Protein AF-0000000075434132 (afdb_homodimer)

Sequence (1712 aa):
MSFKCPLCMRIFSQRFAYTQHAQKCLKNVEVEVEDDDDNNDSEKYSSEMDTRSNLSSEYENDKVEVDDDNNVQNMSFDSIGSAISEMSLEASNFENILDSSEEPEIFEEPKNLNTKTCTEFPNDAYKDLMLLVTKYKINNKGGNEIIRFFNKHSNLTESPLPKNIEQGRAFMNNMKFSNLEFSKVLITKHKDKDYFLYYQNLIQCIKNILTVPDITQNFALSYENYEYNRESIYSEQNTGKWWKTTQESLPTGSKLLSIILYSDATTTDTLGKSQLHPIYISLGNIPIWRRNKQDAKQLLGYLPILEAANKDLVRDTFHKSLRHLLEPIILLKDGIDLFINNENTWFYPRVSTIIADWPEAASFCLVYKSSNSSLPCHSCLIKRDNLANINLSVNDVILRTHDEMRKYFENDTQKSVCIESVPNFFWDLPNINIYLATVPDRMHHLDLGLFRYQIIFTCDILKLQHVNGNKLVEEVDRRLAAIPRFPAIKIFSNGLQSIARLTANEYRSLMKVMIFVIDNLYDENNNEVDNFVNNDDLVKLYEYWNEMYILSRYEEFSESDLEKFNDAIHRWARMFVKAFKFVSPSNLKLPKLHSWVYHIIDSIRSYGAINGYTTETYESLHKYFVKIPYRISNKKDVEPQLLRTIKRQAISIRMSQHSVNPAKTPRTCKFSARLFDFSLQDANTFFNEKKDSVDNKMQTGFARFISCLDSYLDLLDGFTIIGETRINIYGSVTLENGAIMRATNRYHNKVWFSDIAISMDSEESNDYTSDKGLCYRQALLLAEVLTDPPLNLALIQWYDFKSKRNPYLYGCPHLKLIELYNFVAIESIHGVVHIVPRFDKQNEYFNLWSRFPYHKMSFKCPLCMRIFSQRFAYTQHAQKCLKNVEVEVEDDDDNNDSEKYSSEMDTRSNLSSEYENDKVEVDDDNNVQNMSFDSIGSAISEMSLEASNFENILDSSEEPEIFEEPKNLNTKTCTEFPNDAYKDLMLLVTKYKINNKGGNEIIRFFNKHSNLTESPLPKNIEQGRAFMNNMKFSNLEFSKVLITKHKDKDYFLYYQNLIQCIKNILTVPDITQNFALSYENYEYNRESIYSEQNTGKWWKTTQESLPTGSKLLSIILYSDATTTDTLGKSQLHPIYISLGNIPIWRRNKQDAKQLLGYLPILEAANKDLVRDTFHKSLRHLLEPIILLKDGIDLFINNENTWFYPRVSTIIADWPEAASFCLVYKSSNSSLPCHSCLIKRDNLANINLSVNDVILRTHDEMRKYFENDTQKSVCIESVPNFFWDLPNINIYLATVPDRMHHLDLGLFRYQIIFTCDILKLQHVNGNKLVEEVDRRLAAIPRFPAIKIFSNGLQSIARLTANEYRSLMKVMIFVIDNLYDENNNEVDNFVNNDDLVKLYEYWNEMYILSRYEEFSESDLEKFNDAIHRWARMFVKAFKFVSPSNLKLPKLHSWVYHIIDSIRSYGAINGYTTETYESLHKYFVKIPYRISNKKDVEPQLLRTIKRQAISIRMSQHSVNPAKTPRTCKFSARLFDFSLQDANTFFNEKKDSVDNKMQTGFARFISCLDSYLDLLDGFTIIGETRINIYGSVTLENGAIMRATNRYHNKVWFSDIAISMDSEESNDYTSDKGLCYRQALLLAEVLTDPPLNLALIQWYDFKSKRNPYLYGCPHLKLIELYNFVAIESIHGVVHIVPRFDKQNEYFNLWSRFPYHK

Radius of gyration: 39.45 Å; Cα contacts (8 Å, |Δi|>4): 2566; chains: 2; bounding box: 98×135×103 Å

Secondary structure (DSSP, 8-state):
--EE-TTT--EESSHHHHHHHHHHHHHHHGGG--------------------------------------------THHHHHHHHT--------GGGGG--------------------S-SSHHHHHHHHHHHHTT--HHHHHHHHHHHHHHS--SS--S-SSHHHHHHHHHHS--TT---EEEEEEEETTEEEEEEE--HHHHHHHHTT-HHHHHT---S----EETTEEEE-SGGGSHHHHHHHHHSPTT-EEEEEEEEE--EE-STTS--EEEEEEEEETTS-HHHHTSGGG-EEEEEE-----S-HHHHHHHHHHHHHHHHHHHHH-TT-EEEEETTEEEEEEEEEEEEE--HHHHHHHHTB---TTSSS--SSB---GGGTT-S---GGG--B--HHHHHHHHHTT-GGGGTB-SS--GGGGSTT--HHHHBPPPHIIIIIIIIHHHHHHHHHHHHHHH-TTHHHHHHHHHHHHHTSPPBTTB---TTTTTT-SS--HHHHHHHHHHHHHHSTT-S-GGG--STT---HHHHHHHHHHHHHHHHHHT-S-EEHHHHHHHHHHHHHHHHHHHHHHTTTSTTSS--HHHHHHHHHHHHHHHHH--GGGG-SHHHHTHHIIIIIHHHHHS-SSSHHHHHHHHHHHHHHHHHHHTTS----------EEEEEEEEEEGGGHHHHHHHHGGGS-HHHHHHHHHHHHHHHHHHHHSTT----S--EEEEEEEEE-TTSPEEEEEEEETTEEEE-EEEEEPPTTGGGTS--BTTEEEEEEEEEEEE-SSS-EEEEEEEEEEES-SS--EETTEEEEEEEEEEEEEEGGGEEEEEEEEE-TTSTT-EEEE-TTS----/--EE-TTT--EESSHHHHHHHHHHHHHHHTT---------------------------------------------THHHHHHHHT--------GGGGG--------------------S-SSHHHHHHHHHHHHTT--HHHHHHHHHHHHHHS--SS--S-SSHHHHHHHHHHS--TT---EEEEEEEETTEEEEEEE--HHHHHHHHTTSHHHHHT---S----EETTEEEE-SGGGSHHHHHHHHHSPTT-EEEEEEEEE--EE-STTS--EE-EEEEEETTS-HHHHTSGGG-EEEEE------S-HHHHHHHHHHHHHHHHHHHHH-TT-EEEEETTEEEEEEEEEEEEE--HHHHHHHHTB---TTSSS--SSB---GGGTT-----GGG-PBP-HHHHHHHHHTT-GGGGTB-SS--GGGGSTT--HHHHBPPPHIIIIIIIIHHHHHHHHHHHHHHH-TTHHHHHHHHHHHHHTSPPBTTB---TTTTTT-S---HHHHHHHHHHHHHHSTT-S-GGG--STT---HHHHHHHHHHHHHHHHHHT-S-EEHHHHHHHHHHHHHHHHHHHHHHTTTSTTSS--HHHHHHHHHHHHHHHHH--GGGG-SHHHHTHHIIIIIHHHHHS-SSSHHHHHHHHHHHHHHHHHHHTTS----------EEEEEEEEEEGGGHHHHHHHHGGGS-HHHHHHHHHHHHHHHHHHHHSTT----S--EEEEEEEEE-TTSPEEEEEEEETTEEEE-EEEEEPPTTGGGTS--BTTEEEEEEEEEEEE--SS-EEEEEEEEEEES-SS--EETTEEEEEEEEEEEEEEGGGEEEEEEEEE-TTSTT-EEEE-TTS----

InterPro domains:
  IPR041078 Plavaka transposase [PF18759] (188-452)

Organism: Rhizophagus irregularis (strain DAOM 181602 / DAOM 197198 / MUCL 43194) (NCBI:txid747089)

pLDDT: mean 78.51, std 23.41, range [13.7, 98.0]

Solvent-accessible surface area (backbone atoms only — not comparable to full-atom values): 97568 Å² total; per-residue (Å²): 116,65,34,55,31,88,82,77,66,50,70,23,72,45,60,67,66,28,53,58,47,39,53,52,47,51,58,67,60,55,66,69,80,81,86,91,87,89,87,91,85,92,86,86,95,85,91,95,84,93,87,96,92,96,84,93,86,92,76,87,77,86,74,82,82,78,82,76,87,71,80,71,81,73,78,59,70,74,61,57,57,54,62,65,61,65,56,74,66,71,73,72,75,61,58,69,65,52,66,66,70,67,65,74,76,67,80,58,75,72,68,85,60,82,64,71,75,42,80,65,65,94,42,68,60,33,41,52,50,54,37,50,36,56,75,63,65,50,49,62,69,52,40,37,48,50,51,52,51,47,55,68,67,34,76,56,93,68,74,71,53,63,96,36,44,65,57,48,52,52,51,53,73,58,32,61,60,77,68,72,62,74,47,78,44,80,73,47,77,54,97,93,36,81,35,49,35,38,29,33,56,55,66,49,50,52,52,44,44,49,66,38,62,76,49,39,75,54,47,49,62,61,69,42,89,45,63,58,98,92,24,59,33,21,34,44,33,40,33,6,51,50,40,46,58,48,49,70,72,44,62,88,86,54,27,60,37,36,31,32,39,38,46,57,74,43,68,62,42,77,84,59,81,41,71,49,31,44,30,34,38,37,48,46,34,38,47,56,86,59,41,62,39,71,75,42,45,43,78,38,29,39,50,59,82,68,90,59,90,53,58,63,57,41,51,43,51,50,42,52,51,50,42,65,57,50,41,63,52,70,71,40,76,84,36,46,79,42,75,47,82,94,36,82,42,47,28,40,65,35,55,56,41,35,37,42,53,70,62,52,37,20,61,76,54,40,35,55,65,49,68,82,37,65,34,37,40,71,39,31,69,42,46,37,88,50,28,57,53,86,80,67,52,77,84,62,59,43,66,58,46,59,68,62,51,48,50,31,50,76,67,73,44,25,70,83,67,36,36,52,97,56,85,64,61,59,72,75,45,67,88,47,51,64,34,66,22,47,43,85,27,57,52,62,42,37,39,61,30,51,49,46,49,50,52,53,51,48,54,49,49,37,46,68,46,35,96,54,8,68,56,51,51,49,47,41,24,50,44,44,43,62,52,64,87,43,96,91,41,71,80,39,73,67,26,71,82,66,50,87,78,74,44,54,68,51,38,51,30,43,64,74,46,45,53,60,49,48,49,81,66,59,74,70,81,64,57,78,40,88,86,62,67,44,44,65,58,52,39,46,36,45,47,32,43,51,53,33,54,51,55,57,66,39,64,66,32,37,56,68,49,47,50,51,44,51,50,32,42,51,52,25,49,53,44,48,45,72,58,36,33,84,76,35,92,68,47,50,49,34,53,57,56,34,46,54,70,69,42,46,66,58,45,27,49,29,49,6,22,55,78,67,49,42,56,68,61,57,59,61,45,43,48,66,68,41,40,52,32,48,69,75,42,89,76,58,77,45,66,66,52,26,54,51,46,48,47,46,45,52,51,38,50,64,68,54,61,73,62,70,71,70,76,78,66,84,50,65,68,43,80,40,62,76,72,47,75,49,43,65,91,45,41,67,63,50,45,66,70,47,46,85,79,52,50,72,59,46,40,51,36,55,75,44,42,64,67,23,48,52,54,44,37,63,69,42,77,89,60,69,90,77,79,93,38,44,37,37,32,28,29,31,34,30,40,60,87,63,48,71,41,33,24,35,63,67,57,94,80,31,73,41,60,34,30,32,31,29,64,59,59,80,84,64,46,79,84,46,87,50,62,93,51,32,41,45,29,37,36,33,36,32,35,37,36,59,46,98,70,62,44,53,32,28,36,30,34,35,46,40,60,68,31,88,90,58,36,56,53,95,86,15,49,27,28,22,76,48,101,44,71,40,53,40,52,54,85,55,50,72,43,74,48,49,64,37,67,37,83,87,48,82,70,32,31,32,35,55,62,72,69,65,69,70,78,124,115,65,34,55,31,87,82,79,66,50,70,23,72,45,61,67,64,26,53,58,48,40,53,55,45,51,62,66,57,62,68,78,72,85,84,92,80,90,86,87,92,80,81,86,88,91,81,91,78,86,92,84,90,93,85,79,86,90,74,85,74,84,70,63,83,62,84,74,89,66,84,74,78,76,77,59,69,77,61,55,60,55,60,64,63,65,57,73,67,72,75,72,74,63,57,72,66,53,66,67,69,67,66,75,73,67,78,57,73,73,67,86,61,83,65,72,77,42,82,64,64,95,43,67,62,32,42,52,51,53,39,49,36,57,75,63,65,51,50,60,68,52,39,36,49,50,51,51,51,46,55,68,68,33,77,57,92,69,74,72,52,62,97,37,44,64,57,47,52,53,50,53,71,59,32,62,60,79,67,71,61,74,47,76,44,81,74,46,76,55,95,94,36,81,36,47,36,39,30,34,55,54,67,51,52,53,51,44,44,49,65,39,60,76,50,39,74,54,47,52,63,59,69,44,89,46,62,58,97,93,26,57,34,20,34,45,33,41,34,6,50,49,40,46,58,48,50,68,72,44,63,89,88,55,28,61,36,35,30,32,38,36,43,56,74,42,66,62,41,73,83,57,81,40,71,49,30,44,31,34,38,36,50,46,34,37,48,55,86,58,42,61,38,71,75,43,44,44,78,39,29,38,50,59,83,66,89,59,88,52,58,64,58,41,51,43,50,49,41,52,51,48,42,66,57,49,41,62,54,70,70,40,76,85,38,46,78,41,77,46,82,93,36,80,41,49,27,40,67,37,54,57,39,36,39,42,52,71,62,52,37,20,61,75,54,40,34,53,65,48,68,80,36,64,36,37,42,73,39,29,68,42,46,38,89,50,27,58,53,85,81,66,51,76,84,64,58,44,66,58,46,59,67,63,51,48,49,30,51,76,68,73,45,24,70,82,66,34,37,51,98,57,85,63,59,58,71,74,46,68,87,46,50,64,34,66,22,48,43,85,25,58,52,63,42,36,39,61,30,51,48,44,48,50,51,53,50,48,54,48,49,37,45,70,46,35,96,55,7,67,56,50,51,49,48,40,25,52,44,43,43,63,53,65,87,42,96,90,41,72,80,40,74,69,25,70,82,66,51,86,78,73,47,55,66,52,38,51,29,44,64,73,45,45,51,60,48,47,49,83,65,58,74,71,83,69,54,42,40,87,83,63,67,43,44,67,57,52,40,47,37,46,48,32,44,51,54,33,54,54,55,58,66,40,64,65,32,36,56,68,49,48,50,52,44,51,49,33,43,50,54,24,49,52,44,48,46,71,59,36,33,84,75,34,93,70,47,50,48,34,54,57,57,34,45,56,69,71,41,45,67,60,44,26,50,28,50,5,24,53,78,65,48,43,56,71,63,56,60,61,46,42,48,66,70,42,39,52,33,49,68,76,40,88,76,58,76,45,66,66,53,27,54,51,46,48,46,47,47,51,50,40,51,64,67,53,60,73,61,69,71,70,76,78,66,81,50,64,71,41,78,40,62,75,73,48,76,49,43,63,91,46,41,68,64,49,45,66,70,46,45,84,79,49,50,72,60,46,40,51,35,55,72,43,43,65,66,23,47,51,54,45,38,65,69,42,78,89,60,69,92,76,79,93,38,44,35,37,32,27,29,31,35,29,39,63,88,63,49,71,41,34,24,36,62,66,57,96,80,32,73,42,60,34,30,31,31,29,64,59,58,78,81,64,45,79,83,46,88,48,62,94,51,32,41,43,31,37,36,33,36,32,36,38,36,60,47,99,69,64,45,53,33,29,37,29,33,35,46,40,60,66,32,89,90,57,37,56,53,95,87,16,48,28,28,23,76,47,101,44,71,41,54,41,52,55,87,56,47,72,45,73,45,49,63,37,68,37,83,86,47,83,71,32,31,34,37,53,60,71,68,66,70,70,78,124

Foldseek 3Di:
DFQQQPQPRDTHPDVVVNVVVNVVSVVVPPPPDDDDDDDDDDDDDDDDDDDDDDDDDDDDDDDPDPDDPPPVVPPDPVVVVVVVVPPCPPPPCPVVVPPPPPPPPPVPVPPPPVPDQDQDDPDDVQVVLLLVCLVVVPFQVRSQVVQVVCVVPVPDPDRPYDPGVVVSLVVLLRHCPDQQDWDKDFLDDDPNDTWIWIFGALVSQVQQLQVDQVQLVQFAFAADQDDDPNWGKFFAQSSFPLLVVVQVVDDPQATEWEKEKEWDKDAQDPVSPDIWIWMKIATSRGHLVVCLDDSRMDTGTIQTQDDDPDVLVRLSSRQSSVCVRCVVLVVPPQADWHQGPNDTHGYRYAYQAYEYAQQVLCSLLQFDSDLPQQQRQLFFQAGLVCLLPLPDDPVRTHGDALVVCVVCQVVVNNSVSRGHNHDRSCSSGPSDGSSLRHADACLNLPLVHPLVVLVVLVLLLLLPFAPPSVVLQVLLQVQQQQFADDPQADRDNRHDVPCPDDHSSNSVNCLLCVLLSLVCSDDPPRGPDPLRDDSVLSSVLSLLVVVLSLLLPDSMDTPVSLVVNLVSLSVNSVSVLSNRLVVDPSSCSDNSSSCVNPRNSSSCNHRGGSSNRHCVSVVVVCVLQPHSQCVSDSVPPSRVSSSSSSSSVVVSCVVVVVPPPPDPPQDAKDFDAWDDKDWPVCLLVVLVVCLVVADPLLNVCSVCVNVQVVVVQVVVPPDDPPDTKMKIWGAWIQASVRAIAGAGCCDVNHGHKFKFKFFDDPVVCPPAPADVRIWIWIFHIWMWIVDVPIFTKTKTWGKGQPDPVDQDDSNWGKIFTDPDIHIDGSNRIPHTWGKRANPVDPRIITTSPCSVVSPD/DFQQQPQPRDTHPDVVVNVVVNVVSVVVPPPDPDDDDDDDDDDDDDDDDDDDDDDDDDDDDDQPDPDDPCPVPCPDPVVVVVVVVPPCPPPPCPVVVPPPPPPPPPVPVPPPPVPDQDQDDPDDVQVVLLLVCLVVVPFQVRSQVVQVVCVVPVPDPDRPYDPGVVVSLVVLLRHPPPQQDWDKDFLDDDPNDTWIWIFDAPVSQVQQLQVDQVQLVQFAFAADQDDDPNWGKFFAQSSFPLVVVVQVVDDPQATEWEKEKEWDKDAQDPVSPDIWIWMKIATSRGHLVVCLDDSRMDTGIIQTQDDDPDVQVRLSSRQSSVCVRCVVLVVPPQADWHQGPNDTHGYRYAYQAYEYAQQVLCSLLQFDSDLPQQQRQLFFQAGLVCLLPLPDDPVRTHGDALVVCVVCQVVVNNSVSRGHNHDRNCSSGPSDGSSLRHADACLNLPLVHPLVVLVVLVLLLLLPFAPCSVVLQVLLQVQQLQFADDPQADRDNRHDVPPPDDHSSNSVNCLLCVLLSLVCSDDQPRGSDDLRDPSVLSSVLSLLSVVLSLLLPDSMDTPVSLVVNLVSLSVNSVSVLSNRLVVDPSSCSDNSSNCVNPRNSSSCNHRGGSSNRHCVSVVVVCVLQPHSQCVSDSVPPRRVSSSSSSSSVVVSVVVVVVPPDPDPPQDAKDFDAWDDKDWPVCLVVVLVVCLVVFDPLLNLCSVCVNVQVVVVQVVVPPDDPPDTKMKIWGAWIQARVRAIAGAGCCDVNHGHWFKFKFFDPPVVCPPAPADVRIWIWIFHIWMWIVDVPIFTKTKIWGKGQPDPVDQDDSNWGKIFTDPDIHIDGSNRIPHTWRKTANPVDPRIITTSPCSVVPPD

Nearest PDB structures (foldseek):
  6dbt-assembly1_C  TM=6.186E-01  e=1.693E-11  Escherichia coli K-12
  6oes-assembly1_A  TM=6.200E-01  e=1.959E-11  Mus musculus
  6dbv-assembly1_C  TM=6.074E-01  e=3.517E-11  Escherichia coli K-12
  6dbw-assembly1_A  TM=6.153E-01  e=1.594E-10  Escherichia coli K-12
  4wwx-assembly1_B  TM=5.386E-01  e=2.500E-11  Mus musculus

Structure (mmCIF, N/CA/C/O backbone):
data_AF-0000000075434132-model_v1
#
loop_
_entity.id
_entity.type
_entity.pdbx_description
1 polymer 'Zn-finger domain-containing protein'
#
loop_
_atom_site.group_PDB
_atom_site.id
_atom_site.type_symbol
_atom_site.label_atom_id
_atom_site.label_alt_id
_atom_site.label_comp_id
_atom_site.label_asym_id
_atom_site.label_entity_id
_atom_site.label_seq_id
_atom_site.pdbx_PDB_ins_code
_atom_site.Cartn_x
_atom_site.Cartn_y
_atom_site.Cartn_z
_atom_site.occupancy
_atom_site.B_iso_or_equiv
_atom_site.auth_seq_id
_atom_site.auth_comp_id
_atom_site.auth_asym_id
_atom_site.auth_atom_id
_atom_site.pdbx_PDB_model_num
ATOM 1 N N . MET A 1 1 ? -15.953 -44.125 -7.047 1 35 1 MET A N 1
ATOM 2 C CA . MET A 1 1 ? -14.984 -44.906 -7.801 1 35 1 MET A CA 1
ATOM 3 C C . MET A 1 1 ? -13.844 -45.375 -6.906 1 35 1 MET A C 1
ATOM 5 O O . MET A 1 1 ? -13.195 -44.562 -6.242 1 35 1 MET A O 1
ATOM 9 N N . SER A 1 2 ? -14.086 -46.5 -6.273 1 51.59 2 SER A N 1
ATOM 10 C CA . SER A 1 2 ? -13.062 -47.188 -5.512 1 51.59 2 SER A CA 1
ATOM 11 C C . SER A 1 2 ? -11.93 -47.688 -6.41 1 51.59 2 SER A C 1
ATOM 13 O O . SER A 1 2 ? -12.172 -48.094 -7.543 1 51.59 2 SER A O 1
ATOM 15 N N . PHE A 1 3 ? -10.789 -47.156 -6.262 1 53.69 3 PHE A N 1
ATOM 16 C CA . PHE A 1 3 ? -9.602 -47.531 -7.008 1 53.69 3 PHE A CA 1
ATOM 17 C C . PHE A 1 3 ? -8.953 -48.781 -6.371 1 53.69 3 PHE A C 1
ATOM 19 O O . PHE A 1 3 ? -8.711 -48.781 -5.164 1 53.69 3 PHE A O 1
ATOM 26 N N . LYS A 1 4 ? -9.062 -49.812 -7.023 1 58 4 LYS A N 1
ATOM 27 C CA . LYS A 1 4 ? -8.547 -51.125 -6.598 1 58 4 LYS A CA 1
ATOM 28 C C . LYS A 1 4 ? -7.145 -51.375 -7.145 1 58 4 LYS A C 1
ATOM 30 O O . LYS A 1 4 ? -6.918 -51.281 -8.352 1 58 4 LYS A O 1
ATOM 35 N N . CYS A 1 5 ? -6.102 -51.406 -6.344 1 52.59 5 CYS A N 1
ATOM 36 C CA . CYS A 1 5 ? -4.746 -51.719 -6.762 1 52.59 5 CYS A CA 1
ATOM 37 C C . CYS A 1 5 ? -4.703 -53.094 -7.457 1 52.59 5 CYS A C 1
ATOM 39 O O . CYS A 1 5 ? -5.137 -54.094 -6.887 1 52.59 5 CYS A O 1
ATOM 41 N N . PRO A 1 6 ? -4.445 -53.188 -8.734 1 59.62 6 PRO A N 1
ATOM 42 C CA . PRO A 1 6 ? -4.461 -54.469 -9.43 1 59.62 6 PRO A CA 1
ATOM 43 C C . PRO A 1 6 ? -3.434 -55.438 -8.875 1 59.62 6 PRO A C 1
ATOM 45 O O . PRO A 1 6 ? -3.539 -56.656 -9.117 1 59.62 6 PRO A O 1
ATOM 48 N N . LEU A 1 7 ? -2.387 -54.969 -8.172 1 50.72 7 LEU A N 1
ATOM 49 C CA . LEU A 1 7 ? -1.305 -55.812 -7.699 1 50.72 7 LEU A CA 1
ATOM 50 C C . LEU A 1 7 ? -1.645 -56.438 -6.34 1 50.72 7 LEU A C 1
ATOM 52 O O . LEU A 1 7 ? -1.454 -57.625 -6.129 1 50.72 7 LEU A O 1
ATOM 56 N N . CYS A 1 8 ? -2.17 -55.688 -5.305 1 52.84 8 CYS A N 1
ATOM 57 C CA . CYS A 1 8 ? -2.463 -56.25 -3.988 1 52.84 8 CYS A CA 1
ATOM 58 C C . CYS A 1 8 ? -3.963 -56.25 -3.717 1 52.84 8 CYS A C 1
ATOM 60 O O . CYS A 1 8 ? -4.398 -56.625 -2.623 1 52.84 8 CYS A O 1
ATOM 62 N N . MET A 1 9 ? -4.918 -55.938 -4.633 1 57.06 9 MET A N 1
ATOM 63 C CA . MET A 1 9 ? -6.379 -56 -4.668 1 57.06 9 MET A CA 1
ATOM 64 C C . MET A 1 9 ? -6.984 -55.094 -3.6 1 57.06 9 MET A C 1
ATOM 66 O O . MET A 1 9 ? -8.164 -55.219 -3.266 1 57.06 9 MET A O 1
ATOM 70 N N . ARG A 1 10 ? -6.188 -54.25 -2.957 1 56 10 ARG A N 1
ATOM 71 C CA . ARG A 1 10 ? -6.691 -53.312 -1.964 1 56 10 ARG A CA 1
ATOM 72 C C . ARG A 1 10 ? -7.543 -52.219 -2.619 1 56 10 ARG A C 1
ATOM 74 O O . ARG A 1 10 ? -7.199 -51.719 -3.695 1 56 10 ARG A O 1
ATOM 81 N N . ILE A 1 11 ? -8.758 -51.969 -2.244 1 59.16 11 ILE A N 1
ATOM 82 C CA . ILE A 1 11 ? -9.734 -51.031 -2.801 1 59.16 11 ILE A CA 1
ATOM 83 C C . ILE A 1 11 ? -9.57 -49.656 -2.158 1 59.16 11 ILE A C 1
ATOM 85 O O . ILE A 1 11 ? -9.445 -49.562 -0.935 1 59.16 11 ILE A O 1
ATOM 89 N N . PHE A 1 12 ? -9.148 -48.688 -2.84 1 52.25 12 PHE A N 1
ATOM 90 C CA . PHE A 1 12 ? -8.914 -47.312 -2.369 1 52.25 12 PHE A CA 1
ATOM 91 C C . PHE A 1 12 ? -10.062 -46.406 -2.766 1 52.25 12 PHE A C 1
ATOM 93 O O . PHE A 1 12 ? -10.633 -46.562 -3.85 1 52.25 12 PHE A O 1
ATOM 100 N N . SER A 1 13 ? -10.672 -45.75 -1.952 1 51.84 13 SER A N 1
ATOM 101 C CA . SER A 1 13 ? -11.797 -44.875 -2.234 1 51.84 13 SER A CA 1
ATOM 102 C C . SER A 1 13 ? -11.336 -43.594 -2.922 1 51.84 13 SER A C 1
ATOM 104 O O . SER A 1 13 ? -12.109 -42.938 -3.615 1 51.84 13 SER A O 1
ATOM 106 N N . GLN A 1 14 ? -10.039 -43.094 -2.74 1 47.84 14 GLN A N 1
ATOM 107 C CA . GLN A 1 14 ? -9.43 -41.906 -3.301 1 47.84 14 GLN A CA 1
ATOM 108 C C . GLN A 1 14 ? -8.305 -42.25 -4.262 1 47.84 14 GLN A C 1
ATOM 110 O O . GLN A 1 14 ? -7.496 -43.156 -3.982 1 47.84 14 GLN A O 1
ATOM 115 N N . ARG A 1 15 ? -8.25 -41.656 -5.281 1 45.22 15 ARG A N 1
ATOM 116 C CA . ARG A 1 15 ? -7.324 -41.938 -6.367 1 45.22 15 ARG A CA 1
ATOM 117 C C . ARG A 1 15 ? -5.883 -41.719 -5.938 1 45.22 15 ARG A C 1
ATOM 119 O O . ARG A 1 15 ? -4.996 -42.5 -6.242 1 45.22 15 ARG A O 1
ATOM 126 N N . PHE A 1 16 ? -5.684 -40.625 -5.297 1 48.19 16 PHE A N 1
ATOM 127 C CA . PHE A 1 16 ? -4.32 -40.281 -4.922 1 48.19 16 PHE A CA 1
ATOM 128 C C . PHE A 1 16 ? -3.742 -41.312 -3.949 1 48.19 16 PHE A C 1
ATOM 130 O O . PHE A 1 16 ? -2.6 -41.75 -4.105 1 48.19 16 PHE A O 1
ATOM 137 N N . ALA A 1 17 ? -4.562 -41.656 -3.035 1 54.88 17 ALA A N 1
ATOM 138 C CA . ALA A 1 17 ? -4.137 -42.719 -2.133 1 54.88 17 ALA A CA 1
ATOM 139 C C . ALA A 1 17 ? -3.879 -44 -2.898 1 54.88 17 ALA A C 1
ATOM 141 O O . ALA A 1 17 ? -2.926 -44.75 -2.602 1 54.88 17 ALA A O 1
ATOM 142 N N . TYR A 1 18 ? -4.703 -44.25 -3.896 1 47.53 18 TYR A N 1
ATOM 143 C CA . TYR A 1 18 ? -4.547 -45.375 -4.805 1 47.53 18 TYR A CA 1
ATOM 144 C C . TYR A 1 18 ? -3.221 -45.281 -5.555 1 47.53 18 TYR A C 1
ATOM 146 O O . TYR A 1 18 ? -2.459 -46.25 -5.59 1 47.53 18 TYR A O 1
ATOM 154 N N . THR A 1 19 ? -2.961 -44.156 -6.113 1 52.91 19 THR A N 1
ATOM 155 C CA . THR A 1 19 ? -1.776 -44.031 -6.953 1 52.91 19 THR A CA 1
ATOM 156 C C . THR A 1 19 ? -0.505 -44.188 -6.125 1 52.91 19 THR A C 1
ATOM 158 O O . THR A 1 19 ? 0.431 -44.875 -6.551 1 52.91 19 THR A O 1
ATOM 161 N N . GLN A 1 20 ? -0.433 -43.688 -4.934 1 52.38 20 GLN A N 1
ATOM 162 C CA . GLN A 1 20 ? 0.711 -43.875 -4.047 1 52.38 20 GLN A CA 1
ATOM 163 C C . GLN A 1 20 ? 0.865 -45.344 -3.654 1 52.38 20 GLN A C 1
ATOM 165 O O . GLN A 1 20 ? 1.976 -45.875 -3.65 1 52.38 20 GLN A O 1
ATOM 170 N N . HIS A 1 21 ? -0.223 -45.969 -3.381 1 54.16 21 HIS A N 1
ATOM 171 C CA . HIS A 1 21 ? -0.208 -47.375 -2.988 1 54.16 21 HIS A CA 1
ATOM 172 C C . HIS A 1 21 ? 0.192 -48.25 -4.156 1 54.16 21 HIS A C 1
ATOM 174 O O . HIS A 1 21 ? 1.02 -49.156 -3.998 1 54.16 21 HIS A O 1
ATOM 180 N N . ALA A 1 22 ? -0.361 -48 -5.312 1 50.03 22 ALA A N 1
ATOM 181 C CA . ALA A 1 22 ? -0.087 -48.781 -6.5 1 50.03 22 ALA A CA 1
ATOM 182 C C . ALA A 1 22 ? 1.393 -48.75 -6.867 1 50.03 22 ALA A C 1
ATOM 184 O O . ALA A 1 22 ? 1.98 -49.75 -7.246 1 50.03 22 ALA A O 1
ATOM 185 N N . GLN A 1 23 ? 1.99 -47.625 -6.719 1 49.75 23 GLN A N 1
ATOM 186 C CA . GLN A 1 23 ? 3.416 -47.469 -6.996 1 49.75 23 GLN A CA 1
ATOM 187 C C . GLN A 1 23 ? 4.25 -48.25 -5.984 1 49.75 23 GLN A C 1
ATOM 189 O O . GLN A 1 23 ? 5.242 -48.906 -6.348 1 49.75 23 GLN A O 1
ATOM 194 N N . LYS A 1 24 ? 3.826 -48.25 -4.809 1 50.38 24 LYS A N 1
ATOM 195 C CA . LYS A 1 24 ? 4.508 -49.031 -3.785 1 50.38 24 LYS A CA 1
ATOM 196 C C . LYS A 1 24 ? 4.352 -50.531 -4.043 1 50.38 24 LYS A C 1
ATOM 198 O O . LYS A 1 24 ? 5.309 -51.281 -3.91 1 50.38 24 LYS A O 1
ATOM 203 N N . CYS A 1 25 ? 3.133 -50.906 -4.426 1 47.53 25 CYS A N 1
ATOM 204 C CA . CYS A 1 25 ? 2.879 -52.312 -4.723 1 47.53 25 CYS A CA 1
ATOM 205 C C . CYS A 1 25 ? 3.688 -52.781 -5.93 1 47.53 25 CYS A C 1
ATOM 207 O O . CYS A 1 25 ? 4.164 -53.906 -5.965 1 47.53 25 CYS A O 1
ATOM 209 N N . LEU A 1 26 ? 3.803 -51.906 -6.906 1 40.56 26 LEU A N 1
ATOM 210 C CA . LEU A 1 26 ? 4.574 -52.219 -8.102 1 40.56 26 LEU A CA 1
ATOM 211 C C . LEU A 1 26 ? 6.039 -52.469 -7.758 1 40.56 26 LEU A C 1
ATOM 213 O O . LEU A 1 26 ? 6.68 -53.375 -8.312 1 40.56 26 LEU A O 1
ATOM 217 N N . LYS A 1 27 ? 6.508 -51.625 -6.863 1 38.66 27 LYS A N 1
ATOM 218 C CA . LYS A 1 27 ? 7.91 -51.812 -6.504 1 38.66 27 LYS A CA 1
ATOM 219 C C . LYS A 1 27 ? 8.125 -53.156 -5.812 1 38.66 27 LYS A C 1
ATOM 221 O O . LYS A 1 27 ? 9.172 -53.781 -5.965 1 38.66 27 LYS A O 1
ATOM 226 N N . ASN A 1 28 ? 7.121 -53.5 -5.016 1 36.47 28 ASN A N 1
ATOM 227 C CA . ASN A 1 28 ? 7.344 -54.781 -4.32 1 36.47 28 ASN A CA 1
ATOM 228 C C . ASN A 1 28 ? 7.348 -55.969 -5.289 1 36.47 28 ASN A C 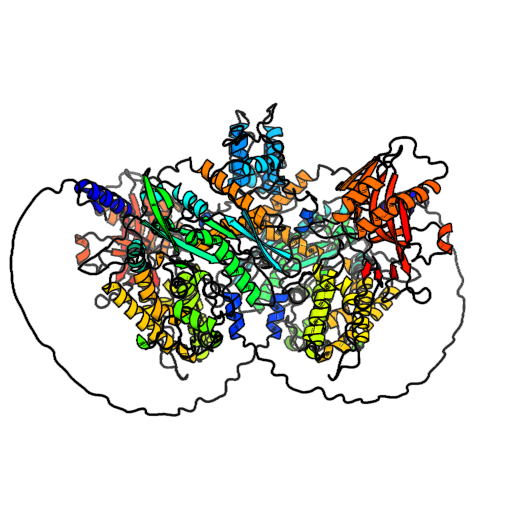1
ATOM 230 O O . ASN A 1 28 ? 7.719 -57.062 -4.914 1 36.47 28 ASN A O 1
ATOM 234 N N . VAL A 1 29 ? 6.52 -55.812 -6.406 1 31.55 29 VAL A N 1
ATOM 235 C CA . VAL A 1 29 ? 6.5 -57 -7.266 1 31.55 29 VAL A CA 1
ATOM 236 C C . VAL A 1 29 ? 7.836 -57.125 -7.992 1 31.55 29 VAL A C 1
ATOM 238 O O . VAL A 1 29 ? 8.148 -58.188 -8.547 1 31.55 29 VAL A O 1
ATOM 241 N N . GLU A 1 30 ? 8.531 -56 -8.242 1 27.94 30 GLU A N 1
ATOM 242 C CA . GLU A 1 30 ? 9.547 -56.281 -9.258 1 27.94 30 GLU A CA 1
ATOM 243 C C . GLU A 1 30 ? 10.602 -57.25 -8.734 1 27.94 30 GLU A C 1
ATOM 245 O O . GLU A 1 30 ? 11.594 -57.531 -9.414 1 27.94 30 GLU A O 1
ATOM 250 N N . VAL A 1 31 ? 10.68 -57.406 -7.574 1 25.12 31 VAL A N 1
ATOM 251 C CA . VAL A 1 31 ? 12.039 -57.938 -7.449 1 25.12 31 VAL A CA 1
ATOM 252 C C . VAL A 1 31 ? 12.164 -59.25 -8.195 1 25.12 31 VAL A C 1
ATOM 254 O O . VAL A 1 31 ? 13.266 -59.656 -8.586 1 25.12 31 VAL A O 1
ATOM 257 N N . GLU A 1 32 ? 11.188 -60.094 -8.305 1 20.5 32 GLU A N 1
ATOM 258 C CA . GLU A 1 32 ? 11.742 -61.438 -8.461 1 20.5 32 GLU A CA 1
ATOM 259 C C . GLU A 1 32 ? 12.047 -61.719 -9.93 1 20.5 32 GLU A C 1
ATOM 261 O O . GLU A 1 32 ? 12.367 -62.875 -10.281 1 20.5 32 GLU A O 1
ATOM 266 N N . VAL A 1 33 ? 11.938 -60.688 -10.93 1 19.8 33 VAL A N 1
ATOM 267 C CA . VAL A 1 33 ? 11.898 -61.344 -12.242 1 19.8 33 VAL A CA 1
ATOM 268 C C . VAL A 1 33 ? 13.211 -62.094 -12.492 1 19.8 33 VAL A C 1
ATOM 270 O O . VAL A 1 33 ? 14.289 -61.5 -12.422 1 19.8 33 VAL A O 1
ATOM 273 N N . GLU A 1 34 ? 13.18 -63.344 -12.734 1 17.83 34 GLU A N 1
ATOM 274 C CA . GLU A 1 34 ? 14.055 -64.5 -13.039 1 17.83 34 GLU A CA 1
ATOM 275 C C . GLU A 1 34 ? 14.672 -64.312 -14.422 1 17.83 34 GLU A C 1
ATOM 277 O O . GLU A 1 34 ? 14.25 -63.5 -15.211 1 17.83 34 GLU A O 1
ATOM 282 N N . ASP A 1 35 ? 14.75 -65.438 -15.32 1 16.98 35 ASP A N 1
ATOM 283 C CA . ASP A 1 35 ? 15.711 -66.25 -16.031 1 16.98 35 ASP A CA 1
ATOM 284 C C . ASP A 1 35 ? 15.828 -65.875 -17.5 1 16.98 35 ASP A C 1
ATOM 286 O O . ASP A 1 35 ? 16.938 -65.75 -18.016 1 16.98 35 ASP A O 1
ATOM 290 N N . ASP A 1 36 ? 14.844 -66.062 -18.625 1 16.5 36 ASP A N 1
ATOM 291 C CA . ASP A 1 36 ? 15.023 -67 -19.688 1 16.5 36 ASP A CA 1
ATOM 292 C C . ASP A 1 36 ? 15.617 -66.375 -20.938 1 16.5 36 ASP A C 1
ATOM 294 O O . ASP A 1 36 ? 15.469 -65.188 -21.141 1 16.5 36 ASP A O 1
ATOM 298 N N . ASP A 1 37 ? 16.188 -67.125 -22.141 1 16.56 37 ASP A N 1
ATOM 299 C CA . ASP A 1 37 ? 17.156 -67.375 -23.203 1 16.56 37 ASP A CA 1
ATOM 300 C C . ASP A 1 37 ? 16.688 -66.75 -24.516 1 16.56 37 ASP A C 1
ATOM 302 O O . ASP A 1 37 ? 17.5 -66.375 -25.344 1 16.56 37 ASP A O 1
ATOM 306 N N . ASP A 1 38 ? 15.445 -66.875 -25.141 1 15.71 38 ASP A N 1
ATOM 307 C CA . ASP A 1 38 ? 15.344 -67.5 -26.469 1 15.71 38 ASP A CA 1
ATOM 308 C C . ASP A 1 38 ? 15.633 -66.5 -27.562 1 15.71 38 ASP A C 1
ATOM 310 O O . ASP A 1 38 ? 15.516 -65.25 -27.344 1 15.71 38 ASP A O 1
ATOM 314 N N . ASN A 1 39 ? 15.688 -66.875 -29.062 1 16.03 39 ASN A N 1
ATOM 315 C CA . ASN A 1 39 ? 16.375 -66.875 -30.359 1 16.03 39 ASN A CA 1
ATOM 316 C C . ASN A 1 39 ? 15.812 -65.875 -31.328 1 16.03 39 ASN A C 1
ATOM 318 O O . ASN A 1 39 ? 16.547 -65.312 -32.156 1 16.03 39 ASN A O 1
ATOM 322 N N . ASN A 1 40 ? 14.469 -65.625 -31.625 1 15.05 40 ASN A N 1
ATOM 323 C CA . ASN A 1 40 ? 13.977 -65.812 -32.969 1 15.05 40 ASN A CA 1
ATOM 324 C C . ASN A 1 40 ? 14.297 -64.625 -33.906 1 15.05 40 ASN A C 1
ATOM 326 O O . ASN A 1 40 ? 14.461 -63.531 -33.438 1 15.05 40 ASN A O 1
ATOM 330 N N . ASP A 1 41 ? 14.062 -64.688 -35.344 1 15.2 41 ASP A N 1
ATOM 331 C CA . ASP A 1 41 ? 14.555 -64.5 -36.719 1 15.2 41 ASP A CA 1
ATOM 332 C C . ASP A 1 41 ? 14.039 -63.188 -37.312 1 15.2 41 ASP A C 1
ATOM 334 O O . ASP A 1 41 ? 14.812 -62.438 -37.906 1 15.2 41 ASP A O 1
ATOM 338 N N . SER A 1 42 ? 12.688 -62.906 -37.75 1 14.9 42 SER A N 1
ATOM 339 C CA . SER A 1 42 ? 12.289 -62.906 -39.156 1 14.9 42 SER A CA 1
ATOM 340 C C . SER A 1 42 ? 12.453 -61.531 -39.781 1 14.9 42 SER A C 1
ATOM 342 O O . SER A 1 42 ? 12.539 -60.531 -39.062 1 14.9 42 SER A O 1
ATOM 344 N N . GLU A 1 43 ? 11.703 -61.188 -41.031 1 14.97 43 GLU A N 1
ATOM 345 C CA . GLU A 1 43 ? 11.93 -60.812 -42.406 1 14.97 43 GLU A CA 1
ATOM 346 C C . GLU A 1 43 ? 11.672 -59.344 -42.625 1 14.97 43 GLU A C 1
ATOM 348 O O . GLU A 1 43 ? 12.516 -58.625 -43.188 1 14.97 43 GLU A O 1
ATOM 353 N N . LYS A 1 44 ? 10.453 -58.75 -43.25 1 15.6 44 LYS A N 1
ATOM 354 C CA . LYS A 1 44 ? 10.273 -58.531 -44.688 1 15.6 44 LYS A CA 1
ATOM 355 C C . LYS A 1 44 ? 10.359 -57.062 -45.031 1 15.6 44 LYS A C 1
ATOM 357 O O . LYS A 1 44 ? 11.133 -56.656 -45.906 1 15.6 44 LYS A O 1
ATOM 362 N N . TYR A 1 45 ? 9.148 -56.188 -45.312 1 14.38 45 TYR A N 1
ATOM 363 C CA . TYR A 1 45 ? 8.766 -55.656 -46.594 1 14.38 45 TYR A CA 1
ATOM 364 C C . TYR A 1 45 ? 9.188 -54.188 -46.75 1 14.38 45 TYR A C 1
ATOM 366 O O . TYR A 1 45 ? 9.352 -53.5 -45.75 1 14.38 45 TYR A O 1
ATOM 374 N N . SER A 1 46 ? 9.047 -53.375 -48.125 1 14.44 46 SER A N 1
ATOM 375 C CA . SER A 1 46 ? 9.703 -52.656 -49.219 1 14.44 46 SER A CA 1
ATOM 376 C C . SER A 1 46 ? 9.25 -51.188 -49.25 1 14.44 46 SER A C 1
ATOM 378 O O . SER A 1 46 ? 10.07 -50.312 -49.406 1 14.44 46 SER A O 1
ATOM 380 N N . SER A 1 47 ? 7.902 -50.688 -49.406 1 14.38 47 SER A N 1
ATOM 381 C CA . SER A 1 47 ? 7.523 -50.031 -50.656 1 14.38 47 SER A CA 1
ATOM 382 C C . SER A 1 47 ? 7.883 -48.531 -50.625 1 14.38 47 SER A C 1
ATOM 384 O O . SER A 1 47 ? 8.102 -47.969 -49.562 1 14.38 47 SER A O 1
ATOM 386 N N . GLU A 1 48 ? 7.031 -47.438 -51.531 1 14.52 48 GLU A N 1
ATOM 387 C CA . GLU A 1 48 ? 7.223 -46.594 -52.688 1 14.52 48 GLU A CA 1
ATOM 388 C C . GLU A 1 48 ? 7.293 -45.125 -52.281 1 14.52 48 GLU A C 1
ATOM 390 O O . GLU A 1 48 ? 6.676 -44.719 -51.312 1 14.52 48 GLU A O 1
ATOM 395 N N . MET A 1 49 ? 7.984 -44.062 -53.094 1 14.49 49 MET A N 1
ATOM 396 C CA . MET A 1 49 ? 8.82 -42.875 -53.188 1 14.49 49 MET A CA 1
ATOM 397 C C . MET A 1 49 ? 7.973 -41.625 -53.5 1 14.49 49 MET A C 1
ATOM 399 O O . MET A 1 49 ? 8.398 -40.5 -53.219 1 14.49 49 MET A O 1
ATOM 403 N N . ASP A 1 50 ? 6.766 -41.469 -54.094 1 13.81 50 ASP A N 1
ATOM 404 C CA . ASP A 1 50 ? 6.746 -40.562 -55.25 1 13.81 50 ASP A CA 1
ATOM 405 C C . ASP A 1 50 ? 6.695 -39.094 -54.844 1 13.81 50 ASP A C 1
ATOM 407 O O . ASP A 1 50 ? 6.285 -38.781 -53.719 1 13.81 50 ASP A O 1
ATOM 411 N N . THR A 1 51 ? 6.359 -37.781 -55.906 1 14.3 51 THR A N 1
ATOM 412 C CA . THR A 1 51 ? 6.902 -36.656 -56.688 1 14.3 51 THR A CA 1
ATOM 413 C C . THR A 1 51 ? 6.168 -35.375 -56.344 1 14.3 51 THR A C 1
ATOM 415 O O . THR A 1 51 ? 6.789 -34.312 -56.188 1 14.3 51 THR A O 1
ATOM 418 N N . ARG A 1 52 ? 4.746 -34.906 -56.688 1 14.34 52 ARG A N 1
ATOM 419 C CA . ARG A 1 52 ? 4.402 -33.875 -57.625 1 14.34 52 ARG A CA 1
ATOM 420 C C . ARG A 1 52 ? 4.555 -32.5 -57 1 14.34 52 ARG A C 1
ATOM 422 O O . ARG A 1 52 ? 4.512 -32.344 -55.781 1 14.34 52 ARG A O 1
ATOM 429 N N . SER A 1 53 ? 4.02 -31.094 -57.812 1 15.01 53 SER A N 1
ATOM 430 C CA . SER A 1 53 ? 4.43 -29.906 -58.562 1 15.01 53 SER A CA 1
ATOM 431 C C . SER A 1 53 ? 3.855 -28.641 -57.906 1 15.01 53 SER A C 1
ATOM 433 O O . SER A 1 53 ? 4.586 -27.688 -57.656 1 15.01 53 SER A O 1
ATOM 435 N N . ASN A 1 54 ? 2.469 -28.031 -58.156 1 14.52 54 ASN A N 1
ATOM 436 C CA . ASN A 1 54 ? 2.039 -26.844 -58.875 1 14.52 54 ASN A CA 1
ATOM 437 C C . ASN A 1 54 ? 1.929 -25.625 -57.969 1 14.52 54 ASN A C 1
ATOM 439 O O . ASN A 1 54 ? 1.418 -25.734 -56.844 1 14.52 54 ASN A O 1
ATOM 443 N N . LEU A 1 55 ? 2.33 -24.141 -58.344 1 15.22 55 LEU A N 1
ATOM 444 C CA . LEU A 1 55 ? 2.924 -22.859 -57.969 1 15.22 55 LEU A CA 1
ATOM 445 C C . LEU A 1 55 ? 1.845 -21.812 -57.75 1 15.22 55 LEU A C 1
ATOM 447 O O . LEU A 1 55 ? 2.064 -20.828 -57.031 1 15.22 55 LEU A O 1
ATOM 451 N N . SER A 1 56 ? 0.611 -21.625 -58.375 1 14.95 56 SER A N 1
ATOM 452 C CA . SER A 1 56 ? 0.29 -20.375 -59.031 1 14.95 56 SER A CA 1
ATOM 453 C C . SER A 1 56 ? -0.029 -19.266 -58.031 1 14.95 56 SER A C 1
ATOM 455 O O . SER A 1 56 ? -0.326 -19.547 -56.875 1 14.95 56 SER A O 1
ATOM 457 N N . SER A 1 57 ? -0.628 -17.781 -58.531 1 15.7 57 SER A N 1
ATOM 458 C CA . SER A 1 57 ? -0.312 -16.375 -58.75 1 15.7 57 SER A CA 1
ATOM 459 C C . SER A 1 57 ? -1.161 -15.469 -57.875 1 15.7 57 SER A C 1
ATOM 461 O O . SER A 1 57 ? -0.65 -14.516 -57.281 1 15.7 57 SER A O 1
ATOM 463 N N . GLU A 1 58 ? -2.617 -15.195 -57.875 1 15.38 58 GLU A N 1
ATOM 464 C CA . GLU A 1 58 ? -3.293 -13.953 -58.219 1 15.38 58 GLU A CA 1
ATOM 465 C C . GLU A 1 58 ? -3.547 -13.078 -57 1 15.38 58 GLU A C 1
ATOM 467 O O . GLU A 1 58 ? -4.168 -13.523 -56.031 1 15.38 58 GLU A O 1
ATOM 472 N N . TYR A 1 59 ? -2.869 -11.805 -56.75 1 15.92 59 TYR A N 1
ATOM 473 C CA . TYR A 1 59 ? -2.629 -10.805 -55.719 1 15.92 59 TYR A CA 1
ATOM 474 C C . TYR A 1 59 ? -3.748 -9.773 -55.688 1 15.92 59 TYR A C 1
ATOM 476 O O . TYR A 1 59 ? 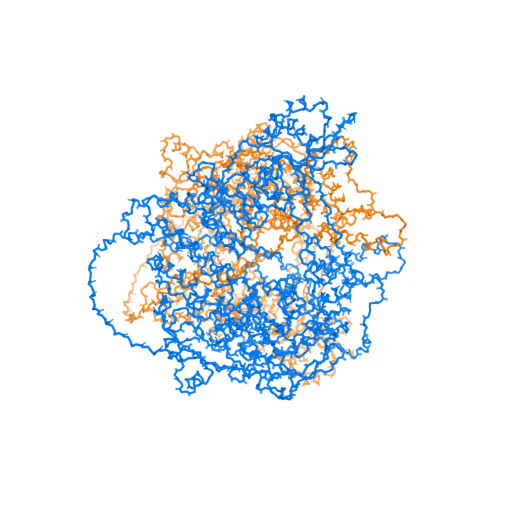-3.656 -8.766 -54.969 1 15.92 59 TYR A O 1
ATOM 484 N N . GLU A 1 60 ? -5.031 -9.906 -55.906 1 16.27 60 GLU A N 1
ATOM 485 C CA . GL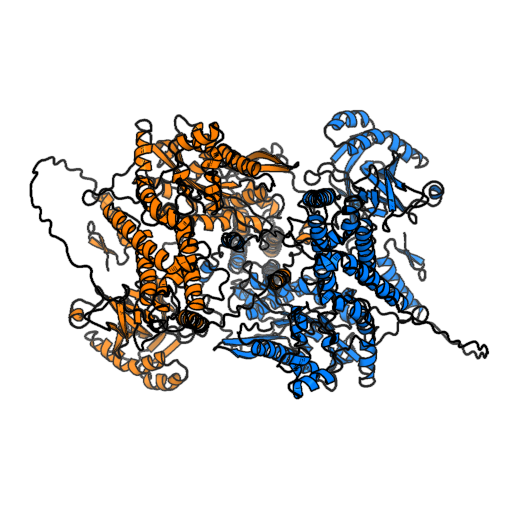U A 1 60 ? -5.773 -8.695 -56.25 1 16.27 60 GLU A CA 1
ATOM 486 C C . GLU A 1 60 ? -5.879 -7.75 -55.062 1 16.27 60 GLU A C 1
ATOM 488 O O . GLU A 1 60 ? -6.047 -8.195 -53.906 1 16.27 60 GLU A O 1
ATOM 493 N N . ASN A 1 61 ? -5.695 -6.285 -55.188 1 16.14 61 ASN A N 1
ATOM 494 C CA . ASN A 1 61 ? -5.324 -5 -54.594 1 16.14 61 ASN A CA 1
ATOM 495 C C . ASN A 1 61 ? -6.512 -4.34 -53.906 1 16.14 61 ASN A C 1
ATOM 497 O O . ASN A 1 61 ? -6.367 -3.273 -53.312 1 16.14 61 ASN A O 1
ATOM 501 N N . ASP A 1 62 ? -7.723 -4.734 -53.719 1 16.12 62 ASP A N 1
ATOM 502 C CA . ASP A 1 62 ? -8.758 -3.707 -53.781 1 16.12 62 ASP A CA 1
ATOM 503 C C . ASP A 1 62 ? -8.719 -2.807 -52.562 1 16.12 62 ASP A C 1
ATOM 505 O O . ASP A 1 62 ? -8.492 -3.281 -51.438 1 16.12 62 ASP A O 1
ATOM 509 N N . LYS A 1 63 ? -8.875 -1.342 -52.688 1 17.66 63 LYS A N 1
ATOM 510 C CA . LYS A 1 63 ? -8.672 0.003 -52.156 1 17.66 63 LYS A CA 1
ATOM 511 C C . LYS A 1 63 ? -9.734 0.357 -51.125 1 17.66 63 LYS A C 1
ATOM 513 O O . LYS A 1 63 ? -9.805 1.495 -50.656 1 17.66 63 LYS A O 1
ATOM 518 N N . VAL A 1 64 ? -10.422 -0.508 -50.406 1 17.52 64 VAL A N 1
ATOM 519 C CA . VAL A 1 64 ? -11.641 0.133 -49.938 1 17.52 64 VAL A CA 1
ATOM 520 C C . VAL A 1 64 ? -11.289 1.295 -49 1 17.52 64 VAL A C 1
ATOM 522 O O . VAL A 1 64 ? -10.336 1.206 -48.219 1 17.52 64 VAL A O 1
ATOM 525 N N . GLU A 1 65 ? -11.93 2.492 -49.188 1 17.58 65 GLU A N 1
ATOM 526 C CA . GLU A 1 65 ? -11.969 3.912 -48.844 1 17.58 65 GLU A CA 1
ATOM 527 C C . GLU A 1 65 ? -12.352 4.117 -47.375 1 17.58 65 GLU A C 1
ATOM 529 O O . GLU A 1 65 ? -13.453 3.758 -46.969 1 17.58 65 GLU A O 1
ATOM 534 N N . VAL A 1 66 ? -11.492 3.885 -46.375 1 17.83 66 VAL A N 1
ATOM 535 C CA . VAL A 1 66 ? -11.672 3.947 -44.906 1 17.83 66 VAL A CA 1
ATOM 536 C C . VAL A 1 66 ? -11.953 5.387 -44.5 1 17.83 66 VAL A C 1
ATOM 538 O O . VAL A 1 66 ? -11.133 6.281 -44.719 1 17.83 66 VAL A O 1
ATOM 541 N N . ASP A 1 67 ? -13.219 5.824 -44.531 1 17.77 67 ASP A N 1
ATOM 542 C CA . ASP A 1 67 ? -13.688 7.156 -44.156 1 17.77 67 ASP A CA 1
ATOM 543 C C . ASP A 1 67 ? -13.211 7.527 -42.75 1 17.77 67 ASP A C 1
ATOM 545 O O . ASP A 1 67 ? -13.164 6.676 -41.844 1 17.77 67 ASP A O 1
ATOM 549 N N . ASP A 1 68 ? -12.625 8.758 -42.406 1 18.11 68 ASP A N 1
ATOM 550 C CA . ASP A 1 68 ? -11.656 9.5 -41.594 1 18.11 68 ASP A CA 1
ATOM 551 C C . ASP A 1 68 ? -12.242 9.875 -40.25 1 18.11 68 ASP A C 1
ATOM 553 O O . ASP A 1 68 ? -11.555 10.461 -39.406 1 18.11 68 ASP A O 1
ATOM 557 N N . ASP A 1 69 ? -13.57 9.969 -39.938 1 18.48 69 ASP A N 1
ATOM 558 C CA . ASP A 1 69 ? -13.945 11.039 -39.031 1 18.48 69 ASP A CA 1
ATOM 559 C C . ASP A 1 69 ? -13.617 10.672 -37.594 1 18.48 69 ASP A C 1
ATOM 561 O O . ASP A 1 69 ? -14.414 10.016 -36.906 1 18.48 69 ASP A O 1
ATOM 565 N N . ASN A 1 70 ? -12.492 10.219 -37.156 1 19.22 70 ASN A N 1
ATOM 566 C CA . ASN A 1 70 ? -12.023 9.633 -35.906 1 19.22 70 ASN A CA 1
ATOM 567 C C . ASN A 1 70 ? -11.938 10.672 -34.812 1 19.22 70 ASN A C 1
ATOM 569 O O . ASN A 1 70 ? -10.898 11.305 -34.625 1 19.22 70 ASN A O 1
ATOM 573 N N . ASN A 1 71 ? -12.953 11.531 -34.594 1 19.44 71 ASN A N 1
ATOM 574 C CA . ASN A 1 71 ? -12.734 12.594 -33.594 1 19.44 71 ASN A CA 1
ATOM 575 C C . ASN A 1 71 ? -12.461 12.023 -32.219 1 19.44 71 ASN A C 1
ATOM 577 O O . ASN A 1 71 ? -13.367 11.539 -31.547 1 19.44 71 ASN A O 1
ATOM 581 N N . VAL A 1 72 ? -11.43 11.258 -32.031 1 20.92 72 VAL A N 1
ATOM 582 C CA . VAL A 1 72 ? -10.945 10.695 -30.781 1 20.92 72 VAL A CA 1
ATOM 583 C C . VAL A 1 72 ? -10.773 11.805 -29.75 1 20.92 72 VAL A C 1
ATOM 585 O O . VAL A 1 72 ? -9.977 12.727 -29.953 1 20.92 72 VAL A O 1
ATOM 588 N N . GLN A 1 73 ? -11.844 12.234 -29.125 1 20.47 73 GLN A N 1
ATOM 589 C CA . GLN A 1 73 ? -11.812 13.234 -28.062 1 20.47 73 GLN A CA 1
ATOM 590 C C . GLN A 1 73 ? -10.719 12.93 -27.047 1 20.47 73 GLN A C 1
ATOM 592 O O . GLN A 1 73 ? -10.688 11.844 -26.453 1 20.47 73 GLN A O 1
ATOM 597 N N . ASN A 1 74 ? -9.523 13.484 -27.234 1 21.59 74 ASN A N 1
ATOM 598 C CA . ASN A 1 74 ? -8.242 13.5 -26.531 1 21.59 74 ASN A CA 1
ATOM 599 C C . ASN A 1 74 ? -8.414 13.828 -25.047 1 21.59 74 ASN A C 1
ATOM 601 O O . ASN A 1 74 ? -8.836 14.93 -24.703 1 21.59 74 ASN A O 1
ATOM 605 N N . MET A 1 75 ? -8.945 12.93 -24.297 1 21.89 75 MET A N 1
ATOM 606 C CA . MET A 1 75 ? -8.961 13.141 -22.859 1 21.89 75 MET A CA 1
ATOM 607 C C . MET A 1 75 ? -7.582 13.531 -22.344 1 21.89 75 MET A C 1
ATOM 609 O O . MET A 1 75 ? -6.605 12.82 -22.562 1 21.89 75 MET A O 1
ATOM 613 N N . SER A 1 76 ? -7.309 14.797 -22.422 1 22.83 76 SER A N 1
ATOM 614 C CA . SER A 1 76 ? -6.039 15.422 -22.062 1 22.83 76 SER A CA 1
ATOM 615 C C . SER A 1 76 ? -5.57 14.961 -20.688 1 22.83 76 SER A C 1
ATOM 617 O O . SER A 1 76 ? -6.387 14.609 -19.828 1 22.83 76 SER A O 1
ATOM 619 N N . PHE A 1 77 ? -4.289 14.617 -20.594 1 22.47 77 PHE A N 1
ATOM 620 C CA . PHE A 1 77 ? -3.441 14.188 -19.484 1 22.47 77 PHE A CA 1
ATOM 621 C C . PHE A 1 77 ? -3.656 15.062 -18.266 1 22.47 77 PHE A C 1
ATOM 623 O O . PHE A 1 77 ? -3.135 14.773 -17.188 1 22.47 77 PHE A O 1
ATOM 630 N N . ASP A 1 78 ? -4.102 16.234 -18.531 1 25.8 78 ASP A N 1
ATOM 631 C CA . ASP A 1 78 ? -4.191 17.125 -17.391 1 25.8 78 ASP A CA 1
ATOM 632 C C . ASP A 1 78 ? -5.156 16.578 -16.344 1 25.8 78 ASP A C 1
ATOM 634 O O . ASP A 1 78 ? -5.074 16.938 -15.156 1 25.8 78 ASP A O 1
ATOM 638 N N . SER A 1 79 ? -6.152 15.836 -16.812 1 26.86 79 SER A N 1
ATOM 639 C CA . SER A 1 79 ? -7.188 15.414 -15.875 1 26.86 79 SER A CA 1
ATOM 640 C C . SER A 1 79 ? -6.707 14.25 -15.023 1 26.86 79 SER A C 1
ATOM 642 O O . SER A 1 79 ? -7.258 13.992 -13.945 1 26.86 79 SER A O 1
ATOM 644 N N . ILE A 1 80 ? -5.898 13.383 -15.539 1 24.73 80 ILE A N 1
ATOM 645 C CA . ILE A 1 80 ? -5.543 12.203 -14.758 1 24.73 80 ILE A CA 1
ATOM 646 C C . ILE A 1 80 ? -4.586 12.602 -13.633 1 24.73 80 ILE A C 1
ATOM 648 O O . ILE A 1 80 ? -4.562 11.961 -12.578 1 24.73 80 ILE A O 1
ATOM 652 N N . GLY A 1 81 ? -3.727 13.484 -13.898 1 25 81 GLY A N 1
ATOM 653 C CA . GLY A 1 81 ? -2.805 13.875 -12.844 1 25 81 GLY A CA 1
ATOM 654 C C . GLY A 1 81 ? -3.506 14.312 -11.57 1 25 81 GLY A C 1
ATOM 655 O O . GLY A 1 81 ? -2.959 14.172 -10.477 1 25 81 GLY A O 1
ATOM 656 N N . SER A 1 82 ? -4.652 14.898 -11.773 1 27.14 82 SER A N 1
ATOM 657 C CA . SER A 1 82 ? -5.328 15.43 -10.594 1 27.14 82 SER A CA 1
ATOM 658 C C . SER A 1 82 ? -5.832 14.305 -9.695 1 27.14 82 SER A C 1
ATOM 660 O O . SER A 1 82 ? -5.883 14.461 -8.469 1 27.14 82 SER A O 1
ATOM 662 N N . ALA A 1 83 ? -6.285 13.219 -10.25 1 26.47 83 ALA A N 1
ATOM 663 C CA . ALA A 1 83 ? -6.906 12.18 -9.43 1 26.47 83 ALA A CA 1
ATOM 664 C C . ALA A 1 83 ? -5.859 11.43 -8.609 1 26.47 83 ALA A C 1
ATOM 666 O O . ALA A 1 83 ? -6.117 11.039 -7.469 1 26.47 83 ALA A O 1
ATOM 667 N N . ILE A 1 84 ? -4.785 11.07 -9.234 1 27.27 84 ILE A N 1
ATOM 668 C CA . ILE A 1 84 ? -3.775 10.359 -8.453 1 27.27 84 ILE A CA 1
ATOM 669 C C . ILE A 1 84 ? -3.25 11.266 -7.344 1 27.27 84 ILE A C 1
ATOM 671 O O . ILE A 1 84 ? -2.959 10.797 -6.242 1 27.27 84 ILE A O 1
ATOM 675 N N . SER A 1 85 ? -3.158 12.539 -7.625 1 27.42 85 SER A N 1
ATOM 676 C CA . SER A 1 85 ? -2.523 13.453 -6.68 1 27.42 85 SER A CA 1
ATOM 677 C C . SER A 1 85 ? -3.285 13.492 -5.359 1 27.42 85 SER A C 1
ATOM 679 O O . SER A 1 85 ? -2.725 13.867 -4.324 1 27.42 85 SER A O 1
ATOM 681 N N . GLU A 1 86 ? -4.602 13.461 -5.508 1 28.34 86 GLU A N 1
ATOM 682 C CA . GLU A 1 86 ? -5.324 13.734 -4.27 1 28.34 86 GLU A CA 1
ATOM 683 C C . GLU A 1 86 ? -5.293 12.523 -3.336 1 28.34 86 GLU A C 1
ATOM 685 O O . GLU A 1 86 ? -5.938 12.531 -2.283 1 28.34 86 GLU A O 1
ATOM 690 N N . MET A 1 87 ? -4.816 11.453 -3.807 1 26.53 87 MET A N 1
ATOM 691 C CA . MET A 1 87 ? -4.738 10.375 -2.824 1 26.53 87 MET A CA 1
ATOM 692 C C . MET A 1 87 ? -3.699 10.688 -1.753 1 26.53 87 MET A C 1
ATOM 694 O O . MET A 1 87 ? -2.525 10.898 -2.062 1 26.53 87 MET A O 1
ATOM 698 N N . SER A 1 88 ? -4.09 11.414 -0.821 1 28.34 88 SER A N 1
ATOM 699 C CA . SER A 1 88 ? -3.291 11.703 0.365 1 28.34 88 SER A CA 1
ATOM 700 C C . SER A 1 88 ? -2.641 10.438 0.917 1 28.34 88 SER A C 1
ATOM 702 O O . SER A 1 88 ? -3.332 9.531 1.387 1 28.34 88 SER A O 1
ATOM 704 N N . LEU A 1 89 ? -1.776 9.922 0.218 1 26.09 89 LEU A N 1
ATOM 705 C CA . LEU A 1 89 ? -1.045 8.836 0.866 1 26.09 89 LEU A CA 1
ATOM 706 C C . LEU A 1 89 ? -0.366 9.328 2.141 1 26.09 89 LEU A C 1
ATOM 708 O O . LEU A 1 89 ? 0.533 10.172 2.086 1 26.09 89 LEU A O 1
ATOM 712 N N . GLU A 1 90 ? -1.09 9.578 3.164 1 25.53 90 GLU A N 1
ATOM 713 C CA . GLU A 1 90 ? -0.474 9.938 4.438 1 25.53 90 GLU A CA 1
ATOM 714 C C . GLU A 1 90 ? 0.617 8.945 4.828 1 25.53 90 GLU A C 1
ATOM 716 O O . GLU A 1 90 ? 0.396 7.73 4.797 1 25.53 90 GLU A O 1
ATOM 721 N N . ALA A 1 91 ? 1.79 9.344 4.652 1 25.47 91 ALA A N 1
ATOM 722 C CA . ALA A 1 91 ? 2.957 8.703 5.254 1 25.47 91 ALA A CA 1
ATOM 723 C C . ALA A 1 91 ? 2.727 8.43 6.738 1 25.47 91 ALA A C 1
ATOM 725 O O . ALA A 1 91 ? 2.344 9.328 7.488 1 25.47 91 ALA A O 1
ATOM 726 N N . SER A 1 92 ? 2.238 7.316 7.094 1 24.91 92 SER A N 1
ATOM 727 C CA . SER A 1 92 ? 2.209 6.914 8.492 1 24.91 92 SER A CA 1
ATOM 728 C C . SER A 1 92 ? 3.449 7.398 9.234 1 24.91 92 SER A C 1
ATOM 730 O O . SER A 1 92 ? 4.551 7.402 8.68 1 24.91 92 SER A O 1
ATOM 732 N N . ASN A 1 93 ? 3.217 8.336 10.062 1 24.5 93 ASN A N 1
ATOM 733 C CA . ASN A 1 93 ? 4.145 8.812 11.086 1 24.5 93 ASN A CA 1
ATOM 734 C C . ASN A 1 93 ? 4.906 7.652 11.734 1 24.5 93 ASN A C 1
ATOM 736 O O . ASN A 1 93 ? 4.527 7.176 12.805 1 24.5 93 ASN A O 1
ATOM 740 N N . PHE A 1 94 ? 5.25 6.742 10.992 1 23.83 94 PHE A N 1
ATOM 741 C CA . PHE A 1 94 ? 6.152 5.793 11.633 1 23.83 94 PHE A CA 1
ATOM 742 C C . PHE A 1 94 ? 7.379 6.5 12.195 1 23.83 94 PHE A C 1
ATOM 744 O O . PHE A 1 94 ? 8.297 5.855 12.711 1 23.83 94 PHE A O 1
ATOM 751 N N . GLU A 1 95 ? 7.461 7.809 11.898 1 25.81 95 GLU A N 1
ATOM 752 C CA . GLU A 1 95 ? 8.719 8.375 12.375 1 25.81 95 GLU A CA 1
ATOM 753 C C . GLU A 1 95 ? 8.781 8.391 13.898 1 25.81 95 GLU A C 1
ATOM 755 O O . GLU A 1 95 ? 9.859 8.508 14.477 1 25.81 95 GLU A O 1
ATOM 760 N N . ASN A 1 96 ? 7.602 8.578 14.461 1 25.53 96 ASN A N 1
ATOM 761 C CA . ASN A 1 96 ? 7.895 8.781 15.875 1 25.53 96 ASN A CA 1
ATOM 762 C C . ASN A 1 96 ? 8.547 7.551 16.5 1 25.53 96 ASN A C 1
ATOM 764 O O . ASN A 1 96 ? 8.812 7.527 17.703 1 25.53 96 ASN A O 1
ATOM 768 N N . ILE A 1 97 ? 8.297 6.484 15.828 1 24.42 97 ILE A N 1
ATOM 769 C CA . ILE A 1 97 ? 8.961 5.418 16.562 1 24.42 97 ILE A CA 1
ATOM 770 C C . ILE A 1 97 ? 10.477 5.594 16.469 1 24.42 97 ILE A C 1
ATOM 772 O O . ILE A 1 97 ? 11.242 4.773 16.984 1 24.42 97 ILE A O 1
ATOM 776 N N . LEU A 1 98 ? 10.875 6.516 15.625 1 25.52 98 LEU A N 1
ATOM 777 C CA . LEU A 1 98 ? 12.336 6.512 15.602 1 25.52 98 LEU A CA 1
ATOM 778 C C . LEU A 1 98 ? 12.898 7.051 16.922 1 25.52 98 LEU A C 1
ATOM 780 O O . LEU A 1 98 ? 14.109 7.223 17.047 1 25.52 98 LEU A O 1
ATOM 784 N N . ASP A 1 99 ? 12.156 7.75 17.641 1 24.83 99 ASP A N 1
ATOM 785 C CA . ASP A 1 99 ? 13.016 8.305 18.688 1 24.83 99 ASP A CA 1
ATOM 786 C C . ASP A 1 99 ? 13.781 7.199 19.406 1 24.83 99 ASP A C 1
ATOM 788 O O . ASP A 1 99 ? 14.445 7.453 20.406 1 24.83 99 ASP A O 1
ATOM 792 N N . SER A 1 100 ? 13.227 6.043 19.5 1 24.8 100 SER A N 1
ATOM 793 C CA . SER A 1 100 ? 14.172 5.262 20.297 1 24.8 100 SER A CA 1
ATOM 794 C C . SER A 1 100 ? 15.508 5.117 19.578 1 24.8 100 SER A C 1
ATOM 796 O O . SER A 1 100 ? 15.562 4.629 18.438 1 24.8 100 SER A O 1
ATOM 798 N N . SER A 1 101 ? 16.359 6.066 19.703 1 26 101 SER A N 1
ATOM 799 C CA . SER A 1 101 ? 17.797 6.113 19.453 1 26 101 SER A CA 1
ATOM 800 C C . SER A 1 101 ? 18.438 4.738 19.641 1 26 101 SER A C 1
ATOM 802 O O . SER A 1 101 ? 19.188 4.523 20.594 1 26 101 SER A O 1
ATOM 804 N N . GLU A 1 102 ? 17.625 3.689 19.641 1 25.39 102 GLU A N 1
ATOM 805 C CA . GLU A 1 102 ? 18.562 2.59 19.844 1 25.39 102 GLU A CA 1
ATOM 806 C C . GLU A 1 102 ? 19.656 2.6 18.781 1 25.39 102 GLU A C 1
ATOM 808 O O . GLU A 1 102 ? 19.391 2.879 17.609 1 25.39 102 GLU A O 1
ATOM 813 N N . GLU A 1 103 ? 20.859 3.006 19.188 1 24.62 103 GLU A N 1
ATOM 814 C CA . GLU A 1 103 ? 22.141 2.857 18.516 1 24.62 103 GLU A CA 1
ATOM 815 C C . GLU A 1 103 ? 22.141 1.646 17.594 1 24.62 103 GLU A C 1
ATOM 817 O O . GLU A 1 103 ? 21.625 0.586 17.953 1 24.62 103 GLU A O 1
ATOM 822 N N . PRO A 1 104 ? 22.094 1.962 16.391 1 26.33 104 PRO A N 1
ATOM 823 C CA . PRO A 1 104 ? 22.297 0.758 15.578 1 26.33 104 PRO A CA 1
ATOM 824 C C . PRO A 1 104 ? 23.344 -0.177 16.172 1 26.33 104 PRO A C 1
ATOM 826 O O . PRO A 1 104 ? 24.375 0.283 16.672 1 26.33 104 PRO A O 1
ATOM 829 N N . GLU A 1 105 ? 22.984 -1.181 16.797 1 26.72 105 GLU A N 1
ATOM 830 C CA . GLU A 1 105 ? 23.984 -2.162 17.234 1 26.72 105 GLU A CA 1
ATOM 831 C C . GLU A 1 105 ? 25.031 -2.387 16.141 1 26.72 105 GLU A C 1
ATOM 833 O O . GLU A 1 105 ? 24.703 -2.766 15.023 1 26.72 105 GLU A O 1
ATOM 838 N N . ILE A 1 106 ? 25.922 -1.451 16 1 25.89 106 ILE A N 1
ATOM 839 C CA . ILE A 1 106 ? 27.125 -1.845 15.273 1 25.89 106 ILE A CA 1
ATOM 840 C C . ILE A 1 106 ? 27.422 -3.318 15.531 1 25.89 106 ILE A C 1
ATOM 842 O O . ILE A 1 106 ? 27.469 -3.754 16.688 1 25.89 106 ILE A O 1
ATOM 846 N N . PHE A 1 107 ? 27.219 -4.027 14.555 1 27.19 107 PHE A N 1
ATOM 847 C CA . PHE A 1 107 ? 27.719 -5.395 14.578 1 27.19 107 PHE A CA 1
ATOM 848 C C . PHE A 1 107 ? 29.156 -5.43 15.062 1 27.19 107 PHE A C 1
ATOM 850 O O . PHE A 1 107 ? 30.078 -5.098 14.312 1 27.19 107 PHE A O 1
ATOM 857 N N . GLU A 1 108 ? 29.453 -4.746 16.172 1 28.53 108 GLU A N 1
ATOM 858 C CA . GLU A 1 108 ? 30.781 -5.176 16.594 1 28.53 108 GLU A CA 1
ATOM 859 C C . GLU A 1 108 ? 30.906 -6.695 16.562 1 28.53 108 GLU A C 1
ATOM 861 O O . GLU A 1 108 ? 29.938 -7.41 16.828 1 28.53 108 GLU A O 1
ATOM 866 N N . GLU A 1 109 ? 31.953 -7.086 15.805 1 27.52 109 GLU A N 1
ATOM 867 C CA . GLU A 1 109 ? 32.344 -8.477 15.977 1 27.52 109 GLU A CA 1
ATOM 868 C C . GLU A 1 109 ? 32.25 -8.898 17.438 1 27.52 109 GLU A C 1
ATOM 870 O O . GLU A 1 109 ? 32.781 -8.227 18.328 1 27.52 109 GLU A O 1
ATOM 875 N N . PRO A 1 110 ? 31.188 -9.469 17.875 1 29.59 110 PRO A N 1
ATOM 876 C CA . PRO A 1 110 ? 31.297 -9.836 19.297 1 29.59 110 PRO A CA 1
ATOM 877 C C . PRO A 1 110 ? 32.719 -10.188 19.703 1 29.59 110 PRO A C 1
ATOM 879 O O . PRO A 1 110 ? 33.469 -10.773 18.922 1 29.59 110 PRO A O 1
ATOM 882 N N . LYS A 1 111 ? 33.406 -9.508 20.531 1 28.88 111 LYS A N 1
ATOM 883 C CA . LYS A 1 111 ? 34.562 -10.133 21.203 1 28.88 111 LYS A CA 1
ATOM 884 C C . LYS A 1 111 ? 34.344 -11.633 21.359 1 28.88 111 LYS A C 1
ATOM 886 O O . LYS A 1 111 ? 33.219 -12.109 21.375 1 28.88 111 LYS A O 1
ATOM 891 N N . ASN A 1 112 ? 35.531 -12.383 21.578 1 28.3 112 ASN A N 1
ATOM 892 C CA . ASN A 1 112 ? 35.688 -13.805 21.844 1 28.3 112 ASN A CA 1
ATOM 893 C C . ASN A 1 112 ? 34.656 -14.328 22.812 1 28.3 112 ASN A C 1
ATOM 895 O O . ASN A 1 112 ? 34.906 -14.438 24.016 1 28.3 112 ASN A O 1
ATOM 899 N N . LEU A 1 113 ? 33.531 -13.688 22.891 1 30.09 113 LEU A N 1
ATOM 900 C CA . LEU A 1 113 ? 32.781 -14.469 23.844 1 30.09 113 LEU A CA 1
ATOM 901 C C . LEU A 1 113 ? 32.844 -15.961 23.516 1 30.09 113 LEU A C 1
ATOM 903 O O . LEU A 1 113 ? 32.719 -16.359 22.359 1 30.09 113 LEU A O 1
ATOM 907 N N . ASN A 1 114 ? 33.656 -16.625 24.188 1 30.03 114 ASN A N 1
ATOM 908 C CA . ASN A 1 114 ? 33.531 -18.078 24.281 1 30.03 114 ASN A CA 1
ATOM 909 C C . ASN A 1 114 ? 32.094 -18.547 24.062 1 30.03 114 ASN A C 1
ATOM 911 O O . ASN A 1 114 ? 31.359 -18.734 25.031 1 30.03 114 ASN A O 1
ATOM 915 N N . THR A 1 115 ? 31.453 -17.812 23.281 1 36.09 115 THR A N 1
ATOM 916 C CA . THR A 1 115 ? 30.047 -18.188 23.078 1 36.09 115 THR A CA 1
ATOM 917 C C . THR A 1 115 ? 29.922 -19.672 22.766 1 36.09 115 THR A C 1
ATOM 919 O O . THR A 1 115 ? 30.359 -20.141 21.719 1 36.09 115 THR A O 1
ATOM 922 N N . LYS A 1 116 ? 29.969 -20.469 23.641 1 35.97 116 LYS A N 1
ATOM 923 C CA . LYS A 1 116 ? 29.531 -21.859 23.562 1 35.97 116 LYS A CA 1
ATOM 924 C C . LYS A 1 116 ? 28.359 -22.016 22.594 1 35.97 116 LYS A C 1
ATOM 926 O O . LYS A 1 116 ? 27.391 -21.266 22.656 1 35.97 116 LYS A O 1
ATOM 931 N N . THR A 1 117 ? 28.406 -22.438 21.328 1 48.62 117 THR A N 1
ATOM 932 C CA . THR A 1 117 ? 27.5 -22.922 20.281 1 48.62 117 THR A CA 1
ATOM 933 C C . THR A 1 117 ? 26.234 -23.5 20.906 1 48.62 117 THR A C 1
ATOM 935 O O . THR A 1 117 ? 26.25 -24.625 21.406 1 48.62 117 THR A O 1
ATOM 938 N N . CYS A 1 118 ? 25.406 -22.734 21.422 1 61.31 118 CYS A N 1
ATOM 939 C CA . CYS A 1 118 ? 24.219 -23.266 22.078 1 61.31 118 CYS A CA 1
ATOM 940 C C . CYS A 1 118 ? 23.156 -23.656 21.062 1 61.31 118 CYS A C 1
ATOM 942 O O . CYS A 1 118 ? 22.797 -22.844 20.203 1 61.31 118 CYS A O 1
ATOM 944 N N . THR A 1 119 ? 22.906 -24.875 20.828 1 67.19 119 THR A N 1
ATOM 945 C CA . THR A 1 119 ? 21.938 -25.484 19.922 1 67.19 119 THR A CA 1
ATOM 946 C C . THR A 1 119 ? 20.562 -25.547 20.578 1 67.19 119 THR A C 1
ATOM 948 O O . THR A 1 119 ? 19.562 -25.781 19.906 1 67.19 119 THR A O 1
ATOM 951 N N . GLU A 1 120 ? 20.562 -25.234 21.875 1 80.19 120 GLU A N 1
ATOM 952 C CA . GLU A 1 120 ? 19.281 -25.391 22.547 1 80.19 120 GLU A CA 1
ATOM 953 C C . GLU A 1 120 ? 18.953 -24.188 23.422 1 80.19 120 GLU A C 1
ATOM 955 O O . GLU A 1 120 ? 19.859 -23.469 23.859 1 80.19 120 GLU A O 1
ATOM 960 N N . PHE A 1 121 ? 17.797 -23.938 23.641 1 88.75 121 PHE A N 1
ATOM 961 C CA . PHE A 1 121 ? 17.328 -22.859 24.5 1 88.75 121 PHE A CA 1
ATOM 962 C C . PHE A 1 121 ? 17.609 -23.172 25.969 1 88.75 121 PHE A C 1
ATOM 964 O O . PHE A 1 121 ? 17.719 -24.344 26.344 1 88.75 121 PHE A O 1
ATOM 971 N N . PRO A 1 122 ? 17.734 -22.188 26.797 1 88.25 122 PRO A N 1
ATOM 972 C CA . PRO A 1 122 ? 18.031 -22.406 28.219 1 88.25 122 PRO A CA 1
ATOM 973 C C . PRO A 1 122 ? 16.953 -23.234 28.922 1 88.25 122 PRO A C 1
ATOM 975 O O . PRO A 1 122 ? 17.266 -24.078 29.766 1 88.25 122 PRO A O 1
ATOM 978 N N . ASN A 1 123 ? 15.711 -23 28.688 1 90.81 123 ASN A N 1
ATOM 979 C CA . ASN A 1 123 ? 14.594 -23.766 29.203 1 90.81 123 ASN A CA 1
ATOM 980 C C . ASN A 1 123 ? 13.398 -23.734 28.25 1 90.81 123 ASN A C 1
ATOM 982 O O . ASN A 1 123 ? 13.438 -23.062 27.219 1 90.81 123 ASN A O 1
ATOM 986 N N . ASP A 1 124 ? 12.32 -24.422 28.641 1 90.5 124 ASP A N 1
ATOM 987 C CA . ASP A 1 124 ? 11.172 -24.562 27.75 1 90.5 124 ASP A CA 1
ATOM 988 C C . ASP A 1 124 ? 10.359 -23.266 27.688 1 90.5 124 ASP A C 1
ATOM 990 O O . ASP A 1 124 ? 9.797 -22.938 26.641 1 90.5 124 ASP A O 1
ATOM 994 N N . ALA A 1 125 ? 10.305 -22.656 28.797 1 93.31 125 ALA A N 1
ATOM 995 C CA . ALA A 1 125 ? 9.555 -21.406 28.828 1 93.31 125 ALA A CA 1
ATOM 996 C C . ALA A 1 125 ? 10.211 -20.359 27.938 1 93.31 125 ALA A C 1
ATOM 998 O O . ALA A 1 125 ? 9.531 -19.641 27.203 1 93.31 125 ALA A O 1
ATOM 999 N N . TYR A 1 126 ? 11.508 -20.375 28 1 93.81 126 TYR A N 1
ATOM 1000 C CA . TYR A 1 126 ? 12.297 -19.484 27.156 1 93.81 126 TYR A CA 1
ATOM 1001 C C . TYR A 1 126 ? 12.07 -19.781 25.688 1 93.81 126 TYR A C 1
ATOM 1003 O O . TYR A 1 126 ? 11.844 -18.875 24.891 1 93.81 126 TYR A O 1
ATOM 1011 N N . LYS A 1 127 ? 12.102 -21 25.375 1 92.38 127 LYS A N 1
ATOM 1012 C CA . LYS A 1 127 ? 11.906 -21.469 24.016 1 92.38 127 LYS A CA 1
ATOM 1013 C C . LYS A 1 127 ? 10.508 -21.125 23.516 1 92.38 127 LYS A C 1
ATOM 1015 O O . LYS A 1 127 ? 10.359 -20.547 22.438 1 92.38 127 LYS A O 1
ATOM 1020 N N . ASP A 1 128 ? 9.531 -21.375 24.266 1 92.88 128 ASP A N 1
ATOM 1021 C CA . ASP A 1 128 ? 8.141 -21.188 23.844 1 92.88 128 ASP A CA 1
ATOM 1022 C C . ASP A 1 128 ? 7.824 -19.719 23.641 1 92.88 128 ASP A C 1
ATOM 1024 O O . ASP A 1 128 ? 7.062 -19.359 22.75 1 92.88 128 ASP A O 1
ATOM 1028 N N . LEU A 1 129 ? 8.375 -18.906 24.484 1 94.94 129 LEU A N 1
ATOM 1029 C CA . LEU A 1 129 ? 8.141 -17.469 24.328 1 94.94 129 LEU A CA 1
ATOM 1030 C C . LEU A 1 129 ? 8.742 -16.953 23.031 1 94.94 129 LEU A C 1
ATOM 1032 O O . LEU A 1 129 ? 8.086 -16.203 22.297 1 94.94 129 LEU A O 1
ATOM 1036 N N . MET A 1 130 ? 9.977 -17.359 22.812 1 93.38 130 MET A N 1
ATOM 1037 C CA . MET A 1 130 ? 10.656 -16.844 21.625 1 93.38 130 MET A CA 1
ATOM 1038 C C . MET A 1 130 ? 10 -17.375 20.344 1 93.38 130 MET A C 1
ATOM 1040 O O . MET A 1 130 ? 9.945 -16.672 19.328 1 93.38 130 MET A O 1
ATOM 1044 N N . LEU A 1 131 ? 9.516 -18.578 20.391 1 92.44 131 LEU A N 1
ATOM 1045 C CA . LEU A 1 131 ? 8.789 -19.125 19.25 1 92.44 131 LEU A CA 1
ATOM 1046 C C . LEU A 1 131 ? 7.484 -18.375 19.031 1 92.44 131 LEU A C 1
ATOM 1048 O O . LEU A 1 131 ? 7.121 -18.078 17.891 1 92.44 131 LEU A O 1
ATOM 1052 N N . LEU A 1 132 ? 6.855 -18.078 20.125 1 93 132 LEU A N 1
ATOM 1053 C CA . LEU A 1 132 ? 5.594 -17.344 20.078 1 93 132 LEU A CA 1
ATOM 1054 C C . LEU A 1 132 ? 5.789 -15.969 19.469 1 93 132 LEU A C 1
ATOM 1056 O O . LEU A 1 132 ? 5.059 -15.586 18.547 1 93 132 LEU A O 1
ATOM 1060 N N . VAL A 1 133 ? 6.781 -15.227 19.938 1 93.25 133 VAL A N 1
ATOM 1061 C CA . VAL A 1 133 ? 7.016 -13.852 19.5 1 93.25 133 VAL A CA 1
ATOM 1062 C C . VAL A 1 133 ? 7.449 -13.844 18.031 1 93.25 133 VAL A C 1
ATOM 1064 O O . VAL A 1 133 ? 7.098 -12.93 17.281 1 93.25 133 VAL A O 1
ATOM 1067 N N . THR A 1 134 ? 8.172 -14.828 17.625 1 90.44 134 THR A N 1
ATOM 1068 C CA . THR A 1 134 ? 8.672 -14.906 16.25 1 90.44 134 THR A CA 1
ATOM 1069 C C . THR A 1 134 ? 7.551 -15.312 15.297 1 90.44 134 THR A C 1
ATOM 1071 O O . THR A 1 134 ? 7.406 -14.734 14.219 1 90.44 134 THR A O 1
ATOM 1074 N N . LYS A 1 135 ? 6.812 -16.297 15.711 1 87.69 135 LYS A N 1
ATOM 1075 C CA . LYS A 1 135 ? 5.742 -16.828 14.867 1 87.69 135 LYS A CA 1
ATOM 1076 C C . LYS A 1 135 ? 4.688 -15.766 14.586 1 87.69 135 LYS A C 1
ATOM 1078 O O . LYS A 1 135 ? 4.215 -15.641 13.453 1 87.69 135 LYS A O 1
ATOM 1083 N N . TYR A 1 136 ? 4.379 -15.016 15.586 1 88.31 136 TYR A N 1
ATOM 1084 C CA . TYR A 1 136 ? 3.289 -14.055 15.438 1 88.31 136 TYR A CA 1
ATOM 1085 C C . TYR A 1 136 ? 3.828 -12.641 15.242 1 88.31 136 TYR A C 1
ATOM 1087 O O . TYR A 1 136 ? 3.076 -11.664 15.328 1 88.31 136 TYR A O 1
ATOM 1095 N N . LYS A 1 137 ? 5.117 -12.531 15.078 1 87.62 137 LYS A N 1
ATOM 1096 C CA . LYS A 1 137 ? 5.773 -11.289 14.672 1 87.62 137 LYS A CA 1
ATOM 1097 C C . LYS A 1 137 ? 5.477 -10.156 15.648 1 87.62 137 LYS A C 1
ATOM 1099 O O . LYS A 1 137 ? 5.117 -9.055 15.242 1 87.62 137 LYS A O 1
ATOM 1104 N N . ILE A 1 138 ? 5.555 -10.422 16.922 1 89.81 138 ILE A N 1
ATOM 1105 C CA . ILE A 1 138 ? 5.32 -9.43 17.969 1 89.81 138 ILE A CA 1
ATOM 1106 C C . ILE A 1 138 ? 6.555 -8.539 18.125 1 89.81 138 ILE A C 1
ATOM 1108 O O . ILE A 1 138 ? 7.68 -9.039 18.188 1 89.81 138 ILE A O 1
ATOM 1112 N N . ASN A 1 139 ? 6.359 -7.258 18.203 1 86.5 139 ASN A N 1
ATOM 1113 C CA . ASN A 1 139 ? 7.477 -6.328 18.312 1 86.5 139 ASN A CA 1
ATOM 1114 C C . ASN A 1 139 ? 8.109 -6.363 19.703 1 86.5 139 ASN A C 1
ATOM 1116 O O . ASN A 1 139 ? 7.625 -7.062 20.594 1 86.5 139 ASN A O 1
ATOM 1120 N N . ASN A 1 140 ? 9.203 -5.648 19.812 1 88.12 140 ASN A N 1
ATOM 1121 C CA . ASN A 1 140 ? 9.969 -5.684 21.062 1 88.12 140 ASN A CA 1
ATOM 1122 C C . ASN A 1 140 ? 9.141 -5.164 22.234 1 88.12 140 ASN A C 1
ATOM 1124 O O . ASN A 1 140 ? 9.156 -5.754 23.312 1 88.12 140 ASN A O 1
ATOM 1128 N N . LYS A 1 141 ? 8.422 -4.117 22 1 88.06 141 LYS A N 1
ATOM 1129 C CA . LYS A 1 141 ? 7.609 -3.562 23.078 1 88.06 141 LYS A CA 1
ATOM 1130 C C . LYS A 1 141 ? 6.523 -4.543 23.5 1 88.06 141 LYS A C 1
ATOM 1132 O O . LYS A 1 141 ? 6.289 -4.734 24.703 1 88.06 141 LYS A O 1
ATOM 1137 N N . GLY A 1 142 ? 5.875 -5.133 22.516 1 90.69 142 GLY A N 1
ATOM 1138 C CA . GLY A 1 142 ? 4.859 -6.133 22.812 1 90.69 142 GLY A CA 1
ATOM 1139 C C . GLY A 1 142 ? 5.41 -7.359 23.516 1 90.69 142 GLY A C 1
ATOM 1140 O O . GLY A 1 142 ? 4.801 -7.871 24.453 1 90.69 142 GLY A O 1
ATOM 1141 N N . GLY A 1 143 ? 6.566 -7.766 23.031 1 93.44 143 GLY A N 1
ATOM 1142 C CA . GLY A 1 143 ? 7.207 -8.906 23.672 1 93.44 143 GLY A CA 1
ATOM 1143 C C . GLY A 1 143 ? 7.613 -8.633 25.109 1 93.44 143 GLY A C 1
ATOM 1144 O O . GLY A 1 143 ? 7.453 -9.484 25.984 1 93.44 143 GLY A O 1
ATOM 1145 N N . ASN A 1 144 ? 8.141 -7.461 25.328 1 93.56 144 ASN A N 1
ATOM 1146 C CA . ASN A 1 144 ? 8.531 -7.082 26.688 1 93.56 144 ASN A CA 1
ATOM 1147 C C . ASN A 1 144 ? 7.32 -6.957 27.609 1 93.56 144 ASN A C 1
ATOM 1149 O O . ASN A 1 144 ? 7.406 -7.254 28.797 1 93.56 144 ASN A O 1
ATOM 1153 N N . GLU A 1 145 ? 6.215 -6.504 27.031 1 93.44 145 GLU A N 1
ATOM 1154 C CA . GLU A 1 145 ? 4.988 -6.43 27.812 1 93.44 145 GLU A CA 1
ATOM 1155 C C . GLU A 1 145 ? 4.484 -7.824 28.188 1 93.44 145 GLU A C 1
ATOM 1157 O O . GLU A 1 145 ? 3.895 -8.016 29.25 1 93.44 145 GLU A O 1
ATOM 1162 N N . ILE A 1 146 ? 4.668 -8.766 27.297 1 94.88 146 ILE A N 1
ATOM 1163 C CA . ILE A 1 146 ? 4.289 -10.148 27.578 1 94.88 146 ILE A CA 1
ATOM 1164 C C . ILE A 1 146 ? 5.141 -10.688 28.719 1 94.88 146 ILE A C 1
ATOM 1166 O O . ILE A 1 146 ? 4.633 -11.391 29.609 1 94.88 146 ILE A O 1
ATOM 1170 N N . ILE A 1 147 ? 6.43 -10.359 28.734 1 95.06 147 ILE A N 1
ATOM 1171 C CA . ILE A 1 147 ? 7.328 -10.789 29.812 1 95.06 147 ILE A CA 1
ATOM 1172 C C . ILE A 1 147 ? 6.871 -10.18 31.125 1 95.06 147 ILE A C 1
ATOM 1174 O O . ILE A 1 147 ? 6.789 -10.883 32.156 1 95.06 147 ILE A O 1
ATOM 1178 N N . ARG A 1 148 ? 6.531 -8.852 31.109 1 92.88 148 ARG A N 1
ATOM 1179 C CA . ARG A 1 148 ? 6.07 -8.172 32.312 1 92.88 148 ARG A CA 1
ATOM 1180 C C . ARG A 1 148 ? 4.762 -8.773 32.812 1 92.88 148 ARG A C 1
ATOM 1182 O O . ARG A 1 148 ? 4.578 -8.953 34.031 1 92.88 148 ARG A O 1
ATOM 1189 N N . PHE A 1 149 ? 3.855 -9.055 31.938 1 93.81 149 PHE A N 1
ATOM 1190 C CA . PHE A 1 149 ? 2.57 -9.664 32.25 1 93.81 149 PHE A CA 1
ATOM 1191 C C . PHE A 1 149 ? 2.768 -11.023 32.906 1 93.81 149 PHE A C 1
ATOM 1193 O O . PHE A 1 149 ? 2.162 -11.312 33.938 1 93.81 149 PHE A O 1
ATOM 1200 N N . PHE A 1 150 ? 3.658 -11.805 32.281 1 95 150 PHE A N 1
ATOM 1201 C CA . PHE A 1 150 ? 3.926 -13.141 32.812 1 95 150 PHE A CA 1
ATOM 1202 C C . PHE A 1 150 ? 4.551 -13.062 34.188 1 95 150 PHE A C 1
ATOM 1204 O O . PHE A 1 150 ? 4.121 -13.766 35.125 1 95 150 PHE A O 1
ATOM 1211 N N . ASN A 1 151 ? 5.535 -12.203 34.375 1 93.38 151 ASN A N 1
ATOM 1212 C CA . ASN A 1 151 ? 6.242 -12.094 35.656 1 93.38 151 ASN A CA 1
ATOM 1213 C C . ASN A 1 151 ? 5.332 -11.57 36.781 1 93.38 151 ASN A C 1
ATOM 1215 O O . ASN A 1 151 ? 5.461 -11.969 37.938 1 93.38 151 ASN A O 1
ATOM 1219 N N . LYS A 1 152 ? 4.48 -10.727 36.375 1 92.5 152 LYS A N 1
ATOM 1220 C CA . LYS A 1 152 ? 3.584 -10.117 37.344 1 92.5 152 LYS A CA 1
ATOM 1221 C C . LYS A 1 152 ? 2.541 -11.117 37.844 1 92.5 152 LYS A C 1
ATOM 1223 O O . LYS A 1 152 ? 2.207 -11.148 39.031 1 92.5 152 LYS A O 1
ATOM 1228 N N . HIS A 1 153 ? 2.025 -11.977 37 1 93 153 HIS A N 1
ATOM 1229 C CA . HIS A 1 153 ? 0.833 -12.742 37.344 1 93 153 HIS A CA 1
ATOM 1230 C C . HIS A 1 153 ? 1.161 -14.219 37.531 1 93 153 HIS A C 1
ATOM 1232 O O . HIS A 1 153 ? 0.311 -14.992 37.969 1 93 153 HIS A O 1
ATOM 1238 N N . SER A 1 154 ? 2.363 -14.68 37.125 1 90.38 154 SER A N 1
ATOM 1239 C CA . SER A 1 154 ? 2.732 -16.078 37.281 1 90.38 154 SER A CA 1
ATOM 1240 C C . SER A 1 154 ? 3.08 -16.406 38.719 1 90.38 154 SER A C 1
ATOM 1242 O O . SER A 1 154 ? 3.09 -17.562 39.125 1 90.38 154 SER A O 1
ATOM 1244 N N . ASN A 1 155 ? 3.348 -15.508 39.656 1 81.69 155 ASN A N 1
ATOM 1245 C CA . ASN A 1 155 ? 3.691 -15.672 41.062 1 81.69 155 ASN A CA 1
ATOM 1246 C C . ASN A 1 155 ? 4.992 -16.453 41.25 1 81.69 155 ASN A C 1
ATOM 1248 O O . ASN A 1 155 ? 5.199 -17.109 42.25 1 81.69 155 ASN A O 1
ATOM 1252 N N . LEU A 1 156 ? 5.812 -16.484 40.156 1 88.94 156 LEU A N 1
ATOM 1253 C CA . LEU A 1 156 ? 7.105 -17.156 40.25 1 88.94 156 LEU A CA 1
ATOM 1254 C C . LEU A 1 156 ? 8.156 -16.234 40.844 1 88.94 156 LEU A C 1
ATOM 1256 O O . LEU A 1 156 ? 8.148 -15.031 40.562 1 88.94 156 LEU A O 1
ATOM 1260 N N . THR A 1 157 ? 8.977 -16.75 41.625 1 84.88 157 THR A N 1
ATOM 1261 C CA . THR A 1 157 ? 10.016 -15.969 42.312 1 84.88 157 THR A CA 1
ATOM 1262 C C . THR A 1 157 ? 11.109 -15.562 41.312 1 84.88 157 THR A C 1
ATOM 1264 O O . THR A 1 157 ? 11.625 -14.445 41.375 1 84.88 157 THR A O 1
ATOM 1267 N N . GLU A 1 158 ? 11.516 -16.562 40.438 1 88 158 GLU A N 1
ATOM 1268 C CA . GLU A 1 158 ? 12.5 -16.266 39.406 1 88 158 GLU A CA 1
ATOM 1269 C C . GLU A 1 158 ? 11.898 -16.438 38 1 88 158 GLU A C 1
ATOM 1271 O O . GLU A 1 158 ? 11.258 -17.453 37.719 1 88 158 GLU A O 1
ATOM 1276 N N . SER A 1 159 ? 12.125 -15.5 37.219 1 91 159 SER A N 1
ATOM 1277 C CA . SER A 1 159 ? 11.555 -15.523 35.875 1 91 159 SER A CA 1
ATOM 1278 C C . SER A 1 159 ? 12.312 -16.484 34.969 1 91 159 SER A C 1
ATOM 1280 O O . SER A 1 159 ? 13.531 -16.375 34.812 1 91 159 SER A O 1
ATOM 1282 N N . PRO A 1 160 ? 11.75 -17.453 34.375 1 92.69 160 PRO A N 1
ATOM 1283 C CA . PRO A 1 160 ? 12.398 -18.359 33.406 1 92.69 160 PRO A CA 1
ATOM 1284 C C . PRO A 1 160 ? 12.562 -17.734 32.031 1 92.69 160 PRO A C 1
ATOM 1286 O O . PRO A 1 160 ? 13.016 -18.406 31.109 1 92.69 160 PRO A O 1
ATOM 1289 N N . LEU A 1 161 ? 12.125 -16.5 31.938 1 95.06 161 LEU A N 1
ATOM 1290 C CA . LEU A 1 161 ? 12.109 -15.828 30.641 1 95.06 161 LEU A CA 1
ATOM 1291 C C . LEU A 1 161 ? 13.336 -14.93 30.484 1 95.06 161 LEU A C 1
ATOM 1293 O O . LEU A 1 161 ? 14.062 -14.688 31.453 1 95.06 161 LEU A O 1
ATOM 1297 N N . PRO A 1 162 ? 13.664 -14.523 29.266 1 93.38 162 PRO A N 1
ATOM 1298 C CA . PRO A 1 162 ? 14.758 -13.562 29.109 1 93.38 162 PRO A CA 1
ATOM 1299 C C . PRO A 1 162 ? 14.469 -12.219 29.766 1 93.38 162 PRO A C 1
ATOM 1301 O O . PRO A 1 162 ? 13.305 -11.875 29.984 1 93.38 162 PRO A O 1
ATOM 1304 N N . LYS A 1 163 ? 15.453 -11.469 30.094 1 91.06 163 LYS A N 1
ATOM 1305 C CA . LYS A 1 163 ? 15.289 -10.156 30.703 1 91.06 163 LYS A CA 1
ATOM 1306 C C . LYS A 1 163 ? 14.461 -9.234 29.812 1 91.06 163 LYS A C 1
ATOM 1308 O O . LYS A 1 163 ? 13.633 -8.461 30.312 1 91.06 163 LYS A O 1
ATOM 1313 N N . ASN A 1 164 ? 14.758 -9.305 28.547 1 92.19 164 ASN A N 1
ATOM 1314 C CA . ASN A 1 164 ? 14 -8.594 27.516 1 92.19 164 ASN A CA 1
ATOM 1315 C C . ASN A 1 164 ? 13.992 -9.359 26.203 1 92.19 164 ASN A C 1
ATOM 1317 O O . ASN A 1 164 ? 14.75 -10.312 26.031 1 92.19 164 ASN A O 1
ATOM 1321 N N . ILE A 1 165 ? 13.07 -9.031 25.438 1 92 165 ILE A N 1
ATOM 1322 C CA . ILE A 1 165 ? 12.891 -9.766 24.188 1 92 165 ILE A CA 1
ATOM 1323 C C . ILE A 1 165 ? 14.109 -9.57 23.297 1 92 165 ILE A C 1
ATOM 1325 O O . ILE A 1 165 ? 14.461 -10.461 22.5 1 92 165 ILE A O 1
ATOM 1329 N N . GLU A 1 166 ? 14.789 -8.453 23.453 1 90.56 166 GLU A N 1
ATOM 1330 C CA . GLU A 1 166 ? 15.984 -8.195 22.656 1 90.56 166 GLU A CA 1
ATOM 1331 C C . GLU A 1 166 ? 17.078 -9.203 22.969 1 90.56 166 GLU A C 1
ATOM 1333 O O . GLU A 1 166 ? 17.781 -9.664 22.062 1 90.56 166 GLU A O 1
ATOM 1338 N N . GLN A 1 167 ? 17.156 -9.539 24.219 1 91.19 167 GLN A N 1
ATOM 1339 C CA . GLN A 1 167 ? 18.094 -10.57 24.625 1 91.19 167 GLN A CA 1
ATOM 1340 C C . GLN A 1 167 ? 17.734 -11.922 24.016 1 91.19 167 GLN A C 1
ATOM 1342 O O . GLN A 1 167 ? 18.625 -12.672 23.594 1 91.19 167 GLN A O 1
ATOM 1347 N N . GLY A 1 168 ? 16.516 -12.25 24.031 1 91.81 168 GLY A N 1
ATOM 1348 C CA . GLY A 1 168 ? 16.062 -13.484 23.422 1 91.81 168 GLY A CA 1
ATOM 1349 C C . GLY A 1 168 ? 16.359 -13.555 21.938 1 91.81 168 GLY A C 1
ATOM 1350 O O . GLY A 1 168 ? 16.781 -14.594 21.422 1 91.81 168 GLY A O 1
ATOM 1351 N N . ARG A 1 169 ? 16.141 -12.461 21.25 1 90.94 169 ARG A N 1
ATOM 1352 C CA . ARG A 1 169 ? 16.406 -12.398 19.812 1 90.94 169 ARG A CA 1
ATOM 1353 C C . ARG A 1 169 ? 17.906 -12.516 19.531 1 90.94 169 ARG A C 1
ATOM 1355 O O . ARG A 1 169 ? 18.312 -13.164 18.562 1 90.94 169 ARG A O 1
ATOM 1362 N N . ALA A 1 170 ? 18.688 -11.859 20.391 1 87.62 170 ALA A N 1
ATOM 1363 C CA . ALA A 1 170 ? 20.125 -11.977 20.25 1 87.62 170 ALA A CA 1
ATOM 1364 C C . ALA A 1 170 ? 20.578 -13.422 20.438 1 87.62 170 ALA A C 1
ATOM 1366 O O . ALA A 1 170 ? 21.5 -13.891 19.734 1 87.62 170 ALA A O 1
ATOM 1367 N N . PHE A 1 171 ? 19.938 -14.086 21.344 1 89.69 171 PHE A N 1
ATOM 1368 C CA . PHE A 1 171 ? 20.219 -15.492 21.578 1 89.69 171 PHE A CA 1
ATOM 1369 C C . PHE A 1 171 ? 19.922 -16.312 20.328 1 89.69 171 PHE A C 1
ATOM 1371 O O . PHE A 1 171 ? 20.734 -17.156 19.922 1 89.69 171 PHE A O 1
ATOM 1378 N N . MET A 1 172 ? 18.844 -16.094 19.672 1 88.19 172 MET A N 1
ATOM 1379 C CA . MET A 1 172 ? 18.453 -16.812 18.469 1 88.19 172 MET A CA 1
ATOM 1380 C C . MET A 1 172 ? 19.391 -16.5 17.312 1 88.19 172 MET A C 1
ATOM 1382 O O . MET A 1 172 ? 19.703 -17.391 16.5 1 88.19 172 MET A O 1
ATOM 1386 N N . ASN A 1 173 ? 19.781 -15.273 17.219 1 84.94 173 ASN A N 1
ATOM 1387 C CA . ASN A 1 173 ? 20.688 -14.859 16.156 1 84.94 173 ASN A CA 1
ATOM 1388 C C . ASN A 1 173 ? 22.031 -15.594 16.25 1 84.94 173 ASN A C 1
ATOM 1390 O O . ASN A 1 173 ? 22.688 -15.812 15.227 1 84.94 173 ASN A O 1
ATOM 1394 N N . ASN A 1 174 ? 22.344 -15.992 17.453 1 80.75 174 ASN A N 1
ATOM 1395 C CA . ASN A 1 174 ? 23.656 -16.609 17.672 1 80.75 174 ASN A CA 1
ATOM 1396 C C . ASN A 1 174 ? 23.562 -18.125 17.703 1 80.75 174 ASN A C 1
ATOM 1398 O O . ASN A 1 174 ? 24.578 -18.812 17.844 1 80.75 174 ASN A O 1
ATOM 1402 N N . MET A 1 175 ? 22.438 -18.578 17.719 1 80.88 175 MET A N 1
ATOM 1403 C CA . MET A 1 175 ? 22.281 -20.031 17.703 1 80.88 175 MET A CA 1
ATOM 1404 C C . MET A 1 175 ? 22.859 -20.625 16.422 1 80.88 175 MET A C 1
ATOM 1406 O O . MET A 1 175 ? 22.719 -20.047 15.344 1 80.88 175 MET A O 1
ATOM 1410 N N . LYS A 1 176 ? 23.797 -21.531 16.672 1 65 176 LYS A N 1
ATOM 1411 C CA . LYS A 1 176 ? 24.359 -22.219 15.508 1 65 176 LYS A CA 1
ATOM 1412 C C . LYS A 1 176 ? 23.297 -23.094 14.812 1 65 176 LYS A C 1
ATOM 1414 O O . LYS A 1 176 ? 22.953 -24.156 15.305 1 65 176 LYS A O 1
ATOM 1419 N N . PHE A 1 177 ? 22.438 -22.375 14.367 1 59.75 177 PHE A N 1
ATOM 1420 C CA . PHE A 1 177 ? 21.5 -23.109 13.531 1 59.75 177 PHE A CA 1
ATOM 1421 C C . PHE A 1 177 ? 22.016 -23.234 12.109 1 59.75 177 PHE A C 1
ATOM 1423 O O . PHE A 1 177 ? 22.562 -22.281 11.555 1 59.75 177 PHE A O 1
ATOM 1430 N N . SER A 1 178 ? 22.469 -24.344 11.914 1 54.56 178 SER A N 1
ATOM 1431 C CA . SER A 1 178 ? 23.234 -24.75 10.742 1 54.56 178 SER A CA 1
ATOM 1432 C C . SER A 1 178 ? 23.078 -23.75 9.602 1 54.56 178 SER A C 1
ATOM 1434 O O . SER A 1 178 ? 24.078 -23.234 9.078 1 54.56 178 SER A O 1
ATOM 1436 N N . ASN A 1 179 ? 22.281 -23.969 8.594 1 59.09 179 ASN A N 1
ATOM 1437 C CA . ASN A 1 179 ? 22.516 -23.875 7.156 1 59.09 179 ASN A CA 1
ATOM 1438 C C . ASN A 1 179 ? 22.031 -22.547 6.59 1 59.09 179 ASN A C 1
ATOM 1440 O O . ASN A 1 179 ? 21.797 -22.422 5.387 1 59.09 179 ASN A O 1
ATOM 1444 N N . LEU A 1 180 ? 21.844 -21.531 7.555 1 74.19 180 LEU A N 1
ATOM 1445 C CA . LEU A 1 180 ? 21.422 -20.281 6.934 1 74.19 180 LEU A CA 1
ATOM 1446 C C . LEU A 1 180 ? 22.406 -19.156 7.281 1 74.19 180 LEU A C 1
ATOM 1448 O O . LEU A 1 180 ? 22.125 -18.344 8.156 1 74.19 180 LEU A O 1
ATOM 1452 N N . GLU A 1 181 ? 23.641 -19.203 6.734 1 79.62 181 GLU A N 1
ATOM 1453 C CA . GLU A 1 181 ? 24.641 -18.156 6.941 1 79.62 181 GLU A CA 1
ATOM 1454 C C . GLU A 1 181 ? 24.672 -17.203 5.758 1 79.62 181 GLU A C 1
ATOM 1456 O O . GLU A 1 181 ? 24.75 -17.625 4.602 1 79.62 181 GLU A O 1
ATOM 1461 N N . PHE A 1 182 ? 24.578 -15.984 6.07 1 86.31 182 PHE A N 1
ATOM 1462 C CA . PHE A 1 182 ? 24.562 -14.961 5.035 1 86.31 182 PHE A CA 1
ATOM 1463 C C . PHE A 1 182 ? 25.844 -14.125 5.082 1 86.31 182 PHE A C 1
ATOM 1465 O O . PHE A 1 182 ? 26.406 -13.914 6.156 1 86.31 182 PHE A O 1
ATOM 1472 N N . SER A 1 183 ? 26.344 -13.805 3.922 1 88.88 183 SER A N 1
ATOM 1473 C CA . SER A 1 183 ? 27.531 -12.977 3.777 1 88.88 183 SER A CA 1
ATOM 1474 C C . SER A 1 183 ? 27.219 -11.695 3.008 1 88.88 183 SER A C 1
ATOM 1476 O O . SER A 1 183 ? 26.141 -11.562 2.416 1 88.88 183 SER A O 1
ATOM 1478 N N . LYS A 1 184 ? 28.109 -10.766 3.182 1 92.44 184 LYS A N 1
ATOM 1479 C CA . LYS A 1 184 ? 28 -9.477 2.502 1 92.44 184 LYS A CA 1
ATOM 1480 C C . LYS A 1 184 ? 29.25 -9.18 1.679 1 92.44 184 LYS A C 1
ATOM 1482 O O . LYS A 1 184 ? 30.359 -9.445 2.121 1 92.44 184 LYS A O 1
ATOM 1487 N N . VAL A 1 185 ? 29.078 -8.781 0.393 1 94.5 185 VAL A N 1
ATOM 1488 C CA . VAL A 1 185 ? 30.203 -8.445 -0.456 1 94.5 185 VAL A CA 1
ATOM 1489 C C . VAL A 1 185 ? 29.922 -7.137 -1.195 1 94.5 185 VAL A C 1
ATOM 1491 O O . VAL A 1 185 ? 28.797 -6.883 -1.611 1 94.5 185 VAL A O 1
ATOM 1494 N N . LEU A 1 186 ? 30.922 -6.305 -1.301 1 94.75 186 LEU A N 1
ATOM 1495 C CA . LEU A 1 186 ? 30.812 -5.062 -2.055 1 94.75 186 LEU A CA 1
ATOM 1496 C C . LEU A 1 186 ? 30.859 -5.332 -3.557 1 94.75 186 LEU A C 1
ATOM 1498 O O . LEU A 1 186 ? 31.812 -5.941 -4.047 1 94.75 186 LEU A O 1
ATOM 1502 N N . ILE A 1 187 ? 29.922 -4.918 -4.301 1 94.19 187 ILE A N 1
ATOM 1503 C CA . ILE A 1 187 ? 29.844 -5.172 -5.734 1 94.19 187 ILE A CA 1
ATOM 1504 C C . ILE A 1 187 ? 30.328 -3.941 -6.5 1 94.19 187 ILE A C 1
ATOM 1506 O O . ILE A 1 187 ? 31.125 -4.051 -7.43 1 94.19 187 ILE A O 1
ATOM 1510 N N . THR A 1 188 ? 29.719 -2.83 -6.094 1 91.88 188 THR A N 1
ATOM 1511 C CA . THR A 1 188 ? 30.094 -1.613 -6.812 1 91.88 188 THR A CA 1
ATOM 1512 C C . THR A 1 188 ? 29.922 -0.387 -5.918 1 91.88 188 THR A C 1
ATOM 1514 O O . THR A 1 188 ? 29.281 -0.461 -4.867 1 91.88 188 THR A O 1
ATOM 1517 N N . LYS A 1 189 ? 30.688 0.614 -6.254 1 88.81 189 LYS A N 1
ATOM 1518 C CA . LYS A 1 189 ? 30.578 1.918 -5.605 1 88.81 189 LYS A CA 1
ATOM 1519 C C . LYS A 1 189 ? 30.109 2.984 -6.59 1 88.81 189 LYS A C 1
ATOM 1521 O O . LYS A 1 189 ? 30.578 3.045 -7.727 1 88.81 189 LYS A O 1
ATOM 1526 N N . HIS A 1 190 ? 29 3.619 -6.234 1 84.69 190 HIS A N 1
ATOM 1527 C CA . HIS A 1 190 ? 28.469 4.684 -7.086 1 84.69 190 HIS A CA 1
ATOM 1528 C C . HIS A 1 190 ? 28.047 5.895 -6.262 1 84.69 190 HIS A C 1
ATOM 1530 O O . HIS A 1 190 ? 27.281 5.766 -5.309 1 84.69 190 HIS A O 1
ATOM 1536 N N . LYS A 1 191 ? 28.438 7.105 -6.656 1 75.5 191 LYS A N 1
ATOM 1537 C CA . LYS A 1 191 ? 28.125 8.367 -5.996 1 75.5 191 LYS A CA 1
ATOM 1538 C C . LYS A 1 191 ? 28.328 8.266 -4.484 1 75.5 191 LYS A C 1
ATOM 1540 O O . LYS A 1 191 ? 27.422 8.602 -3.711 1 75.5 191 LYS A O 1
ATOM 1545 N N . ASP A 1 192 ? 29.359 7.676 -4.012 1 67.44 192 ASP A N 1
ATOM 1546 C CA . ASP A 1 192 ? 29.828 7.555 -2.633 1 67.44 192 ASP A CA 1
ATOM 1547 C C . ASP A 1 192 ? 28.922 6.641 -1.82 1 67.44 192 ASP A C 1
ATOM 1549 O O . ASP A 1 192 ? 28.828 6.762 -0.596 1 67.44 192 ASP A O 1
ATOM 1553 N N . LYS A 1 193 ? 28.219 5.934 -2.615 1 78.5 193 LYS A N 1
ATOM 1554 C CA . LYS A 1 193 ? 27.391 4.918 -1.953 1 78.5 193 LYS A CA 1
ATOM 1555 C C . LYS A 1 193 ? 27.875 3.514 -2.314 1 78.5 193 LYS A C 1
ATOM 1557 O O . LYS A 1 193 ? 28.203 3.242 -3.469 1 78.5 193 LYS A O 1
ATOM 1562 N N . ASP A 1 194 ? 27.953 2.736 -1.257 1 86.12 194 ASP A N 1
ATOM 1563 C CA . ASP A 1 194 ? 28.359 1.344 -1.444 1 86.12 194 ASP A CA 1
ATOM 1564 C C . ASP A 1 194 ? 27.141 0.455 -1.69 1 86.12 194 ASP A C 1
ATOM 1566 O O . ASP A 1 194 ? 26.125 0.564 -0.989 1 86.12 194 ASP A O 1
ATOM 1570 N N . TYR A 1 195 ? 27.312 -0.335 -2.771 1 91.75 195 TYR A N 1
ATOM 1571 C CA . TYR A 1 195 ? 26.266 -1.306 -3.074 1 91.75 195 TYR A CA 1
ATOM 1572 C C . TYR A 1 195 ? 26.75 -2.725 -2.783 1 91.75 195 TYR A C 1
ATOM 1574 O O . TYR A 1 195 ? 27.703 -3.199 -3.387 1 91.75 195 TYR A O 1
ATOM 1582 N N . PHE A 1 196 ? 25.969 -3.338 -1.84 1 93.62 196 PHE A N 1
ATOM 1583 C CA . PHE A 1 196 ? 26.406 -4.645 -1.347 1 93.62 196 PHE A CA 1
ATOM 1584 C C . PHE A 1 196 ? 25.469 -5.742 -1.842 1 93.62 196 PHE A C 1
ATOM 1586 O O . PHE A 1 196 ? 24.281 -5.504 -2.043 1 93.62 196 PHE A O 1
ATOM 1593 N N . LEU A 1 197 ? 26.031 -6.895 -2.113 1 96.06 197 LEU A N 1
ATOM 1594 C CA . LEU A 1 197 ? 25.297 -8.141 -2.295 1 96.06 197 LEU A CA 1
ATOM 1595 C C . LEU A 1 197 ? 25.234 -8.938 -0.993 1 96.06 197 LEU A C 1
ATOM 1597 O O . LEU A 1 197 ? 26.281 -9.234 -0.398 1 96.06 197 LEU A O 1
ATOM 1601 N N . TYR A 1 198 ? 24.078 -9.141 -0.509 1 95.38 198 TYR A N 1
ATOM 1602 C CA . TYR A 1 198 ? 23.844 -10.023 0.631 1 95.38 198 TYR A CA 1
ATOM 1603 C C . TYR A 1 198 ? 23.438 -11.414 0.17 1 95.38 198 TYR A C 1
ATOM 1605 O O . TYR A 1 198 ? 22.438 -11.578 -0.52 1 95.38 198 TYR A O 1
ATOM 1613 N N . TYR A 1 199 ? 24.219 -12.414 0.484 1 94.88 199 TYR A N 1
ATOM 1614 C CA . TYR A 1 199 ? 23.984 -13.688 -0.177 1 94.88 199 TYR A CA 1
ATOM 1615 C C . TYR A 1 199 ? 24.406 -14.852 0.715 1 94.88 199 TYR A C 1
ATOM 1617 O O . TYR A 1 199 ? 25.016 -14.648 1.761 1 94.88 199 TYR A O 1
ATOM 1625 N N . GLN A 1 200 ? 23.906 -16 0.369 1 92.25 200 GLN A N 1
ATOM 1626 C CA . GLN A 1 200 ? 24.359 -17.297 0.888 1 92.25 200 GLN A CA 1
ATOM 1627 C C . GLN A 1 200 ? 25.234 -18.016 -0.129 1 92.25 200 GLN A C 1
ATOM 1629 O O . GLN A 1 200 ? 25.031 -17.891 -1.337 1 92.25 200 GLN A O 1
ATOM 1634 N N . ASN A 1 201 ? 26.172 -18.75 0.457 1 91.69 201 ASN A N 1
ATOM 1635 C CA . ASN A 1 201 ? 26.984 -19.562 -0.445 1 91.69 201 ASN A CA 1
ATOM 1636 C C . ASN A 1 201 ? 26.125 -20.578 -1.202 1 91.69 201 ASN A C 1
ATOM 1638 O O . ASN A 1 201 ? 25.281 -21.25 -0.608 1 91.69 201 ASN A O 1
ATOM 1642 N N . LEU A 1 202 ? 26.375 -20.625 -2.514 1 94.75 202 LEU A N 1
ATOM 1643 C CA . LEU A 1 202 ? 25.547 -21.453 -3.389 1 94.75 202 LEU A CA 1
ATOM 1644 C C . LEU A 1 202 ? 25.547 -22.906 -2.914 1 94.75 202 LEU A C 1
ATOM 1646 O O . LEU A 1 202 ? 24.484 -23.531 -2.822 1 94.75 202 LEU A O 1
ATOM 1650 N N . ILE A 1 203 ? 26.656 -23.406 -2.594 1 91.88 203 ILE A N 1
ATOM 1651 C CA . ILE A 1 203 ? 26.797 -24.812 -2.203 1 91.88 203 ILE A CA 1
ATOM 1652 C C . ILE A 1 203 ? 26.094 -25.047 -0.863 1 91.88 203 ILE A C 1
ATOM 1654 O O . ILE A 1 203 ? 25.469 -26.078 -0.655 1 91.88 203 ILE A O 1
ATOM 1658 N N . GLN A 1 204 ? 26.25 -24.062 -0.045 1 88.19 204 GLN A N 1
ATOM 1659 C CA . GLN A 1 204 ? 25.594 -24.172 1.248 1 88.19 204 GLN A CA 1
ATOM 1660 C C . GLN A 1 204 ? 24.062 -24.172 1.085 1 88.19 204 GLN A C 1
ATOM 1662 O O . GLN A 1 204 ? 23.359 -24.891 1.801 1 88.19 204 GLN A O 1
ATOM 1667 N N . CYS A 1 205 ? 23.578 -23.375 0.173 1 90.94 205 CYS A N 1
ATOM 1668 C CA . CYS A 1 205 ? 22.141 -23.359 -0.111 1 90.94 205 CYS A CA 1
ATOM 1669 C C . CYS A 1 205 ? 21.656 -24.734 -0.583 1 90.94 205 CYS A C 1
ATOM 1671 O O . CYS A 1 205 ? 20.625 -25.203 -0.145 1 90.94 205 CYS A O 1
ATOM 1673 N N . ILE A 1 206 ? 22.438 -25.312 -1.422 1 93.81 206 ILE A N 1
ATOM 1674 C CA . ILE A 1 206 ? 22.094 -26.625 -1.977 1 93.81 206 ILE A CA 1
ATOM 1675 C C . ILE A 1 206 ? 22.094 -27.672 -0.866 1 93.81 206 ILE A C 1
ATOM 1677 O O . ILE A 1 206 ? 21.156 -28.469 -0.758 1 93.81 206 ILE A O 1
ATOM 1681 N N . LYS A 1 207 ? 23.078 -27.625 -0.045 1 89 207 LYS A N 1
ATOM 1682 C CA . LYS A 1 207 ? 23.156 -28.562 1.065 1 89 207 LYS A CA 1
ATOM 1683 C C . LYS A 1 207 ? 21.969 -28.422 2.01 1 89 207 LYS A C 1
ATOM 1685 O O . LYS A 1 207 ? 21.453 -29.406 2.529 1 89 207 LYS A O 1
ATOM 1690 N N . ASN A 1 208 ? 21.594 -27.172 2.18 1 86.5 208 ASN A N 1
ATOM 1691 C CA . ASN A 1 208 ? 20.438 -26.922 3.043 1 86.5 208 ASN A CA 1
ATOM 1692 C C . ASN A 1 208 ? 19.172 -27.547 2.48 1 86.5 208 ASN A C 1
ATOM 1694 O O . ASN A 1 208 ? 18.359 -28.078 3.227 1 86.5 208 ASN A O 1
ATOM 1698 N N . ILE A 1 209 ? 18.969 -27.469 1.217 1 90.56 209 ILE A N 1
ATOM 1699 C CA . ILE A 1 209 ? 17.812 -28.047 0.567 1 90.56 209 ILE A CA 1
ATOM 1700 C C . ILE A 1 209 ? 17.828 -29.562 0.742 1 90.56 209 ILE A C 1
ATOM 1702 O O . ILE A 1 209 ? 16.797 -30.188 0.997 1 90.56 209 ILE A O 1
ATOM 1706 N N . LEU A 1 210 ? 18.984 -30.125 0.747 1 90.44 210 LEU A N 1
ATOM 1707 C CA . LEU A 1 210 ? 19.141 -31.562 0.759 1 90.44 210 LEU A CA 1
ATOM 1708 C C . LEU A 1 210 ? 19.062 -32.125 2.182 1 90.44 210 LEU A C 1
ATOM 1710 O O . LEU A 1 210 ? 19.094 -33.312 2.391 1 90.44 210 LEU A O 1
ATOM 1714 N N . THR A 1 211 ? 18.938 -31.219 3.156 1 82.56 211 THR A N 1
ATOM 1715 C CA . THR A 1 211 ? 18.781 -31.672 4.535 1 82.56 211 THR A CA 1
ATOM 1716 C C . THR A 1 211 ? 17.375 -32.219 4.777 1 82.56 211 THR A C 1
ATOM 1718 O O . THR A 1 211 ? 17.141 -32.938 5.754 1 82.56 211 THR A O 1
ATOM 1721 N N . VAL A 1 212 ? 16.516 -31.891 3.889 1 83.25 212 VAL A N 1
ATOM 1722 C CA . VAL A 1 212 ? 15.125 -32.344 4.039 1 83.25 212 VAL A CA 1
ATOM 1723 C C . VAL A 1 212 ? 14.984 -33.781 3.545 1 83.25 212 VAL A C 1
ATOM 1725 O O . VAL A 1 212 ? 15.18 -34.062 2.359 1 83.25 212 VAL A O 1
ATOM 1728 N N . PRO A 1 213 ? 14.656 -34.625 4.363 1 83.75 213 PRO A N 1
ATOM 1729 C CA . PRO A 1 213 ? 14.641 -36.031 4 1 83.75 213 PRO A CA 1
ATOM 1730 C C . PRO A 1 213 ? 13.68 -36.344 2.852 1 83.75 213 PRO A C 1
ATOM 1732 O O . PRO A 1 213 ? 14 -37.125 1.967 1 83.75 213 PRO A O 1
ATOM 1735 N N . ASP A 1 214 ? 12.562 -35.719 2.895 1 86.44 214 ASP A N 1
ATOM 1736 C CA . ASP A 1 214 ? 11.57 -35.969 1.848 1 86.44 214 ASP A CA 1
ATOM 1737 C C . ASP A 1 214 ? 12.125 -35.594 0.474 1 86.44 214 ASP A C 1
ATOM 1739 O O . ASP A 1 214 ? 11.758 -36.188 -0.533 1 86.44 214 ASP A O 1
ATOM 1743 N N . ILE A 1 215 ? 13.031 -34.719 0.35 1 92.12 215 ILE A N 1
ATOM 1744 C CA . ILE A 1 215 ? 13.617 -34.281 -0.902 1 92.12 215 ILE A CA 1
ATOM 1745 C C . ILE A 1 215 ? 14.664 -35.281 -1.377 1 92.12 215 ILE A C 1
ATOM 1747 O O . ILE A 1 215 ? 14.68 -35.656 -2.547 1 92.12 215 ILE A O 1
ATOM 1751 N N . THR A 1 216 ? 15.422 -35.781 -0.448 1 90.25 216 THR A N 1
ATOM 1752 C CA . THR A 1 216 ? 16.5 -36.688 -0.817 1 90.25 216 THR A CA 1
ATOM 1753 C C . THR A 1 216 ? 15.93 -38.062 -1.222 1 90.25 216 THR A C 1
ATOM 1755 O O . THR A 1 216 ? 16.484 -38.719 -2.09 1 90.25 216 THR A O 1
ATOM 1758 N N . GLN A 1 217 ? 14.82 -38.312 -0.666 1 89.62 217 GLN A N 1
ATOM 1759 C CA . GLN A 1 217 ? 14.188 -39.594 -0.972 1 89.62 217 GLN A CA 1
ATOM 1760 C C . GLN A 1 217 ? 13.648 -39.594 -2.398 1 89.62 217 GLN A C 1
ATOM 1762 O O . GLN A 1 217 ? 13.57 -40.656 -3.025 1 89.62 217 GLN A O 1
ATOM 1767 N N . ASN A 1 218 ? 13.32 -38.5 -2.904 1 91.12 218 ASN A N 1
ATOM 1768 C CA . ASN A 1 218 ? 12.711 -38.406 -4.23 1 91.12 218 ASN A CA 1
ATOM 1769 C C . ASN A 1 218 ? 13.633 -37.719 -5.223 1 91.12 218 ASN A C 1
ATOM 1771 O O . ASN A 1 218 ? 13.188 -37.25 -6.281 1 91.12 218 ASN A O 1
ATOM 1775 N N . PHE A 1 219 ? 14.844 -37.781 -4.973 1 94.62 219 PHE A N 1
ATOM 1776 C CA . PHE A 1 219 ? 15.82 -37.031 -5.734 1 94.62 219 PHE A CA 1
ATOM 1777 C C . PHE A 1 219 ? 16.219 -37.75 -7.012 1 94.62 219 PHE A C 1
ATOM 1779 O O . PHE A 1 219 ? 16.656 -38.906 -6.961 1 94.62 219 PHE A O 1
ATOM 1786 N N . ALA A 1 220 ? 16.016 -37.125 -8.203 1 95.25 220 ALA A N 1
ATOM 1787 C CA . ALA A 1 220 ? 16.375 -37.75 -9.477 1 95.25 220 ALA A CA 1
ATOM 1788 C C . ALA A 1 220 ? 17.891 -37.719 -9.688 1 95.25 220 ALA A C 1
ATOM 1790 O O . ALA A 1 220 ? 18.516 -36.656 -9.617 1 95.25 220 ALA A O 1
ATOM 1791 N N . LEU A 1 221 ? 18.484 -38.812 -10.023 1 93.38 221 LEU A N 1
ATOM 1792 C CA . LEU A 1 221 ? 19.938 -38.906 -10.117 1 93.38 221 LEU A CA 1
ATOM 1793 C C . LEU A 1 221 ? 20.375 -39.062 -11.562 1 93.38 221 LEU A C 1
ATOM 1795 O O . LEU A 1 221 ? 21.547 -38.812 -11.898 1 93.38 221 LEU A O 1
ATOM 1799 N N . SER A 1 222 ? 19.422 -39.531 -12.375 1 92.88 222 SER A N 1
ATOM 1800 C CA . SER A 1 222 ? 19.828 -39.812 -13.75 1 92.88 222 SER A CA 1
ATOM 1801 C C . SER A 1 222 ? 18.719 -39.469 -14.734 1 92.88 222 SER A C 1
ATOM 1803 O O . SER A 1 222 ? 17.578 -39.25 -14.344 1 92.88 222 SER A O 1
ATOM 1805 N N . TYR A 1 223 ? 19.188 -39.344 -15.984 1 93.81 223 TYR A N 1
ATOM 1806 C CA . TYR A 1 223 ? 18.234 -39.156 -17.078 1 93.81 223 TYR A CA 1
ATOM 1807 C C . TYR A 1 223 ? 17.297 -40.344 -17.188 1 93.81 223 TYR A C 1
ATOM 1809 O O . TYR A 1 223 ? 17.719 -41.5 -17.047 1 93.81 223 TYR A O 1
ATOM 1817 N N . GLU A 1 224 ? 16.047 -40.031 -17.328 1 90.56 224 GLU A N 1
ATOM 1818 C CA . GLU A 1 224 ? 15.031 -41.062 -17.5 1 90.56 224 GLU A CA 1
ATOM 1819 C C . GLU A 1 224 ? 14.414 -41 -18.891 1 90.56 224 GLU A C 1
ATOM 1821 O O . GLU A 1 224 ? 13.75 -40.031 -19.25 1 90.56 224 GLU A O 1
ATOM 1826 N N . ASN A 1 225 ? 14.758 -42.031 -19.656 1 85.31 225 ASN A N 1
ATOM 1827 C CA . ASN A 1 225 ? 14.109 -42.125 -20.969 1 85.31 225 ASN A CA 1
ATOM 1828 C C . ASN A 1 225 ? 12.703 -42.719 -20.844 1 85.31 225 ASN A C 1
ATOM 1830 O O . ASN A 1 225 ? 12.508 -43.906 -21.016 1 85.31 225 ASN A O 1
ATOM 1834 N N . TYR A 1 226 ? 11.828 -41.938 -20.5 1 81.44 226 TYR A N 1
ATOM 1835 C CA . TYR A 1 226 ? 10.438 -42.344 -20.344 1 81.44 226 TYR A CA 1
ATOM 1836 C C . TYR A 1 226 ? 9.727 -42.406 -21.703 1 81.44 226 TYR A C 1
ATOM 1838 O O . TYR A 1 226 ? 9.586 -41.406 -22.375 1 81.44 226 TYR A O 1
ATOM 1846 N N . GLU A 1 227 ? 9.523 -43.625 -22.219 1 82.69 227 GLU A N 1
ATOM 1847 C CA . GLU A 1 227 ? 8.875 -43.812 -23.516 1 82.69 227 GLU A CA 1
ATOM 1848 C C . GLU A 1 227 ? 7.52 -44.469 -23.359 1 82.69 227 GLU A C 1
ATOM 1850 O O . GLU A 1 227 ? 7.352 -45.375 -22.516 1 82.69 227 GLU A O 1
ATOM 1855 N N . TYR A 1 228 ? 6.543 -43.906 -23.906 1 75.75 228 TYR A N 1
ATOM 1856 C CA . TYR A 1 228 ? 5.223 -44.5 -24.016 1 75.75 228 TYR A CA 1
ATOM 1857 C C . TYR A 1 228 ? 4.805 -44.625 -25.484 1 75.75 228 TYR A C 1
ATOM 1859 O O . TYR A 1 228 ? 4.75 -43.625 -26.203 1 75.75 228 TYR A O 1
ATOM 1867 N N . ASN A 1 229 ? 4.418 -45.875 -26.016 1 78.38 229 ASN A N 1
ATOM 1868 C CA . ASN A 1 229 ? 4.031 -46.156 -27.391 1 78.38 229 ASN A CA 1
ATOM 1869 C C . ASN A 1 229 ? 5.086 -45.656 -28.391 1 78.38 229 ASN A C 1
ATOM 1871 O O . ASN A 1 229 ? 4.754 -45 -29.375 1 78.38 229 ASN A O 1
ATOM 1875 N N . ARG A 1 230 ? 6.445 -45.719 -28.031 1 78 230 ARG A N 1
ATOM 1876 C CA . ARG A 1 230 ? 7.598 -45.438 -28.875 1 78 230 ARG A CA 1
ATOM 1877 C C . ARG A 1 230 ? 7.805 -43.906 -29 1 78 230 ARG A C 1
ATOM 1879 O O . ARG A 1 230 ? 8.406 -43.438 -29.969 1 78 230 ARG A O 1
ATOM 1886 N N . GLU A 1 231 ? 7.117 -43.188 -28.094 1 88.44 231 GLU A N 1
ATOM 1887 C CA . GLU A 1 231 ? 7.316 -41.75 -28.062 1 88.44 231 GLU A CA 1
ATOM 1888 C C . GLU A 1 231 ? 7.969 -41.312 -26.766 1 88.44 231 GLU A C 1
ATOM 1890 O O . GLU A 1 231 ? 7.656 -41.844 -25.688 1 88.44 231 GLU A O 1
ATOM 1895 N N . SER A 1 232 ? 8.867 -40.438 -26.969 1 89.88 232 SER A N 1
ATOM 1896 C CA . SER A 1 232 ? 9.492 -39.844 -25.781 1 89.88 232 SER A CA 1
ATOM 1897 C C . SER A 1 232 ? 8.492 -39.031 -24.984 1 89.88 232 SER A C 1
ATOM 1899 O O . SER A 1 232 ? 7.66 -38.312 -25.547 1 89.88 232 SER A O 1
ATOM 1901 N N . ILE A 1 233 ? 8.516 -39.219 -23.672 1 93.88 233 ILE A N 1
ATOM 1902 C CA . ILE A 1 233 ? 7.625 -38.469 -22.781 1 93.88 233 ILE A CA 1
ATOM 1903 C C . ILE A 1 233 ? 8.414 -37.406 -22.016 1 93.88 233 ILE A C 1
ATOM 1905 O O . ILE A 1 233 ? 9.461 -37.688 -21.438 1 93.88 233 ILE A O 1
ATOM 1909 N N . TYR A 1 234 ? 7.98 -36.188 -22.047 1 95.56 234 TYR A N 1
ATOM 1910 C CA . TYR A 1 234 ? 8.578 -35.062 -21.344 1 95.56 234 TYR A CA 1
ATOM 1911 C C . TYR A 1 234 ? 7.734 -34.688 -20.125 1 95.56 234 TYR A C 1
ATOM 1913 O O . TYR A 1 234 ? 6.582 -34.281 -20.281 1 95.56 234 TYR A O 1
ATOM 1921 N N . SER A 1 235 ? 8.25 -34.812 -18.938 1 94.56 235 SER A N 1
ATOM 1922 C CA . SER A 1 235 ? 7.508 -34.531 -17.719 1 94.56 235 SER A CA 1
ATOM 1923 C C . SER A 1 235 ? 8.352 -33.719 -16.734 1 94.56 235 SER A C 1
ATOM 1925 O O . SER A 1 235 ? 8.055 -32.562 -16.453 1 94.56 235 SER A O 1
ATOM 1927 N N . GLU A 1 236 ? 9.453 -34.312 -16.359 1 95.75 236 GLU A N 1
ATOM 1928 C CA . GLU A 1 236 ? 10.375 -33.688 -15.414 1 95.75 236 GLU A CA 1
ATOM 1929 C C . GLU A 1 236 ? 11.625 -33.188 -16.109 1 95.75 236 GLU A C 1
ATOM 1931 O O . GLU A 1 236 ? 11.82 -33.406 -17.312 1 95.75 236 GLU A O 1
ATOM 1936 N N . GLN A 1 237 ? 12.438 -32.469 -15.422 1 95 237 GLN A N 1
ATOM 1937 C CA . GLN A 1 237 ? 13.664 -31.953 -16.031 1 95 237 GLN A CA 1
ATOM 1938 C C . GLN A 1 237 ? 14.562 -33.094 -16.469 1 95 237 GLN A C 1
ATOM 1940 O O . GLN A 1 237 ? 15.25 -33 -17.5 1 95 237 GLN A O 1
ATOM 1945 N N . ASN A 1 238 ? 14.523 -34.188 -15.711 1 95.94 238 ASN A N 1
ATOM 1946 C CA . ASN A 1 238 ? 15.414 -35.312 -16.031 1 95.94 238 ASN A CA 1
ATOM 1947 C C . ASN A 1 238 ? 14.883 -36.125 -17.203 1 95.94 238 ASN A C 1
ATOM 1949 O O . ASN A 1 238 ? 15.477 -37.125 -17.578 1 95.94 238 ASN A O 1
ATOM 1953 N N . THR A 1 239 ? 13.734 -35.75 -17.734 1 95.88 239 THR A N 1
ATOM 1954 C CA . THR A 1 239 ? 13.219 -36.406 -18.938 1 95.88 239 THR A CA 1
ATOM 1955 C C . THR A 1 239 ? 13.422 -35.5 -20.156 1 95.88 239 THR A C 1
ATOM 1957 O O . THR A 1 239 ? 13.078 -35.906 -21.266 1 95.88 239 THR A O 1
ATOM 1960 N N . GLY A 1 240 ? 14.008 -34.344 -19.969 1 95.44 240 GLY A N 1
ATOM 1961 C CA . GLY A 1 240 ? 14.188 -33.406 -21.047 1 95.44 240 GLY A CA 1
ATOM 1962 C C . GLY A 1 240 ? 15.492 -33.594 -21.797 1 95.44 240 GLY A C 1
ATOM 1963 O O . GLY A 1 240 ? 16.422 -34.188 -21.281 1 95.44 240 GLY A O 1
ATOM 1964 N N . LYS A 1 241 ? 15.555 -33.031 -22.922 1 95.81 241 LYS A N 1
ATOM 1965 C CA . LYS A 1 241 ? 16.703 -33.156 -23.812 1 95.81 241 LYS A CA 1
ATOM 1966 C C . LYS A 1 241 ? 17.938 -32.469 -23.203 1 95.81 241 LYS A C 1
ATOM 1968 O O . LYS A 1 241 ? 19.062 -32.938 -23.406 1 95.81 241 LYS A O 1
ATOM 1973 N N . TRP A 1 242 ? 17.703 -31.406 -22.547 1 97.12 242 TRP A N 1
ATOM 1974 C CA . TRP A 1 242 ? 18.812 -30.688 -21.938 1 97.12 242 TRP A CA 1
ATOM 1975 C C . TRP A 1 242 ? 19.547 -31.578 -20.922 1 97.12 242 TRP A C 1
ATOM 1977 O O . TRP A 1 242 ? 20.781 -31.594 -20.891 1 97.12 242 TRP A O 1
ATOM 1987 N N . TRP A 1 243 ? 18.797 -32.25 -20.062 1 97.56 243 TRP A N 1
ATOM 1988 C CA . TRP A 1 243 ? 19.406 -33.125 -19.078 1 97.56 243 TRP A CA 1
ATOM 1989 C C . TRP A 1 243 ? 20.234 -34.219 -19.75 1 97.56 243 TRP A C 1
ATOM 1991 O O . TRP A 1 243 ? 21.375 -34.469 -19.344 1 97.56 243 TRP A O 1
ATOM 2001 N N . LYS A 1 244 ? 19.703 -34.781 -20.797 1 95.75 244 LYS A N 1
ATOM 2002 C CA . LYS A 1 244 ? 20.375 -35.844 -21.531 1 95.75 244 LYS A CA 1
ATOM 2003 C C . LYS A 1 244 ? 21.719 -35.344 -22.078 1 95.75 244 LYS A C 1
ATOM 2005 O O . LYS A 1 244 ? 22.766 -35.938 -21.828 1 95.75 244 LYS A O 1
ATOM 2010 N N . THR A 1 245 ? 21.625 -34.281 -22.812 1 96.19 245 THR A N 1
ATOM 2011 C CA . THR A 1 245 ? 22.812 -33.75 -23.469 1 96.19 245 THR A CA 1
ATOM 2012 C C . THR A 1 245 ? 23.859 -33.312 -22.438 1 96.19 245 THR A C 1
ATOM 2014 O O . THR A 1 245 ? 25.047 -33.531 -22.625 1 96.19 245 THR A O 1
ATOM 2017 N N . THR A 1 246 ? 23.422 -32.75 -21.344 1 96.81 246 THR A N 1
ATOM 2018 C CA . THR A 1 246 ? 24.328 -32.25 -20.297 1 96.81 246 THR A CA 1
ATOM 2019 C C . THR A 1 246 ? 24.984 -33.438 -19.578 1 96.81 246 THR A C 1
ATOM 2021 O O . THR A 1 246 ? 26.203 -33.438 -19.328 1 96.81 246 THR A O 1
ATOM 2024 N N . GLN A 1 247 ? 24.188 -34.406 -19.219 1 96 247 GLN A N 1
ATOM 2025 C CA . GLN A 1 247 ? 24.719 -35.562 -18.531 1 96 247 GLN A CA 1
ATOM 2026 C C . GLN A 1 247 ? 25.781 -36.281 -19.391 1 96 247 GLN A C 1
ATOM 2028 O O . GLN A 1 247 ? 26.797 -36.719 -18.859 1 96 247 GLN A O 1
ATOM 2033 N N . GLU A 1 248 ? 25.531 -36.344 -20.656 1 95.06 248 GLU A N 1
ATOM 2034 C CA . GLU A 1 248 ? 26.438 -37 -21.578 1 95.06 248 GLU A CA 1
ATOM 2035 C C . GLU A 1 248 ? 27.766 -36.219 -21.672 1 95.06 248 GLU A C 1
ATOM 2037 O O . GLU A 1 248 ? 28.797 -36.812 -21.984 1 95.06 248 GLU A O 1
ATOM 2042 N N . SER A 1 249 ? 27.703 -35 -21.422 1 94.44 249 SER A N 1
ATOM 2043 C CA . SER A 1 249 ? 28.906 -34.188 -21.5 1 94.44 249 SER A CA 1
ATOM 2044 C C . SER A 1 249 ? 29.734 -34.281 -20.219 1 94.44 249 SER A C 1
ATOM 2046 O O . SER A 1 249 ? 30.891 -33.844 -20.188 1 94.44 249 SER A O 1
ATOM 2048 N N . LEU A 1 250 ? 29.25 -34.875 -19.203 1 94.94 250 LEU A N 1
ATOM 2049 C CA . LEU A 1 250 ? 29.922 -34.969 -17.906 1 94.94 250 LEU A CA 1
ATOM 2050 C C . LEU A 1 250 ? 30.734 -36.281 -17.797 1 94.94 250 LEU A C 1
ATOM 2052 O O . LEU A 1 250 ? 30.484 -37.219 -18.547 1 94.94 250 LEU A O 1
ATOM 2056 N N . PRO A 1 251 ? 31.672 -36.344 -16.922 1 92.56 251 PRO A N 1
ATOM 2057 C CA . PRO A 1 251 ? 32.438 -37.562 -16.734 1 92.56 251 PRO A CA 1
ATOM 2058 C C . PRO A 1 251 ? 31.578 -38.75 -16.344 1 92.56 251 PRO A C 1
ATOM 2060 O O . PRO A 1 251 ? 30.578 -38.594 -15.633 1 92.56 251 PRO A O 1
ATOM 2063 N N . THR A 1 252 ? 32.062 -39.906 -16.797 1 91.56 252 THR A N 1
ATOM 2064 C CA . THR A 1 252 ? 31.312 -41.125 -16.531 1 91.56 252 THR A CA 1
ATOM 2065 C C . THR A 1 252 ? 31.234 -41.406 -15.039 1 91.56 252 THR A C 1
ATOM 2067 O O . THR A 1 252 ? 32.219 -41.25 -14.32 1 91.56 252 THR A O 1
ATOM 2070 N N . GLY A 1 253 ? 30.062 -41.656 -14.594 1 89.94 253 GLY A N 1
ATOM 2071 C CA . GLY A 1 253 ? 29.859 -41.969 -13.188 1 89.94 253 GLY A CA 1
ATOM 2072 C C . GLY A 1 253 ? 29.328 -40.781 -12.391 1 89.94 253 GLY A C 1
ATOM 2073 O O . GLY A 1 253 ? 28.797 -40.969 -11.297 1 89.94 253 GLY A O 1
ATOM 2074 N N . SER A 1 254 ? 29.547 -39.625 -12.953 1 93.81 254 SER A N 1
ATOM 2075 C CA . SER A 1 254 ? 29.062 -38.438 -12.258 1 93.81 254 SER A CA 1
ATOM 2076 C C . SER A 1 254 ? 27.578 -38.188 -12.523 1 93.81 254 SER A C 1
ATOM 2078 O O . SER A 1 254 ? 27.016 -38.781 -13.445 1 93.81 254 SER A O 1
ATOM 2080 N N . LYS A 1 255 ? 26.938 -37.438 -11.609 1 95.88 255 LYS A N 1
ATOM 2081 C CA . LYS A 1 255 ? 25.531 -37.094 -11.766 1 95.88 255 LYS A CA 1
ATOM 2082 C C . LYS A 1 255 ? 25.328 -35.594 -11.969 1 95.88 255 LYS A C 1
ATOM 2084 O O . LYS A 1 255 ? 26.156 -34.781 -11.523 1 95.88 255 LYS A O 1
ATOM 2089 N N . LEU A 1 256 ? 24.312 -35.281 -12.609 1 96.88 256 LEU A N 1
ATOM 2090 C CA . LEU A 1 256 ? 23.984 -33.906 -12.891 1 96.88 256 LEU A CA 1
ATOM 2091 C C . LEU A 1 256 ? 23.172 -33.281 -11.75 1 96.88 256 LEU A C 1
ATOM 2093 O O . LEU A 1 256 ? 22.219 -33.906 -11.273 1 96.88 256 LEU A O 1
ATOM 2097 N N . LEU A 1 257 ? 23.609 -32.125 -11.227 1 97.06 257 LEU A N 1
ATOM 2098 C CA . LEU A 1 257 ? 22.812 -31.312 -10.328 1 97.06 257 LEU A CA 1
ATOM 2099 C C . LEU A 1 257 ? 22.219 -30.109 -11.062 1 97.06 257 LEU A C 1
ATOM 2101 O O . LEU A 1 257 ? 22.938 -29.141 -11.352 1 97.06 257 LEU A O 1
ATOM 2105 N N . SER A 1 258 ? 20.969 -30.188 -11.32 1 97.62 258 SER A N 1
ATOM 2106 C CA . SER A 1 258 ? 20.281 -29.156 -12.094 1 97.62 258 SER A CA 1
ATOM 2107 C C . SER A 1 258 ? 19.828 -28 -11.203 1 97.62 258 SER A C 1
ATOM 2109 O O . SER A 1 258 ? 18.984 -28.188 -10.312 1 97.62 258 SER A O 1
ATOM 2111 N N . ILE A 1 259 ? 20.281 -26.797 -11.453 1 97.69 259 ILE A N 1
ATOM 2112 C CA . ILE A 1 259 ? 19.969 -25.625 -10.648 1 97.69 259 ILE A CA 1
ATOM 2113 C C . ILE A 1 259 ? 18.938 -24.766 -11.367 1 97.69 259 ILE A C 1
ATOM 2115 O O . ILE A 1 259 ? 19.094 -24.469 -12.555 1 97.69 259 ILE A O 1
ATOM 2119 N N . ILE A 1 260 ? 17.906 -24.359 -10.664 1 97.69 260 ILE A N 1
ATOM 2120 C CA . ILE A 1 260 ? 16.875 -23.438 -11.156 1 97.69 260 ILE A CA 1
ATOM 2121 C C . ILE A 1 260 ? 16.969 -22.109 -10.398 1 97.69 260 ILE A C 1
ATOM 2123 O O . ILE A 1 260 ? 17.031 -22.094 -9.172 1 97.69 260 ILE A O 1
ATOM 2127 N N . LEU A 1 261 ? 16.984 -21.016 -11.117 1 97.81 261 LEU A N 1
ATOM 2128 C CA . LEU A 1 261 ? 17.047 -19.688 -10.508 1 97.81 261 LEU A CA 1
ATOM 2129 C C . LEU A 1 261 ? 15.742 -18.922 -10.75 1 97.81 261 LEU A C 1
ATOM 2131 O O . LEU A 1 261 ? 15.094 -19.094 -11.781 1 97.81 261 LEU A O 1
ATOM 2135 N N . TYR A 1 262 ? 15.32 -18.156 -9.789 1 96.81 262 TYR A N 1
ATOM 2136 C CA . TYR A 1 262 ? 14.211 -17.203 -9.922 1 96.81 262 TYR A CA 1
ATOM 2137 C C . TYR A 1 262 ? 14.57 -15.859 -9.312 1 96.81 262 TYR A C 1
ATOM 2139 O O . TYR A 1 262 ? 15.109 -15.797 -8.203 1 96.81 262 TYR A O 1
ATOM 2147 N N . SER A 1 263 ? 14.32 -14.805 -10.031 1 95.62 263 SER A N 1
ATOM 2148 C CA . SER A 1 263 ? 14.586 -13.461 -9.539 1 95.62 263 SER A CA 1
ATOM 2149 C C . SER A 1 263 ? 13.477 -12.492 -9.945 1 95.62 263 SER A C 1
ATOM 2151 O O . SER A 1 263 ? 12.953 -12.578 -11.055 1 95.62 263 SER A O 1
ATOM 2153 N N . ASP A 1 264 ? 13.094 -11.68 -8.992 1 92.81 264 ASP A N 1
ATOM 2154 C CA . ASP A 1 264 ? 12.117 -10.625 -9.258 1 92.81 264 ASP A CA 1
ATOM 2155 C C . ASP A 1 264 ? 12.172 -9.539 -8.188 1 92.81 264 ASP A C 1
ATOM 2157 O O . ASP A 1 264 ? 12.086 -9.836 -6.996 1 92.81 264 ASP A O 1
ATOM 2161 N N . ALA A 1 265 ? 12.367 -8.328 -8.719 1 91.19 265 ALA A N 1
ATOM 2162 C CA . ALA A 1 265 ? 12.336 -7.227 -7.766 1 91.19 265 ALA A CA 1
ATOM 2163 C C . ALA A 1 265 ? 10.922 -6.973 -7.258 1 91.19 265 ALA A C 1
ATOM 2165 O O . ALA A 1 265 ? 9.961 -7.043 -8.023 1 91.19 265 ALA A O 1
ATOM 2166 N N . THR A 1 266 ? 10.789 -6.73 -5.945 1 87.56 266 THR A N 1
ATOM 2167 C CA . THR A 1 266 ? 9.469 -6.531 -5.375 1 87.56 266 THR A CA 1
ATOM 2168 C C . THR A 1 266 ? 9.438 -5.285 -4.496 1 87.56 266 THR A C 1
ATOM 2170 O O . THR A 1 266 ? 10.438 -4.938 -3.865 1 87.56 266 THR A O 1
ATOM 2173 N N . THR A 1 267 ? 8.305 -4.629 -4.496 1 81.94 267 THR A N 1
ATOM 2174 C CA . THR A 1 267 ? 8.109 -3.449 -3.662 1 81.94 267 THR A CA 1
ATOM 2175 C C . THR A 1 267 ? 7.824 -3.85 -2.219 1 81.94 267 THR A C 1
ATOM 2177 O O . THR A 1 267 ? 7.16 -4.855 -1.967 1 81.94 267 THR A O 1
ATOM 2180 N N . THR A 1 268 ? 8.336 -3.082 -1.307 1 78.31 268 THR A N 1
ATOM 2181 C CA . THR A 1 268 ? 8.203 -3.432 0.104 1 78.31 268 THR A CA 1
ATOM 2182 C C . THR A 1 268 ? 7.168 -2.541 0.785 1 78.31 268 THR A C 1
ATOM 2184 O O . THR A 1 268 ? 6.625 -2.898 1.833 1 78.31 268 THR A O 1
ATOM 2187 N N . ASP A 1 269 ? 6.93 -1.268 0.332 1 64.69 269 ASP A N 1
ATOM 2188 C CA . ASP A 1 269 ? 6.012 -0.373 1.027 1 64.69 269 ASP A CA 1
ATOM 2189 C C . ASP A 1 269 ? 4.797 -0.05 0.159 1 64.69 269 ASP A C 1
ATOM 2191 O O . ASP A 1 269 ? 4.828 -0.241 -1.059 1 64.69 269 ASP A O 1
ATOM 2195 N N . THR A 1 270 ? 3.789 0.267 0.879 1 56.84 270 THR A N 1
ATOM 2196 C CA . THR A 1 270 ? 2.518 0.568 0.231 1 56.84 270 THR A CA 1
ATOM 2197 C C . THR A 1 270 ? 2.668 1.739 -0.736 1 56.84 270 THR A C 1
ATOM 2199 O O . THR A 1 270 ? 1.955 1.818 -1.738 1 56.84 270 THR A O 1
ATOM 2202 N N . LEU A 1 271 ? 3.715 2.602 -0.437 1 52.16 271 LEU A N 1
ATOM 2203 C CA . LEU A 1 271 ? 3.846 3.783 -1.28 1 52.16 271 LEU A CA 1
ATOM 2204 C C . LEU A 1 271 ? 4.816 3.525 -2.43 1 52.16 271 LEU A C 1
ATOM 2206 O O . LEU A 1 271 ? 4.973 4.371 -3.314 1 52.16 271 LEU A O 1
ATOM 2210 N N . GLY A 1 272 ? 5.312 2.254 -2.451 1 55.62 272 GLY A N 1
ATOM 2211 C CA . GLY A 1 272 ? 6.195 1.855 -3.537 1 55.62 272 GLY A CA 1
ATOM 2212 C C . GLY A 1 272 ? 7.547 2.545 -3.492 1 55.62 272 GLY A C 1
ATOM 2213 O O . GLY A 1 272 ? 8.227 2.646 -4.512 1 55.62 272 GLY A O 1
ATOM 2214 N N . LYS A 1 273 ? 7.906 3.113 -2.393 1 60.19 273 LYS A N 1
ATOM 2215 C CA . LYS A 1 273 ? 9.133 3.895 -2.305 1 60.19 273 LYS A CA 1
ATOM 2216 C C . LYS A 1 273 ? 10.352 2.988 -2.127 1 60.19 273 LYS A C 1
ATOM 2218 O O . LYS A 1 273 ? 11.461 3.34 -2.535 1 60.19 273 LYS A O 1
ATOM 2223 N N . SER A 1 274 ? 10.094 1.793 -1.513 1 73.94 274 SER A N 1
ATOM 2224 C CA . SER A 1 274 ? 11.211 0.897 -1.256 1 73.94 274 SER A CA 1
ATOM 2225 C C . SER A 1 274 ? 11.031 -0.44 -1.966 1 73.94 274 SER A C 1
ATOM 2227 O O . SER A 1 274 ? 9.906 -0.933 -2.088 1 73.94 274 SER A O 1
ATOM 2229 N N . GLN A 1 275 ? 12.164 -0.859 -2.627 1 86.44 275 GLN A N 1
ATOM 2230 C CA . GLN A 1 275 ? 12.148 -2.129 -3.348 1 86.44 275 GLN A CA 1
ATOM 2231 C C . GLN A 1 275 ? 13.32 -3.014 -2.934 1 86.44 275 GLN A C 1
ATOM 2233 O O . GLN A 1 275 ? 14.359 -2.514 -2.514 1 86.44 275 GLN A O 1
ATOM 2238 N N . LEU A 1 276 ? 13.172 -4.297 -2.885 1 92.81 276 LEU A N 1
ATOM 2239 C CA . LEU A 1 276 ? 14.219 -5.297 -2.732 1 92.81 276 LEU A CA 1
ATOM 2240 C C . LEU A 1 276 ? 14.234 -6.254 -3.92 1 92.81 276 LEU A C 1
ATOM 2242 O O . LEU A 1 276 ? 13.234 -6.395 -4.621 1 92.81 276 LEU A O 1
ATOM 2246 N N . HIS A 1 277 ? 15.383 -6.785 -4.219 1 95.56 277 HIS A N 1
ATOM 2247 C CA . HIS A 1 277 ? 15.57 -7.629 -5.395 1 95.56 277 HIS A CA 1
ATOM 2248 C C . HIS A 1 277 ? 16.109 -9.008 -5.008 1 95.56 277 HIS A C 1
ATOM 2250 O O . HIS A 1 277 ? 17.281 -9.305 -5.238 1 95.56 277 HIS A O 1
ATOM 2256 N N . PRO A 1 278 ? 15.219 -9.914 -4.531 1 96.5 278 PRO A N 1
ATOM 2257 C CA . PRO A 1 278 ? 15.641 -11.25 -4.117 1 96.5 278 PRO A CA 1
ATOM 2258 C C . PRO A 1 278 ? 15.906 -12.18 -5.301 1 96.5 278 PRO A C 1
ATOM 2260 O O . PRO A 1 278 ? 15.336 -11.992 -6.375 1 96.5 278 PRO A O 1
ATOM 2263 N N . ILE A 1 279 ? 16.766 -13.086 -5.141 1 97.5 279 ILE A N 1
ATOM 2264 C CA . ILE A 1 279 ? 17.031 -14.188 -6.059 1 97.5 279 ILE A CA 1
ATOM 2265 C C . ILE A 1 279 ? 16.938 -15.516 -5.305 1 97.5 279 ILE A C 1
ATOM 2267 O O . ILE A 1 279 ? 17.516 -15.656 -4.219 1 97.5 279 ILE A O 1
ATOM 2271 N N . TYR A 1 280 ? 16.219 -16.453 -5.852 1 97 280 TYR A N 1
ATOM 2272 C CA . TYR A 1 280 ? 15.961 -17.75 -5.211 1 97 280 TYR A CA 1
ATOM 2273 C C . TYR A 1 280 ? 16.594 -18.875 -6.012 1 97 280 TYR A C 1
ATOM 2275 O O . TYR A 1 280 ? 16.859 -18.734 -7.203 1 97 280 TYR A O 1
ATOM 2283 N N . ILE A 1 281 ? 16.812 -20 -5.312 1 96.75 281 ILE A N 1
ATOM 2284 C CA . ILE A 1 281 ? 17.391 -21.172 -5.945 1 96.75 281 ILE A CA 1
ATOM 2285 C C . ILE A 1 281 ? 16.562 -22.406 -5.594 1 96.75 281 ILE A C 1
ATOM 2287 O O . ILE A 1 281 ? 15.984 -22.484 -4.504 1 96.75 281 ILE A O 1
ATOM 2291 N N . SER A 1 282 ? 16.422 -23.266 -6.527 1 96.75 282 SER A N 1
ATOM 2292 C CA . SER A 1 282 ? 15.898 -24.625 -6.348 1 96.75 282 SER A CA 1
ATOM 2293 C C . SER A 1 282 ? 16.641 -25.625 -7.238 1 96.75 282 SER A C 1
ATOM 2295 O O . SER A 1 282 ? 17.609 -25.266 -7.91 1 96.75 282 SER A O 1
ATOM 2297 N N . LEU A 1 283 ? 16.266 -26.906 -7.164 1 97.62 283 LEU A N 1
ATOM 2298 C CA . LEU A 1 283 ? 16.969 -27.953 -7.914 1 97.62 283 LEU A CA 1
ATOM 2299 C C . LEU A 1 283 ? 16 -28.688 -8.836 1 97.62 283 LEU A C 1
ATOM 2301 O O . LEU A 1 283 ? 14.898 -29.062 -8.414 1 97.62 283 LEU A O 1
ATOM 2305 N N . GLY A 1 284 ? 16.422 -28.875 -10.086 1 97.12 284 GLY A N 1
ATOM 2306 C CA . GLY A 1 284 ? 15.617 -29.594 -11.047 1 97.12 284 GLY A CA 1
ATOM 2307 C C . GLY A 1 284 ? 15.547 -31.094 -10.773 1 97.12 284 GLY A C 1
ATOM 2308 O O . GLY A 1 284 ? 14.711 -31.797 -11.336 1 97.12 284 GLY A O 1
ATOM 2309 N N . ASN A 1 285 ? 16.422 -31.562 -9.867 1 97.06 285 ASN A N 1
ATOM 2310 C CA . ASN A 1 285 ? 16.453 -32.969 -9.461 1 97.06 285 ASN A CA 1
ATOM 2311 C C . ASN A 1 285 ? 15.25 -33.312 -8.586 1 97.06 285 ASN A C 1
ATOM 2313 O O . ASN A 1 285 ? 14.953 -34.5 -8.383 1 97.06 285 ASN A O 1
ATOM 2317 N N . ILE A 1 286 ? 14.633 -32.281 -8.039 1 96.75 286 ILE A N 1
ATOM 2318 C CA . ILE A 1 286 ? 13.453 -32.469 -7.199 1 96.75 286 ILE A CA 1
ATOM 2319 C C . ILE A 1 286 ? 12.203 -32.562 -8.07 1 96.75 286 ILE A C 1
ATOM 2321 O O . ILE A 1 286 ? 11.992 -31.719 -8.945 1 96.75 286 ILE A O 1
ATOM 2325 N N . PRO A 1 287 ? 11.422 -33.531 -7.875 1 95.12 287 PRO A N 1
ATOM 2326 C CA . PRO A 1 287 ? 10.203 -33.625 -8.68 1 95.12 287 PRO A CA 1
ATOM 2327 C C . PRO A 1 287 ? 9.32 -32.375 -8.523 1 95.12 287 PRO A C 1
ATOM 2329 O O . PRO A 1 287 ? 9.32 -31.734 -7.469 1 95.12 287 PRO A O 1
ATOM 2332 N N . ILE A 1 288 ? 8.578 -32.156 -9.555 1 94.06 288 ILE A N 1
ATOM 2333 C CA . ILE A 1 288 ? 7.809 -30.906 -9.648 1 94.06 288 ILE A CA 1
ATOM 2334 C C . ILE A 1 288 ? 6.848 -30.812 -8.469 1 94.06 288 ILE A C 1
ATOM 2336 O O . ILE A 1 288 ? 6.734 -29.75 -7.84 1 94.06 288 ILE A O 1
ATOM 2340 N N . TRP A 1 289 ? 6.152 -31.844 -8.102 1 88.94 289 TRP A N 1
ATOM 2341 C CA . TRP A 1 289 ? 5.156 -31.812 -7.039 1 88.94 289 TRP A CA 1
ATOM 2342 C C . TRP A 1 289 ? 5.793 -31.422 -5.711 1 88.94 289 TRP A C 1
ATOM 2344 O O . TRP A 1 289 ? 5.18 -30.719 -4.906 1 88.94 289 TRP A O 1
ATOM 2354 N N . ARG A 1 290 ? 6.992 -31.781 -5.508 1 91.31 290 ARG A N 1
ATOM 2355 C CA . ARG A 1 290 ? 7.703 -31.484 -4.266 1 91.31 290 ARG A CA 1
ATOM 2356 C C . ARG A 1 290 ? 8.406 -30.141 -4.348 1 91.31 290 ARG A C 1
ATOM 2358 O O . ARG A 1 290 ? 8.516 -29.422 -3.344 1 91.31 290 ARG A O 1
ATOM 2365 N N . ARG A 1 291 ? 8.852 -29.828 -5.48 1 92.56 291 ARG A N 1
ATOM 2366 C CA . ARG A 1 291 ? 9.602 -28.594 -5.707 1 92.56 291 ARG A CA 1
ATOM 2367 C C . ARG A 1 291 ? 8.711 -27.375 -5.496 1 92.56 291 ARG A C 1
ATOM 2369 O O . ARG A 1 291 ? 9.203 -26.297 -5.168 1 92.56 291 ARG A O 1
ATOM 2376 N N . ASN A 1 292 ? 7.453 -27.5 -5.664 1 88.06 292 ASN A N 1
ATOM 2377 C CA . ASN A 1 292 ? 6.52 -26.375 -5.566 1 88.06 292 ASN A CA 1
ATOM 2378 C C . ASN A 1 292 ? 6.27 -25.984 -4.113 1 88.06 292 ASN A C 1
ATOM 2380 O O . ASN A 1 292 ? 5.734 -24.906 -3.84 1 88.06 292 ASN A O 1
ATOM 2384 N N . LYS A 1 293 ? 6.773 -26.734 -3.258 1 85.81 293 LYS A N 1
ATOM 2385 C CA . LYS A 1 293 ? 6.672 -26.391 -1.844 1 85.81 293 LYS A CA 1
ATOM 2386 C C . LYS A 1 293 ? 7.746 -25.375 -1.446 1 85.81 293 LYS A C 1
ATOM 2388 O O . LYS A 1 293 ? 8.805 -25.312 -2.07 1 85.81 293 LYS A O 1
ATOM 2393 N N . GLN A 1 294 ? 7.488 -24.703 -0.421 1 84.88 294 GLN A N 1
ATOM 2394 C CA . GLN A 1 294 ? 8.336 -23.594 -0.017 1 84.88 294 GLN A CA 1
ATOM 2395 C C . GLN A 1 294 ? 9.695 -24.078 0.464 1 84.88 294 GLN A C 1
ATOM 2397 O O . GLN A 1 294 ? 10.719 -23.422 0.228 1 84.88 294 GLN A O 1
ATOM 2402 N N . ASP A 1 295 ? 9.781 -25.188 1.096 1 84.94 295 ASP A N 1
ATOM 2403 C CA . ASP A 1 295 ? 11.016 -25.656 1.714 1 84.94 295 ASP A CA 1
ATOM 2404 C C . ASP A 1 295 ? 11.977 -26.219 0.669 1 84.94 295 ASP A C 1
ATOM 2406 O O . ASP A 1 295 ? 13.141 -26.5 0.97 1 84.94 295 ASP A O 1
ATOM 2410 N N . ALA A 1 296 ? 11.453 -26.375 -0.559 1 92.69 296 ALA A N 1
ATOM 2411 C CA . ALA A 1 296 ? 12.312 -26.844 -1.642 1 92.69 296 ALA A CA 1
ATOM 2412 C C . ALA A 1 296 ? 13.016 -25.688 -2.336 1 92.69 296 ALA A C 1
ATOM 2414 O O . ALA A 1 296 ? 13.703 -25.891 -3.344 1 92.69 296 ALA A O 1
ATOM 2415 N N . LYS A 1 297 ? 12.836 -24.547 -1.803 1 93.19 297 LYS A N 1
ATOM 2416 C CA . LYS A 1 297 ? 13.422 -23.328 -2.348 1 93.19 297 LYS A CA 1
ATOM 2417 C C . LYS A 1 297 ? 14.18 -22.547 -1.272 1 93.19 297 LYS A C 1
ATOM 2419 O O . LYS A 1 297 ? 13.867 -22.656 -0.084 1 93.19 297 LYS A O 1
ATOM 2424 N N . GLN A 1 298 ? 15.172 -21.859 -1.689 1 91.88 298 GLN A N 1
ATOM 2425 C CA . GLN A 1 298 ? 15.977 -21.094 -0.746 1 91.88 298 GLN A CA 1
ATOM 2426 C C . GLN A 1 298 ? 16.297 -19.703 -1.304 1 91.88 298 GLN A C 1
ATOM 2428 O O . GLN A 1 298 ? 16.406 -19.531 -2.52 1 91.88 298 GLN A O 1
ATOM 2433 N N . LEU A 1 299 ? 16.422 -18.766 -0.379 1 94.62 299 LEU A N 1
ATOM 2434 C CA . LEU A 1 299 ? 16.906 -17.453 -0.749 1 94.62 299 LEU A CA 1
ATOM 2435 C C . LEU A 1 299 ? 18.422 -17.469 -0.967 1 94.62 299 LEU A C 1
ATOM 2437 O O . LEU A 1 299 ? 19.172 -17.828 -0.06 1 94.62 299 LEU A O 1
ATOM 2441 N N . LEU A 1 300 ? 18.844 -17.188 -2.174 1 96.19 300 LEU A N 1
ATOM 2442 C CA . LEU A 1 300 ? 20.266 -17.156 -2.5 1 96.19 300 LEU A CA 1
ATOM 2443 C C . LEU A 1 300 ? 20.875 -15.82 -2.096 1 96.19 300 LEU A C 1
ATOM 2445 O O . LEU A 1 300 ? 22.031 -15.766 -1.677 1 96.19 300 LEU A O 1
ATOM 2449 N N . GLY A 1 301 ? 20.047 -14.781 -2.311 1 95.56 301 GLY A N 1
ATOM 2450 C CA . GLY A 1 301 ? 20.531 -13.484 -1.872 1 95.56 301 GLY A CA 1
ATOM 2451 C C . GLY A 1 301 ? 19.641 -12.336 -2.297 1 95.56 301 GLY A C 1
ATOM 2452 O O . GLY A 1 301 ? 18.609 -12.547 -2.93 1 95.56 301 GLY A O 1
ATOM 2453 N N . TYR A 1 302 ? 20.031 -11.125 -1.819 1 96.31 302 TYR A N 1
ATOM 2454 C CA . TYR A 1 302 ? 19.422 -9.875 -2.264 1 96.31 302 TYR A CA 1
ATOM 2455 C C . TYR A 1 302 ? 20.359 -9.117 -3.193 1 96.31 302 TYR A C 1
ATOM 2457 O O . TYR A 1 302 ? 21.422 -8.648 -2.768 1 96.31 302 TYR A O 1
ATOM 2465 N N . LEU A 1 303 ? 19.875 -8.953 -4.457 1 96.88 303 LEU A N 1
ATOM 2466 C CA . LEU A 1 303 ? 20.672 -8.219 -5.438 1 96.88 303 LEU A CA 1
ATOM 2467 C C . LEU A 1 303 ? 20.609 -6.723 -5.18 1 96.88 303 LEU A C 1
ATOM 2469 O O . LEU A 1 303 ? 19.547 -6.195 -4.816 1 96.88 303 LEU A O 1
ATOM 2473 N N . PRO A 1 304 ? 21.75 -6.066 -5.332 1 94.44 304 PRO A N 1
ATOM 2474 C CA . PRO A 1 304 ? 21.719 -4.613 -5.137 1 94.44 304 PRO A CA 1
ATOM 2475 C C . PRO A 1 304 ? 20.906 -3.893 -6.211 1 94.44 304 PRO A C 1
ATOM 2477 O O . PRO A 1 304 ? 20.953 -4.273 -7.383 1 94.44 304 PRO A O 1
ATOM 2480 N N . ILE A 1 305 ? 20.141 -2.93 -5.812 1 89.81 305 ILE A N 1
ATOM 2481 C CA . ILE A 1 305 ? 19.375 -2.104 -6.742 1 89.81 305 ILE A CA 1
ATOM 2482 C C . ILE A 1 305 ? 20.062 -0.749 -6.91 1 89.81 305 ILE A C 1
ATOM 2484 O O . ILE A 1 305 ? 20.016 0.097 -6.012 1 89.81 305 ILE A O 1
ATOM 2488 N N . LEU A 1 306 ? 20.734 -0.616 -7.996 1 86.69 306 LEU A N 1
ATOM 2489 C CA . LEU A 1 306 ? 21.422 0.629 -8.297 1 86.69 306 LEU A CA 1
ATOM 2490 C C . LEU A 1 306 ? 20.531 1.567 -9.102 1 86.69 306 LEU A C 1
ATOM 2492 O O . LEU A 1 306 ? 19.984 1.178 -10.141 1 86.69 306 LEU A O 1
ATOM 2496 N N . GLU A 1 307 ? 20.234 2.656 -8.555 1 72.69 307 GLU A N 1
ATOM 2497 C CA . GLU A 1 307 ? 19.531 3.686 -9.32 1 72.69 307 GLU A CA 1
ATOM 2498 C C . GLU A 1 307 ? 20.516 4.672 -9.938 1 72.69 307 GLU A C 1
ATOM 2500 O O . GLU A 1 307 ? 21.078 5.523 -9.242 1 72.69 307 GLU A O 1
ATOM 2505 N N . ALA A 1 308 ? 20.938 4.434 -11.156 1 69.12 308 ALA A N 1
ATOM 2506 C CA . ALA A 1 308 ? 21.906 5.277 -11.875 1 69.12 308 ALA A CA 1
ATOM 2507 C C . ALA A 1 308 ? 21.375 5.66 -13.25 1 69.12 308 ALA A C 1
ATOM 2509 O O . ALA A 1 308 ? 20.609 4.902 -13.859 1 69.12 308 ALA A O 1
ATOM 2510 N N . ALA A 1 309 ? 21.766 6.82 -13.641 1 64 309 ALA A N 1
ATOM 2511 C CA . ALA A 1 309 ? 21.422 7.266 -14.992 1 64 309 ALA A CA 1
ATOM 2512 C C . ALA A 1 309 ? 22.109 6.391 -16.047 1 64 309 ALA A C 1
ATOM 2514 O O . ALA A 1 309 ? 21.547 6.105 -17.094 1 64 309 ALA A O 1
ATOM 2515 N N . ASN A 1 310 ? 23.266 6.008 -15.609 1 76.31 310 ASN A N 1
ATOM 2516 C CA . ASN A 1 310 ? 24 5.117 -16.484 1 76.31 310 ASN A CA 1
ATOM 2517 C C . ASN A 1 310 ? 23.469 3.688 -16.422 1 76.31 310 ASN A C 1
ATOM 2519 O O . ASN A 1 310 ? 23.844 2.924 -15.523 1 76.31 310 ASN A O 1
ATOM 2523 N N . LYS A 1 311 ? 22.797 3.328 -17.438 1 85.75 311 LYS A N 1
ATOM 2524 C CA . LYS A 1 311 ? 22.141 2.025 -17.469 1 85.75 311 LYS A CA 1
ATOM 2525 C C . LYS A 1 311 ? 23.156 0.895 -17.562 1 85.75 311 LYS A C 1
ATOM 2527 O O . LYS A 1 311 ? 22.906 -0.218 -17.094 1 85.75 311 LYS A O 1
ATOM 2532 N N . ASP A 1 312 ? 24.297 1.133 -18.172 1 89.62 312 ASP A N 1
ATOM 2533 C CA . ASP A 1 312 ? 25.328 0.113 -18.281 1 89.62 312 ASP A CA 1
ATOM 2534 C C . ASP A 1 312 ? 25.891 -0.248 -16.906 1 89.62 312 ASP A C 1
ATOM 2536 O O . ASP A 1 312 ? 26.219 -1.409 -16.656 1 89.62 312 ASP A O 1
ATOM 2540 N N . LEU A 1 313 ? 25.969 0.742 -16.094 1 91.38 313 LEU A N 1
ATOM 2541 C CA . LEU A 1 313 ? 26.438 0.485 -14.742 1 91.38 313 LEU A CA 1
ATOM 2542 C C . LEU A 1 313 ? 25.453 -0.382 -13.969 1 91.38 313 LEU A C 1
ATOM 2544 O O . LEU A 1 313 ? 25.859 -1.242 -13.18 1 91.38 313 LEU A O 1
ATOM 2548 N N . VAL A 1 314 ? 24.219 -0.164 -14.18 1 92.94 314 VAL A N 1
ATOM 2549 C CA . VAL A 1 314 ? 23.172 -0.951 -13.531 1 92.94 314 VAL A CA 1
ATOM 2550 C C . VAL A 1 314 ? 23.25 -2.404 -13.992 1 92.94 314 VAL A C 1
ATOM 2552 O O . VAL A 1 314 ? 23.219 -3.324 -13.172 1 92.94 314 VAL A O 1
ATOM 2555 N N . ARG A 1 315 ? 23.484 -2.576 -15.297 1 95.06 315 ARG A N 1
ATOM 2556 C CA . ARG A 1 315 ? 23.578 -3.906 -15.891 1 95.06 315 ARG A CA 1
ATOM 2557 C C . ARG A 1 315 ? 24.844 -4.629 -15.43 1 95.06 315 ARG A C 1
ATOM 2559 O O . ARG A 1 315 ? 24.812 -5.824 -15.141 1 95.06 315 ARG A O 1
ATOM 2566 N N . ASP A 1 316 ? 25.828 -3.842 -15.375 1 94.75 316 ASP A N 1
ATOM 2567 C CA . ASP A 1 316 ? 27.094 -4.406 -14.93 1 94.75 316 ASP A CA 1
ATOM 2568 C C . ASP A 1 316 ? 27.016 -4.859 -13.469 1 94.75 316 ASP A C 1
ATOM 2570 O O . ASP A 1 316 ? 27.516 -5.93 -13.117 1 94.75 316 ASP A O 1
ATOM 2574 N N . THR A 1 317 ? 26.422 -4.059 -12.633 1 95.56 317 THR A N 1
ATOM 2575 C CA . THR A 1 317 ? 26.25 -4.398 -11.219 1 95.56 317 THR A CA 1
ATOM 2576 C C . THR A 1 317 ? 25.438 -5.68 -11.07 1 95.56 317 THR A C 1
ATOM 2578 O O . THR A 1 317 ? 25.766 -6.535 -10.242 1 95.56 317 THR A O 1
ATOM 2581 N N . PHE A 1 318 ? 24.484 -5.809 -11.891 1 96.31 318 PHE A N 1
ATOM 2582 C CA . PHE A 1 318 ? 23.625 -6.992 -11.867 1 96.31 318 PHE A CA 1
ATOM 2583 C C . PHE A 1 318 ? 24.422 -8.242 -12.234 1 96.31 318 PHE A C 1
ATOM 2585 O O . PHE A 1 318 ? 24.391 -9.234 -11.508 1 96.31 318 PHE A O 1
ATOM 2592 N N . HIS A 1 319 ? 25.141 -8.25 -13.281 1 97.06 319 HIS A N 1
ATOM 2593 C CA . HIS A 1 319 ? 25.875 -9.414 -13.758 1 97.06 319 HIS A CA 1
ATOM 2594 C C . HIS A 1 319 ? 27.094 -9.695 -12.891 1 97.06 319 HIS A C 1
ATOM 2596 O O . HIS A 1 319 ? 27.484 -10.859 -12.711 1 97.06 319 HIS A O 1
ATOM 2602 N N . LYS A 1 320 ? 27.656 -8.602 -12.305 1 96.38 320 LYS A N 1
ATOM 2603 C CA . LYS A 1 320 ? 28.734 -8.828 -11.336 1 96.38 320 LYS A CA 1
ATOM 2604 C C . LYS A 1 320 ? 28.219 -9.594 -10.117 1 96.38 320 LYS A C 1
ATOM 2606 O O . LYS A 1 320 ? 28.922 -10.445 -9.562 1 96.38 320 LYS A O 1
ATOM 2611 N N . SER A 1 321 ? 27.016 -9.234 -9.719 1 97.5 321 SER A N 1
ATOM 2612 C CA . SER A 1 321 ? 26.375 -9.938 -8.609 1 97.5 321 SER A CA 1
ATOM 2613 C C . SER A 1 321 ? 26.125 -11.398 -8.945 1 97.5 321 SER A C 1
ATOM 2615 O O . SER A 1 321 ? 26.391 -12.289 -8.133 1 97.5 321 SER A O 1
ATOM 2617 N N . LEU A 1 322 ? 25.641 -11.664 -10.164 1 97.69 322 LEU A N 1
ATOM 2618 C CA . LEU A 1 322 ? 25.375 -13.031 -10.602 1 97.69 322 LEU A CA 1
ATOM 2619 C C . LEU A 1 322 ? 26.672 -13.836 -10.703 1 97.69 322 LEU A C 1
ATOM 2621 O O . LEU A 1 322 ? 26.703 -15.016 -10.344 1 97.69 322 LEU A O 1
ATOM 2625 N N . ARG A 1 323 ? 27.672 -13.195 -11.188 1 96.38 323 ARG A N 1
ATOM 2626 C CA . ARG A 1 323 ? 28.969 -13.852 -11.281 1 96.38 323 ARG A CA 1
ATOM 2627 C C . ARG A 1 323 ? 29.453 -14.305 -9.906 1 96.38 323 ARG A C 1
ATOM 2629 O O . ARG A 1 323 ? 29.906 -15.445 -9.742 1 96.38 323 ARG A O 1
ATOM 2636 N N . HIS A 1 324 ? 29.312 -13.414 -8.969 1 96.25 324 HIS A N 1
ATOM 2637 C CA . HIS A 1 324 ? 29.734 -13.75 -7.613 1 96.25 324 HIS A CA 1
ATOM 2638 C C . HIS A 1 324 ? 28.922 -14.922 -7.059 1 96.25 324 HIS A C 1
ATOM 2640 O O . HIS A 1 324 ? 29.484 -15.82 -6.426 1 96.25 324 HIS A O 1
ATOM 2646 N N . LEU A 1 325 ? 27.656 -14.953 -7.266 1 97.06 325 LEU A N 1
ATOM 2647 C CA . LEU A 1 325 ? 26.75 -15.969 -6.734 1 97.06 325 LEU A CA 1
ATOM 2648 C C . LEU A 1 325 ? 27.016 -17.328 -7.379 1 97.06 325 LEU A C 1
ATOM 2650 O O . LEU A 1 325 ? 26.953 -18.359 -6.711 1 97.06 325 LEU A O 1
ATOM 2654 N N . LEU A 1 326 ? 27.375 -17.328 -8.734 1 97 326 LEU A N 1
ATOM 2655 C CA . LEU A 1 326 ? 27.406 -18.578 -9.492 1 97 326 LEU A CA 1
ATOM 2656 C C . LEU A 1 326 ? 28.844 -18.984 -9.789 1 97 326 LEU A C 1
ATOM 2658 O O . LEU A 1 326 ? 29.078 -20.031 -10.391 1 97 326 LEU A O 1
ATOM 2662 N N . GLU A 1 327 ? 29.766 -18.266 -9.352 1 92.06 327 GLU A N 1
ATOM 2663 C CA . GLU A 1 327 ? 31.188 -18.516 -9.586 1 92.06 327 GLU A CA 1
ATOM 2664 C C . GLU A 1 327 ? 31.594 -19.906 -9.086 1 92.06 327 GLU A C 1
ATOM 2666 O O . GLU A 1 327 ? 32.406 -20.578 -9.703 1 92.06 327 GLU A O 1
ATOM 2671 N N . PRO A 1 328 ? 31 -20.359 -7.988 1 92.81 328 PRO A N 1
ATOM 2672 C CA . PRO A 1 328 ? 31.359 -21.703 -7.508 1 92.81 328 PRO A CA 1
ATOM 2673 C C . PRO A 1 328 ? 31.125 -22.781 -8.555 1 92.81 328 PRO A C 1
ATOM 2675 O O . PRO A 1 328 ? 31.812 -23.812 -8.547 1 92.81 328 PRO A O 1
ATOM 2678 N N . ILE A 1 329 ? 30.219 -22.609 -9.484 1 94.06 329 ILE A N 1
ATOM 2679 C CA . ILE A 1 329 ? 29.938 -23.594 -10.523 1 94.06 329 ILE A CA 1
ATOM 2680 C C . ILE A 1 329 ? 31.125 -23.703 -11.469 1 94.06 329 ILE A C 1
ATOM 2682 O O . ILE A 1 329 ? 31.469 -24.797 -11.93 1 94.06 329 ILE A O 1
ATOM 2686 N N . ILE A 1 330 ? 31.75 -22.594 -11.734 1 90.75 330 ILE A N 1
ATOM 2687 C CA . ILE A 1 330 ? 32.906 -22.547 -12.625 1 90.75 330 ILE A CA 1
ATOM 2688 C C . ILE A 1 330 ? 34.125 -23.109 -11.914 1 90.75 330 ILE A C 1
ATOM 2690 O O . ILE A 1 330 ? 34.938 -23.844 -12.516 1 90.75 330 ILE A O 1
ATOM 2694 N N . LEU A 1 331 ? 34.219 -22.859 -10.625 1 88.12 331 LEU A N 1
ATOM 2695 C CA . LEU A 1 331 ? 35.406 -23.234 -9.844 1 88.12 331 LEU A CA 1
ATOM 2696 C C . LEU A 1 331 ? 35.375 -24.734 -9.539 1 88.12 331 LEU A C 1
ATOM 2698 O O . LEU A 1 331 ? 36.438 -25.344 -9.367 1 88.12 331 LEU A O 1
ATOM 2702 N N . LEU A 1 332 ? 34.219 -25.297 -9.492 1 88.31 332 LEU A N 1
ATOM 2703 C CA . LEU A 1 332 ? 34.094 -26.719 -9.195 1 88.31 332 LEU A CA 1
ATOM 2704 C C . LEU A 1 332 ? 34.219 -27.547 -10.461 1 88.31 332 LEU A C 1
ATOM 2706 O O . LEU A 1 332 ? 33.281 -28.266 -10.836 1 88.31 332 LEU A O 1
ATOM 2710 N N . LYS A 1 333 ? 35.344 -27.562 -11.07 1 81.94 333 LYS A N 1
ATOM 2711 C CA . LYS A 1 333 ? 35.594 -28.266 -12.32 1 81.94 333 LYS A CA 1
ATOM 2712 C C . LYS A 1 333 ? 35.5 -29.781 -12.133 1 81.94 333 LYS A C 1
ATOM 2714 O O . LYS A 1 333 ? 35.094 -30.5 -13.055 1 81.94 333 LYS A O 1
ATOM 2719 N N . ASP A 1 334 ? 35.844 -30.203 -10.859 1 87.5 334 ASP A N 1
ATOM 2720 C CA . ASP A 1 334 ? 35.844 -31.641 -10.602 1 87.5 334 ASP A CA 1
ATOM 2721 C C . ASP A 1 334 ? 34.562 -32.094 -9.93 1 87.5 334 ASP A C 1
ATOM 2723 O O . ASP A 1 334 ? 34.469 -33.219 -9.445 1 87.5 334 ASP A O 1
ATOM 2727 N N . GLY A 1 335 ? 33.625 -31.297 -9.93 1 91.56 335 GLY A N 1
ATOM 2728 C CA . GLY A 1 335 ? 32.375 -31.672 -9.32 1 91.56 335 GLY A CA 1
ATOM 2729 C C . GLY A 1 335 ? 32.375 -31.578 -7.805 1 91.56 335 GLY A C 1
ATOM 2730 O O . GLY A 1 335 ? 33.312 -31.016 -7.227 1 91.56 335 GLY A O 1
ATOM 2731 N N . ILE A 1 336 ? 31.266 -31.969 -7.172 1 93.38 336 ILE A N 1
ATOM 2732 C CA . ILE A 1 336 ? 31.141 -31.891 -5.723 1 93.38 336 ILE A CA 1
ATOM 2733 C C . ILE A 1 336 ? 30.5 -33.156 -5.199 1 93.38 336 ILE A C 1
ATOM 2735 O O . ILE A 1 336 ? 29.625 -33.75 -5.855 1 93.38 336 ILE A O 1
ATOM 2739 N N . ASP A 1 337 ? 30.953 -33.531 -4.074 1 91.88 337 ASP A N 1
ATOM 2740 C CA . ASP A 1 337 ? 30.344 -34.656 -3.398 1 91.88 337 ASP A CA 1
ATOM 2741 C C . ASP A 1 337 ? 29.266 -34.188 -2.424 1 91.88 337 ASP A C 1
ATOM 2743 O O . ASP A 1 337 ? 29.516 -33.375 -1.543 1 91.88 337 ASP A O 1
ATOM 2747 N N . LEU A 1 338 ? 28.141 -34.656 -2.678 1 92.62 338 LEU A N 1
ATOM 2748 C CA . LEU A 1 338 ? 27.016 -34.344 -1.789 1 92.62 338 LEU A CA 1
ATOM 2749 C C . LEU A 1 338 ? 26.469 -35.594 -1.144 1 92.62 338 LEU A C 1
ATOM 2751 O O . LEU A 1 338 ? 26.469 -36.688 -1.757 1 92.62 338 LEU A O 1
ATOM 2755 N N . PHE A 1 339 ? 26.062 -35.406 0.089 1 86.75 339 PHE A N 1
ATOM 2756 C CA . PHE A 1 339 ? 25.516 -36.531 0.847 1 86.75 339 PHE A CA 1
ATOM 2757 C C . PHE A 1 339 ? 24.016 -36.625 0.637 1 86.75 339 PHE A C 1
ATOM 2759 O O . PHE A 1 339 ? 23.25 -35.781 1.094 1 86.75 339 PHE A O 1
ATOM 2766 N N . ILE A 1 340 ? 23.641 -37.625 -0.153 1 86.44 340 ILE A N 1
ATOM 2767 C CA . ILE A 1 340 ? 22.234 -37.875 -0.422 1 86.44 340 ILE A CA 1
ATOM 2768 C C . ILE A 1 340 ? 21.875 -39.312 -0.033 1 86.44 340 ILE A C 1
ATOM 2770 O O . ILE A 1 340 ? 22.562 -40.25 -0.428 1 86.44 340 ILE A O 1
ATOM 2774 N N . ASN A 1 341 ? 20.797 -39.562 0.681 1 80.31 341 ASN A N 1
ATOM 2775 C CA . ASN A 1 341 ? 20.312 -40.875 1.098 1 80.31 341 ASN A CA 1
ATOM 2776 C C . ASN A 1 341 ? 21.438 -41.719 1.685 1 80.31 341 ASN A C 1
ATOM 2778 O O . ASN A 1 341 ? 21.625 -42.875 1.268 1 80.31 341 ASN A O 1
ATOM 2782 N N . ASN A 1 342 ? 22.266 -41.156 2.529 1 78.5 342 ASN A N 1
ATOM 2783 C CA . ASN A 1 342 ? 23.312 -41.844 3.301 1 78.5 342 ASN A CA 1
ATOM 2784 C C . ASN A 1 342 ? 24.453 -42.281 2.406 1 78.5 342 ASN A C 1
ATOM 2786 O O . ASN A 1 342 ? 25.188 -43.219 2.762 1 78.5 342 ASN A O 1
ATOM 2790 N N . GLU A 1 343 ? 24.469 -41.812 1.223 1 85.19 343 GLU A N 1
ATOM 2791 C CA . GLU A 1 343 ? 25.562 -42.125 0.31 1 85.19 343 GLU A CA 1
ATOM 2792 C C . GLU A 1 343 ? 26.172 -40.844 -0.271 1 85.19 343 GLU A C 1
ATOM 2794 O O . GLU A 1 343 ? 25.469 -39.875 -0.511 1 85.19 343 GLU A O 1
ATOM 2799 N N . ASN A 1 344 ? 27.438 -40.938 -0.439 1 89.69 344 ASN A N 1
ATOM 2800 C CA . ASN A 1 344 ? 28.125 -39.844 -1.122 1 89.69 344 ASN A CA 1
ATOM 2801 C C . ASN A 1 344 ? 28.031 -40 -2.639 1 89.69 344 ASN A C 1
ATOM 2803 O O . ASN A 1 344 ? 28.422 -41.031 -3.197 1 89.69 344 ASN A O 1
ATOM 2807 N N . THR A 1 345 ? 27.453 -39.031 -3.246 1 92.81 345 THR A N 1
ATOM 2808 C CA . THR A 1 345 ? 27.281 -39.062 -4.695 1 92.81 345 THR A CA 1
ATOM 2809 C C . THR A 1 345 ? 28.016 -37.875 -5.332 1 92.81 345 THR A C 1
ATOM 2811 O O . THR A 1 345 ? 28 -36.75 -4.805 1 92.81 345 THR A O 1
ATOM 2814 N N . TRP A 1 346 ? 28.656 -38.156 -6.434 1 94.69 346 TRP A N 1
ATOM 2815 C CA . TRP A 1 346 ? 29.453 -37.188 -7.18 1 94.69 346 TRP A CA 1
ATOM 2816 C C . TRP A 1 346 ? 28.594 -36.406 -8.172 1 94.69 346 TRP A C 1
ATOM 2818 O O . TRP A 1 346 ? 28.078 -36.969 -9.133 1 94.69 346 TRP A O 1
ATOM 2828 N N . PHE A 1 347 ? 28.5 -35.062 -7.934 1 96.06 347 PHE A N 1
ATOM 2829 C CA . PHE A 1 347 ? 27.594 -34.219 -8.75 1 96.06 347 PHE A CA 1
ATOM 2830 C C . PHE A 1 347 ? 28.375 -33.156 -9.477 1 96.06 347 PHE A C 1
ATOM 2832 O O . PHE A 1 347 ? 29.438 -32.719 -9.023 1 96.06 347 PHE A O 1
ATOM 2839 N N . TYR A 1 348 ? 27.859 -32.719 -10.617 1 95.81 348 TYR A N 1
ATOM 2840 C CA . TYR A 1 348 ? 28.234 -31.484 -11.312 1 95.81 348 TYR A CA 1
ATOM 2841 C C . TYR A 1 348 ? 27.078 -30.484 -11.359 1 95.81 348 TYR A C 1
ATOM 2843 O O . TYR A 1 348 ? 26.094 -30.719 -12.055 1 95.81 348 TYR A O 1
ATOM 2851 N N . PRO A 1 349 ? 27.203 -29.391 -10.625 1 96.31 349 PRO A N 1
ATOM 2852 C CA . PRO A 1 349 ? 26.141 -28.391 -10.656 1 96.31 349 PRO A CA 1
ATOM 2853 C C . PRO A 1 349 ? 26.094 -27.625 -11.977 1 96.31 349 PRO A C 1
ATOM 2855 O O . PRO A 1 349 ? 27.141 -27.203 -12.484 1 96.31 349 PRO A O 1
ATOM 2858 N N . ARG A 1 350 ? 24.953 -27.484 -12.633 1 96.94 350 ARG A N 1
ATOM 2859 C CA . ARG A 1 350 ? 24.703 -26.703 -13.836 1 96.94 350 ARG A CA 1
ATOM 2860 C C . ARG A 1 350 ? 23.391 -25.938 -13.727 1 96.94 350 ARG A C 1
ATOM 2862 O O . ARG A 1 350 ? 22.406 -26.453 -13.211 1 96.94 350 ARG A O 1
ATOM 2869 N N . VAL A 1 351 ? 23.391 -24.703 -14.211 1 97.5 351 VAL A N 1
ATOM 2870 C CA . VAL A 1 351 ? 22.141 -23.938 -14.25 1 97.5 351 VAL A CA 1
ATOM 2871 C C . VAL A 1 351 ? 21.297 -24.375 -15.438 1 97.5 351 VAL A C 1
ATOM 2873 O O . VAL A 1 351 ? 21.766 -24.359 -16.578 1 97.5 351 VAL A O 1
ATOM 2876 N N . SER A 1 352 ? 20.125 -24.797 -15.148 1 97.19 352 SER A N 1
ATOM 2877 C CA . SER A 1 352 ? 19.25 -25.297 -16.203 1 97.19 352 SER A CA 1
ATOM 2878 C C . SER A 1 352 ? 18.312 -24.203 -16.703 1 97.19 352 SER A C 1
ATOM 2880 O O . SER A 1 352 ? 18.312 -23.844 -17.875 1 97.19 352 SER A O 1
ATOM 2882 N N . THR A 1 353 ? 17.516 -23.703 -15.75 1 97 353 THR A N 1
ATOM 2883 C CA . THR A 1 353 ? 16.469 -22.766 -16.141 1 97 353 THR A CA 1
ATOM 2884 C C . THR A 1 353 ? 16.484 -21.531 -15.227 1 97 353 THR A C 1
ATOM 2886 O O . THR A 1 353 ? 16.891 -21.625 -14.07 1 97 353 THR A O 1
ATOM 2889 N N . ILE A 1 354 ? 16.062 -20.469 -15.828 1 97.38 354 ILE A N 1
ATOM 2890 C CA . ILE A 1 354 ? 15.875 -19.203 -15.125 1 97.38 354 ILE A CA 1
ATOM 2891 C C . ILE A 1 354 ? 14.43 -18.734 -15.289 1 97.38 354 ILE A C 1
ATOM 2893 O O . ILE A 1 354 ? 13.984 -18.469 -16.406 1 97.38 354 ILE A O 1
ATOM 2897 N N . ILE A 1 355 ? 13.773 -18.672 -14.203 1 96.44 355 ILE A N 1
ATOM 2898 C CA . ILE A 1 355 ? 12.383 -18.234 -14.195 1 96.44 355 ILE A CA 1
ATOM 2899 C C . ILE A 1 355 ? 12.305 -16.75 -13.883 1 96.44 355 ILE A C 1
ATOM 2901 O O . ILE A 1 355 ? 12.805 -16.297 -12.852 1 96.44 355 ILE A O 1
ATOM 2905 N N . ALA A 1 356 ? 11.797 -15.984 -14.773 1 94.38 356 ALA A N 1
ATOM 2906 C CA . ALA A 1 356 ? 11.711 -14.531 -14.617 1 94.38 356 ALA A CA 1
ATOM 2907 C C . ALA A 1 356 ? 10.594 -13.953 -15.477 1 94.38 356 ALA A C 1
ATOM 2909 O O . ALA A 1 356 ? 10.156 -14.586 -16.453 1 94.38 356 ALA A O 1
ATOM 2910 N N . ASP A 1 357 ? 10.125 -12.812 -15.07 1 91.5 357 ASP A N 1
ATOM 2911 C CA . ASP A 1 357 ? 9.219 -12.094 -15.969 1 91.5 357 ASP A CA 1
ATOM 2912 C C . ASP A 1 357 ? 9.984 -11.477 -17.141 1 91.5 357 ASP A C 1
ATOM 2914 O O . ASP A 1 357 ? 11.203 -11.617 -17.234 1 91.5 357 ASP A O 1
ATOM 2918 N N . TRP A 1 358 ? 9.312 -10.852 -17.984 1 92.38 358 TRP A N 1
ATOM 2919 C CA . TRP A 1 358 ? 9.898 -10.445 -19.25 1 92.38 358 TRP A CA 1
ATOM 2920 C C . TRP A 1 358 ? 11.031 -9.445 -19.047 1 92.38 358 TRP A C 1
ATOM 2922 O O . TRP A 1 358 ? 12.141 -9.641 -19.547 1 92.38 358 TRP A O 1
ATOM 2932 N N . PRO A 1 359 ? 10.82 -8.352 -18.266 1 91.69 359 PRO A N 1
ATOM 2933 C CA . PRO A 1 359 ? 11.922 -7.406 -18.062 1 91.69 359 PRO A CA 1
ATOM 2934 C C . PRO A 1 359 ? 13.109 -8.031 -17.344 1 91.69 359 PRO A C 1
ATOM 2936 O O . PRO A 1 359 ? 14.266 -7.738 -17.672 1 91.69 359 PRO A O 1
ATOM 2939 N N . GLU A 1 360 ? 12.836 -8.859 -16.359 1 94.44 360 GLU A N 1
ATOM 2940 C CA . GLU A 1 360 ? 13.914 -9.516 -15.617 1 94.44 360 GLU A CA 1
ATOM 2941 C C . GLU A 1 360 ? 14.68 -10.492 -16.5 1 94.44 360 GLU A C 1
ATOM 2943 O O . GLU A 1 360 ? 15.898 -10.617 -16.391 1 94.44 360 GLU A O 1
ATOM 2948 N N . ALA A 1 361 ? 13.953 -11.148 -17.359 1 95.81 361 ALA A N 1
ATOM 2949 C CA . ALA A 1 361 ? 14.602 -12.055 -18.297 1 95.81 361 ALA A CA 1
ATOM 2950 C C . ALA A 1 361 ? 15.555 -11.297 -19.219 1 95.81 361 ALA A C 1
ATOM 2952 O O . ALA A 1 361 ? 16.656 -11.781 -19.516 1 95.81 361 ALA A O 1
ATOM 2953 N N . ALA A 1 362 ? 15.109 -10.156 -19.656 1 95.75 362 ALA A N 1
ATOM 2954 C CA . ALA A 1 362 ? 15.969 -9.328 -20.5 1 95.75 362 ALA A CA 1
ATOM 2955 C C . ALA A 1 362 ? 17.25 -8.938 -19.781 1 95.75 362 ALA A C 1
ATOM 2957 O O . ALA A 1 362 ? 18.312 -8.844 -20.391 1 95.75 362 ALA A O 1
ATOM 2958 N N . SER A 1 363 ? 17.125 -8.75 -18.453 1 95.62 363 SER A N 1
ATOM 2959 C CA . SER A 1 363 ? 18.297 -8.391 -17.656 1 95.62 363 SER A CA 1
ATOM 2960 C C . SER A 1 363 ? 19.281 -9.547 -17.562 1 95.62 363 SER A C 1
ATOM 2962 O O . SER A 1 363 ? 20.5 -9.336 -17.609 1 95.62 363 SER A O 1
ATOM 2964 N N . PHE A 1 364 ? 18.781 -10.711 -17.453 1 97.5 364 PHE A N 1
ATOM 2965 C CA . PHE A 1 364 ? 19.641 -11.891 -17.422 1 97.5 364 PHE A CA 1
ATOM 2966 C C . PHE A 1 364 ? 20.359 -12.078 -18.75 1 97.5 364 PHE A C 1
ATOM 2968 O O . PHE A 1 364 ? 21.547 -12.406 -18.797 1 97.5 364 PHE A O 1
ATOM 2975 N N . CYS A 1 365 ? 19.625 -11.828 -19.844 1 97.44 365 CYS A N 1
ATOM 2976 C CA . CYS A 1 365 ? 20.125 -12.07 -21.203 1 97.44 365 CYS A CA 1
ATOM 2977 C C . CYS A 1 365 ? 20.969 -10.898 -21.688 1 97.44 365 CYS A C 1
ATOM 2979 O O . CYS A 1 365 ? 21.703 -11.023 -22.656 1 97.44 365 CYS A O 1
ATOM 2981 N N . LEU A 1 366 ? 20.812 -9.75 -21.031 1 97.19 366 LEU A N 1
ATOM 2982 C CA . LEU A 1 366 ? 21.422 -8.5 -21.453 1 97.19 366 LEU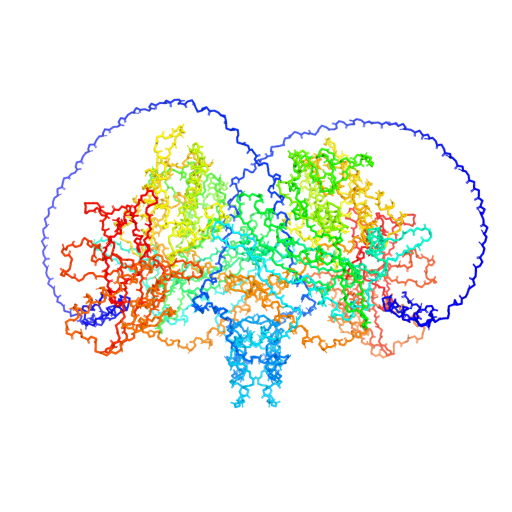 A CA 1
ATOM 2983 C C . LEU A 1 366 ? 21.031 -8.148 -22.875 1 97.19 366 LEU A C 1
ATOM 2985 O O . LEU A 1 366 ? 21.891 -7.875 -23.719 1 97.19 366 LEU A O 1
ATOM 2989 N N . VAL A 1 367 ? 19.719 -8.258 -23.156 1 96.19 367 VAL A N 1
ATOM 2990 C CA . VAL A 1 367 ? 19.094 -7.773 -24.375 1 96.19 367 VAL A CA 1
ATOM 2991 C C . VAL A 1 367 ? 18.25 -6.535 -24.078 1 96.19 367 VAL A C 1
ATOM 2993 O O . VAL A 1 367 ? 18.031 -6.199 -22.906 1 96.19 367 VAL A O 1
ATOM 2996 N N . TYR A 1 368 ? 17.844 -5.91 -25.094 1 94.19 368 TYR A N 1
ATOM 2997 C CA . TYR A 1 368 ? 17.047 -4.711 -24.875 1 94.19 368 TYR A CA 1
ATOM 2998 C C . TYR A 1 368 ? 15.719 -5.062 -24.219 1 94.19 368 TYR A C 1
ATOM 3000 O O . TYR A 1 368 ? 15.062 -6.035 -24.594 1 94.19 368 TYR A O 1
ATOM 3008 N N . LYS A 1 369 ? 15.32 -4.297 -23.203 1 88.69 369 LYS A N 1
ATOM 3009 C CA . LYS A 1 369 ? 14.109 -4.543 -22.438 1 88.69 369 LYS A CA 1
ATOM 3010 C C . LYS A 1 369 ? 12.867 -4.051 -23.172 1 88.69 369 LYS A C 1
ATOM 3012 O O . LYS A 1 369 ? 11.766 -4.578 -22.984 1 88.69 369 LYS A O 1
ATOM 3017 N N . SER A 1 370 ? 13.07 -3.166 -24.016 1 87 370 SER A N 1
ATOM 3018 C CA . SER A 1 370 ? 11.938 -2.525 -24.672 1 87 370 SER A CA 1
ATOM 3019 C C . SER A 1 370 ? 11.328 -3.438 -25.734 1 87 370 SER A C 1
ATOM 3021 O O . SER A 1 370 ? 12.047 -3.998 -26.562 1 87 370 SER A O 1
ATOM 3023 N N . SER A 1 371 ? 10.086 -3.484 -25.734 1 84.62 371 SER A N 1
ATOM 3024 C CA . SER A 1 371 ? 9.367 -4.262 -26.75 1 84.62 371 SER A CA 1
ATOM 3025 C C . SER A 1 371 ? 9.383 -3.564 -28.109 1 84.62 371 SER A C 1
ATOM 3027 O O . SER A 1 371 ? 9.07 -4.176 -29.125 1 84.62 371 SER A O 1
ATOM 3029 N N . ASN A 1 372 ? 9.875 -2.332 -28.141 1 87.06 372 ASN A N 1
ATOM 3030 C CA . ASN A 1 372 ? 9.898 -1.556 -29.375 1 87.06 372 ASN A CA 1
ATOM 3031 C C . ASN A 1 372 ? 11.242 -1.67 -30.094 1 87.06 372 ASN A C 1
ATOM 3033 O O . ASN A 1 372 ? 11.422 -1.116 -31.172 1 87.06 372 ASN A O 1
ATOM 3037 N N . SER A 1 373 ? 12.062 -2.477 -29.484 1 92.25 373 SER A N 1
ATOM 3038 C CA . SER A 1 373 ? 13.344 -2.684 -30.141 1 92.25 373 SER A CA 1
ATOM 3039 C C . SER A 1 373 ? 13.172 -3.432 -31.469 1 92.25 373 SER A C 1
ATOM 3041 O O . SER A 1 373 ? 12.125 -4.016 -31.719 1 92.25 373 SER A O 1
ATOM 3043 N N . SER A 1 374 ? 14.188 -3.383 -32.281 1 93.69 374 SER A N 1
ATOM 3044 C CA . SER A 1 374 ? 14.109 -4.008 -33.594 1 93.69 374 SER A CA 1
ATOM 3045 C C . SER A 1 374 ? 14.047 -5.527 -33.469 1 93.69 374 SER A C 1
ATOM 3047 O O . SER A 1 374 ? 13.453 -6.191 -34.344 1 93.69 374 SER A O 1
ATOM 3049 N N . LEU A 1 375 ? 14.68 -6.094 -32.438 1 96.12 375 LEU A N 1
ATOM 3050 C CA . LEU A 1 375 ? 14.68 -7.527 -32.156 1 96.12 375 LEU A CA 1
ATOM 3051 C C . LEU A 1 375 ? 14.289 -7.801 -30.703 1 96.12 375 LEU A C 1
ATOM 3053 O O . LEU A 1 375 ? 15.141 -8.156 -29.891 1 96.12 375 LEU A O 1
ATOM 3057 N N . PRO A 1 376 ? 13.016 -7.801 -30.375 1 94.75 376 PRO A N 1
ATOM 3058 C CA . PRO A 1 376 ? 12.586 -7.75 -28.984 1 94.75 376 PRO A CA 1
ATOM 3059 C C . PRO A 1 376 ? 12.578 -9.125 -28.312 1 94.75 376 PRO A C 1
ATOM 3061 O O . PRO A 1 376 ? 12.508 -9.227 -27.094 1 94.75 376 PRO A O 1
ATOM 3064 N N . CYS A 1 377 ? 12.625 -10.211 -29.062 1 95.56 377 CYS A N 1
ATOM 3065 C CA . CYS A 1 377 ? 12.602 -11.539 -28.469 1 95.56 377 CYS A CA 1
ATOM 3066 C C . CYS A 1 377 ? 13.953 -11.883 -27.844 1 95.56 377 CYS A C 1
ATOM 3068 O O . CYS A 1 377 ? 14.992 -11.68 -28.469 1 95.56 377 CYS A O 1
ATOM 3070 N N . HIS A 1 378 ? 13.961 -12.453 -26.688 1 94.19 378 HIS A N 1
ATOM 3071 C CA . HIS A 1 378 ? 15.203 -12.797 -26.016 1 94.19 378 HIS A CA 1
ATOM 3072 C C . HIS A 1 378 ? 15.828 -14.055 -26.609 1 94.19 378 HIS A C 1
ATOM 3074 O O . HIS A 1 378 ? 17.047 -14.234 -26.562 1 94.19 378 HIS A O 1
ATOM 3080 N N . SER A 1 379 ? 15.031 -14.867 -27.234 1 96.19 379 SER A N 1
ATOM 3081 C CA . SER A 1 379 ? 15.461 -16.203 -27.625 1 96.19 379 SER A CA 1
ATOM 3082 C C . SER A 1 379 ? 15.977 -16.219 -29.062 1 96.19 379 SER A C 1
ATOM 3084 O O . SER A 1 379 ? 16.766 -17.094 -29.438 1 96.19 379 SER A O 1
ATOM 3086 N N . CYS A 1 380 ? 15.5 -15.266 -29.891 1 96.75 380 CYS A N 1
ATOM 3087 C CA . CYS A 1 380 ? 15.852 -15.344 -31.312 1 96.75 380 CYS A CA 1
ATOM 3088 C C . CYS A 1 380 ? 15.992 -13.953 -31.906 1 96.75 380 CYS A C 1
ATOM 3090 O O . CYS A 1 380 ? 15.82 -12.953 -31.219 1 96.75 380 CYS A O 1
ATOM 3092 N N . LEU A 1 381 ? 16.359 -13.914 -33.156 1 96.44 381 LEU A N 1
ATOM 3093 C CA . LEU A 1 381 ? 16.641 -12.656 -33.844 1 96.44 381 LEU A CA 1
ATOM 3094 C C . LEU A 1 381 ? 15.469 -12.266 -34.75 1 96.44 381 LEU A C 1
ATOM 3096 O O . LEU A 1 381 ? 15.672 -11.82 -35.875 1 96.44 381 LEU A O 1
ATOM 3100 N N . ILE A 1 382 ? 14.297 -12.406 -34.25 1 95.62 382 ILE A N 1
ATOM 3101 C CA . ILE A 1 382 ? 13.125 -12.062 -35.062 1 95.62 382 ILE A CA 1
ATOM 3102 C C . ILE A 1 382 ? 12.906 -10.555 -35.031 1 95.62 382 ILE A C 1
ATOM 3104 O O . ILE A 1 382 ? 13.109 -9.906 -34 1 95.62 382 ILE A O 1
ATOM 3108 N N . LYS A 1 383 ? 12.508 -10.023 -36.094 1 94.75 383 LYS A N 1
ATOM 3109 C CA . LYS A 1 383 ? 12.234 -8.594 -36.219 1 94.75 383 LYS A CA 1
ATOM 3110 C C . LYS A 1 383 ? 10.898 -8.242 -35.562 1 94.75 383 LYS A C 1
ATOM 3112 O O . LYS A 1 383 ? 9.961 -9.047 -35.594 1 94.75 383 LYS A O 1
ATOM 3117 N N . ARG A 1 384 ? 10.836 -7.074 -35.062 1 94.62 384 ARG A N 1
ATOM 3118 C CA . ARG A 1 384 ? 9.656 -6.586 -34.344 1 94.62 384 ARG A CA 1
ATOM 3119 C C . ARG A 1 384 ? 8.406 -6.711 -35.219 1 94.62 384 ARG A C 1
ATOM 3121 O O . ARG A 1 384 ? 7.34 -7.09 -34.719 1 94.62 384 ARG A O 1
ATOM 3128 N N . ASP A 1 385 ? 8.492 -6.496 -36.469 1 92.06 385 ASP A N 1
ATOM 3129 C CA . ASP A 1 385 ? 7.352 -6.488 -37.375 1 92.06 385 ASP A CA 1
ATOM 3130 C C . ASP A 1 385 ? 6.809 -7.898 -37.594 1 92.06 385 ASP A C 1
ATOM 3132 O O . ASP A 1 385 ? 5.672 -8.07 -38.062 1 92.06 385 ASP A O 1
ATOM 3136 N N . ASN A 1 386 ? 7.605 -8.891 -37.25 1 93.88 386 ASN A N 1
ATOM 3137 C CA . ASN A 1 386 ? 7.199 -10.266 -37.469 1 93.88 386 ASN A CA 1
ATOM 3138 C C . ASN A 1 386 ? 6.719 -10.945 -36.188 1 93.88 386 ASN A C 1
ATOM 3140 O O . ASN A 1 386 ? 6.484 -12.156 -36.188 1 93.88 386 ASN A O 1
ATOM 3144 N N . LEU A 1 387 ? 6.539 -10.203 -35.188 1 93.81 387 LEU A N 1
ATOM 3145 C CA . LEU A 1 387 ? 6.121 -10.773 -33.906 1 93.81 387 LEU A CA 1
ATOM 3146 C C . LEU A 1 387 ? 4.723 -11.367 -34.031 1 93.81 387 LEU A C 1
ATOM 3148 O O . LEU A 1 387 ? 4.406 -12.344 -33.344 1 93.81 387 LEU A O 1
ATOM 3152 N N . ALA A 1 388 ? 3.879 -10.781 -34.875 1 93.12 388 ALA A N 1
ATOM 3153 C CA . ALA A 1 388 ? 2.498 -11.234 -35 1 93.12 388 ALA A CA 1
ATOM 3154 C C . ALA A 1 388 ? 2.355 -12.211 -36.188 1 93.12 388 ALA A C 1
ATOM 3156 O O . ALA A 1 388 ? 1.249 -12.648 -36.5 1 93.12 388 ALA A O 1
ATOM 3157 N N . ASN A 1 389 ? 3.5 -12.547 -36.812 1 92.94 389 ASN A N 1
ATOM 3158 C CA . ASN A 1 389 ? 3.475 -13.5 -37.906 1 92.94 389 ASN A CA 1
ATOM 3159 C C . ASN A 1 389 ? 3.447 -14.938 -37.406 1 92.94 389 ASN A C 1
ATOM 3161 O O . ASN A 1 389 ? 4.441 -15.43 -36.844 1 92.94 389 ASN A O 1
ATOM 3165 N N . ILE A 1 390 ? 2.324 -15.609 -37.625 1 92.31 390 ILE A N 1
ATOM 3166 C CA . ILE A 1 390 ? 2.127 -16.938 -37.062 1 92.31 390 ILE A CA 1
ATOM 3167 C C . ILE A 1 390 ? 2.562 -18 -38.062 1 92.31 390 ILE A C 1
ATOM 3169 O O . ILE A 1 390 ? 2.531 -19.203 -37.781 1 92.31 390 ILE A O 1
ATOM 3173 N N . ASN A 1 391 ? 3.033 -17.625 -39.219 1 90.62 391 ASN A N 1
ATOM 3174 C CA . ASN A 1 391 ? 3.387 -18.578 -40.281 1 90.62 391 ASN A CA 1
ATOM 3175 C C . ASN A 1 391 ? 4.879 -18.547 -40.594 1 90.62 391 ASN A C 1
ATOM 3177 O O . ASN A 1 391 ? 5.281 -18.688 -41.75 1 90.62 391 ASN A O 1
ATOM 3181 N N . LEU A 1 392 ? 5.574 -18.375 -39.562 1 91.62 392 LEU A N 1
ATOM 3182 C CA . LEU A 1 392 ? 7.02 -18.359 -39.75 1 91.62 392 LEU A CA 1
ATOM 3183 C C . LEU A 1 392 ? 7.551 -19.781 -39.938 1 91.62 392 LEU A C 1
ATOM 3185 O O . LEU A 1 392 ? 7.07 -20.703 -39.281 1 91.62 392 LEU A O 1
ATOM 3189 N N . SER A 1 393 ? 8.43 -19.891 -40.781 1 85.75 393 SER A N 1
ATOM 3190 C CA . SER A 1 393 ? 9.102 -21.172 -40.969 1 85.75 393 SER A CA 1
ATOM 3191 C C . SER A 1 393 ? 10.219 -21.359 -39.938 1 85.75 393 SER A C 1
ATOM 3193 O O . SER A 1 393 ? 10.609 -20.391 -39.281 1 85.75 393 SER A O 1
ATOM 3195 N N . VAL A 1 394 ? 10.609 -22.562 -39.781 1 80.44 394 VAL A N 1
ATOM 3196 C CA . VAL A 1 394 ? 11.672 -22.891 -38.844 1 80.44 394 VAL A CA 1
ATOM 3197 C C . VAL A 1 394 ? 12.93 -22.109 -39.188 1 80.44 394 VAL A C 1
ATOM 3199 O O . VAL A 1 394 ? 13.68 -21.703 -38.281 1 80.44 394 VAL A O 1
ATOM 3202 N N . ASN A 1 395 ? 13.102 -21.812 -40.438 1 81.62 395 ASN A N 1
ATOM 3203 C CA . ASN A 1 395 ? 14.297 -21.125 -40.906 1 81.62 395 ASN A CA 1
ATOM 3204 C C . ASN A 1 395 ? 14.234 -19.625 -40.594 1 81.62 395 ASN A C 1
ATOM 3206 O O . ASN A 1 395 ? 15.266 -18.953 -40.594 1 81.62 395 ASN A O 1
ATOM 3210 N N . ASP A 1 396 ? 13.078 -19.219 -40.344 1 87.81 396 ASP A N 1
ATOM 3211 C CA . ASP A 1 396 ? 12.906 -17.797 -40.062 1 87.81 396 ASP A CA 1
ATOM 3212 C C . ASP A 1 396 ? 13.266 -17.469 -38.625 1 87.81 396 ASP A C 1
ATOM 3214 O O . ASP A 1 396 ? 13.586 -16.328 -38.281 1 87.81 396 ASP A O 1
ATOM 3218 N N . VAL A 1 397 ? 13.281 -18.469 -37.844 1 92.44 397 VAL A N 1
ATOM 3219 C CA . VAL A 1 397 ? 13.523 -18.25 -36.438 1 92.44 397 VAL A CA 1
ATOM 3220 C C . VAL A 1 397 ? 14.969 -18.609 -36.094 1 92.44 397 VAL A C 1
ATOM 3222 O O . VAL A 1 397 ? 15.266 -19.766 -35.781 1 92.44 397 VAL A O 1
ATOM 3225 N N . ILE A 1 398 ? 15.805 -17.625 -36.125 1 94.75 398 ILE A N 1
ATOM 3226 C CA . ILE A 1 398 ? 17.219 -17.828 -35.812 1 94.75 398 ILE A CA 1
ATOM 3227 C C . ILE A 1 398 ? 17.453 -17.656 -34.312 1 94.75 398 ILE A C 1
ATOM 3229 O O . ILE A 1 398 ? 17.312 -16.547 -33.812 1 94.75 398 ILE A O 1
ATOM 3233 N N . LEU A 1 399 ? 17.844 -18.703 -33.719 1 96.56 399 LEU A N 1
ATOM 3234 C CA . LEU A 1 399 ? 18.031 -18.672 -32.25 1 96.56 399 LEU A CA 1
ATOM 3235 C C . LEU A 1 399 ? 19.312 -17.953 -31.875 1 96.56 399 LEU A C 1
ATOM 3237 O O . LEU A 1 399 ? 20.312 -18.047 -32.594 1 96.56 399 LEU A O 1
ATOM 3241 N N . ARG A 1 400 ? 19.266 -17.281 -30.797 1 96.88 400 ARG A N 1
ATOM 3242 C CA . ARG A 1 400 ? 20.469 -16.688 -30.219 1 96.88 400 ARG A CA 1
ATOM 3243 C C . ARG A 1 400 ? 21.344 -17.734 -29.562 1 96.88 400 ARG A C 1
ATOM 3245 O O . ARG A 1 400 ? 20.844 -18.641 -28.891 1 96.88 400 ARG A O 1
ATOM 3252 N N . THR A 1 401 ? 22.625 -17.656 -29.844 1 96.38 401 THR A N 1
ATOM 3253 C CA . THR A 1 401 ? 23.609 -18.516 -29.172 1 96.38 401 THR A CA 1
ATOM 3254 C C . THR A 1 401 ? 24.703 -17.688 -28.547 1 96.38 401 THR A C 1
ATOM 3256 O O . THR A 1 401 ? 24.922 -16.531 -28.922 1 96.38 401 THR A O 1
ATOM 3259 N N . HIS A 1 402 ? 25.359 -18.344 -27.578 1 96.88 402 HIS A N 1
ATOM 3260 C CA . HIS A 1 402 ? 26.438 -17.641 -26.891 1 96.88 402 HIS A CA 1
ATOM 3261 C C . HIS A 1 402 ? 27.547 -17.25 -27.859 1 96.88 402 HIS A C 1
ATOM 3263 O O . HIS A 1 402 ? 28.016 -16.109 -27.859 1 96.88 402 HIS A O 1
ATOM 3269 N N . ASP A 1 403 ? 27.891 -18.094 -28.719 1 95.38 403 ASP A N 1
ATOM 3270 C CA . ASP A 1 403 ? 29 -17.891 -29.641 1 95.38 403 ASP A CA 1
ATOM 3271 C C . ASP A 1 403 ? 28.703 -16.75 -30.609 1 95.38 403 ASP A C 1
ATOM 3273 O O . ASP A 1 403 ? 29.531 -15.867 -30.812 1 95.38 403 ASP A O 1
ATOM 3277 N N . GLU A 1 404 ? 27.562 -16.797 -31.156 1 96.06 404 GLU A N 1
ATOM 3278 C CA . GLU A 1 404 ? 27.188 -15.781 -32.125 1 96.06 404 GLU A CA 1
ATOM 3279 C C . GLU A 1 404 ? 27.078 -14.406 -31.469 1 96.06 404 GLU A C 1
ATOM 3281 O O . GLU A 1 404 ? 27.547 -13.406 -32.031 1 96.06 404 GLU A O 1
ATOM 3286 N N . MET A 1 405 ? 26.484 -14.344 -30.375 1 96.75 405 MET A N 1
ATOM 3287 C CA . MET A 1 405 ? 26.297 -13.07 -29.672 1 96.75 405 MET A CA 1
ATOM 3288 C C . MET A 1 405 ? 27.625 -12.508 -29.203 1 96.75 405 MET A C 1
ATOM 3290 O O . MET A 1 405 ? 27.844 -11.297 -29.219 1 96.75 405 MET A O 1
ATOM 3294 N N . ARG A 1 406 ? 28.5 -13.391 -28.75 1 95.75 406 ARG A N 1
ATOM 3295 C CA . ARG A 1 406 ? 29.844 -12.977 -28.328 1 95.75 406 ARG A CA 1
ATOM 3296 C C . ARG A 1 406 ? 30.594 -12.336 -29.5 1 95.75 406 ARG A C 1
ATOM 3298 O O . ARG A 1 406 ? 31.312 -11.352 -29.312 1 95.75 406 ARG A O 1
ATOM 3305 N N . LYS A 1 407 ? 30.453 -12.867 -30.625 1 95.62 407 LYS A N 1
ATOM 3306 C CA . LYS A 1 407 ? 31.094 -12.32 -31.812 1 95.62 407 LYS A CA 1
ATOM 3307 C C . LYS A 1 407 ? 30.625 -10.906 -32.125 1 95.62 407 LYS A C 1
ATOM 3309 O O . LYS A 1 407 ? 31.422 -10.023 -32.438 1 95.62 407 LYS A O 1
ATOM 3314 N N . TYR A 1 408 ? 29.328 -10.758 -32.062 1 95.81 408 TYR A N 1
ATOM 3315 C CA . TYR A 1 408 ? 28.781 -9.422 -32.281 1 95.81 408 TYR A CA 1
ATOM 3316 C C . TYR A 1 408 ? 29.312 -8.438 -31.234 1 95.81 408 TYR A C 1
ATOM 3318 O O . TYR A 1 408 ? 29.578 -7.277 -31.562 1 95.81 408 TYR A O 1
ATOM 3326 N N . PHE A 1 409 ? 29.438 -8.906 -30.016 1 95.12 409 PHE A N 1
ATOM 3327 C CA . PHE A 1 409 ? 29.938 -8.07 -28.922 1 95.12 409 PHE A CA 1
ATOM 3328 C C . PHE A 1 409 ? 31.391 -7.684 -29.141 1 95.12 409 PHE A C 1
ATOM 3330 O O . PHE A 1 409 ? 31.766 -6.52 -28.984 1 95.12 409 PHE A O 1
ATOM 3337 N N . GLU A 1 410 ? 32.219 -8.602 -29.5 1 94.31 410 GLU A N 1
ATOM 3338 C CA . GLU A 1 410 ? 33.625 -8.383 -29.703 1 94.31 410 GLU A CA 1
ATOM 3339 C C . GLU A 1 410 ? 33.906 -7.488 -30.922 1 94.31 410 GLU A C 1
ATOM 3341 O O . GLU A 1 410 ? 34.875 -6.734 -30.938 1 94.31 410 GLU A O 1
ATOM 3346 N N . ASN A 1 411 ? 33.031 -7.562 -31.922 1 94.62 411 ASN A N 1
ATOM 3347 C CA . ASN A 1 411 ? 33.188 -6.762 -33.125 1 94.62 411 ASN A CA 1
ATOM 3348 C C . ASN A 1 411 ? 32.5 -5.398 -33 1 94.62 411 ASN A C 1
ATOM 3350 O O . ASN A 1 411 ? 32.406 -4.641 -33.969 1 94.62 411 ASN A O 1
ATOM 3354 N N . ASP A 1 412 ? 31.953 -5.086 -31.891 1 92.69 412 ASP A N 1
ATOM 3355 C CA . ASP A 1 412 ? 31.297 -3.818 -31.578 1 92.69 412 ASP A CA 1
ATOM 3356 C C . ASP A 1 412 ? 30.078 -3.59 -32.5 1 92.69 412 ASP A C 1
ATOM 3358 O O . ASP A 1 412 ? 29.859 -2.479 -32.969 1 92.69 412 ASP A O 1
ATOM 3362 N N . THR A 1 413 ? 29.359 -4.707 -32.812 1 94.25 413 THR A N 1
ATOM 3363 C CA . THR A 1 413 ? 28.156 -4.629 -33.625 1 94.25 413 THR A CA 1
ATOM 3364 C C . THR A 1 413 ? 26.938 -5.117 -32.812 1 94.25 413 THR A C 1
ATOM 3366 O O . THR A 1 413 ? 25.984 -5.637 -33.406 1 94.25 413 THR A O 1
ATOM 3369 N N . GLN A 1 414 ? 27.047 -5.027 -31.594 1 92.12 414 GLN A N 1
ATOM 3370 C CA . GLN A 1 414 ? 26.016 -5.59 -30.719 1 92.12 414 GLN A CA 1
ATOM 3371 C C . GLN A 1 414 ? 24.688 -4.875 -30.906 1 92.12 414 GLN A C 1
ATOM 3373 O O . GLN A 1 414 ? 23.625 -5.477 -30.719 1 92.12 414 GLN A O 1
ATOM 3378 N N . LYS A 1 415 ? 24.641 -3.652 -31.344 1 92.5 415 LYS A N 1
ATOM 3379 C CA . LYS A 1 415 ? 23.406 -2.891 -31.547 1 92.5 415 LYS A CA 1
ATOM 3380 C C . LYS A 1 415 ? 22.547 -3.502 -32.656 1 92.5 415 LYS A C 1
ATOM 3382 O O . LYS A 1 415 ? 21.312 -3.408 -32.594 1 92.5 415 LYS A O 1
ATOM 3387 N N . SER A 1 416 ? 23.234 -4.113 -33.562 1 93.31 416 SER A N 1
ATOM 3388 C CA . SER A 1 416 ? 22.516 -4.699 -34.688 1 93.31 416 SER A CA 1
ATOM 3389 C C . SER A 1 416 ? 21.672 -5.883 -34.25 1 93.31 416 SER A C 1
ATOM 3391 O O . SER A 1 416 ? 20.688 -6.219 -34.906 1 93.31 416 SER A O 1
ATOM 3393 N N . VAL A 1 417 ? 22.078 -6.469 -33.156 1 95.56 417 VAL A N 1
ATOM 3394 C CA . VAL A 1 417 ? 21.344 -7.637 -32.688 1 95.56 417 VAL A CA 1
ATOM 3395 C C . VAL A 1 417 ? 20.688 -7.316 -31.344 1 95.56 417 VAL A C 1
ATOM 3397 O O . VAL A 1 417 ? 20.219 -8.219 -30.641 1 95.56 417 VAL A O 1
ATOM 3400 N N . CYS A 1 418 ? 20.656 -6.055 -30.922 1 96.12 418 CYS A N 1
ATOM 3401 C CA . CYS A 1 418 ? 19.969 -5.539 -29.75 1 96.12 418 CYS A CA 1
ATOM 3402 C C . CYS A 1 418 ? 20.484 -6.188 -28.469 1 96.12 418 CYS A C 1
ATOM 3404 O O . CYS A 1 418 ? 19.703 -6.672 -27.641 1 96.12 418 CYS A O 1
ATOM 3406 N N . ILE A 1 419 ? 21.781 -6.309 -28.344 1 95.56 419 ILE A N 1
ATOM 3407 C CA . ILE A 1 419 ? 22.453 -6.746 -27.125 1 95.56 419 ILE A CA 1
ATOM 3408 C C . ILE A 1 419 ? 23.125 -5.555 -26.438 1 95.56 419 ILE A C 1
ATOM 3410 O O . ILE A 1 419 ? 23.594 -4.637 -27.109 1 95.56 419 ILE A O 1
ATOM 3414 N N . GLU A 1 420 ? 23.125 -5.586 -25.172 1 95.38 420 GLU A N 1
ATOM 3415 C CA . GLU A 1 420 ? 23.656 -4.477 -24.391 1 95.38 420 GLU A CA 1
ATOM 3416 C C . GLU A 1 420 ? 25.188 -4.434 -24.469 1 95.38 420 GLU A C 1
ATOM 3418 O O . GLU A 1 420 ? 25.812 -5.402 -24.891 1 95.38 420 GLU A O 1
ATOM 3423 N N . SER A 1 421 ? 25.781 -3.379 -23.984 1 92.81 421 SER A N 1
ATOM 3424 C CA . SER A 1 421 ? 27.203 -3.139 -24.156 1 92.81 421 SER A CA 1
ATOM 3425 C C . SER A 1 421 ? 28 -3.68 -22.969 1 92.81 421 SER A C 1
ATOM 3427 O O . SER A 1 421 ? 29.156 -3.311 -22.766 1 92.81 421 SER A O 1
ATOM 3429 N N . VAL A 1 422 ? 27.422 -4.469 -22.172 1 94.62 422 VAL A N 1
ATOM 3430 C CA . VAL A 1 422 ? 28.062 -5.102 -21.016 1 94.62 422 VAL A CA 1
ATOM 3431 C C . VAL A 1 422 ? 28.266 -6.594 -21.297 1 94.62 422 VAL A C 1
ATOM 3433 O O . VAL A 1 422 ? 27.391 -7.234 -21.891 1 94.62 422 VAL A O 1
ATOM 3436 N N . PRO A 1 423 ? 29.391 -7.109 -20.938 1 92.56 423 PRO A N 1
ATOM 3437 C CA . PRO A 1 423 ? 29.609 -8.539 -21.156 1 92.56 423 PRO A CA 1
ATOM 3438 C C . PRO A 1 423 ? 28.656 -9.406 -20.344 1 92.56 423 PRO A C 1
ATOM 3440 O O . PRO A 1 423 ? 28.406 -9.125 -19.172 1 92.56 423 PRO A O 1
ATOM 3443 N N . ASN A 1 424 ? 28.219 -10.43 -21 1 96.19 424 ASN A N 1
ATOM 3444 C CA . ASN A 1 424 ? 27.297 -11.359 -20.359 1 96.19 424 ASN A CA 1
ATOM 3445 C C . ASN A 1 424 ? 28.047 -12.461 -19.625 1 96.19 424 ASN A C 1
ATOM 3447 O O . ASN A 1 424 ? 28.734 -13.273 -20.234 1 96.19 424 ASN A O 1
ATOM 3451 N N . PHE A 1 425 ? 27.875 -12.547 -18.328 1 94.75 425 PHE A N 1
ATOM 3452 C CA . PHE A 1 425 ? 28.562 -13.5 -17.469 1 94.75 425 PHE A CA 1
ATOM 3453 C C . PHE A 1 425 ? 28.188 -14.93 -17.859 1 94.75 425 PHE A C 1
ATOM 3455 O O . PHE A 1 425 ? 29 -15.852 -17.703 1 94.75 425 PHE A O 1
ATOM 3462 N N . PHE A 1 426 ? 27.016 -15.148 -18.391 1 96.81 426 PHE A N 1
ATOM 3463 C CA . PHE A 1 426 ? 26.5 -16.5 -18.641 1 96.81 426 PHE A CA 1
ATOM 3464 C C . PHE A 1 426 ? 27.234 -17.141 -19.812 1 96.81 426 PHE A C 1
ATOM 3466 O O . PHE A 1 426 ? 27.156 -18.359 -20 1 96.81 426 PHE A O 1
ATOM 3473 N N . TRP A 1 427 ? 27.891 -16.359 -20.641 1 95.88 427 TRP A N 1
ATOM 3474 C CA . TRP A 1 427 ? 28.641 -16.906 -21.75 1 95.88 427 TRP A CA 1
ATOM 3475 C C . TRP A 1 427 ? 29.766 -17.797 -21.266 1 95.88 427 TRP A C 1
ATOM 3477 O O . TRP A 1 427 ? 30.266 -18.656 -22 1 95.88 427 TRP A O 1
ATOM 3487 N N . ASP A 1 428 ? 30.078 -17.656 -19.953 1 92.19 428 ASP A N 1
ATOM 3488 C CA . ASP A 1 428 ? 31.188 -18.422 -19.375 1 92.19 428 ASP A CA 1
ATOM 3489 C C . ASP A 1 428 ? 30.672 -19.641 -18.609 1 92.19 428 ASP A C 1
ATOM 3491 O O . ASP A 1 428 ? 31.453 -20.5 -18.203 1 92.19 428 ASP A O 1
ATOM 3495 N N . LEU A 1 429 ? 29.422 -19.75 -18.422 1 94.31 429 LEU A N 1
ATOM 3496 C CA . LEU A 1 429 ? 28.859 -20.875 -17.672 1 94.31 429 LEU A CA 1
ATOM 3497 C C . LEU A 1 429 ? 28.672 -22.094 -18.578 1 94.31 429 LEU A C 1
ATOM 3499 O O . LEU A 1 429 ? 28.219 -21.938 -19.719 1 94.31 429 LEU A O 1
ATOM 3503 N N . PRO A 1 430 ? 28.938 -23.203 -18.125 1 92.94 430 PRO A N 1
ATOM 3504 C CA . PRO A 1 430 ? 28.828 -24.391 -18.969 1 92.94 430 PRO A CA 1
ATOM 3505 C C . PRO A 1 430 ? 27.391 -24.875 -19.125 1 92.94 430 PRO A C 1
ATOM 3507 O O . PRO A 1 430 ? 26.594 -24.719 -18.203 1 92.94 430 PRO A O 1
ATOM 3510 N N . ASN A 1 431 ? 27.078 -25.469 -20.297 1 94.62 431 ASN A N 1
ATOM 3511 C CA . ASN A 1 431 ? 25.875 -26.25 -20.609 1 94.62 431 ASN A CA 1
ATOM 3512 C C . ASN A 1 431 ? 24.609 -25.406 -20.484 1 94.62 431 ASN A C 1
ATOM 3514 O O . ASN A 1 431 ? 23.578 -25.906 -20.031 1 94.62 431 ASN A O 1
ATOM 3518 N N . ILE A 1 432 ? 24.719 -24.078 -20.609 1 96 432 ILE A N 1
ATOM 3519 C CA . ILE A 1 432 ? 23.531 -23.234 -20.562 1 96 432 ILE A CA 1
ATOM 3520 C C . ILE A 1 432 ? 23.531 -22.297 -21.766 1 96 432 ILE A C 1
ATOM 3522 O O . ILE A 1 432 ? 24.594 -21.797 -22.172 1 96 432 ILE A O 1
ATOM 3526 N N . ASN A 1 433 ? 22.422 -22.203 -22.422 1 96.69 433 ASN A N 1
ATOM 3527 C CA . ASN A 1 433 ? 22.109 -21.078 -23.297 1 96.69 433 ASN A CA 1
ATOM 3528 C C . ASN A 1 433 ? 21.141 -20.094 -22.656 1 96.69 433 ASN A C 1
ATOM 3530 O O . ASN A 1 433 ? 19.938 -20.344 -22.609 1 96.69 433 ASN A O 1
ATOM 3534 N N . ILE A 1 434 ? 21.688 -18.984 -22.172 1 97.62 434 ILE A N 1
ATOM 3535 C CA . ILE A 1 434 ? 20.938 -18.047 -21.344 1 97.62 434 ILE A CA 1
ATOM 3536 C C . ILE A 1 434 ? 19.688 -17.562 -22.094 1 97.62 434 ILE A C 1
ATOM 3538 O O . ILE A 1 434 ? 18.672 -17.266 -21.484 1 97.62 434 ILE A O 1
ATOM 3542 N N . TYR A 1 435 ? 19.719 -17.547 -23.391 1 97.56 435 TYR A N 1
ATOM 3543 C CA . TYR A 1 435 ? 18.625 -17.031 -24.203 1 97.56 435 TYR A CA 1
ATOM 3544 C C . TYR A 1 435 ? 17.469 -18.016 -24.25 1 97.56 435 TYR A C 1
ATOM 3546 O O . TYR A 1 435 ? 16.312 -17.625 -24.391 1 97.56 435 TYR A O 1
ATOM 3554 N N . LEU A 1 436 ? 17.766 -19.281 -24.125 1 96.5 436 LEU A N 1
ATOM 3555 C CA . LEU A 1 436 ? 16.75 -20.328 -24.141 1 96.5 436 LEU A CA 1
ATOM 3556 C C . LEU A 1 436 ? 16.406 -20.75 -22.719 1 96.5 436 LEU A C 1
ATOM 3558 O O . LEU A 1 436 ? 15.305 -21.266 -22.484 1 96.5 436 LEU A O 1
ATOM 3562 N N . ALA A 1 437 ? 17.328 -20.484 -21.812 1 97.12 437 ALA A N 1
ATOM 3563 C CA . ALA A 1 437 ? 17.156 -20.922 -20.422 1 97.12 437 ALA A CA 1
ATOM 3564 C C . ALA A 1 437 ? 16.141 -20.031 -19.703 1 97.12 437 ALA A C 1
ATOM 3566 O O . ALA A 1 437 ? 15.602 -20.422 -18.656 1 97.12 437 ALA A O 1
ATOM 3567 N N . THR A 1 438 ? 15.883 -18.828 -20.203 1 96.31 438 THR A N 1
ATOM 3568 C CA . THR A 1 438 ? 14.797 -18 -19.703 1 96.31 438 THR A CA 1
ATOM 3569 C C . THR A 1 438 ? 13.461 -18.422 -20.312 1 96.31 438 THR A C 1
ATOM 3571 O O . THR A 1 438 ? 13.016 -17.844 -21.312 1 96.31 438 THR A O 1
ATOM 3574 N N . VAL A 1 439 ? 12.828 -19.281 -19.703 1 95.19 439 VAL A N 1
ATOM 3575 C CA . VAL A 1 439 ? 11.703 -20.031 -20.266 1 95.19 439 VAL A CA 1
ATOM 3576 C C . VAL A 1 439 ? 10.43 -19.203 -20.141 1 95.19 439 VAL A C 1
ATOM 3578 O O . VAL A 1 439 ? 10.266 -18.422 -19.188 1 95.19 439 VAL A O 1
ATOM 3581 N N . PRO A 1 440 ? 9.531 -19.344 -21.078 1 93.62 440 PRO A N 1
ATOM 3582 C CA . PRO A 1 440 ? 8.219 -18.719 -20.938 1 93.62 440 PRO A CA 1
ATOM 3583 C C . PRO A 1 440 ? 7.391 -19.344 -19.812 1 93.62 440 PRO A C 1
ATOM 3585 O O . PRO A 1 440 ? 7.336 -20.562 -19.688 1 93.62 440 PRO A O 1
ATOM 3588 N N . ASP A 1 441 ? 6.922 -18.578 -19 1 90.94 441 ASP A N 1
ATOM 3589 C CA . ASP A 1 441 ? 6.105 -19.094 -17.906 1 90.94 441 ASP A CA 1
ATOM 3590 C C . ASP A 1 441 ? 4.621 -18.844 -18.172 1 90.94 441 ASP A C 1
ATOM 3592 O O . ASP A 1 441 ? 4.254 -17.875 -18.828 1 90.94 441 ASP A O 1
ATOM 3596 N N . ARG A 1 442 ? 3.816 -19.672 -17.656 1 92.5 442 ARG A N 1
ATOM 3597 C CA . ARG A 1 442 ? 2.381 -19.641 -17.922 1 92.5 442 ARG A CA 1
ATOM 3598 C C . ARG A 1 442 ? 1.73 -18.406 -17.312 1 92.5 442 ARG A C 1
ATOM 3600 O O . ARG A 1 442 ? 0.912 -17.75 -17.953 1 92.5 442 ARG A O 1
ATOM 3607 N N . MET A 1 443 ? 2.074 -18.094 -16.125 1 92.12 443 MET A N 1
ATOM 3608 C CA . MET A 1 443 ? 1.404 -17.016 -15.406 1 92.12 443 MET A CA 1
ATOM 3609 C C . MET A 1 443 ? 1.643 -15.672 -16.094 1 92.12 443 MET A C 1
ATOM 3611 O O . MET A 1 443 ? 0.694 -14.938 -16.391 1 92.12 443 MET A O 1
ATOM 3615 N N . HIS A 1 444 ? 2.836 -15.375 -16.406 1 92.5 444 HIS A N 1
ATOM 3616 C CA . HIS A 1 444 ? 3.166 -14.062 -16.953 1 92.5 444 HIS A CA 1
ATOM 3617 C C . HIS A 1 444 ? 2.904 -14.016 -18.453 1 92.5 444 HIS A C 1
ATOM 3619 O O . HIS A 1 444 ? 2.557 -12.961 -18.984 1 92.5 444 HIS A O 1
ATOM 3625 N N . HIS A 1 445 ? 3.025 -15.109 -19.141 1 94.88 445 HIS A N 1
ATOM 3626 C CA . HIS A 1 445 ? 2.818 -15.125 -20.594 1 94.88 445 HIS A CA 1
ATOM 3627 C C . HIS A 1 445 ? 1.338 -15.242 -20.938 1 94.88 445 HIS A C 1
ATOM 3629 O O . HIS A 1 445 ? 0.851 -14.57 -21.844 1 94.88 445 HIS A O 1
ATOM 3635 N N . LEU A 1 446 ? 0.659 -16.094 -20.156 1 95.5 446 LEU A N 1
ATOM 3636 C CA . LEU A 1 446 ? -0.73 -16.359 -20.5 1 95.5 446 LEU A CA 1
ATOM 3637 C C . LEU A 1 446 ? -1.682 -15.586 -19.594 1 95.5 446 LEU A C 1
ATOM 3639 O O . LEU A 1 446 ? -2.346 -14.648 -20.047 1 95.5 446 LEU A O 1
ATOM 3643 N N . ASP A 1 447 ? -1.675 -15.828 -18.328 1 92.31 447 ASP A N 1
ATOM 3644 C CA . ASP A 1 447 ? -2.67 -15.289 -17.406 1 92.31 447 ASP A CA 1
ATOM 3645 C C . ASP A 1 447 ? -2.586 -13.766 -17.344 1 92.31 447 ASP A C 1
ATOM 3647 O O . ASP A 1 447 ? -3.602 -13.07 -17.484 1 92.31 447 ASP A O 1
ATOM 3651 N N . LEU A 1 448 ? -1.378 -13.281 -17.203 1 91.31 448 LEU A N 1
ATOM 3652 C CA . LEU A 1 448 ? -1.19 -11.836 -17.047 1 91.31 448 LEU A CA 1
ATOM 3653 C C . LEU A 1 448 ? -0.707 -11.211 -18.344 1 91.31 448 LEU A C 1
ATOM 3655 O O . LEU A 1 448 ? -0.474 -10 -18.406 1 91.31 448 LEU A O 1
ATOM 3659 N N . GLY A 1 449 ? -0.576 -12 -19.344 1 93 449 GLY A N 1
ATOM 3660 C CA . GLY A 1 449 ? -0.083 -11.484 -20.609 1 93 449 GLY A CA 1
ATOM 3661 C C . GLY A 1 449 ? -1.119 -11.539 -21.719 1 93 449 GLY A C 1
ATOM 3662 O O . GLY A 1 449 ? -1.938 -10.625 -21.844 1 93 449 GLY A O 1
ATOM 3663 N N . LEU A 1 450 ? -1.121 -12.602 -22.344 1 95.38 450 LEU A N 1
ATOM 3664 C CA . LEU A 1 450 ? -1.905 -12.719 -23.578 1 95.38 450 LEU A CA 1
ATOM 3665 C C . LEU A 1 450 ? -3.398 -12.727 -23.266 1 95.38 450 LEU A C 1
ATOM 3667 O O . LEU A 1 450 ? -4.199 -12.195 -24.031 1 95.38 450 LEU A O 1
ATOM 3671 N N . PHE A 1 451 ? -3.812 -13.391 -22.234 1 94.88 451 PHE A N 1
ATOM 3672 C CA . PHE A 1 451 ? -5.234 -13.375 -21.906 1 94.88 451 PHE A CA 1
ATOM 3673 C C . PHE A 1 451 ? -5.684 -11.984 -21.484 1 94.88 451 PHE A C 1
ATOM 3675 O O . PHE A 1 451 ? -6.801 -11.57 -21.797 1 94.88 451 PHE A O 1
ATOM 3682 N N . ARG A 1 452 ? -4.902 -11.383 -20.703 1 90.5 452 ARG A N 1
ATOM 3683 C CA . ARG A 1 452 ? -5.215 -10 -20.359 1 90.5 452 ARG A CA 1
ATOM 3684 C C . ARG A 1 452 ? -5.453 -9.164 -21.609 1 90.5 452 ARG A C 1
ATOM 3686 O O . ARG A 1 452 ? -6.434 -8.422 -21.688 1 90.5 452 ARG A O 1
ATOM 3693 N N . TYR A 1 453 ? -4.586 -9.273 -22.609 1 91.56 453 TYR A N 1
ATOM 3694 C CA . TYR A 1 453 ? -4.754 -8.562 -23.875 1 91.56 453 TYR A CA 1
ATOM 3695 C C . TYR A 1 453 ? -6.051 -8.969 -24.562 1 91.56 453 TYR A C 1
ATOM 3697 O O . TYR A 1 453 ? -6.762 -8.117 -25.109 1 91.56 453 TYR A O 1
ATOM 3705 N N . GLN A 1 454 ? -6.238 -10.219 -24.484 1 92.94 454 GLN A N 1
ATOM 3706 C CA . GLN A 1 454 ? -7.445 -10.734 -25.125 1 92.94 454 GLN A CA 1
ATOM 3707 C C . GLN A 1 454 ? -8.695 -10.094 -24.531 1 92.94 454 GLN A C 1
ATOM 3709 O O . GLN A 1 454 ? -9.617 -9.727 -25.266 1 92.94 454 GLN A O 1
ATOM 3714 N N . ILE A 1 455 ? -8.734 -9.938 -23.266 1 90.38 455 ILE A N 1
ATOM 3715 C CA . ILE A 1 455 ? -9.875 -9.336 -22.594 1 90.38 455 ILE A CA 1
ATOM 3716 C C . ILE A 1 455 ? -9.977 -7.859 -22.953 1 90.38 455 ILE A C 1
ATOM 3718 O O . ILE A 1 455 ? -11.055 -7.363 -23.281 1 90.38 455 ILE A O 1
ATOM 3722 N N . ILE A 1 456 ? -8.898 -7.156 -22.891 1 85.81 456 ILE A N 1
ATOM 3723 C CA . ILE A 1 456 ? -8.883 -5.727 -23.172 1 85.81 456 ILE A CA 1
ATOM 3724 C C . ILE A 1 456 ? -9.336 -5.48 -24.609 1 85.81 456 ILE A C 1
ATOM 3726 O O . ILE A 1 456 ? -10.188 -4.621 -24.859 1 85.81 456 ILE A O 1
ATOM 3730 N N . PHE A 1 457 ? -8.805 -6.25 -25.547 1 88.12 457 PHE A N 1
ATOM 3731 C CA . PHE A 1 457 ? -9.133 -6.074 -26.953 1 88.12 457 PHE A CA 1
ATOM 3732 C C . PHE A 1 457 ? -10.586 -6.449 -27.219 1 88.12 457 PHE A C 1
ATOM 3734 O O . PHE A 1 457 ? -11.242 -5.855 -28.078 1 88.12 457 PHE A O 1
ATOM 3741 N N . THR A 1 458 ? -11.039 -7.422 -26.453 1 88.56 458 THR A N 1
ATOM 3742 C CA . THR A 1 458 ? -12.453 -7.766 -26.562 1 88.56 458 THR A CA 1
ATOM 3743 C C . THR A 1 458 ? -13.328 -6.586 -26.156 1 88.56 458 THR A C 1
ATOM 3745 O O . THR A 1 458 ? -14.289 -6.25 -26.859 1 88.56 458 THR A O 1
ATOM 3748 N N . CYS A 1 459 ? -12.984 -6.004 -25.062 1 83.81 459 CYS A N 1
ATOM 3749 C CA . CYS A 1 459 ? -13.734 -4.836 -24.625 1 83.81 459 CYS A CA 1
ATOM 3750 C C . CYS A 1 459 ? -13.656 -3.713 -25.641 1 83.81 459 CYS A C 1
ATOM 3752 O O . CYS A 1 459 ? -14.656 -3.037 -25.906 1 83.81 459 CYS A O 1
ATOM 3754 N N . ASP A 1 460 ? -12.508 -3.557 -26.25 1 81.06 460 ASP A N 1
ATOM 3755 C CA . ASP A 1 460 ? -12.312 -2.508 -27.234 1 81.06 460 ASP A CA 1
ATOM 3756 C C . ASP A 1 460 ? -13.156 -2.766 -28.484 1 81.06 460 ASP A C 1
ATOM 3758 O O . ASP A 1 460 ? -13.742 -1.839 -29.047 1 81.06 460 ASP A O 1
ATOM 3762 N N . ILE A 1 461 ? -13.188 -3.977 -28.906 1 82.19 461 ILE A N 1
ATOM 3763 C CA . ILE A 1 461 ? -13.977 -4.352 -30.062 1 82.19 461 ILE A CA 1
ATOM 3764 C C . ILE A 1 461 ? -15.453 -4.09 -29.797 1 82.19 461 ILE A C 1
ATOM 3766 O O . ILE A 1 461 ? -16.172 -3.613 -30.688 1 82.19 461 ILE A O 1
ATOM 3770 N N . LEU A 1 462 ? -15.844 -4.383 -28.609 1 82.12 462 LEU A N 1
ATOM 3771 C CA . LEU A 1 462 ? -17.25 -4.203 -28.25 1 82.12 462 LEU A CA 1
ATOM 3772 C C . LEU A 1 462 ? -17.625 -2.725 -28.219 1 82.12 462 LEU A C 1
ATOM 3774 O O . LEU A 1 462 ? -18.703 -2.342 -28.641 1 82.12 462 LEU A O 1
ATOM 3778 N N . LYS A 1 463 ? -16.781 -1.943 -27.766 1 77.38 463 LYS A N 1
ATOM 3779 C CA . LYS A 1 463 ? -17.031 -0.507 -27.688 1 77.38 463 LYS A CA 1
ATOM 3780 C C . LYS A 1 463 ? -17.031 0.118 -29.078 1 77.38 463 LYS A C 1
ATOM 3782 O O . LYS A 1 463 ? -17.828 1.019 -29.359 1 77.38 463 LYS A O 1
ATOM 3787 N N . LEU A 1 464 ? -16.125 -0.216 -29.875 1 70.38 464 LEU A N 1
ATOM 3788 C CA . LEU A 1 464 ? -15.93 0.389 -31.203 1 70.38 464 LEU A CA 1
ATOM 3789 C C . LEU A 1 464 ? -16.953 -0.147 -32.188 1 70.38 464 LEU A C 1
ATOM 3791 O O . LEU A 1 464 ? -17.375 0.577 -33.094 1 70.38 464 LEU A O 1
ATOM 3795 N N . GLN A 1 465 ? -17.094 -1.329 -32.188 1 59.69 465 GLN A N 1
ATOM 3796 C CA . GLN A 1 465 ? -17.719 -2.021 -33.312 1 59.69 465 GLN A CA 1
ATOM 3797 C C . GLN A 1 465 ? -19.234 -1.891 -33.281 1 59.69 465 GLN A C 1
ATOM 3799 O O . GLN A 1 465 ? -19.906 -1.993 -34.281 1 59.69 465 GLN A O 1
ATOM 3804 N N . HIS A 1 466 ? -19.812 -1.718 -32.031 1 56.41 466 HIS A N 1
ATOM 3805 C CA . HIS A 1 466 ? -21.266 -1.81 -32.062 1 56.41 466 HIS A CA 1
ATOM 3806 C C . HIS A 1 466 ? -21.906 -0.463 -31.75 1 56.41 466 HIS A C 1
ATOM 3808 O O . HIS A 1 466 ? -21.359 0.334 -30.984 1 56.41 466 HIS A O 1
ATOM 3814 N N . VAL A 1 467 ? -22.734 0.074 -32.688 1 56.19 467 VAL A N 1
ATOM 3815 C CA . VAL A 1 467 ? -23.516 1.293 -32.5 1 56.19 467 VAL A CA 1
ATOM 3816 C C . VAL A 1 467 ? -23.891 1.433 -31.016 1 56.19 467 VAL A C 1
ATOM 3818 O O . VAL A 1 467 ? -23.891 2.539 -30.469 1 56.19 467 VAL A O 1
ATOM 3821 N N . ASN A 1 468 ? -24.125 0.333 -30.406 1 60.72 468 ASN A N 1
ATOM 3822 C CA . ASN A 1 468 ? -24.5 0.283 -29 1 60.72 468 ASN A CA 1
ATOM 3823 C C . ASN A 1 468 ? -23.344 -0.211 -28.141 1 60.72 468 ASN A C 1
ATOM 3825 O O . ASN A 1 468 ? -23.547 -1.015 -27.219 1 60.72 468 ASN A O 1
ATOM 3829 N N . GLY A 1 469 ? -22.109 0.163 -28.453 1 64.69 469 GLY A N 1
ATOM 3830 C CA . GLY A 1 469 ? -20.891 -0.369 -27.859 1 64.69 469 GLY A CA 1
ATOM 3831 C C . GLY A 1 469 ? -20.922 -0.34 -26.344 1 64.69 469 GLY A C 1
ATOM 3832 O O . GLY A 1 469 ? -20.562 -1.325 -25.688 1 64.69 469 GLY A O 1
ATOM 3833 N N . ASN A 1 470 ? -21.359 0.701 -25.781 1 73.25 470 ASN A N 1
ATOM 3834 C CA . ASN A 1 470 ? -21.438 0.811 -24.328 1 73.25 470 ASN A CA 1
ATOM 3835 C C . ASN A 1 470 ? -22.484 -0.138 -23.75 1 73.25 470 ASN A C 1
ATOM 3837 O O . ASN A 1 470 ? -22.281 -0.688 -22.656 1 73.25 470 ASN A O 1
ATOM 3841 N N . LYS A 1 471 ? -23.453 -0.384 -24.5 1 78.5 471 LYS A N 1
ATOM 3842 C CA . LYS A 1 471 ? -24.5 -1.288 -24.031 1 78.5 471 LYS A CA 1
ATOM 3843 C C . LYS A 1 471 ? -24 -2.729 -23.984 1 78.5 471 LYS A C 1
ATOM 3845 O O . LYS A 1 471 ? -24.375 -3.494 -23.094 1 78.5 471 LYS A O 1
ATOM 3850 N N . LEU A 1 472 ? -23.156 -3.096 -24.953 1 83.75 472 LEU A N 1
ATOM 3851 C CA . LEU A 1 472 ? -22.609 -4.453 -24.984 1 83.75 472 LEU A CA 1
ATOM 3852 C C . LEU A 1 472 ? -21.656 -4.684 -23.812 1 83.75 472 LEU A C 1
ATOM 3854 O O . LEU A 1 472 ? -21.656 -5.762 -23.219 1 83.75 472 LEU A O 1
ATOM 3858 N N . VAL A 1 473 ? -20.922 -3.695 -23.547 1 81.56 473 VAL A N 1
ATOM 3859 C CA . VAL A 1 473 ? -20.016 -3.812 -22.422 1 81.56 473 VAL A CA 1
ATOM 3860 C C . VAL A 1 473 ? -20.812 -3.924 -21.125 1 81.56 473 VAL A C 1
ATOM 3862 O O . VAL A 1 473 ? -20.453 -4.688 -20.219 1 81.56 473 VAL A O 1
ATOM 3865 N N . GLU A 1 474 ? -21.828 -3.207 -21.078 1 81.5 474 GLU A N 1
ATOM 3866 C CA . GLU A 1 474 ? -22.703 -3.303 -19.922 1 81.5 474 GLU A CA 1
ATOM 3867 C C . GLU A 1 474 ? -23.344 -4.688 -19.812 1 81.5 474 GLU A C 1
ATOM 3869 O O . GLU A 1 474 ? -23.531 -5.211 -18.719 1 81.5 474 GLU A O 1
ATOM 3874 N N . GLU A 1 475 ? -23.703 -5.191 -20.953 1 86.06 475 GLU A N 1
ATOM 3875 C CA . GLU A 1 475 ? -24.266 -6.535 -20.969 1 86.06 475 GLU A CA 1
ATOM 3876 C C . GLU A 1 475 ? -23.25 -7.57 -20.5 1 86.06 475 GLU A C 1
ATOM 3878 O O . GLU A 1 475 ? -23.609 -8.508 -19.781 1 86.06 475 GLU A O 1
ATOM 3883 N N . VAL A 1 476 ? -22.062 -7.383 -20.891 1 87.62 476 VAL A N 1
ATOM 3884 C CA . VAL A 1 476 ? -21 -8.266 -20.422 1 87.62 476 VAL A CA 1
ATOM 3885 C C . VAL A 1 476 ? -20.859 -8.164 -18.906 1 87.62 476 VAL A C 1
ATOM 3887 O O . VAL A 1 476 ? -20.734 -9.18 -18.219 1 87.62 476 VAL A O 1
ATOM 3890 N N . ASP A 1 477 ? -20.906 -6.988 -18.484 1 84.5 477 ASP A N 1
ATOM 3891 C CA . ASP A 1 477 ? -20.797 -6.777 -17.031 1 84.5 477 ASP A CA 1
ATOM 3892 C C . ASP A 1 477 ? -21.969 -7.406 -16.297 1 84.5 477 ASP A C 1
ATOM 3894 O O . ASP A 1 477 ? -21.797 -8 -15.234 1 84.5 477 ASP A O 1
ATOM 3898 N N . ARG A 1 478 ? -23.109 -7.301 -16.828 1 85.81 478 ARG A N 1
ATOM 3899 C CA . ARG A 1 478 ? -24.297 -7.895 -16.234 1 85.81 478 ARG A CA 1
ATOM 3900 C C . ARG A 1 478 ? -24.188 -9.414 -16.188 1 85.81 478 ARG A C 1
ATOM 3902 O O . ARG A 1 478 ? -24.516 -10.039 -15.172 1 85.81 478 ARG A O 1
ATOM 3909 N N . ARG A 1 479 ? -23.719 -9.984 -17.25 1 89.25 479 ARG A N 1
ATOM 3910 C CA . ARG A 1 479 ? -23.578 -11.438 -17.312 1 89.25 479 ARG A CA 1
ATOM 3911 C C . ARG A 1 479 ? -22.516 -11.938 -16.344 1 89.25 479 ARG A C 1
ATOM 3913 O O . ARG A 1 479 ? -22.688 -12.992 -15.719 1 89.25 479 ARG A O 1
ATOM 3920 N N . LEU A 1 480 ? -21.484 -11.203 -16.266 1 87.56 480 LEU A N 1
ATOM 3921 C CA . LEU A 1 480 ? -20.422 -11.57 -15.336 1 87.56 480 LEU A CA 1
ATOM 3922 C C . LEU A 1 480 ? -20.938 -11.547 -13.898 1 87.56 480 LEU A C 1
ATOM 3924 O O . LEU A 1 480 ? -20.594 -12.414 -13.102 1 87.56 480 LEU A O 1
ATOM 3928 N N . ALA A 1 481 ? -21.688 -10.57 -13.656 1 81.56 481 ALA A N 1
ATOM 3929 C CA . ALA A 1 481 ? -22.25 -10.445 -12.312 1 81.56 481 ALA A CA 1
ATOM 3930 C C . ALA A 1 481 ? -23.266 -11.555 -12.031 1 81.56 481 ALA A C 1
ATOM 3932 O O . ALA A 1 481 ? -23.484 -11.914 -10.875 1 81.56 481 ALA A O 1
ATOM 3933 N N . ALA A 1 482 ? -23.812 -12.102 -13.062 1 85.12 482 ALA A N 1
ATOM 3934 C CA . ALA A 1 482 ? -24.859 -13.094 -12.914 1 85.12 482 ALA A CA 1
ATOM 3935 C C . ALA A 1 482 ? -24.297 -14.508 -12.852 1 85.12 482 ALA A C 1
ATOM 3937 O O . ALA A 1 482 ? -25.031 -15.477 -12.672 1 85.12 482 ALA A O 1
ATOM 3938 N N . ILE A 1 483 ? -23 -14.648 -12.969 1 87.56 483 ILE A N 1
ATOM 3939 C CA . ILE A 1 483 ? -22.375 -15.961 -12.859 1 87.56 483 ILE A CA 1
ATOM 3940 C C . ILE A 1 483 ? -22.594 -16.516 -11.453 1 87.56 483 ILE A C 1
ATOM 3942 O O . ILE A 1 483 ? -22.344 -15.828 -10.461 1 87.56 483 ILE A O 1
ATOM 3946 N N . PRO A 1 484 ? -23.094 -17.719 -11.406 1 84.56 484 PRO A N 1
ATOM 3947 C CA . PRO A 1 484 ? -23.344 -18.297 -10.086 1 84.56 484 PRO A CA 1
ATOM 3948 C C . PRO A 1 484 ? -22.062 -18.484 -9.266 1 84.56 484 PRO A C 1
ATOM 3950 O O . PRO A 1 484 ? -21 -18.75 -9.82 1 84.56 484 PRO A O 1
ATOM 3953 N N . ARG A 1 485 ? -22.203 -18.5 -8.086 1 81.62 485 ARG A N 1
ATOM 3954 C CA . ARG A 1 485 ? -21.094 -18.641 -7.152 1 81.62 485 ARG A CA 1
ATOM 3955 C C . ARG A 1 485 ? -20.531 -20.062 -7.156 1 81.62 485 ARG A C 1
ATOM 3957 O O . ARG A 1 485 ? -21.297 -21.031 -7.258 1 81.62 485 ARG A O 1
ATOM 3964 N N . PHE A 1 486 ? -19.281 -20.094 -7.109 1 83.81 486 PHE A N 1
ATOM 3965 C CA . PHE A 1 486 ? -18.547 -21.359 -7.031 1 83.81 486 PHE A CA 1
ATOM 3966 C C . PHE A 1 486 ? -17.219 -21.156 -6.305 1 83.81 486 PHE A C 1
ATOM 3968 O O . PHE A 1 486 ? -16.531 -20.141 -6.504 1 83.81 486 PHE A O 1
ATOM 3975 N N . PRO A 1 487 ? -16.859 -21.969 -5.316 1 73.06 487 PRO A N 1
ATOM 3976 C CA . PRO A 1 487 ? -15.68 -21.781 -4.473 1 73.06 487 PRO A CA 1
ATOM 3977 C C . PRO A 1 487 ? -14.406 -21.531 -5.277 1 73.06 487 PRO A C 1
ATOM 3979 O O . PRO A 1 487 ? -13.531 -20.781 -4.836 1 73.06 487 PRO A O 1
ATOM 3982 N N . ALA A 1 488 ? -14.188 -22.062 -6.398 1 73.69 488 ALA A N 1
ATOM 3983 C CA . ALA A 1 488 ? -12.938 -21.938 -7.141 1 73.69 488 ALA A CA 1
ATOM 3984 C C . ALA A 1 488 ? -13.008 -20.781 -8.141 1 73.69 488 ALA A C 1
ATOM 3986 O O . ALA A 1 488 ? -12.078 -20.578 -8.93 1 73.69 488 ALA A O 1
ATOM 3987 N N . ILE A 1 489 ? -14.109 -19.984 -8.016 1 81.25 489 ILE A N 1
ATOM 3988 C CA . ILE A 1 489 ? -14.258 -18.891 -8.977 1 81.25 489 ILE A CA 1
ATOM 3989 C C . ILE A 1 489 ? -14.539 -17.594 -8.234 1 81.25 489 ILE A C 1
ATOM 3991 O O . ILE A 1 489 ? -15.391 -17.531 -7.352 1 81.25 489 ILE A O 1
ATOM 3995 N N . LYS A 1 490 ? -13.758 -16.609 -8.586 1 76.62 490 LYS A N 1
ATOM 3996 C CA . LYS A 1 490 ? -13.992 -15.273 -8.047 1 76.62 490 LYS A CA 1
ATOM 3997 C C . LYS A 1 490 ? -15.172 -14.594 -8.742 1 76.62 490 LYS A C 1
ATOM 3999 O O . LYS A 1 490 ? -15.328 -14.719 -9.961 1 76.62 490 LYS A O 1
ATOM 4004 N N . ILE A 1 491 ? -15.961 -13.992 -7.93 1 71.62 491 ILE A N 1
ATOM 4005 C CA . ILE A 1 491 ? -17.125 -13.305 -8.484 1 71.62 491 ILE A CA 1
ATOM 4006 C C . ILE A 1 491 ? -16.75 -11.859 -8.82 1 71.62 491 ILE A C 1
ATOM 4008 O O . ILE A 1 491 ? -16.172 -11.156 -8 1 71.62 491 ILE A O 1
ATOM 4012 N N . PHE A 1 492 ? -16.984 -11.492 -10.016 1 73.56 492 PHE A N 1
ATOM 4013 C CA . PHE A 1 492 ? -16.75 -10.133 -10.469 1 73.56 492 PHE A CA 1
ATOM 4014 C C . PHE A 1 492 ? -18.031 -9.305 -10.422 1 73.56 492 PHE A C 1
ATOM 4016 O O . PHE A 1 492 ? -18.656 -9.078 -11.453 1 73.56 492 PHE A O 1
ATOM 4023 N N . SER A 1 493 ? -18.328 -8.859 -9.312 1 65.75 493 SER A N 1
ATOM 4024 C CA . SER A 1 493 ? -19.609 -8.188 -9.102 1 65.75 493 SER A CA 1
ATOM 4025 C C . SER A 1 493 ? -19.656 -6.84 -9.805 1 65.75 493 SER A C 1
ATOM 4027 O O . SER A 1 493 ? -20.719 -6.375 -10.195 1 65.75 493 SER A O 1
ATOM 4029 N N . ASN A 1 494 ? -18.422 -6.207 -9.984 1 62.97 494 ASN A N 1
ATOM 4030 C CA . ASN A 1 494 ? -18.438 -4.879 -10.586 1 62.97 494 ASN A CA 1
ATOM 4031 C C . ASN A 1 494 ? -18.031 -4.93 -12.062 1 62.97 494 ASN A C 1
ATOM 4033 O O . ASN A 1 494 ? -17.781 -3.893 -12.68 1 62.97 494 ASN A O 1
ATOM 4037 N N . GLY A 1 495 ? -18.109 -6.043 -12.578 1 67.56 495 GLY A N 1
ATOM 4038 C CA . GLY A 1 495 ? -17.797 -6.168 -13.992 1 67.56 495 GLY A CA 1
ATOM 4039 C C . GLY A 1 495 ? -16.312 -6 -14.289 1 67.56 495 GLY A C 1
ATOM 4040 O O . GLY A 1 495 ? -15.484 -6.078 -13.383 1 67.56 495 GLY A O 1
ATOM 4041 N N . LEU A 1 496 ? -15.984 -5.91 -15.562 1 68.75 496 LEU A N 1
ATOM 4042 C CA . LEU A 1 496 ? -14.602 -5.844 -16.047 1 68.75 496 LEU A CA 1
ATOM 4043 C C . LEU A 1 496 ? -14.047 -4.43 -15.906 1 68.75 496 LEU A C 1
ATOM 4045 O O . LEU A 1 496 ? -12.844 -4.246 -15.758 1 68.75 496 LEU A O 1
ATOM 4049 N N . GLN A 1 497 ? -14.914 -3.463 -15.969 1 58.38 497 GLN A N 1
ATOM 4050 C CA . GLN A 1 497 ? -14.469 -2.076 -16.047 1 58.38 497 GLN A CA 1
ATOM 4051 C C . GLN A 1 497 ? -13.891 -1.605 -14.727 1 58.38 497 GLN A C 1
ATOM 4053 O O . GLN A 1 497 ? -13.062 -0.689 -14.688 1 58.38 497 GLN A O 1
ATOM 4058 N N . SER A 1 498 ? -14.43 -2.16 -13.727 1 53.47 498 SER A N 1
ATOM 4059 C CA . SER A 1 498 ? -14.039 -1.646 -12.422 1 53.47 498 SER A CA 1
ATOM 4060 C C . SER A 1 498 ? -12.68 -2.199 -12 1 53.47 498 SER A C 1
ATOM 4062 O O . SER A 1 498 ? -12.109 -1.764 -11 1 53.47 498 SER A O 1
ATOM 4064 N N . ILE A 1 499 ? -12.281 -3.084 -12.859 1 54.94 499 ILE A N 1
ATOM 4065 C CA . ILE A 1 499 ? -11.148 -3.789 -12.273 1 54.94 499 ILE A CA 1
ATOM 4066 C C . ILE A 1 499 ? -9.844 -3.219 -12.828 1 54.94 499 ILE A C 1
ATOM 4068 O O . ILE A 1 499 ? -9.523 -3.416 -14 1 54.94 499 ILE A O 1
ATOM 4072 N N . ALA A 1 500 ? -9.375 -2.068 -12.305 1 54.19 500 ALA A N 1
ATOM 4073 C CA . ALA A 1 500 ? -8.117 -1.49 -12.773 1 54.19 500 ALA A CA 1
ATOM 4074 C C . ALA A 1 500 ? -6.969 -2.484 -12.617 1 54.19 500 ALA A C 1
ATOM 4076 O O . ALA A 1 500 ? -6.039 -2.5 -13.43 1 54.19 500 ALA A O 1
ATOM 4077 N N . ARG A 1 501 ? -7.043 -3.457 -11.586 1 63.19 501 ARG A N 1
ATOM 4078 C CA . ARG A 1 501 ? -5.895 -4.324 -11.352 1 63.19 501 ARG A CA 1
ATOM 4079 C C . ARG A 1 501 ? -6.34 -5.73 -10.961 1 63.19 501 ARG A C 1
ATOM 4081 O O . ARG A 1 501 ? -6.629 -5.996 -9.797 1 63.19 501 ARG A O 1
ATOM 4088 N N . LEU A 1 502 ? -6.43 -6.566 -12.078 1 73.69 502 LEU A N 1
ATOM 4089 C CA . LEU A 1 502 ? -6.785 -7.957 -11.805 1 73.69 502 LEU A CA 1
ATOM 4090 C C . LEU A 1 502 ? -5.535 -8.789 -11.539 1 73.69 502 LEU A C 1
ATOM 4092 O O . LEU A 1 502 ? -4.504 -8.594 -12.188 1 73.69 502 LEU A O 1
ATOM 4096 N N . THR A 1 503 ? -5.594 -9.617 -10.578 1 76.62 503 THR A N 1
ATOM 4097 C CA . THR A 1 503 ? -4.531 -10.57 -10.289 1 76.62 503 THR A CA 1
ATOM 4098 C C . THR A 1 503 ? -4.594 -11.758 -11.242 1 76.62 503 THR A C 1
ATOM 4100 O O . THR A 1 503 ? -5.559 -11.906 -12 1 76.62 503 THR A O 1
ATOM 4103 N N . ALA A 1 504 ? -3.555 -12.562 -11.242 1 82.31 504 ALA A N 1
ATOM 4104 C CA . ALA A 1 504 ? -3.508 -13.758 -12.078 1 82.31 504 ALA A CA 1
ATOM 4105 C C . ALA A 1 504 ? -4.66 -14.703 -11.75 1 82.31 504 ALA A C 1
ATOM 4107 O O . ALA A 1 504 ? -5.273 -15.281 -12.648 1 82.31 504 ALA A O 1
ATOM 4108 N N . ASN A 1 505 ? -4.961 -14.766 -10.57 1 81.75 505 ASN A N 1
ATOM 4109 C CA . ASN A 1 505 ? -6.047 -15.641 -10.141 1 81.75 505 ASN A CA 1
ATOM 4110 C C . ASN A 1 505 ? -7.398 -15.141 -10.641 1 81.75 505 ASN A C 1
ATOM 4112 O O . ASN A 1 505 ? -8.273 -15.938 -10.984 1 81.75 505 ASN A O 1
ATOM 4116 N N . GLU A 1 506 ? -7.59 -13.883 -10.641 1 83.31 506 GLU A N 1
ATOM 4117 C CA . GLU A 1 506 ? -8.836 -13.305 -11.133 1 83.31 506 GLU A CA 1
ATOM 4118 C C . GLU A 1 506 ? -8.969 -13.5 -12.641 1 83.31 506 GLU A C 1
ATOM 4120 O O . GLU A 1 506 ? -10.062 -13.781 -13.141 1 83.31 506 GLU A O 1
ATOM 4125 N N . TYR A 1 507 ? -7.859 -13.445 -13.328 1 87.06 507 TYR A N 1
ATOM 4126 C CA . TYR A 1 507 ? -7.906 -13.711 -14.758 1 87.06 507 TYR A CA 1
ATOM 4127 C C . TYR A 1 507 ? -8.234 -15.18 -15.031 1 87.06 507 TYR A C 1
ATOM 4129 O O . TYR A 1 507 ? -8.953 -15.492 -15.984 1 87.06 507 TYR A O 1
ATOM 4137 N N . ARG A 1 508 ? -7.68 -15.961 -14.219 1 87.94 508 ARG A N 1
ATOM 4138 C CA . ARG A 1 508 ? -7.984 -17.375 -14.383 1 87.94 508 ARG A CA 1
ATOM 4139 C C . ARG A 1 508 ? -9.469 -17.641 -14.164 1 87.94 508 ARG A C 1
ATOM 4141 O O . ARG A 1 508 ? -10.062 -18.484 -14.852 1 87.94 508 ARG A O 1
ATOM 4148 N N . SER A 1 509 ? -10.008 -16.938 -13.242 1 86.62 509 SER A N 1
ATOM 4149 C CA . SER A 1 509 ? -11.445 -17.062 -13.023 1 86.62 509 SER A CA 1
ATOM 4150 C C . SER A 1 509 ? -12.234 -16.547 -14.219 1 86.62 509 SER A C 1
ATOM 4152 O O . SER A 1 509 ? -13.242 -17.141 -14.609 1 86.62 509 SER A O 1
ATOM 4154 N N . LEU A 1 510 ? -11.734 -15.539 -14.781 1 87.94 510 LEU A N 1
ATOM 4155 C CA . LEU A 1 510 ? -12.375 -14.984 -15.961 1 87.94 510 LEU A CA 1
ATOM 4156 C C . LEU A 1 510 ? -12.273 -15.945 -17.141 1 87.94 510 LEU A C 1
ATOM 4158 O O . LEU A 1 510 ? -13.211 -16.062 -17.938 1 87.94 510 LEU A O 1
ATOM 4162 N N . MET A 1 511 ? -11.164 -16.562 -17.188 1 90.19 511 MET A N 1
ATOM 4163 C CA . MET A 1 511 ? -10.906 -17.5 -18.266 1 90.19 511 MET A CA 1
ATOM 4164 C C . MET A 1 511 ? -11.945 -18.609 -18.281 1 90.19 511 MET A C 1
ATOM 4166 O O . MET A 1 511 ? -12.383 -19.062 -19.344 1 90.19 511 MET A O 1
ATOM 4170 N N . LYS A 1 512 ? -12.375 -18.938 -17.156 1 86.19 512 LYS A N 1
ATOM 4171 C CA . LYS A 1 512 ? -13.281 -20.078 -17.016 1 86.19 512 LYS A CA 1
ATOM 4172 C C . LYS A 1 512 ? -14.703 -19.703 -17.453 1 86.19 512 LYS A C 1
ATOM 4174 O O . LYS A 1 512 ? -15.477 -20.562 -17.859 1 86.19 512 LYS A O 1
ATOM 4179 N N . VAL A 1 513 ? -14.992 -18.438 -17.406 1 89.69 513 VAL A N 1
ATOM 4180 C CA . VAL A 1 513 ? -16.406 -18.125 -17.562 1 89.69 513 VAL A CA 1
ATOM 4181 C C . VAL A 1 513 ? -16.609 -17.266 -18.812 1 89.69 513 VAL A C 1
ATOM 4183 O O . VAL A 1 513 ? -17.734 -17.109 -19.281 1 89.69 513 VAL A O 1
ATOM 4186 N N . MET A 1 514 ? -15.648 -16.766 -19.438 1 90.88 514 MET A N 1
ATOM 4187 C CA . MET A 1 514 ? -15.789 -15.742 -20.469 1 90.88 514 MET A CA 1
ATOM 4188 C C . MET A 1 514 ? -16.516 -16.297 -21.688 1 90.88 514 MET A C 1
ATOM 4190 O O . MET A 1 514 ? -17.25 -15.562 -22.359 1 90.88 514 MET A O 1
ATOM 4194 N N . ILE A 1 515 ? -16.234 -17.547 -22 1 90.69 515 ILE A N 1
ATOM 4195 C CA . ILE A 1 515 ? -16.859 -18.125 -23.172 1 90.69 515 ILE A CA 1
ATOM 4196 C C . ILE A 1 515 ? -18.391 -18.078 -23.031 1 90.69 515 ILE A C 1
ATOM 4198 O O . ILE A 1 515 ? -19.094 -17.859 -24.016 1 90.69 515 ILE A O 1
ATOM 4202 N N . PHE A 1 516 ? -18.875 -18.203 -21.859 1 90.81 516 PHE A N 1
ATOM 4203 C CA . PHE A 1 516 ? -20.312 -18.188 -21.609 1 90.81 516 PHE A CA 1
ATOM 4204 C C . PHE A 1 516 ? -20.859 -16.766 -21.578 1 90.81 516 PHE A C 1
ATOM 4206 O O . PHE A 1 516 ? -22.016 -16.531 -21.922 1 90.81 516 PHE A O 1
ATOM 4213 N N . VAL A 1 517 ? -20.031 -15.867 -21.188 1 91 517 VAL A N 1
ATOM 4214 C CA . VAL A 1 517 ? -20.422 -14.469 -21.078 1 91 517 VAL A CA 1
ATOM 4215 C C . VAL A 1 517 ? -20.578 -13.859 -22.469 1 91 517 VAL A C 1
ATOM 4217 O O . VAL A 1 517 ? -21.484 -13.062 -22.703 1 91 517 VAL A O 1
ATOM 4220 N N . ILE A 1 518 ? -19.781 -14.328 -23.422 1 91.06 518 ILE A N 1
ATOM 4221 C CA . ILE A 1 518 ? -19.797 -13.695 -24.734 1 91.06 518 ILE A CA 1
ATOM 4222 C C . ILE A 1 518 ? -20.688 -14.5 -25.688 1 91.06 518 ILE A C 1
ATOM 4224 O O . ILE A 1 518 ? -20.875 -14.109 -26.844 1 91.06 518 ILE A O 1
ATOM 4228 N N . ASP A 1 519 ? -21.188 -15.625 -25.203 1 91.81 519 ASP A N 1
ATOM 4229 C CA . ASP A 1 519 ? -22.062 -16.453 -26.016 1 91.81 519 ASP A CA 1
ATOM 4230 C C . ASP A 1 519 ? -23.281 -15.664 -26.516 1 91.81 519 ASP A C 1
ATOM 4232 O O . ASP A 1 519 ? -24.031 -15.109 -25.703 1 91.81 519 ASP A O 1
ATOM 4236 N N . ASN A 1 520 ? -23.391 -15.594 -27.781 1 89.25 520 ASN A N 1
ATOM 4237 C CA . ASN A 1 520 ? -24.516 -14.93 -28.438 1 89.25 520 ASN A CA 1
ATOM 4238 C C . ASN A 1 520 ? -24.734 -13.531 -27.875 1 89.25 520 ASN A C 1
ATOM 4240 O O . ASN A 1 520 ? -25.859 -13.18 -27.5 1 89.25 520 ASN A O 1
ATOM 4244 N N . LEU A 1 521 ? -23.734 -12.766 -27.797 1 88.12 521 LEU A N 1
ATOM 4245 C CA . LEU A 1 521 ? -23.781 -11.438 -27.203 1 88.12 521 LEU A CA 1
ATOM 4246 C C . LEU A 1 521 ? -24.375 -10.422 -28.172 1 88.12 521 LEU A C 1
ATOM 4248 O O . LEU A 1 521 ? -25.078 -9.508 -27.75 1 88.12 521 LEU A O 1
ATOM 4252 N N . TYR A 1 522 ? -24.078 -10.469 -29.453 1 82.25 522 TYR A N 1
ATOM 4253 C CA . TYR A 1 522 ? -24.641 -9.547 -30.438 1 82.25 522 TYR A CA 1
ATOM 4254 C C . TYR A 1 522 ? -24.859 -10.25 -31.781 1 82.25 522 TYR A C 1
ATOM 4256 O O . TYR A 1 522 ? -24.266 -11.289 -32.062 1 82.25 522 TYR A O 1
ATOM 4264 N N . ASP A 1 523 ? -25.922 -9.641 -32.5 1 71.62 523 ASP A N 1
ATOM 4265 C CA . ASP A 1 523 ? -26.312 -10.227 -33.781 1 71.62 523 ASP A CA 1
ATOM 4266 C C . ASP A 1 523 ? -25.391 -9.781 -34.906 1 71.62 523 ASP A C 1
ATOM 4268 O O . ASP A 1 523 ? -24.828 -8.688 -34.844 1 71.62 523 ASP A O 1
ATOM 4272 N N . GLU A 1 524 ? -24.938 -10.641 -35.719 1 63.16 524 GLU A N 1
ATOM 4273 C CA . GLU A 1 524 ? -24.031 -10.453 -36.844 1 63.16 524 GLU A CA 1
ATOM 4274 C C . GLU A 1 524 ? -24.469 -9.281 -37.719 1 63.16 524 GLU A C 1
ATOM 4276 O O . GLU A 1 524 ? -23.641 -8.664 -38.406 1 63.16 524 GLU A O 1
ATOM 4281 N N . ASN A 1 525 ? -25.75 -8.875 -37.781 1 55.03 525 ASN A N 1
ATOM 4282 C CA . ASN A 1 525 ? -26.281 -8 -38.812 1 55.03 525 ASN A CA 1
ATOM 4283 C C . ASN A 1 525 ? -25.828 -6.559 -38.594 1 55.03 525 ASN A C 1
ATOM 4285 O O . ASN A 1 525 ? -26.031 -5.707 -39.469 1 55.03 525 ASN A O 1
ATOM 4289 N N . ASN A 1 526 ? -25.422 -6.156 -37.5 1 51.84 526 ASN A N 1
ATOM 4290 C CA . ASN A 1 526 ? -25.328 -4.715 -37.312 1 51.84 526 ASN A CA 1
ATOM 4291 C C . ASN A 1 526 ? -23.938 -4.195 -37.688 1 51.84 526 ASN A C 1
ATOM 4293 O O . ASN A 1 526 ? -23.5 -3.17 -37.188 1 51.84 526 ASN A O 1
ATOM 4297 N N . ASN A 1 527 ? -23.328 -4.844 -38.5 1 50.28 527 ASN A N 1
ATOM 4298 C CA . ASN A 1 527 ? -21.875 -4.809 -38.656 1 50.28 527 ASN A CA 1
ATOM 4299 C C . ASN A 1 527 ? -21.422 -3.639 -39.531 1 50.28 527 ASN A C 1
ATOM 4301 O O . ASN A 1 527 ? -21.188 -3.811 -40.719 1 50.28 527 ASN A O 1
ATOM 4305 N N . GLU A 1 528 ? -21.938 -2.525 -39.281 1 49.56 528 GLU A N 1
ATOM 4306 C CA . GLU A 1 528 ? -21.5 -1.474 -40.188 1 49.56 528 GLU A CA 1
ATOM 4307 C C . GLU A 1 528 ? -20 -1.237 -40.062 1 49.56 528 GLU A C 1
ATOM 4309 O O . GLU A 1 528 ? -19.438 -0.399 -40.781 1 49.56 528 GLU A O 1
ATOM 4314 N N . VAL A 1 529 ? -19.359 -1.777 -39.125 1 52.53 529 VAL A N 1
ATOM 4315 C CA . VAL A 1 529 ? -17.953 -1.394 -38.969 1 52.53 529 VAL A CA 1
ATOM 4316 C C . VAL A 1 529 ? -17.078 -2.385 -39.719 1 52.53 529 VAL A C 1
ATOM 4318 O O . VAL A 1 529 ? -17.312 -3.594 -39.688 1 52.53 529 VAL A O 1
ATOM 4321 N N . ASP A 1 530 ? -16.188 -1.935 -40.625 1 53.38 530 ASP A N 1
ATOM 4322 C CA . ASP A 1 530 ? -15.133 -2.678 -41.281 1 53.38 530 ASP A CA 1
ATOM 4323 C C . ASP A 1 530 ? -14.266 -3.441 -40.281 1 53.38 530 ASP A C 1
ATOM 4325 O O . ASP A 1 530 ? -14.047 -2.975 -39.156 1 53.38 530 ASP A O 1
ATOM 4329 N N . ASN A 1 531 ? -13.969 -4.863 -40.469 1 59.25 531 ASN A N 1
ATOM 4330 C CA . ASN A 1 531 ? -13.109 -5.746 -39.688 1 59.25 531 ASN A CA 1
ATOM 4331 C C . ASN A 1 531 ? -13.805 -6.195 -38.406 1 59.25 531 ASN A C 1
ATOM 4333 O O . ASN A 1 531 ? -13.156 -6.328 -37.344 1 59.25 531 ASN A O 1
ATOM 4337 N N . PHE A 1 532 ? -15.109 -6.242 -38.594 1 63.72 532 PHE A N 1
ATOM 4338 C CA . PHE A 1 532 ? -15.984 -6.684 -37.5 1 63.72 532 PHE A CA 1
ATOM 4339 C C . PHE A 1 532 ? -15.75 -8.156 -37.188 1 63.72 532 PHE A C 1
ATOM 4341 O O . PHE A 1 532 ? -15.664 -8.984 -38.094 1 63.72 532 PHE A O 1
ATOM 4348 N N . VAL A 1 533 ? -15.398 -8.414 -35.938 1 79.06 533 VAL A N 1
ATOM 4349 C CA . VAL A 1 533 ? -15.312 -9.805 -35.5 1 79.06 533 VAL A CA 1
ATOM 4350 C C . VAL A 1 533 ? -16.703 -10.32 -35.156 1 79.06 533 VAL A C 1
ATOM 4352 O O . VAL A 1 533 ? -17.375 -9.758 -34.281 1 79.06 533 VAL A O 1
ATOM 4355 N N . ASN A 1 534 ? -17.203 -11.258 -36.031 1 84.06 534 ASN A N 1
ATOM 4356 C CA . ASN A 1 534 ? -18.5 -11.852 -35.719 1 84.06 534 ASN A CA 1
ATOM 4357 C C . ASN A 1 534 ? -18.469 -12.555 -34.344 1 84.06 534 ASN A C 1
ATOM 4359 O O . ASN A 1 534 ? -17.406 -12.922 -33.844 1 84.06 534 ASN A O 1
ATOM 4363 N N . ASN A 1 535 ? -19.625 -12.578 -33.75 1 88.12 535 ASN A N 1
ATOM 4364 C CA . ASN A 1 535 ? -19.703 -13.148 -32.406 1 88.12 535 ASN A CA 1
ATOM 4365 C C . ASN A 1 535 ? -19.234 -14.609 -32.406 1 88.12 535 ASN A C 1
ATOM 4367 O O . ASN A 1 535 ? -18.625 -15.062 -31.422 1 88.12 535 ASN A O 1
ATOM 4371 N N . ASP A 1 536 ? -19.469 -15.32 -33.438 1 88.06 536 ASP A N 1
ATOM 4372 C CA . ASP A 1 536 ? -19.047 -16.719 -33.531 1 88.06 536 ASP A CA 1
ATOM 4373 C C . ASP A 1 536 ? -17.531 -16.844 -33.531 1 88.06 536 ASP A C 1
ATOM 4375 O O . ASP A 1 536 ? -16.984 -17.75 -32.906 1 88.06 536 ASP A O 1
ATOM 4379 N N . ASP A 1 537 ? -16.969 -15.945 -34.25 1 88.94 537 ASP A N 1
ATOM 4380 C CA . ASP A 1 537 ? -15.508 -15.953 -34.281 1 88.94 537 ASP A CA 1
ATOM 4381 C C . ASP A 1 537 ? -14.922 -15.625 -32.906 1 88.94 537 ASP A C 1
ATOM 4383 O O . ASP A 1 537 ? -13.914 -16.203 -32.5 1 88.94 537 ASP A O 1
ATOM 4387 N N . LEU A 1 538 ? -15.625 -14.703 -32.312 1 91.19 538 LEU A N 1
ATOM 4388 C CA . LEU A 1 538 ? -15.164 -14.344 -30.984 1 91.19 538 LEU A CA 1
ATOM 4389 C C . LEU A 1 538 ? -15.305 -15.523 -30.016 1 91.19 538 LEU A C 1
ATOM 4391 O O . LEU A 1 538 ? -14.406 -15.781 -29.219 1 91.19 538 LEU A O 1
ATOM 4395 N N . VAL A 1 539 ? -16.359 -16.203 -30.062 1 92.44 539 VAL A N 1
ATOM 4396 C CA . VAL A 1 539 ? -16.594 -17.375 -29.219 1 92.44 539 VAL A CA 1
ATOM 4397 C C . VAL A 1 539 ? -15.562 -18.453 -29.547 1 92.44 539 VAL A C 1
ATOM 4399 O O . VAL A 1 539 ? -15.016 -19.094 -28.625 1 92.44 539 VAL A O 1
ATOM 4402 N N . LYS A 1 540 ? -15.281 -18.625 -30.781 1 93.44 540 LYS A N 1
ATOM 4403 C CA . LYS A 1 540 ? -14.289 -19.625 -31.188 1 93.44 540 LYS A CA 1
ATOM 4404 C C . LYS A 1 540 ? -12.906 -19.281 -30.641 1 93.44 540 LYS A C 1
ATOM 4406 O O . LYS A 1 540 ? -12.133 -20.156 -30.281 1 93.44 540 LYS A O 1
ATOM 4411 N N . LEU A 1 541 ? -12.641 -18.016 -30.703 1 95.44 541 LEU A N 1
ATOM 4412 C CA . LEU A 1 541 ? -11.367 -17.562 -30.141 1 95.44 541 LEU A CA 1
ATOM 4413 C C . LEU A 1 541 ? -11.219 -18.016 -28.688 1 95.44 541 LEU A C 1
ATOM 4415 O O . LEU A 1 541 ? -10.172 -18.531 -28.312 1 95.44 541 LEU A O 1
ATOM 4419 N N . TYR A 1 542 ? -12.25 -17.828 -27.922 1 94.81 542 TYR A N 1
ATOM 4420 C CA . TYR A 1 542 ? -12.203 -18.203 -26.516 1 94.81 542 TYR A CA 1
ATOM 4421 C C . TYR A 1 542 ? -12.219 -19.719 -26.344 1 94.81 542 TYR A C 1
ATOM 4423 O O . TYR A 1 542 ? -11.625 -20.25 -25.406 1 94.81 542 TYR A O 1
ATOM 4431 N N . GLU A 1 543 ? -12.844 -20.422 -27.203 1 92.75 543 GLU A N 1
ATOM 4432 C CA . GLU A 1 543 ? -12.82 -21.875 -27.203 1 92.75 543 GLU A CA 1
ATOM 4433 C C . GLU A 1 543 ? -11.406 -22.406 -27.453 1 92.75 543 GLU A C 1
ATOM 4435 O O . GLU A 1 543 ? -10.93 -23.297 -26.75 1 92.75 543 GLU A O 1
ATOM 4440 N N . TYR A 1 544 ? -10.805 -21.844 -28.484 1 95.38 544 TYR A N 1
ATOM 4441 C CA . TYR A 1 544 ? -9.445 -22.25 -28.812 1 95.38 544 TYR A CA 1
ATOM 4442 C C . TYR A 1 544 ? -8.484 -21.922 -27.688 1 95.38 544 TYR A C 1
ATOM 4444 O O . TYR A 1 544 ? -7.555 -22.688 -27.406 1 95.38 544 TYR A O 1
ATOM 4452 N N . TRP A 1 545 ? -8.711 -20.781 -27.047 1 96.12 545 TRP A N 1
ATOM 4453 C CA . TRP A 1 545 ? -7.902 -20.438 -25.891 1 96.12 545 TRP A CA 1
ATOM 4454 C C . TRP A 1 545 ? -8.008 -21.5 -24.812 1 96.12 545 TRP A C 1
ATOM 4456 O O . TRP A 1 545 ? -6.992 -21.938 -24.266 1 96.12 545 TRP A O 1
ATOM 4466 N N . ASN A 1 546 ? -9.195 -21.906 -24.5 1 92.75 546 ASN A N 1
ATOM 4467 C CA . ASN A 1 546 ? -9.422 -22.891 -23.438 1 92.75 546 ASN A CA 1
ATOM 4468 C C . ASN A 1 546 ? -8.742 -24.219 -23.75 1 92.75 546 ASN A C 1
ATOM 4470 O O . ASN A 1 546 ? -8.156 -24.844 -22.875 1 92.75 546 ASN A O 1
ATOM 4474 N N . GLU A 1 547 ? -8.859 -24.547 -24.953 1 92.25 547 GLU A N 1
ATOM 4475 C CA . GLU A 1 547 ? -8.203 -25.781 -25.375 1 92.25 547 GLU A CA 1
ATOM 4476 C C . GLU A 1 547 ? -6.695 -25.703 -25.188 1 92.25 547 GLU A C 1
ATOM 4478 O O . GLU A 1 547 ? -6.086 -26.609 -24.609 1 92.25 547 GLU A O 1
ATOM 4483 N N . MET A 1 548 ? -6.176 -24.672 -25.672 1 95.62 548 MET A N 1
ATOM 4484 C CA . MET A 1 548 ? -4.738 -24.453 -25.562 1 95.62 548 MET A CA 1
ATOM 4485 C C . MET A 1 548 ? -4.305 -24.391 -24.109 1 95.62 548 MET A C 1
ATOM 4487 O O . MET A 1 548 ? -3.299 -24.984 -23.719 1 95.62 548 MET A O 1
ATOM 4491 N N . TYR A 1 549 ? -5.086 -23.625 -23.297 1 94.75 549 TYR A N 1
ATOM 4492 C CA . TYR A 1 549 ? -4.738 -23.422 -21.891 1 94.75 549 TYR A CA 1
ATOM 4493 C C . TYR A 1 549 ? -4.793 -24.734 -21.125 1 94.75 549 TYR A C 1
ATOM 4495 O O . TYR A 1 549 ? -3.93 -25 -20.281 1 94.75 549 TYR A O 1
ATOM 4503 N N . ILE A 1 550 ? -5.691 -25.609 -21.422 1 90.56 550 ILE A N 1
ATOM 4504 C CA . ILE A 1 550 ? -5.824 -26.906 -20.766 1 90.56 550 ILE A CA 1
ATOM 4505 C C . ILE A 1 550 ? -4.613 -27.781 -21.094 1 90.56 550 ILE A C 1
ATOM 4507 O O . ILE A 1 550 ? -4.047 -28.422 -20.203 1 90.56 550 ILE A O 1
ATOM 4511 N N . LEU A 1 551 ? -4.238 -27.719 -22.281 1 93.56 551 LEU A N 1
ATOM 4512 C CA . LEU A 1 551 ? -3.078 -28.5 -22.703 1 93.56 551 LEU A CA 1
ATOM 4513 C C . LEU A 1 551 ? -1.812 -28 -22.016 1 93.56 551 LEU A C 1
ATOM 4515 O O . LEU A 1 551 ? -0.929 -28.781 -21.672 1 93.56 551 LEU A O 1
ATOM 4519 N N . SER A 1 552 ? -1.752 -26.734 -21.828 1 94.56 552 SER A N 1
ATOM 4520 C CA . SER A 1 552 ? -0.578 -26.141 -21.188 1 94.56 552 SER A CA 1
ATOM 4521 C C . SER A 1 552 ? -0.414 -26.625 -19.766 1 94.56 552 SER A C 1
ATOM 4523 O O . SER A 1 552 ? 0.668 -26.516 -19.172 1 94.56 552 SER A O 1
ATOM 4525 N N . ARG A 1 553 ? -1.393 -27.25 -19.156 1 92.06 553 ARG A N 1
ATOM 4526 C CA . ARG A 1 553 ? -1.367 -27.656 -17.766 1 92.06 553 ARG A CA 1
ATOM 4527 C C . ARG A 1 553 ? -1.063 -29.156 -17.641 1 92.06 553 ARG A C 1
ATOM 4529 O O . ARG A 1 553 ? -1.025 -29.688 -16.531 1 92.06 553 ARG A O 1
ATOM 4536 N N . TYR A 1 554 ? -0.77 -29.75 -18.734 1 92.88 554 TYR A N 1
ATOM 4537 C CA . TYR A 1 554 ? -0.431 -31.172 -18.688 1 92.88 554 TYR A CA 1
ATOM 4538 C C . TYR A 1 554 ? 0.847 -31.406 -17.891 1 92.88 554 TYR A C 1
ATOM 4540 O O . TYR A 1 554 ? 1.745 -30.562 -17.891 1 92.88 554 TYR A O 1
ATOM 4548 N N . GLU A 1 555 ? 0.918 -32.562 -17.266 1 92.38 555 GLU A N 1
ATOM 4549 C CA . GLU A 1 555 ? 2.084 -32.906 -16.453 1 92.38 555 GLU A CA 1
ATOM 4550 C C . GLU A 1 555 ? 3.098 -33.719 -17.266 1 92.38 555 GLU A C 1
ATOM 4552 O O . GLU A 1 555 ? 4.277 -33.75 -16.922 1 92.38 555 GLU A O 1
ATOM 4557 N N . GLU A 1 556 ? 2.521 -34.375 -18.297 1 93.94 556 GLU A N 1
ATOM 4558 C CA . GLU A 1 556 ? 3.355 -35.188 -19.188 1 93.94 556 GLU A CA 1
ATOM 4559 C C . GLU A 1 556 ? 2.982 -34.969 -20.641 1 93.94 556 GLU A C 1
ATOM 4561 O O . GLU A 1 556 ? 1.803 -34.844 -20.984 1 93.94 556 GLU A O 1
ATOM 4566 N N . PHE A 1 557 ? 4.02 -34.875 -21.484 1 95.69 557 PHE A N 1
ATOM 4567 C CA . PHE A 1 557 ? 3.812 -34.688 -22.922 1 95.69 557 PHE A CA 1
ATOM 4568 C C . PHE A 1 557 ? 4.535 -35.75 -23.734 1 95.69 557 PHE A C 1
ATOM 4570 O O . PHE A 1 557 ? 5.746 -35.938 -23.578 1 95.69 557 PHE A O 1
ATOM 4577 N N . SER A 1 558 ? 3.785 -36.406 -24.484 1 94.56 558 SER A N 1
ATOM 4578 C CA . SER A 1 558 ? 4.398 -37.188 -25.547 1 94.56 558 SER A CA 1
ATOM 4579 C C . SER A 1 558 ? 4.645 -36.312 -26.797 1 94.56 558 SER A C 1
ATOM 4581 O O . SER A 1 558 ? 4.184 -35.188 -26.875 1 94.56 558 SER A O 1
ATOM 4583 N N . GLU A 1 559 ? 5.395 -36.844 -27.703 1 93.44 559 GLU A N 1
ATOM 4584 C CA . GLU A 1 559 ? 5.617 -36.094 -28.938 1 93.44 559 GLU A CA 1
ATOM 4585 C C . GLU A 1 559 ? 4.297 -35.812 -29.641 1 93.44 559 GLU A C 1
ATOM 4587 O O . GLU A 1 559 ? 4.125 -34.75 -30.234 1 93.44 559 GLU A O 1
ATOM 4592 N N . SER A 1 560 ? 3.406 -36.719 -29.594 1 94 560 SER A N 1
ATOM 4593 C CA . SER A 1 560 ? 2.086 -36.531 -30.172 1 94 560 SER A CA 1
ATOM 4594 C C . SER A 1 560 ? 1.315 -35.438 -29.438 1 94 560 SER A C 1
ATOM 4596 O O . SER A 1 560 ? 0.606 -34.656 -30.062 1 94 560 SER A O 1
ATOM 4598 N N . ASP A 1 561 ? 1.456 -35.5 -28.141 1 94.56 561 ASP A N 1
ATOM 4599 C CA . ASP A 1 561 ? 0.817 -34.469 -27.344 1 94.56 561 ASP A CA 1
ATOM 4600 C C . ASP A 1 561 ? 1.379 -33.094 -27.703 1 94.56 561 ASP A C 1
ATOM 4602 O O . ASP A 1 561 ? 0.637 -32.094 -27.75 1 94.56 561 ASP A O 1
ATOM 4606 N N . LEU A 1 562 ? 2.637 -33 -27.875 1 96.75 562 LEU A N 1
ATOM 4607 C CA . LEU A 1 562 ? 3.283 -31.719 -28.219 1 96.75 562 LEU A CA 1
ATOM 4608 C C . LEU A 1 562 ? 2.812 -31.219 -29.578 1 96.75 562 LEU A C 1
ATOM 4610 O O . LEU A 1 562 ? 2.652 -30.016 -29.766 1 96.75 562 LEU A O 1
ATOM 4614 N N . GLU A 1 563 ? 2.623 -32.125 -30.453 1 95.88 563 GLU A N 1
ATOM 4615 C CA . GLU A 1 563 ? 2.092 -31.75 -31.75 1 95.88 563 GLU A CA 1
ATOM 4616 C C . GLU A 1 563 ? 0.673 -31.203 -31.625 1 95.88 563 GLU A C 1
ATOM 4618 O O . GLU A 1 563 ? 0.335 -30.188 -32.25 1 95.88 563 GLU A O 1
ATOM 4623 N N . LYS A 1 564 ? -0.086 -31.891 -30.828 1 96.56 564 LYS A N 1
ATOM 4624 C CA . LYS A 1 564 ? -1.441 -31.422 -30.578 1 96.56 564 LYS A CA 1
ATOM 4625 C C . LYS A 1 564 ? -1.424 -30.047 -29.922 1 96.56 564 LYS A C 1
ATOM 4627 O O . LYS A 1 564 ? -2.236 -29.172 -30.25 1 96.56 564 LYS A O 1
ATOM 4632 N N . PHE A 1 565 ? -0.544 -29.938 -29 1 97.5 565 PHE A N 1
ATOM 4633 C CA . PHE A 1 565 ? -0.411 -28.672 -28.297 1 97.5 565 PHE A CA 1
ATOM 4634 C C . PHE A 1 565 ? 0.032 -27.562 -29.25 1 97.5 565 PHE A C 1
ATOM 4636 O O . PHE A 1 565 ? -0.51 -26.469 -29.234 1 97.5 565 PHE A O 1
ATOM 4643 N N . ASN A 1 566 ? 0.99 -27.828 -30.094 1 97.12 566 ASN A N 1
ATOM 4644 C CA . ASN A 1 566 ? 1.454 -26.875 -31.094 1 97.12 566 ASN A CA 1
ATOM 4645 C C . ASN A 1 566 ? 0.326 -26.453 -32.031 1 97.12 566 ASN A C 1
ATOM 4647 O O . ASN A 1 566 ? 0.195 -25.266 -32.375 1 97.12 566 ASN A O 1
ATOM 4651 N N . ASP A 1 567 ? -0.435 -27.406 -32.406 1 97.19 567 ASP A N 1
ATOM 4652 C CA . ASP A 1 567 ? -1.576 -27.109 -33.281 1 97.19 567 ASP A CA 1
ATOM 4653 C C . ASP A 1 567 ? -2.586 -26.219 -32.562 1 97.19 567 ASP A C 1
ATOM 4655 O O . ASP A 1 567 ? -3.135 -25.297 -33.188 1 97.19 567 ASP A O 1
ATOM 4659 N N . ALA A 1 568 ? -2.842 -26.562 -31.359 1 97.62 568 ALA A N 1
ATOM 4660 C CA . ALA A 1 568 ? -3.779 -25.766 -30.578 1 97.62 568 ALA A CA 1
ATOM 4661 C C . ALA A 1 568 ? -3.283 -24.328 -30.438 1 97.62 568 ALA A C 1
ATOM 4663 O O . ALA A 1 568 ? -4.066 -23.375 -30.531 1 97.62 568 ALA A O 1
ATOM 4664 N N . ILE A 1 569 ? -1.999 -24.109 -30.234 1 98 569 ILE A N 1
ATOM 4665 C CA . ILE A 1 569 ? -1.396 -22.797 -30.094 1 98 569 ILE A CA 1
ATOM 4666 C C . ILE A 1 569 ? -1.579 -22 -31.391 1 98 569 ILE A C 1
ATOM 4668 O O . ILE A 1 569 ? -2.027 -20.859 -31.359 1 98 569 ILE A O 1
ATOM 4672 N N . HIS A 1 570 ? -1.317 -22.641 -32.469 1 97.12 570 HIS A N 1
ATOM 4673 C CA . HIS A 1 570 ? -1.376 -21.953 -33.75 1 97.12 570 HIS A CA 1
ATOM 4674 C C . HIS A 1 570 ? -2.814 -21.641 -34.125 1 97.12 570 HIS A C 1
ATOM 4676 O O . HIS A 1 570 ? -3.082 -20.578 -34.719 1 97.12 570 HIS A O 1
ATOM 4682 N N . ARG A 1 571 ? -3.705 -22.516 -33.781 1 96.44 571 ARG A N 1
ATOM 4683 C CA . ARG A 1 571 ? -5.113 -22.234 -34.062 1 96.44 571 ARG A CA 1
ATOM 4684 C C . ARG A 1 571 ? -5.594 -21 -33.312 1 96.44 571 ARG A C 1
ATOM 4686 O O . ARG A 1 571 ? -6.238 -20.125 -33.875 1 96.44 571 ARG A O 1
ATOM 4693 N N . TRP A 1 572 ? -5.309 -21.016 -32.094 1 97.5 572 TRP A N 1
ATOM 4694 C CA . TRP A 1 572 ? -5.684 -19.859 -31.281 1 97.5 572 TRP A CA 1
ATOM 4695 C C . TRP A 1 572 ? -5.012 -18.594 -31.797 1 97.5 572 TRP A C 1
ATOM 4697 O O . TRP A 1 572 ? -5.664 -17.562 -31.953 1 97.5 572 TRP A O 1
ATOM 4707 N N . ALA A 1 573 ? -3.672 -18.672 -32.031 1 97.5 573 ALA A N 1
ATOM 4708 C CA . ALA A 1 573 ? -2.895 -17.5 -32.438 1 97.5 573 ALA A CA 1
ATOM 4709 C C . ALA A 1 573 ? -3.41 -16.906 -33.719 1 97.5 573 ALA A C 1
ATOM 4711 O O . ALA A 1 573 ? -3.486 -15.68 -33.875 1 97.5 573 ALA A O 1
ATOM 4712 N N . ARG A 1 574 ? -3.75 -17.781 -34.625 1 95.44 574 ARG A N 1
ATOM 4713 C CA . ARG A 1 574 ? -4.289 -17.328 -35.906 1 95.44 574 ARG A CA 1
ATOM 4714 C C . ARG A 1 574 ? -5.586 -16.547 -35.719 1 95.44 574 ARG A C 1
ATOM 4716 O O . ARG A 1 574 ? -5.77 -15.477 -36.281 1 95.44 574 ARG A O 1
ATOM 4723 N N . MET A 1 575 ? -6.422 -17.078 -34.906 1 94.56 575 MET A N 1
ATOM 4724 C CA . MET A 1 575 ? -7.695 -16.422 -34.656 1 94.56 575 MET A CA 1
ATOM 4725 C C . MET A 1 575 ? -7.48 -15.117 -33.875 1 94.56 575 MET A C 1
ATOM 4727 O O . MET A 1 575 ? -8.188 -14.133 -34.094 1 94.56 575 MET A O 1
ATOM 4731 N N . PHE A 1 576 ? -6.566 -15.148 -32.938 1 95.88 576 PHE A N 1
ATOM 4732 C CA . PHE A 1 576 ? -6.223 -13.984 -32.156 1 95.88 576 PHE A CA 1
ATOM 4733 C C . PHE A 1 576 ? -5.75 -12.836 -33.031 1 95.88 576 PHE A C 1
ATOM 4735 O O . PHE A 1 576 ? -6.199 -11.695 -32.875 1 95.88 576 PHE A O 1
ATOM 4742 N N . VAL A 1 577 ? -4.887 -13.125 -33.938 1 94 577 VAL A N 1
ATOM 4743 C CA . VAL A 1 577 ? -4.344 -12.109 -34.844 1 94 577 VAL A CA 1
ATOM 4744 C C . VAL A 1 577 ? -5.438 -11.617 -35.781 1 94 577 VAL A C 1
ATOM 4746 O O . VAL A 1 577 ? -5.559 -10.414 -36.031 1 94 577 VAL A O 1
ATOM 4749 N N . LYS A 1 578 ? -6.215 -12.539 -36.25 1 89.81 578 LYS A N 1
ATOM 4750 C CA . LYS A 1 578 ? -7.305 -12.18 -37.156 1 89.81 578 LYS A CA 1
ATOM 4751 C C . LYS A 1 578 ? -8.297 -11.25 -36.469 1 89.81 578 LYS A C 1
ATOM 4753 O O . LYS A 1 578 ? -8.758 -10.266 -37.062 1 89.81 578 LYS A O 1
ATOM 4758 N N . ALA A 1 579 ? -8.539 -11.539 -35.25 1 89.19 579 ALA A N 1
ATOM 4759 C CA . ALA A 1 579 ? -9.586 -10.812 -34.531 1 89.19 579 ALA A CA 1
ATOM 4760 C C . ALA A 1 579 ? -9.094 -9.445 -34.094 1 89.19 579 ALA A C 1
ATOM 4762 O O . ALA A 1 579 ? -9.844 -8.469 -34.125 1 89.19 579 ALA A O 1
ATOM 4763 N N . PHE A 1 580 ? -7.832 -9.352 -33.656 1 90.5 580 PHE A N 1
ATOM 4764 C CA . PHE A 1 580 ? -7.469 -8.18 -32.875 1 90.5 580 PHE A CA 1
ATOM 4765 C C . PHE A 1 580 ? -6.406 -7.352 -33.594 1 90.5 580 PHE A C 1
ATOM 4767 O O . PHE A 1 580 ? -6.023 -6.281 -33.094 1 90.5 580 PHE A O 1
ATOM 4774 N N . LYS A 1 581 ? -5.816 -7.746 -34.594 1 86 581 LYS A N 1
ATOM 4775 C CA . LYS A 1 581 ? -4.715 -7.055 -35.281 1 86 581 LYS A CA 1
ATOM 4776 C C . LYS A 1 581 ? -5.055 -5.586 -35.5 1 86 581 LYS A C 1
ATOM 4778 O O . LYS A 1 581 ? -4.219 -4.707 -35.312 1 86 581 LYS A O 1
ATOM 4783 N N . PHE A 1 582 ? -6.258 -5.277 -35.75 1 79.5 582 PHE A N 1
ATOM 4784 C CA . PHE A 1 582 ? -6.617 -3.924 -36.156 1 79.5 582 PHE A CA 1
ATOM 4785 C C . PHE A 1 582 ? -7.062 -3.098 -34.969 1 79.5 582 PHE A C 1
ATOM 4787 O O . PHE A 1 582 ? -7.141 -1.87 -35.031 1 79.5 582 PHE A O 1
ATOM 4794 N N . VAL A 1 583 ? -7.328 -3.713 -33.875 1 79.12 583 VAL A N 1
ATOM 4795 C CA . VAL A 1 583 ? -7.773 -3 -32.688 1 79.12 583 VAL A CA 1
ATOM 4796 C C . VAL A 1 583 ? -6.574 -2.652 -31.812 1 79.12 583 VAL A C 1
ATOM 4798 O O . VAL A 1 583 ? -6.613 -1.683 -31.047 1 79.12 583 VAL A O 1
ATOM 4801 N N . SER A 1 584 ? -5.562 -3.404 -32 1 82.25 584 SER A N 1
ATOM 4802 C CA . SER A 1 584 ? -4.359 -3.16 -31.219 1 82.25 584 SER A CA 1
ATOM 4803 C C . SER A 1 584 ? -3.59 -1.953 -31.75 1 82.25 584 SER A C 1
ATOM 4805 O O . SER A 1 584 ? -3.299 -1.865 -32.938 1 82.25 584 SER A O 1
ATOM 4807 N N . PRO A 1 585 ? -3.283 -1.06 -30.828 1 74.69 585 PRO A N 1
ATOM 4808 C CA . PRO A 1 585 ? -2.527 0.113 -31.281 1 74.69 585 PRO A CA 1
ATOM 4809 C C . PRO A 1 585 ? -1.168 -0.251 -31.875 1 74.69 585 PRO A C 1
ATOM 4811 O O . PRO A 1 585 ? -0.681 0.431 -32.781 1 74.69 585 PRO A O 1
ATOM 4814 N N . SER A 1 586 ? -0.539 -1.34 -31.5 1 79.5 586 SER A N 1
ATOM 4815 C CA . SER A 1 586 ? 0.779 -1.756 -31.969 1 79.5 586 SER A CA 1
ATOM 4816 C C . SER A 1 586 ? 0.669 -2.826 -33.031 1 79.5 586 SER A C 1
ATOM 4818 O O . SER A 1 586 ? 1.681 -3.371 -33.5 1 79.5 586 SER A O 1
ATOM 4820 N N . ASN A 1 587 ? -0.483 -3.15 -33.5 1 86 587 ASN A N 1
ATOM 4821 C CA . ASN A 1 587 ? -0.696 -4.238 -34.438 1 86 587 ASN A CA 1
ATOM 4822 C C . ASN A 1 587 ? -0.218 -5.574 -33.875 1 86 587 ASN A C 1
ATOM 4824 O O . ASN A 1 587 ? 0.445 -6.348 -34.562 1 86 587 ASN A O 1
ATOM 4828 N N . LEU A 1 588 ? -0.364 -5.77 -32.594 1 91.5 588 LEU A N 1
ATOM 4829 C CA . LEU A 1 588 ? -0.095 -6.98 -31.828 1 91.5 588 LEU A CA 1
ATOM 4830 C C . LEU A 1 588 ? 1.393 -7.32 -31.844 1 91.5 588 LEU A C 1
ATOM 4832 O O . LEU A 1 588 ? 1.767 -8.492 -31.953 1 91.5 588 LEU A O 1
ATOM 4836 N N . LYS A 1 589 ? 2.189 -6.348 -31.984 1 91 589 LYS A N 1
ATOM 4837 C CA . LYS A 1 589 ? 3.629 -6.559 -31.859 1 91 589 LYS A CA 1
ATOM 4838 C C . LYS A 1 589 ? 4.016 -6.887 -30.422 1 91 589 LYS A C 1
ATOM 4840 O O . LYS A 1 589 ? 4.73 -6.121 -29.766 1 91 589 LYS A O 1
ATOM 4845 N N . LEU A 1 590 ? 3.582 -8.102 -30 1 93 590 LEU A N 1
ATOM 4846 C CA . LEU A 1 590 ? 3.752 -8.57 -28.625 1 93 590 LEU A CA 1
ATOM 4847 C C . LEU A 1 590 ? 4.824 -9.656 -28.562 1 93 590 LEU A C 1
ATOM 4849 O O . LEU A 1 590 ? 4.609 -10.781 -29.031 1 93 590 LEU A O 1
ATOM 4853 N N . PRO A 1 591 ? 5.93 -9.398 -27.938 1 94.44 591 PRO A N 1
ATOM 4854 C CA . PRO A 1 591 ? 6.98 -10.414 -27.828 1 94.44 591 PRO A CA 1
ATOM 4855 C C . PRO A 1 591 ? 6.5 -11.688 -27.141 1 94.44 591 PRO A C 1
ATOM 4857 O O . PRO A 1 591 ? 6.93 -12.789 -27.5 1 94.44 591 PRO A O 1
ATOM 4860 N N . LYS A 1 592 ? 5.578 -11.57 -26.203 1 94.81 592 LYS A N 1
ATOM 4861 C CA . LYS A 1 592 ? 5.055 -12.727 -25.484 1 94.81 592 LYS A CA 1
ATOM 4862 C C . LYS A 1 592 ? 4.273 -13.648 -26.406 1 94.81 592 LYS A C 1
ATOM 4864 O O . LYS A 1 592 ? 4.258 -14.867 -26.219 1 94.81 592 LYS A O 1
ATOM 4869 N N . LEU A 1 593 ? 3.602 -13.039 -27.406 1 96.56 593 LEU A N 1
ATOM 4870 C CA . LEU A 1 593 ? 2.875 -13.836 -28.391 1 96.56 593 LEU A CA 1
ATOM 4871 C C . LEU A 1 593 ? 3.834 -14.688 -29.219 1 96.56 593 LEU A C 1
ATOM 4873 O O . LEU A 1 593 ? 3.654 -15.906 -29.328 1 96.56 593 LEU A O 1
ATOM 4877 N N . HIS A 1 594 ? 4.859 -14.086 -29.703 1 95.56 594 HIS A N 1
ATOM 4878 C CA . HIS A 1 594 ? 5.867 -14.797 -30.5 1 95.56 594 HIS A CA 1
ATOM 4879 C C . HIS A 1 594 ? 6.527 -15.898 -29.672 1 95.56 594 HIS A C 1
ATOM 4881 O O . HIS A 1 594 ? 6.648 -17.031 -30.125 1 95.56 594 HIS A O 1
ATOM 4887 N N . SER A 1 595 ? 6.965 -15.477 -28.5 1 96.19 595 SER A N 1
ATOM 4888 C CA . SER A 1 595 ? 7.672 -16.406 -27.625 1 96.19 595 SER A CA 1
ATOM 4889 C C . SER A 1 595 ? 6.812 -17.641 -27.312 1 96.19 595 SER A C 1
ATOM 4891 O O . SER A 1 595 ? 7.309 -18.766 -27.344 1 96.19 595 SER A O 1
ATOM 4893 N N . TRP A 1 596 ? 5.559 -17.422 -27.078 1 96.75 596 TRP A N 1
ATOM 4894 C CA . TRP A 1 596 ? 4.652 -18.531 -26.75 1 96.75 596 TRP A CA 1
ATOM 4895 C C . TRP A 1 596 ? 4.43 -19.422 -27.953 1 96.75 596 TRP A C 1
ATOM 4897 O O . TRP A 1 596 ? 4.438 -20.656 -27.844 1 96.75 596 TRP A O 1
ATOM 4907 N N . VAL A 1 597 ? 4.348 -18.891 -29.109 1 96.69 597 VAL A N 1
ATOM 4908 C CA . VAL A 1 597 ? 3.998 -19.625 -30.312 1 96.69 597 VAL A CA 1
ATOM 4909 C C . VAL A 1 597 ? 5.203 -20.438 -30.797 1 96.69 597 VAL A C 1
ATOM 4911 O O . VAL A 1 597 ? 5.062 -21.594 -31.203 1 96.69 597 VAL A O 1
ATOM 4914 N N . TYR A 1 598 ? 6.355 -19.922 -30.625 1 96.44 598 TYR A N 1
ATOM 4915 C CA . TYR A 1 598 ? 7.461 -20.547 -31.344 1 96.44 598 TYR A CA 1
ATOM 4916 C C . TYR A 1 598 ? 8.469 -21.172 -30.391 1 96.44 598 TYR A C 1
ATOM 4918 O O . TYR A 1 598 ? 9.305 -21.969 -30.797 1 96.44 598 TYR A O 1
ATOM 4926 N N . HIS A 1 599 ? 8.391 -20.859 -29.125 1 96.25 599 HIS A N 1
ATOM 4927 C CA . HIS A 1 599 ? 9.484 -21.312 -28.281 1 96.25 599 HIS A CA 1
ATOM 4928 C C . HIS A 1 599 ? 8.992 -22.234 -27.172 1 96.25 599 HIS A C 1
ATOM 4930 O O . HIS A 1 599 ? 9.781 -22.953 -26.562 1 96.25 599 HIS A O 1
ATOM 4936 N N . ILE A 1 600 ? 7.711 -22.312 -26.828 1 97.06 600 ILE A N 1
ATOM 4937 C CA . ILE A 1 600 ? 7.223 -23.047 -25.656 1 97.06 600 ILE A CA 1
ATOM 4938 C C . ILE A 1 600 ? 7.398 -24.547 -25.875 1 97.06 600 ILE A C 1
ATOM 4940 O O . ILE A 1 600 ? 7.75 -25.266 -24.953 1 97.06 600 ILE A O 1
ATOM 4944 N N . ILE A 1 601 ? 7.211 -25.047 -27.078 1 96.69 601 ILE A N 1
ATOM 4945 C CA . ILE A 1 601 ? 7.297 -26.484 -27.359 1 96.69 601 ILE A CA 1
ATOM 4946 C C . ILE A 1 601 ? 8.734 -26.953 -27.156 1 96.69 601 ILE A C 1
ATOM 4948 O O . ILE A 1 601 ? 8.969 -27.984 -26.531 1 96.69 601 ILE A O 1
ATOM 4952 N N . ASP A 1 602 ? 9.633 -26.156 -27.672 1 95.81 602 ASP A N 1
ATOM 4953 C CA . ASP A 1 602 ? 11.039 -26.5 -27.5 1 95.81 602 ASP A CA 1
ATOM 4954 C C . ASP A 1 602 ? 11.461 -26.438 -26.047 1 95.81 602 ASP A C 1
ATOM 4956 O O . ASP A 1 602 ? 12.312 -27.219 -25.609 1 95.81 602 ASP A O 1
ATOM 4960 N N . SER A 1 603 ? 10.922 -25.547 -25.328 1 97 603 SER A N 1
ATOM 4961 C CA . SER A 1 603 ? 11.211 -25.469 -23.906 1 97 603 SER A CA 1
ATOM 4962 C C . SER A 1 603 ? 10.727 -26.719 -23.172 1 97 603 SER A C 1
ATOM 4964 O O . SER A 1 603 ? 11.422 -27.234 -22.297 1 97 603 SER A O 1
ATOM 4966 N N . ILE A 1 604 ? 9.578 -27.203 -23.531 1 97.44 604 ILE A N 1
ATOM 4967 C CA . ILE A 1 604 ? 9.047 -28.422 -22.906 1 97.44 604 ILE A CA 1
ATOM 4968 C C . ILE A 1 604 ? 9.945 -29.609 -23.234 1 97.44 604 ILE A C 1
ATOM 4970 O O . ILE A 1 604 ? 10.281 -30.406 -22.359 1 97.44 604 ILE A O 1
ATOM 4974 N N . ARG A 1 605 ? 10.383 -29.688 -24.5 1 96.5 605 ARG A N 1
ATOM 4975 C CA . ARG A 1 605 ? 11.266 -30.781 -24.906 1 96.5 605 ARG A CA 1
ATOM 4976 C C . ARG A 1 605 ? 12.57 -30.75 -24.125 1 96.5 605 ARG A C 1
ATOM 4978 O O . ARG A 1 605 ? 13.109 -31.812 -23.766 1 96.5 605 ARG A O 1
ATOM 4985 N N . SER A 1 606 ? 12.953 -29.562 -23.844 1 97 606 SER A N 1
ATOM 4986 C CA . SER A 1 606 ? 14.266 -29.422 -23.234 1 97 606 SER A CA 1
ATOM 4987 C C . SER A 1 606 ? 14.188 -29.547 -21.719 1 97 606 SER A C 1
ATOM 4989 O O . SER A 1 606 ? 15.07 -30.156 -21.094 1 97 606 SER A O 1
ATOM 4991 N N . TYR A 1 607 ? 13.172 -28.984 -21.078 1 97.06 607 TYR A N 1
ATOM 4992 C CA . TYR A 1 607 ? 13.227 -28.812 -19.625 1 97.06 607 TYR A CA 1
ATOM 4993 C C . TYR A 1 607 ? 12.047 -29.5 -18.953 1 97.06 607 TYR A C 1
ATOM 4995 O O . TYR A 1 607 ? 11.891 -29.406 -17.734 1 97.06 607 TYR A O 1
ATOM 5003 N N . GLY A 1 608 ? 11.172 -30.109 -19.688 1 95.12 608 GLY A N 1
ATOM 5004 C CA . GLY A 1 608 ? 10.016 -30.766 -19.109 1 95.12 608 GLY A CA 1
ATOM 5005 C C . GLY A 1 608 ? 8.75 -29.922 -19.156 1 95.12 608 GLY A C 1
ATOM 5006 O O . GLY A 1 608 ? 8.719 -28.875 -19.812 1 95.12 608 GLY A O 1
ATOM 5007 N N . ALA A 1 609 ? 7.762 -30.375 -18.469 1 95.38 609 ALA A N 1
ATOM 5008 C CA . ALA A 1 609 ? 6.441 -29.75 -18.5 1 95.38 609 ALA A CA 1
ATOM 5009 C C . ALA A 1 609 ? 6.496 -28.328 -17.938 1 95.38 609 ALA A C 1
ATOM 5011 O O . ALA A 1 609 ? 7.355 -28.016 -17.109 1 95.38 609 ALA A O 1
ATOM 5012 N N . ILE A 1 610 ? 5.531 -27.531 -18.281 1 95.31 610 ILE A N 1
ATOM 5013 C CA . ILE A 1 610 ? 5.496 -26.094 -17.984 1 95.31 610 ILE A CA 1
ATOM 5014 C C . ILE A 1 610 ? 5.324 -25.891 -16.469 1 95.31 610 ILE A C 1
ATOM 5016 O O . ILE A 1 610 ? 5.82 -24.922 -15.914 1 95.31 610 ILE A O 1
ATOM 5020 N N . ASN A 1 611 ? 4.742 -26.781 -15.766 1 92.25 611 ASN A N 1
ATOM 5021 C CA . ASN A 1 611 ? 4.496 -26.688 -14.328 1 92.25 611 ASN A CA 1
ATOM 5022 C C . ASN A 1 611 ? 5.801 -26.625 -13.539 1 92.25 611 ASN A C 1
ATOM 5024 O O . ASN A 1 611 ? 5.809 -26.188 -12.383 1 92.25 611 ASN A O 1
ATOM 5028 N N . GLY A 1 612 ? 6.812 -27.031 -14.188 1 91.88 612 GLY A N 1
ATOM 5029 C CA . GLY A 1 612 ? 8.094 -27.078 -13.508 1 91.88 612 GLY A CA 1
ATOM 5030 C C . GLY A 1 612 ? 8.828 -25.75 -13.492 1 91.88 612 GLY A C 1
ATOM 5031 O O . GLY A 1 612 ? 9.828 -25.594 -12.797 1 91.88 612 GLY A O 1
ATOM 5032 N N . TYR A 1 613 ? 8.344 -24.859 -14.273 1 90.88 613 TYR A N 1
ATOM 5033 C CA . TYR A 1 613 ? 9.023 -23.562 -14.297 1 90.88 613 TYR A CA 1
ATOM 5034 C C . TYR A 1 613 ? 8.016 -22.422 -14.367 1 90.88 613 TYR A C 1
ATOM 5036 O O . TYR A 1 613 ? 8.125 -21.547 -15.219 1 90.88 613 TYR A O 1
ATOM 5044 N N . THR A 1 614 ? 7.145 -22.359 -13.391 1 88.69 614 THR A N 1
ATOM 5045 C CA . THR A 1 614 ? 6.156 -21.297 -13.25 1 88.69 614 THR A CA 1
ATOM 5046 C C . THR A 1 614 ? 6.57 -20.312 -12.156 1 88.69 614 THR A C 1
ATOM 5048 O O . THR A 1 614 ? 7.129 -20.719 -11.133 1 88.69 614 THR A O 1
ATOM 5051 N N . THR A 1 615 ? 6.293 -19.047 -12.383 1 90 615 THR A N 1
ATOM 5052 C CA . THR A 1 615 ? 6.648 -18 -11.445 1 90 615 THR A CA 1
ATOM 5053 C C . THR A 1 615 ? 5.715 -18.016 -10.234 1 90 615 THR A C 1
ATOM 5055 O O . THR A 1 615 ? 6.043 -17.453 -9.188 1 90 615 THR A O 1
ATOM 5058 N N . GLU A 1 616 ? 4.582 -18.594 -10.281 1 86.56 616 GLU A N 1
ATOM 5059 C CA . GLU A 1 616 ? 3.529 -18.547 -9.266 1 86.56 616 GLU A CA 1
ATOM 5060 C C . GLU A 1 616 ? 4.039 -19.031 -7.914 1 86.56 616 GLU A C 1
ATOM 5062 O O . GLU A 1 616 ? 3.783 -18.391 -6.887 1 86.56 616 GLU A O 1
ATOM 5067 N N . THR A 1 617 ? 4.738 -20.094 -7.902 1 86.06 617 THR A N 1
ATOM 5068 C CA . THR A 1 617 ? 5.188 -20.703 -6.652 1 86.06 617 THR A CA 1
ATOM 5069 C C . THR A 1 617 ? 6.332 -19.891 -6.043 1 86.06 617 THR A C 1
ATOM 5071 O O . THR A 1 617 ? 6.543 -19.922 -4.828 1 86.06 617 THR A O 1
ATOM 5074 N N . TYR A 1 618 ? 7.035 -19.172 -6.871 1 90.81 618 TYR A N 1
ATOM 5075 C CA . TYR A 1 618 ? 8.172 -18.406 -6.387 1 90.81 618 TYR A CA 1
ATOM 5076 C C . TYR A 1 618 ? 7.727 -17.031 -5.891 1 90.81 618 TYR A C 1
ATOM 5078 O O . TYR A 1 618 ? 8.312 -16.484 -4.953 1 90.81 618 TYR A O 1
ATOM 5086 N N . GLU A 1 619 ? 6.734 -16.453 -6.484 1 87.5 619 GLU A N 1
ATOM 5087 C CA . GLU A 1 619 ? 6.23 -15.141 -6.082 1 87.5 619 GLU A CA 1
ATOM 5088 C C . GLU A 1 619 ? 5.707 -15.164 -4.648 1 87.5 619 GLU A C 1
ATOM 5090 O O . GLU A 1 619 ? 5.77 -14.156 -3.939 1 87.5 619 GLU A O 1
ATOM 5095 N N . SER A 1 620 ? 5.184 -16.266 -4.254 1 86.12 620 SER A N 1
ATOM 5096 C CA . SER A 1 620 ? 4.668 -16.422 -2.898 1 86.12 620 SER A CA 1
ATOM 5097 C C . SER A 1 620 ? 5.785 -16.312 -1.866 1 86.12 620 SER A C 1
ATOM 5099 O O . SER A 1 620 ? 5.535 -15.984 -0.704 1 86.12 620 SER A O 1
ATOM 5101 N N . LEU A 1 621 ? 7.023 -16.547 -2.312 1 91.5 621 LEU A N 1
ATOM 5102 C CA . LEU A 1 621 ? 8.172 -16.5 -1.412 1 91.5 621 LEU A CA 1
ATOM 5103 C C . LEU A 1 621 ? 8.461 -15.062 -0.979 1 91.5 621 LEU A C 1
ATOM 5105 O O . LEU A 1 621 ? 9.062 -14.844 0.076 1 91.5 621 LEU A O 1
ATOM 5109 N N . HIS A 1 622 ? 8.078 -14.109 -1.762 1 90.62 622 HIS A N 1
ATOM 5110 C CA . HIS A 1 622 ? 8.32 -12.703 -1.44 1 90.62 622 HIS A CA 1
ATOM 5111 C C . HIS A 1 622 ? 7.672 -12.32 -0.115 1 90.62 622 HIS A C 1
ATOM 5113 O O . HIS A 1 622 ? 8.188 -11.469 0.612 1 90.62 622 HIS A O 1
ATOM 5119 N N . LYS A 1 623 ? 6.598 -12.906 0.151 1 86.69 623 LYS A N 1
ATOM 5120 C CA . LYS A 1 623 ? 5.902 -12.609 1.4 1 86.69 623 LYS A CA 1
ATOM 5121 C C . LYS A 1 623 ? 6.77 -12.953 2.607 1 86.69 623 LYS A C 1
ATOM 5123 O O . LYS A 1 623 ? 6.891 -12.156 3.539 1 86.69 623 LYS A O 1
ATOM 5128 N N . TYR A 1 624 ? 7.402 -14.039 2.51 1 86.81 624 TYR A N 1
ATOM 5129 C CA . TYR A 1 624 ? 8.109 -14.578 3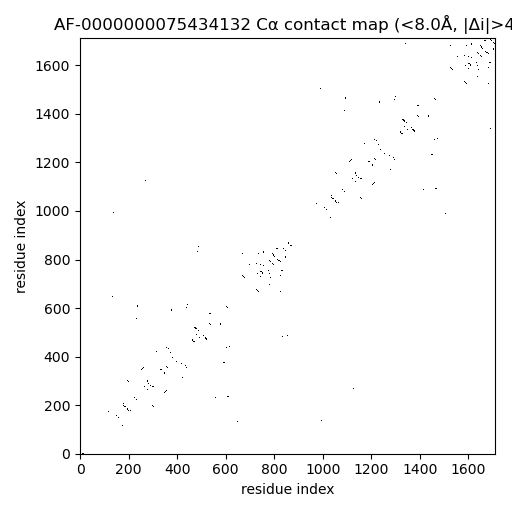.668 1 86.81 624 TYR A CA 1
ATOM 5130 C C . TYR A 1 624 ? 9.539 -14.055 3.729 1 86.81 624 TYR A C 1
ATOM 5132 O O . TYR A 1 624 ? 10.102 -13.898 4.812 1 86.81 624 TYR A O 1
ATOM 5140 N N . PHE A 1 625 ? 10.055 -13.805 2.586 1 92.12 625 PHE A N 1
ATOM 5141 C CA . PHE A 1 625 ? 11.477 -13.484 2.584 1 92.12 625 PHE A CA 1
ATOM 5142 C C . PHE A 1 625 ? 11.688 -11.984 2.434 1 92.12 625 PHE A C 1
ATOM 5144 O O . PHE A 1 625 ? 12.789 -11.484 2.678 1 92.12 625 PHE A O 1
ATOM 5151 N N . VAL A 1 626 ? 10.633 -11.258 2.057 1 92.69 626 VAL A N 1
ATOM 5152 C CA . VAL A 1 626 ? 10.844 -9.836 1.809 1 92.69 626 VAL A CA 1
ATOM 5153 C C . VAL A 1 626 ? 9.805 -9.016 2.562 1 92.69 626 VAL A C 1
ATOM 5155 O O . VAL A 1 626 ? 10.148 -8.25 3.465 1 92.69 626 VAL A O 1
ATOM 5158 N N . LYS A 1 627 ? 8.594 -9.219 2.338 1 86.5 627 LYS A N 1
ATOM 5159 C CA . LYS A 1 627 ? 7.531 -8.328 2.801 1 86.5 627 LYS A CA 1
ATOM 5160 C C . LYS A 1 627 ? 7.383 -8.391 4.32 1 86.5 627 LYS A C 1
ATOM 5162 O O . LYS A 1 627 ? 7.375 -7.359 4.992 1 86.5 627 LYS A O 1
ATOM 5167 N N . ILE A 1 628 ? 7.227 -9.562 4.887 1 86.12 628 ILE A N 1
ATOM 5168 C CA . ILE A 1 628 ? 7.031 -9.719 6.324 1 86.12 628 ILE A CA 1
ATOM 5169 C C . ILE A 1 628 ? 8.273 -9.227 7.066 1 86.12 628 ILE A C 1
ATOM 5171 O O . ILE A 1 628 ? 8.172 -8.391 7.973 1 86.12 628 ILE A O 1
ATOM 5175 N N . PRO A 1 629 ? 9.406 -9.68 6.645 1 87.94 629 PRO A N 1
ATOM 5176 C CA . PRO A 1 629 ? 10.594 -9.18 7.34 1 87.94 629 PRO A CA 1
ATOM 5177 C C . PRO A 1 629 ? 10.758 -7.668 7.215 1 87.94 629 PRO A C 1
ATOM 5179 O O . PRO A 1 629 ? 11.211 -7.016 8.156 1 87.94 629 PRO A O 1
ATOM 5182 N N . TYR A 1 630 ? 10.359 -7.074 6.102 1 88.06 630 TYR A N 1
ATOM 5183 C CA . TYR A 1 630 ? 10.469 -5.633 5.902 1 88.06 630 TYR A CA 1
ATOM 5184 C C . TYR A 1 630 ? 9.531 -4.879 6.84 1 88.06 630 TYR A C 1
ATOM 5186 O O . TYR A 1 630 ? 9.906 -3.852 7.41 1 88.06 630 TYR A O 1
ATOM 5194 N N . ARG A 1 631 ? 8.414 -5.43 6.922 1 80.19 631 ARG A N 1
ATOM 5195 C CA . ARG A 1 631 ? 7.406 -4.801 7.77 1 80.19 631 ARG A CA 1
ATOM 5196 C C . ARG A 1 631 ? 7.867 -4.734 9.219 1 80.19 631 ARG A C 1
ATOM 5198 O O . ARG A 1 631 ? 7.547 -3.787 9.938 1 80.19 631 ARG A O 1
ATOM 5205 N N . ILE A 1 632 ? 8.578 -5.727 9.656 1 83.44 632 ILE A N 1
ATOM 5206 C CA . ILE A 1 632 ? 8.969 -5.793 11.062 1 83.44 632 ILE A CA 1
ATOM 5207 C C . ILE A 1 632 ? 10.32 -5.105 11.258 1 83.44 632 ILE A C 1
ATOM 5209 O O . ILE A 1 632 ? 10.789 -4.953 12.391 1 83.44 632 ILE A O 1
ATOM 5213 N N . SER A 1 633 ? 10.906 -4.633 10.148 1 85.12 633 SER A N 1
ATOM 5214 C CA . SER A 1 633 ? 12.188 -3.939 10.227 1 85.12 633 SER A CA 1
ATOM 5215 C C . SER A 1 633 ? 11.992 -2.459 10.539 1 85.12 633 SER A C 1
ATOM 5217 O O . SER A 1 633 ? 10.867 -1.967 10.562 1 85.12 633 SER A O 1
ATOM 5219 N N . ASN A 1 634 ? 13.062 -1.764 10.852 1 76.44 634 ASN A N 1
ATOM 5220 C CA . ASN A 1 634 ? 13 -0.326 11.094 1 76.44 634 ASN A CA 1
ATOM 5221 C C . ASN A 1 634 ? 13.172 0.466 9.797 1 76.44 634 ASN A C 1
ATOM 5223 O O . ASN A 1 634 ? 13.328 1.688 9.828 1 76.44 634 ASN A O 1
ATOM 5227 N N . LYS A 1 635 ? 13.203 -0.189 8.664 1 76.94 635 LYS A N 1
ATOM 5228 C CA . LYS A 1 635 ? 13.227 0.373 7.32 1 76.94 635 LYS A CA 1
ATOM 5229 C C . LYS A 1 635 ? 14.547 1.083 7.043 1 76.94 635 LYS A C 1
ATOM 5231 O O . LYS A 1 635 ? 14.641 1.9 6.125 1 76.94 635 LYS A O 1
ATOM 5236 N N . LYS A 1 636 ? 15.531 0.954 7.938 1 73.75 636 LYS A N 1
ATOM 5237 C CA . LYS A 1 636 ? 16.906 1.416 7.711 1 73.75 636 LYS A CA 1
ATOM 5238 C C . LYS A 1 636 ? 17.859 0.24 7.555 1 73.75 636 LYS A C 1
ATOM 5240 O O . LYS A 1 636 ? 17.812 -0.716 8.336 1 73.75 636 LYS A O 1
ATOM 5245 N N . ASP A 1 637 ? 18.703 0.3 6.617 1 80 637 ASP A N 1
ATOM 5246 C CA . ASP A 1 637 ? 19.609 -0.827 6.391 1 80 637 ASP A CA 1
ATOM 5247 C C . ASP A 1 637 ? 18.859 -2.156 6.527 1 80 637 ASP A C 1
ATOM 5249 O O . ASP A 1 637 ? 19.234 -2.998 7.348 1 80 637 ASP A O 1
ATOM 5253 N N . VAL A 1 638 ? 17.969 -2.287 5.68 1 86.69 638 VAL A N 1
ATOM 5254 C CA . VAL A 1 638 ? 16.891 -3.256 5.848 1 86.69 638 VAL A CA 1
ATOM 5255 C C . VAL A 1 638 ? 17.422 -4.664 5.574 1 86.69 638 VAL A C 1
ATOM 5257 O O . VAL A 1 638 ? 17 -5.625 6.223 1 86.69 638 VAL A O 1
ATOM 5260 N N . GLU A 1 639 ? 18.391 -4.918 4.668 1 90.69 639 GLU A N 1
ATOM 5261 C CA . GLU A 1 639 ? 18.75 -6.25 4.199 1 90.69 639 GLU A CA 1
ATOM 5262 C C . GLU A 1 639 ? 19.312 -7.098 5.336 1 90.69 639 GLU A C 1
ATOM 5264 O O . GLU A 1 639 ? 18.875 -8.227 5.555 1 90.69 639 GLU A O 1
ATOM 5269 N N . PRO A 1 640 ? 20.219 -6.535 6.129 1 87.56 640 PRO A N 1
ATOM 5270 C CA . PRO A 1 640 ? 20.719 -7.348 7.246 1 87.56 640 PRO A CA 1
ATOM 5271 C C . PRO A 1 640 ? 19.625 -7.703 8.25 1 87.56 640 PRO A C 1
ATOM 5273 O O . PRO A 1 640 ? 19.625 -8.805 8.812 1 87.56 640 PRO A O 1
ATOM 5276 N N . GLN A 1 641 ? 18.781 -6.785 8.438 1 89.12 641 GLN A N 1
ATOM 5277 C CA . GLN A 1 641 ? 17.688 -7.043 9.359 1 89.12 641 GLN A CA 1
ATOM 5278 C C . GLN A 1 641 ? 16.766 -8.148 8.828 1 89.12 641 GLN A C 1
ATOM 5280 O O . GLN A 1 641 ? 16.297 -8.992 9.594 1 89.12 641 GLN A O 1
ATOM 5285 N N . LEU A 1 642 ? 16.578 -8.133 7.551 1 92.44 642 LEU A N 1
ATOM 5286 C CA . LEU A 1 642 ? 15.727 -9.148 6.938 1 92.44 642 LEU A CA 1
ATOM 5287 C C . LEU A 1 642 ? 16.344 -10.539 7.09 1 92.44 642 LEU A C 1
ATOM 5289 O O . LEU A 1 642 ? 15.641 -11.492 7.438 1 92.44 642 LEU A O 1
ATOM 5293 N N . LEU A 1 643 ? 17.594 -10.562 6.871 1 90.81 643 LEU A N 1
ATOM 5294 C CA . LEU A 1 643 ? 18.281 -11.844 6.934 1 90.81 643 LEU A CA 1
ATOM 5295 C C . LEU A 1 643 ? 18.25 -12.414 8.344 1 90.81 643 LEU A C 1
ATOM 5297 O O . LEU A 1 643 ? 18.109 -13.625 8.531 1 90.81 643 LEU A O 1
ATOM 5301 N N . ARG A 1 644 ? 18.328 -11.562 9.344 1 88.38 644 ARG A N 1
ATOM 5302 C CA . ARG A 1 644 ? 18.219 -12.008 10.727 1 88.38 644 ARG A CA 1
ATOM 5303 C C . ARG A 1 644 ? 16.828 -12.531 11.031 1 88.38 644 ARG A C 1
ATOM 5305 O O . ARG A 1 644 ? 16.672 -13.547 11.711 1 88.38 644 ARG A O 1
ATOM 5312 N N . THR A 1 645 ? 15.938 -11.766 10.555 1 89.56 645 THR A N 1
ATOM 5313 C CA . THR A 1 645 ? 14.555 -12.172 10.766 1 89.56 645 THR A CA 1
ATOM 5314 C C . THR A 1 645 ? 14.281 -13.523 10.109 1 89.56 645 THR A C 1
ATOM 5316 O O . THR A 1 645 ? 13.602 -14.375 10.688 1 89.56 645 THR A O 1
ATOM 5319 N N . ILE A 1 646 ? 14.781 -13.742 8.914 1 89 646 ILE A N 1
ATOM 5320 C CA . ILE A 1 646 ? 14.594 -14.984 8.18 1 89 646 ILE A CA 1
ATOM 5321 C C . ILE A 1 646 ? 15.234 -16.141 8.945 1 89 646 ILE A C 1
ATOM 5323 O O . ILE A 1 646 ? 14.656 -17.219 9.047 1 89 646 ILE A O 1
ATOM 5327 N N . LYS A 1 647 ? 16.344 -15.906 9.484 1 86.25 647 LYS A N 1
ATOM 5328 C CA . LYS A 1 647 ? 17.031 -16.922 10.281 1 86.25 647 LYS A CA 1
ATOM 5329 C C . LYS A 1 647 ? 16.203 -17.312 11.508 1 86.25 647 LYS A C 1
ATOM 5331 O O . LYS A 1 647 ? 16.047 -18.5 11.812 1 86.25 647 LYS A O 1
ATOM 5336 N N . ARG A 1 648 ? 15.703 -16.344 12.148 1 87.75 648 ARG A N 1
ATOM 5337 C CA . ARG A 1 648 ? 14.883 -16.609 13.328 1 87.75 648 ARG A CA 1
ATOM 5338 C C . ARG A 1 648 ? 13.633 -17.391 12.961 1 87.75 648 ARG A C 1
ATOM 5340 O O . ARG A 1 648 ? 13.219 -18.297 13.688 1 87.75 648 ARG A O 1
ATOM 5347 N N . GLN A 1 649 ? 13.023 -17.031 11.922 1 86 649 GLN A N 1
ATOM 5348 C CA . GLN A 1 649 ? 11.828 -17.734 11.469 1 86 649 GLN A CA 1
ATOM 5349 C C . GLN A 1 649 ? 12.133 -19.188 11.109 1 86 649 GLN A C 1
ATOM 5351 O O . GLN A 1 649 ? 11.336 -20.078 11.398 1 86 649 GLN A O 1
ATOM 5356 N N . ALA A 1 650 ? 13.25 -19.344 10.469 1 81.38 650 ALA A N 1
ATOM 5357 C CA . ALA A 1 650 ? 13.656 -20.703 10.117 1 81.38 650 ALA A CA 1
ATOM 5358 C C . ALA A 1 650 ? 13.852 -21.562 11.367 1 81.38 650 ALA A C 1
ATOM 5360 O O . ALA A 1 650 ? 13.461 -22.719 11.398 1 81.38 650 ALA A O 1
ATOM 5361 N N . ILE A 1 651 ? 14.398 -20.953 12.367 1 81.44 651 ILE A N 1
ATOM 5362 C CA . ILE A 1 651 ? 14.609 -21.641 13.641 1 81.44 651 ILE A CA 1
ATOM 5363 C C . ILE A 1 651 ? 13.258 -21.984 14.266 1 81.44 651 ILE A C 1
ATOM 5365 O O . ILE A 1 651 ? 13.062 -23.109 14.75 1 81.44 651 ILE A O 1
ATOM 5369 N N . SER A 1 652 ? 12.398 -21.047 14.195 1 83.62 652 SER A N 1
ATOM 5370 C CA . SER A 1 652 ? 11.078 -21.234 14.773 1 83.62 652 SER A CA 1
ATOM 5371 C C . SER A 1 652 ? 10.32 -22.359 14.07 1 83.62 652 SER A C 1
ATOM 5373 O O . SER A 1 652 ? 9.695 -23.203 14.719 1 83.62 652 SER A O 1
ATOM 5375 N N . ILE A 1 653 ? 10.328 -22.453 12.805 1 77.12 653 ILE A N 1
ATOM 5376 C CA . ILE A 1 653 ? 9.625 -23.453 12.023 1 77.12 653 ILE A CA 1
ATOM 5377 C C . ILE A 1 653 ? 10.219 -24.828 12.289 1 77.12 653 ILE A C 1
ATOM 5379 O O . ILE A 1 653 ? 9.484 -25.797 12.484 1 77.12 653 ILE A O 1
ATOM 5383 N N . ARG A 1 654 ? 11.445 -24.922 12.344 1 73.62 654 ARG A N 1
ATOM 5384 C CA . ARG A 1 654 ? 12.125 -26.188 12.57 1 73.62 654 ARG A CA 1
ATOM 5385 C C . ARG A 1 654 ? 11.805 -26.734 13.953 1 73.62 654 ARG A C 1
ATOM 5387 O O . ARG A 1 654 ? 11.617 -27.953 14.125 1 73.62 654 ARG A O 1
ATOM 5394 N N . MET A 1 655 ? 11.719 -25.844 14.82 1 75.88 655 MET A N 1
ATOM 5395 C CA . MET A 1 655 ? 11.492 -26.266 16.203 1 75.88 655 MET A CA 1
ATOM 5396 C C . MET A 1 655 ? 10.023 -26.609 16.438 1 75.88 655 MET A C 1
ATOM 5398 O O . MET A 1 655 ? 9.688 -27.359 17.344 1 75.88 655 MET A O 1
ATOM 5402 N N . SER A 1 656 ? 9.148 -25.969 15.641 1 69.94 656 SER A N 1
ATOM 5403 C CA . SER A 1 656 ? 7.719 -26.219 15.773 1 69.94 656 SER A CA 1
ATOM 5404 C C . SER A 1 656 ? 7.316 -27.5 15.055 1 69.94 656 SER A C 1
ATOM 5406 O O . SER A 1 656 ? 6.305 -28.125 15.398 1 69.94 656 SER A O 1
ATOM 5408 N N . GLN A 1 657 ? 7.672 -27.844 13.727 1 61.31 657 GLN A N 1
ATOM 5409 C CA . GLN A 1 657 ? 7.293 -28.969 12.883 1 61.31 657 GLN A CA 1
ATOM 5410 C C . GLN A 1 657 ? 7.367 -30.281 13.656 1 61.31 657 GLN A C 1
ATOM 5412 O O . GLN A 1 657 ? 6.766 -31.281 13.25 1 61.31 657 GLN A O 1
ATOM 5417 N N . HIS A 1 658 ? 8.031 -30.344 14.789 1 49.34 658 HIS A N 1
ATOM 5418 C CA . HIS A 1 658 ? 7.984 -31.672 15.391 1 49.34 658 HIS A CA 1
ATOM 5419 C C . HIS A 1 658 ? 6.559 -32.062 15.766 1 49.34 658 HIS A C 1
ATOM 5421 O O . HIS A 1 658 ? 6.316 -33.156 16.25 1 49.34 658 HIS A O 1
ATOM 5427 N N . SER A 1 659 ? 5.656 -31.203 15.758 1 45.53 659 SER A N 1
ATOM 5428 C CA . SER A 1 659 ? 4.352 -31.734 16.141 1 45.53 659 SER A CA 1
ATOM 5429 C C . SER A 1 659 ? 3.561 -32.188 14.93 1 45.53 659 SER A C 1
ATOM 5431 O O . SER A 1 659 ? 3.217 -31.406 14.062 1 45.53 659 SER A O 1
ATOM 5433 N N . VAL A 1 660 ? 3.787 -33.344 14.445 1 42.88 660 VAL A N 1
ATOM 5434 C CA . VAL A 1 660 ? 3.135 -34.125 13.383 1 42.88 660 VAL A CA 1
ATOM 5435 C C . VAL A 1 660 ? 1.639 -33.812 13.375 1 42.88 660 VAL A C 1
ATOM 5437 O O . VAL A 1 660 ? 0.953 -34.031 14.375 1 42.88 660 VAL A O 1
ATOM 5440 N N . ASN A 1 661 ? 1.243 -32.969 12.664 1 46.09 661 ASN A N 1
ATOM 5441 C CA . ASN A 1 661 ? -0.198 -32.812 12.492 1 46.09 661 ASN A CA 1
ATOM 5442 C C . ASN A 1 661 ? -0.878 -34.156 12.242 1 46.09 661 ASN A C 1
ATOM 5444 O O . ASN A 1 661 ? -0.479 -34.906 11.344 1 46.09 661 ASN A O 1
ATOM 5448 N N . PRO A 1 662 ? -1.553 -34.656 13.133 1 43.97 662 PRO A N 1
ATOM 5449 C CA . PRO A 1 662 ? -2.238 -35.938 12.883 1 43.97 662 PRO A CA 1
ATOM 5450 C C . PRO A 1 662 ? -2.916 -35.969 11.516 1 43.97 662 PRO A C 1
ATOM 5452 O O . PRO A 1 662 ? -3.32 -34.938 10.992 1 43.97 662 PRO A O 1
ATOM 5455 N N . ALA A 1 663 ? -2.641 -37 10.805 1 42.47 663 ALA A N 1
ATOM 5456 C CA . ALA A 1 663 ? -3.281 -37.344 9.539 1 42.47 663 ALA A CA 1
ATOM 5457 C C . ALA A 1 663 ? -4.746 -36.906 9.531 1 42.47 663 ALA A C 1
ATOM 5459 O O . ALA A 1 663 ? -5.461 -37.125 10.516 1 42.47 663 ALA A O 1
ATOM 5460 N N . LYS A 1 664 ? -5.145 -36 8.836 1 45.94 664 LYS A N 1
ATOM 5461 C CA . LYS A 1 664 ? -6.539 -35.594 8.695 1 45.94 664 LYS A CA 1
ATOM 5462 C C . LYS A 1 664 ? -7.453 -36.812 8.578 1 45.94 664 LYS A C 1
ATOM 5464 O O . LYS A 1 664 ? -7.254 -37.656 7.703 1 45.94 664 LYS A O 1
ATOM 5469 N N . THR A 1 665 ? -7.973 -37.406 9.523 1 48.03 665 THR A N 1
ATOM 5470 C CA . THR A 1 665 ? -8.984 -38.438 9.438 1 48.03 665 THR A CA 1
ATOM 5471 C C . THR A 1 665 ? -9.945 -38.188 8.281 1 48.03 665 THR A C 1
ATOM 5473 O O . THR A 1 665 ? -10.289 -37.031 8.008 1 48.03 665 THR A O 1
ATOM 5476 N N . PRO A 1 666 ? -10.203 -39.312 7.594 1 49.59 666 PRO A N 1
ATOM 5477 C CA . PRO A 1 666 ? -11.156 -39.219 6.484 1 49.59 666 PRO A CA 1
ATOM 5478 C C . PRO A 1 666 ? -12.398 -38.406 6.836 1 49.59 666 PRO A C 1
ATOM 5480 O O . PRO A 1 666 ? -13 -38.594 7.895 1 49.59 666 PRO A O 1
ATOM 5483 N N . ARG A 1 667 ? -12.555 -37.344 6.348 1 54.47 667 ARG A N 1
ATOM 5484 C CA . ARG A 1 667 ? -13.625 -36.438 6.695 1 54.47 667 ARG A CA 1
ATOM 5485 C C . ARG A 1 667 ? -14.992 -37.031 6.367 1 54.47 667 ARG A C 1
ATOM 5487 O O . ARG A 1 667 ? -15.219 -37.5 5.254 1 54.47 667 ARG A O 1
ATOM 5494 N N . THR A 1 668 ? -15.695 -37.75 7.277 1 66.25 668 THR A N 1
ATOM 5495 C CA . THR A 1 668 ? -17.109 -38.062 7.105 1 66.25 668 THR A CA 1
ATOM 5496 C C . THR A 1 668 ? -17.891 -36.781 6.754 1 66.25 668 THR A C 1
ATOM 5498 O O . THR A 1 668 ? -17.406 -35.688 6.961 1 66.25 668 THR A O 1
ATOM 5501 N N . CYS A 1 669 ? -19.016 -37.125 5.918 1 79.38 669 CYS A N 1
ATOM 5502 C CA . CYS A 1 669 ? -19.891 -36 5.59 1 79.38 669 CYS A CA 1
ATOM 5503 C C . CYS A 1 669 ? -20.297 -35.25 6.844 1 79.38 669 CYS A C 1
ATOM 5505 O O . CYS A 1 669 ? -20.594 -35.844 7.875 1 79.38 669 CYS A O 1
ATOM 5507 N N . LYS A 1 670 ? -20.047 -34.031 6.91 1 84.38 670 LYS A N 1
ATOM 5508 C CA . LYS A 1 670 ? -20.375 -33.219 8.078 1 84.38 670 LYS A CA 1
ATOM 5509 C C . LYS A 1 670 ? -21.312 -32.062 7.711 1 84.38 670 LYS A C 1
ATOM 5511 O O . LYS A 1 670 ? -20.984 -31.219 6.879 1 84.38 670 LYS A O 1
ATOM 5516 N N . PHE A 1 671 ? -22.656 -32.219 8.266 1 90.25 671 PHE A N 1
ATOM 5517 C CA . PHE A 1 671 ? -23.609 -31.141 8.086 1 90.25 671 PHE A CA 1
ATOM 5518 C C . PHE A 1 671 ? -23.219 -29.922 8.906 1 90.25 671 PHE A C 1
ATOM 5520 O O . PHE A 1 671 ? -22.641 -30.062 9.992 1 90.25 671 PHE A O 1
ATOM 5527 N N . SER A 1 672 ? -23.406 -28.797 8.273 1 86.81 672 SER A N 1
ATOM 5528 C CA . SER A 1 672 ? -23.156 -27.547 9.008 1 86.81 672 SER A CA 1
ATOM 5529 C C . SER A 1 672 ? -24.281 -26.547 8.789 1 86.81 672 SER A C 1
ATOM 5531 O O . SER A 1 672 ? -25 -26.625 7.793 1 86.81 672 SER A O 1
ATOM 5533 N N . ALA A 1 673 ? -24.641 -25.688 9.758 1 84.81 673 ALA A N 1
ATOM 5534 C CA . ALA A 1 673 ? -25.625 -24.594 9.695 1 84.81 673 ALA A CA 1
ATOM 5535 C C . ALA A 1 673 ? -27.047 -25.141 9.664 1 84.81 673 ALA A C 1
ATOM 5537 O O . ALA A 1 673 ? -27.75 -25.016 8.656 1 84.81 673 ALA A O 1
ATOM 5538 N N . ARG A 1 674 ? -27.547 -25.688 10.805 1 90.31 674 ARG A N 1
ATOM 5539 C CA . ARG A 1 674 ? -28.906 -26.188 10.891 1 90.31 674 ARG A CA 1
ATOM 5540 C C . ARG A 1 674 ? -29.922 -25.062 10.727 1 90.31 674 ARG A C 1
ATOM 5542 O O . ARG A 1 674 ? -29.875 -24.062 11.453 1 90.31 674 ARG A O 1
ATOM 5549 N N . LEU A 1 675 ? -30.688 -25.188 9.766 1 89.56 675 LEU A N 1
ATOM 5550 C CA . LEU A 1 675 ? -31.688 -24.172 9.469 1 89.56 675 LEU A CA 1
ATOM 5551 C C . LEU A 1 675 ? -33 -24.469 10.188 1 89.56 675 LEU A C 1
ATOM 5553 O O . LEU A 1 675 ? -33.625 -23.562 10.766 1 89.56 675 LEU A O 1
ATOM 5557 N N . PHE A 1 676 ? -33.469 -25.781 10.117 1 91.12 676 PHE A N 1
ATOM 5558 C CA . PHE A 1 676 ? -34.781 -26.141 10.664 1 91.12 676 PHE A CA 1
ATOM 5559 C C . PHE A 1 676 ? -34.688 -27.5 11.352 1 91.12 676 PHE A C 1
ATOM 5561 O O . PHE A 1 676 ? -33.844 -28.328 11.031 1 91.12 676 PHE A O 1
ATOM 5568 N N . ASP A 1 677 ? -35.5 -27.703 12.383 1 92.69 677 ASP A N 1
ATOM 5569 C CA . ASP A 1 677 ? -35.719 -28.984 13.062 1 92.69 677 ASP A CA 1
ATOM 5570 C C . ASP A 1 677 ? -37.219 -29.203 13.328 1 92.69 677 ASP A C 1
ATOM 5572 O O . ASP A 1 677 ? -37.875 -28.328 13.891 1 92.69 677 ASP A O 1
ATOM 5576 N N . PHE A 1 678 ? -37.812 -30.281 12.789 1 91.69 678 PHE A N 1
ATOM 5577 C CA . PHE A 1 678 ? -39.219 -30.562 12.977 1 91.69 678 PHE A CA 1
ATOM 5578 C C . PHE A 1 678 ? -39.5 -32.062 12.984 1 91.69 678 PHE A C 1
ATOM 5580 O O . PHE A 1 678 ? -38.594 -32.844 12.633 1 91.69 678 PHE A O 1
ATOM 5587 N N . SER A 1 679 ? -40.719 -32.438 13.438 1 91.12 679 SER A N 1
ATOM 5588 C CA . SER A 1 679 ? -41.156 -33.812 13.398 1 91.12 679 SER A CA 1
ATOM 5589 C C . SER A 1 679 ? -41.781 -34.156 12.055 1 91.12 679 SER A C 1
ATOM 5591 O O . SER A 1 679 ? -42.5 -33.344 11.469 1 91.12 679 SER A O 1
ATOM 5593 N N . LEU A 1 680 ? -41.562 -35.375 11.523 1 89.81 680 LEU A N 1
ATOM 5594 C CA . LEU A 1 680 ? -42.094 -35.812 10.234 1 89.81 680 LEU A CA 1
ATOM 5595 C C . LEU A 1 680 ? -43.594 -35.719 10.219 1 89.81 680 LEU A C 1
ATOM 5597 O O . LEU A 1 680 ? -44.188 -35.406 9.188 1 89.81 680 LEU A O 1
ATOM 5601 N N . GLN A 1 681 ? -44.281 -35.906 11.375 1 85.25 681 GLN A N 1
ATOM 5602 C CA . GLN A 1 681 ? -45.719 -35.875 11.484 1 85.25 681 GLN A CA 1
ATOM 5603 C C . GLN A 1 681 ? -46.25 -34.438 11.312 1 85.25 681 GLN A C 1
ATOM 5605 O O . GLN A 1 681 ? -47.344 -34.25 10.82 1 85.25 681 GLN A O 1
ATOM 5610 N N . ASP A 1 682 ? -45.406 -33.5 11.664 1 89.06 682 ASP A N 1
ATOM 5611 C CA . ASP A 1 682 ? -45.812 -32.094 11.602 1 89.06 682 ASP A CA 1
ATOM 5612 C C . ASP A 1 682 ? -45.219 -31.406 10.391 1 89.06 682 ASP A C 1
ATOM 5614 O O . ASP A 1 682 ? -45.125 -30.172 10.344 1 89.06 682 ASP A O 1
ATOM 5618 N N . ALA A 1 683 ? -44.688 -32.156 9.422 1 89.62 683 ALA A N 1
ATOM 5619 C CA . ALA A 1 683 ? -43.906 -31.578 8.312 1 89.62 683 ALA A CA 1
ATOM 5620 C C . ALA A 1 683 ? -44.781 -30.625 7.5 1 89.62 683 ALA A C 1
ATOM 5622 O O . ALA A 1 683 ? -44.344 -29.5 7.211 1 89.62 683 ALA A O 1
ATOM 5623 N N . ASN A 1 684 ? -45.969 -30.969 7.207 1 87.75 684 ASN A N 1
ATOM 5624 C CA . ASN A 1 684 ? -46.844 -30.141 6.383 1 87.75 684 ASN A CA 1
ATOM 5625 C C . ASN A 1 684 ? -47.188 -28.844 7.086 1 87.75 684 ASN A C 1
ATOM 5627 O O . ASN A 1 684 ? -47.188 -27.781 6.465 1 87.75 684 ASN A O 1
ATOM 5631 N N . THR A 1 685 ? -47.531 -28.969 8.359 1 89.5 685 THR A N 1
ATOM 5632 C CA . THR A 1 685 ? -47.844 -27.766 9.133 1 89.5 685 THR A CA 1
ATOM 5633 C C . THR A 1 685 ? -46.625 -26.844 9.211 1 89.5 685 THR A C 1
ATOM 5635 O O . THR A 1 685 ? -46.75 -25.625 9.062 1 89.5 685 THR A O 1
ATOM 5638 N N . PHE A 1 686 ? -45.594 -27.516 9.406 1 91.69 686 PHE A N 1
ATOM 5639 C CA . PHE A 1 686 ? -44.344 -26.75 9.516 1 91.69 686 PHE A CA 1
ATOM 5640 C C . PHE A 1 686 ? -44.031 -26.016 8.211 1 91.69 686 PHE A C 1
ATOM 5642 O O . PHE A 1 686 ? -43.719 -24.828 8.219 1 91.69 686 PHE A O 1
ATOM 5649 N N . PHE A 1 687 ? -44.094 -26.641 7.098 1 91.31 687 PHE A N 1
ATOM 5650 C CA . PHE A 1 687 ? -43.781 -26.062 5.801 1 91.31 687 PHE A CA 1
ATOM 5651 C C . PHE A 1 687 ? -44.719 -24.938 5.457 1 91.31 687 PHE A C 1
ATOM 5653 O O . PHE A 1 687 ? -44.312 -23.922 4.887 1 91.31 687 PHE A O 1
ATOM 5660 N N . ASN A 1 688 ? -45.875 -25.016 5.773 1 88.19 688 ASN A N 1
ATOM 5661 C CA . ASN A 1 688 ? -46.875 -23.984 5.504 1 88.19 688 ASN A CA 1
ATOM 5662 C C . ASN A 1 688 ? -46.625 -22.719 6.316 1 88.19 688 ASN A C 1
ATOM 5664 O O . ASN A 1 688 ? -46.844 -21.609 5.844 1 88.19 688 ASN A O 1
ATOM 5668 N N . GLU A 1 689 ? -46.125 -22.906 7.457 1 89.12 689 GLU A N 1
ATOM 5669 C CA . GLU A 1 689 ? -45.844 -21.766 8.32 1 89.12 689 GLU A CA 1
ATOM 5670 C C . GLU A 1 689 ? -44.594 -21.031 7.844 1 89.12 689 GLU A C 1
ATOM 5672 O O . GLU A 1 689 ? -44.5 -19.812 7.992 1 89.12 689 GLU A O 1
ATOM 5677 N N . LYS A 1 690 ? -43.656 -21.781 7.316 1 88.75 690 LYS A N 1
ATOM 5678 C CA . LYS A 1 690 ? -42.344 -21.188 7.004 1 88.75 690 LYS A CA 1
ATOM 5679 C C . LYS A 1 690 ? -42.281 -20.797 5.531 1 88.75 690 LYS A C 1
ATOM 5681 O O . LYS A 1 690 ? -41.281 -20.172 5.105 1 88.75 690 LYS A O 1
ATOM 5686 N N . LYS A 1 691 ? -43.125 -21 4.719 1 84.5 691 LYS A N 1
ATOM 5687 C CA . LYS A 1 691 ? -43.125 -20.812 3.27 1 84.5 691 LYS A CA 1
ATOM 5688 C C . LYS A 1 691 ? -42.844 -19.375 2.895 1 84.5 691 LYS A C 1
ATOM 5690 O O . LYS A 1 691 ? -42.094 -19.109 1.938 1 84.5 691 LYS A O 1
ATOM 5695 N N . ASP A 1 692 ? -43.25 -18.422 3.684 1 81.38 692 ASP A N 1
ATOM 5696 C CA . ASP A 1 692 ? -43.125 -17.016 3.316 1 81.38 692 ASP A CA 1
ATOM 5697 C C . ASP A 1 692 ? -41.781 -16.453 3.727 1 81.38 692 ASP A C 1
ATOM 5699 O O . ASP A 1 692 ? -41.375 -15.375 3.281 1 81.38 692 ASP A O 1
ATOM 5703 N N . SER A 1 693 ? -41.062 -17.297 4.453 1 81.38 693 SER A N 1
ATOM 5704 C CA . SER A 1 693 ? -39.812 -16.781 4.977 1 81.38 693 SER A CA 1
ATOM 5705 C C . SER A 1 693 ? -38.625 -17.297 4.176 1 81.38 693 SER A C 1
ATOM 5707 O O . SER A 1 693 ? -37.469 -16.906 4.426 1 81.38 693 SER A O 1
ATOM 5709 N N . VAL A 1 694 ? -38.875 -18.156 3.227 1 86.94 694 VAL A N 1
ATOM 5710 C CA . VAL A 1 694 ? -37.781 -18.766 2.504 1 86.94 694 VAL A CA 1
ATOM 5711 C C . VAL A 1 694 ? -37.875 -18.438 1.017 1 86.94 694 VAL A C 1
ATOM 5713 O O . VAL A 1 694 ? -38.906 -17.922 0.56 1 86.94 694 VAL A O 1
ATOM 5716 N N . ASP A 1 695 ? -36.875 -18.656 0.219 1 86.75 695 ASP A N 1
ATOM 5717 C CA . ASP A 1 695 ? -36.812 -18.359 -1.21 1 86.75 695 ASP A CA 1
ATOM 5718 C C . ASP A 1 695 ? -37.625 -19.375 -2.008 1 86.75 695 ASP A C 1
ATOM 5720 O O . ASP A 1 695 ? -38.062 -20.391 -1.46 1 86.75 695 ASP A O 1
ATOM 5724 N N . ASN A 1 696 ? -37.781 -19.109 -3.275 1 86.38 696 ASN A N 1
ATOM 5725 C CA . ASN A 1 696 ? -38.625 -19.922 -4.145 1 86.38 696 ASN A CA 1
ATOM 5726 C C . ASN A 1 696 ? -38.094 -21.344 -4.266 1 86.38 696 ASN A C 1
ATOM 5728 O O . ASN A 1 696 ? -38.875 -22.312 -4.328 1 86.38 696 ASN A O 1
ATOM 5732 N N . LYS A 1 697 ? -36.844 -21.562 -4.305 1 89.94 697 LYS A N 1
ATOM 5733 C CA . LYS A 1 697 ? -36.25 -22.891 -4.457 1 89.94 697 LYS A CA 1
ATOM 5734 C C . LYS A 1 697 ? -36.469 -23.734 -3.211 1 89.94 697 LYS A C 1
ATOM 5736 O O . LYS A 1 697 ? -36.812 -24.922 -3.311 1 89.94 697 LYS A O 1
ATOM 5741 N N . MET A 1 698 ? -36.344 -23.156 -2.117 1 91.56 698 MET A N 1
ATOM 5742 C CA . MET A 1 698 ? -36.594 -23.875 -0.872 1 91.56 698 MET A CA 1
ATOM 5743 C C . MET A 1 698 ? -38.094 -24.203 -0.728 1 91.56 698 MET A C 1
ATOM 5745 O O . MET A 1 698 ? -38.438 -25.25 -0.195 1 91.56 698 MET A O 1
ATOM 5749 N N . GLN A 1 699 ? -38.906 -23.25 -1.248 1 91.88 699 GLN A N 1
ATOM 5750 C CA . GLN A 1 699 ? -40.344 -23.516 -1.235 1 91.88 699 GLN A CA 1
ATOM 5751 C C . GLN A 1 699 ? -40.688 -24.75 -2.061 1 91.88 699 GLN A C 1
ATOM 5753 O O . GLN A 1 699 ? -41.5 -25.578 -1.652 1 91.88 699 GLN A O 1
ATOM 5758 N N . THR A 1 700 ? -40.031 -24.797 -3.174 1 92.25 700 THR A N 1
ATOM 5759 C CA . THR A 1 700 ? -40.219 -25.984 -4.008 1 92.25 700 THR A CA 1
ATOM 5760 C C . THR A 1 700 ? -39.75 -27.234 -3.281 1 92.25 700 THR A C 1
ATOM 5762 O O . THR A 1 700 ? -40.375 -28.297 -3.371 1 92.25 700 THR A O 1
ATOM 5765 N N . GLY A 1 701 ? -38.688 -27.156 -2.602 1 92.5 701 GLY A N 1
ATOM 5766 C CA . GLY A 1 701 ? -38.188 -28.25 -1.798 1 92.5 701 GLY A CA 1
ATOM 5767 C C . GLY A 1 701 ? -39.188 -28.703 -0.73 1 92.5 701 GLY A C 1
ATOM 5768 O O . GLY A 1 701 ? -39.375 -29.906 -0.542 1 92.5 701 GLY A O 1
ATOM 5769 N N . PHE A 1 702 ? -39.812 -27.781 -0.15 1 92.69 702 PHE A N 1
ATOM 5770 C CA . PHE A 1 702 ? -40.812 -28.078 0.884 1 92.69 702 PHE A CA 1
ATOM 5771 C C . PHE A 1 702 ? -42 -28.781 0.292 1 92.69 702 PHE A C 1
ATOM 5773 O O . PHE A 1 702 ? -42.5 -29.766 0.854 1 92.69 702 PHE A O 1
ATOM 5780 N N . ALA A 1 703 ? -42.406 -28.219 -0.852 1 92.06 703 ALA A N 1
ATOM 5781 C CA . ALA A 1 703 ? -43.594 -28.781 -1.497 1 92.06 703 ALA A CA 1
ATOM 5782 C C . ALA A 1 703 ? -43.375 -30.219 -1.918 1 92.06 703 ALA A C 1
ATOM 5784 O O . ALA A 1 703 ? -44.312 -31.016 -1.955 1 92.06 703 ALA A O 1
ATOM 5785 N N . ARG A 1 704 ? -42.156 -30.578 -2.205 1 93.19 704 ARG A N 1
ATOM 5786 C CA . ARG A 1 704 ? -41.844 -31.906 -2.74 1 93.19 704 ARG A CA 1
ATOM 5787 C C . ARG A 1 704 ? -41.25 -32.812 -1.67 1 93.19 704 ARG A C 1
ATOM 5789 O O . ARG A 1 704 ? -40.938 -33.969 -1.927 1 93.19 704 ARG A O 1
ATOM 5796 N N . PHE A 1 705 ? -41.125 -32.375 -0.474 1 94.12 705 PHE A N 1
ATOM 5797 C CA . PHE A 1 705 ? -40.344 -33.062 0.567 1 94.12 705 PHE A CA 1
ATOM 5798 C C . PHE A 1 705 ? -40.969 -34.406 0.91 1 94.12 705 PHE A C 1
ATOM 5800 O O . PHE A 1 705 ? -40.281 -35.438 0.822 1 94.12 705 PHE A O 1
ATOM 5807 N N . ILE A 1 706 ? -42.281 -34.469 1.201 1 90.94 706 ILE A N 1
ATOM 5808 C CA . ILE A 1 706 ? -42.938 -35.656 1.706 1 90.94 706 ILE A CA 1
ATOM 5809 C C . ILE A 1 706 ? -43.031 -36.688 0.584 1 90.94 706 ILE A C 1
ATOM 5811 O O . ILE A 1 706 ? -42.75 -37.875 0.778 1 90.94 706 ILE A O 1
ATOM 5815 N N . SER A 1 707 ? -43.5 -36.188 -0.584 1 90.62 707 SER A N 1
ATOM 5816 C CA . SER A 1 707 ? -43.656 -37.094 -1.713 1 90.62 707 SER A CA 1
ATOM 5817 C C . SER A 1 707 ? -42.312 -37.75 -2.094 1 90.62 707 SER A C 1
ATOM 5819 O O . SER A 1 707 ? -42.25 -38.938 -2.369 1 90.62 707 SER A O 1
ATOM 5821 N N . CYS A 1 708 ? -41.25 -36.969 -2.051 1 93.06 708 CYS A N 1
ATOM 5822 C CA . CYS A 1 708 ? -39.938 -37.469 -2.443 1 93.06 708 CYS A CA 1
ATOM 5823 C C . CYS A 1 708 ? -39.375 -38.375 -1.358 1 93.06 708 CYS A C 1
ATOM 5825 O O . CYS A 1 708 ? -38.656 -39.344 -1.657 1 93.06 708 CYS A O 1
ATOM 5827 N N . LEU A 1 709 ? -39.625 -38.062 -0.126 1 91 709 LEU A N 1
ATOM 5828 C CA . LEU A 1 709 ? -39.156 -38.906 0.961 1 91 709 LEU A CA 1
ATOM 5829 C C . LEU A 1 709 ? -39.812 -40.281 0.925 1 91 709 LEU A C 1
ATOM 5831 O O . LEU A 1 709 ? -39.156 -41.312 1.115 1 91 709 LEU A O 1
ATOM 5835 N N . ASP A 1 710 ? -41.125 -40.281 0.641 1 87.06 710 ASP A N 1
ATOM 5836 C CA . ASP A 1 710 ? -41.844 -41.531 0.529 1 87.06 710 ASP A CA 1
ATOM 5837 C C . ASP A 1 710 ? -41.281 -42.406 -0.586 1 87.06 710 ASP A C 1
ATOM 5839 O O . ASP A 1 710 ? -41.094 -43.594 -0.405 1 87.06 710 ASP A O 1
ATOM 5843 N N . SER A 1 711 ? -41.062 -41.719 -1.628 1 87.44 711 SER A N 1
ATOM 5844 C CA . SER A 1 711 ? -40.531 -42.438 -2.77 1 87.44 711 SER A CA 1
ATOM 5845 C C . SER A 1 711 ? -39.125 -43 -2.447 1 87.44 711 SER A C 1
ATOM 5847 O O . SER A 1 711 ? -38.781 -44.094 -2.881 1 87.44 711 SER A O 1
ATOM 5849 N N . TYR A 1 712 ? -38.344 -42.281 -1.751 1 89.69 712 TYR A N 1
ATOM 5850 C CA . TYR A 1 712 ? -37 -42.719 -1.376 1 89.69 712 TYR A CA 1
ATOM 5851 C C . TYR A 1 712 ? -37.062 -43.906 -0.419 1 89.69 712 TYR A C 1
ATOM 5853 O O . TYR A 1 712 ? -36.312 -44.875 -0.555 1 89.69 712 TYR A O 1
ATOM 5861 N N . LEU A 1 713 ? -37.969 -43.906 0.509 1 85.88 713 LEU A N 1
ATOM 5862 C CA . LEU A 1 713 ? -38.125 -44.969 1.499 1 85.88 713 LEU A CA 1
ATOM 5863 C C . LEU A 1 713 ? -38.625 -46.25 0.853 1 85.88 713 LEU A C 1
ATOM 5865 O O . LEU A 1 713 ? -38.281 -47.344 1.282 1 85.88 713 LEU A O 1
ATOM 5869 N N . ASP A 1 714 ? -39.469 -46.031 -0.14 1 81.81 714 ASP A N 1
ATOM 5870 C CA . ASP A 1 714 ? -39.969 -47.188 -0.878 1 81.81 714 ASP A CA 1
ATOM 5871 C C . ASP A 1 714 ? -38.812 -47.906 -1.577 1 81.81 714 ASP A C 1
ATOM 5873 O O . ASP A 1 714 ? -38.875 -49.156 -1.746 1 81.81 714 ASP A O 1
ATOM 5877 N N . LEU A 1 715 ? -37.844 -47.125 -1.99 1 79.56 715 LEU A N 1
ATOM 5878 C CA . LEU A 1 715 ? -36.688 -47.719 -2.67 1 79.56 715 LEU A CA 1
ATOM 5879 C C . LEU A 1 715 ? -35.812 -48.469 -1.688 1 79.56 715 LEU A C 1
ATOM 5881 O O . LEU A 1 715 ? -35.125 -49.406 -2.082 1 79.56 715 LEU A O 1
ATOM 5885 N N . LEU A 1 716 ? -35.906 -48.062 -0.423 1 78.25 716 LEU A N 1
ATOM 5886 C CA . LEU A 1 716 ? -35.125 -48.75 0.598 1 78.25 716 LEU A CA 1
ATOM 5887 C C . LEU A 1 716 ? -35.844 -49.969 1.104 1 78.25 716 LEU A C 1
ATOM 5889 O O . LEU A 1 716 ? -37 -49.906 1.514 1 78.25 716 LEU A O 1
ATOM 5893 N N . ASP A 1 717 ? -36 -51.062 0.34 1 65.44 717 ASP A N 1
ATOM 5894 C CA . ASP A 1 717 ? -36.688 -52.281 0.666 1 65.44 717 ASP A CA 1
ATOM 5895 C C . ASP A 1 717 ? -36.906 -52.438 2.174 1 65.44 717 ASP A C 1
ATOM 5897 O O . ASP A 1 717 ? -35.938 -52.531 2.924 1 65.44 717 ASP A O 1
ATOM 5901 N N . GLY A 1 718 ? -38.125 -52.406 2.713 1 61.62 718 GLY A N 1
ATOM 5902 C CA . GLY A 1 718 ? -38.469 -52.812 4.059 1 61.62 718 GLY A CA 1
ATOM 5903 C C . GLY A 1 718 ? -38.281 -51.719 5.094 1 61.62 718 GLY A C 1
ATOM 5904 O O . GLY A 1 718 ? -38.375 -51.969 6.297 1 61.62 718 GLY A O 1
ATOM 5905 N N . PHE A 1 719 ? -37.875 -50.438 4.586 1 66.31 719 PHE A N 1
ATOM 5906 C CA . PHE A 1 719 ? -37.625 -49.438 5.609 1 66.31 719 PHE A CA 1
ATOM 5907 C C . PHE A 1 719 ? -38.906 -48.75 6.035 1 66.31 719 PHE A C 1
ATOM 5909 O O . PHE A 1 719 ? -39.656 -48.25 5.191 1 66.31 719 PHE A O 1
ATOM 5916 N N . THR A 1 720 ? -39.469 -49.031 7.156 1 65.25 720 THR A N 1
ATOM 5917 C CA . THR A 1 720 ? -40.625 -48.375 7.707 1 65.25 720 THR A CA 1
ATOM 5918 C C . THR A 1 720 ? -40.25 -47.438 8.852 1 65.25 720 THR A C 1
ATOM 5920 O O . THR A 1 720 ? -39.469 -47.812 9.719 1 65.25 720 THR A O 1
ATOM 5923 N N . ILE A 1 721 ? -40.531 -46.156 8.641 1 69.31 721 ILE A N 1
ATOM 5924 C CA . ILE A 1 721 ? -40.281 -45.188 9.727 1 69.31 721 ILE A CA 1
ATOM 5925 C C . ILE A 1 721 ? -41.25 -45.469 10.875 1 69.31 721 ILE A C 1
ATOM 5927 O O . ILE A 1 721 ? -42.469 -45.438 10.695 1 69.31 721 ILE A O 1
ATOM 5931 N N . ILE A 1 722 ? -40.75 -46.156 11.906 1 62.38 722 ILE A N 1
ATOM 5932 C CA . ILE A 1 722 ? -41.531 -46.438 13.102 1 62.38 722 ILE A CA 1
ATOM 5933 C C . ILE A 1 722 ? -41.375 -45.281 14.102 1 62.38 722 ILE A C 1
ATOM 5935 O O . ILE A 1 722 ? -40.25 -44.875 14.398 1 62.38 722 ILE A O 1
ATOM 5939 N N . GLY A 1 723 ? -42.5 -44.656 14.68 1 63.62 723 GLY A N 1
ATOM 5940 C CA . GLY A 1 723 ? -42.531 -43.719 15.773 1 63.62 723 GLY A CA 1
ATOM 5941 C C . GLY A 1 723 ? -42.312 -42.281 15.32 1 63.62 723 GLY A C 1
ATOM 5942 O O . GLY A 1 723 ? -42.469 -41.938 14.148 1 63.62 723 GLY A O 1
ATOM 5943 N N . GLU A 1 724 ? -41.969 -41.375 16.312 1 77.06 724 GLU A N 1
ATOM 5944 C CA . GLU A 1 724 ? -41.719 -39.969 16.094 1 77.06 724 GLU A CA 1
ATOM 5945 C C . GLU A 1 724 ? -40.312 -39.719 15.516 1 77.06 724 GLU A C 1
ATOM 5947 O O . GLU A 1 724 ? -39.312 -40.094 16.141 1 77.06 724 GLU A O 1
ATOM 5952 N N . THR A 1 725 ? -40.219 -39.531 14.227 1 87.25 725 THR A N 1
ATOM 5953 C CA . THR A 1 725 ? -38.938 -39.281 13.586 1 87.25 725 THR A CA 1
ATOM 5954 C C . THR A 1 725 ? -38.719 -37.781 13.391 1 87.25 725 THR A C 1
ATOM 5956 O O . THR A 1 725 ? -39.625 -37.062 12.938 1 87.25 725 THR A O 1
ATOM 5959 N N . ARG A 1 726 ? -37.594 -37.375 13.82 1 92.62 726 ARG A N 1
ATOM 5960 C CA . ARG A 1 726 ? -37.25 -35.969 13.68 1 92.62 726 ARG A CA 1
ATOM 5961 C C . ARG A 1 726 ? -36.406 -35.719 12.438 1 92.62 726 ARG A C 1
ATOM 5963 O O . ARG A 1 726 ? -35.625 -36.594 12.031 1 92.62 726 ARG A O 1
ATOM 5970 N N . ILE A 1 727 ? -36.594 -34.531 11.797 1 93.31 727 ILE A N 1
ATOM 5971 C CA . ILE A 1 727 ? -35.875 -34.156 10.594 1 93.31 727 ILE A CA 1
ATOM 5972 C C . ILE A 1 727 ? -35.125 -32.844 10.836 1 93.31 727 ILE A C 1
ATOM 5974 O O . ILE A 1 727 ? -35.719 -31.891 11.359 1 93.31 727 ILE A O 1
ATOM 5978 N N . ASN A 1 728 ? -33.875 -32.906 10.523 1 94.12 728 ASN A N 1
ATOM 5979 C CA . ASN A 1 728 ? -33.094 -31.688 10.531 1 94.12 728 ASN A CA 1
ATOM 5980 C C . ASN A 1 728 ? -32.75 -31.219 9.117 1 94.12 728 ASN A C 1
ATOM 5982 O O . ASN A 1 728 ? -32.344 -32 8.273 1 94.12 728 ASN A O 1
ATOM 5986 N N . ILE A 1 729 ? -33 -29.969 8.773 1 94.19 729 ILE A N 1
ATOM 5987 C CA . ILE A 1 729 ? -32.594 -29.359 7.504 1 94.19 729 ILE A CA 1
ATOM 5988 C C . ILE A 1 729 ? -31.391 -28.469 7.719 1 94.19 729 ILE A C 1
ATOM 5990 O O . ILE A 1 729 ? -31.375 -27.641 8.641 1 94.19 729 ILE A O 1
ATOM 5994 N N . TYR A 1 730 ? -30.422 -28.703 6.867 1 94 730 TYR A N 1
ATOM 5995 C CA . TYR A 1 730 ? -29.172 -27.953 7.004 1 94 730 TYR A CA 1
ATOM 5996 C C . TYR A 1 730 ? -28.938 -27.062 5.797 1 94 730 TYR A C 1
ATOM 5998 O O . TYR A 1 730 ? -29.531 -27.266 4.738 1 94 730 TYR A O 1
ATOM 6006 N N . GLY A 1 731 ? -28.062 -26.016 5.977 1 92 731 GLY A N 1
ATOM 6007 C CA . GLY A 1 731 ? -27.703 -25.109 4.895 1 92 731 GLY A CA 1
ATOM 6008 C C . GLY A 1 731 ? -26.5 -25.562 4.109 1 92 731 GLY A C 1
ATOM 6009 O O . GLY A 1 731 ? -26.312 -25.188 2.951 1 92 731 GLY A O 1
ATOM 6010 N N . SER A 1 732 ? -25.641 -26.312 4.719 1 92.62 732 SER A N 1
ATOM 6011 C CA . SER A 1 732 ? -24.406 -26.734 4.055 1 92.62 732 SER A CA 1
ATOM 6012 C C . SER A 1 732 ? -24 -28.141 4.5 1 92.62 732 SER A C 1
ATOM 6014 O O . SER A 1 732 ? -24.391 -28.594 5.57 1 92.62 732 SER A O 1
ATOM 6016 N N . VAL A 1 733 ? -23.328 -28.875 3.641 1 92.62 733 VAL A N 1
ATOM 6017 C CA . VAL A 1 733 ? -22.766 -30.188 3.959 1 92.62 733 VAL A CA 1
ATOM 6018 C C . VAL A 1 733 ? -21.391 -30.312 3.316 1 92.62 733 VAL A C 1
ATOM 6020 O O . VAL A 1 733 ? -21.188 -29.875 2.184 1 92.62 733 VAL A O 1
ATOM 6023 N N . THR A 1 734 ? -20.453 -30.719 4.078 1 89.19 734 THR A N 1
ATOM 6024 C CA . THR A 1 734 ? -19.141 -31.031 3.551 1 89.19 734 THR A CA 1
ATOM 6025 C C . THR A 1 734 ? -19.062 -32.469 3.086 1 89.19 734 THR A C 1
ATOM 6027 O O . THR A 1 734 ? -19.297 -33.406 3.875 1 89.19 734 THR A O 1
ATOM 6030 N N . LEU A 1 735 ? -18.828 -32.656 1.865 1 87.81 735 LEU A N 1
ATOM 6031 C CA . LEU A 1 735 ? -18.75 -33.969 1.273 1 87.81 735 LEU A CA 1
ATOM 6032 C C . LEU A 1 735 ? -17.438 -34.688 1.656 1 87.81 735 LEU A C 1
ATOM 6034 O O . LEU A 1 735 ? -16.562 -34.062 2.248 1 87.81 735 LEU A O 1
ATOM 6038 N N . GLU A 1 736 ? -17.359 -35.844 1.341 1 78.5 736 GLU A N 1
ATOM 6039 C CA . GLU A 1 736 ? -16.172 -36.625 1.688 1 78.5 736 GLU A CA 1
ATOM 6040 C C . GLU A 1 736 ? -14.922 -36.094 1.005 1 78.5 736 GLU A C 1
ATOM 6042 O O . GLU A 1 736 ? -13.828 -36.156 1.569 1 78.5 736 GLU A O 1
ATOM 6047 N N . ASN A 1 737 ? -15.156 -35.562 -0.231 1 74.94 737 ASN A N 1
ATOM 6048 C CA . ASN A 1 737 ? -14.016 -35.062 -0.973 1 74.94 737 ASN A CA 1
ATOM 6049 C C . ASN A 1 737 ? -13.641 -33.656 -0.504 1 74.94 737 ASN A C 1
ATOM 6051 O O . ASN A 1 737 ? -12.719 -33.031 -1.041 1 74.94 737 ASN A O 1
ATOM 6055 N N . GLY A 1 738 ? -14.352 -33.156 0.444 1 77.88 738 GLY A N 1
ATOM 6056 C CA . GLY A 1 738 ? -14 -31.875 1.011 1 77.88 738 GLY A CA 1
ATOM 6057 C C . GLY A 1 738 ? -14.812 -30.719 0.427 1 77.88 738 GLY A C 1
ATOM 6058 O O . GLY A 1 738 ? -14.789 -29.609 0.954 1 77.88 738 GLY A O 1
ATOM 6059 N N . ALA A 1 739 ? -15.453 -31.016 -0.676 1 84.88 739 ALA A N 1
ATOM 6060 C CA . ALA A 1 739 ? -16.25 -29.969 -1.292 1 84.88 739 ALA A CA 1
ATOM 6061 C C . ALA A 1 739 ? -17.438 -29.594 -0.406 1 84.88 739 ALA A C 1
ATOM 6063 O O . ALA A 1 739 ? -18.016 -30.438 0.264 1 84.88 739 ALA A O 1
ATOM 6064 N N . ILE A 1 740 ? -17.781 -28.438 -0.367 1 87.81 740 ILE A N 1
ATOM 6065 C CA . ILE A 1 740 ? -18.906 -27.969 0.435 1 87.81 740 ILE A CA 1
ATOM 6066 C C . ILE A 1 740 ? -20.109 -27.703 -0.466 1 87.81 740 ILE A C 1
ATOM 6068 O O . ILE A 1 740 ? -20.016 -26.953 -1.436 1 87.81 740 ILE A O 1
ATOM 6072 N N . MET A 1 741 ? -21.094 -28.391 -0.183 1 91.44 741 MET A N 1
ATOM 6073 C CA . MET A 1 741 ? -22.359 -28.219 -0.875 1 91.44 741 MET A CA 1
ATOM 6074 C C . MET A 1 741 ? -23.312 -27.359 -0.045 1 91.44 741 MET A C 1
ATOM 6076 O O . MET A 1 741 ? -23.391 -27.516 1.175 1 91.44 741 MET A O 1
ATOM 6080 N N . ARG A 1 742 ? -23.984 -26.484 -0.76 1 91.62 742 ARG A N 1
ATOM 6081 C CA . ARG A 1 742 ? -24.844 -25.562 -0.019 1 91.62 742 ARG A CA 1
ATOM 6082 C C . ARG A 1 742 ? -26.25 -25.531 -0.603 1 91.62 742 ARG A C 1
ATOM 6084 O O . ARG A 1 742 ? -26.438 -25.781 -1.798 1 91.62 742 ARG A O 1
ATOM 6091 N N . ALA A 1 743 ? -27.25 -25.359 0.224 1 92.88 743 ALA A N 1
ATOM 6092 C CA . ALA A 1 743 ? -28.641 -25.125 -0.113 1 92.88 743 ALA A CA 1
ATOM 6093 C C . ALA A 1 743 ? -29.297 -24.188 0.894 1 92.88 743 ALA A C 1
ATOM 6095 O O . ALA A 1 743 ? -29.984 -24.625 1.819 1 92.88 743 ALA A O 1
ATOM 6096 N N . THR A 1 744 ? -29.062 -22.906 0.697 1 89 744 THR A N 1
ATOM 6097 C CA . THR A 1 744 ? -29.531 -21.938 1.688 1 89 744 THR A CA 1
ATOM 6098 C C . THR A 1 744 ? -29.906 -20.609 1.024 1 89 744 THR A C 1
ATOM 6100 O O . THR A 1 744 ? -29.406 -20.297 -0.062 1 89 744 THR A O 1
ATOM 6103 N N . ASN A 1 745 ? -30.781 -19.922 1.721 1 79.06 745 ASN A N 1
ATOM 6104 C CA . ASN A 1 745 ? -31.188 -18.594 1.284 1 79.06 745 ASN A CA 1
ATOM 6105 C C . ASN A 1 745 ? -30.344 -17.5 1.949 1 79.06 745 ASN A C 1
ATOM 6107 O O . ASN A 1 745 ? -30.469 -16.328 1.614 1 79.06 745 ASN A O 1
ATOM 6111 N N . ARG A 1 746 ? -29.562 -17.828 2.891 1 74.94 746 ARG A N 1
ATOM 6112 C CA . ARG A 1 746 ? -28.922 -16.781 3.684 1 74.94 746 ARG A CA 1
ATOM 6113 C C . ARG A 1 746 ? -27.422 -17.047 3.816 1 74.94 746 ARG A C 1
ATOM 6115 O O . ARG A 1 746 ? -26.953 -17.438 4.887 1 74.94 746 ARG A O 1
ATOM 6122 N N . TYR A 1 747 ? -26.672 -17.141 2.77 1 73.31 747 TYR A N 1
ATOM 6123 C CA . TYR A 1 747 ? -25.219 -17.172 2.891 1 73.31 747 TYR A CA 1
ATOM 6124 C C . TYR A 1 747 ? -24.625 -15.789 2.629 1 73.31 747 TYR A C 1
ATOM 6126 O O . TYR A 1 747 ? -24.469 -15.383 1.475 1 73.31 747 TYR A O 1
ATOM 6134 N N . HIS A 1 748 ? -24.266 -15.117 3.611 1 61.41 748 HIS A N 1
ATOM 6135 C CA . HIS A 1 748 ? -23.844 -13.727 3.555 1 61.41 748 HIS A CA 1
ATOM 6136 C C . HIS A 1 748 ? -24.859 -12.867 2.814 1 61.41 748 HIS A C 1
ATOM 6138 O O . HIS A 1 748 ? -24.5 -12.109 1.909 1 61.41 748 HIS A O 1
ATOM 6144 N N . ASN A 1 749 ? -26.172 -13.219 3.109 1 61.19 749 ASN A N 1
ATOM 6145 C CA . ASN A 1 749 ? -27.344 -12.5 2.623 1 61.19 749 ASN A CA 1
ATOM 6146 C C . ASN A 1 749 ? -27.594 -12.766 1.141 1 61.19 749 ASN A C 1
ATOM 6148 O O . ASN A 1 749 ? -28.203 -11.945 0.454 1 61.19 749 ASN A O 1
ATOM 6152 N N . LYS A 1 750 ? -27 -13.828 0.686 1 73.38 750 LYS A N 1
ATOM 6153 C CA . LYS A 1 750 ? -27.234 -14.211 -0.702 1 73.38 750 LYS A CA 1
ATOM 6154 C C . LYS A 1 750 ? -27.703 -15.664 -0.8 1 73.38 750 LYS A C 1
ATOM 6156 O O . LYS A 1 750 ? -27.375 -16.484 0.06 1 73.38 750 LYS A O 1
ATOM 6161 N N . VAL A 1 751 ? -28.516 -15.945 -1.811 1 81.25 751 VAL A N 1
ATOM 6162 C CA . VAL A 1 751 ? -29.031 -17.281 -2.061 1 81.25 751 VAL A CA 1
ATOM 6163 C C . VAL A 1 751 ? -27.938 -18.156 -2.678 1 81.25 751 VAL A C 1
ATOM 6165 O O . VAL A 1 751 ? -27.172 -17.688 -3.518 1 81.25 751 VAL A O 1
ATOM 6168 N N . TRP A 1 752 ? -27.75 -19.359 -2.131 1 87.44 752 TRP A N 1
ATOM 6169 C CA . TRP A 1 752 ? -26.75 -20.266 -2.684 1 87.44 752 TRP A CA 1
ATOM 6170 C C . TRP A 1 752 ? -27.281 -21.688 -2.727 1 87.44 752 TRP A C 1
ATOM 6172 O O . TRP A 1 752 ? -27.484 -22.328 -1.683 1 87.44 752 TRP A O 1
ATOM 6182 N N . PHE A 1 753 ? -27.594 -22.203 -3.848 1 92.25 753 PHE A N 1
ATOM 6183 C CA . PHE A 1 753 ? -27.969 -23.594 -4.09 1 92.25 753 PHE A CA 1
ATOM 6184 C C . PHE A 1 753 ? -26.953 -24.266 -5.016 1 92.25 753 PHE A C 1
ATOM 6186 O O . PHE A 1 753 ? -26.891 -23.938 -6.203 1 92.25 753 PHE A O 1
ATOM 6193 N N . SER A 1 754 ? -26.25 -25.219 -4.547 1 92 754 SER A N 1
ATOM 6194 C CA . SER A 1 754 ? -25.141 -25.828 -5.277 1 92 754 SER A CA 1
ATOM 6195 C C . SER A 1 754 ? -25.641 -26.828 -6.32 1 92 754 SER A C 1
ATOM 6197 O O . SER A 1 754 ? -26.641 -27.5 -6.102 1 92 754 SER A O 1
ATOM 6199 N N . ASP A 1 755 ? -25 -26.859 -7.418 1 91.94 755 ASP A N 1
ATOM 6200 C CA . ASP A 1 755 ? -25.172 -27.906 -8.414 1 91.94 755 ASP A CA 1
ATOM 6201 C C . ASP A 1 755 ? -24.234 -29.078 -8.148 1 91.94 755 ASP A C 1
ATOM 6203 O O . ASP A 1 755 ? -23.094 -28.891 -7.715 1 91.94 755 ASP A O 1
ATOM 6207 N N . ILE A 1 756 ? -24.75 -30.281 -8.375 1 91.25 756 ILE A N 1
ATOM 6208 C CA . ILE A 1 756 ? -23.969 -31.438 -7.992 1 91.25 756 ILE A CA 1
ATOM 6209 C C . ILE A 1 756 ? -23.984 -32.469 -9.117 1 91.25 756 ILE A C 1
ATOM 6211 O O . ILE A 1 756 ? -24.859 -32.438 -9.992 1 91.25 756 ILE A O 1
ATOM 6215 N N . ALA A 1 757 ? -22.969 -33.344 -9.125 1 89.25 757 ALA A N 1
ATOM 6216 C CA . ALA A 1 757 ? -22.875 -34.5 -10.016 1 89.25 757 ALA A CA 1
ATOM 6217 C C . ALA A 1 757 ? -23.047 -35.812 -9.242 1 89.25 757 ALA A C 1
ATOM 6219 O O . ALA A 1 757 ? -22.516 -35.969 -8.141 1 89.25 757 ALA A O 1
ATOM 6220 N N . ILE A 1 758 ? -23.891 -36.656 -9.742 1 86.5 758 ILE A N 1
ATOM 6221 C CA . ILE A 1 758 ? -24.141 -37.969 -9.117 1 86.5 758 ILE A CA 1
ATOM 6222 C C . ILE A 1 758 ? -23.828 -39.094 -10.109 1 86.5 758 ILE A C 1
ATOM 6224 O O . ILE A 1 758 ? -24.062 -38.938 -11.312 1 86.5 758 ILE A O 1
ATOM 6228 N N . SER A 1 759 ? -23.219 -40.125 -9.586 1 77.31 759 SER A N 1
ATOM 6229 C CA . SER A 1 759 ? -22.984 -41.281 -10.414 1 77.31 759 SER A CA 1
ATOM 6230 C C . SER A 1 759 ? -24.25 -42.125 -10.562 1 77.31 759 SER A C 1
ATOM 6232 O O . SER A 1 759 ? -25.031 -42.25 -9.609 1 77.31 759 SER A O 1
ATOM 6234 N N . MET A 1 760 ? -24.688 -42.344 -11.75 1 63.5 760 MET A N 1
ATOM 6235 C CA . MET A 1 760 ? -25.875 -43.188 -11.969 1 63.5 760 MET A CA 1
ATOM 6236 C C . MET A 1 760 ? -25.516 -44.656 -11.977 1 63.5 760 MET A C 1
ATOM 6238 O O . MET A 1 760 ? -24.469 -45.031 -12.5 1 63.5 760 MET A O 1
ATOM 6242 N N . ASP A 1 761 ? -26.141 -45.469 -11.172 1 52.41 761 ASP A N 1
ATOM 6243 C CA . ASP A 1 761 ? -26 -46.906 -11.242 1 52.41 761 ASP A CA 1
ATOM 6244 C C . ASP A 1 761 ? -26.328 -47.438 -12.641 1 52.41 761 ASP A C 1
ATOM 6246 O O . ASP A 1 761 ? -27.094 -46.812 -13.375 1 52.41 761 ASP A O 1
ATOM 6250 N N . SER A 1 762 ? -25.641 -48.438 -13.172 1 49.38 762 SER A N 1
ATOM 6251 C CA . SER A 1 762 ? -25.766 -49.125 -14.461 1 49.38 762 SER A CA 1
ATOM 6252 C C . SER A 1 762 ? -27.219 -49.312 -14.852 1 49.38 762 SER A C 1
ATOM 6254 O O . SER A 1 762 ? -27.562 -49.281 -16.031 1 49.38 762 SER A O 1
ATOM 6256 N N . GLU A 1 763 ? -28.031 -49.719 -14.039 1 47.12 763 GLU A N 1
ATOM 6257 C CA . GLU A 1 763 ? -29.391 -50.094 -14.438 1 47.12 763 GLU A CA 1
ATOM 6258 C C . GLU A 1 763 ? -30.219 -48.844 -14.812 1 47.12 763 GLU A C 1
ATOM 6260 O O . GLU A 1 763 ? -31.125 -48.938 -15.633 1 47.12 763 GLU A O 1
ATOM 6265 N N . GLU A 1 764 ? -29.969 -47.781 -14.227 1 47.12 764 GLU A N 1
ATOM 6266 C CA . GLU A 1 764 ? -30.75 -46.562 -14.422 1 47.12 764 GLU A CA 1
ATOM 6267 C C . GLU A 1 764 ? -30.328 -45.844 -15.688 1 47.12 764 GLU A C 1
ATOM 6269 O O . GLU A 1 764 ? -31 -44.906 -16.141 1 47.12 764 GLU A O 1
ATOM 6274 N N . SER A 1 765 ? -29.234 -46.094 -16.172 1 48.75 765 SER A N 1
ATOM 6275 C CA . SER A 1 765 ? -28.578 -45.406 -17.281 1 48.75 765 SER A CA 1
ATOM 6276 C C . SER A 1 765 ? -29.375 -45.531 -18.578 1 48.75 765 SER A C 1
ATOM 6278 O O . SER A 1 765 ? -29.141 -44.812 -19.547 1 48.75 765 SER A O 1
ATOM 6280 N N . ASN A 1 766 ? -30.172 -46.5 -18.672 1 47.25 766 ASN A N 1
ATOM 6281 C CA . ASN A 1 766 ? -30.75 -46.719 -20 1 47.25 766 ASN A CA 1
ATOM 6282 C C . ASN A 1 766 ? -31.641 -45.562 -20.406 1 47.25 766 ASN A C 1
ATOM 6284 O O . ASN A 1 766 ? -31.812 -45.281 -21.594 1 47.25 766 ASN A O 1
ATOM 6288 N N . ASP A 1 767 ? -32.344 -44.875 -19.469 1 48 767 ASP A N 1
ATOM 6289 C CA . ASP A 1 767 ? -33.344 -43.906 -19.906 1 48 767 ASP A CA 1
ATOM 6290 C C . ASP A 1 767 ? -32.75 -42.5 -19.875 1 48 767 ASP A C 1
ATOM 6292 O O . ASP A 1 767 ? -33.406 -41.531 -20.359 1 48 767 ASP A O 1
ATOM 6296 N N . TYR A 1 768 ? -31.562 -42.219 -19.141 1 55.56 768 TYR A N 1
ATOM 6297 C CA . TYR A 1 768 ? -31.062 -40.875 -19.031 1 55.56 768 TYR A CA 1
ATOM 6298 C C . TYR A 1 768 ? -29.688 -40.75 -19.672 1 55.56 768 TYR A C 1
ATOM 6300 O O . TYR A 1 768 ? -28.891 -41.688 -19.672 1 55.56 768 TYR A O 1
ATOM 6308 N N . THR A 1 769 ? -29.609 -39.844 -20.672 1 61.91 769 THR A N 1
ATOM 6309 C CA . THR A 1 769 ? -28.297 -39.562 -21.266 1 61.91 769 THR A CA 1
ATOM 6310 C C . THR A 1 769 ? -27.328 -39.031 -20.203 1 61.91 769 THR A C 1
ATOM 6312 O O . THR A 1 769 ? -27.609 -38.031 -19.562 1 61.91 769 THR A O 1
ATOM 6315 N N . SER A 1 770 ? -26.531 -39.938 -19.719 1 68.25 770 SER A N 1
ATOM 6316 C CA . SER A 1 770 ? -25.547 -39.531 -18.719 1 68.25 770 SER A CA 1
ATOM 6317 C C . SER A 1 770 ? -24.266 -39.031 -19.391 1 68.25 770 SER A C 1
ATOM 6319 O O . SER A 1 770 ? -24.031 -39.312 -20.562 1 68.25 770 SER A O 1
ATOM 6321 N N . ASP A 1 771 ? -23.656 -38.094 -18.734 1 74.31 771 ASP A N 1
ATOM 6322 C CA . ASP A 1 771 ? -22.328 -37.594 -19.156 1 74.31 771 ASP A CA 1
ATOM 6323 C C . ASP A 1 771 ? -21.234 -38.5 -18.609 1 74.31 771 ASP A C 1
ATOM 6325 O O . ASP A 1 771 ? -20.719 -38.281 -17.516 1 74.31 771 ASP A O 1
ATOM 6329 N N . LYS A 1 772 ? -20.844 -39.5 -19.406 1 71.88 772 LYS A N 1
ATOM 6330 C CA . LYS A 1 772 ? -19.797 -40.438 -19 1 71.88 772 LYS A CA 1
ATOM 6331 C C . LYS A 1 772 ? -20.094 -41 -17.609 1 71.88 772 LYS A C 1
ATOM 6333 O O . LYS A 1 772 ? -19.219 -41 -16.734 1 71.88 772 LYS A O 1
ATOM 6338 N N . GLY A 1 773 ? -21.391 -41.25 -17.344 1 72.38 773 GLY A N 1
ATOM 6339 C CA . GLY A 1 773 ? -21.797 -41.906 -16.109 1 72.38 773 GLY A CA 1
ATOM 6340 C C . GLY A 1 773 ? -22.234 -40.906 -15.031 1 72.38 773 GLY A C 1
ATOM 6341 O O . GLY A 1 773 ? -22.625 -41.312 -13.938 1 72.38 773 GLY A O 1
ATOM 6342 N N . LEU A 1 774 ? -22.156 -39.625 -15.398 1 82.88 774 LEU A N 1
ATOM 6343 C CA . LEU A 1 774 ? -22.531 -38.625 -14.398 1 82.88 774 LEU A CA 1
ATOM 6344 C C . LEU A 1 774 ? -23.828 -37.906 -14.797 1 82.88 774 LEU A C 1
ATOM 6346 O O . LEU A 1 774 ? -24.062 -37.625 -15.977 1 82.88 774 LEU A O 1
ATOM 6350 N N . CYS A 1 775 ? -24.609 -37.688 -13.844 1 85.94 775 CYS A N 1
ATOM 6351 C CA . CYS A 1 775 ? -25.812 -36.875 -14 1 85.94 775 CYS A CA 1
ATOM 6352 C C . CYS A 1 775 ? -25.734 -35.625 -13.125 1 85.94 775 CYS A C 1
ATOM 6354 O O . CYS A 1 775 ? -25.031 -35.625 -12.109 1 85.94 775 CYS A O 1
ATOM 6356 N N . TYR A 1 776 ? -26.406 -34.625 -13.594 1 89.69 776 TYR A N 1
ATOM 6357 C CA . TYR A 1 776 ? -26.297 -33.344 -12.906 1 89.69 776 TYR A CA 1
ATOM 6358 C C . TYR A 1 776 ? -27.625 -32.969 -12.25 1 89.69 776 TYR A C 1
ATOM 6360 O O . TYR A 1 776 ? -28.688 -33.281 -12.781 1 89.69 776 TYR A O 1
ATOM 6368 N N . ARG A 1 777 ? -27.469 -32.344 -11.055 1 89.5 777 ARG A N 1
ATOM 6369 C CA . ARG A 1 777 ? -28.641 -31.984 -10.258 1 89.5 777 ARG A CA 1
ATOM 6370 C C . ARG A 1 777 ? -28.406 -30.672 -9.516 1 89.5 777 ARG A C 1
ATOM 6372 O O . ARG A 1 777 ? -27.266 -30.25 -9.336 1 89.5 777 ARG A O 1
ATOM 6379 N N . GLN A 1 778 ? -29.484 -30.062 -9.188 1 93.5 778 GLN A N 1
ATOM 6380 C CA . GLN A 1 778 ? -29.453 -28.891 -8.297 1 93.5 778 GLN A CA 1
ATOM 6381 C C . GLN A 1 778 ? -29.984 -29.25 -6.91 1 93.5 778 GLN A C 1
ATOM 6383 O O . GLN A 1 778 ? -31.062 -29.828 -6.777 1 93.5 778 GLN A O 1
ATOM 6388 N N . ALA A 1 779 ? -29.234 -28.969 -5.906 1 94.56 779 ALA A N 1
ATOM 6389 C CA . ALA A 1 779 ? -29.641 -29.25 -4.531 1 94.56 779 ALA A CA 1
ATOM 6390 C C . ALA A 1 779 ? -30.625 -28.203 -4.023 1 94.56 779 ALA A C 1
ATOM 6392 O O . ALA A 1 779 ? -30.359 -27 -4.113 1 94.56 779 ALA A O 1
ATOM 6393 N N . LEU A 1 780 ? -31.703 -28.656 -3.463 1 94.44 780 LEU A N 1
ATOM 6394 C CA . LEU A 1 780 ? -32.719 -27.75 -2.961 1 94.44 780 LEU A CA 1
ATOM 6395 C C . LEU A 1 780 ? -32.75 -27.734 -1.436 1 94.44 780 LEU A C 1
ATOM 6397 O O . LEU A 1 780 ? -32.969 -26.688 -0.823 1 94.44 780 LEU A O 1
ATOM 6401 N N . LEU A 1 781 ? -32.594 -28.953 -0.867 1 95.56 781 LEU A N 1
ATOM 6402 C CA . LEU A 1 781 ? -32.594 -29.094 0.585 1 95.56 781 LEU A CA 1
ATOM 6403 C C . LEU A 1 781 ? -31.562 -30.156 1.019 1 95.56 781 LEU A C 1
ATOM 6405 O O . LEU A 1 781 ? -31.344 -31.125 0.304 1 95.56 781 LEU A O 1
ATOM 6409 N N . LEU A 1 782 ? -31.016 -29.969 2.094 1 95.81 782 LEU A N 1
ATOM 6410 C CA . LEU A 1 782 ? -30.141 -30.938 2.771 1 95.81 782 LEU A CA 1
ATOM 6411 C C . LEU A 1 782 ? -30.766 -31.406 4.082 1 95.81 782 LEU A C 1
ATOM 6413 O O . LEU A 1 782 ? -30.906 -30.609 5.023 1 95.81 782 LEU A O 1
ATOM 6417 N N . ALA A 1 783 ? -31.094 -32.656 4.141 1 94.69 783 ALA A N 1
ATOM 6418 C CA . ALA A 1 783 ? -31.875 -33.156 5.27 1 94.69 783 ALA A CA 1
ATOM 6419 C C . ALA A 1 783 ? -31.203 -34.344 5.938 1 94.69 783 ALA A C 1
ATOM 6421 O O . ALA A 1 783 ? -30.625 -35.188 5.266 1 94.69 783 ALA A O 1
ATOM 6422 N N . GLU A 1 784 ? -31.234 -34.344 7.156 1 93.88 784 GLU A N 1
ATOM 6423 C CA . GLU A 1 784 ? -30.875 -35.5 7.996 1 93.88 784 GLU A CA 1
ATOM 6424 C C . GLU A 1 784 ? -32.094 -36.094 8.688 1 93.88 784 GLU A C 1
ATOM 6426 O O . GLU A 1 784 ? -32.719 -35.406 9.516 1 93.88 784 GLU A O 1
ATOM 6431 N N . VAL A 1 785 ? -32.469 -37.25 8.25 1 90.56 785 VAL A N 1
ATOM 6432 C CA . VAL A 1 785 ? -33.562 -37.969 8.867 1 90.56 785 VAL A CA 1
ATOM 6433 C C . VAL A 1 785 ? -33.062 -38.844 10 1 90.56 785 VAL A C 1
ATOM 6435 O O . VAL A 1 785 ? -32.312 -39.781 9.766 1 90.56 785 VAL A O 1
ATOM 6438 N N . LEU A 1 786 ? -33.5 -38.5 11.188 1 90.38 786 LEU A N 1
ATOM 6439 C CA . LEU A 1 786 ? -32.938 -39.156 12.375 1 90.38 786 LEU A CA 1
ATOM 6440 C C . LEU A 1 786 ? -33.594 -40.5 12.594 1 90.38 786 LEU A C 1
ATOM 6442 O O . LEU A 1 786 ? -34.406 -40.688 13.523 1 90.38 786 LEU A O 1
ATOM 6446 N N . THR A 1 787 ? -33.344 -41.406 11.711 1 84.5 787 THR A N 1
ATOM 6447 C CA . THR A 1 787 ? -33.688 -42.812 11.852 1 84.5 787 THR A CA 1
ATOM 6448 C C . THR A 1 787 ? -32.5 -43.594 12.375 1 84.5 787 THR A C 1
ATOM 6450 O O . THR A 1 787 ? -31.406 -43.031 12.594 1 84.5 787 THR A O 1
ATOM 6453 N N . ASP A 1 788 ? -32.656 -44.875 12.789 1 77.75 788 ASP A N 1
ATOM 6454 C CA . ASP A 1 788 ? -31.547 -45.719 13.242 1 77.75 788 ASP A CA 1
ATOM 6455 C C . ASP A 1 788 ? -31.141 -46.719 12.148 1 77.75 788 ASP A C 1
ATOM 6457 O O . ASP A 1 788 ? -31.828 -47.688 11.891 1 77.75 788 ASP A O 1
ATOM 6461 N N . PRO A 1 789 ? -30.141 -46.375 11.438 1 81.94 789 PRO A N 1
ATOM 6462 C CA . PRO A 1 789 ? -29.188 -45.25 11.375 1 81.94 789 PRO A CA 1
ATOM 6463 C C . PRO A 1 789 ? -29.766 -44.031 10.68 1 81.94 789 PRO A C 1
ATOM 6465 O O . PRO A 1 789 ? -30.703 -44.125 9.891 1 81.94 789 PRO A O 1
ATOM 6468 N N . PRO A 1 790 ? -29.125 -42.906 10.883 1 88.19 790 PRO A N 1
ATOM 6469 C CA . PRO A 1 790 ? -29.656 -41.688 10.266 1 88.19 790 PRO A CA 1
ATOM 6470 C C . PRO A 1 790 ? -29.469 -41.688 8.75 1 88.19 790 PRO A C 1
ATOM 6472 O O . PRO A 1 790 ? -28.484 -42.188 8.242 1 88.19 790 PRO A O 1
ATOM 6475 N N . LEU A 1 791 ? -30.484 -41.156 8.078 1 88.69 791 LEU A N 1
ATOM 6476 C CA . LEU A 1 791 ? -30.422 -41 6.629 1 88.69 791 LEU A CA 1
ATOM 6477 C C . LEU A 1 791 ? -30.016 -39.562 6.262 1 88.69 791 LEU A C 1
ATOM 6479 O O . LEU A 1 791 ? -30.703 -38.625 6.602 1 88.69 791 LEU A O 1
ATOM 6483 N N . ASN A 1 792 ? -28.828 -39.438 5.676 1 93.19 792 ASN A N 1
ATOM 6484 C CA . ASN A 1 792 ? -28.359 -38.156 5.156 1 93.19 792 ASN A CA 1
ATOM 6485 C C . ASN A 1 792 ? -28.75 -37.969 3.697 1 93.19 792 ASN A C 1
ATOM 6487 O O . ASN A 1 792 ? -28.188 -38.594 2.805 1 93.19 792 ASN A O 1
ATOM 6491 N N . LEU A 1 793 ? -29.688 -37.031 3.541 1 93.56 793 LEU A N 1
ATOM 6492 C CA . LEU A 1 793 ? -30.297 -36.969 2.221 1 93.56 793 LEU A CA 1
ATOM 6493 C C . LEU A 1 793 ? -30.203 -35.531 1.66 1 93.56 793 LEU A C 1
ATOM 6495 O O . LEU A 1 793 ? -30.094 -34.562 2.418 1 93.56 793 LEU A O 1
ATOM 6499 N N . ALA A 1 794 ? -30.203 -35.438 0.326 1 95.31 794 ALA A N 1
ATOM 6500 C CA . ALA A 1 794 ? -30.328 -34.188 -0.409 1 95.31 794 ALA A CA 1
ATOM 6501 C C . ALA A 1 794 ? -31.5 -34.25 -1.378 1 95.31 794 ALA A C 1
ATOM 6503 O O . ALA A 1 794 ? -31.625 -35.188 -2.176 1 95.31 794 ALA A O 1
ATOM 6504 N N . LEU A 1 795 ? -32.406 -33.344 -1.154 1 95.31 795 LEU A N 1
ATOM 6505 C CA . LEU A 1 795 ? -33.438 -33.188 -2.152 1 95.31 795 LEU A CA 1
ATOM 6506 C C . LEU A 1 795 ? -32.938 -32.438 -3.381 1 95.31 795 LEU A C 1
ATOM 6508 O O . LEU A 1 795 ? -32.438 -31.328 -3.27 1 95.31 795 LEU A O 1
ATOM 6512 N N . ILE A 1 796 ? -33.031 -33.094 -4.516 1 94.31 796 ILE A N 1
ATOM 6513 C CA . ILE A 1 796 ? -32.406 -32.531 -5.703 1 94.31 796 ILE A CA 1
ATOM 6514 C C . ILE A 1 796 ? -33.438 -32.375 -6.82 1 94.31 796 ILE A C 1
ATOM 6516 O O . ILE A 1 796 ? -34.469 -33.031 -6.805 1 94.31 796 ILE A O 1
ATOM 6520 N N . GLN A 1 797 ? -33.156 -31.422 -7.734 1 93.56 797 GLN A N 1
ATOM 6521 C CA . GLN A 1 797 ? -33.844 -31.266 -9.023 1 93.56 797 GLN A CA 1
ATOM 6522 C C . GLN A 1 797 ? -32.906 -31.656 -10.172 1 93.56 797 GLN A C 1
ATOM 6524 O O . GLN A 1 797 ? -31.75 -31.297 -10.188 1 93.56 797 GLN A O 1
ATOM 6529 N N . TRP A 1 798 ? -33.438 -32.312 -11.125 1 90.81 798 TRP A N 1
ATOM 6530 C CA . TRP A 1 798 ? -32.594 -32.938 -12.148 1 90.81 798 TRP A CA 1
ATOM 6531 C C . TRP A 1 798 ? -32.375 -31.984 -13.32 1 90.81 798 TRP A C 1
ATOM 6533 O O . TRP A 1 798 ? -33.281 -31.25 -13.711 1 90.81 798 TRP A O 1
ATOM 6543 N N . TYR A 1 799 ? -31.125 -32.094 -13.828 1 91.25 799 TYR A N 1
ATOM 6544 C CA . TYR A 1 799 ? -30.812 -31.547 -15.148 1 91.25 799 TYR A CA 1
ATOM 6545 C C . TYR A 1 799 ? -30.828 -32.656 -16.203 1 91.25 799 TYR A C 1
ATOM 6547 O O . TYR A 1 799 ? -30.469 -33.781 -15.93 1 91.25 799 TYR A O 1
ATOM 6555 N N . ASP A 1 800 ? -31.312 -32.281 -17.359 1 87.5 800 ASP A N 1
ATOM 6556 C CA . ASP A 1 800 ? -31.219 -33.156 -18.516 1 87.5 800 ASP A CA 1
ATOM 6557 C C . ASP A 1 800 ? -30.516 -32.469 -19.672 1 87.5 800 ASP A C 1
ATOM 6559 O O . ASP A 1 800 ? -30.375 -31.25 -19.688 1 87.5 800 ASP A O 1
ATOM 6563 N N . PHE A 1 801 ? -29.938 -33.312 -20.531 1 87.62 801 PHE A N 1
ATOM 6564 C CA . PHE A 1 801 ? -29.312 -32.75 -21.719 1 87.62 801 PHE A CA 1
ATOM 6565 C C . PHE A 1 801 ? -30.344 -32.062 -22.609 1 87.62 801 PHE A C 1
ATOM 6567 O O . PHE A 1 801 ? -31.438 -32.594 -22.797 1 87.62 801 PHE A O 1
ATOM 6574 N N . LYS A 1 802 ? -30.078 -30.922 -23.078 1 84.88 802 LYS A N 1
ATOM 6575 C CA . LYS A 1 802 ? -30.984 -30.172 -23.938 1 84.88 802 LYS A CA 1
ATOM 6576 C C . LYS A 1 802 ? -31.219 -30.922 -25.266 1 84.88 802 LYS A C 1
ATOM 6578 O O . LYS A 1 802 ? -32.344 -30.922 -25.781 1 84.88 802 LYS A O 1
ATOM 6583 N N . SER A 1 803 ? -30.078 -31.391 -25.797 1 82.25 803 SER A N 1
ATOM 6584 C CA . SER A 1 803 ? -30.172 -32.156 -27.031 1 82.25 803 SER A CA 1
ATOM 6585 C C . SER A 1 803 ? -29.391 -33.469 -26.938 1 82.25 803 SER A C 1
ATOM 6587 O O . SER A 1 803 ? -28.25 -33.469 -26.484 1 82.25 803 SER A O 1
ATOM 6589 N N . LYS A 1 804 ? -30.078 -34.562 -27.297 1 78.06 804 LYS A N 1
ATOM 6590 C CA . LYS A 1 804 ? -29.406 -35.844 -27.281 1 78.06 804 LYS A CA 1
ATOM 6591 C C . LYS A 1 804 ? -28.422 -35.969 -28.438 1 78.06 804 LYS A C 1
ATOM 6593 O O . LYS A 1 804 ? -27.406 -36.688 -28.328 1 78.06 804 LYS A O 1
ATOM 6598 N N . ARG A 1 805 ? -28.734 -35.25 -29.531 1 77.56 805 ARG A N 1
ATOM 6599 C CA . ARG A 1 805 ? -27.875 -35.312 -30.719 1 77.56 805 ARG A CA 1
ATOM 6600 C C . ARG A 1 805 ? -26.594 -34.5 -30.5 1 77.56 805 ARG A C 1
ATOM 6602 O O . ARG A 1 805 ? -25.5 -34.938 -30.859 1 77.56 805 ARG A O 1
ATOM 6609 N N . ASN A 1 806 ? -26.875 -33.312 -29.875 1 82.06 806 ASN A N 1
ATOM 6610 C CA . ASN A 1 806 ? -25.734 -32.438 -29.594 1 82.06 806 ASN A CA 1
ATOM 6611 C C . ASN A 1 806 ? -25.641 -32.125 -28.109 1 82.06 806 ASN A C 1
ATOM 6613 O O . ASN A 1 806 ? -25.969 -31 -27.688 1 82.06 806 ASN A O 1
ATOM 6617 N N . PRO A 1 807 ? -25.109 -33.062 -27.391 1 85 807 PRO A N 1
ATOM 6618 C CA . PRO A 1 807 ? -25.141 -32.875 -25.938 1 85 807 PRO A CA 1
ATOM 6619 C C . PRO A 1 807 ? -24.125 -31.875 -25.438 1 85 807 PRO A C 1
ATOM 6621 O O . PRO A 1 807 ? -24.219 -31.391 -24.297 1 85 807 PRO A O 1
ATOM 6624 N N . TYR A 1 808 ? -23.172 -31.547 -26.297 1 86.5 808 TYR A N 1
ATOM 6625 C CA . TYR A 1 808 ? -22.125 -30.672 -25.812 1 86.5 808 TYR A CA 1
ATOM 6626 C C . TYR A 1 808 ? -22.062 -29.375 -26.625 1 86.5 808 TYR A C 1
ATOM 6628 O O . TYR A 1 808 ? -22.297 -29.391 -27.844 1 86.5 808 TYR A O 1
ATOM 6636 N N . LEU A 1 809 ? -21.922 -28.328 -25.922 1 85.25 809 LEU A N 1
ATOM 6637 C CA . LEU A 1 809 ? -21.656 -27.016 -26.531 1 85.25 809 LEU A CA 1
ATOM 6638 C C . LEU A 1 809 ? -20.391 -26.391 -25.922 1 85.25 809 LEU A C 1
ATOM 6640 O O . LEU A 1 809 ? -20.266 -26.297 -24.703 1 85.25 809 LEU A O 1
ATOM 6644 N N . TYR A 1 810 ? -19.422 -25.969 -26.703 1 85.31 810 TYR A N 1
ATOM 6645 C CA . TYR A 1 810 ? -18.125 -25.438 -26.297 1 85.31 810 TYR A CA 1
ATOM 6646 C C . TYR A 1 810 ? -17.375 -26.438 -25.438 1 85.31 810 TYR A C 1
ATOM 6648 O O . TYR A 1 810 ? -16.703 -26.062 -24.469 1 85.31 810 TYR A O 1
ATOM 6656 N N . GLY A 1 811 ? -17.609 -27.641 -25.625 1 77.69 811 GLY A N 1
ATOM 6657 C CA . GLY A 1 811 ? -16.938 -28.688 -24.875 1 77.69 811 GLY A CA 1
ATOM 6658 C C . GLY A 1 811 ? -17.594 -28.969 -23.531 1 77.69 811 GLY A C 1
ATOM 6659 O O . GLY A 1 811 ? -17.109 -29.812 -22.766 1 77.69 811 GLY A O 1
ATOM 6660 N N . CYS A 1 812 ? -18.703 -28.297 -23.281 1 86.38 812 CYS A N 1
ATOM 6661 C CA . CYS A 1 812 ? -19.406 -28.469 -22.016 1 86.38 812 CYS A CA 1
ATOM 6662 C C . CYS A 1 812 ? -20.781 -29.078 -22.219 1 86.38 812 CYS A C 1
ATOM 6664 O O . CYS A 1 812 ? -21.422 -28.844 -23.25 1 86.38 812 CYS A O 1
ATOM 6666 N N . PRO A 1 813 ? -21.219 -29.859 -21.25 1 86.38 813 PRO A N 1
ATOM 6667 C CA . PRO A 1 813 ? -22.578 -30.391 -21.359 1 86.38 813 PRO A CA 1
ATOM 6668 C C . PRO A 1 813 ? -23.641 -29.297 -21.422 1 86.38 813 PRO A C 1
ATOM 6670 O O . PRO A 1 813 ? -23.625 -28.375 -20.609 1 86.38 813 PRO A O 1
ATOM 6673 N N . HIS A 1 814 ? -24.469 -29.359 -22.422 1 90 814 HIS A N 1
ATOM 6674 C CA . HIS A 1 814 ? -25.594 -28.453 -22.594 1 90 814 HIS A CA 1
ATOM 6675 C C . HIS A 1 814 ? -26.859 -29 -21.922 1 90 814 HIS A C 1
ATOM 6677 O O . HIS A 1 814 ? -27.422 -29.984 -22.391 1 90 814 HIS A O 1
ATOM 6683 N N . LEU A 1 815 ? -27.312 -28.266 -20.859 1 91.5 815 LEU A N 1
ATOM 6684 C CA . LEU A 1 815 ? -28.281 -28.859 -19.953 1 91.5 815 LEU A CA 1
ATOM 6685 C C . LEU A 1 815 ? -29.562 -28.031 -19.906 1 91.5 815 LEU A C 1
ATOM 6687 O O . LEU A 1 815 ? -29.578 -26.875 -20.344 1 91.5 815 LEU A O 1
ATOM 6691 N N . LYS A 1 816 ? -30.641 -28.625 -19.469 1 92.5 816 LYS A N 1
ATOM 6692 C CA . LYS A 1 816 ? -31.906 -27.984 -19.125 1 92.5 816 LYS A CA 1
ATOM 6693 C C . LYS A 1 816 ? -32.438 -28.531 -17.812 1 92.5 816 LYS A C 1
ATOM 6695 O O . LYS A 1 816 ? -32.281 -29.703 -17.5 1 92.5 816 LYS A O 1
ATOM 6700 N N . LEU A 1 817 ? -33 -27.672 -17.047 1 92.12 817 LEU A N 1
ATOM 6701 C CA . LEU A 1 817 ? -33.594 -28.047 -15.789 1 92.12 817 LEU A CA 1
ATOM 6702 C C . LEU A 1 817 ? -35 -28.641 -16.016 1 92.12 817 LEU A C 1
ATOM 6704 O O . LEU A 1 817 ? -35.812 -28.062 -16.719 1 92.12 817 LEU A O 1
ATOM 6708 N N . ILE A 1 818 ? -35.25 -29.844 -15.461 1 90.19 818 ILE A N 1
ATOM 6709 C CA . ILE A 1 818 ? -36.531 -30.5 -15.641 1 90.19 818 ILE A CA 1
ATOM 6710 C C . ILE A 1 818 ? -37.281 -30.578 -14.297 1 90.19 818 ILE A C 1
ATOM 6712 O O . ILE A 1 818 ? -36.656 -30.484 -13.242 1 90.19 818 ILE A O 1
ATOM 6716 N N . GLU A 1 819 ? -38.562 -30.719 -14.375 1 90.25 819 GLU A N 1
ATOM 6717 C CA . GLU A 1 819 ? -39.406 -30.766 -13.164 1 90.25 819 GLU A CA 1
ATOM 6718 C C . GLU A 1 819 ? -39.438 -32.188 -12.578 1 90.25 819 GLU A C 1
ATOM 6720 O O . GLU A 1 819 ? -40.5 -32.781 -12.492 1 90.25 819 GLU A O 1
ATOM 6725 N N . LEU A 1 820 ? -38.344 -32.688 -12.242 1 90.31 820 LEU A N 1
ATOM 6726 C CA . LEU A 1 820 ? -38.156 -34 -11.578 1 90.31 820 LEU A CA 1
ATOM 6727 C C . LEU A 1 820 ? -37.344 -33.844 -10.297 1 90.31 820 LEU A C 1
ATOM 6729 O O . LEU A 1 820 ? -36.281 -33.219 -10.297 1 90.31 820 LEU A O 1
ATOM 6733 N N . TYR A 1 821 ? -37.938 -34.406 -9.211 1 93.19 821 TYR A N 1
ATOM 6734 C CA . TYR A 1 821 ? -37.344 -34.219 -7.895 1 93.19 821 TYR A CA 1
ATOM 6735 C C . TYR A 1 821 ? -37.188 -35.531 -7.176 1 93.19 821 TYR A C 1
ATOM 6737 O O . TYR A 1 821 ? -38.031 -36.438 -7.277 1 93.19 821 TYR A O 1
ATOM 6745 N N . ASN A 1 822 ? -36.062 -35.75 -6.531 1 91.38 822 ASN A N 1
ATOM 6746 C CA . ASN A 1 822 ? -35.781 -36.938 -5.746 1 91.38 822 ASN A CA 1
ATOM 6747 C C . ASN A 1 822 ? -34.875 -36.625 -4.57 1 91.38 822 ASN A C 1
ATOM 6749 O O . ASN A 1 822 ? -34.125 -35.656 -4.59 1 91.38 822 ASN A O 1
ATOM 6753 N N . PHE A 1 823 ? -35 -37.469 -3.58 1 93.31 823 PHE A N 1
ATOM 6754 C CA . PHE A 1 823 ? -33.969 -37.5 -2.553 1 93.31 823 PHE A CA 1
ATOM 6755 C C . PHE A 1 823 ? -32.844 -38.438 -2.947 1 93.31 823 PHE A C 1
ATOM 6757 O O . PHE A 1 823 ? -33.094 -39.5 -3.514 1 93.31 823 PHE A O 1
ATOM 6764 N N . VAL A 1 824 ? -31.656 -38 -2.705 1 90.12 824 VAL A N 1
ATOM 6765 C CA . VAL A 1 824 ? -30.5 -38.844 -2.898 1 90.12 824 VAL A CA 1
ATOM 6766 C C . VAL A 1 824 ? -29.641 -38.844 -1.632 1 90.12 824 VAL A C 1
ATOM 6768 O O . VAL A 1 824 ? -29.656 -37.875 -0.867 1 90.12 824 VAL A O 1
ATOM 6771 N N . ALA A 1 825 ? -29.031 -39.969 -1.437 1 88.88 825 ALA A N 1
ATOM 6772 C CA . ALA A 1 825 ? -28.094 -40.031 -0.317 1 88.88 825 ALA A CA 1
ATOM 6773 C C . ALA A 1 825 ? -26.891 -39.125 -0.562 1 88.88 825 ALA A C 1
ATOM 6775 O O . ALA A 1 825 ? -26.344 -39.125 -1.665 1 88.88 825 ALA A O 1
ATOM 6776 N N . ILE A 1 826 ? -26.484 -38.406 0.336 1 91.06 826 ILE A N 1
ATOM 6777 C CA . ILE A 1 826 ? -25.375 -37.5 0.219 1 91.06 826 ILE A CA 1
ATOM 6778 C C . ILE A 1 826 ? -24.094 -38.25 -0.138 1 91.06 826 ILE A C 1
ATOM 6780 O O . ILE A 1 826 ? -23.25 -37.75 -0.87 1 91.06 826 ILE A O 1
ATOM 6784 N N . GLU A 1 827 ? -23.984 -39.438 0.286 1 84.69 827 GLU A N 1
ATOM 6785 C CA . GLU A 1 827 ? -22.812 -40.281 0.042 1 84.69 827 GLU A CA 1
ATOM 6786 C C . GLU A 1 827 ? -22.688 -40.625 -1.437 1 84.69 827 GLU A C 1
ATOM 6788 O O . GLU A 1 827 ? -21.609 -41 -1.904 1 84.69 827 GLU A O 1
ATOM 6793 N N . SER A 1 828 ? -23.828 -40.562 -2.135 1 83.19 828 SER A N 1
ATOM 6794 C CA . SER A 1 828 ? -23.828 -40.906 -3.551 1 83.19 828 SER A CA 1
ATOM 6795 C C . SER A 1 828 ? -23.406 -39.75 -4.414 1 83.19 828 SER A C 1
ATOM 6797 O O . SER A 1 828 ? -23.234 -39.875 -5.629 1 83.19 828 SER A O 1
ATOM 6799 N N . ILE A 1 829 ? -23.266 -38.656 -3.807 1 88.81 829 ILE A N 1
ATOM 6800 C CA . ILE A 1 829 ? -22.891 -37.438 -4.547 1 88.81 829 ILE A CA 1
ATOM 6801 C C . ILE A 1 829 ? -21.391 -37.469 -4.828 1 88.81 829 ILE A C 1
ATOM 6803 O O . ILE A 1 829 ? -20.578 -37.594 -3.906 1 88.81 829 ILE A O 1
ATOM 6807 N N . HIS A 1 830 ? -21.078 -37.281 -6.082 1 84.56 830 HIS A N 1
ATOM 6808 C CA . HIS A 1 830 ? -19.688 -37.281 -6.531 1 84.56 830 HIS A CA 1
ATOM 6809 C C . HIS A 1 830 ? -19 -35.969 -6.195 1 84.56 830 HIS A C 1
ATOM 6811 O O . HIS A 1 830 ? -17.812 -35.969 -5.828 1 84.56 830 HIS A O 1
ATOM 6817 N N . GLY A 1 831 ? -19.688 -34.844 -6.426 1 86.75 831 GLY A N 1
ATOM 6818 C CA . GLY A 1 831 ? -19.078 -33.562 -6.152 1 86.75 831 GLY A CA 1
ATOM 6819 C C . GLY A 1 831 ? -19.953 -32.375 -6.578 1 86.75 831 GLY A C 1
ATOM 6820 O O . GLY A 1 831 ? -21.062 -32.594 -7.09 1 86.75 831 GLY A O 1
ATOM 6821 N N . VAL A 1 832 ? -19.453 -31.266 -6.242 1 88.81 832 VAL A N 1
ATOM 6822 C CA . VAL A 1 832 ? -20.156 -30.047 -6.637 1 88.81 832 VAL A CA 1
ATOM 6823 C C . VAL A 1 832 ? -19.641 -29.578 -8 1 88.81 832 VAL A C 1
ATOM 6825 O O . VAL A 1 832 ? -18.453 -29.703 -8.305 1 88.81 832 VAL A O 1
ATOM 6828 N N . VAL A 1 833 ? -20.547 -29.203 -8.805 1 89 833 VAL A N 1
ATOM 6829 C CA . VAL A 1 833 ? -20.188 -28.75 -10.141 1 89 833 VAL A CA 1
ATOM 6830 C C . VAL A 1 833 ? -20.656 -27.312 -10.344 1 89 833 VAL A C 1
ATOM 6832 O O . VAL A 1 833 ? -21.5 -26.812 -9.586 1 89 833 VAL A O 1
ATOM 6835 N N . HIS A 1 834 ? -20.094 -26.656 -11.305 1 89.19 834 HIS A N 1
ATOM 6836 C CA . HIS A 1 834 ? -20.453 -25.281 -11.609 1 89.19 834 HIS A CA 1
ATOM 6837 C C . HIS A 1 834 ? -21.297 -25.188 -12.875 1 89.19 834 HIS A C 1
ATOM 6839 O O . HIS A 1 834 ? -20.781 -25.406 -13.977 1 89.19 834 HIS A O 1
ATOM 6845 N N . ILE A 1 835 ? -22.5 -24.953 -12.719 1 90.88 835 ILE A N 1
ATOM 6846 C CA . ILE A 1 835 ? -23.406 -24.844 -13.852 1 90.88 835 ILE A CA 1
ATOM 6847 C C . ILE A 1 835 ? -23.766 -23.375 -14.07 1 90.88 835 ILE A C 1
ATOM 6849 O O . ILE A 1 835 ? -24.203 -22.688 -13.148 1 90.88 835 ILE A O 1
ATOM 6853 N N . VAL A 1 836 ? -23.562 -22.906 -15.281 1 90.38 836 VAL A N 1
ATOM 6854 C CA . VAL A 1 836 ? -23.797 -21.5 -15.648 1 90.38 836 VAL A CA 1
ATOM 6855 C C . VAL A 1 836 ? -24.953 -21.406 -16.625 1 90.38 836 VAL A C 1
ATOM 6857 O O . VAL A 1 836 ? -25.078 -22.219 -17.547 1 90.38 836 VAL A O 1
ATOM 6860 N N . PRO A 1 837 ? -25.859 -20.438 -16.406 1 90.81 837 PRO A N 1
ATOM 6861 C CA . PRO A 1 837 ? -26.969 -20.281 -17.344 1 90.81 837 PRO A CA 1
ATOM 6862 C C . PRO A 1 837 ? -26.547 -19.688 -18.688 1 90.81 837 PRO A C 1
ATOM 6864 O O . PRO A 1 837 ? -25.594 -18.922 -18.734 1 90.81 837 PRO A O 1
ATOM 6867 N N . ARG A 1 838 ? -27.156 -20.172 -19.672 1 92.25 838 ARG A N 1
ATOM 6868 C CA . ARG A 1 838 ? -27.047 -19.469 -20.953 1 92.25 838 ARG A CA 1
ATOM 6869 C C . ARG A 1 838 ? -27.875 -18.188 -20.953 1 92.25 838 ARG A C 1
ATOM 6871 O O . ARG A 1 838 ? -29.109 -18.25 -20.906 1 92.25 838 ARG A O 1
ATOM 6878 N N . PHE A 1 839 ? -27.344 -17.109 -21.016 1 90.75 839 PHE A N 1
ATOM 6879 C CA . PHE A 1 839 ? -27.938 -15.836 -20.641 1 90.75 839 PHE A CA 1
ATOM 6880 C C . PHE A 1 839 ? -28.969 -15.383 -21.656 1 90.75 839 PHE A C 1
ATOM 6882 O O . PHE A 1 839 ? -29.906 -14.648 -21.312 1 90.75 839 PHE A O 1
ATOM 6889 N N . ASP A 1 840 ? -28.859 -15.797 -22.906 1 86.69 840 ASP A N 1
ATOM 6890 C CA . ASP A 1 840 ? -29.781 -15.328 -23.938 1 86.69 840 ASP A CA 1
ATOM 6891 C C . ASP A 1 840 ? -30.969 -16.281 -24.078 1 86.69 840 ASP A C 1
ATOM 6893 O O . ASP A 1 840 ? -31.938 -15.977 -24.781 1 86.69 840 ASP A O 1
ATOM 6897 N N . LYS A 1 841 ? -30.859 -17.438 -23.391 1 89.12 841 LYS A N 1
ATOM 6898 C CA . LYS A 1 841 ? -31.922 -18.438 -23.5 1 89.12 841 LYS A CA 1
ATOM 6899 C C . LYS A 1 841 ? -32.5 -18.781 -22.141 1 89.12 841 LYS A C 1
ATOM 6901 O O . LYS A 1 841 ? -31.828 -18.625 -21.109 1 89.12 841 LYS A O 1
ATOM 6906 N N . GLN A 1 842 ? -33.688 -19.156 -22.219 1 87.56 842 GLN A N 1
ATOM 6907 C CA . GLN A 1 842 ? -34.344 -19.562 -20.984 1 87.56 842 GLN A CA 1
ATOM 6908 C C . GLN A 1 842 ? -34.125 -21.047 -20.688 1 87.56 842 GLN A C 1
ATOM 6910 O O . GLN A 1 842 ? -34.188 -21.875 -21.594 1 87.56 842 GLN A O 1
ATOM 6915 N N . ASN A 1 843 ? -33.781 -21.406 -19.562 1 91.31 843 ASN A N 1
ATOM 6916 C CA . ASN A 1 843 ? -33.656 -22.766 -19.047 1 91.31 843 ASN A CA 1
ATOM 6917 C C . ASN A 1 843 ? -32.562 -23.547 -19.781 1 91.31 843 ASN A C 1
ATOM 6919 O O . ASN A 1 843 ? -32.781 -24.703 -20.156 1 91.31 843 ASN A O 1
ATOM 6923 N N . GLU A 1 844 ? -31.594 -22.953 -20.266 1 90.81 844 GLU A N 1
ATOM 6924 C CA . GLU A 1 844 ? -30.391 -23.578 -20.812 1 90.81 844 GLU A CA 1
ATOM 6925 C C . GLU A 1 844 ? -29.172 -23.281 -19.953 1 90.81 844 GLU A C 1
ATOM 6927 O O . GLU A 1 844 ? -29.016 -22.156 -19.469 1 90.81 844 GLU A O 1
ATOM 6932 N N . TYR A 1 845 ? -28.469 -24.359 -19.812 1 90.44 845 TYR A N 1
ATOM 6933 C CA . TYR A 1 845 ? -27.344 -24.219 -18.891 1 90.44 845 TYR A CA 1
ATOM 6934 C C . TYR A 1 845 ? -26.094 -24.922 -19.453 1 90.44 845 TYR A C 1
ATOM 6936 O O . TYR A 1 845 ? -26.203 -25.766 -20.344 1 90.44 845 TYR A O 1
ATOM 6944 N N . PHE A 1 846 ? -24.922 -24.469 -18.984 1 87.06 846 PHE A N 1
ATOM 6945 C CA . PHE A 1 846 ? -23.641 -25.094 -19.281 1 87.06 846 PHE A CA 1
ATOM 6946 C C . PHE A 1 846 ? -23 -25.641 -18.016 1 87.06 846 PHE A C 1
ATOM 6948 O O . PHE A 1 846 ? -23.031 -25 -16.969 1 87.06 846 PHE A O 1
ATOM 6955 N N . ASN A 1 847 ? -22.609 -26.844 -18.062 1 82.19 847 ASN A N 1
ATOM 6956 C CA . ASN A 1 847 ? -21.781 -27.328 -16.969 1 82.19 847 ASN A CA 1
ATOM 6957 C C . ASN A 1 847 ? -20.297 -27.062 -17.219 1 82.19 847 ASN A C 1
ATOM 6959 O O . ASN A 1 847 ? -19.734 -27.625 -18.156 1 82.19 847 ASN A O 1
ATOM 6963 N N . LEU A 1 848 ? -19.859 -26.125 -16.422 1 76.19 848 LEU A N 1
ATOM 6964 C CA . LEU A 1 848 ? -18.438 -25.812 -16.578 1 76.19 848 LEU A CA 1
ATOM 6965 C C . LEU A 1 848 ? -17.562 -26.984 -16.141 1 76.19 848 LEU A C 1
ATOM 6967 O O . LEU A 1 848 ? -17.766 -27.547 -15.062 1 76.19 848 LEU A O 1
ATOM 6971 N N . TRP A 1 849 ? -17.266 -27.859 -17.094 1 55.28 849 TRP A N 1
ATOM 6972 C CA . TRP A 1 849 ? -16.484 -29.062 -16.781 1 55.28 849 TRP A CA 1
ATOM 6973 C C . TRP A 1 849 ? -15.289 -28.719 -15.898 1 55.28 849 TRP A C 1
ATOM 6975 O O . TRP A 1 849 ? -14.727 -27.625 -16 1 55.28 849 TRP A O 1
ATOM 6985 N N . SER A 1 850 ? -15.258 -29.406 -14.844 1 48 850 SER A N 1
ATOM 6986 C CA . SER A 1 850 ? -14.102 -29.578 -13.961 1 48 850 SER A CA 1
ATOM 6987 C C . SER A 1 850 ? -12.797 -29.516 -14.75 1 48 850 SER A C 1
ATOM 6989 O O . SER A 1 850 ? -11.727 -29.812 -14.211 1 48 850 SER A O 1
ATOM 6991 N N . ARG A 1 851 ? -12.891 -29.406 -16 1 45.06 851 ARG A N 1
ATOM 6992 C CA . ARG A 1 851 ? -11.664 -29.688 -16.75 1 45.06 851 ARG A CA 1
ATOM 6993 C C . ARG A 1 851 ? -10.555 -28.703 -16.391 1 45.06 851 ARG A C 1
ATOM 6995 O O . ARG A 1 851 ? -9.43 -28.844 -16.859 1 45.06 851 ARG A O 1
ATOM 7002 N N . PHE A 1 852 ? -10.906 -27.609 -16 1 47.38 852 PHE A N 1
ATOM 7003 C CA . PHE A 1 852 ? -9.727 -26.891 -15.523 1 47.38 852 PHE A CA 1
ATOM 7004 C C . PHE A 1 852 ? -9.227 -27.469 -14.211 1 47.38 852 PHE A C 1
ATOM 7006 O O . PHE A 1 852 ? -9.867 -27.312 -13.164 1 47.38 852 PHE A O 1
ATOM 7013 N N . PRO A 1 853 ? -8.609 -28.5 -14.25 1 39.19 853 PRO A N 1
ATOM 7014 C CA . PRO A 1 853 ? -8.133 -29.109 -13.008 1 39.19 853 PRO A CA 1
ATOM 7015 C C . PRO A 1 853 ? -7.672 -28.094 -11.977 1 39.19 853 PRO A C 1
ATOM 7017 O O . PRO A 1 853 ? -6.844 -27.219 -12.289 1 39.19 853 PRO A O 1
ATOM 7020 N N . TYR A 1 854 ? -8.578 -27.578 -11.219 1 35.94 854 TYR A N 1
ATOM 7021 C CA . TYR A 1 854 ? -8.25 -26.688 -10.109 1 35.94 854 TYR A CA 1
ATOM 7022 C C . TYR A 1 854 ? -7.039 -27.219 -9.336 1 35.94 854 TYR A C 1
ATOM 7024 O O . TYR A 1 854 ? -7 -28.391 -8.953 1 35.94 854 TYR A O 1
ATOM 7032 N N . HIS A 1 855 ? -5.922 -26.891 -9.688 1 33.28 855 HIS A N 1
ATOM 7033 C CA . HIS A 1 855 ? -4.777 -27.25 -8.852 1 33.28 855 HIS A CA 1
ATOM 7034 C C . HIS A 1 855 ? -5.02 -26.875 -7.395 1 33.28 855 HIS A C 1
ATOM 7036 O O . HIS A 1 855 ? -5.328 -25.719 -7.086 1 33.28 855 HIS A O 1
ATOM 7042 N N . LYS A 1 856 ? -5.879 -27.562 -6.59 1 31.97 856 LYS A N 1
ATOM 7043 C CA . LYS A 1 856 ? -5.598 -27.359 -5.172 1 31.97 856 LYS A CA 1
ATOM 7044 C C . LYS A 1 856 ? -4.102 -27.469 -4.887 1 31.97 856 LYS A C 1
ATOM 7046 O O . LYS A 1 856 ? -3.422 -28.344 -5.426 1 31.97 856 LYS A O 1
ATOM 7051 N N . MET B 1 1 ? 17.141 33.344 27.438 1 34.19 1 MET B N 1
ATOM 7052 C CA . MET B 1 1 ? 16.094 34.281 27.859 1 34.19 1 MET B CA 1
ATOM 7053 C C . MET B 1 1 ? 15.266 33.688 29 1 34.19 1 MET B C 1
ATOM 7055 O O . MET B 1 1 ? 14.742 32.594 28.891 1 34.19 1 MET B O 1
ATOM 7059 N N . SER B 1 2 ? 15.758 33.969 30.188 1 51.09 2 SER B N 1
ATOM 7060 C CA . SER B 1 2 ? 15.016 33.688 31.406 1 51.09 2 SER B CA 1
ATOM 7061 C C . SER B 1 2 ? 13.727 34.5 31.484 1 51.09 2 SER B C 1
ATOM 7063 O O . SER B 1 2 ? 13.711 35.656 31.109 1 51.09 2 SER B O 1
ATOM 7065 N N . PHE B 1 3 ? 12.641 33.844 31.406 1 53.22 3 PHE B N 1
ATOM 7066 C CA . PHE B 1 3 ? 11.336 34.5 31.531 1 53.22 3 PHE B CA 1
ATOM 7067 C C . PHE B 1 3 ? 10.945 34.656 33 1 53.22 3 PHE B C 1
ATOM 7069 O O . PHE B 1 3 ? 10.992 33.719 33.781 1 53.22 3 PHE B O 1
ATOM 7076 N N . LYS B 1 4 ? 11 35.875 33.438 1 57.81 4 LYS B N 1
ATOM 7077 C CA . LYS B 1 4 ? 10.711 36.281 34.812 1 57.81 4 LYS B CA 1
ATOM 7078 C C . LYS B 1 4 ? 9.242 36.656 34.969 1 57.81 4 LYS B C 1
ATOM 7080 O O . LYS B 1 4 ? 8.711 37.469 34.219 1 57.81 4 LYS B O 1
ATOM 7085 N N . CYS B 1 5 ? 8.438 35.875 35.688 1 51.62 5 CYS B N 1
ATOM 7086 C CA . CYS B 1 5 ? 7.047 36.219 35.969 1 51.62 5 CYS B CA 1
ATOM 7087 C C . CYS B 1 5 ? 6.938 37.594 36.625 1 51.62 5 CYS B C 1
ATOM 7089 O O . CYS B 1 5 ? 7.566 37.844 37.656 1 51.62 5 CYS B O 1
ATOM 7091 N N . PRO B 1 6 ? 6.383 38.562 36 1 58.78 6 PRO B N 1
ATOM 7092 C CA . PRO B 1 6 ? 6.328 39.906 36.594 1 58.78 6 PRO B CA 1
ATOM 7093 C C . PRO B 1 6 ? 5.543 39.938 37.906 1 58.78 6 PRO B C 1
ATOM 7095 O O . PRO B 1 6 ? 5.676 40.875 38.688 1 58.78 6 PRO B O 1
ATOM 7098 N N . LEU B 1 7 ? 4.672 38.969 38.188 1 50.56 7 LEU B N 1
ATOM 7099 C CA . LEU B 1 7 ? 3.809 38.969 39.375 1 50.56 7 LEU B CA 1
ATOM 7100 C C . LEU B 1 7 ? 4.52 38.344 40.562 1 50.56 7 LEU B C 1
ATOM 7102 O O . LEU B 1 7 ? 4.484 38.906 41.688 1 50.56 7 LEU B O 1
ATOM 7106 N N . CYS B 1 8 ? 5.219 37.125 40.5 1 52.81 8 CYS B N 1
ATOM 7107 C CA . CYS B 1 8 ? 5.871 36.5 41.656 1 52.81 8 CYS B CA 1
ATOM 7108 C C . CYS B 1 8 ? 7.383 36.5 41.5 1 52.81 8 CYS B C 1
ATOM 7110 O O . CYS B 1 8 ? 8.102 35.938 42.312 1 52.81 8 CYS B O 1
ATOM 7112 N N . MET B 1 9 ? 8.078 37.156 40.5 1 55.94 9 MET B N 1
ATOM 7113 C CA . MET B 1 9 ? 9.477 37.438 40.188 1 55.94 9 MET B CA 1
ATOM 7114 C C . MET B 1 9 ? 10.258 36.156 39.969 1 55.94 9 MET B C 1
ATOM 7116 O O . MET B 1 9 ? 11.484 36.156 40 1 55.94 9 MET B O 1
ATOM 7120 N N . ARG B 1 10 ? 9.609 35.031 39.875 1 55.34 10 ARG B N 1
ATOM 7121 C CA . ARG B 1 10 ? 10.258 33.75 39.625 1 55.34 10 ARG B CA 1
ATOM 7122 C C . ARG B 1 10 ? 10.828 33.719 38.188 1 55.34 10 ARG B C 1
ATOM 7124 O O . ARG B 1 10 ? 10.195 34.219 37.25 1 55.34 10 ARG B O 1
ATOM 7131 N N . ILE B 1 11 ? 12.047 33.438 37.969 1 57.34 11 ILE B N 1
ATOM 7132 C CA . ILE B 1 11 ? 12.781 33.469 36.688 1 57.34 11 ILE B CA 1
ATOM 7133 C C . ILE B 1 11 ? 12.688 32.094 36.031 1 57.34 11 ILE B C 1
ATOM 7135 O O . ILE B 1 11 ? 12.875 31.062 36.688 1 57.34 11 ILE B O 1
ATOM 7139 N N . PHE B 1 12 ? 12.016 31.938 34.969 1 50.91 12 PHE B N 1
ATOM 7140 C CA . PHE B 1 12 ? 11.797 30.703 34.219 1 50.91 12 PHE B CA 1
ATOM 7141 C C . PHE B 1 12 ? 12.742 30.625 33.031 1 50.91 12 PHE B C 1
ATOM 7143 O O . PHE B 1 12 ? 13.039 31.641 32.406 1 50.91 12 PHE B O 1
ATOM 7150 N N . SER B 1 13 ? 13.477 29.703 32.844 1 50.69 13 SER B N 1
ATOM 7151 C CA . SER B 1 13 ? 14.422 29.562 31.75 1 50.69 13 SER B CA 1
ATOM 7152 C C . SER B 1 13 ? 13.711 29.234 30.438 1 50.69 13 SER B C 1
ATOM 7154 O O . SER B 1 13 ? 14.242 29.484 29.359 1 50.69 13 SER B O 1
ATOM 7156 N N . GLN B 1 14 ? 12.477 28.594 30.422 1 46.91 14 GLN B N 1
ATOM 7157 C CA . GLN B 1 14 ? 11.664 28.203 29.281 1 46.91 14 GLN B CA 1
ATOM 7158 C C . GLN B 1 14 ? 10.367 29 29.234 1 46.91 14 GLN B C 1
ATOM 7160 O O . GLN B 1 14 ? 9.711 29.188 30.266 1 46.91 14 GLN B O 1
ATOM 7165 N N . ARG B 1 15 ? 10.023 29.422 28.172 1 44.44 15 ARG B N 1
ATOM 7166 C CA . ARG B 1 15 ? 8.883 30.312 27.969 1 44.44 15 ARG B CA 1
ATOM 7167 C C . ARG B 1 15 ? 7.578 29.609 28.328 1 44.44 15 ARG B C 1
ATOM 7169 O O . ARG B 1 15 ? 6.707 30.203 28.969 1 44.44 15 ARG B O 1
ATOM 7176 N N . PHE B 1 16 ? 7.445 28.438 27.891 1 48.69 16 PHE B N 1
ATOM 7177 C CA . PHE B 1 16 ? 6.191 27.734 28.109 1 48.69 16 PHE B CA 1
ATOM 7178 C C . PHE B 1 16 ? 5.941 27.5 29.594 1 48.69 16 PHE B C 1
ATOM 7180 O O . PHE B 1 16 ? 4.832 27.719 30.094 1 48.69 16 PHE B O 1
ATOM 7187 N N . ALA B 1 17 ? 7 27.125 30.25 1 54.62 17 ALA B N 1
ATOM 7188 C CA . ALA B 1 17 ? 6.891 27.016 31.703 1 54.62 17 ALA B CA 1
ATOM 7189 C C . ALA B 1 17 ? 6.559 28.375 32.312 1 54.62 17 ALA B C 1
ATOM 7191 O O . ALA B 1 17 ? 5.762 28.453 33.25 1 54.62 17 ALA B O 1
ATOM 7192 N N . TYR B 1 18 ? 7.148 29.391 31.766 1 46.75 18 TYR B N 1
ATOM 7193 C CA . TYR B 1 18 ? 6.863 30.766 32.156 1 46.75 18 TYR B CA 1
ATOM 7194 C C . TYR B 1 18 ? 5.398 31.109 31.922 1 46.75 18 TYR B C 1
ATOM 7196 O O . TYR B 1 18 ? 4.723 31.625 32.812 1 46.75 18 TYR B O 1
ATOM 7204 N N . THR B 1 19 ? 4.91 30.828 30.766 1 52.19 19 THR B N 1
ATOM 7205 C CA . THR B 1 19 ? 3.553 31.219 30.406 1 52.19 19 THR B CA 1
ATOM 7206 C C . THR B 1 19 ? 2.533 30.5 31.281 1 52.19 19 THR B C 1
ATOM 7208 O O . THR B 1 19 ? 1.58 31.125 31.766 1 52.19 19 THR B O 1
ATOM 7211 N N . GLN B 1 20 ? 2.721 29.266 31.594 1 52.38 20 GLN B N 1
ATOM 7212 C CA . GLN B 1 20 ? 1.833 28.531 32.5 1 52.38 20 GLN B CA 1
ATOM 7213 C C . GLN B 1 20 ? 1.891 29.094 33.906 1 52.38 20 GLN B C 1
ATOM 7215 O O . GLN B 1 20 ? 0.856 29.266 34.562 1 52.38 20 GLN B O 1
ATOM 7220 N N . HIS B 1 21 ? 3.049 29.406 34.344 1 54.56 21 HIS B N 1
ATOM 7221 C CA . HIS B 1 21 ? 3.229 29.969 35.656 1 54.56 21 HIS B CA 1
ATOM 7222 C C . HIS B 1 21 ? 2.639 31.375 35.75 1 54.56 21 HIS B C 1
ATOM 7224 O O . HIS B 1 21 ? 1.94 31.703 36.719 1 54.56 21 HIS B O 1
ATOM 7230 N N . ALA B 1 22 ? 2.908 32.188 34.75 1 49.09 22 ALA B N 1
ATOM 7231 C CA . ALA B 1 22 ? 2.42 33.562 34.75 1 49.09 22 ALA B CA 1
ATOM 7232 C C . ALA B 1 22 ? 0.896 33.594 34.781 1 49.09 22 ALA B C 1
ATOM 7234 O O . ALA B 1 22 ? 0.307 34.438 35.469 1 49.09 22 ALA B O 1
ATOM 7235 N N . GLN B 1 23 ? 0.261 32.75 34.094 1 48.94 23 GLN B N 1
ATOM 7236 C CA . GLN B 1 23 ? -1.195 32.656 34.094 1 48.94 23 GLN B CA 1
ATOM 7237 C C . GLN B 1 23 ? -1.714 32.25 35.469 1 48.94 23 GLN B C 1
ATOM 7239 O O . GLN B 1 23 ? -2.717 32.781 35.938 1 48.94 23 GLN B O 1
ATOM 7244 N N . LYS B 1 24 ? -1.015 31.406 36.062 1 50.41 24 LYS B N 1
ATOM 7245 C CA . LYS B 1 24 ? -1.376 31.016 37.438 1 50.41 24 LYS B CA 1
ATOM 7246 C C . LYS B 1 24 ? -1.189 32.188 38.406 1 50.41 24 LYS B C 1
ATOM 7248 O O . LYS B 1 24 ? -2.039 32.406 39.25 1 50.41 24 LYS B O 1
ATOM 7253 N N . CYS B 1 25 ? -0.105 32.938 38.219 1 47.53 25 CYS B N 1
ATOM 7254 C CA . CYS B 1 25 ? 0.136 34.094 39.062 1 47.53 25 CYS B CA 1
ATOM 7255 C C . CYS B 1 25 ? -0.92 35.188 38.844 1 47.53 25 CYS B C 1
ATOM 7257 O O . CYS B 1 25 ? -1.356 35.844 39.781 1 47.53 25 CYS B O 1
ATOM 7259 N N . LEU B 1 26 ? -1.277 35.375 37.562 1 40.09 26 LEU B N 1
ATOM 7260 C CA . LEU B 1 26 ? -2.281 36.375 37.219 1 40.09 26 LEU B CA 1
ATOM 7261 C C . LEU B 1 26 ? -3.617 36.062 37.875 1 40.09 26 LEU B C 1
ATOM 7263 O O . LEU B 1 26 ? -4.316 36.938 38.375 1 40.09 26 LEU B O 1
ATOM 7267 N N . LYS B 1 27 ? -3.912 34.812 37.875 1 37.78 27 LYS B N 1
ATOM 7268 C CA . LYS B 1 27 ? -5.191 34.438 38.469 1 37.78 27 LYS B CA 1
ATOM 7269 C C . LYS B 1 27 ? -5.195 34.781 39.969 1 37.78 27 LYS B C 1
ATOM 7271 O O . LYS B 1 27 ? -6.25 35.031 40.531 1 37.78 27 LYS B O 1
ATOM 7276 N N . ASN B 1 28 ? -4.027 34.688 40.562 1 35.75 28 ASN B N 1
ATOM 7277 C CA . ASN B 1 28 ? -4.055 35 41.969 1 35.75 28 ASN B CA 1
ATOM 7278 C C . ASN B 1 28 ? -4.27 36.5 42.219 1 35.75 28 ASN B C 1
ATOM 7280 O O . ASN B 1 28 ? -4.555 36.938 43.344 1 35.75 28 ASN B O 1
ATOM 7284 N N . VAL B 1 29 ? -3.709 37.406 41.25 1 30.72 29 VAL B N 1
ATOM 7285 C CA . VAL B 1 29 ? -3.883 38.812 41.562 1 30.72 29 VAL B CA 1
ATOM 7286 C C . VAL B 1 29 ? -5.34 39.219 41.312 1 30.72 29 VAL B C 1
ATOM 7288 O O . VAL B 1 29 ? -5.77 40.281 41.781 1 30.72 29 VAL B O 1
ATOM 7291 N N . GLU B 1 30 ? -6.086 38.594 40.406 1 27.41 30 GLU B N 1
ATOM 7292 C CA . GLU B 1 30 ? -7.355 39.281 40.156 1 27.41 30 GLU B CA 1
ATOM 7293 C C . GLU B 1 30 ? -8.188 39.375 41.438 1 27.41 30 GLU B C 1
ATOM 7295 O O . GLU B 1 30 ? -9.391 39.656 41.375 1 27.41 30 GLU B O 1
ATOM 7300 N N . VAL B 1 31 ? -7.711 39.156 42.531 1 23.27 31 VAL B N 1
ATOM 7301 C CA . VAL B 1 31 ? -8.93 39.344 43.312 1 23.27 31 VAL B CA 1
ATOM 7302 C C . VAL B 1 31 ? -9.383 40.812 43.188 1 23.27 31 VAL B C 1
ATOM 7304 O O . VAL B 1 31 ? -10.578 41.094 43 1 23.27 31 VAL B O 1
ATOM 7307 N N . GLU B 1 32 ? -8.539 41.938 43.406 1 20.06 32 GLU B N 1
ATOM 7308 C CA . GLU B 1 32 ? -9.234 43.094 44 1 20.06 32 GLU B CA 1
ATOM 7309 C C . GLU B 1 32 ? -9.742 44.031 42.938 1 20.06 32 GLU B C 1
ATOM 7311 O O . GLU B 1 32 ? -8.977 44.5 42.062 1 20.06 32 GLU B O 1
ATOM 7316 N N . VAL B 1 33 ? -11.062 44.219 42.438 1 19.69 33 VAL B N 1
ATOM 7317 C CA . VAL B 1 33 ? -11.719 44.969 41.375 1 19.69 33 VAL B CA 1
ATOM 7318 C C . VAL B 1 33 ? -11.375 46.438 41.5 1 19.69 33 VAL B C 1
ATOM 7320 O O . VAL B 1 33 ? -11.609 47.219 40.562 1 19.69 33 VAL B O 1
ATOM 7323 N N . GLU B 1 34 ? -10.383 47.25 41.875 1 17.56 34 GLU B N 1
ATOM 7324 C CA . GLU B 1 34 ? -11.047 48.469 42.281 1 17.56 34 GLU B CA 1
ATOM 7325 C C . GLU B 1 34 ? -11.68 49.188 41.094 1 17.56 34 GLU B C 1
ATOM 7327 O O . GLU B 1 34 ? -11.289 48.969 39.969 1 17.56 34 GLU B O 1
ATOM 7332 N N . ASP B 1 35 ? -12.633 50.375 41.25 1 16.56 35 ASP B N 1
ATOM 7333 C CA . ASP B 1 35 ? -13.773 51.188 40.844 1 16.56 35 ASP B CA 1
ATOM 7334 C C . ASP B 1 35 ? -13.375 52.188 39.75 1 16.56 35 ASP B C 1
ATOM 7336 O O . ASP B 1 35 ? -14.242 52.75 39.094 1 16.56 35 ASP B O 1
ATOM 7340 N N . ASP B 1 36 ? -12.086 52.688 39.469 1 16.66 36 ASP B N 1
ATOM 7341 C CA . ASP B 1 36 ? -12.203 54.125 39.25 1 16.66 36 ASP B CA 1
ATOM 7342 C C . ASP B 1 36 ? -12.641 54.406 37.812 1 16.66 36 ASP B C 1
ATOM 7344 O O . ASP B 1 36 ? -12.242 53.719 36.875 1 16.66 36 ASP B O 1
ATOM 7348 N N . ASP B 1 37 ? -13.531 55.469 37.406 1 15.76 37 ASP B N 1
ATOM 7349 C CA . ASP B 1 37 ? -14.555 56.062 36.562 1 15.76 37 ASP B CA 1
ATOM 7350 C C . ASP B 1 37 ? -13.93 56.656 35.281 1 15.76 37 ASP B C 1
ATOM 7352 O O . ASP B 1 37 ? -14.43 56.438 34.188 1 15.76 37 ASP B O 1
ATOM 7356 N N . ASP B 1 38 ? -13.133 57.812 35.281 1 15.42 38 ASP B N 1
ATOM 7357 C CA . ASP B 1 38 ? -13.617 59 34.594 1 15.42 38 ASP B CA 1
ATOM 7358 C C . ASP B 1 38 ? -13.266 58.969 33.125 1 15.42 38 ASP B C 1
ATOM 7360 O O . ASP B 1 38 ? -12.422 58.188 32.688 1 15.42 38 ASP B O 1
ATOM 7364 N N . ASN B 1 39 ? -12.992 60.281 32.438 1 15.25 39 ASN B N 1
ATOM 7365 C CA . ASN B 1 39 ? -13.562 61.188 31.469 1 15.25 39 ASN B CA 1
ATOM 7366 C C . ASN B 1 39 ? -12.836 61.094 30.125 1 15.25 39 ASN B C 1
ATOM 7368 O O . ASN B 1 39 ? -13.43 60.688 29.125 1 15.25 39 ASN B O 1
ATOM 7372 N N . ASN B 1 40 ? -12.117 62.25 29.594 1 14.94 40 ASN B N 1
ATOM 7373 C CA . ASN B 1 40 ? -12.508 63.219 28.578 1 14.94 40 ASN B CA 1
ATOM 7374 C C . ASN B 1 40 ? -11.773 62.969 27.266 1 14.94 40 ASN B C 1
ATOM 7376 O O . ASN B 1 40 ? -12.398 62.875 26.203 1 14.94 40 ASN B O 1
ATOM 7380 N N . ASP B 1 41 ? -10.523 63.625 26.922 1 14.7 41 ASP B N 1
ATOM 7381 C CA . ASP B 1 41 ? -10.398 64.688 25.922 1 14.7 41 ASP B CA 1
ATOM 7382 C C . ASP B 1 41 ? -9.93 64.125 24.578 1 14.7 41 ASP B C 1
ATOM 7384 O O . ASP B 1 41 ? -9.203 63.125 24.547 1 14.7 41 ASP B O 1
ATOM 7388 N N . SER B 1 42 ? -10.336 64.75 23.281 1 14.73 42 SER B N 1
ATOM 7389 C CA . SER B 1 42 ? -10.711 64.812 21.875 1 14.73 42 SER B CA 1
ATOM 7390 C C . SER B 1 42 ? -9.484 64.875 20.969 1 14.73 42 SER B C 1
ATOM 7392 O O . SER B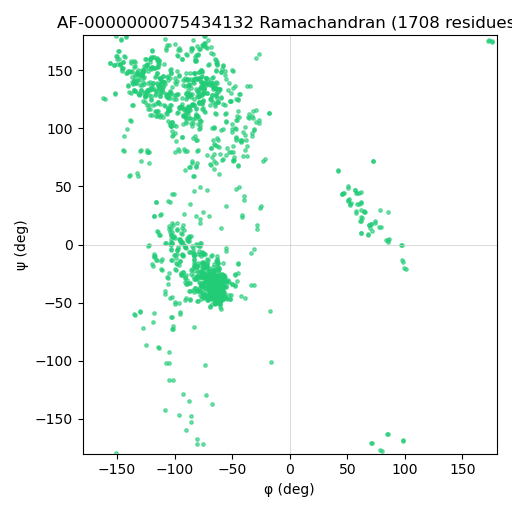 1 42 ? -9.586 64.688 19.766 1 14.73 42 SER B O 1
ATOM 7394 N N . GLU B 1 43 ? -8.25 65.375 21.359 1 14.26 43 GLU B N 1
ATOM 7395 C CA . GLU B 1 43 ? -7.816 66.375 20.375 1 14.26 43 GLU B CA 1
ATOM 7396 C C . GLU B 1 43 ? -7.395 65.688 19.062 1 14.26 43 GLU B C 1
ATOM 7398 O O . GLU B 1 43 ? -7.18 64.5 19.016 1 14.26 43 GLU B O 1
ATOM 7403 N N . LYS B 1 44 ? -6.137 66 18.453 1 15.31 44 LYS B N 1
ATOM 7404 C CA . LYS B 1 44 ? -5.766 67 17.453 1 15.31 44 LYS B CA 1
ATOM 7405 C C . LYS B 1 44 ? -5.449 66.375 16.109 1 15.31 44 LYS B C 1
ATOM 7407 O O . LYS B 1 44 ? -5.199 65.125 16.062 1 15.31 44 LYS B O 1
ATOM 7412 N N . TYR B 1 45 ? -4.391 66.875 15.258 1 14.02 45 TYR B N 1
ATOM 7413 C CA . TYR B 1 45 ? -4.352 67.5 13.969 1 14.02 45 TYR B CA 1
ATOM 7414 C C . TYR B 1 45 ? -3.969 66.562 12.859 1 14.02 45 TYR B C 1
ATOM 7416 O O . TYR B 1 45 ? -3.578 65.375 13.133 1 14.02 45 TYR B O 1
ATOM 7424 N N . SER B 1 46 ? -2.725 66.75 12.055 1 14.15 46 SER B N 1
ATOM 7425 C CA . SER B 1 46 ? -2.594 67.438 10.766 1 14.15 46 SER B CA 1
ATOM 7426 C C . SER B 1 46 ? -2.352 66.375 9.648 1 14.15 46 SER B C 1
ATOM 7428 O O . SER B 1 46 ? -1.888 65.312 9.898 1 14.15 46 SER B O 1
ATOM 7430 N N . SER B 1 47 ? -2.256 66.875 8.234 1 14.3 47 SER B N 1
ATOM 7431 C CA . SER B 1 47 ? -2.762 66.688 6.871 1 14.3 47 SER B CA 1
ATOM 7432 C C . SER B 1 47 ? -1.784 65.938 5.992 1 14.3 47 SER B C 1
ATOM 7434 O O . SER B 1 47 ? -2.197 65.188 5.117 1 14.3 47 SER B O 1
ATOM 7436 N N . GLU B 1 48 ? -0.385 66.125 5.848 1 14.3 48 GLU B N 1
ATOM 7437 C CA . GLU B 1 48 ? 0.069 66.562 4.535 1 14.3 48 GLU B CA 1
ATOM 7438 C C . GLU B 1 48 ? 0.205 65.375 3.564 1 14.3 48 GLU B C 1
ATOM 7440 O O . GLU B 1 48 ? 0.587 64.312 3.963 1 14.3 48 GLU B O 1
ATOM 7445 N N . MET B 1 49 ? -0.056 65.562 2.102 1 14.45 49 MET B N 1
ATOM 7446 C CA . MET B 1 49 ? -0.556 65.062 0.824 1 14.45 49 MET B CA 1
ATOM 7447 C C . MET B 1 49 ? 0.572 64.5 0.003 1 14.45 49 MET B C 1
ATOM 7449 O O . MET B 1 49 ? 0.319 63.75 -0.952 1 14.45 49 MET B O 1
ATOM 7453 N N . ASP B 1 50 ? 1.879 64.688 0.134 1 13.7 50 ASP B N 1
ATOM 7454 C CA . ASP B 1 50 ? 2.479 65.062 -1.147 1 13.7 50 ASP B CA 1
ATOM 7455 C C . ASP B 1 50 ? 2.49 63.844 -2.104 1 13.7 50 ASP B C 1
ATOM 7457 O O . ASP B 1 50 ? 2.479 62.719 -1.667 1 13.7 50 ASP B O 1
ATOM 7461 N N . THR B 1 51 ? 2.998 64.125 -3.512 1 13.93 51 THR B N 1
ATOM 7462 C CA . THR B 1 51 ? 2.775 64.062 -4.953 1 13.93 51 THR B CA 1
ATOM 7463 C C . THR B 1 51 ? 3.426 62.844 -5.574 1 13.93 51 THR B C 1
ATOM 7465 O O . THR B 1 51 ? 4.266 62.219 -4.945 1 13.93 51 THR B O 1
ATOM 7468 N N . ARG B 1 52 ? 3.957 63.031 -6.988 1 14.91 52 ARG B N 1
ATOM 7469 C CA . ARG B 1 52 ? 3.645 62.594 -8.352 1 14.91 52 ARG B CA 1
ATOM 7470 C C . ARG B 1 52 ? 4.59 61.5 -8.805 1 14.91 52 ARG B C 1
ATOM 7472 O O . ARG B 1 52 ? 4.152 60.469 -9.328 1 14.91 52 ARG B O 1
ATOM 7479 N N . SER B 1 53 ? 5.973 61.812 -9.125 1 14.1 53 SER B N 1
ATOM 7480 C CA . SER B 1 53 ? 6.352 61.875 -10.531 1 14.1 53 SER B CA 1
ATOM 7481 C C . SER B 1 53 ? 6.746 60.5 -11.055 1 14.1 53 SER B C 1
ATOM 7483 O O . SER B 1 53 ? 6.941 59.562 -10.273 1 14.1 53 SER B O 1
ATOM 7485 N N . ASN B 1 54 ? 8.047 60.375 -11.93 1 14.28 54 ASN B N 1
ATOM 7486 C CA . ASN B 1 54 ? 8.398 60.188 -13.328 1 14.28 54 ASN B CA 1
ATOM 7487 C C . ASN B 1 54 ? 8.82 58.75 -13.609 1 14.28 54 ASN B C 1
ATOM 7489 O O . ASN B 1 54 ? 9.539 58.125 -12.812 1 14.28 54 ASN B O 1
ATOM 7493 N N . LEU B 1 55 ? 8.352 58 -14.789 1 14.66 55 LEU B N 1
ATOM 7494 C CA . LEU B 1 55 ? 7.949 56.844 -15.547 1 14.66 55 LEU B CA 1
ATOM 7495 C C . LEU B 1 55 ? 9.148 56.219 -16.25 1 14.66 55 LEU B C 1
ATOM 7497 O O . LEU B 1 55 ? 9.086 55.062 -16.672 1 14.66 55 LEU B O 1
ATOM 7501 N N . SER B 1 56 ? 10.219 56.875 -16.719 1 14.3 56 SER B N 1
ATOM 7502 C CA . SER B 1 56 ? 10.453 56.688 -18.141 1 14.3 56 SER B CA 1
ATOM 7503 C C . SER B 1 56 ? 11.008 55.281 -18.422 1 14.3 56 SER B C 1
ATOM 7505 O O . SER B 1 56 ? 10.469 54.562 -19.25 1 14.3 56 SER B O 1
ATOM 7507 N N . SER B 1 57 ? 12.422 55.094 -18.719 1 14.91 57 SER B N 1
ATOM 7508 C CA . SER B 1 57 ? 12.961 54.906 -20.062 1 14.91 57 SER B CA 1
ATOM 7509 C C . SER B 1 57 ? 13.07 53.438 -20.422 1 14.91 57 SER B C 1
ATOM 7511 O O . SER B 1 57 ? 12.414 52.938 -21.344 1 14.91 57 SER B O 1
ATOM 7513 N N . GLU B 1 58 ? 14.398 52.812 -20.969 1 14.86 58 GLU B N 1
ATOM 7514 C CA . GLU B 1 58 ? 14.883 52.344 -22.266 1 14.86 58 GLU B CA 1
ATOM 7515 C C . GLU B 1 58 ? 14.922 50.812 -22.312 1 14.86 58 GLU B C 1
ATOM 7517 O O . GLU B 1 58 ? 15.461 50.156 -21.406 1 14.86 58 GLU B O 1
ATOM 7522 N N . TYR B 1 59 ? 14.125 50.094 -23.188 1 14.87 59 TYR B N 1
ATOM 7523 C CA . TYR B 1 59 ? 13.586 48.812 -23.594 1 14.87 59 TYR B CA 1
ATOM 7524 C C . TYR B 1 59 ? 14.633 48 -24.359 1 14.87 59 TYR B C 1
ATOM 7526 O O . TYR B 1 59 ? 14.328 46.938 -24.922 1 14.87 59 TYR B O 1
ATOM 7534 N N . GLU B 1 60 ? 15.953 48.156 -24.312 1 15.88 60 GLU B N 1
ATOM 7535 C CA . GLU B 1 60 ? 16.562 47.656 -25.531 1 15.88 60 GLU B CA 1
ATOM 7536 C C . GLU B 1 60 ? 16.375 46.156 -25.688 1 15.88 60 GLU B C 1
ATOM 7538 O O . GLU B 1 60 ? 16.406 45.406 -24.688 1 15.88 60 GLU B O 1
ATOM 7543 N N . ASN B 1 61 ? 16.031 45.625 -26.953 1 15.23 61 ASN B N 1
ATOM 7544 C CA . ASN B 1 61 ? 15.445 44.531 -27.75 1 15.23 61 ASN B CA 1
ATOM 7545 C C . ASN B 1 61 ? 16.406 43.375 -27.891 1 15.23 61 ASN B C 1
ATOM 7547 O O . ASN B 1 61 ? 16.156 42.438 -28.656 1 15.23 61 ASN B O 1
ATOM 7551 N N . ASP B 1 62 ? 17.453 43.094 -27.188 1 15.73 62 ASP B N 1
ATOM 7552 C CA . ASP B 1 62 ? 18.453 42.312 -27.906 1 15.73 62 ASP B CA 1
ATOM 7553 C C . ASP B 1 62 ? 17.969 40.875 -28.172 1 15.73 62 ASP B C 1
ATOM 7555 O O . ASP B 1 62 ? 17.438 40.219 -27.266 1 15.73 62 ASP B O 1
ATOM 7559 N N . LYS B 1 63 ? 17.844 40.375 -29.453 1 16.94 63 LYS B N 1
ATOM 7560 C CA . LYS B 1 63 ? 17.297 39.312 -30.328 1 16.94 63 LYS B CA 1
ATOM 7561 C C . LYS B 1 63 ? 18 38 -30.109 1 16.94 63 LYS B C 1
ATOM 7563 O O . LYS B 1 63 ? 17.766 37.031 -30.844 1 16.94 63 LYS B O 1
ATOM 7568 N N . VAL B 1 64 ? 18.625 37.625 -29.047 1 17.22 64 VAL B N 1
ATOM 7569 C CA . VAL B 1 64 ? 19.531 36.531 -29.359 1 17.22 64 VAL B CA 1
ATOM 7570 C C . VAL B 1 64 ? 18.75 35.312 -29.844 1 17.22 64 VAL B C 1
ATOM 7572 O O . VAL B 1 64 ? 17.688 35 -29.312 1 17.22 64 VAL B O 1
ATOM 7575 N N . GLU B 1 65 ? 19.062 34.75 -31.016 1 16.59 65 GLU B N 1
ATOM 7576 C CA . GLU B 1 65 ? 18.656 33.75 -32.031 1 16.59 65 GLU B CA 1
ATOM 7577 C C . GLU B 1 65 ? 18.609 32.344 -31.438 1 16.59 65 GLU B C 1
ATOM 7579 O O . GLU B 1 65 ? 19.641 31.828 -31 1 16.59 65 GLU B O 1
ATOM 7584 N N . VAL B 1 66 ? 17.578 31.938 -30.672 1 17.33 66 VAL B N 1
ATOM 7585 C CA . VAL B 1 66 ? 17.312 30.672 -30 1 17.33 66 VAL B CA 1
ATOM 7586 C C . VAL B 1 66 ? 17.125 29.562 -31.031 1 17.33 66 VAL B C 1
ATOM 7588 O O . VAL B 1 66 ? 16.219 29.641 -31.875 1 17.33 66 VAL B O 1
ATOM 7591 N N . ASP B 1 67 ? 18.156 28.922 -31.5 1 17.11 67 ASP B N 1
ATOM 7592 C CA . ASP B 1 67 ? 18.156 27.859 -32.5 1 17.11 67 ASP B CA 1
ATOM 7593 C C . ASP B 1 67 ? 17.188 26.734 -32.094 1 17.11 67 ASP B C 1
ATOM 7595 O O . ASP B 1 67 ? 17.031 26.453 -30.906 1 17.11 67 ASP B O 1
ATOM 7599 N N . ASP B 1 68 ? 16.312 26.047 -32.969 1 17.53 68 ASP B N 1
ATOM 7600 C CA . ASP B 1 68 ? 15.039 25.406 -33.25 1 17.53 68 ASP B CA 1
ATOM 7601 C C . ASP B 1 68 ? 15.039 23.953 -32.781 1 17.53 68 ASP B C 1
ATOM 7603 O O . ASP B 1 68 ? 14.008 23.297 -32.781 1 17.53 68 ASP B O 1
ATOM 7607 N N . ASP B 1 69 ? 16.094 23.125 -32.656 1 17.91 69 ASP B N 1
ATOM 7608 C CA . ASP B 1 69 ? 15.914 21.75 -33.094 1 17.91 69 ASP B CA 1
ATOM 7609 C C . ASP B 1 69 ? 15.188 20.938 -32 1 17.91 69 ASP B C 1
ATOM 7611 O O . ASP B 1 69 ? 15.773 20.594 -30.984 1 17.91 69 ASP B O 1
ATOM 7615 N N . ASN B 1 70 ? 13.953 21.094 -31.688 1 18.97 70 ASN B N 1
ATOM 7616 C CA . ASN B 1 70 ? 13.055 20.656 -30.625 1 18.97 70 ASN B CA 1
ATOM 7617 C C . ASN B 1 70 ? 12.664 19.188 -30.797 1 18.97 70 ASN B C 1
ATOM 7619 O O . ASN B 1 70 ? 11.477 18.859 -30.828 1 18.97 70 ASN B O 1
ATOM 7623 N N . ASN B 1 71 ? 13.383 18.266 -31.375 1 19.2 71 ASN B N 1
ATOM 7624 C CA . ASN B 1 71 ? 12.68 17.016 -31.688 1 19.2 71 ASN B CA 1
ATOM 7625 C C . ASN B 1 71 ? 12.219 16.312 -30.422 1 19.2 71 ASN B C 1
ATOM 7627 O O . ASN B 1 71 ? 13.039 15.781 -29.656 1 19.2 71 ASN B O 1
ATOM 7631 N N . VAL B 1 72 ? 11.273 16.828 -29.734 1 20.8 72 VAL B N 1
ATOM 7632 C CA . VAL B 1 72 ? 10.633 16.297 -28.531 1 20.8 72 VAL B CA 1
ATOM 7633 C C . VAL B 1 72 ? 10.102 14.898 -28.812 1 20.8 72 VAL B C 1
ATOM 7635 O O . VAL B 1 72 ? 9.211 14.719 -29.641 1 20.8 72 VAL B O 1
ATOM 7638 N N . GLN B 1 73 ? 10.961 13.914 -28.844 1 20.3 73 GLN B N 1
ATOM 7639 C CA . GLN B 1 73 ? 10.586 12.516 -29.062 1 20.3 73 GLN B CA 1
ATOM 7640 C C . GLN B 1 73 ? 9.453 12.109 -28.125 1 20.3 73 GLN B C 1
ATOM 7642 O O . GLN B 1 73 ? 9.57 12.25 -26.906 1 20.3 73 GLN B O 1
ATOM 7647 N N . ASN B 1 74 ? 8.211 12.148 -28.594 1 21.12 74 ASN B N 1
ATOM 7648 C CA . ASN B 1 74 ? 6.879 11.805 -28.109 1 21.12 74 ASN B CA 1
ATOM 7649 C C . ASN B 1 74 ? 6.852 10.414 -27.484 1 21.12 74 ASN B C 1
ATOM 7651 O O . ASN B 1 74 ? 7.082 9.414 -28.172 1 21.12 74 ASN B O 1
ATOM 7655 N N . MET B 1 75 ? 7.352 10.273 -26.328 1 21.72 75 MET B N 1
ATOM 7656 C CA . MET B 1 75 ? 7.254 8.992 -25.625 1 21.72 75 MET B CA 1
ATOM 7657 C C . MET B 1 75 ? 5.805 8.531 -25.531 1 21.72 75 MET B C 1
ATOM 7659 O O . MET B 1 75 ? 4.957 9.258 -25 1 21.72 75 MET B O 1
ATOM 7663 N N . SER B 1 76 ? 5.305 7.91 -26.578 1 22.98 76 SER B N 1
ATOM 7664 C CA . SER B 1 76 ? 3.945 7.395 -26.719 1 22.98 76 SER B CA 1
ATOM 7665 C C . SER B 1 76 ? 3.527 6.586 -25.5 1 22.98 76 SER B C 1
ATOM 7667 O O . SER B 1 76 ? 4.371 6.004 -24.812 1 22.98 76 SER B O 1
ATOM 7669 N N . PHE B 1 77 ? 2.289 6.82 -25.047 1 22.19 77 PHE B N 1
ATOM 7670 C CA . PHE B 1 77 ? 1.51 6.27 -23.938 1 22.19 77 PHE B CA 1
ATOM 7671 C C . PHE B 1 77 ? 1.591 4.75 -23.938 1 22.19 77 PHE B C 1
ATOM 7673 O O . PHE B 1 77 ? 1.183 4.109 -22.953 1 22.19 77 PHE B O 1
ATOM 7680 N N . ASP B 1 78 ? 1.824 4.215 -25.094 1 25.61 78 ASP B N 1
ATOM 7681 C CA . ASP B 1 78 ? 1.837 2.756 -25.094 1 25.61 78 ASP B CA 1
ATOM 7682 C C . ASP B 1 78 ? 2.887 2.215 -24.125 1 25.61 78 ASP B C 1
ATOM 7684 O O . ASP B 1 78 ? 2.807 1.063 -23.688 1 25.61 78 ASP B O 1
ATOM 7688 N N . SER B 1 79 ? 3.922 3.037 -23.891 1 26.86 79 SER B N 1
ATOM 7689 C CA . SER B 1 79 ? 5.031 2.543 -23.078 1 26.86 79 SER B CA 1
ATOM 7690 C C . SER B 1 79 ? 4.688 2.578 -21.594 1 26.86 79 SER B C 1
ATOM 7692 O O . SER B 1 79 ? 5.32 1.891 -20.797 1 26.86 79 SER B O 1
ATOM 7694 N N . ILE B 1 80 ? 3.895 3.516 -21.172 1 25.05 80 ILE B N 1
ATOM 7695 C CA . ILE B 1 80 ? 3.684 3.633 -19.734 1 25.05 80 ILE B CA 1
ATOM 7696 C C . ILE B 1 80 ? 2.77 2.508 -19.25 1 25.05 80 ILE B C 1
ATOM 7698 O O . ILE B 1 80 ? 2.908 2.023 -18.125 1 25.05 80 ILE B O 1
ATOM 7702 N N . GLY B 1 81 ? 1.781 2.201 -20.016 1 25.09 81 GLY B N 1
ATOM 7703 C CA . GLY B 1 81 ? 0.898 1.136 -19.562 1 25.09 81 GLY B CA 1
ATOM 7704 C C . GLY B 1 81 ? 1.637 -0.138 -19.203 1 25.09 81 GLY B C 1
ATOM 7705 O O . GLY B 1 81 ? 1.187 -0.898 -18.344 1 25.09 81 GLY B O 1
ATOM 7706 N N . SER B 1 82 ? 2.705 -0.347 -19.922 1 27.52 82 SER B N 1
ATOM 7707 C CA . SER B 1 82 ? 3.424 -1.593 -19.672 1 27.52 82 SER B CA 1
ATOM 7708 C C . SER B 1 82 ? 4.094 -1.585 -18.297 1 27.52 82 SER B C 1
ATOM 7710 O O . SER B 1 82 ? 4.266 -2.637 -17.688 1 27.52 82 SER B O 1
ATOM 7712 N N . ALA B 1 83 ? 4.562 -0.458 -17.859 1 26.75 83 ALA B N 1
ATOM 7713 C CA . ALA B 1 83 ? 5.344 -0.438 -16.625 1 26.75 83 ALA B CA 1
ATOM 7714 C C . ALA B 1 83 ? 4.445 -0.628 -15.406 1 26.75 83 ALA B C 1
ATOM 7716 O O . ALA B 1 83 ? 4.84 -1.27 -14.43 1 26.75 83 ALA B O 1
ATOM 7717 N N . ILE B 1 84 ? 3.338 0.042 -15.375 1 27.38 84 ILE B N 1
ATOM 7718 C CA . ILE B 1 84 ? 2.473 -0.138 -14.211 1 27.38 84 ILE B CA 1
ATOM 7719 C C . ILE B 1 84 ? 1.988 -1.585 -14.148 1 27.38 84 ILE B C 1
ATOM 7721 O O . ILE B 1 84 ? 1.857 -2.156 -13.07 1 27.38 84 ILE B O 1
ATOM 7725 N N . SER B 1 85 ? 1.746 -2.154 -15.297 1 27.47 85 SER B N 1
ATOM 7726 C CA . SER B 1 85 ? 1.133 -3.479 -15.344 1 27.47 85 SER B CA 1
ATOM 7727 C C . SER B 1 85 ? 2.012 -4.52 -14.656 1 27.47 85 SER B C 1
ATOM 7729 O O . SER B 1 85 ? 1.527 -5.582 -14.258 1 27.47 85 SER B O 1
ATOM 7731 N N . GLU B 1 86 ? 3.309 -4.328 -14.859 1 28.41 86 GLU B N 1
ATOM 7732 C CA . GLU B 1 86 ? 4.133 -5.434 -14.375 1 28.41 86 GLU B CA 1
ATOM 7733 C C . GLU B 1 86 ? 4.262 -5.41 -12.859 1 28.41 86 GLU B C 1
ATOM 7735 O O . GLU B 1 86 ? 5 -6.207 -12.281 1 28.41 86 GLU B O 1
ATOM 7740 N N . MET B 1 87 ? 3.795 -4.402 -12.258 1 26.81 87 MET B N 1
ATOM 7741 C CA . MET B 1 87 ? 3.889 -4.492 -10.805 1 26.81 87 MET B CA 1
ATOM 7742 C C . MET B 1 87 ? 2.951 -5.57 -10.266 1 26.81 87 MET B C 1
ATOM 7744 O O . MET B 1 87 ? 1.74 -5.508 -10.484 1 26.81 87 MET B O 1
ATOM 7748 N N . SER B 1 88 ? 3.383 -6.73 -10.297 1 28.47 88 SER B N 1
ATOM 7749 C CA . SER B 1 88 ? 2.705 -7.883 -9.703 1 28.47 88 SER B CA 1
ATOM 7750 C C . SER B 1 88 ? 2.199 -7.562 -8.297 1 28.47 88 SER B C 1
ATOM 7752 O O . SER B 1 88 ? 2.992 -7.316 -7.391 1 28.47 88 SER B O 1
ATOM 7754 N N . LEU B 1 89 ? 1.284 -6.766 -8.227 1 26.28 89 LEU B N 1
ATOM 7755 C CA . LEU B 1 89 ? 0.696 -6.633 -6.902 1 26.28 89 LEU B CA 1
ATOM 7756 C C . LEU B 1 89 ? 0.177 -7.977 -6.398 1 26.28 89 LEU B C 1
ATOM 7758 O O . LEU B 1 89 ? -0.736 -8.555 -6.996 1 26.28 89 LEU B O 1
ATOM 7762 N N . GLU B 1 90 ? 1.024 -8.852 -6.02 1 25.62 90 GLU B N 1
ATOM 7763 C CA . GLU B 1 90 ? 0.593 -10.117 -5.438 1 25.62 90 GLU B CA 1
ATOM 7764 C C . GLU B 1 90 ? -0.424 -9.898 -4.324 1 25.62 90 GLU B C 1
ATOM 7766 O O . GLU B 1 90 ? -0.196 -9.086 -3.42 1 25.62 90 GLU B O 1
ATOM 7771 N N . ALA B 1 91 ? -1.627 -10.07 -4.641 1 25.55 91 ALA B N 1
ATOM 7772 C CA . ALA B 1 91 ? -2.684 -10.258 -3.652 1 25.55 91 ALA B CA 1
ATOM 7773 C C . ALA B 1 91 ? -2.268 -11.273 -2.592 1 25.55 91 ALA B C 1
ATOM 7775 O O . ALA B 1 91 ? -1.842 -12.383 -2.92 1 25.55 91 ALA B O 1
ATOM 7776 N N . SER B 1 92 ? -1.668 -10.891 -1.556 1 24.81 92 SER B N 1
ATOM 7777 C CA . SER B 1 92 ? -1.468 -11.773 -0.41 1 24.81 92 SER B CA 1
ATOM 7778 C C . SER B 1 92 ? -2.666 -12.695 -0.207 1 24.81 92 SER B C 1
ATOM 7780 O O . SER B 1 92 ? -3.811 -12.289 -0.413 1 24.81 92 SER B O 1
ATOM 7782 N N . ASN B 1 93 ? -2.414 -13.93 -0.487 1 24.22 93 ASN B N 1
ATOM 7783 C CA . ASN B 1 93 ? -3.258 -15.078 -0.153 1 24.22 93 ASN B CA 1
ATOM 7784 C C . ASN B 1 93 ? -3.859 -14.938 1.243 1 24.22 93 ASN B C 1
ATOM 7786 O O . ASN B 1 93 ? -3.316 -15.469 2.213 1 24.22 93 ASN B O 1
ATOM 7790 N N . PHE B 1 94 ? -4.27 -13.82 1.562 1 23.61 94 PHE B N 1
ATOM 7791 C CA . PHE B 1 94 ? -5.043 -13.812 2.799 1 23.61 94 PHE B CA 1
ATOM 7792 C C . PHE B 1 94 ? -6.207 -14.789 2.715 1 23.61 94 PHE B C 1
ATOM 7794 O O . PHE B 1 94 ? -7.035 -14.859 3.627 1 23.61 94 PHE B O 1
ATOM 7801 N N . GLU B 1 95 ? -6.344 -15.406 1.529 1 25.77 95 GLU B N 1
ATOM 7802 C CA . GLU B 1 95 ? -7.551 -16.219 1.511 1 25.77 95 GLU B CA 1
ATOM 7803 C C . GLU B 1 95 ? -7.438 -17.391 2.486 1 25.77 95 GLU B C 1
ATOM 7805 O O . GLU B 1 95 ? -8.445 -17.984 2.865 1 25.77 95 GLU B O 1
ATOM 7810 N N . ASN B 1 96 ? -6.207 -17.875 2.582 1 25.14 96 ASN B N 1
ATOM 7811 C CA . ASN B 1 96 ? -6.348 -19.109 3.334 1 25.14 96 ASN B CA 1
ATOM 7812 C C . ASN B 1 96 ? -6.891 -18.859 4.738 1 25.14 96 ASN B C 1
ATOM 7814 O O . ASN B 1 96 ? -7.012 -19.797 5.535 1 25.14 96 ASN B O 1
ATOM 7818 N N . ILE B 1 97 ? -6.691 -17.641 5.113 1 23.95 97 ILE B N 1
ATOM 7819 C CA . ILE B 1 97 ? -7.23 -17.594 6.469 1 23.95 97 ILE B CA 1
ATOM 7820 C C . ILE B 1 97 ? -8.75 -17.75 6.426 1 23.95 97 ILE B C 1
ATOM 7822 O O . ILE B 1 97 ? -9.414 -17.734 7.465 1 23.95 97 ILE B O 1
ATOM 7826 N N . LEU B 1 98 ? -9.289 -17.688 5.219 1 25.36 98 LEU B N 1
ATOM 7827 C CA . LEU B 1 98 ? -10.742 -17.781 5.363 1 25.36 98 LEU B CA 1
ATOM 7828 C C . LEU B 1 98 ? -11.156 -19.188 5.789 1 25.36 98 LEU B C 1
ATOM 7830 O O . LEU B 1 98 ? -12.352 -19.469 5.887 1 25.36 98 LEU B O 1
ATOM 7834 N N . ASP B 1 99 ? -10.367 -20.141 5.555 1 24.59 99 ASP B N 1
ATOM 7835 C CA . ASP B 1 99 ? -11.125 -21.359 5.824 1 24.59 99 ASP B CA 1
ATOM 7836 C C . ASP B 1 99 ? -11.711 -21.344 7.23 1 24.59 99 ASP B C 1
ATOM 7838 O O . ASP B 1 99 ? -12.258 -22.344 7.695 1 24.59 99 ASP B O 1
ATOM 7842 N N . SER B 1 100 ? -11.07 -20.734 8.148 1 24.17 100 SER B N 1
ATOM 7843 C CA . SER B 1 100 ? -11.852 -20.984 9.359 1 24.17 100 SER B CA 1
ATOM 7844 C C . SER B 1 100 ? -13.258 -20.406 9.242 1 24.17 100 SER B C 1
ATOM 7846 O O . SER B 1 100 ? -13.43 -19.219 8.992 1 24.17 100 SER B O 1
ATOM 7848 N N . SER B 1 101 ? -14.141 -21.141 8.633 1 25.34 101 SER B N 1
ATOM 7849 C CA . SER B 1 101 ? -15.594 -21.078 8.594 1 25.34 101 SER B CA 1
ATOM 7850 C C . SER B 1 101 ? -16.156 -20.469 9.883 1 25.34 101 SER B C 1
ATOM 7852 O O . SER B 1 101 ? -16.812 -21.172 10.664 1 25.34 101 SER B O 1
ATOM 7854 N N . GLU B 1 102 ? -15.305 -19.859 10.688 1 24.52 102 GLU B N 1
ATOM 7855 C CA . GLU B 1 102 ? -16.172 -19.453 11.789 1 24.52 102 GLU B CA 1
ATOM 7856 C C . GLU B 1 102 ? -17.344 -18.609 11.281 1 24.52 102 GLU B C 1
ATOM 7858 O O . GLU B 1 102 ? -17.188 -17.781 10.383 1 24.52 102 GLU B O 1
ATOM 7863 N N . GLU B 1 103 ? -18.516 -19.25 11.258 1 24.17 103 GLU B N 1
ATOM 7864 C CA . GLU B 1 103 ? -19.859 -18.672 11.109 1 24.17 103 GLU B CA 1
ATOM 7865 C C . GLU B 1 103 ? -19.891 -17.234 11.609 1 24.17 103 GLU B C 1
ATOM 7867 O O . GLU B 1 103 ? -19.328 -16.922 12.656 1 24.17 103 GLU B O 1
ATOM 7872 N N . PRO B 1 104 ? -19.922 -16.406 10.672 1 25.33 104 PRO B N 1
ATOM 7873 C CA . PRO B 1 104 ? -20.156 -15.086 11.266 1 25.33 104 PRO B CA 1
ATOM 7874 C C . PRO B 1 104 ? -21.172 -15.125 12.398 1 25.33 104 PRO B C 1
ATOM 7876 O O . PRO B 1 104 ? -22.188 -15.812 12.305 1 25.33 104 PRO B O 1
ATOM 7879 N N . GLU B 1 105 ? -20.734 -15.195 13.594 1 26.09 105 GLU B N 1
ATOM 7880 C CA . GLU B 1 105 ? -21.656 -15.055 14.711 1 26.09 105 GLU B CA 1
ATOM 7881 C C . GLU B 1 105 ? -22.734 -14.023 14.414 1 26.09 105 GLU B C 1
ATOM 7883 O O . GLU B 1 105 ? -22.438 -12.867 14.109 1 26.09 105 GLU B O 1
ATOM 7888 N N . ILE B 1 106 ? -23.688 -14.406 13.617 1 25.41 106 ILE B N 1
ATOM 7889 C CA . ILE B 1 106 ? -24.906 -13.594 13.656 1 25.41 106 ILE B CA 1
ATOM 7890 C C . ILE B 1 106 ? -25.062 -12.992 15.055 1 25.41 106 ILE B C 1
ATOM 7892 O O . ILE B 1 106 ? -25.016 -13.711 16.047 1 25.41 106 ILE B O 1
ATOM 7896 N N . PHE B 1 107 ? -24.797 -11.82 15.086 1 26.72 107 PHE B N 1
ATOM 7897 C CA . PHE B 1 107 ? -25.156 -11.07 16.281 1 26.72 107 PHE B CA 1
ATOM 7898 C C . PHE B 1 107 ? -26.562 -11.438 16.75 1 26.72 107 PHE B C 1
ATOM 7900 O O . PHE B 1 107 ? -27.547 -11.008 16.156 1 26.72 107 PHE B O 1
ATOM 7907 N N . GLU B 1 108 ? -26.812 -12.758 16.859 1 27.81 108 GLU B N 1
ATOM 7908 C CA . GLU B 1 108 ? -28.062 -12.875 17.625 1 27.81 108 GLU B CA 1
ATOM 7909 C C . GLU B 1 108 ? -28.047 -11.945 18.844 1 27.81 108 GLU B C 1
ATOM 7911 O O . GLU B 1 108 ? -27 -11.711 19.438 1 27.81 108 GLU B O 1
ATOM 7916 N N . GLU B 1 109 ? -29.109 -11.117 18.844 1 27.42 109 GLU B N 1
ATOM 7917 C CA . GLU B 1 109 ? -29.375 -10.43 20.109 1 27.42 109 GLU B CA 1
ATOM 7918 C C . GLU B 1 109 ? -29.109 -11.344 21.297 1 27.42 109 GLU B C 1
ATOM 7920 O O . GLU B 1 109 ? -29.609 -12.461 21.359 1 27.42 109 GLU B O 1
ATOM 7925 N N . PRO B 1 110 ? -27.906 -11.367 21.828 1 29.41 110 PRO B N 1
ATOM 7926 C CA . PRO B 1 110 ? -27.875 -12.273 22.984 1 29.41 110 PRO B CA 1
ATOM 7927 C C . PRO B 1 110 ? -29.219 -12.367 23.688 1 29.41 110 PRO B C 1
ATOM 7929 O O . PRO B 1 110 ? -29.969 -11.391 23.75 1 29.41 110 PRO B O 1
ATOM 7932 N N . LYS B 1 111 ? -29.922 -13.445 23.75 1 28.39 111 LYS B N 1
ATOM 7933 C CA . LYS B 1 111 ? -30.953 -13.602 24.766 1 28.39 111 LYS B CA 1
ATOM 7934 C C . LYS B 1 111 ? -30.641 -12.773 26 1 28.39 111 LYS B C 1
ATOM 7936 O O . LYS B 1 111 ? -29.484 -12.414 26.234 1 28.39 111 LYS B O 1
ATOM 7941 N N . ASN B 1 112 ? -31.734 -12.57 26.891 1 27.86 112 ASN B N 1
ATOM 7942 C CA . ASN B 1 112 ? -31.812 -11.891 28.188 1 27.86 112 ASN B CA 1
ATOM 7943 C C . ASN B 1 112 ? -30.594 -12.203 29.062 1 27.86 112 ASN B C 1
ATOM 7945 O O . ASN B 1 112 ? -30.672 -13.078 29.922 1 27.86 112 ASN B O 1
ATOM 7949 N N . LEU B 1 113 ? -29.531 -12.562 28.5 1 30.23 113 LEU B N 1
ATOM 7950 C CA . LEU B 1 113 ? -28.609 -12.727 29.625 1 30.23 113 LEU B CA 1
ATOM 7951 C C . LEU B 1 113 ? -28.688 -11.523 30.562 1 30.23 113 LEU B C 1
ATOM 7953 O O . LEU B 1 113 ? -28.688 -10.375 30.109 1 30.23 113 LEU B O 1
ATOM 7957 N N . ASN B 1 114 ? -29.359 -11.633 31.562 1 30.06 114 ASN B N 1
ATOM 7958 C CA . ASN B 1 114 ? -29.188 -10.758 32.719 1 30.06 114 ASN B CA 1
ATOM 7959 C C . ASN B 1 114 ? -27.781 -10.172 32.781 1 30.06 114 ASN B C 1
ATOM 7961 O O . ASN B 1 114 ? -26.906 -10.719 33.469 1 30.06 114 ASN B O 1
ATOM 7965 N N . THR B 1 115 ? -27.266 -9.961 31.672 1 36.47 115 THR B N 1
ATOM 7966 C CA . THR B 1 115 ? -25.875 -9.477 31.656 1 36.47 115 THR B CA 1
ATOM 7967 C C . THR B 1 115 ? -25.719 -8.266 32.594 1 36.47 115 THR B C 1
ATOM 7969 O O . THR B 1 115 ? -26.281 -7.203 32.312 1 36.47 115 THR B O 1
ATOM 7972 N N . LYS B 1 116 ? -25.609 -8.391 33.75 1 35.91 116 LYS B N 1
ATOM 7973 C CA . LYS B 1 116 ? -25.125 -7.398 34.688 1 35.91 116 LYS B CA 1
ATOM 7974 C C . LYS B 1 116 ? -24.094 -6.473 34.062 1 35.91 116 LYS B C 1
ATOM 7976 O O . LYS B 1 116 ? -23.172 -6.934 33.375 1 35.91 116 LYS B O 1
ATOM 7981 N N . THR B 1 117 ? -24.281 -5.223 33.562 1 49.09 117 THR B N 1
ATOM 7982 C CA . THR B 1 117 ? -23.484 -4.051 33.188 1 49.09 117 THR B CA 1
ATOM 7983 C C . THR B 1 117 ? -22.125 -4.07 33.906 1 49.09 117 THR B C 1
ATOM 7985 O O . THR B 1 117 ? -22.031 -3.771 35.094 1 49.09 117 THR B O 1
ATOM 7988 N N . CYS B 1 118 ? -21.281 -4.891 33.5 1 61.75 118 CYS B N 1
ATOM 7989 C CA . CYS B 1 118 ? -20 -4.992 34.219 1 61.75 118 CYS B CA 1
ATOM 7990 C C . CYS B 1 118 ? -19.047 -3.887 33.781 1 61.75 118 CYS B C 1
ATOM 7992 O O . CYS B 1 118 ? -18.844 -3.68 32.562 1 61.75 118 CYS B O 1
ATOM 7994 N N . THR B 1 119 ? -18.75 -2.951 34.562 1 67.25 119 THR B N 1
ATOM 7995 C CA . THR B 1 119 ? -17.859 -1.815 34.375 1 67.25 119 THR B CA 1
ATOM 7996 C C . THR B 1 119 ? -16.406 -2.213 34.656 1 67.25 119 THR B C 1
ATOM 7998 O O . THR B 1 119 ? -15.477 -1.476 34.344 1 67.25 119 THR B O 1
ATOM 8001 N N . GLU B 1 120 ? -16.266 -3.438 35.188 1 80.19 120 GLU B N 1
ATOM 8002 C CA . GLU B 1 120 ? -14.906 -3.801 35.562 1 80.19 120 GLU B CA 1
ATOM 8003 C C . GLU B 1 120 ? -14.562 -5.215 35.125 1 80.19 120 GLU B C 1
ATOM 8005 O O . GLU B 1 120 ? -15.453 -6.047 34.938 1 80.19 120 GLU B O 1
ATOM 8010 N N . PHE B 1 121 ? -13.398 -5.473 34.906 1 88.81 121 PHE B N 1
ATOM 8011 C CA . PHE B 1 121 ? -12.906 -6.789 34.531 1 88.81 121 PHE B CA 1
ATOM 8012 C C . PHE B 1 121 ? -12.992 -7.766 35.688 1 88.81 121 PHE B C 1
ATOM 8014 O O . PHE B 1 121 ? -12.992 -7.352 36.844 1 88.81 121 PHE B O 1
ATOM 8021 N N . PRO B 1 122 ? -13.062 -9.047 35.438 1 88.19 122 PRO B N 1
ATOM 8022 C CA . PRO B 1 122 ? -13.172 -10.047 36.5 1 88.19 122 PRO B CA 1
ATOM 8023 C C . PRO B 1 122 ? -11.977 -10.023 37.438 1 88.19 122 PRO B C 1
ATOM 8025 O O . PRO B 1 122 ? -12.148 -10.195 38.656 1 88.19 122 PRO B O 1
ATOM 8028 N N . ASN B 1 123 ? -10.797 -9.906 36.969 1 90.62 123 ASN B N 1
ATOM 8029 C CA . ASN B 1 123 ? -9.578 -9.773 37.781 1 90.62 123 ASN B CA 1
ATOM 8030 C C . ASN B 1 123 ? -8.508 -8.977 37.031 1 90.62 123 ASN B C 1
ATOM 8032 O O . ASN B 1 123 ? -8.703 -8.586 35.875 1 90.62 123 ASN B O 1
ATOM 8036 N N . ASP B 1 124 ? -7.352 -8.82 37.688 1 90.44 124 ASP B N 1
ATOM 8037 C CA . ASP B 1 124 ? -6.305 -7.961 37.125 1 90.44 124 ASP B CA 1
ATOM 8038 C C . ASP B 1 124 ? -5.574 -8.656 36 1 90.44 124 ASP B C 1
ATOM 8040 O O . ASP B 1 124 ? -5.16 -8.008 35.031 1 90.44 124 ASP B O 1
ATOM 8044 N N . ALA B 1 125 ? -5.434 -9.906 36.188 1 93.31 125 ALA B N 1
ATOM 8045 C CA . ALA B 1 125 ? -4.754 -10.648 35.125 1 93.31 125 ALA B CA 1
ATOM 8046 C C . ALA B 1 125 ? -5.57 -10.625 33.812 1 93.31 125 ALA B C 1
ATOM 8048 O O . ALA B 1 125 ? -5.016 -10.461 32.75 1 93.31 125 ALA B O 1
ATOM 8049 N N . TYR B 1 126 ? -6.84 -10.758 34.031 1 93.81 126 TYR B N 1
ATOM 8050 C CA . TYR B 1 126 ? -7.77 -10.688 32.906 1 93.81 126 TYR B CA 1
ATOM 8051 C C . TYR B 1 126 ? -7.703 -9.328 32.25 1 93.81 126 TYR B C 1
ATOM 8053 O O . TYR B 1 126 ? -7.613 -9.242 31 1 93.81 126 TYR B O 1
ATOM 8061 N N . LYS B 1 127 ? -7.707 -8.344 33 1 92.38 127 LYS B N 1
ATOM 8062 C CA . LYS B 1 127 ? -7.645 -6.965 32.531 1 92.38 127 LYS B CA 1
ATOM 8063 C C . LYS B 1 127 ? -6.336 -6.695 31.797 1 92.38 127 LYS B C 1
ATOM 8065 O O . LYS B 1 127 ? -6.344 -6.191 30.672 1 92.38 127 LYS B O 1
ATOM 8070 N N . ASP B 1 128 ? -5.254 -7.07 32.344 1 92.81 128 ASP B N 1
ATOM 8071 C CA . ASP B 1 128 ? -3.938 -6.777 31.781 1 92.81 128 ASP B CA 1
ATOM 8072 C C . ASP B 1 128 ? -3.725 -7.512 30.469 1 92.81 128 ASP B C 1
ATOM 8074 O O . ASP B 1 128 ? -3.094 -6.98 29.547 1 92.81 128 ASP B O 1
ATOM 8078 N N . LEU B 1 129 ? -4.215 -8.703 30.391 1 94.88 129 LEU B N 1
ATOM 8079 C CA . LEU B 1 129 ? -4.086 -9.453 29.141 1 94.88 129 LEU B CA 1
ATOM 8080 C C . LEU B 1 129 ? -4.859 -8.781 28.016 1 94.88 129 LEU B C 1
ATOM 8082 O O . LEU B 1 129 ? -4.336 -8.617 26.906 1 94.88 129 LEU B O 1
ATOM 8086 N N . MET B 1 130 ? -6.094 -8.414 28.344 1 93.25 130 MET B N 1
ATOM 8087 C CA . MET B 1 130 ? -6.934 -7.832 27.312 1 93.25 130 MET B CA 1
ATOM 8088 C C . MET B 1 130 ? -6.398 -6.469 26.875 1 93.25 130 MET B C 1
ATOM 8090 O O . MET B 1 130 ? -6.5 -6.102 25.703 1 93.25 130 MET B O 1
ATOM 8094 N N . LEU B 1 131 ? -5.844 -5.73 27.781 1 92.5 131 LEU B N 1
ATOM 8095 C CA . LEU B 1 131 ? -5.219 -4.457 27.438 1 92.5 131 LEU B CA 1
ATOM 8096 C C . LEU B 1 131 ? -3.994 -4.672 26.562 1 92.5 131 LEU B C 1
ATOM 8098 O O . LEU B 1 131 ? -3.783 -3.934 25.594 1 92.5 131 LEU B O 1
ATOM 8102 N N . LEU B 1 132 ? -3.273 -5.691 26.938 1 93 132 LEU B N 1
ATOM 8103 C CA . LEU B 1 132 ? -2.068 -6.031 26.188 1 93 132 LEU B CA 1
ATOM 8104 C C . LEU B 1 132 ? -2.41 -6.406 24.75 1 93 132 LEU B C 1
ATOM 8106 O O . LEU B 1 132 ? -1.817 -5.875 23.797 1 93 132 LEU B O 1
ATOM 8110 N N . VAL B 1 133 ? -3.369 -7.285 24.547 1 93.25 133 VAL B N 1
ATOM 8111 C CA . VAL B 1 133 ? -3.729 -7.797 23.234 1 93.25 133 VAL B CA 1
ATOM 8112 C C . VAL B 1 133 ? -4.328 -6.676 22.391 1 93.25 133 VAL B C 1
ATOM 8114 O O . VAL B 1 133 ? -4.117 -6.625 21.172 1 93.25 133 VAL B O 1
ATOM 8117 N N . THR B 1 134 ? -5.051 -5.801 23 1 90.56 134 THR B N 1
ATOM 8118 C CA . THR B 1 134 ? -5.695 -4.699 22.297 1 90.56 134 THR B CA 1
ATOM 8119 C C . THR B 1 134 ? -4.676 -3.633 21.906 1 90.56 134 THR B C 1
ATOM 8121 O O . THR B 1 134 ? -4.684 -3.135 20.781 1 90.56 134 THR B O 1
ATOM 8124 N N . LYS B 1 135 ? -3.836 -3.297 22.828 1 87.5 135 LYS B N 1
ATOM 8125 C CA . LYS B 1 135 ? -2.844 -2.248 22.625 1 87.5 135 LYS B CA 1
ATOM 8126 C C . LYS B 1 135 ? -1.887 -2.613 21.5 1 87.5 135 LYS B C 1
ATOM 8128 O O . LYS B 1 135 ? -1.554 -1.771 20.656 1 87.5 135 LYS B O 1
ATOM 8133 N N . TYR B 1 136 ? -1.507 -3.854 21.484 1 88.19 136 TYR B N 1
ATOM 8134 C CA . TYR B 1 136 ? -0.493 -4.262 20.516 1 88.19 136 TYR B CA 1
ATOM 8135 C C . TYR B 1 136 ? -1.123 -5.004 19.344 1 88.19 136 TYR B C 1
ATOM 8137 O O . TYR B 1 136 ? -0.419 -5.629 18.547 1 88.19 136 TYR B O 1
ATOM 8145 N N . LYS B 1 137 ? -2.436 -5.012 19.297 1 87.5 137 LYS B N 1
ATOM 8146 C CA . LYS B 1 137 ? -3.201 -5.488 18.156 1 87.5 137 LYS B CA 1
ATOM 8147 C C . LYS B 1 137 ? -2.857 -6.938 17.828 1 87.5 137 LYS B C 1
ATOM 8149 O O . LYS B 1 137 ? -2.605 -7.273 16.656 1 87.5 137 LYS B O 1
ATOM 8154 N N . ILE B 1 138 ? -2.771 -7.781 18.797 1 89.69 138 ILE B N 1
ATOM 8155 C CA . ILE B 1 138 ? -2.477 -9.203 18.625 1 89.69 138 ILE B CA 1
ATOM 8156 C C . ILE B 1 138 ? -3.732 -9.938 18.156 1 89.69 138 ILE B C 1
ATOM 8158 O O . ILE B 1 138 ? -4.816 -9.742 18.719 1 89.69 138 ILE B O 1
ATOM 8162 N N . ASN B 1 139 ? -3.598 -10.789 17.172 1 86.38 139 ASN B N 1
ATOM 8163 C CA . ASN B 1 139 ? -4.75 -11.5 16.625 1 86.38 139 ASN B CA 1
ATOM 8164 C C . ASN B 1 139 ? -5.223 -12.602 17.578 1 86.38 139 ASN B C 1
ATOM 8166 O O . ASN B 1 139 ? -4.598 -12.852 18.609 1 86.38 139 ASN B O 1
ATOM 8170 N N . ASN B 1 140 ? -6.336 -13.188 17.203 1 88.12 140 ASN B N 1
ATOM 8171 C CA . ASN B 1 140 ? -6.945 -14.18 18.078 1 88.12 140 ASN B CA 1
ATOM 8172 C C . ASN B 1 140 ? -6.027 -15.383 18.281 1 88.12 140 ASN B C 1
ATOM 8174 O O . ASN B 1 140 ? -5.883 -15.875 19.406 1 88.12 140 ASN B O 1
ATOM 8178 N N . LYS B 1 141 ? -5.406 -15.797 17.234 1 87.62 141 LYS B N 1
ATOM 8179 C CA . LYS B 1 141 ? -4.508 -16.953 17.359 1 87.62 141 LYS B CA 1
ATOM 8180 C C . LYS B 1 141 ? -3.322 -16.625 18.266 1 87.62 141 LYS B C 1
ATOM 8182 O O . LYS B 1 141 ? -2.939 -17.438 19.109 1 87.62 141 LYS B O 1
ATOM 8187 N N . GLY B 1 142 ? -2.744 -15.445 18.047 1 90.88 142 GLY B N 1
ATOM 8188 C CA . GLY B 1 142 ? -1.646 -15.008 18.891 1 90.88 142 GLY B CA 1
ATOM 8189 C C . GLY B 1 142 ? -2.041 -14.836 20.344 1 90.88 142 GLY B C 1
ATOM 8190 O O . GLY B 1 142 ? -1.298 -15.234 21.25 1 90.88 142 GLY B O 1
ATOM 8191 N N . GLY B 1 143 ? -3.227 -14.281 20.5 1 93.44 143 GLY B N 1
ATOM 8192 C CA . GLY B 1 143 ? -3.723 -14.125 21.859 1 93.44 143 GLY B CA 1
ATOM 8193 C C . GLY B 1 143 ? -3.977 -15.445 22.562 1 93.44 143 GLY B C 1
ATOM 8194 O O . GLY B 1 143 ? -3.666 -15.602 23.75 1 93.44 143 GLY B O 1
ATOM 8195 N N . ASN B 1 144 ? -4.539 -16.375 21.844 1 93.44 144 ASN B N 1
ATOM 8196 C CA . ASN B 1 144 ? -4.793 -17.688 22.406 1 93.44 144 ASN B CA 1
ATOM 8197 C C . ASN B 1 144 ? -3.492 -18.422 22.734 1 93.44 144 ASN B C 1
ATOM 8199 O O . ASN B 1 144 ? -3.424 -19.188 23.688 1 93.44 144 ASN B O 1
ATOM 8203 N N . GLU B 1 145 ? -2.477 -18.188 21.891 1 93.38 145 GLU B N 1
ATOM 8204 C CA . GLU B 1 145 ? -1.176 -18.781 22.172 1 93.38 145 GLU B CA 1
ATOM 8205 C C . GLU B 1 145 ? -0.555 -18.188 23.438 1 93.38 145 GLU B C 1
ATOM 8207 O O . GLU B 1 145 ? 0.158 -18.875 24.172 1 93.38 145 GLU B O 1
ATOM 8212 N N . ILE B 1 146 ? -0.794 -16.922 23.656 1 94.88 146 ILE B N 1
ATOM 8213 C CA . ILE B 1 146 ? -0.311 -16.266 24.875 1 94.88 146 ILE B CA 1
ATOM 8214 C C . ILE B 1 146 ? -0.993 -16.891 26.094 1 94.88 146 ILE B C 1
ATOM 8216 O O . ILE B 1 146 ? -0.349 -17.125 27.109 1 94.88 146 ILE B O 1
ATOM 8220 N N . ILE B 1 147 ? -2.277 -17.172 26 1 95.06 147 ILE B N 1
ATOM 8221 C CA . ILE B 1 147 ? -3.021 -17.812 27.078 1 95.06 147 ILE B CA 1
ATOM 8222 C C . ILE B 1 147 ? -2.451 -19.203 27.344 1 95.06 147 ILE B C 1
ATOM 8224 O O . ILE B 1 147 ? -2.215 -19.562 28.5 1 95.06 147 ILE B O 1
ATOM 8228 N N . ARG B 1 148 ? -2.189 -19.984 26.266 1 93 148 ARG B N 1
ATOM 8229 C CA . ARG B 1 148 ? -1.636 -21.328 26.406 1 93 148 ARG B CA 1
ATOM 8230 C C . ARG B 1 148 ? -0.248 -21.281 27.031 1 93 148 ARG B C 1
ATOM 8232 O O . ARG B 1 148 ? 0.084 -22.109 27.875 1 93 148 ARG B O 1
ATOM 8239 N N . PHE B 1 149 ? 0.548 -20.344 26.594 1 93.69 149 PHE B N 1
ATOM 8240 C CA . PHE B 1 149 ? 1.893 -20.156 27.125 1 93.69 149 PHE B CA 1
ATOM 8241 C C . PHE B 1 149 ? 1.847 -19.844 28.625 1 93.69 149 PHE B C 1
ATOM 8243 O O . PHE B 1 149 ? 2.582 -20.453 29.406 1 93.69 149 PHE B O 1
ATOM 8250 N N . PHE B 1 150 ? 0.943 -18.938 28.969 1 95.06 150 PHE B N 1
ATOM 8251 C CA . PHE B 1 150 ? 0.81 -18.547 30.375 1 95.06 150 PHE B CA 1
ATOM 8252 C C . PHE B 1 150 ? 0.347 -19.734 31.219 1 95.06 150 PHE B C 1
ATOM 8254 O O . PHE B 1 150 ? 0.909 -20 32.281 1 95.06 150 PHE B O 1
ATOM 8261 N N . ASN B 1 151 ? -0.638 -20.469 30.766 1 93.38 151 ASN B N 1
ATOM 8262 C CA . ASN B 1 151 ? -1.199 -21.578 31.516 1 93.38 151 ASN B CA 1
ATOM 8263 C C . ASN B 1 151 ? -0.197 -22.719 31.672 1 93.38 151 ASN B C 1
ATOM 8265 O O . ASN B 1 151 ? -0.171 -23.391 32.688 1 93.38 151 ASN B O 1
ATOM 8269 N N . LYS B 1 152 ? 0.549 -22.875 30.672 1 92.5 152 LYS B N 1
ATOM 8270 C CA . LYS B 1 152 ? 1.521 -23.953 30.688 1 92.5 152 LYS B CA 1
ATOM 8271 C C . LYS B 1 152 ? 2.666 -23.672 31.641 1 92.5 152 LYS B C 1
ATOM 8273 O O . LYS B 1 152 ? 3.135 -24.562 32.344 1 92.5 152 LYS B O 1
ATOM 8278 N N . HIS B 1 153 ? 3.119 -22.453 31.766 1 93 153 HIS B N 1
ATOM 8279 C CA . HIS B 1 153 ? 4.383 -22.188 32.438 1 93 153 HIS B CA 1
ATOM 8280 C C . HIS B 1 153 ? 4.16 -21.453 33.75 1 93 153 HIS B C 1
ATOM 8282 O O . HIS B 1 153 ? 5.094 -21.266 34.531 1 93 153 HIS B O 1
ATOM 8288 N N . SER B 1 154 ? 2.945 -20.891 34 1 90.31 154 SER B N 1
ATOM 8289 C CA . SER B 1 154 ? 2.676 -20.172 35.25 1 90.31 154 SER B CA 1
ATOM 8290 C C . SER B 1 154 ? 2.512 -21.156 36.406 1 90.31 154 SER B C 1
ATOM 8292 O O . SER B 1 154 ? 2.607 -20.75 37.562 1 90.31 154 SER B O 1
ATOM 8294 N N . ASN B 1 155 ? 2.312 -22.453 36.312 1 81.19 155 ASN B N 1
ATOM 8295 C CA . ASN B 1 155 ? 2.145 -23.484 37.312 1 81.19 155 ASN B CA 1
ATOM 8296 C C . ASN B 1 155 ? 0.918 -23.219 38.188 1 81.19 155 ASN B C 1
ATOM 8298 O O . ASN B 1 155 ? 0.872 -23.625 39.344 1 81.19 155 ASN B O 1
ATOM 8302 N N . LEU B 1 156 ? -0.033 -22.359 37.656 1 88.62 156 LEU B N 1
ATOM 8303 C CA . LEU B 1 156 ? -1.263 -22.109 38.406 1 88.62 156 LEU B CA 1
ATOM 8304 C C . LEU B 1 156 ? -2.291 -23.203 38.156 1 88.62 156 LEU B C 1
ATOM 8306 O O . LEU B 1 156 ? -2.383 -23.734 37.031 1 88.62 156 LEU B O 1
ATOM 8310 N N . THR B 1 157 ? -2.984 -23.562 39.125 1 84.38 157 THR B N 1
ATOM 8311 C CA . THR B 1 157 ? -3.984 -24.609 39.031 1 84.38 157 THR B CA 1
ATOM 8312 C C . THR B 1 157 ? -5.203 -24.141 38.25 1 84.38 157 THR B C 1
ATOM 8314 O O . THR B 1 157 ? -5.773 -24.906 37.469 1 84.38 157 THR B O 1
ATOM 8317 N N . GLU B 1 158 ? -5.648 -22.844 38.562 1 87.69 158 GLU B N 1
ATOM 8318 C CA . GLU B 1 158 ? -6.762 -22.266 37.812 1 87.69 158 GLU B CA 1
ATOM 8319 C C . GLU B 1 158 ? -6.316 -21.031 37.031 1 87.69 158 GLU B C 1
ATOM 8321 O O . GLU B 1 158 ? -5.66 -20.141 37.562 1 87.69 158 GLU B O 1
ATOM 8326 N N . SER B 1 159 ? -6.672 -21.016 35.844 1 90.75 159 SER B N 1
ATOM 8327 C CA . SER B 1 159 ? -6.25 -19.922 34.969 1 90.75 159 SER B CA 1
ATOM 8328 C C . SER B 1 159 ? -7.062 -18.656 35.25 1 90.75 159 SER B C 1
ATOM 8330 O O . SER B 1 159 ? -8.297 -18.688 35.219 1 90.75 159 SER B O 1
ATOM 8332 N N . PRO B 1 160 ? -6.52 -17.562 35.594 1 92.56 160 PRO B N 1
ATOM 8333 C CA . PRO B 1 160 ? -7.227 -16.297 35.812 1 92.56 160 PRO B CA 1
ATOM 8334 C C . PRO B 1 160 ? -7.582 -15.602 34.5 1 92.56 160 PRO B C 1
ATOM 8336 O O . PRO B 1 160 ? -8.102 -14.484 34.5 1 92.56 160 PRO B O 1
ATOM 8339 N N . LEU B 1 161 ? -7.227 -16.25 33.438 1 95.06 161 LEU B N 1
ATOM 8340 C CA . LEU B 1 161 ? -7.391 -15.656 32.094 1 95.06 161 LEU B CA 1
ATOM 8341 C C . LEU B 1 161 ? -8.672 -16.141 31.453 1 95.06 161 LEU B C 1
ATOM 8343 O O . LEU B 1 161 ? -9.297 -17.094 31.922 1 95.06 161 LEU B O 1
ATOM 8347 N N . PRO B 1 162 ? -9.156 -15.461 30.422 1 93.25 162 PRO B N 1
ATOM 8348 C CA . PRO B 1 162 ? -10.312 -15.977 29.688 1 93.25 162 PRO B CA 1
ATOM 8349 C C . PRO B 1 162 ? -10.031 -17.312 28.984 1 93.25 162 PRO B C 1
ATOM 8351 O O . PRO B 1 162 ? -8.867 -17.625 28.734 1 93.25 162 PRO B O 1
ATOM 8354 N N . LYS B 1 163 ? -11.008 -18.078 28.719 1 91 163 LYS B N 1
ATOM 8355 C CA . LYS B 1 163 ? -10.836 -19.359 28.031 1 91 163 LYS B CA 1
ATOM 8356 C C . LYS B 1 163 ? -10.18 -19.188 26.672 1 91 163 LYS B C 1
ATOM 8358 O O . LYS B 1 163 ? -9.344 -20 26.266 1 91 163 LYS B O 1
ATOM 8363 N N . ASN B 1 164 ? -10.609 -18.156 26 1 92.25 164 ASN B N 1
ATOM 8364 C CA . ASN B 1 164 ? -10.016 -17.734 24.734 1 92.25 164 ASN B CA 1
ATOM 8365 C C . ASN B 1 164 ? -10.125 -16.234 24.531 1 92.25 164 ASN B C 1
ATOM 8367 O O . ASN B 1 164 ? -10.844 -15.555 25.281 1 92.25 164 ASN B O 1
ATOM 8371 N N . ILE B 1 165 ? -9.328 -15.758 23.703 1 91.94 165 ILE B N 1
ATOM 8372 C CA . ILE B 1 165 ? -9.25 -14.312 23.516 1 91.94 165 ILE B CA 1
ATOM 8373 C C . ILE B 1 165 ? -10.578 -13.797 22.969 1 91.94 165 ILE B C 1
ATOM 8375 O O . ILE B 1 165 ? -10.961 -12.656 23.234 1 91.94 165 ILE B O 1
ATOM 8379 N N . GLU B 1 166 ? -11.297 -14.648 22.266 1 90.56 166 GLU B N 1
ATOM 8380 C CA . GLU B 1 166 ? -12.586 -14.258 21.719 1 90.56 166 GLU B CA 1
ATOM 8381 C C . GLU B 1 166 ? -13.586 -13.945 22.828 1 90.56 166 GLU B C 1
ATOM 8383 O O . GLU B 1 166 ? -14.367 -12.992 22.719 1 90.56 166 GLU B O 1
ATOM 8388 N N . GLN B 1 167 ? -13.484 -14.742 23.844 1 91.31 167 GLN B N 1
ATOM 8389 C CA . GLN B 1 167 ? -14.32 -14.484 25.016 1 91.31 167 GLN B CA 1
ATOM 8390 C C . GLN B 1 167 ? -13.961 -13.156 25.672 1 91.31 167 GLN B C 1
ATOM 8392 O O . GLN B 1 167 ? -14.836 -12.414 26.109 1 91.31 167 GLN B O 1
ATOM 8397 N N . GLY B 1 168 ? -12.727 -12.891 25.797 1 91.81 168 GLY B N 1
ATOM 8398 C CA . GLY B 1 168 ? -12.289 -11.617 26.359 1 91.81 168 GLY B CA 1
ATOM 8399 C C . GLY B 1 168 ? -12.758 -10.422 25.547 1 91.81 168 GLY B C 1
ATOM 8400 O O . GLY B 1 168 ? -13.172 -9.414 26.109 1 91.81 168 GLY B O 1
ATOM 8401 N N . ARG B 1 169 ? -12.672 -10.531 24.25 1 90.94 169 ARG B N 1
ATOM 8402 C CA . ARG B 1 169 ? -13.109 -9.453 23.359 1 90.94 169 ARG B CA 1
ATOM 8403 C C . ARG B 1 169 ? -14.617 -9.242 23.453 1 90.94 169 ARG B C 1
ATOM 8405 O O . ARG B 1 169 ? -15.094 -8.109 23.422 1 90.94 169 ARG B O 1
ATOM 8412 N N . ALA B 1 170 ? -15.328 -10.375 23.562 1 87.75 170 ALA B N 1
ATOM 8413 C CA . ALA B 1 170 ? -16.781 -10.273 23.734 1 87.75 170 ALA B CA 1
ATOM 8414 C C . ALA B 1 170 ? -17.125 -9.555 25.031 1 87.75 170 ALA B C 1
ATOM 8416 O O . ALA B 1 170 ? -18.078 -8.781 25.078 1 87.75 170 ALA B O 1
ATOM 8417 N N . PHE B 1 171 ? -16.328 -9.844 26.016 1 89.62 171 PHE B N 1
ATOM 8418 C CA . PHE B 1 171 ? -16.5 -9.172 27.312 1 89.62 171 PHE B CA 1
ATOM 8419 C C . PHE B 1 171 ? -16.312 -7.668 27.156 1 89.62 171 PHE B C 1
ATOM 8421 O O . PHE B 1 171 ? -17.125 -6.883 27.656 1 89.62 171 PHE B O 1
ATOM 8428 N N . MET B 1 172 ? -15.328 -7.223 26.453 1 88.31 172 MET B N 1
ATOM 8429 C CA . MET B 1 172 ? -15.039 -5.805 26.266 1 88.31 172 MET B CA 1
ATOM 8430 C C . MET B 1 172 ? -16.125 -5.141 25.422 1 88.31 172 MET B C 1
ATOM 8432 O O . MET B 1 172 ? -16.484 -3.984 25.672 1 88.31 172 MET B O 1
ATOM 8436 N N . ASN B 1 173 ? -16.609 -5.855 24.453 1 85 173 ASN B N 1
ATOM 8437 C CA . ASN B 1 173 ? -17.656 -5.316 23.594 1 85 173 ASN B CA 1
ATOM 8438 C C . ASN B 1 173 ? -18.922 -5.02 24.375 1 85 173 ASN B C 1
ATOM 8440 O O . ASN B 1 173 ? -19.688 -4.117 24.016 1 85 173 ASN B O 1
ATOM 8444 N N . ASN B 1 174 ? -19.078 -5.754 25.438 1 80.81 174 ASN B N 1
ATOM 8445 C CA . ASN B 1 174 ? -20.312 -5.625 26.203 1 80.81 174 ASN B CA 1
ATOM 8446 C C . ASN B 1 174 ? -20.141 -4.711 27.406 1 80.81 174 ASN B C 1
ATOM 8448 O O . ASN B 1 174 ? -21.094 -4.457 28.156 1 80.81 174 ASN B O 1
ATOM 8452 N N . MET B 1 175 ? -19 -4.359 27.625 1 80.88 175 MET B N 1
ATOM 8453 C CA . MET B 1 175 ? -18.75 -3.439 28.734 1 80.88 175 MET B CA 1
ATOM 8454 C C . MET B 1 175 ? -19.453 -2.104 28.5 1 80.88 175 MET B C 1
ATOM 8456 O O . MET B 1 175 ? -19.484 -1.605 27.375 1 80.88 175 MET B O 1
ATOM 8460 N N . LYS B 1 176 ? -20.281 -1.769 29.453 1 65 176 LYS B N 1
ATOM 8461 C CA . LYS B 1 176 ? -20.953 -0.47 29.344 1 65 176 LYS B CA 1
ATOM 8462 C C . LYS B 1 176 ? -19.938 0.67 29.453 1 65 176 LYS B C 1
ATOM 8464 O O . LYS B 1 176 ? -19.391 0.933 30.531 1 65 176 LYS B O 1
ATOM 8469 N N . PHE B 1 177 ? -19.266 0.721 28.453 1 60.28 177 PHE B N 1
ATOM 8470 C CA . PHE B 1 177 ? -18.391 1.887 28.359 1 60.28 177 PHE B CA 1
ATOM 8471 C C . PHE B 1 177 ? -19.109 3.051 27.688 1 60.28 177 PHE B C 1
ATOM 8473 O O . PHE B 1 177 ? -19.641 2.91 26.578 1 60.28 177 PHE B O 1
ATOM 8480 N N . SER B 1 178 ? -19.875 3.662 28.531 1 54.25 178 SER B N 1
ATOM 8481 C CA . SER B 1 178 ? -20.891 4.68 28.281 1 54.25 178 SER B CA 1
ATOM 8482 C C . SER B 1 178 ? -20.719 5.312 26.906 1 54.25 178 SER B C 1
ATOM 8484 O O . SER B 1 178 ? -21.688 5.543 26.188 1 54.25 178 SER B O 1
ATOM 8486 N N . ASN B 1 179 ? -19.609 5.926 26.469 1 59.34 179 ASN B N 1
ATOM 8487 C CA . ASN B 1 179 ? -19.75 7.094 25.609 1 59.34 179 ASN B CA 1
ATOM 8488 C C . ASN B 1 179 ? -19.422 6.766 24.156 1 59.34 179 ASN B C 1
ATOM 8490 O O . ASN B 1 179 ? -19.281 7.668 23.328 1 59.34 179 ASN B O 1
ATOM 8494 N N . LEU B 1 180 ? -19.328 5.422 23.828 1 72.88 180 LEU B N 1
ATOM 8495 C CA . LEU B 1 180 ? -19.078 5.164 22.422 1 72.88 180 LEU B CA 1
ATOM 8496 C C . LEU B 1 180 ? -20.062 4.145 21.859 1 72.88 180 LEU B C 1
ATOM 8498 O O . LEU B 1 180 ? -19.719 2.965 21.719 1 72.88 180 LEU B O 1
ATOM 8502 N N . GLU B 1 181 ? -21.375 4.578 21.688 1 79.25 181 GLU B N 1
ATOM 8503 C CA . GLU B 1 181 ? -22.391 3.713 21.109 1 79.25 181 GLU B CA 1
ATOM 8504 C C . GLU B 1 181 ? -22.641 4.047 19.641 1 79.25 181 GLU B C 1
ATOM 8506 O O . GLU B 1 181 ? -22.844 5.211 19.297 1 79.25 181 GLU B O 1
ATOM 8511 N N . PHE B 1 182 ? -22.578 3.059 18.844 1 85.62 182 PHE B N 1
ATOM 8512 C CA . PHE B 1 182 ? -22.75 3.242 17.406 1 85.62 182 PHE B CA 1
ATOM 8513 C C . PHE B 1 182 ? -24.047 2.621 16.938 1 85.62 182 PHE B C 1
ATOM 8515 O O . PHE B 1 182 ? -24.5 1.62 17.484 1 85.62 182 PHE B O 1
ATOM 8522 N N . SER B 1 183 ? -24.703 3.318 16.047 1 88.56 183 SER B N 1
ATOM 8523 C CA . SER B 1 183 ? -25.938 2.854 15.43 1 88.56 183 SER B CA 1
ATOM 8524 C C . SER B 1 183 ? -25.797 2.691 13.922 1 88.56 183 SER B C 1
ATOM 8526 O O . SER B 1 183 ? -24.797 3.137 13.344 1 88.56 183 SER B O 1
ATOM 8528 N N . LYS B 1 184 ? -26.719 1.928 13.375 1 92.31 184 LYS B N 1
ATOM 8529 C CA . LYS B 1 184 ? -26.75 1.688 11.938 1 92.31 184 LYS B CA 1
ATOM 8530 C C . LYS B 1 184 ? -28.109 2.078 11.352 1 92.31 184 LYS B C 1
ATOM 8532 O O . LYS B 1 184 ? -29.141 1.832 11.961 1 92.31 184 LYS B O 1
ATOM 8537 N N . VAL B 1 185 ? -28.125 2.846 10.242 1 94.44 185 VAL B N 1
ATOM 8538 C CA . VAL B 1 185 ? -29.359 3.236 9.586 1 94.44 185 VAL B CA 1
ATOM 8539 C C . VAL B 1 185 ? -29.25 3.033 8.078 1 94.44 185 VAL B C 1
ATOM 8541 O O . VAL B 1 185 ? -28.188 3.27 7.5 1 94.44 185 VAL B O 1
ATOM 8544 N N . LEU B 1 186 ? -30.266 2.541 7.465 1 94.69 186 LEU B N 1
ATOM 8545 C CA . LEU B 1 186 ? -30.312 2.379 6.016 1 94.69 186 LEU B CA 1
ATOM 8546 C C . LEU B 1 186 ? -30.531 3.721 5.324 1 94.69 186 LEU B C 1
ATOM 8548 O O . LEU B 1 186 ? -31.5 4.422 5.613 1 94.69 186 LEU B O 1
ATOM 8552 N N . ILE B 1 187 ? -29.703 4.121 4.453 1 94.12 187 ILE B N 1
ATOM 8553 C CA . ILE B 1 187 ? -29.797 5.41 3.779 1 94.12 187 ILE B CA 1
ATOM 8554 C C . ILE B 1 187 ? -30.422 5.227 2.4 1 94.12 187 ILE B C 1
ATOM 8556 O O . ILE B 1 187 ? -31.328 5.984 2.018 1 94.12 187 ILE B O 1
ATOM 8560 N N . THR B 1 188 ? -29.844 4.25 1.703 1 92 188 THR B N 1
ATOM 8561 C CA . THR B 1 188 ? -30.359 4.043 0.354 1 92 188 THR B CA 1
ATOM 8562 C C . THR B 1 188 ? -30.156 2.598 -0.09 1 92 188 THR B C 1
ATOM 8564 O O . THR B 1 188 ? -29.391 1.854 0.532 1 92 188 THR B O 1
ATOM 8567 N N . LYS B 1 189 ? -31 2.203 -0.985 1 88.88 189 LYS B N 1
ATOM 8568 C CA . LYS B 1 189 ? -30.891 0.899 -1.632 1 88.88 189 LYS B CA 1
ATOM 8569 C C . LYS B 1 189 ? -30.594 1.047 -3.119 1 88.88 189 LYS B C 1
ATOM 8571 O O . LYS B 1 189 ? -31.188 1.876 -3.803 1 88.88 189 LYS B O 1
ATOM 8576 N N . HIS B 1 190 ? -29.469 0.432 -3.529 1 84.44 190 HIS B N 1
ATOM 8577 C CA . HIS B 1 190 ? -29.109 0.481 -4.941 1 84.44 190 HIS B CA 1
ATOM 8578 C C . HIS B 1 190 ? -28.656 -0.886 -5.445 1 84.44 190 HIS B C 1
ATOM 8580 O O . HIS B 1 190 ? -27.766 -1.505 -4.855 1 84.44 190 HIS B O 1
ATOM 8586 N N . LYS B 1 191 ? -29.141 -1.358 -6.59 1 75.19 191 LYS B N 1
ATOM 8587 C CA . LYS B 1 191 ? -28.812 -2.637 -7.219 1 75.19 191 LYS B CA 1
ATOM 8588 C C . LYS B 1 191 ? -28.828 -3.77 -6.199 1 75.19 191 LYS B C 1
ATOM 8590 O O . LYS B 1 191 ? -27.859 -4.531 -6.094 1 75.19 191 LYS B O 1
ATOM 8595 N N . ASP B 1 192 ? -29.766 -3.838 -5.336 1 67.06 192 ASP B N 1
ATOM 8596 C CA . ASP B 1 192 ? -30.062 -4.875 -4.348 1 67.06 192 ASP B CA 1
ATOM 8597 C C . ASP B 1 192 ? -29.016 -4.887 -3.238 1 67.06 192 ASP B C 1
ATOM 8599 O O . ASP B 1 192 ? -28.812 -5.914 -2.584 1 67.06 192 ASP B O 1
ATOM 8603 N N . LYS B 1 193 ? -28.375 -3.789 -3.244 1 78.25 193 LYS B N 1
ATOM 8604 C CA . LYS B 1 193 ? -27.438 -3.635 -2.137 1 78.25 193 LYS B CA 1
ATOM 8605 C C . LYS B 1 193 ? -27.875 -2.514 -1.198 1 78.25 193 LYS B C 1
ATOM 8607 O O . LYS B 1 193 ? -28.328 -1.461 -1.649 1 78.25 193 LYS B O 1
ATOM 8612 N N . ASP B 1 194 ? -27.812 -2.871 0.053 1 86 194 ASP B N 1
ATOM 8613 C CA . ASP B 1 194 ? -28.156 -1.892 1.079 1 86 194 ASP B CA 1
ATOM 8614 C C . ASP B 1 194 ? -26.938 -1.08 1.494 1 86 194 ASP B C 1
ATOM 8616 O O . ASP B 1 194 ? -25.859 -1.642 1.724 1 86 194 ASP B O 1
ATOM 8620 N N . TYR B 1 195 ? -27.188 0.25 1.474 1 91.75 195 TYR B N 1
ATOM 8621 C CA . TYR B 1 195 ? -26.141 1.147 1.935 1 91.75 195 TYR B CA 1
ATOM 8622 C C . TYR B 1 195 ? -26.5 1.766 3.281 1 91.75 195 TYR B C 1
ATOM 8624 O O . TYR B 1 195 ? -27.5 2.477 3.396 1 91.75 195 TYR B O 1
ATOM 8632 N N . PHE B 1 196 ? -25.594 1.452 4.254 1 93.62 196 PHE B N 1
ATOM 8633 C CA . PHE B 1 196 ? -25.891 1.841 5.625 1 93.62 196 PHE B CA 1
ATOM 8634 C C . PHE B 1 196 ? -24.953 2.961 6.082 1 93.62 196 PHE B C 1
ATOM 8636 O O . PHE B 1 196 ? -23.812 3.045 5.641 1 93.62 196 PHE B O 1
ATOM 8643 N N . LEU B 1 197 ? -25.484 3.84 6.891 1 96 197 LEU B N 1
ATOM 8644 C CA . LEU B 1 197 ? -24.703 4.793 7.68 1 96 197 LEU B CA 1
ATOM 8645 C C . LEU B 1 197 ? -24.453 4.258 9.086 1 96 197 LEU B C 1
ATOM 8647 O O . LEU B 1 197 ? -25.391 3.91 9.805 1 96 197 LEU B O 1
ATOM 8651 N N . TYR B 1 198 ? -23.234 4.07 9.406 1 95.19 198 TYR B N 1
ATOM 8652 C CA . TYR B 1 198 ? -22.828 3.723 10.758 1 95.19 198 TYR B CA 1
ATOM 8653 C C . TYR B 1 198 ? -22.406 4.965 11.539 1 95.19 198 TYR B C 1
ATOM 8655 O O . TYR B 1 198 ? -21.469 5.664 11.141 1 95.19 198 TYR B O 1
ATOM 8663 N N . TYR B 1 199 ? -23.094 5.281 12.594 1 94.62 199 TYR B N 1
ATOM 8664 C CA . TYR B 1 199 ? -22.859 6.598 13.172 1 94.62 199 TYR B CA 1
ATOM 8665 C C . TYR B 1 199 ? -23.109 6.582 14.672 1 94.62 199 TYR B C 1
ATOM 8667 O O . TYR B 1 199 ? -23.609 5.598 15.219 1 94.62 199 TYR B O 1
ATOM 8675 N N . GLN B 1 200 ? -22.578 7.598 15.312 1 91.81 200 GLN B N 1
ATOM 8676 C CA . GLN B 1 200 ? -22.906 7.949 16.688 1 91.81 200 GLN B CA 1
ATOM 8677 C C . GLN B 1 200 ? -23.844 9.141 16.75 1 91.81 200 GLN B C 1
ATOM 8679 O O . GLN B 1 200 ? -23.797 10.031 15.906 1 91.81 200 GLN B O 1
ATOM 8684 N N . ASN B 1 201 ? -24.672 9.07 17.797 1 91.44 201 ASN B N 1
ATOM 8685 C CA . ASN B 1 201 ? -25.531 10.234 17.984 1 91.44 201 ASN B CA 1
ATOM 8686 C C . ASN B 1 201 ? -24.719 11.5 18.219 1 91.44 201 ASN B C 1
ATOM 8688 O O . ASN B 1 201 ? -23.766 11.5 19.016 1 91.44 201 ASN B O 1
ATOM 8692 N N . LEU B 1 202 ? -25.125 12.547 17.5 1 94.56 202 LEU B N 1
ATOM 8693 C CA . LEU B 1 202 ? -24.375 13.797 17.531 1 94.56 202 LEU B CA 1
ATOM 8694 C C . LEU B 1 202 ? -24.234 14.32 18.953 1 94.56 202 LEU B C 1
ATOM 8696 O O . LEU B 1 202 ? -23.141 14.695 19.375 1 94.56 202 LEU B O 1
ATOM 8700 N N . ILE B 1 203 ? -25.266 14.305 19.672 1 91.69 203 ILE B N 1
ATOM 8701 C CA . ILE B 1 203 ? -25.281 14.852 21.031 1 91.69 203 ILE B CA 1
ATOM 8702 C C . ILE B 1 203 ? -24.422 13.984 21.953 1 91.69 203 ILE B C 1
ATOM 8704 O O . ILE B 1 203 ? -23.719 14.492 22.812 1 91.69 203 ILE B O 1
ATOM 8708 N N . GLN B 1 204 ? -24.516 12.719 21.688 1 87.94 204 GLN B N 1
ATOM 8709 C CA . GLN B 1 204 ? -23.703 11.812 22.469 1 87.94 204 GLN B CA 1
ATOM 8710 C C . GLN B 1 204 ? -22.219 12.031 22.203 1 87.94 204 GLN B C 1
ATOM 8712 O O . GLN B 1 204 ? -21.391 11.953 23.109 1 87.94 204 GLN B O 1
ATOM 8717 N N . CYS B 1 205 ? -21.875 12.297 20.953 1 90.69 205 CYS B N 1
ATOM 8718 C CA . CYS B 1 205 ? -20.484 12.594 20.594 1 90.69 205 CYS B CA 1
ATOM 8719 C C . CYS B 1 205 ? -20 13.836 21.328 1 90.69 205 CYS B C 1
ATOM 8721 O O . CYS B 1 205 ? -18.875 13.852 21.859 1 90.69 205 CYS B O 1
ATOM 8723 N N . ILE B 1 206 ? -20.828 14.812 21.391 1 93.56 206 ILE B N 1
ATOM 8724 C CA . ILE B 1 206 ? -20.484 16.078 22.031 1 93.56 206 ILE B CA 1
ATOM 8725 C C . ILE B 1 206 ? -20.297 15.844 23.531 1 93.56 206 ILE B C 1
ATOM 8727 O O . ILE B 1 206 ? -19.312 16.312 24.125 1 93.56 206 ILE B O 1
ATOM 8731 N N . LYS B 1 207 ? -21.156 15.102 24.109 1 88.94 207 LYS B N 1
ATOM 8732 C CA . LYS B 1 207 ? -21.062 14.805 25.531 1 88.94 207 LYS B CA 1
ATOM 8733 C C . LYS B 1 207 ? -19.781 14.039 25.859 1 88.94 207 LYS B C 1
ATOM 8735 O O . LYS B 1 207 ? -19.156 14.266 26.891 1 88.94 207 LYS B O 1
ATOM 8740 N N . ASN B 1 208 ? -19.453 13.172 24.922 1 86.31 208 ASN B N 1
ATOM 8741 C CA . ASN B 1 208 ? -18.234 12.406 25.109 1 86.31 208 ASN B CA 1
ATOM 8742 C C . ASN B 1 208 ? -17 13.305 25.109 1 86.31 208 ASN B C 1
ATOM 8744 O O . ASN B 1 208 ? -16.078 13.102 25.891 1 86.31 208 ASN B O 1
ATOM 8748 N N . ILE B 1 209 ? -16.969 14.266 24.25 1 90.38 209 ILE B N 1
ATOM 8749 C CA . ILE B 1 209 ? -15.859 15.203 24.188 1 90.38 209 ILE B CA 1
ATOM 8750 C C . ILE B 1 209 ? -15.773 16 25.484 1 90.38 209 ILE B C 1
ATOM 8752 O O . ILE B 1 209 ? -14.68 16.25 26 1 90.38 209 ILE B O 1
ATOM 8756 N N . LEU B 1 210 ? -16.891 16.266 26.062 1 90.31 210 LEU B N 1
ATOM 8757 C CA . LEU B 1 210 ? -16.953 17.125 27.234 1 90.31 210 LEU B CA 1
ATOM 8758 C C . LEU B 1 210 ? -16.688 16.344 28.516 1 90.31 210 LEU B C 1
ATOM 8760 O O . LEU B 1 210 ? -16.625 16.922 29.609 1 90.31 210 LEU B O 1
ATOM 8764 N N . THR B 1 211 ? -16.484 15.062 28.391 1 82.25 211 THR B N 1
ATOM 8765 C CA . THR B 1 211 ? -16.141 14.258 29.547 1 82.25 211 THR B CA 1
ATOM 8766 C C . THR B 1 211 ? -14.688 14.484 29.953 1 82.25 211 THR B C 1
ATOM 8768 O O . THR B 1 211 ? -14.297 14.172 31.094 1 82.25 211 THR B O 1
ATOM 8771 N N . VAL B 1 212 ? -13.953 15.031 29.078 1 83.19 212 VAL B N 1
ATOM 8772 C CA . VAL B 1 212 ? -12.539 15.273 29.359 1 83.19 212 VAL B CA 1
ATOM 8773 C C . VAL B 1 212 ? -12.391 16.562 30.188 1 83.19 212 VAL B C 1
ATOM 8775 O O . VAL B 1 212 ? -12.703 17.641 29.703 1 83.19 212 VAL B O 1
ATOM 8778 N N . PRO B 1 213 ? -11.914 16.453 31.297 1 83.69 213 PRO B N 1
ATOM 8779 C CA . PRO B 1 213 ? -11.867 17.609 32.188 1 83.69 213 PRO B CA 1
ATOM 8780 C C . PRO B 1 213 ? -11.047 18.766 31.625 1 83.69 213 PRO B C 1
ATOM 8782 O O . PRO B 1 213 ? -11.43 19.922 31.766 1 83.69 213 PRO B O 1
ATOM 8785 N N . ASP B 1 214 ? -9.961 18.422 31.047 1 86.38 214 ASP B N 1
ATOM 8786 C CA . ASP B 1 214 ? -9.094 19.453 30.484 1 86.38 214 ASP B CA 1
ATOM 8787 C C . ASP B 1 214 ? -9.828 20.281 29.438 1 86.38 214 ASP B C 1
ATOM 8789 O O . ASP B 1 214 ? -9.555 21.469 29.266 1 86.38 214 ASP B O 1
ATOM 8793 N N . ILE B 1 215 ? -10.797 19.797 28.781 1 92.06 215 ILE B N 1
ATOM 8794 C CA . ILE B 1 215 ? -11.555 20.453 27.734 1 92.06 215 ILE B CA 1
ATOM 8795 C C . ILE B 1 215 ? -12.602 21.375 28.344 1 92.06 215 ILE B C 1
ATOM 8797 O O . ILE B 1 215 ? -12.734 22.531 27.953 1 92.06 215 ILE B O 1
ATOM 8801 N N . THR B 1 216 ? -13.203 20.922 29.391 1 90.19 216 THR B N 1
ATOM 8802 C CA . THR B 1 216 ? -14.266 21.703 30.016 1 90.19 216 THR B CA 1
ATOM 8803 C C . THR B 1 216 ? -13.688 22.891 30.781 1 90.19 216 THR B C 1
ATOM 8805 O O . THR B 1 216 ? -14.305 23.953 30.844 1 90.19 216 THR B O 1
ATOM 8808 N N . GLN B 1 217 ? -12.508 22.688 31.188 1 89.44 217 GLN B N 1
ATOM 8809 C CA . GLN B 1 217 ? -11.852 23.75 31.938 1 89.44 217 GLN B CA 1
ATOM 8810 C C . GLN B 1 217 ? -11.492 24.922 31.031 1 89.44 217 GLN B C 1
ATOM 8812 O O . GLN B 1 217 ? -11.438 26.062 31.469 1 89.44 217 GLN B O 1
ATOM 8817 N N . ASN B 1 218 ? -11.266 24.656 29.812 1 91.19 218 ASN B N 1
ATOM 8818 C CA . ASN B 1 218 ? -10.828 25.672 28.859 1 91.19 218 ASN B CA 1
ATOM 8819 C C . ASN B 1 218 ? -11.898 25.969 27.812 1 91.19 218 ASN B C 1
ATOM 8821 O O . ASN B 1 218 ? -11.617 26.562 26.766 1 91.19 218 ASN B O 1
ATOM 8825 N N . PHE B 1 219 ? -13.07 25.75 28.172 1 94.56 219 PHE B N 1
ATOM 8826 C CA . PHE B 1 219 ? -14.172 25.812 27.219 1 94.56 219 PHE B CA 1
ATOM 8827 C C . PHE B 1 219 ? -14.672 27.234 27.062 1 94.56 219 PHE B C 1
ATOM 8829 O O . PHE B 1 219 ? -15.047 27.875 28.047 1 94.56 219 PHE B O 1
ATOM 8836 N N . ALA B 1 220 ? -14.641 27.812 25.828 1 95.19 220 ALA B N 1
ATOM 8837 C CA . ALA B 1 220 ? -15.117 29.172 25.578 1 95.19 220 ALA B CA 1
ATOM 8838 C C . ALA B 1 220 ? -16.641 29.219 25.594 1 95.19 220 ALA B C 1
ATOM 8840 O O . ALA B 1 220 ? -17.312 28.484 24.875 1 95.19 220 ALA B O 1
ATOM 8841 N N . LEU B 1 221 ? -17.219 30.141 26.328 1 93.38 221 LEU B N 1
ATOM 8842 C CA . LEU B 1 221 ? -18.672 30.172 26.516 1 93.38 221 LEU B CA 1
ATOM 8843 C C . LEU B 1 221 ? -19.266 31.391 25.812 1 93.38 221 LEU B C 1
ATOM 8845 O O . LEU B 1 221 ? -20.469 31.422 25.562 1 93.38 221 LEU B O 1
ATOM 8849 N N . SER B 1 222 ? -18.406 32.375 25.578 1 92.94 222 SER B N 1
ATOM 8850 C CA . SER B 1 222 ? -18.938 33.594 25.016 1 92.94 222 SER B CA 1
ATOM 8851 C C . SER B 1 222 ? -17.984 34.219 24.016 1 92.94 222 SER B C 1
ATOM 8853 O O . SER B 1 222 ? -16.797 33.875 23.969 1 92.94 222 SER B O 1
ATOM 8855 N N . TYR B 1 223 ? -18.594 35.094 23.219 1 94.06 223 TYR B N 1
ATOM 8856 C CA . TYR B 1 223 ? -17.797 35.906 22.297 1 94.06 223 TYR B CA 1
ATOM 8857 C C . TYR B 1 223 ? -16.812 36.781 23.062 1 94.06 223 TYR B C 1
ATOM 8859 O O . TYR B 1 223 ? -17.172 37.375 24.094 1 94.06 223 TYR B O 1
ATOM 8867 N N . GLU B 1 224 ? -15.602 36.781 22.594 1 90.62 224 GLU B N 1
ATOM 8868 C CA . GLU B 1 224 ? -14.57 37.625 23.203 1 90.62 224 GLU B CA 1
ATOM 8869 C C . GLU B 1 224 ? -14.125 38.719 22.234 1 90.62 224 GLU B C 1
ATOM 8871 O O . GLU B 1 224 ? -13.57 38.406 21.172 1 90.62 224 GLU B O 1
ATOM 8876 N N . ASN B 1 225 ? -14.492 39.906 22.609 1 85.31 225 ASN B N 1
ATOM 8877 C CA . ASN B 1 225 ? -14 41.031 21.812 1 85.31 225 ASN B CA 1
ATOM 8878 C C . ASN B 1 225 ? -12.562 41.406 22.188 1 85.31 225 ASN B C 1
ATOM 8880 O O . ASN B 1 225 ? -12.32 42.281 23 1 85.31 225 ASN B O 1
ATOM 8884 N N . TYR B 1 226 ? -11.688 40.688 21.688 1 81.31 226 TYR B N 1
ATOM 8885 C CA . TYR B 1 226 ? -10.266 40.906 21.938 1 81.31 226 TYR B CA 1
ATOM 8886 C C . TYR B 1 226 ? -9.727 42.062 21.094 1 81.31 226 TYR B C 1
ATOM 8888 O O . TYR B 1 226 ? -9.703 41.969 19.859 1 81.31 226 TYR B O 1
ATOM 8896 N N . GLU B 1 227 ? -9.539 43.219 21.688 1 82.94 227 GLU B N 1
ATOM 8897 C CA . GLU B 1 227 ? -9.039 44.375 20.969 1 82.94 227 GLU B CA 1
ATOM 8898 C C . GLU B 1 227 ? -7.637 44.781 21.438 1 82.94 227 GLU B C 1
ATOM 8900 O O . GLU B 1 227 ? -7.328 44.656 22.625 1 82.94 227 GLU B O 1
ATOM 8905 N N . TYR B 1 228 ? -6.766 44.906 20.562 1 75.88 228 TYR B N 1
ATOM 8906 C CA . TYR B 1 228 ? -5.441 45.438 20.828 1 75.88 228 TYR B CA 1
ATOM 8907 C C . TYR B 1 228 ? -5.188 46.688 19.984 1 75.88 228 TYR B C 1
ATOM 8909 O O . TYR B 1 228 ? -5.266 46.625 18.75 1 75.88 228 TYR B O 1
ATOM 8917 N N . ASN B 1 229 ? -4.816 47.906 20.562 1 79 229 ASN B N 1
ATOM 8918 C CA . ASN B 1 229 ? -4.582 49.188 19.906 1 79 229 ASN B CA 1
ATOM 8919 C C . ASN B 1 229 ? -5.766 49.594 19.031 1 79 229 ASN B C 1
ATOM 8921 O O . ASN B 1 229 ? -5.59 49.969 17.875 1 79 229 ASN B O 1
ATOM 8925 N N . ARG B 1 230 ? -7.07 49.281 19.453 1 78.62 230 ARG B N 1
ATOM 8926 C CA . ARG B 1 230 ? -8.328 49.688 18.828 1 78.62 230 ARG B CA 1
ATOM 8927 C C . ARG B 1 230 ? -8.617 48.844 17.594 1 78.62 230 ARG B C 1
ATOM 8929 O O . ARG B 1 230 ? -9.352 49.281 16.703 1 78.62 230 ARG B O 1
ATOM 8936 N N . GLU B 1 231 ? -7.879 47.719 17.5 1 88.75 231 GLU B N 1
ATOM 8937 C CA . GLU B 1 231 ? -8.141 46.781 16.406 1 88.75 231 GLU B CA 1
ATOM 8938 C C . GLU B 1 231 ? -8.648 45.469 16.938 1 88.75 231 GLU B C 1
ATOM 8940 O O . GLU B 1 231 ? -8.188 44.969 17.969 1 88.75 231 GLU B O 1
ATOM 8945 N N . SER B 1 232 ? -9.609 45 16.203 1 89.94 232 SER B N 1
ATOM 8946 C CA . SER B 1 232 ? -10.109 43.688 16.547 1 89.94 232 SER B CA 1
ATOM 8947 C C . SER B 1 232 ? -9.062 42.625 16.281 1 89.94 232 SER B C 1
ATOM 8949 O O . SER B 1 232 ? -8.344 42.688 15.281 1 89.94 232 SER B O 1
ATOM 8951 N N . ILE B 1 233 ? -8.922 41.688 17.219 1 93.94 233 ILE B N 1
ATOM 8952 C CA . ILE B 1 233 ? -7.973 40.594 17.078 1 93.94 233 ILE B CA 1
ATOM 8953 C C . ILE B 1 233 ? -8.719 39.312 16.797 1 93.94 233 ILE B C 1
ATOM 8955 O O . ILE B 1 233 ? -9.672 38.969 17.5 1 93.94 233 ILE B O 1
ATOM 8959 N N . TYR B 1 234 ? -8.367 38.594 15.781 1 95.62 234 TYR B N 1
ATOM 8960 C CA . TYR B 1 234 ? -8.93 37.312 15.391 1 95.62 234 TYR B CA 1
ATOM 8961 C C . TYR B 1 234 ? -7.977 36.188 15.719 1 95.62 234 TYR B C 1
ATOM 8963 O O . TYR B 1 234 ? -6.871 36.125 15.18 1 95.62 234 TYR B O 1
ATOM 8971 N N . SER B 1 235 ? -8.336 35.312 16.625 1 94.56 235 SER B N 1
ATOM 8972 C CA . SER B 1 235 ? -7.469 34.219 17.047 1 94.56 235 SER B CA 1
ATOM 8973 C C . SER B 1 235 ? -8.234 32.906 17.109 1 94.56 235 SER B C 1
ATOM 8975 O O . SER B 1 235 ? -7.996 32 16.297 1 94.56 235 SER B O 1
ATOM 8977 N N . GLU B 1 236 ? -9.242 32.906 17.953 1 95.62 236 GLU B N 1
ATOM 8978 C CA . GLU B 1 236 ? -10.07 31.703 18.141 1 95.62 236 GLU B CA 1
ATOM 8979 C C . GLU B 1 236 ? -11.422 31.875 17.453 1 95.62 236 GLU B C 1
ATOM 8981 O O . GLU B 1 236 ? -11.742 32.938 16.953 1 95.62 236 GLU B O 1
ATOM 8986 N N . GLN B 1 237 ? -12.18 30.844 17.391 1 94.94 237 GLN B N 1
ATOM 8987 C CA . GLN B 1 237 ? -13.492 30.922 16.766 1 94.94 237 GLN B CA 1
ATOM 8988 C C . GLN B 1 237 ? -14.383 31.922 17.484 1 94.94 237 GLN B C 1
ATOM 8990 O O . GLN B 1 237 ? -15.227 32.562 16.859 1 94.94 237 GLN B O 1
ATOM 8995 N N . ASN B 1 238 ? -14.203 32 18.797 1 95.94 238 ASN B N 1
ATOM 8996 C CA . ASN B 1 238 ? -15.078 32.875 19.578 1 95.94 238 ASN B CA 1
ATOM 8997 C C . ASN B 1 238 ? -14.648 34.344 19.453 1 95.94 238 ASN B C 1
ATOM 8999 O O . ASN B 1 238 ? -15.227 35.219 20.094 1 95.94 238 ASN B O 1
ATOM 9003 N N . THR B 1 239 ? -13.594 34.594 18.719 1 95.88 239 THR B N 1
ATOM 9004 C CA . THR B 1 239 ? -13.188 35.969 18.438 1 95.88 239 THR B CA 1
ATOM 9005 C C . THR B 1 239 ? -13.578 36.375 17.016 1 95.88 239 THR B C 1
ATOM 9007 O O . THR B 1 239 ? -13.367 37.531 16.609 1 95.88 239 THR B O 1
ATOM 9010 N N . GLY B 1 240 ? -14.195 35.469 16.281 1 95.38 240 GLY B N 1
ATOM 9011 C CA . GLY B 1 240 ? -14.555 35.719 14.898 1 95.38 240 GLY B CA 1
ATOM 9012 C C . GLY B 1 240 ? -15.922 36.344 14.734 1 95.38 240 GLY B C 1
ATOM 9013 O O . GLY B 1 240 ? -16.766 36.25 15.633 1 95.38 240 GLY B O 1
ATOM 9014 N N . LYS B 1 241 ? -16.156 36.875 13.617 1 95.81 241 LYS B N 1
ATOM 9015 C CA . LYS B 1 241 ? -17.391 37.594 13.32 1 95.81 241 LYS B CA 1
ATOM 9016 C C . LYS B 1 241 ? -18.578 36.625 13.281 1 95.81 241 LYS B C 1
ATOM 9018 O O . LYS B 1 241 ? -19.688 37 13.648 1 95.81 241 LYS B O 1
ATOM 9023 N N . TRP B 1 242 ? -18.328 35.469 12.836 1 97.19 242 TRP B N 1
ATOM 9024 C CA . TRP B 1 242 ? -19.406 34.469 12.766 1 97.19 242 TRP B CA 1
ATOM 9025 C C . TRP B 1 242 ? -19.953 34.188 14.156 1 97.19 242 TRP B C 1
ATOM 9027 O O . TRP B 1 242 ? -21.172 34.062 14.336 1 97.19 242 TRP B O 1
ATOM 9037 N N . TRP B 1 243 ? -19.078 33.969 15.109 1 97.56 243 TRP B N 1
ATOM 9038 C CA . TRP B 1 243 ? -19.5 33.688 16.484 1 97.56 243 TRP B CA 1
ATOM 9039 C C . TRP B 1 243 ? -20.359 34.844 17.016 1 97.56 243 TRP B C 1
ATOM 9041 O O . TRP B 1 243 ? -21.422 34.594 17.609 1 97.56 243 TRP B O 1
ATOM 9051 N N . LYS B 1 244 ? -19.922 36.031 16.766 1 95.75 244 LYS B N 1
ATOM 9052 C CA . LYS B 1 244 ? -20.625 37.219 17.234 1 95.75 244 LYS B CA 1
ATOM 9053 C C . LYS B 1 244 ? -22.047 37.281 16.656 1 95.75 244 LYS B C 1
ATOM 9055 O O . LYS B 1 244 ? -23.016 37.375 17.406 1 95.75 244 LYS B O 1
ATOM 9060 N N . THR B 1 245 ? -22.094 37.188 15.367 1 96.25 245 THR B N 1
ATOM 9061 C CA . THR B 1 245 ? -23.375 37.312 14.68 1 96.25 245 THR B CA 1
ATOM 9062 C C . THR B 1 245 ? -24.312 36.156 15.078 1 96.25 245 THR B C 1
ATOM 9064 O O . THR B 1 245 ? -25.516 36.375 15.266 1 96.25 245 THR B O 1
ATOM 9067 N N . THR B 1 246 ? -23.781 34.969 15.258 1 96.81 246 THR B N 1
ATOM 9068 C CA . THR B 1 246 ? -24.594 33.812 15.617 1 96.81 246 THR B CA 1
ATOM 9069 C C . THR B 1 246 ? -25.094 33.938 17.062 1 96.81 246 THR B C 1
ATOM 9071 O O . THR B 1 246 ? -26.266 33.656 17.328 1 96.81 246 THR B O 1
ATOM 9074 N N . GLN B 1 247 ? -24.188 34.281 17.922 1 96 247 GLN B N 1
ATOM 9075 C CA . GLN B 1 247 ? -24.578 34.438 19.328 1 96 247 GLN B CA 1
ATOM 9076 C C . GLN B 1 247 ? -25.688 35.469 19.484 1 96 247 GLN B C 1
ATOM 9078 O O . GLN B 1 247 ? -26.625 35.281 20.266 1 96 247 GLN B O 1
ATOM 9083 N N . GLU B 1 248 ? -25.594 36.531 18.719 1 95.06 248 GLU B N 1
ATOM 9084 C CA . GLU B 1 248 ? -26.578 37.594 18.766 1 95.06 248 GLU B CA 1
ATOM 9085 C C . GLU B 1 248 ? -27.938 37.125 18.281 1 95.06 248 GLU B C 1
ATOM 9087 O O . GLU B 1 248 ? -28.969 37.688 18.672 1 95.06 248 GLU B O 1
ATOM 9092 N N . SER B 1 249 ? -27.922 36.156 17.469 1 94.5 249 SER B N 1
ATOM 9093 C CA . SER B 1 249 ? -29.172 35.656 16.906 1 94.5 249 SER B CA 1
ATOM 9094 C C . SER B 1 249 ? -29.828 34.656 17.859 1 94.5 249 SER B C 1
ATOM 9096 O O . SER B 1 249 ? -30.984 34.281 17.672 1 94.5 249 SER B O 1
ATOM 9098 N N . LEU B 1 250 ? -29.188 34.25 18.906 1 94.94 250 LEU B N 1
ATOM 9099 C CA . LEU B 1 250 ? -29.688 33.25 19.844 1 94.94 250 LEU B CA 1
ATOM 9100 C C . LEU B 1 250 ? -30.406 33.938 21.016 1 94.94 250 LEU B C 1
ATOM 9102 O O . LEU B 1 250 ? -30.203 35.125 21.281 1 94.94 250 LEU B O 1
ATOM 9106 N N . PRO B 1 251 ? -31.234 33.219 21.703 1 92.69 251 PRO B N 1
ATOM 9107 C CA . PRO B 1 251 ? -31.906 33.781 22.875 1 92.69 251 PRO B CA 1
ATOM 9108 C C . PRO B 1 251 ? -30.938 34.25 23.953 1 92.69 251 PRO B C 1
ATOM 9110 O O . PRO B 1 251 ? -29.875 33.656 24.141 1 92.69 251 PRO B O 1
ATOM 9113 N N . THR B 1 252 ? -31.422 35.281 24.625 1 91.69 252 THR B N 1
ATOM 9114 C CA . THR B 1 252 ? -30.578 35.875 25.672 1 91.69 252 THR B CA 1
ATOM 9115 C C . THR B 1 252 ? -30.297 34.875 26.781 1 91.69 252 THR B C 1
ATOM 9117 O O . THR B 1 252 ? -31.203 34.156 27.219 1 91.69 252 THR B O 1
ATOM 9120 N N . GLY B 1 253 ? -29.078 34.75 27.156 1 90.06 253 GLY B N 1
ATOM 9121 C CA . GLY B 1 253 ? -28.688 33.844 28.219 1 90.06 253 GLY B CA 1
ATOM 9122 C C . GLY B 1 253 ? -28.141 32.531 27.719 1 90.06 253 GLY B C 1
ATOM 9123 O O . GLY B 1 253 ? -27.469 31.797 28.453 1 90.06 253 GLY B O 1
ATOM 9124 N N . SER B 1 254 ? -28.484 32.25 26.484 1 93.81 254 SER B N 1
ATOM 9125 C CA . SER B 1 254 ? -27.984 30.984 25.906 1 93.81 254 SER B CA 1
ATOM 9126 C C . SER B 1 254 ? -26.562 31.141 25.391 1 93.81 254 SER B C 1
ATOM 9128 O O . SER B 1 254 ? -26.078 32.25 25.219 1 93.81 254 SER B O 1
ATOM 9130 N N . LYS B 1 255 ? -25.859 30 25.266 1 95.88 255 LYS B N 1
ATOM 9131 C CA . LYS B 1 255 ? -24.5 30 24.75 1 95.88 255 LYS B CA 1
ATOM 9132 C C . LYS B 1 255 ? -24.422 29.25 23.422 1 95.88 255 LYS B C 1
ATOM 9134 O O . LYS B 1 255 ? -25.234 28.359 23.141 1 95.88 255 LYS B O 1
ATOM 9139 N N . LEU B 1 256 ? -23.5 29.641 22.672 1 96.88 256 LEU B N 1
ATOM 9140 C CA . LEU B 1 256 ? -23.281 29.016 21.359 1 96.88 256 LEU B CA 1
ATOM 9141 C C . LEU B 1 256 ? -22.375 27.797 21.484 1 96.88 256 LEU B C 1
ATOM 9143 O O . LEU B 1 256 ? -21.328 27.859 22.156 1 96.88 256 LEU B O 1
ATOM 9147 N N . LEU B 1 257 ? -22.797 26.641 20.938 1 97 257 LEU B N 1
ATOM 9148 C CA . LEU B 1 257 ? -21.953 25.469 20.75 1 97 257 LEU B CA 1
ATOM 9149 C C . LEU B 1 257 ? -21.516 25.359 19.281 1 97 257 LEU B C 1
ATOM 9151 O O . LEU B 1 257 ? -22.312 24.938 18.438 1 97 257 LEU B O 1
ATOM 9155 N N . SER B 1 258 ? -20.297 25.688 19.047 1 97.62 258 SER B N 1
ATOM 9156 C CA . SER B 1 258 ? -19.75 25.703 17.688 1 97.62 258 SER B CA 1
ATOM 9157 C C . SER B 1 258 ? -19.266 24.328 17.266 1 97.62 258 SER B C 1
ATOM 9159 O O . SER B 1 258 ? -18.328 23.781 17.859 1 97.62 258 SER B O 1
ATOM 9161 N N . ILE B 1 259 ? -19.812 23.766 16.219 1 97.69 259 ILE B N 1
ATOM 9162 C CA . ILE B 1 259 ? -19.469 22.422 15.742 1 97.69 259 ILE B CA 1
ATOM 9163 C C . ILE B 1 259 ? -18.578 22.516 14.508 1 97.69 259 ILE B C 1
ATOM 9165 O O . ILE B 1 259 ? -18.891 23.25 13.57 1 97.69 259 ILE B O 1
ATOM 9169 N N . ILE B 1 260 ? -17.484 21.781 14.5 1 97.69 260 ILE B N 1
ATOM 9170 C CA . ILE B 1 260 ? -16.578 21.656 13.367 1 97.69 260 ILE B CA 1
ATOM 9171 C C . ILE B 1 260 ? -16.656 20.25 12.797 1 97.69 260 ILE B C 1
ATOM 9173 O O . ILE B 1 260 ? -16.578 19.266 13.539 1 97.69 260 ILE B O 1
ATOM 9177 N N . LEU B 1 261 ? -16.812 20.141 11.492 1 97.81 261 LEU B N 1
ATOM 9178 C CA . LEU B 1 261 ? -16.859 18.844 10.828 1 97.81 261 LEU B CA 1
ATOM 9179 C C . LEU B 1 261 ? -15.648 18.641 9.93 1 97.81 261 LEU B C 1
ATOM 9181 O O . LEU B 1 261 ? -15.109 19.594 9.375 1 97.81 261 LEU B O 1
ATOM 9185 N N . TYR B 1 262 ? -15.156 17.438 9.867 1 96.75 262 TYR B N 1
ATOM 9186 C CA . TYR B 1 262 ? -14.125 17.031 8.914 1 96.75 262 TYR B CA 1
ATOM 9187 C C . TYR B 1 262 ? -14.484 15.695 8.266 1 96.75 262 TYR B C 1
ATOM 9189 O O . TYR B 1 262 ? -14.883 14.75 8.945 1 96.75 262 TYR B O 1
ATOM 9197 N N . SER B 1 263 ? -14.375 15.641 6.965 1 95.62 263 SER B N 1
ATOM 9198 C CA . SER B 1 263 ? -14.656 14.406 6.234 1 95.62 263 SER B CA 1
ATOM 9199 C C . SER B 1 263 ? -13.664 14.203 5.094 1 95.62 263 SER B C 1
ATOM 9201 O O . SER B 1 263 ? -13.273 15.156 4.43 1 95.62 263 SER B O 1
ATOM 9203 N N . ASP B 1 264 ? -13.227 12.969 4.984 1 92.81 264 ASP B N 1
ATOM 9204 C CA . ASP B 1 264 ? -12.344 12.602 3.883 1 92.81 264 ASP B CA 1
ATOM 9205 C C . ASP B 1 264 ? -12.32 11.086 3.686 1 92.81 264 ASP B C 1
ATOM 9207 O O . ASP B 1 264 ? -12.078 10.336 4.633 1 92.81 264 ASP B O 1
ATOM 9211 N N . ALA B 1 265 ? -12.617 10.75 2.443 1 91.12 265 ALA B N 1
ATOM 9212 C CA . ALA B 1 265 ? -12.539 9.32 2.15 1 91.12 265 ALA B CA 1
ATOM 9213 C C . ALA B 1 265 ? -11.086 8.852 2.1 1 91.12 265 ALA B C 1
ATOM 9215 O O . ALA B 1 265 ? -10.211 9.562 1.587 1 91.12 265 ALA B O 1
ATOM 9216 N N . THR B 1 266 ? -10.82 7.672 2.672 1 87.44 266 THR B N 1
ATOM 9217 C CA . THR B 1 266 ? -9.445 7.18 2.711 1 87.44 266 THR B CA 1
ATOM 9218 C C . THR B 1 266 ? -9.375 5.727 2.254 1 87.44 266 THR B C 1
ATOM 9220 O O . THR B 1 266 ? -10.32 4.957 2.467 1 87.44 266 THR B O 1
ATOM 9223 N N . THR B 1 267 ? -8.289 5.387 1.619 1 82.06 267 THR B N 1
ATOM 9224 C CA . THR B 1 267 ? -8.055 4.02 1.17 1 82.06 267 THR B CA 1
ATOM 9225 C C . THR B 1 267 ? -7.57 3.145 2.324 1 82.06 267 THR B C 1
ATOM 9227 O O . THR B 1 267 ? -6.824 3.607 3.186 1 82.06 267 THR B O 1
ATOM 9230 N N . THR B 1 268 ? -8.016 1.929 2.332 1 78.19 268 THR B N 1
ATOM 9231 C CA . THR B 1 268 ? -7.695 1.046 3.447 1 78.19 268 THR B CA 1
ATOM 9232 C C . THR B 1 268 ? -6.656 0.007 3.031 1 78.19 268 THR B C 1
ATOM 9234 O O . THR B 1 268 ? -5.973 -0.566 3.881 1 78.19 268 THR B O 1
ATOM 9237 N N . ASP B 1 269 ? -6.562 -0.397 1.743 1 64.44 269 ASP B N 1
ATOM 9238 C CA . ASP B 1 269 ? -5.633 -1.449 1.346 1 64.44 269 ASP B CA 1
ATOM 9239 C C . ASP B 1 269 ? -4.535 -0.896 0.44 1 64.44 269 ASP B C 1
ATOM 9241 O O . ASP B 1 269 ? -4.676 0.188 -0.128 1 64.44 269 ASP B O 1
ATOM 9245 N N . THR B 1 270 ? -3.496 -1.619 0.505 1 56.56 270 THR B N 1
ATOM 9246 C CA . THR B 1 270 ? -2.316 -1.227 -0.258 1 56.56 270 THR B CA 1
ATOM 9247 C C . THR B 1 270 ? -2.631 -1.174 -1.75 1 56.56 270 THR B C 1
ATOM 9249 O O . THR B 1 270 ? -2.031 -0.39 -2.49 1 56.56 270 THR B O 1
ATOM 9252 N N . LEU B 1 271 ? -3.68 -1.978 -2.139 1 51.72 271 LEU B N 1
ATOM 9253 C CA . LEU B 1 271 ? -3.967 -2.027 -3.568 1 51.72 271 LEU B CA 1
ATOM 9254 C C . LEU B 1 271 ? -5.039 -1.011 -3.943 1 51.72 271 LEU B C 1
ATOM 9256 O O . LEU B 1 271 ? -5.34 -0.828 -5.125 1 51.72 271 LEU B O 1
ATOM 9260 N N . GLY B 1 272 ? -5.457 -0.264 -2.893 1 55.59 272 GLY B N 1
ATOM 9261 C CA . GLY B 1 272 ? -6.434 0.79 -3.123 1 55.59 272 GLY B CA 1
ATOM 9262 C C . GLY B 1 272 ? -7.805 0.261 -3.494 1 55.59 272 GLY B C 1
ATOM 9263 O O . GLY B 1 272 ? -8.609 0.972 -4.105 1 55.59 272 GLY B O 1
ATOM 9264 N N . LYS B 1 273 ? -8.07 -0.963 -3.252 1 60.44 273 LYS B N 1
ATOM 9265 C CA . LYS B 1 273 ? -9.328 -1.572 -3.68 1 60.44 273 LYS B CA 1
ATOM 9266 C C . LYS B 1 273 ? -10.461 -1.232 -2.715 1 60.44 273 LYS B C 1
ATOM 9268 O O . LYS B 1 273 ? -11.625 -1.171 -3.113 1 60.44 273 LYS B O 1
ATOM 9273 N N . SER B 1 274 ? -10.062 -1.005 -1.429 1 73.94 274 SER B N 1
ATOM 9274 C CA . SER B 1 274 ? -11.094 -0.724 -0.433 1 73.94 274 SER B CA 1
ATOM 9275 C C . SER B 1 274 ? -10.922 0.669 0.162 1 73.94 274 SER B C 1
ATOM 9277 O O . SER B 1 274 ? -9.797 1.134 0.354 1 73.94 274 SER B O 1
ATOM 9279 N N . GLN B 1 275 ? -12.109 1.364 0.218 1 86.38 275 GLN B N 1
ATOM 9280 C CA . GLN B 1 275 ? -12.109 2.713 0.774 1 86.38 275 GLN B CA 1
ATOM 9281 C C . GLN B 1 275 ? -13.172 2.865 1.856 1 86.38 275 GLN B C 1
ATOM 9283 O O . GLN B 1 275 ? -14.188 2.162 1.842 1 86.38 275 GLN B O 1
ATOM 9288 N N . LEU B 1 276 ? -12.961 3.627 2.877 1 92.81 276 LEU B N 1
ATOM 9289 C CA . LEU B 1 276 ? -13.93 4.059 3.881 1 92.81 276 LEU B CA 1
ATOM 9290 C C . LEU B 1 276 ? -14.031 5.578 3.914 1 92.81 276 LEU B C 1
ATOM 9292 O O . LEU B 1 276 ? -13.117 6.281 3.479 1 92.81 276 LEU B O 1
ATOM 9296 N N . HIS B 1 277 ? -15.172 6.074 4.305 1 95.56 277 HIS B N 1
ATOM 9297 C CA . HIS B 1 277 ? -15.453 7.508 4.277 1 95.56 277 HIS B CA 1
ATOM 9298 C C . HIS B 1 277 ? -15.867 8.016 5.656 1 95.56 277 HIS B C 1
ATOM 9300 O O . HIS B 1 277 ? -17.031 8.312 5.891 1 95.56 277 HIS B O 1
ATOM 9306 N N . PRO B 1 278 ? -14.875 8.25 6.547 1 96.44 278 PRO B N 1
ATOM 9307 C CA . PRO B 1 278 ? -15.172 8.719 7.902 1 96.44 278 PRO B CA 1
ATOM 9308 C C . PRO B 1 278 ? -15.523 10.203 7.945 1 96.44 278 PRO B C 1
ATOM 9310 O O . PRO B 1 278 ? -15.094 10.969 7.078 1 96.44 278 PRO B O 1
ATOM 9313 N N . ILE B 1 279 ? -16.312 10.586 8.859 1 97.5 279 ILE B N 1
ATOM 9314 C CA . ILE B 1 279 ? -16.609 11.969 9.195 1 97.5 279 ILE B CA 1
ATOM 9315 C C . ILE B 1 279 ? -16.375 12.203 10.688 1 97.5 279 ILE B C 1
ATOM 9317 O O . ILE B 1 279 ? -16.797 11.398 11.523 1 97.5 279 ILE B O 1
ATOM 9321 N N . TYR B 1 280 ? -15.648 13.242 11.016 1 96.94 280 TYR B N 1
ATOM 9322 C CA . TYR B 1 280 ? -15.258 13.547 12.391 1 96.94 280 TYR B CA 1
ATOM 9323 C C . TYR B 1 280 ? -15.906 14.836 12.875 1 96.94 280 TYR B C 1
ATOM 9325 O O . TYR B 1 280 ? -16.328 15.664 12.062 1 96.94 280 TYR B O 1
ATOM 9333 N N . ILE B 1 281 ? -15.984 14.969 14.195 1 96.69 281 ILE B N 1
ATOM 9334 C CA . ILE B 1 281 ? -16.578 16.156 14.812 1 96.69 281 ILE B CA 1
ATOM 9335 C C . ILE B 1 281 ? -15.641 16.688 15.898 1 96.69 281 ILE B C 1
ATOM 9337 O O . ILE B 1 281 ? -14.938 15.914 16.547 1 96.69 281 ILE B O 1
ATOM 9341 N N . SER B 1 282 ? -15.57 17.953 15.984 1 96.75 282 SER B N 1
ATOM 9342 C CA . SER B 1 282 ? -14.961 18.672 17.094 1 96.75 282 SER B CA 1
ATOM 9343 C C . SER B 1 282 ? -15.742 19.938 17.438 1 96.75 282 SER B C 1
ATOM 9345 O O . SER B 1 282 ? -16.797 20.188 16.859 1 96.75 282 SER B O 1
ATOM 9347 N N . LEU B 1 283 ? -15.32 20.688 18.453 1 97.62 283 LEU B N 1
ATOM 9348 C CA . LEU B 1 283 ? -16.031 21.891 18.891 1 97.62 283 LEU B CA 1
ATOM 9349 C C . LEU B 1 283 ? -15.148 23.125 18.812 1 97.62 283 LEU B C 1
ATOM 9351 O O . LEU B 1 283 ? -13.984 23.094 19.219 1 97.62 283 LEU B O 1
ATOM 9355 N N . GLY B 1 284 ? -15.711 24.172 18.25 1 97.12 284 GLY B N 1
ATOM 9356 C CA . GLY B 1 284 ? -14.992 25.438 18.141 1 97.12 284 GLY B CA 1
ATOM 9357 C C . GLY B 1 284 ? -14.82 26.125 19.469 1 97.12 284 GLY B C 1
ATOM 9358 O O . GLY B 1 284 ? -14.008 27.062 19.594 1 97.12 284 GLY B O 1
ATOM 9359 N N . ASN B 1 285 ? -15.547 25.656 20.484 1 97.12 285 ASN B N 1
ATOM 9360 C CA . ASN B 1 285 ? -15.453 26.203 21.844 1 97.12 285 ASN B CA 1
ATOM 9361 C C . ASN B 1 285 ? -14.141 25.797 22.516 1 97.12 285 ASN B C 1
ATOM 9363 O O . ASN B 1 285 ? -13.75 26.391 23.516 1 97.12 285 ASN B O 1
ATOM 9367 N N . ILE B 1 286 ? -13.508 24.781 21.953 1 96.75 286 ILE B N 1
ATOM 9368 C CA . ILE B 1 286 ? -12.234 24.312 22.484 1 96.75 286 ILE B CA 1
ATOM 9369 C C . ILE B 1 286 ? -11.094 25.125 21.875 1 96.75 286 ILE B C 1
ATOM 9371 O O . ILE B 1 286 ? -11.023 25.297 20.656 1 96.75 286 ILE B O 1
ATOM 9375 N N . PRO B 1 287 ? -10.25 25.625 22.672 1 95.06 287 PRO B N 1
ATOM 9376 C CA . PRO B 1 287 ? -9.133 26.391 22.094 1 95.06 287 PRO B CA 1
ATOM 9377 C C . PRO B 1 287 ? -8.305 25.562 21.125 1 95.06 287 PRO B C 1
ATOM 9379 O O . PRO B 1 287 ? -8.195 24.344 21.266 1 95.06 287 PRO B O 1
ATOM 9382 N N . ILE B 1 288 ? -7.695 26.266 20.234 1 93.94 288 ILE B N 1
ATOM 9383 C CA . ILE B 1 288 ? -7.004 25.641 19.125 1 93.94 288 ILE B CA 1
ATOM 9384 C C . ILE B 1 288 ? -5.914 24.703 19.656 1 93.94 288 ILE B C 1
ATOM 9386 O O . ILE B 1 288 ? -5.777 23.562 19.188 1 93.94 288 ILE B O 1
ATOM 9390 N N . TRP B 1 289 ? -5.129 25.109 20.609 1 88.62 289 TRP B N 1
ATOM 9391 C CA . TRP B 1 289 ? -4.016 24.312 21.109 1 88.62 289 TRP B CA 1
ATOM 9392 C C . TRP B 1 289 ? -4.508 22.984 21.688 1 88.62 289 TRP B C 1
ATOM 9394 O O . TRP B 1 289 ? -3.84 21.953 21.547 1 88.62 289 TRP B O 1
ATOM 9404 N N . ARG B 1 290 ? -5.664 22.969 22.219 1 91.25 290 ARG B N 1
ATOM 9405 C CA . ARG B 1 290 ? -6.234 21.766 22.828 1 91.25 290 ARG B CA 1
ATOM 9406 C C . ARG B 1 290 ? -7.012 20.953 21.797 1 91.25 290 ARG B C 1
ATOM 9408 O O . ARG B 1 290 ? -7.043 19.734 21.859 1 91.25 290 ARG B O 1
ATOM 9415 N N . ARG B 1 291 ? -7.609 21.625 20.906 1 92.44 291 ARG B N 1
ATOM 9416 C CA . ARG B 1 291 ? -8.438 21 19.891 1 92.44 291 ARG B CA 1
ATOM 9417 C C . ARG B 1 291 ? -7.602 20.141 18.953 1 92.44 291 ARG B C 1
ATOM 9419 O O . ARG B 1 291 ? -8.109 19.188 18.344 1 92.44 291 ARG B O 1
ATOM 9426 N N . ASN B 1 292 ? -6.367 20.422 18.797 1 87.94 292 ASN B N 1
ATOM 9427 C CA . ASN B 1 292 ? -5.488 19.719 17.875 1 87.94 292 ASN B CA 1
ATOM 9428 C C . ASN B 1 292 ? -5.09 18.344 18.422 1 87.94 292 ASN B C 1
ATOM 9430 O O . ASN B 1 292 ? -4.598 17.5 17.672 1 87.94 292 ASN B O 1
ATOM 9434 N N . LYS B 1 293 ? -5.441 18.125 19.578 1 85.81 293 LYS B N 1
ATOM 9435 C CA . LYS B 1 293 ? -5.188 16.812 20.156 1 85.81 293 LYS B CA 1
ATOM 9436 C C . LYS B 1 293 ? -6.258 15.805 19.719 1 85.81 293 LYS B C 1
ATOM 9438 O O . LYS B 1 293 ? -7.387 16.188 19.422 1 85.81 293 LYS B O 1
ATOM 9443 N N . GLN B 1 294 ? -5.934 14.594 19.797 1 84.94 294 GLN B N 1
ATOM 9444 C CA . GLN B 1 294 ? -6.781 13.539 19.266 1 84.94 294 GLN B CA 1
ATOM 9445 C C . GLN B 1 294 ? -8.047 13.375 20.094 1 84.94 294 GLN B C 1
ATOM 9447 O O . GLN B 1 294 ? -9.125 13.094 19.547 1 84.94 294 GLN B O 1
ATOM 9452 N N . ASP B 1 295 ? -7.98 13.562 21.375 1 85.06 295 ASP B N 1
ATOM 9453 C CA . ASP B 1 295 ? -9.109 13.281 22.25 1 85.06 295 ASP B CA 1
ATOM 9454 C C . ASP B 1 295 ? -10.156 14.398 22.172 1 85.06 295 ASP B C 1
ATOM 9456 O O . ASP B 1 295 ? -11.258 14.258 22.719 1 85.06 295 ASP B O 1
ATOM 9460 N N . ALA B 1 296 ? -9.789 15.469 21.484 1 92.75 296 ALA B N 1
ATOM 9461 C CA . ALA B 1 296 ? -10.734 16.562 21.312 1 92.75 296 ALA B CA 1
ATOM 9462 C C . ALA B 1 296 ? -11.578 16.359 20.047 1 92.75 296 ALA B C 1
ATOM 9464 O O . ALA B 1 296 ? -12.367 17.219 19.672 1 92.75 296 ALA B O 1
ATOM 9465 N N . LYS B 1 297 ? -11.391 15.25 19.438 1 93.19 297 LYS B N 1
ATOM 9466 C CA . LYS B 1 297 ? -12.102 14.891 18.219 1 93.19 297 LYS B CA 1
ATOM 9467 C C . LYS B 1 297 ? -12.766 13.523 18.344 1 93.19 297 LYS B C 1
ATOM 9469 O O . LYS B 1 297 ? -12.312 12.68 19.125 1 93.19 297 LYS B O 1
ATOM 9474 N N . GLN B 1 298 ? -13.836 13.359 17.656 1 91.81 298 GLN B N 1
ATOM 9475 C CA . GLN B 1 298 ? -14.555 12.094 17.719 1 91.81 298 GLN B CA 1
ATOM 9476 C C . GLN B 1 298 ? -15.031 11.664 16.328 1 91.81 298 GLN B C 1
ATOM 9478 O O . GLN B 1 298 ? -15.305 12.508 15.477 1 91.81 298 GLN B O 1
ATOM 9483 N N . LEU B 1 299 ? -15.078 10.352 16.172 1 94.44 299 LEU B N 1
ATOM 9484 C CA . LEU B 1 299 ? -15.695 9.805 14.961 1 94.44 299 LEU B CA 1
ATOM 9485 C C . LEU B 1 299 ? -17.219 9.906 15.031 1 94.44 299 LEU B C 1
ATOM 9487 O O . LEU B 1 299 ? -17.828 9.391 15.961 1 94.44 299 LEU B O 1
ATOM 9491 N N . LEU B 1 300 ? -17.797 10.656 14.117 1 96.12 300 LEU B N 1
ATOM 9492 C CA . LEU B 1 300 ? -19.25 10.805 14.055 1 96.12 300 LEU B CA 1
ATOM 9493 C C . LEU B 1 300 ? -19.891 9.625 13.32 1 96.12 300 LEU B C 1
ATOM 9495 O O . LEU B 1 300 ? -20.984 9.195 13.664 1 96.12 300 LEU B O 1
ATOM 9499 N N . GLY B 1 301 ? -19.141 9.203 12.281 1 95.38 301 GLY B N 1
ATOM 9500 C CA . GLY B 1 301 ? -19.656 8.031 11.578 1 95.38 301 GLY B CA 1
ATOM 9501 C C . GLY B 1 301 ? -18.875 7.711 10.312 1 95.38 301 GLY B C 1
ATOM 9502 O O . GLY B 1 301 ? -17.906 8.398 9.984 1 95.38 301 GLY B O 1
ATOM 9503 N N . TYR B 1 302 ? -19.266 6.566 9.703 1 96.25 302 TYR B N 1
ATOM 9504 C CA . TYR B 1 302 ? -18.781 6.18 8.375 1 96.25 302 TYR B CA 1
ATOM 9505 C C . TYR B 1 302 ? -19.859 6.379 7.324 1 96.25 302 TYR B C 1
ATOM 9507 O O . TYR B 1 302 ? -20.891 5.699 7.344 1 96.25 302 TYR B O 1
ATOM 9515 N N . LEU B 1 303 ? -19.562 7.309 6.383 1 96.88 303 LEU B N 1
ATOM 9516 C CA . LEU B 1 303 ? -20.5 7.582 5.305 1 96.88 303 LEU B CA 1
ATOM 9517 C C . LEU B 1 303 ? -20.484 6.461 4.273 1 96.88 303 LEU B C 1
ATOM 9519 O O . LEU B 1 303 ? -19.422 5.914 3.959 1 96.88 303 LEU B O 1
ATOM 9523 N N . PRO B 1 304 ? -21.656 6.102 3.791 1 94.56 304 PRO B N 1
ATOM 9524 C CA . PRO B 1 304 ? -21.672 5.059 2.764 1 94.56 304 PRO B CA 1
ATOM 9525 C C . PRO B 1 304 ? -21.031 5.508 1.451 1 94.56 304 PRO B C 1
ATOM 9527 O O . PRO B 1 304 ? -21.203 6.656 1.039 1 94.56 304 PRO B O 1
ATOM 9530 N N . ILE B 1 305 ? -20.281 4.652 0.854 1 89.75 305 ILE B N 1
ATOM 9531 C CA . ILE B 1 305 ? -19.688 4.922 -0.446 1 89.75 305 ILE B CA 1
ATOM 9532 C C . ILE B 1 305 ? -20.453 4.18 -1.536 1 89.75 305 ILE B C 1
ATOM 9534 O O . ILE B 1 305 ? -20.312 2.965 -1.688 1 89.75 305 ILE B O 1
ATOM 9538 N N . LEU B 1 306 ? -21.25 4.906 -2.209 1 86.69 306 LEU B N 1
ATOM 9539 C CA . LEU B 1 306 ? -22.031 4.34 -3.297 1 86.69 306 LEU B CA 1
ATOM 9540 C C . LEU B 1 306 ? -21.297 4.457 -4.625 1 86.69 306 LEU B C 1
ATOM 9542 O O . LEU B 1 306 ? -20.875 5.551 -5.012 1 86.69 306 LEU B O 1
ATOM 9546 N N . GLU B 1 307 ? -20.984 3.369 -5.176 1 72.88 307 GLU B N 1
ATOM 9547 C CA . GLU B 1 307 ? -20.438 3.385 -6.527 1 72.88 307 GLU B CA 1
ATOM 9548 C C . GLU B 1 307 ? -21.531 3.201 -7.57 1 72.88 307 GLU B C 1
ATOM 9550 O O . GLU B 1 307 ? -22.047 2.092 -7.758 1 72.88 307 GLU B O 1
ATOM 9555 N N . ALA B 1 308 ? -22.078 4.277 -8.07 1 69.5 308 ALA B N 1
ATOM 9556 C CA . ALA B 1 308 ? -23.156 4.254 -9.07 1 69.5 308 ALA B CA 1
ATOM 9557 C C . ALA B 1 308 ? -22.812 5.137 -10.266 1 69.5 308 ALA B C 1
ATOM 9559 O O . ALA B 1 308 ? -22.078 6.125 -10.125 1 69.5 308 ALA B O 1
ATOM 9560 N N . ALA B 1 309 ? -23.297 4.707 -11.375 1 64.12 309 ALA B N 1
ATOM 9561 C CA . ALA B 1 309 ? -23.156 5.516 -12.578 1 64.12 309 ALA B CA 1
ATOM 9562 C C . ALA B 1 309 ? -23.922 6.832 -12.453 1 64.12 309 ALA B C 1
ATOM 9564 O O . ALA B 1 309 ? -23.453 7.871 -12.938 1 64.12 309 ALA B O 1
ATOM 9565 N N . ASN B 1 310 ? -24.984 6.652 -11.766 1 75.94 310 ASN B N 1
ATOM 9566 C CA . ASN B 1 310 ? -25.781 7.852 -11.516 1 75.94 310 ASN B CA 1
ATOM 9567 C C . ASN B 1 310 ? -25.172 8.711 -10.414 1 75.94 310 ASN B C 1
ATOM 9569 O O . ASN B 1 310 ? -25.391 8.453 -9.227 1 75.94 310 ASN B O 1
ATOM 9573 N N . LYS B 1 311 ? -24.609 9.781 -10.82 1 85.88 311 LYS B N 1
ATOM 9574 C CA . LYS B 1 311 ? -23.891 10.648 -9.883 1 85.88 311 LYS B CA 1
ATOM 9575 C C . LYS B 1 311 ? -24.859 11.359 -8.945 1 85.88 311 LYS B C 1
ATOM 9577 O O . LYS B 1 311 ? -24.5 11.688 -7.812 1 85.88 311 LYS B O 1
ATOM 9582 N N . ASP B 1 312 ? -26.062 11.625 -9.367 1 89.81 312 ASP B N 1
ATOM 9583 C CA . ASP B 1 312 ? -27.047 12.281 -8.516 1 89.81 312 ASP B CA 1
ATOM 9584 C C . ASP B 1 312 ? -27.438 11.391 -7.336 1 89.81 312 ASP B C 1
ATOM 9586 O O . ASP B 1 312 ? -27.672 11.883 -6.23 1 89.81 312 ASP B O 1
ATOM 9590 N N . LEU B 1 313 ? -27.453 10.133 -7.605 1 91.56 313 LEU B N 1
ATOM 9591 C CA . LEU B 1 313 ? -27.766 9.203 -6.527 1 91.56 313 LEU B CA 1
ATOM 9592 C C . LEU B 1 313 ? -26.656 9.188 -5.488 1 91.56 313 LEU B C 1
ATOM 9594 O O . LEU B 1 313 ? -26.922 9.07 -4.289 1 91.56 313 LEU B O 1
ATOM 9598 N N . VAL B 1 314 ? -25.453 9.281 -5.938 1 93.12 314 VAL B N 1
ATOM 9599 C CA . VAL B 1 314 ? -24.297 9.312 -5.043 1 93.12 314 VAL B CA 1
ATOM 9600 C C . VAL B 1 314 ? -24.359 10.562 -4.172 1 93.12 314 VAL B C 1
ATOM 9602 O O . VAL B 1 314 ? -24.188 10.492 -2.955 1 93.12 314 VAL B O 1
ATOM 9605 N N . ARG B 1 315 ? -24.734 11.688 -4.801 1 95.19 315 ARG B N 1
ATOM 9606 C CA . ARG B 1 315 ? -24.812 12.969 -4.105 1 95.19 315 ARG B CA 1
ATOM 9607 C C . ARG B 1 315 ? -25.969 12.977 -3.117 1 95.19 315 ARG B C 1
ATOM 9609 O O . ARG B 1 315 ? -25.844 13.492 -2.004 1 95.19 315 ARG B O 1
ATOM 9616 N N . ASP B 1 316 ? -26.984 12.398 -3.578 1 94.88 316 ASP B N 1
ATOM 9617 C CA . ASP B 1 316 ? -28.172 12.32 -2.723 1 94.88 316 ASP B CA 1
ATOM 9618 C C . ASP B 1 316 ? -27.891 11.453 -1.49 1 94.88 316 ASP B C 1
ATOM 9620 O O . ASP B 1 316 ? -28.297 11.805 -0.38 1 94.88 316 ASP B O 1
ATOM 9624 N N . THR B 1 317 ? -27.266 10.328 -1.681 1 95.5 317 THR B N 1
ATOM 9625 C CA . THR B 1 317 ? -26.906 9.438 -0.58 1 95.5 317 THR B CA 1
ATOM 9626 C C . THR B 1 317 ? -26.016 10.156 0.427 1 95.5 317 THR B C 1
ATOM 9628 O O . THR B 1 317 ? -26.203 10.008 1.638 1 95.5 317 THR B O 1
ATOM 9631 N N . PHE B 1 318 ? -25.156 10.93 -0.068 1 96.31 318 PHE B N 1
ATOM 9632 C CA . PHE B 1 318 ? -24.234 11.688 0.777 1 96.31 318 PHE B CA 1
ATOM 9633 C C . PHE B 1 318 ? -25 12.695 1.627 1 96.31 318 PHE B C 1
ATOM 9635 O O . PHE B 1 318 ? -24.828 12.742 2.848 1 96.31 318 PHE B O 1
ATOM 9642 N N . HIS B 1 319 ? -25.844 13.492 1.072 1 97 319 HIS B N 1
ATOM 9643 C CA . HIS B 1 319 ? -26.562 14.547 1.78 1 97 319 HIS B CA 1
ATOM 9644 C C . HIS B 1 319 ? -27.641 13.961 2.674 1 97 319 HIS B C 1
ATOM 9646 O O . HIS B 1 319 ? -27.938 14.516 3.738 1 97 319 HIS B O 1
ATOM 9652 N N . LYS B 1 320 ? -28.203 12.797 2.23 1 96.38 320 LYS B N 1
ATOM 9653 C CA . LYS B 1 320 ? -29.125 12.109 3.121 1 96.38 320 LYS B CA 1
ATOM 9654 C C . LYS B 1 320 ? -28.438 11.656 4.402 1 96.38 320 LYS B C 1
ATOM 9656 O O . LYS B 1 320 ? -29.031 11.695 5.484 1 96.38 320 LYS B O 1
ATOM 9661 N N . SER B 1 321 ? -27.219 11.188 4.223 1 97.44 321 SER B N 1
ATOM 9662 C CA . SER B 1 321 ? -26.422 10.781 5.375 1 97.44 321 SER B CA 1
ATOM 9663 C C . SER B 1 321 ? -26.125 11.961 6.293 1 97.44 321 SER B C 1
ATOM 9665 O O . SER B 1 321 ? -26.25 11.852 7.516 1 97.44 321 SER B O 1
ATOM 9667 N N . LEU B 1 322 ? -25.781 13.109 5.715 1 97.62 322 LEU B N 1
ATOM 9668 C CA . LEU B 1 322 ? -25.5 14.305 6.492 1 97.62 322 LEU B CA 1
ATOM 9669 C C . LEU B 1 322 ? -26.734 14.797 7.215 1 97.62 322 LEU B C 1
ATOM 9671 O O . LEU B 1 322 ? -26.672 15.234 8.367 1 97.62 322 LEU B O 1
ATOM 9675 N N . ARG B 1 323 ? -27.828 14.727 6.523 1 96.38 323 ARG B N 1
ATOM 9676 C CA . ARG B 1 323 ? -29.094 15.133 7.137 1 96.38 323 ARG B CA 1
ATOM 9677 C C . ARG B 1 323 ? -29.391 14.297 8.383 1 96.38 323 ARG B C 1
ATOM 9679 O O . ARG B 1 323 ? -29.766 14.836 9.422 1 96.38 323 ARG B O 1
ATOM 9686 N N . HIS B 1 324 ? -29.172 13.023 8.227 1 96.25 324 HIS B N 1
ATOM 9687 C CA . HIS B 1 324 ? -29.422 12.141 9.359 1 96.25 324 HIS B CA 1
ATOM 9688 C C . HIS B 1 324 ? -28.5 12.469 10.531 1 96.25 324 HIS B C 1
ATOM 9690 O O . HIS B 1 324 ? -28.922 12.484 11.688 1 96.25 324 HIS B O 1
ATOM 9696 N N . LEU B 1 325 ? -27.25 12.727 10.281 1 97 325 LEU B N 1
ATOM 9697 C CA . LEU B 1 325 ? -26.234 12.984 11.305 1 97 325 LEU B CA 1
ATOM 9698 C C . LEU B 1 325 ? -26.516 14.312 12.008 1 97 325 LEU B C 1
ATOM 9700 O O . LEU B 1 325 ? -26.312 14.43 13.219 1 97 325 LEU B O 1
ATOM 9704 N N . LEU B 1 326 ? -27.016 15.352 11.227 1 96.94 326 LEU B N 1
ATOM 9705 C CA . LEU B 1 326 ? -27.078 16.719 11.758 1 96.94 326 LEU B CA 1
ATOM 9706 C C . LEU B 1 326 ? -28.516 17.109 12.062 1 96.94 326 LEU B C 1
ATOM 9708 O O . LEU B 1 326 ? -28.766 18.219 12.562 1 96.94 326 LEU B O 1
ATOM 9712 N N . GLU B 1 327 ? -29.422 16.266 11.867 1 91.88 327 GLU B N 1
ATOM 9713 C CA . GLU B 1 327 ? -30.844 16.516 12.086 1 91.88 327 GLU B CA 1
ATOM 9714 C C . GLU B 1 327 ? -31.094 16.953 13.531 1 91.88 327 GLU B C 1
ATOM 9716 O O . GLU B 1 327 ? -31.953 17.812 13.781 1 91.88 327 GLU B O 1
ATOM 9721 N N . PRO B 1 328 ? -30.375 16.406 14.484 1 92.5 328 PRO B N 1
ATOM 9722 C CA . PRO B 1 328 ? -30.594 16.828 15.867 1 92.5 328 PRO B CA 1
ATOM 9723 C C . PRO B 1 328 ? -30.438 18.344 16.062 1 92.5 328 PRO B C 1
ATOM 9725 O O . PRO B 1 328 ? -31.047 18.922 16.953 1 92.5 328 PRO B O 1
ATOM 9728 N N . ILE B 1 329 ? -29.641 19.016 15.258 1 93.88 329 ILE B N 1
ATOM 9729 C CA . ILE B 1 329 ? -29.422 20.453 15.359 1 93.88 329 ILE B CA 1
ATOM 9730 C C . ILE B 1 329 ? -30.719 21.203 15.016 1 93.88 329 ILE B C 1
ATOM 9732 O O . ILE B 1 329 ? -31.047 22.219 15.625 1 93.88 329 ILE B O 1
ATOM 9736 N N . ILE B 1 330 ? -31.453 20.672 14.055 1 90.69 330 ILE B N 1
ATOM 9737 C CA . ILE B 1 330 ? -32.688 21.266 13.609 1 90.69 330 ILE B CA 1
ATOM 9738 C C . ILE B 1 330 ? -33.812 20.984 14.633 1 90.69 330 ILE B C 1
ATOM 9740 O O . ILE B 1 330 ? -34.625 21.844 14.93 1 90.69 330 ILE B O 1
ATOM 9744 N N . LEU B 1 331 ? -33.75 19.812 15.219 1 88.19 331 LEU B N 1
ATOM 9745 C CA . LEU B 1 331 ? -34.781 19.359 16.125 1 88.19 331 LEU B CA 1
ATOM 9746 C C . LEU B 1 331 ? -34.656 20.031 17.484 1 88.19 331 LEU B C 1
ATOM 9748 O O . LEU B 1 331 ? -35.656 20.188 18.203 1 88.19 331 LEU B O 1
ATOM 9752 N N . LEU B 1 332 ? -33.469 20.406 17.828 1 88.25 332 LEU B N 1
ATOM 9753 C CA . LEU B 1 332 ? -33.25 21.047 19.125 1 88.25 332 LEU B CA 1
ATOM 9754 C C . LEU B 1 332 ? -33.469 22.547 19.031 1 88.25 332 LEU B C 1
ATOM 9756 O O . LEU B 1 332 ? -32.562 23.344 19.281 1 88.25 332 LEU B O 1
ATOM 9760 N N . LYS B 1 333 ? -34.656 22.969 18.797 1 81.75 333 LYS B N 1
ATOM 9761 C CA . LYS B 1 333 ? -35 24.375 18.609 1 81.75 333 LYS B CA 1
ATOM 9762 C C . LYS B 1 333 ? -34.781 25.156 19.906 1 81.75 333 LYS B C 1
ATOM 9764 O O . LYS B 1 333 ? -34.5 26.359 19.875 1 81.75 333 LYS B O 1
ATOM 9769 N N . ASP B 1 334 ? -34.969 24.406 21.047 1 87.44 334 ASP B N 1
ATOM 9770 C CA . ASP B 1 334 ? -34.875 25.094 22.328 1 87.44 334 ASP B CA 1
ATOM 9771 C C . ASP B 1 334 ? -33.5 24.922 22.953 1 87.44 334 ASP B C 1
ATOM 9773 O O . ASP B 1 334 ? -33.281 25.266 24.125 1 87.44 334 ASP B O 1
ATOM 9777 N N . GLY B 1 335 ? -32.625 24.469 22.234 1 91.44 335 GLY B N 1
ATOM 9778 C CA . GLY B 1 335 ? -31.266 24.312 22.75 1 91.44 335 GLY B CA 1
ATOM 9779 C C . GLY B 1 335 ? -31.109 23.062 23.594 1 91.44 335 GLY B C 1
ATOM 9780 O O . GLY B 1 335 ? -32 22.203 23.625 1 91.44 335 GLY B O 1
ATOM 9781 N N . ILE B 1 336 ? -29.906 22.859 24.141 1 93.19 336 ILE B N 1
ATOM 9782 C CA . ILE B 1 336 ? -29.594 21.688 24.953 1 93.19 336 ILE B CA 1
ATOM 9783 C C . ILE B 1 336 ? -28.844 22.109 26.203 1 93.19 336 ILE B C 1
ATOM 9785 O O . ILE B 1 336 ? -28.031 23.047 26.172 1 93.19 336 ILE B O 1
ATOM 9789 N N . ASP B 1 337 ? -29.141 21.406 27.203 1 91.56 337 ASP B N 1
ATOM 9790 C CA . ASP B 1 337 ? -28.391 21.609 28.438 1 91.56 337 ASP B CA 1
ATOM 9791 C C . ASP B 1 337 ? -27.219 20.625 28.547 1 91.56 337 ASP B C 1
ATOM 9793 O O . ASP B 1 337 ? -27.422 19.406 28.469 1 91.56 337 ASP B O 1
ATOM 9797 N N . LEU B 1 338 ? -26.109 21.188 28.609 1 92.62 338 LEU B N 1
ATOM 9798 C CA . LEU B 1 338 ? -24.922 20.359 28.781 1 92.62 338 LEU B CA 1
ATOM 9799 C C . LEU B 1 338 ? -24.234 20.656 30.109 1 92.62 338 LEU B C 1
ATOM 9801 O O . LEU B 1 338 ? -24.25 21.797 30.578 1 92.62 338 LEU B O 1
ATOM 9805 N N . PHE B 1 339 ? -23.703 19.594 30.641 1 86.62 339 PHE B N 1
ATOM 9806 C CA . PHE B 1 339 ? -23.016 19.719 31.922 1 86.62 339 PHE B CA 1
ATOM 9807 C C . PHE B 1 339 ? -21.547 20.031 31.719 1 86.62 339 PHE B C 1
ATOM 9809 O O . PHE B 1 339 ? -20.781 19.188 31.234 1 86.62 339 PHE B O 1
ATOM 9816 N N . ILE B 1 340 ? -21.234 21.281 31.969 1 86.06 340 ILE B N 1
ATOM 9817 C CA . ILE B 1 340 ? -19.844 21.75 31.844 1 86.06 340 ILE B CA 1
ATOM 9818 C C . ILE B 1 340 ? -19.375 22.344 33.156 1 86.06 340 ILE B C 1
ATOM 9820 O O . ILE B 1 340 ? -20.047 23.203 33.75 1 86.06 340 ILE B O 1
ATOM 9824 N N . ASN B 1 341 ? -18.219 22.016 33.656 1 79.69 341 ASN B N 1
ATOM 9825 C CA . ASN B 1 341 ? -17.609 22.531 34.906 1 79.69 341 ASN B CA 1
ATOM 9826 C C . ASN B 1 341 ? -18.609 22.531 36.062 1 79.69 34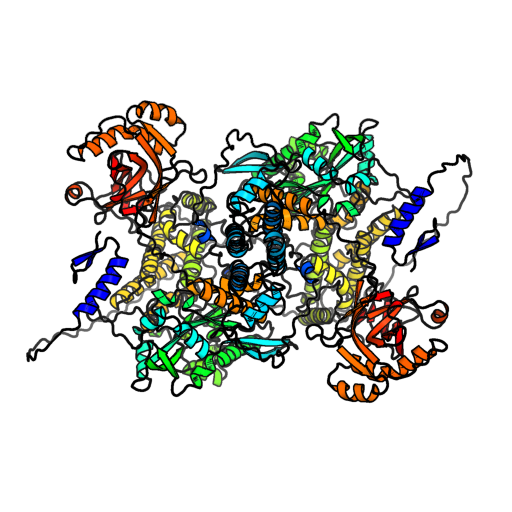1 ASN B C 1
ATOM 9828 O O . ASN B 1 341 ? -18.797 23.547 36.719 1 79.69 341 ASN B O 1
ATOM 9832 N N . ASN B 1 342 ? -19.359 21.469 36.219 1 78.12 342 ASN B N 1
ATOM 9833 C CA . ASN B 1 342 ? -20.266 21.203 37.312 1 78.12 342 ASN B CA 1
ATOM 9834 C C . ASN B 1 342 ? -21.484 22.125 37.281 1 78.12 342 ASN B C 1
ATOM 9836 O O . ASN B 1 342 ? -22.109 22.375 38.312 1 78.12 342 ASN B O 1
ATOM 9840 N N . GLU B 1 343 ? -21.656 22.75 36.188 1 85 343 GLU B N 1
ATOM 9841 C CA . GLU B 1 343 ? -22.844 23.594 36 1 85 343 GLU B CA 1
ATOM 9842 C C . GLU B 1 343 ? -23.578 23.234 34.719 1 85 343 GLU B C 1
ATOM 9844 O O . GLU B 1 343 ? -22.969 22.859 33.719 1 85 343 GLU B O 1
ATOM 9849 N N . ASN B 1 344 ? -24.844 23.328 34.844 1 89.5 344 ASN B N 1
ATOM 9850 C CA . ASN B 1 344 ? -25.656 23.141 33.656 1 89.5 344 ASN B CA 1
ATOM 9851 C C . ASN B 1 344 ? -25.734 24.438 32.844 1 89.5 344 ASN B C 1
ATOM 9853 O O . ASN B 1 344 ? -26.156 25.469 33.344 1 89.5 344 ASN B O 1
ATOM 9857 N N . THR B 1 345 ? -25.281 24.359 31.656 1 92.75 345 THR B N 1
ATOM 9858 C CA . THR B 1 345 ? -25.297 25.531 30.766 1 92.75 345 THR B CA 1
ATOM 9859 C C . THR B 1 345 ? -26.156 25.266 29.531 1 92.75 345 THR B C 1
ATOM 9861 O O . THR B 1 345 ? -26.109 24.156 28.969 1 92.75 345 THR B O 1
ATOM 9864 N N . TRP B 1 346 ? -26.906 26.25 29.156 1 94.56 346 TRP B N 1
ATOM 9865 C CA . TRP B 1 346 ? -27.844 26.188 28.031 1 94.56 346 TRP B CA 1
ATOM 9866 C C . TRP B 1 346 ? -27.141 26.547 26.719 1 94.56 346 TRP B C 1
ATOM 9868 O O . TRP B 1 346 ? -26.703 27.688 26.547 1 94.56 346 TRP B O 1
ATOM 9878 N N . PHE B 1 347 ? -27.078 25.547 25.781 1 96.06 347 PHE B N 1
ATOM 9879 C CA . PHE B 1 347 ? -26.344 25.734 24.547 1 96.06 347 PHE B CA 1
ATOM 9880 C C . PHE B 1 347 ? -27.25 25.594 23.344 1 96.06 347 PHE B C 1
ATOM 9882 O O . PHE B 1 347 ? -28.281 24.906 23.406 1 96.06 347 PHE B O 1
ATOM 9889 N N . TYR B 1 348 ? -26.906 26.25 22.25 1 95.88 348 TYR B N 1
ATOM 9890 C CA . TYR B 1 348 ? -27.438 26.016 20.906 1 95.88 348 TYR B CA 1
ATOM 9891 C C . TYR B 1 348 ? -26.359 25.531 19.969 1 95.88 348 TYR B C 1
ATOM 9893 O O . TYR B 1 348 ? -25.438 26.266 19.609 1 95.88 348 TYR B O 1
ATOM 9901 N N . PRO B 1 349 ? -26.438 24.266 19.547 1 96.25 349 PRO B N 1
ATOM 9902 C CA . PRO B 1 349 ? -25.438 23.75 18.609 1 96.25 349 PRO B CA 1
ATOM 9903 C C . PRO B 1 349 ? -25.594 24.312 17.203 1 96.25 349 PRO B C 1
ATOM 9905 O O . PRO B 1 349 ? -26.719 24.391 16.688 1 96.25 349 PRO B O 1
ATOM 9908 N N . ARG B 1 350 ? -24.547 24.812 16.594 1 96.94 350 ARG B N 1
ATOM 9909 C CA . ARG B 1 350 ? -24.484 25.312 15.211 1 96.94 350 ARG B CA 1
ATOM 9910 C C . ARG B 1 350 ? -23.219 24.828 14.523 1 96.94 350 ARG B C 1
ATOM 9912 O O . ARG B 1 350 ? -22.141 24.797 15.125 1 96.94 350 ARG B O 1
ATOM 9919 N N . VAL B 1 351 ? -23.328 24.438 13.258 1 97.44 351 VAL B N 1
ATOM 9920 C CA . VAL B 1 351 ? -22.156 24.062 12.492 1 97.44 351 VAL B CA 1
ATOM 9921 C C . VAL B 1 351 ? -21.422 25.328 12.016 1 97.44 351 VAL B C 1
ATOM 9923 O O . VAL B 1 351 ? -22.016 26.188 11.359 1 97.44 351 VAL B O 1
ATOM 9926 N N . SER B 1 352 ? -20.203 25.438 12.398 1 97.19 352 SER B N 1
ATOM 9927 C CA . SER B 1 352 ? -19.438 26.625 12.039 1 97.19 352 SER B CA 1
ATOM 9928 C C . SER B 1 352 ? -18.609 26.406 10.781 1 97.19 352 SER B C 1
ATOM 9930 O O . SER B 1 352 ? -18.766 27.125 9.789 1 97.19 352 SER B O 1
ATOM 9932 N N . THR B 1 353 ? -17.75 25.391 10.867 1 97 353 THR B N 1
ATOM 9933 C CA . THR B 1 353 ? -16.797 25.172 9.781 1 97 353 THR B CA 1
ATOM 9934 C C . THR B 1 353 ? -16.766 23.703 9.367 1 97 353 THR B C 1
ATOM 9936 O O . THR B 1 353 ? -17.031 22.812 10.18 1 97 353 THR B O 1
ATOM 9939 N N . ILE B 1 354 ? -16.5 23.547 8.109 1 97.44 354 ILE B N 1
ATOM 9940 C CA . ILE B 1 354 ? -16.281 22.234 7.516 1 97.44 354 ILE B CA 1
ATOM 9941 C C . ILE B 1 354 ? -14.906 22.172 6.879 1 97.44 354 ILE B C 1
ATOM 9943 O O . ILE B 1 354 ? -14.602 22.922 5.941 1 97.44 354 ILE B O 1
ATOM 9947 N N . ILE B 1 355 ? -14.117 21.328 7.414 1 96.44 355 ILE B N 1
ATOM 9948 C CA . ILE B 1 355 ? -12.758 21.141 6.922 1 96.44 355 ILE B CA 1
ATOM 9949 C C . ILE B 1 355 ? -12.727 19.984 5.926 1 96.44 355 ILE B C 1
ATOM 9951 O O . ILE B 1 355 ? -13.125 18.859 6.25 1 96.44 355 ILE B O 1
ATOM 9955 N N . ALA B 1 356 ? -12.367 20.234 4.73 1 94.44 356 ALA B N 1
ATOM 9956 C CA . ALA B 1 356 ? -12.344 19.234 3.672 1 94.44 356 ALA B CA 1
ATOM 9957 C C . ALA B 1 356 ? -11.367 19.609 2.568 1 94.44 356 ALA B C 1
ATOM 9959 O O . ALA B 1 356 ? -11.016 20.781 2.426 1 94.44 356 ALA B O 1
ATOM 9960 N N . ASP B 1 357 ? -10.914 18.625 1.857 1 91.62 357 ASP B N 1
ATOM 9961 C CA . ASP B 1 357 ? -10.156 18.938 0.65 1 91.62 357 ASP B CA 1
ATOM 9962 C C . ASP B 1 357 ? -11.078 19.422 -0.462 1 91.62 357 ASP B C 1
ATOM 9964 O O . ASP B 1 357 ? -12.297 19.531 -0.271 1 91.62 357 ASP B O 1
ATOM 9968 N N . TRP B 1 358 ? -10.539 19.734 -1.539 1 92.31 358 TRP B N 1
ATOM 9969 C CA . TRP B 1 358 ? -11.289 20.469 -2.566 1 92.31 358 TRP B CA 1
ATOM 9970 C C . TRP B 1 358 ? -12.438 19.609 -3.096 1 92.31 358 TRP B C 1
ATOM 9972 O O . TRP B 1 358 ? -13.586 20.062 -3.125 1 92.31 358 TRP B O 1
ATOM 9982 N N . PRO B 1 359 ? -12.203 18.344 -3.514 1 91.69 359 PRO B N 1
ATOM 9983 C CA . PRO B 1 359 ? -13.328 17.547 -4.016 1 91.69 359 PRO B CA 1
ATOM 9984 C C . PRO B 1 359 ? -14.391 17.297 -2.949 1 91.69 359 PRO B C 1
ATOM 9986 O O . PRO B 1 359 ? -15.586 17.312 -3.25 1 91.69 359 PRO B O 1
ATOM 9989 N N . GLU B 1 360 ? -13.961 17.047 -1.731 1 94.38 360 GLU B N 1
ATOM 9990 C CA . GLU B 1 360 ? -14.906 16.797 -0.645 1 94.38 360 GLU B CA 1
ATOM 9991 C C . GLU B 1 360 ? -15.719 18.047 -0.329 1 94.38 360 GLU B C 1
ATOM 9993 O O . GLU B 1 360 ? -16.906 17.953 -0.021 1 94.38 360 GLU B O 1
ATOM 9998 N N . ALA B 1 361 ? -15.062 19.156 -0.394 1 95.94 361 ALA B N 1
ATOM 9999 C CA . ALA B 1 361 ? -15.766 20.422 -0.182 1 95.94 361 ALA B CA 1
ATOM 10000 C C . ALA B 1 361 ? -16.859 20.625 -1.224 1 95.94 361 ALA B C 1
ATOM 10002 O O . ALA B 1 361 ? -17.953 21.078 -0.9 1 95.94 361 ALA B O 1
ATOM 10003 N N . ALA B 1 362 ? -16.547 20.281 -2.447 1 95.88 362 ALA B N 1
ATOM 10004 C CA . ALA B 1 362 ? -17.531 20.391 -3.516 1 95.88 362 ALA B CA 1
ATOM 10005 C C . ALA B 1 362 ? -18.734 19.5 -3.232 1 95.88 362 ALA B C 1
ATOM 10007 O O . ALA B 1 362 ? -19.875 19.844 -3.561 1 95.88 362 ALA B O 1
ATOM 10008 N N . SER B 1 363 ? -18.469 18.359 -2.594 1 95.69 363 SER B N 1
ATOM 10009 C CA . SER B 1 363 ? -19.547 17.422 -2.256 1 95.69 363 SER B CA 1
ATOM 10010 C C . SER B 1 363 ? -20.453 18 -1.177 1 95.69 363 SER B C 1
ATOM 10012 O O . SER B 1 363 ? -21.672 17.828 -1.229 1 95.69 363 SER B O 1
ATOM 10014 N N . PHE B 1 364 ? -19.891 18.672 -0.255 1 97.38 364 PHE B N 1
ATOM 10015 C CA . PHE B 1 364 ? -20.672 19.328 0.786 1 97.38 364 PHE B CA 1
ATOM 10016 C C . PHE B 1 364 ? -21.531 20.453 0.202 1 97.38 364 PHE B C 1
ATOM 10018 O O . PHE B 1 364 ? -22.688 20.609 0.572 1 97.38 364 PHE B O 1
ATOM 10025 N N . CYS B 1 365 ? -20.938 21.203 -0.732 1 97.5 365 CYS B N 1
ATOM 10026 C CA . CYS B 1 365 ? -21.578 22.375 -1.303 1 97.5 365 CYS B CA 1
ATOM 10027 C C . CYS B 1 365 ? -22.531 21.984 -2.43 1 97.5 365 CYS B C 1
ATOM 10029 O O . CYS B 1 365 ? -23.375 22.781 -2.83 1 97.5 365 CYS B O 1
ATOM 10031 N N . LEU B 1 366 ? -22.359 20.781 -2.953 1 97.25 366 LEU B N 1
ATOM 10032 C CA . LEU B 1 366 ? -23.094 20.297 -4.121 1 97.25 366 LEU B CA 1
ATOM 10033 C C . LEU B 1 366 ? -22.891 21.234 -5.312 1 97.25 366 LEU B C 1
ATOM 10035 O O . LEU B 1 366 ? -23.859 21.672 -5.941 1 97.25 366 LEU B O 1
ATOM 10039 N N . VAL B 1 367 ? -21.625 21.594 -5.543 1 96.12 367 VAL B N 1
ATOM 10040 C CA . VAL B 1 367 ? -21.156 22.297 -6.738 1 96.12 367 VAL B CA 1
ATOM 10041 C C . VAL B 1 367 ? -20.359 21.344 -7.625 1 96.12 367 VAL B C 1
ATOM 10043 O O . VAL B 1 367 ? -20.016 20.234 -7.203 1 96.12 367 VAL B O 1
ATOM 10046 N N . TYR B 1 368 ? -20.125 21.781 -8.773 1 93.94 368 TYR B N 1
ATOM 10047 C CA . TYR B 1 368 ? -19.359 20.922 -9.68 1 93.94 368 TYR B CA 1
ATOM 10048 C C . TYR B 1 368 ? -17.953 20.703 -9.156 1 93.94 368 TYR B C 1
ATOM 10050 O O . TYR B 1 368 ? -17.297 21.641 -8.695 1 93.94 368 TYR B O 1
ATOM 10058 N N . LYS B 1 369 ? -17.484 19.453 -9.195 1 88.75 369 LYS B N 1
ATOM 10059 C CA . LYS B 1 369 ? -16.172 19.078 -8.664 1 88.75 369 LYS B CA 1
ATOM 10060 C C . LYS B 1 369 ? -15.062 19.422 -9.641 1 88.75 369 LYS B C 1
ATOM 10062 O O . LYS B 1 369 ? -13.922 19.656 -9.234 1 88.75 369 LYS B O 1
ATOM 10067 N N . SER B 1 370 ? -15.406 19.516 -10.828 1 86.81 370 SER B N 1
ATOM 10068 C CA . SER B 1 370 ? -14.398 19.719 -11.859 1 86.81 370 SER B CA 1
ATOM 10069 C C . SER B 1 370 ? -13.867 21.141 -11.852 1 86.81 370 SER B C 1
ATOM 10071 O O . SER B 1 370 ? -14.648 22.094 -11.828 1 86.81 370 SER B O 1
ATOM 10073 N N . SER B 1 371 ? -12.625 21.25 -11.945 1 84.44 371 SER B N 1
ATOM 10074 C CA . SER B 1 371 ? -11.992 22.562 -12.023 1 84.44 371 SER B CA 1
ATOM 10075 C C . SER B 1 371 ? -12.203 23.203 -13.398 1 84.44 371 SER B C 1
ATOM 10077 O O . SER B 1 371 ? -11.984 24.406 -13.57 1 84.44 371 SER B O 1
ATOM 10079 N N . ASN B 1 372 ? -12.758 22.453 -14.344 1 86.69 372 ASN B N 1
ATOM 10080 C CA . ASN B 1 372 ? -12.961 22.938 -15.703 1 86.69 372 ASN B CA 1
ATOM 10081 C C . ASN B 1 372 ? -14.375 23.484 -15.891 1 86.69 372 ASN B C 1
ATOM 10083 O O . ASN B 1 372 ? -14.711 23.984 -16.969 1 86.69 372 ASN B O 1
ATOM 10087 N N . SER B 1 373 ? -15.062 23.469 -14.789 1 92.19 373 SER B N 1
ATOM 10088 C CA . SER B 1 373 ? -16.406 24.031 -14.883 1 92.19 373 SER B CA 1
ATOM 10089 C C . SER B 1 373 ? -16.359 25.531 -15.117 1 92.19 373 SER B C 1
ATOM 10091 O O . SER B 1 373 ? -15.312 26.172 -14.938 1 92.19 373 SER B O 1
ATOM 10093 N N . SER B 1 374 ? -17.469 26.094 -15.523 1 93.56 374 SER B N 1
ATOM 10094 C CA . SER B 1 374 ? -17.516 27.516 -15.836 1 93.56 374 SER B CA 1
ATOM 10095 C C . SER B 1 374 ? -17.359 28.359 -14.578 1 93.56 374 SER B C 1
ATOM 10097 O O . SER B 1 374 ? -16.844 29.484 -14.648 1 93.56 374 SER B O 1
ATOM 10099 N N . LEU B 1 375 ? -17.828 27.844 -13.422 1 96.12 375 LEU B N 1
ATOM 10100 C CA . LEU B 1 375 ? -17.719 28.516 -12.133 1 96.12 375 LEU B CA 1
ATOM 10101 C C . LEU B 1 375 ? -17.156 27.578 -11.078 1 96.12 375 LEU B C 1
ATOM 10103 O O . LEU B 1 375 ? -17.875 27.094 -10.203 1 96.12 375 LEU B O 1
ATOM 10107 N N . PRO B 1 376 ? -15.852 27.375 -11.031 1 94.69 376 PRO B N 1
ATOM 10108 C CA . PRO B 1 376 ? -15.258 26.281 -10.266 1 94.69 376 PRO B CA 1
ATOM 10109 C C . PRO B 1 376 ? -15.102 26.609 -8.781 1 94.69 376 PRO B C 1
ATOM 10111 O O . PRO B 1 376 ? -14.883 25.703 -7.973 1 94.69 376 PRO B O 1
ATOM 10114 N N . CYS B 1 377 ? -15.18 27.875 -8.383 1 95.62 377 CYS B N 1
ATOM 10115 C CA . CYS B 1 377 ? -15.023 28.219 -6.98 1 95.62 377 CYS B CA 1
ATOM 10116 C C . CYS B 1 377 ? -16.266 27.859 -6.184 1 95.62 377 CYS B C 1
ATOM 10118 O O . CYS B 1 377 ? -17.391 28.156 -6.602 1 95.62 377 CYS B O 1
ATOM 10120 N N . HIS B 1 378 ? -16.109 27.297 -5.02 1 94.38 378 HIS B N 1
ATOM 10121 C CA . HIS B 1 378 ? -17.234 26.891 -4.188 1 94.38 378 HIS B CA 1
ATOM 10122 C C . HIS B 1 378 ? -17.875 28.109 -3.506 1 94.38 378 HIS B C 1
ATOM 10124 O O . HIS B 1 378 ? -19.078 28.094 -3.205 1 94.38 378 HIS B O 1
ATOM 10130 N N . SER B 1 379 ? -17.125 29.141 -3.332 1 96.06 379 SER B N 1
ATOM 10131 C CA . SER B 1 379 ? -17.531 30.25 -2.471 1 96.06 379 SER B CA 1
ATOM 10132 C C . SER B 1 379 ? -18.203 31.359 -3.273 1 96.06 379 SER B C 1
ATOM 10134 O O . SER B 1 379 ? -18.969 32.156 -2.723 1 96.06 379 SER B O 1
ATOM 10136 N N . CYS B 1 380 ? -17.875 31.469 -4.582 1 96.75 380 CYS B N 1
ATOM 10137 C CA . CYS B 1 380 ? -18.391 32.594 -5.336 1 96.75 380 CYS B CA 1
ATOM 10138 C C . CYS B 1 380 ? -18.656 32.219 -6.785 1 96.75 380 CYS B C 1
ATOM 10140 O O . CYS B 1 380 ? -18.469 31.062 -7.172 1 96.75 380 CYS B O 1
ATOM 10142 N N . LEU B 1 381 ? -19.188 33.125 -7.535 1 96.25 381 LEU B N 1
ATOM 10143 C CA . LEU B 1 381 ? -19.594 32.906 -8.914 1 96.25 381 LEU B CA 1
ATOM 10144 C C . LEU B 1 381 ? -18.578 33.438 -9.898 1 96.25 381 LEU B C 1
ATOM 10146 O O . LEU B 1 381 ? -18.938 34.062 -10.898 1 96.25 381 LEU B O 1
ATOM 10150 N N . ILE B 1 382 ? -17.344 33.188 -9.633 1 95.56 382 ILE B N 1
ATOM 10151 C CA . ILE B 1 382 ? -16.297 33.688 -10.523 1 95.56 382 ILE B CA 1
ATOM 10152 C C . ILE B 1 382 ? -16.156 32.75 -11.727 1 95.56 382 ILE B C 1
ATOM 10154 O O . ILE B 1 382 ? -16.281 31.531 -11.594 1 95.56 382 ILE B O 1
ATOM 10158 N N . LYS B 1 383 ? -15.922 33.312 -12.836 1 94.69 383 LYS B N 1
ATOM 10159 C CA . LYS B 1 383 ? -15.734 32.531 -14.055 1 94.69 383 LYS B CA 1
ATOM 10160 C C . LYS B 1 383 ? -14.352 31.891 -14.086 1 94.69 383 LYS B C 1
ATOM 10162 O O . LYS B 1 383 ? -13.383 32.438 -13.57 1 94.69 383 LYS B O 1
ATOM 10167 N N . ARG B 1 384 ? -14.297 30.766 -14.719 1 94.56 384 ARG B N 1
ATOM 10168 C CA . ARG B 1 384 ? -13.078 29.984 -14.797 1 94.56 384 ARG B CA 1
ATOM 10169 C C . ARG B 1 384 ? -11.922 30.797 -15.367 1 94.56 384 ARG B C 1
ATOM 10171 O O . ARG B 1 384 ? -10.789 30.703 -14.883 1 94.56 384 ARG B O 1
ATOM 10178 N N . ASP B 1 385 ? -12.172 31.656 -16.297 1 91.94 385 ASP B N 1
ATOM 10179 C CA . ASP B 1 385 ? -11.141 32.438 -16.984 1 91.94 385 ASP B CA 1
ATOM 10180 C C . ASP B 1 385 ? -10.555 33.5 -16.078 1 91.94 385 ASP B C 1
ATOM 10182 O O . ASP B 1 385 ? -9.469 34.031 -16.328 1 91.94 385 ASP B O 1
ATOM 10186 N N . ASN B 1 386 ? -11.242 33.781 -14.969 1 93.69 386 ASN B N 1
ATOM 10187 C CA . ASN B 1 386 ? -10.797 34.844 -14.086 1 93.69 386 ASN B CA 1
ATOM 10188 C C . ASN B 1 386 ? -10.133 34.281 -12.828 1 93.69 386 ASN B C 1
ATOM 10190 O O . ASN B 1 386 ? -9.828 35.031 -11.898 1 93.69 386 ASN B O 1
ATOM 10194 N N . LEU B 1 387 ? -9.875 33.062 -12.828 1 93.75 387 LEU B N 1
ATOM 10195 C CA . LEU B 1 387 ? -9.281 32.438 -11.656 1 93.75 387 LEU B CA 1
ATOM 10196 C C . LEU B 1 387 ? -7.875 32.969 -11.406 1 93.75 387 LEU B C 1
ATOM 10198 O O . LEU B 1 387 ? -7.43 33.031 -10.258 1 93.75 387 LEU B O 1
ATOM 10202 N N . ALA B 1 388 ? -7.164 33.312 -12.477 1 92.94 388 ALA B N 1
ATOM 10203 C CA . ALA B 1 388 ? -5.785 33.781 -12.352 1 92.94 388 ALA B CA 1
ATOM 10204 C C . ALA B 1 388 ? -5.734 35.312 -12.312 1 92.94 388 ALA B C 1
ATOM 10206 O O . ALA B 1 388 ? -4.652 35.906 -12.281 1 92.94 388 ALA B O 1
ATOM 10207 N N . ASN B 1 389 ? -6.922 35.969 -12.297 1 92.81 389 ASN B N 1
ATOM 10208 C CA . ASN B 1 389 ? -6.977 37.406 -12.211 1 92.81 389 ASN B CA 1
ATOM 10209 C C . ASN B 1 389 ? -6.816 37.906 -10.773 1 92.81 389 ASN B C 1
ATOM 10211 O O . ASN B 1 389 ? -7.711 37.719 -9.945 1 92.81 389 ASN B O 1
ATOM 10215 N N . ILE B 1 390 ? -5.703 38.562 -10.531 1 92.19 390 ILE B N 1
ATOM 10216 C CA . ILE B 1 390 ? -5.371 38.938 -9.156 1 92.19 390 ILE B CA 1
ATOM 10217 C C . ILE B 1 390 ? -5.863 40.375 -8.883 1 92.19 390 ILE B C 1
ATOM 10219 O O . ILE B 1 390 ? -5.73 40.875 -7.762 1 92.19 390 ILE B O 1
ATOM 10223 N N . ASN B 1 391 ? -6.484 41.031 -9.812 1 90.5 391 ASN B N 1
ATOM 10224 C CA . ASN B 1 391 ? -6.914 42.406 -9.656 1 90.5 391 ASN B CA 1
ATOM 10225 C C . ASN B 1 391 ? -8.43 42.562 -9.711 1 90.5 391 ASN B C 1
ATOM 10227 O O . ASN B 1 391 ? -8.961 43.531 -10.242 1 90.5 391 ASN B O 1
ATOM 10231 N N . LEU B 1 392 ? -9.016 41.594 -9.156 1 91.62 392 LEU B N 1
ATOM 10232 C CA . LEU B 1 392 ? -10.469 41.656 -9.117 1 91.62 392 LEU B CA 1
ATOM 10233 C C . LEU B 1 392 ? -10.945 42.625 -8.031 1 91.62 392 LEU B C 1
ATOM 10235 O O . LEU B 1 392 ? -10.344 42.719 -6.965 1 91.62 392 LEU B O 1
ATOM 10239 N N . SER B 1 393 ? -11.914 43.312 -8.375 1 85.94 393 SER B N 1
ATOM 10240 C CA . SER B 1 393 ? -12.531 44.188 -7.379 1 85.94 393 SER B CA 1
ATOM 10241 C C . SER B 1 393 ? -13.5 43.406 -6.492 1 85.94 393 SER B C 1
ATOM 10243 O O . SER B 1 393 ? -13.867 42.281 -6.801 1 85.94 393 SER B O 1
ATOM 10245 N N . VAL B 1 394 ? -13.797 44.031 -5.406 1 80.38 394 VAL B N 1
ATOM 10246 C CA . VAL B 1 394 ? -14.719 43.406 -4.445 1 80.38 394 VAL B CA 1
ATOM 10247 C C . VAL B 1 394 ? -16.062 43.125 -5.125 1 80.38 394 VAL B C 1
ATOM 10249 O O . VAL B 1 394 ? -16.719 42.156 -4.812 1 80.38 394 VAL B O 1
ATOM 10252 N N . ASN B 1 395 ? -16.375 43.906 -6.082 1 82.12 395 ASN B N 1
ATOM 10253 C CA . ASN B 1 395 ? -17.656 43.781 -6.762 1 82.12 395 ASN B CA 1
ATOM 10254 C C . ASN B 1 395 ? -17.641 42.656 -7.77 1 82.12 395 ASN B C 1
ATOM 10256 O O . ASN B 1 395 ? -18.703 42.156 -8.18 1 82.12 395 ASN B O 1
ATOM 10260 N N . ASP B 1 396 ? -16.5 42.25 -8.07 1 88.19 396 ASP B N 1
ATOM 10261 C CA . ASP B 1 396 ? -16.375 41.156 -9.047 1 88.19 396 ASP B CA 1
ATOM 10262 C C . ASP B 1 396 ? -16.578 39.812 -8.398 1 88.19 396 ASP B C 1
ATOM 10264 O O . ASP B 1 396 ? -16.938 38.844 -9.07 1 88.19 396 ASP B O 1
ATOM 10268 N N . VAL B 1 397 ? -16.438 39.812 -7.141 1 92.44 397 VAL B N 1
ATOM 10269 C CA . VAL B 1 397 ? -16.531 38.531 -6.43 1 92.44 397 VAL B CA 1
ATOM 10270 C C . VAL B 1 397 ? -17.906 38.406 -5.77 1 92.44 397 VAL B C 1
ATOM 10272 O O . VAL B 1 397 ? -18.109 38.875 -4.645 1 92.44 397 VAL B O 1
ATOM 10275 N N . ILE B 1 398 ? -18.781 37.781 -6.465 1 94.81 398 ILE B N 1
ATOM 10276 C CA . ILE B 1 398 ? -20.125 37.594 -5.949 1 94.81 398 ILE B CA 1
ATOM 10277 C C . ILE B 1 398 ? -20.188 36.281 -5.156 1 94.81 398 ILE B C 1
ATOM 10279 O O . ILE B 1 398 ? -20.078 35.188 -5.723 1 94.81 398 ILE B O 1
ATOM 10283 N N . LEU B 1 399 ? -20.453 36.406 -3.916 1 96.5 399 LEU B N 1
ATOM 10284 C CA . LEU B 1 399 ? -20.469 35.25 -3.031 1 96.5 399 LEU B CA 1
ATOM 10285 C C . LEU B 1 399 ? -21.734 34.438 -3.215 1 96.5 399 LEU B C 1
ATOM 10287 O O . LEU B 1 399 ? -22.812 35 -3.465 1 96.5 399 LEU B O 1
ATOM 10291 N N . ARG B 1 400 ? -21.609 33.188 -3.104 1 96.81 400 ARG B N 1
ATOM 10292 C CA . ARG B 1 400 ? -22.766 32.281 -3.096 1 96.81 400 ARG B CA 1
ATOM 10293 C C . ARG B 1 400 ? -23.5 32.375 -1.765 1 96.81 400 ARG B C 1
ATOM 10295 O O . ARG B 1 400 ? -22.875 32.438 -0.705 1 96.81 400 ARG B O 1
ATOM 10302 N N . THR B 1 401 ? -24.828 32.469 -1.844 1 96.38 401 THR B N 1
ATOM 10303 C CA . THR B 1 401 ? -25.672 32.406 -0.656 1 96.38 401 THR B CA 1
ATOM 10304 C C . THR B 1 401 ? -26.734 31.312 -0.798 1 96.38 401 THR B C 1
ATOM 10306 O O . THR B 1 401 ? -27.047 30.906 -1.912 1 96.38 401 THR B O 1
ATOM 10309 N N . HIS B 1 402 ? -27.234 30.922 0.39 1 96.88 402 HIS B N 1
ATOM 10310 C CA . HIS B 1 402 ? -28.25 29.891 0.376 1 96.88 402 HIS B CA 1
ATOM 10311 C C . HIS B 1 402 ? -29.484 30.344 -0.395 1 96.88 402 HIS B C 1
ATOM 10313 O O . HIS B 1 402 ? -30 29.594 -1.235 1 96.88 402 HIS B O 1
ATOM 10319 N N . ASP B 1 403 ? -29.891 31.516 -0.208 1 95.44 403 ASP B N 1
ATOM 10320 C CA . ASP B 1 403 ? -31.109 32.031 -0.803 1 95.44 403 ASP B CA 1
ATOM 10321 C C . ASP B 1 403 ? -30.984 32.125 -2.322 1 95.44 403 ASP B C 1
ATOM 10323 O O . ASP B 1 403 ? -31.891 31.688 -3.047 1 95.44 403 ASP B O 1
ATOM 10327 N N . GLU B 1 404 ? -29.922 32.625 -2.748 1 96.06 404 GLU B N 1
ATOM 10328 C CA . GLU B 1 404 ? -29.719 32.812 -4.188 1 96.06 404 GLU B CA 1
ATOM 10329 C C . GLU B 1 404 ? -29.609 31.453 -4.883 1 96.06 404 GLU B C 1
ATOM 10331 O O . GLU B 1 404 ? -30.188 31.234 -5.949 1 96.06 404 GLU B O 1
ATOM 10336 N N . MET B 1 405 ? -28.875 30.578 -4.32 1 96.69 405 MET B N 1
ATOM 10337 C CA . MET B 1 405 ? -28.672 29.266 -4.922 1 96.69 405 MET B CA 1
ATOM 10338 C C . MET B 1 405 ? -29.969 28.469 -4.926 1 96.69 405 MET B C 1
ATOM 10340 O O . MET B 1 405 ? -30.234 27.719 -5.875 1 96.69 405 MET B O 1
ATOM 10344 N N . ARG B 1 406 ? -30.734 28.594 -3.861 1 95.75 406 ARG B N 1
ATOM 10345 C CA . ARG B 1 406 ? -32.031 27.922 -3.785 1 95.75 406 ARG B CA 1
ATOM 10346 C C . ARG B 1 406 ? -32.969 28.391 -4.898 1 95.75 406 ARG B C 1
ATOM 10348 O O . ARG B 1 406 ? -33.688 27.594 -5.48 1 95.75 406 ARG B O 1
ATOM 10355 N N . LYS B 1 407 ? -32.938 29.625 -5.191 1 95.69 407 LYS B N 1
ATOM 10356 C CA . LYS B 1 407 ? -33.75 30.188 -6.262 1 95.69 407 LYS B CA 1
ATOM 10357 C C . LYS B 1 407 ? -33.375 29.578 -7.613 1 95.69 407 LYS B C 1
ATOM 10359 O O . LYS B 1 407 ? -34.25 29.234 -8.406 1 95.69 407 LYS B O 1
ATOM 10364 N N . TYR B 1 408 ? -32.094 29.516 -7.84 1 95.88 408 TYR B N 1
ATOM 10365 C CA . TYR B 1 408 ? -31.641 28.906 -9.086 1 95.88 408 TYR B CA 1
ATOM 10366 C C . TYR B 1 408 ? -32.094 27.453 -9.18 1 95.88 408 TYR B C 1
ATOM 10368 O O . TYR B 1 408 ? -32.469 26.984 -10.258 1 95.88 408 TYR B O 1
ATOM 10376 N N . PHE B 1 409 ? -32.062 26.766 -8.047 1 95.12 409 PHE B N 1
ATOM 10377 C CA . PHE B 1 409 ? -32.438 25.375 -7.988 1 95.12 409 PHE B CA 1
ATOM 10378 C C . PHE B 1 409 ? -33.938 25.219 -8.258 1 95.12 409 PHE B C 1
ATOM 10380 O O . PHE B 1 409 ? -34.344 24.359 -9.031 1 95.12 409 PHE B O 1
ATOM 10387 N N . GLU B 1 410 ? -34.75 26 -7.66 1 94.31 410 GLU B N 1
ATOM 10388 C CA . GLU B 1 410 ? -36.219 25.938 -7.789 1 94.31 410 GLU B CA 1
ATOM 10389 C C . GLU B 1 410 ? -36.656 26.328 -9.195 1 94.31 410 GLU B C 1
ATOM 10391 O O . GLU B 1 410 ? -37.656 25.812 -9.695 1 94.31 410 GLU B O 1
ATOM 10396 N N . ASN B 1 411 ? -35.906 27.219 -9.844 1 94.56 411 ASN B N 1
ATOM 10397 C CA . ASN B 1 411 ? -36.25 27.672 -11.188 1 94.56 411 ASN B CA 1
ATOM 10398 C C . ASN B 1 411 ? -35.625 26.75 -12.25 1 94.56 411 ASN B C 1
ATOM 10400 O O . ASN B 1 411 ? -35.719 27.062 -13.445 1 94.56 411 ASN B O 1
ATOM 10404 N N . ASP B 1 412 ? -34.969 25.734 -11.898 1 92.62 412 ASP B N 1
ATOM 10405 C CA . ASP B 1 412 ? -34.344 24.75 -12.789 1 92.62 412 ASP B CA 1
ATOM 10406 C C . ASP B 1 412 ? -33.281 25.391 -13.656 1 92.62 412 ASP B C 1
ATOM 10408 O O . ASP B 1 412 ? -33.188 25.109 -14.852 1 92.62 412 ASP B O 1
ATOM 10412 N N . THR B 1 413 ? -32.562 26.375 -13.047 1 94.25 413 THR B N 1
ATOM 10413 C CA . THR B 1 413 ? -31.469 27.047 -13.742 1 94.25 413 THR B CA 1
ATOM 10414 C C . THR B 1 413 ? -30.141 26.812 -13.016 1 94.25 413 THR B C 1
ATOM 10416 O O . THR B 1 413 ? -29.234 27.641 -13.07 1 94.25 413 THR B O 1
ATOM 10419 N N . GLN B 1 414 ? -30.094 25.797 -12.336 1 91.88 414 GLN B N 1
ATOM 10420 C CA . GLN B 1 414 ? -28.938 25.516 -11.477 1 91.88 414 GLN B CA 1
ATOM 10421 C C . GLN B 1 414 ? -27.672 25.312 -12.305 1 91.88 414 GLN B C 1
ATOM 10423 O O . GLN B 1 414 ? -26.562 25.594 -11.844 1 91.88 414 GLN B O 1
ATOM 10428 N N . LYS B 1 415 ? -27.734 24.891 -13.539 1 92.44 415 LYS B N 1
ATOM 10429 C CA . LYS B 1 415 ? -26.578 24.641 -14.398 1 92.44 415 LYS B CA 1
ATOM 10430 C C . LYS B 1 415 ? -25.828 25.938 -14.688 1 92.44 415 LYS B C 1
ATOM 10432 O O . LYS B 1 415 ? -24.609 25.938 -14.883 1 92.44 415 LYS B O 1
ATOM 10437 N N . SER B 1 416 ? -26.594 26.984 -14.688 1 93.25 416 SER B N 1
ATOM 10438 C CA . SER B 1 416 ? -25.984 28.281 -15 1 93.25 416 SER B CA 1
ATOM 10439 C C . SER B 1 416 ? -25.016 28.719 -13.906 1 93.25 416 SER B C 1
ATOM 10441 O O . SER B 1 416 ? -24.094 29.5 -14.156 1 93.25 416 SER B O 1
ATOM 10443 N N . VAL B 1 417 ? -25.25 28.203 -12.719 1 95.5 417 VAL B N 1
ATOM 10444 C CA . VAL B 1 417 ? -24.406 28.594 -11.602 1 95.5 417 VAL B CA 1
ATOM 10445 C C . VAL B 1 417 ? -23.594 27.391 -11.117 1 95.5 417 VAL B C 1
ATOM 10447 O O . VAL B 1 417 ? -22.984 27.422 -10.047 1 95.5 417 VAL B O 1
ATOM 10450 N N . CYS B 1 418 ? -23.594 26.281 -11.867 1 96.06 418 CYS B N 1
ATOM 10451 C CA . CYS B 1 418 ? -22.781 25.078 -11.641 1 96.06 418 CYS B CA 1
ATOM 10452 C C . CYS B 1 418 ? -23.125 24.453 -10.297 1 96.06 418 CYS B C 1
ATOM 10454 O O . CYS B 1 418 ? -22.219 24.156 -9.508 1 96.06 418 CYS B O 1
ATOM 10456 N N . ILE B 1 419 ? -24.391 24.344 -9.992 1 95.5 419 ILE B N 1
ATOM 10457 C CA . ILE B 1 419 ? -24.891 23.609 -8.828 1 95.5 419 ILE B CA 1
ATOM 10458 C C . ILE B 1 419 ? -25.531 22.297 -9.273 1 95.5 419 ILE B C 1
ATOM 10460 O O . ILE B 1 419 ? -26.125 22.234 -10.352 1 95.5 419 ILE B O 1
ATOM 10464 N N . GLU B 1 420 ? -25.359 21.312 -8.469 1 95.38 420 GLU B N 1
ATOM 10465 C CA . GLU B 1 420 ? -25.844 19.984 -8.805 1 95.38 420 GLU B CA 1
ATOM 10466 C C . GLU B 1 420 ? -27.375 19.922 -8.711 1 95.38 420 GLU B C 1
ATOM 10468 O O . GLU B 1 420 ? -28 20.797 -8.125 1 95.38 420 GLU B O 1
ATOM 10473 N N . SER B 1 421 ? -27.969 18.859 -9.195 1 92.94 421 SER B N 1
ATOM 10474 C CA . SER B 1 421 ? -29.422 18.75 -9.32 1 92.94 421 SER B CA 1
ATOM 10475 C C . SER B 1 421 ? -30.016 18.094 -8.086 1 92.94 421 SER B C 1
ATOM 10477 O O . SER B 1 421 ? -31.156 17.594 -8.133 1 92.94 421 SER B O 1
ATOM 10479 N N . VAL B 1 422 ? -29.344 18.016 -7.031 1 94.69 422 VAL B N 1
ATOM 10480 C CA . VAL B 1 422 ? -29.797 17.469 -5.762 1 94.69 422 VAL B CA 1
ATOM 10481 C C . VAL B 1 422 ? -29.953 18.578 -4.734 1 94.69 422 VAL B C 1
ATOM 10483 O O . VAL B 1 422 ? -29.141 19.516 -4.691 1 94.69 422 VAL B O 1
ATOM 10486 N N . PRO B 1 423 ? -31 18.562 -3.988 1 92.62 423 PRO B N 1
ATOM 10487 C CA . PRO B 1 423 ? -31.172 19.594 -2.967 1 92.62 423 PRO B CA 1
ATOM 10488 C C . PRO B 1 423 ? -30.078 19.547 -1.894 1 92.62 423 PRO B C 1
ATOM 10490 O O . PRO B 1 423 ? -29.719 18.469 -1.43 1 92.62 423 PRO B O 1
ATOM 10493 N N . ASN B 1 424 ? -29.672 20.719 -1.546 1 96.12 424 ASN B N 1
ATOM 10494 C CA . ASN B 1 424 ? -28.625 20.828 -0.526 1 96.12 424 ASN B CA 1
ATOM 10495 C C . ASN B 1 424 ? -29.234 20.875 0.877 1 96.12 424 ASN B C 1
ATOM 10497 O O . ASN B 1 424 ? -29.938 21.828 1.223 1 96.12 424 ASN B O 1
ATOM 10501 N N . PHE B 1 425 ? -28.906 19.922 1.696 1 94.81 425 PHE B N 1
ATOM 10502 C CA . PHE B 1 425 ? -29.438 19.812 3.047 1 94.81 425 PHE B CA 1
ATOM 10503 C C . PHE B 1 425 ? -29.047 21.016 3.896 1 94.81 425 PHE B C 1
ATOM 10505 O O . PHE B 1 425 ? -29.781 21.391 4.809 1 94.81 425 PHE B O 1
ATOM 10512 N N . PHE B 1 426 ? -27.938 21.641 3.613 1 96.81 426 PHE B N 1
ATOM 10513 C CA . PHE B 1 426 ? -27.391 22.688 4.465 1 96.81 426 PHE B CA 1
ATOM 10514 C C . PHE B 1 426 ? -28.219 23.953 4.348 1 96.81 426 PHE B C 1
ATOM 10516 O O . PHE B 1 426 ? -28.109 24.859 5.188 1 96.81 426 PHE B O 1
ATOM 10523 N N . TRP B 1 427 ? -29 24.078 3.305 1 95.81 427 TRP B N 1
ATOM 10524 C CA . TRP B 1 427 ? -29.859 25.25 3.146 1 95.81 427 TRP B CA 1
ATOM 10525 C C . TRP B 1 427 ? -30.875 25.344 4.285 1 95.81 427 TRP B C 1
ATOM 10527 O O . TRP B 1 427 ? -31.406 26.422 4.57 1 95.81 427 TRP B O 1
ATOM 10537 N N . ASP B 1 428 ? -31.031 24.219 5.004 1 92.25 428 ASP B N 1
ATOM 10538 C CA . ASP B 1 428 ? -32 24.156 6.078 1 92.25 428 ASP B CA 1
ATOM 10539 C C . ASP B 1 428 ? -31.344 24.359 7.441 1 92.25 428 ASP B C 1
ATOM 10541 O O . ASP B 1 428 ? -32.031 24.516 8.453 1 92.25 428 ASP B O 1
ATOM 10545 N N . LEU B 1 429 ? -30.078 24.328 7.5 1 94.38 429 LEU B N 1
ATOM 10546 C CA . LEU B 1 429 ? -29.375 24.469 8.766 1 94.38 429 LEU B CA 1
ATOM 10547 C C . LEU B 1 429 ? -29.219 25.938 9.141 1 94.38 429 LEU B C 1
ATOM 10549 O O . LEU B 1 429 ? -28.922 26.781 8.281 1 94.38 429 LEU B O 1
ATOM 10553 N N . PRO B 1 430 ? -29.391 26.25 10.336 1 93 430 PRO B N 1
ATOM 10554 C CA . PRO B 1 430 ? -29.328 27.656 10.742 1 93 430 PRO B CA 1
ATOM 10555 C C . PRO B 1 430 ? -27.891 28.172 10.875 1 93 430 PRO B C 1
ATOM 10557 O O . PRO B 1 430 ? -26.984 27.391 11.211 1 93 430 PRO B O 1
ATOM 10560 N N . ASN B 1 431 ? -27.672 29.484 10.594 1 94.62 431 ASN B N 1
ATOM 10561 C CA . ASN B 1 431 ? -26.484 30.266 10.883 1 94.62 431 ASN B CA 1
ATOM 10562 C C . ASN B 1 431 ? -25.25 29.734 10.148 1 94.62 431 ASN B C 1
ATOM 10564 O O . ASN B 1 431 ? -24.156 29.719 10.695 1 94.62 431 ASN B O 1
ATOM 10568 N N . ILE B 1 432 ? -25.453 29 9.047 1 96 432 ILE B N 1
ATOM 10569 C CA . ILE B 1 432 ? -24.312 28.516 8.266 1 96 432 ILE B CA 1
ATOM 10570 C C . ILE B 1 432 ? -24.516 28.875 6.797 1 96 432 ILE B C 1
ATOM 10572 O O . ILE B 1 432 ? -25.641 28.828 6.285 1 96 432 ILE B O 1
ATOM 10576 N N . ASN B 1 433 ? -23.484 29.406 6.203 1 96.62 433 ASN B N 1
ATOM 10577 C CA . ASN B 1 433 ? -23.359 29.438 4.75 1 96.62 433 ASN B CA 1
ATOM 10578 C C . ASN B 1 433 ? -22.359 28.391 4.258 1 96.62 433 ASN B C 1
ATOM 10580 O O . ASN B 1 433 ? -21.156 28.578 4.328 1 96.62 433 ASN B O 1
ATOM 10584 N N . ILE B 1 434 ? -22.906 27.297 3.729 1 97.62 434 ILE B N 1
ATOM 10585 C CA . ILE B 1 434 ? -22.109 26.109 3.408 1 97.62 434 ILE B CA 1
ATOM 10586 C C . ILE B 1 434 ? -21 26.484 2.432 1 97.62 434 ILE B C 1
ATOM 10588 O O . ILE B 1 434 ? -19.922 25.875 2.441 1 97.62 434 ILE B O 1
ATOM 10592 N N . TYR B 1 435 ? -21.188 27.5 1.637 1 97.56 435 TYR B N 1
ATOM 10593 C CA . TYR B 1 435 ? -20.219 27.875 0.611 1 97.56 435 TYR B CA 1
ATOM 10594 C C . TYR B 1 435 ? -19.031 28.609 1.228 1 97.56 435 TYR B C 1
ATOM 10596 O O . TYR B 1 435 ? -17.922 28.562 0.682 1 97.56 435 TYR B O 1
ATOM 10604 N N . LEU B 1 436 ? -19.25 29.25 2.344 1 96.44 436 LEU B N 1
ATOM 10605 C CA . LEU B 1 436 ? -18.188 29.969 3.037 1 96.44 436 LEU B CA 1
ATOM 10606 C C . LEU B 1 436 ? -17.641 29.141 4.199 1 96.44 436 LEU B C 1
ATOM 10608 O O . LEU B 1 436 ? -16.5 29.344 4.629 1 96.44 436 LEU B O 1
ATOM 10612 N N . ALA B 1 437 ? -18.453 28.188 4.648 1 97 437 ALA B N 1
ATOM 10613 C CA . ALA B 1 437 ? -18.094 27.375 5.805 1 97 437 ALA B CA 1
ATOM 10614 C C . ALA B 1 437 ? -17.047 26.328 5.43 1 97 437 ALA B C 1
ATOM 10616 O O . ALA B 1 437 ? -16.375 25.766 6.305 1 97 437 ALA B O 1
ATOM 10617 N N . THR B 1 438 ? -16.922 26 4.141 1 96.31 438 THR B N 1
ATOM 10618 C CA . THR B 1 438 ? -15.836 25.172 3.656 1 96.31 438 THR B CA 1
ATOM 10619 C C . THR B 1 438 ? -14.57 26 3.467 1 96.31 438 THR B C 1
ATOM 10621 O O . THR B 1 438 ? -14.281 26.453 2.361 1 96.31 438 THR B O 1
ATOM 10624 N N . VAL B 1 439 ? -13.805 26.094 4.434 1 95.25 439 VAL B N 1
ATOM 10625 C CA . VAL B 1 439 ? -12.711 27.047 4.551 1 95.25 439 VAL B CA 1
ATOM 10626 C C . VAL B 1 439 ? -11.477 26.516 3.828 1 95.25 439 VAL B C 1
ATOM 10628 O O . VAL B 1 439 ? -11.25 25.312 3.781 1 95.25 439 VAL B O 1
ATOM 10631 N N . PRO B 1 440 ? -10.695 27.406 3.271 1 93.81 440 PRO B N 1
ATOM 10632 C CA . PRO B 1 440 ? -9.406 26.984 2.723 1 93.81 440 PRO B CA 1
ATOM 10633 C C . PRO B 1 440 ? -8.422 26.531 3.801 1 93.81 440 PRO B C 1
ATOM 10635 O O . PRO B 1 440 ? -8.289 27.203 4.832 1 93.81 440 PRO B O 1
ATOM 10638 N N . ASP B 1 441 ? -7.902 25.453 3.65 1 91.19 441 ASP B N 1
ATOM 10639 C CA . ASP B 1 441 ? -6.938 24.953 4.629 1 91.19 441 ASP B CA 1
ATOM 10640 C C . ASP B 1 441 ? -5.508 25.078 4.105 1 91.19 441 ASP B C 1
ATOM 10642 O O . ASP B 1 441 ? -5.277 25 2.898 1 91.19 441 ASP B O 1
ATOM 10646 N N . ARG B 1 442 ? -4.598 25.25 4.953 1 92.56 442 ARG B N 1
ATOM 10647 C CA . ARG B 1 442 ? -3.205 25.531 4.617 1 92.56 442 ARG B CA 1
ATOM 10648 C C . ARG B 1 442 ? -2.555 24.328 3.936 1 92.56 442 ARG B C 1
ATOM 10650 O O . ARG B 1 442 ? -1.863 24.484 2.928 1 92.56 442 ARG B O 1
ATOM 10657 N N . MET B 1 443 ? -2.773 23.188 4.457 1 92.38 443 MET B N 1
ATOM 10658 C CA . MET B 1 443 ? -2.08 22 3.957 1 92.38 443 MET B CA 1
ATOM 10659 C C . MET B 1 443 ? -2.477 21.703 2.514 1 92.38 443 MET B C 1
ATOM 10661 O O . MET B 1 443 ? -1.614 21.531 1.651 1 92.38 443 MET B O 1
ATOM 10665 N N . HIS B 1 444 ? -3.717 21.688 2.234 1 92.56 444 HIS B N 1
ATOM 10666 C CA . HIS B 1 444 ? -4.188 21.297 0.91 1 92.56 444 HIS B CA 1
ATOM 10667 C C . HIS B 1 444 ? -4.113 22.469 -0.071 1 92.56 444 HIS B C 1
ATOM 10669 O O . HIS B 1 444 ? -3.91 22.266 -1.27 1 92.56 444 HIS B O 1
ATOM 10675 N N . HIS B 1 445 ? -4.246 23.672 0.387 1 95.06 445 HIS B N 1
ATOM 10676 C CA . HIS B 1 445 ? -4.211 24.828 -0.501 1 95.06 445 HIS B CA 1
ATOM 10677 C C . HIS B 1 445 ? -2.775 25.266 -0.78 1 95.06 445 HIS B C 1
ATOM 10679 O O . HIS B 1 445 ? -2.438 25.609 -1.914 1 95.06 445 HIS B O 1
ATOM 10685 N N . LEU B 1 446 ? -1.959 25.203 0.272 1 95.62 446 LEU B N 1
ATOM 10686 C CA . LEU B 1 446 ? -0.608 25.734 0.112 1 95.62 446 LEU B CA 1
ATOM 10687 C C . LEU B 1 446 ? 0.4 24.594 -0.054 1 95.62 446 LEU B C 1
ATOM 10689 O O . LEU B 1 446 ? 0.958 24.406 -1.139 1 95.62 446 LEU B O 1
ATOM 10693 N N . ASP B 1 447 ? 0.555 23.75 0.91 1 92.31 447 ASP B N 1
ATOM 10694 C CA . ASP B 1 447 ? 1.624 22.75 0.923 1 92.31 447 ASP B CA 1
ATOM 10695 C C . ASP B 1 447 ? 1.469 21.766 -0.23 1 92.31 447 ASP B C 1
ATOM 10697 O O . ASP B 1 447 ? 2.424 21.5 -0.967 1 92.31 447 ASP B O 1
ATOM 10701 N N . LEU B 1 448 ? 0.266 21.281 -0.379 1 91.19 448 LEU B N 1
ATOM 10702 C CA . LEU B 1 448 ? 0.026 20.25 -1.393 1 91.19 448 LEU B CA 1
ATOM 10703 C C . LEU B 1 448 ? -0.642 20.859 -2.625 1 91.19 448 LEU B C 1
ATOM 10705 O O . LEU B 1 448 ? -0.934 20.141 -3.588 1 91.19 448 LEU B O 1
ATOM 10709 N N . GLY B 1 449 ? -0.858 22.125 -2.588 1 93 449 GLY B N 1
ATOM 10710 C CA . GLY B 1 449 ? -1.526 22.766 -3.701 1 93 449 GLY B CA 1
ATOM 10711 C C . GLY B 1 449 ? -0.628 23.734 -4.453 1 93 449 GLY B C 1
ATOM 10712 O O . GLY B 1 449 ? 0.114 23.328 -5.352 1 93 449 GLY B O 1
ATOM 10713 N N . LEU B 1 450 ? -0.642 24.891 -4.004 1 95.38 450 LEU B N 1
ATOM 10714 C CA . LEU B 1 450 ? -0.002 25.969 -4.746 1 95.38 450 LEU B CA 1
ATOM 10715 C C . LEU B 1 450 ? 1.516 25.812 -4.723 1 95.38 450 LEU B C 1
ATOM 10717 O O . LEU B 1 450 ? 2.191 26.141 -5.699 1 95.38 450 LEU B O 1
ATOM 10721 N N . PHE B 1 451 ? 2.086 25.422 -3.633 1 94.94 451 PHE B N 1
ATOM 10722 C CA . PHE B 1 451 ? 3.531 25.25 -3.604 1 94.94 451 PHE B CA 1
ATOM 10723 C C . PHE B 1 451 ? 3.949 24.078 -4.5 1 94.94 451 PHE B C 1
ATOM 10725 O O . PHE B 1 451 ? 5.004 24.141 -5.141 1 94.94 451 PHE B O 1
ATOM 10732 N N . ARG B 1 452 ? 3.236 23.062 -4.406 1 90.56 452 ARG B N 1
ATOM 10733 C CA . ARG B 1 452 ? 3.514 21.969 -5.316 1 90.56 452 ARG B CA 1
ATOM 10734 C C . ARG B 1 452 ? 3.559 22.438 -6.762 1 90.56 452 ARG B C 1
ATOM 10736 O O . ARG B 1 452 ? 4.484 22.109 -7.504 1 90.56 452 ARG B O 1
ATOM 10743 N N . TYR B 1 453 ? 2.582 23.234 -7.188 1 91.5 453 TYR B N 1
ATOM 10744 C CA . TYR B 1 453 ? 2.564 23.797 -8.531 1 91.5 453 TYR B CA 1
ATOM 10745 C C . TYR B 1 453 ? 3.791 24.672 -8.781 1 91.5 453 TYR B C 1
ATOM 10747 O O . TYR B 1 453 ? 4.383 24.625 -9.859 1 91.5 453 TYR B O 1
ATOM 10755 N N . GLN B 1 454 ? 4.062 25.406 -7.762 1 92.94 454 GLN B N 1
ATOM 10756 C CA . GLN B 1 454 ? 5.211 26.297 -7.879 1 92.94 454 GLN B CA 1
ATOM 10757 C C . GLN B 1 454 ? 6.488 25.516 -8.164 1 92.94 454 GLN B C 1
ATOM 10759 O O . GLN B 1 454 ? 7.297 25.922 -9 1 92.94 454 GLN B O 1
ATOM 10764 N N . ILE B 1 455 ? 6.66 24.406 -7.531 1 90.44 455 ILE B N 1
ATOM 10765 C CA . ILE B 1 455 ? 7.844 23.578 -7.719 1 90.44 455 ILE B CA 1
ATOM 10766 C C . ILE B 1 455 ? 7.82 22.953 -9.109 1 90.44 455 ILE B C 1
ATOM 10768 O O . ILE B 1 455 ? 8.828 22.984 -9.828 1 90.44 455 ILE B O 1
ATOM 10772 N N . ILE B 1 456 ? 6.727 22.422 -9.5 1 85.75 456 ILE B N 1
ATOM 10773 C CA . ILE B 1 456 ? 6.598 21.766 -10.797 1 85.75 456 ILE B CA 1
ATOM 10774 C C . ILE B 1 456 ? 6.875 22.766 -11.914 1 85.75 456 ILE B C 1
ATOM 10776 O O . ILE B 1 456 ? 7.645 22.484 -12.836 1 85.75 456 ILE B O 1
ATOM 10780 N N . PHE B 1 457 ? 6.266 23.938 -11.812 1 88.06 457 PHE B N 1
ATOM 10781 C CA . PHE B 1 457 ? 6.418 24.969 -12.844 1 88.06 457 PHE B CA 1
ATOM 10782 C C . PHE B 1 457 ? 7.844 25.5 -12.875 1 88.06 457 PHE B C 1
ATOM 10784 O O . PHE B 1 457 ? 8.359 25.844 -13.938 1 88.06 457 PHE B O 1
ATOM 10791 N N . THR B 1 458 ? 8.445 25.516 -11.695 1 88.56 458 THR B N 1
ATOM 10792 C CA . THR B 1 458 ? 9.852 25.891 -11.656 1 88.56 458 THR B CA 1
ATOM 10793 C C . THR B 1 458 ? 10.703 24.906 -12.438 1 88.56 458 THR B C 1
ATOM 10795 O O . THR B 1 458 ? 11.562 25.312 -13.234 1 88.56 458 THR B O 1
ATOM 10798 N N . CYS B 1 459 ? 10.461 23.672 -12.203 1 83.88 459 CYS B N 1
ATOM 10799 C CA . CYS B 1 459 ? 11.203 22.641 -12.938 1 83.88 459 CYS B CA 1
ATOM 10800 C C . CYS B 1 459 ? 10.938 22.75 -14.43 1 83.88 459 CYS B C 1
ATOM 10802 O O . CYS B 1 459 ? 11.852 22.609 -15.242 1 83.88 459 CYS B O 1
ATOM 10804 N N . ASP B 1 460 ? 9.719 23.047 -14.773 1 81.19 460 ASP B N 1
ATOM 10805 C CA . ASP B 1 460 ? 9.352 23.172 -16.172 1 81.19 460 ASP B CA 1
ATOM 10806 C C . ASP B 1 460 ? 10.047 24.359 -16.828 1 81.19 460 ASP B C 1
ATOM 10808 O O . ASP B 1 460 ? 10.508 24.281 -17.969 1 81.19 460 ASP B O 1
ATOM 10812 N N . ILE B 1 461 ? 10.094 25.438 -16.125 1 82.12 461 ILE B N 1
ATOM 10813 C CA . ILE B 1 461 ? 10.75 26.641 -16.641 1 82.12 461 ILE B CA 1
ATOM 10814 C C . ILE B 1 461 ? 12.234 26.359 -16.859 1 82.12 461 ILE B C 1
ATOM 10816 O O . ILE B 1 461 ? 12.82 26.797 -17.844 1 82.12 461 ILE B O 1
ATOM 10820 N N . LEU B 1 462 ? 12.773 25.609 -15.953 1 82.19 462 LEU B N 1
ATOM 10821 C CA . LEU B 1 462 ? 14.203 25.312 -16.031 1 82.19 462 LEU B CA 1
ATOM 10822 C C . LEU B 1 462 ? 14.492 24.391 -17.219 1 82.19 462 LEU B C 1
ATOM 10824 O O . LEU B 1 462 ? 15.508 24.547 -17.906 1 82.19 462 LEU B O 1
ATOM 10828 N N . LYS B 1 463 ? 13.664 23.484 -17.469 1 77.5 463 LYS B N 1
ATOM 10829 C CA . LYS B 1 463 ? 13.844 22.562 -18.578 1 77.5 463 LYS B CA 1
ATOM 10830 C C . LYS B 1 463 ? 13.633 23.25 -19.922 1 77.5 463 LYS B C 1
ATOM 10832 O O . LYS B 1 463 ? 14.336 22.969 -20.891 1 77.5 463 LYS B O 1
ATOM 10837 N N . LEU B 1 464 ? 12.617 23.969 -20.047 1 70.31 464 LEU B N 1
ATOM 10838 C CA . LEU B 1 464 ? 12.219 24.594 -21.297 1 70.31 464 LEU B CA 1
ATOM 10839 C C . LEU B 1 464 ? 13.109 25.781 -21.625 1 70.31 464 LEU B C 1
ATOM 10841 O O . LEU B 1 464 ? 13.398 26.047 -22.797 1 70.31 464 LEU B O 1
ATOM 10845 N N . GLN B 1 465 ? 13.305 26.531 -20.703 1 59.25 465 GLN B N 1
ATOM 10846 C CA . GLN B 1 465 ? 13.766 27.891 -20.969 1 59.25 465 GLN B CA 1
ATOM 10847 C C . GLN B 1 465 ? 15.281 27.938 -21.125 1 59.25 465 GLN B C 1
ATOM 10849 O O . GLN B 1 465 ? 15.82 28.859 -21.75 1 59.25 465 GLN B O 1
ATOM 10854 N N . HIS B 1 466 ? 15.992 26.906 -20.578 1 56.66 466 HIS B N 1
ATOM 10855 C CA . HIS B 1 466 ? 17.438 27.109 -20.641 1 56.66 466 HIS B CA 1
ATOM 10856 C C . HIS B 1 466 ? 18.094 26.078 -21.547 1 56.66 466 HIS B C 1
ATOM 10858 O O . HIS B 1 466 ? 17.625 24.938 -21.656 1 56.66 466 HIS B O 1
ATOM 10864 N N . VAL B 1 467 ? 18.812 26.531 -22.625 1 56.16 467 VAL B N 1
ATOM 10865 C CA . VAL B 1 467 ? 19.562 25.703 -23.547 1 56.16 467 VAL B CA 1
ATOM 10866 C C . VAL B 1 467 ? 20.156 24.5 -22.797 1 56.16 467 VAL B C 1
ATOM 10868 O O . VAL B 1 467 ? 20.188 23.391 -23.328 1 56.16 467 VAL B O 1
ATOM 10871 N N . ASN B 1 468 ? 20.516 24.734 -21.594 1 61.06 468 ASN B N 1
ATOM 10872 C CA . ASN B 1 468 ? 21.078 23.703 -20.719 1 61.06 468 ASN B CA 1
ATOM 10873 C C . ASN B 1 468 ? 20.062 23.219 -19.688 1 61.06 468 ASN B C 1
ATOM 10875 O O . ASN B 1 468 ? 20.406 23 -18.531 1 61.06 468 ASN B O 1
ATOM 10879 N N . GLY B 1 469 ? 18.781 23.125 -20.078 1 65.31 469 GLY B N 1
ATOM 10880 C CA . GLY B 1 469 ? 17.672 22.891 -19.172 1 65.31 469 GLY B CA 1
ATOM 10881 C C . GLY B 1 469 ? 17.875 21.672 -18.281 1 65.31 469 GLY B C 1
ATOM 10882 O O . GLY B 1 469 ? 17.656 21.734 -17.062 1 65.31 469 GLY B O 1
ATOM 10883 N N . ASN B 1 470 ? 18.328 20.641 -18.828 1 72.88 470 ASN B N 1
ATOM 10884 C CA . ASN B 1 470 ? 18.562 19.422 -18.047 1 72.88 470 ASN B CA 1
ATOM 10885 C C . ASN B 1 470 ? 19.719 19.609 -17.062 1 72.88 470 ASN B C 1
ATOM 10887 O O . ASN B 1 470 ? 19.672 19.078 -15.953 1 72.88 470 ASN B O 1
ATOM 10891 N N . LYS B 1 471 ? 20.609 20.406 -17.453 1 78.62 471 LYS B N 1
ATOM 10892 C CA . LYS B 1 471 ? 21.734 20.641 -16.562 1 78.62 471 LYS B CA 1
ATOM 10893 C C . LYS B 1 471 ? 21.328 21.469 -15.344 1 78.62 471 LYS B C 1
ATOM 10895 O O . LYS B 1 471 ? 21.859 21.266 -14.25 1 78.62 471 LYS B O 1
ATOM 10900 N N . LEU B 1 472 ? 20.391 22.422 -15.555 1 83.81 472 LEU B N 1
ATOM 10901 C CA . LEU B 1 472 ? 19.938 23.25 -14.438 1 83.81 472 LEU B CA 1
ATOM 10902 C C . LEU B 1 472 ? 19.141 22.422 -13.445 1 83.81 472 LEU B C 1
ATOM 10904 O O . LEU B 1 472 ? 19.25 22.609 -12.234 1 83.81 472 LEU B O 1
ATOM 10908 N N . VAL B 1 473 ? 18.391 21.562 -13.969 1 82.19 473 VAL B N 1
ATOM 10909 C CA . VAL B 1 473 ? 17.625 20.688 -13.086 1 82.19 473 VAL B CA 1
ATOM 10910 C C . VAL B 1 473 ? 18.578 19.781 -12.305 1 82.19 473 VAL B C 1
ATOM 10912 O O . VAL B 1 473 ? 18.344 19.516 -11.117 1 82.19 473 VAL B O 1
ATOM 10915 N N . GLU B 1 474 ? 19.547 19.359 -12.969 1 81.44 474 GLU B N 1
ATOM 10916 C CA . GLU B 1 474 ? 20.562 18.547 -12.289 1 81.44 474 GLU B CA 1
ATOM 10917 C C . GLU B 1 474 ? 21.281 19.359 -11.211 1 81.44 474 GLU B C 1
ATOM 10919 O O . GLU B 1 474 ? 21.625 18.828 -10.156 1 81.44 474 GLU B O 1
ATOM 10924 N N . GLU B 1 475 ? 21.531 20.578 -11.539 1 86.19 475 GLU B N 1
ATOM 10925 C CA . GLU B 1 475 ? 22.156 21.453 -10.555 1 86.19 475 GLU B CA 1
ATOM 10926 C C . GLU B 1 475 ? 21.266 21.656 -9.344 1 86.19 475 GLU B C 1
ATOM 10928 O O . GLU B 1 475 ? 21.734 21.703 -8.211 1 86.19 475 GLU B O 1
ATOM 10933 N N . VAL B 1 476 ? 20.016 21.781 -9.586 1 87.81 476 VAL B N 1
ATOM 10934 C CA . VAL B 1 476 ? 19.062 21.906 -8.492 1 87.81 476 VAL B CA 1
ATOM 10935 C C . VAL B 1 476 ? 19.109 20.641 -7.637 1 87.81 476 VAL B C 1
ATOM 10937 O O . VAL B 1 476 ? 19.109 20.703 -6.406 1 87.81 476 VAL B O 1
ATOM 10940 N N . ASP B 1 477 ? 19.141 19.562 -8.297 1 84.88 477 ASP B N 1
ATOM 10941 C CA . ASP B 1 477 ? 19.188 18.297 -7.578 1 84.88 477 ASP B CA 1
ATOM 10942 C C . ASP B 1 477 ? 20.484 18.188 -6.773 1 84.88 477 ASP B C 1
ATOM 10944 O O . ASP B 1 477 ? 20.469 17.688 -5.641 1 84.88 477 ASP B O 1
ATOM 10948 N N . ARG B 1 478 ? 21.547 18.594 -7.309 1 86.06 478 ARG B N 1
ATOM 10949 C CA . ARG B 1 478 ? 22.828 18.562 -6.621 1 86.06 478 ARG B CA 1
ATOM 10950 C C . ARG B 1 478 ? 22.812 19.453 -5.383 1 86.06 478 ARG B C 1
ATOM 10952 O O . ARG B 1 478 ? 23.281 19.062 -4.316 1 86.06 478 ARG B O 1
ATOM 10959 N N . ARG B 1 479 ? 22.234 20.625 -5.523 1 89.25 479 ARG B N 1
ATOM 10960 C CA . ARG B 1 479 ? 22.172 21.562 -4.41 1 89.25 479 ARG B CA 1
ATOM 10961 C C . ARG B 1 479 ? 21.266 21.047 -3.303 1 89.25 479 ARG B C 1
ATOM 10963 O O . ARG B 1 479 ? 21.562 21.219 -2.117 1 89.25 479 ARG B O 1
ATOM 10970 N N . LEU B 1 480 ? 20.219 20.469 -3.719 1 87.69 480 LEU B N 1
ATOM 10971 C CA . LEU B 1 480 ? 19.281 19.906 -2.742 1 87.69 480 LEU B CA 1
ATOM 10972 C C . LEU B 1 480 ? 19.953 18.781 -1.949 1 87.69 480 LEU B C 1
ATOM 10974 O O . LEU B 1 480 ? 19.75 18.672 -0.739 1 87.69 480 LEU B O 1
ATOM 10978 N N . ALA B 1 481 ? 20.703 18.047 -2.658 1 81.62 481 ALA B N 1
ATOM 10979 C CA . ALA B 1 481 ? 21.406 16.938 -2.008 1 81.62 481 ALA B CA 1
ATOM 10980 C C . ALA B 1 481 ? 22.5 17.453 -1.082 1 81.62 481 ALA B C 1
ATOM 10982 O O . ALA B 1 481 ? 22.891 16.781 -0.127 1 81.62 481 ALA B O 1
ATOM 10983 N N . ALA B 1 482 ? 22.953 18.641 -1.33 1 85.12 482 ALA B N 1
ATOM 10984 C CA . ALA B 1 482 ? 24.078 19.203 -0.586 1 85.12 482 ALA B CA 1
ATOM 10985 C C . ALA B 1 482 ? 23.594 19.984 0.631 1 85.12 482 ALA B C 1
ATOM 10987 O O . ALA B 1 482 ? 24.406 20.484 1.415 1 85.12 482 ALA B O 1
ATOM 10988 N N . ILE B 1 483 ? 22.297 20.078 0.812 1 87.5 483 ILE B N 1
ATOM 10989 C CA . ILE B 1 483 ? 21.766 20.766 1.985 1 87.5 483 ILE B CA 1
ATOM 10990 C C . ILE B 1 483 ? 22.188 20.016 3.25 1 87.5 483 ILE B C 1
ATOM 10992 O O . ILE B 1 483 ? 22.016 18.797 3.338 1 87.5 483 ILE B O 1
ATOM 10996 N N . PRO B 1 484 ? 22.75 20.75 4.172 1 84.38 484 PRO B N 1
ATOM 10997 C CA . PRO B 1 484 ? 23.188 20.078 5.398 1 84.38 484 PRO B CA 1
ATOM 10998 C C . PRO B 1 484 ? 22.016 19.469 6.176 1 84.38 484 PRO B C 1
ATOM 11000 O O . PRO B 1 484 ? 20.922 20.016 6.191 1 84.38 484 PRO B O 1
ATOM 11003 N N . ARG B 1 485 ? 22.297 18.547 6.883 1 81.75 485 ARG B N 1
ATOM 11004 C CA . ARG B 1 485 ? 21.297 17.812 7.668 1 81.75 485 ARG B CA 1
ATOM 11005 C C . ARG B 1 485 ? 20.828 18.656 8.852 1 81.75 485 ARG B C 1
ATOM 11007 O O . ARG B 1 485 ? 21.609 19.359 9.477 1 81.75 485 ARG B O 1
ATOM 11014 N N . PHE B 1 486 ? 19.562 18.562 9.055 1 83.75 486 PHE B N 1
ATOM 11015 C CA . PHE B 1 486 ? 18.922 19.234 10.18 1 83.75 486 PHE B CA 1
ATOM 11016 C C . PHE B 1 486 ? 17.672 18.453 10.609 1 83.75 486 PHE B C 1
ATOM 11018 O O . PHE B 1 486 ? 16.922 17.953 9.773 1 83.75 486 PHE B O 1
ATOM 11025 N N . PRO B 1 487 ? 17.5 18.141 11.891 1 72.69 487 PRO B N 1
ATOM 11026 C CA . PRO B 1 487 ? 16.406 17.297 12.391 1 72.69 487 PRO B CA 1
ATOM 11027 C C . PRO B 1 487 ? 15.039 17.703 11.844 1 72.69 487 PRO B C 1
ATOM 11029 O O . PRO B 1 487 ? 14.18 16.844 11.625 1 72.69 487 PRO B O 1
ATOM 11032 N N . ALA B 1 488 ? 14.727 18.906 11.609 1 73.38 488 ALA B N 1
ATOM 11033 C CA . ALA B 1 488 ? 13.391 19.344 11.203 1 73.38 488 ALA B CA 1
ATOM 11034 C C . ALA B 1 488 ? 13.281 19.438 9.68 1 73.38 488 ALA B C 1
ATOM 11036 O O . ALA B 1 488 ? 12.258 19.875 9.156 1 73.38 488 ALA B O 1
ATOM 11037 N N . ILE B 1 489 ? 14.336 18.906 9 1 80.88 489 ILE B N 1
ATOM 11038 C CA . ILE B 1 489 ? 14.312 19.016 7.543 1 80.88 489 ILE B CA 1
ATOM 11039 C C . ILE B 1 489 ? 14.602 17.641 6.926 1 80.88 489 ILE B C 1
ATOM 11041 O O . ILE B 1 489 ? 15.547 16.969 7.324 1 80.88 489 ILE B O 1
ATOM 11045 N N . LYS B 1 490 ? 13.734 17.281 6.047 1 76.94 490 LYS B N 1
ATOM 11046 C CA . LYS B 1 490 ? 13.953 16.062 5.289 1 76.94 490 LYS B CA 1
ATOM 11047 C C . LYS B 1 490 ? 14.992 16.266 4.188 1 76.94 490 LYS B C 1
ATOM 11049 O O . LYS B 1 490 ? 14.992 17.312 3.525 1 76.94 490 LYS B O 1
ATOM 11054 N N . ILE B 1 491 ? 15.867 15.32 4.121 1 72 491 ILE B N 1
ATOM 11055 C CA . ILE B 1 491 ? 16.906 15.422 3.105 1 72 491 ILE B CA 1
ATOM 11056 C C . ILE B 1 491 ? 16.438 14.758 1.813 1 72 491 ILE B C 1
ATOM 11058 O O . ILE B 1 491 ? 15.922 13.641 1.837 1 72 491 ILE B O 1
ATOM 11062 N N . PHE B 1 492 ? 16.516 15.469 0.771 1 74.19 492 PHE B N 1
ATOM 11063 C CA . PHE B 1 492 ? 16.156 14.953 -0.547 1 74.19 492 PHE B CA 1
ATOM 11064 C C . PHE B 1 492 ? 17.391 14.492 -1.306 1 74.19 492 PHE B C 1
ATOM 11066 O O . PHE B 1 492 ? 17.891 15.203 -2.182 1 74.19 492 PHE B O 1
ATOM 11073 N N . SER B 1 493 ? 17.781 13.359 -1.024 1 66.12 493 SER B N 1
ATOM 11074 C CA . SER B 1 493 ? 19.047 12.859 -1.56 1 66.12 493 SER B CA 1
ATOM 11075 C C . SER B 1 493 ? 18.953 12.594 -3.059 1 66.12 493 SER B C 1
ATOM 11077 O O . SER B 1 493 ? 19.938 12.688 -3.779 1 66.12 493 SER B O 1
ATOM 11079 N N . ASN B 1 494 ? 17.688 12.266 -3.529 1 63.25 494 ASN B N 1
ATOM 11080 C CA . ASN B 1 494 ? 17.547 11.93 -4.941 1 63.25 494 ASN B CA 1
ATOM 11081 C C . ASN B 1 494 ? 16.984 13.094 -5.746 1 63.25 494 ASN B C 1
ATOM 11083 O O . ASN B 1 494 ? 16.625 12.93 -6.914 1 63.25 494 ASN B O 1
ATOM 11087 N N . GLY B 1 495 ? 17.047 14.195 -5.18 1 68 495 GLY B N 1
ATOM 11088 C CA . GLY B 1 495 ? 16.578 15.367 -5.895 1 68 495 GLY B CA 1
ATOM 11089 C C . GLY B 1 495 ? 15.062 15.398 -6.051 1 68 495 GLY B C 1
ATOM 11090 O O . GLY B 1 495 ? 14.352 14.664 -5.363 1 68 495 GLY B O 1
ATOM 11091 N N . LEU B 1 496 ? 14.57 16.328 -6.84 1 70.19 496 LEU B N 1
ATOM 11092 C CA . LEU B 1 496 ? 13.148 16.578 -7.027 1 70.19 496 LEU B CA 1
ATOM 11093 C C . LEU B 1 496 ? 12.547 15.602 -8.031 1 70.19 496 LEU B C 1
ATOM 11095 O O . LEU B 1 496 ? 11.367 15.273 -7.961 1 70.19 496 LEU B O 1
ATOM 11099 N N . GLN B 1 497 ? 13.352 15.156 -8.93 1 59.41 497 GLN B N 1
ATOM 11100 C CA . GLN B 1 497 ? 12.836 14.375 -10.047 1 59.41 497 GLN B CA 1
ATOM 11101 C C . GLN B 1 497 ? 12.414 12.977 -9.594 1 59.41 497 GLN B C 1
ATOM 11103 O O . GLN B 1 497 ? 11.555 12.352 -10.219 1 59.41 497 GLN B O 1
ATOM 11108 N N . SER B 1 498 ? 13.109 12.555 -8.625 1 54.19 498 SER B N 1
ATOM 11109 C CA . SER B 1 498 ? 12.867 11.172 -8.242 1 54.19 498 SER B CA 1
ATOM 11110 C C . SER B 1 498 ? 11.602 11.047 -7.391 1 54.19 498 SER B C 1
ATOM 11112 O O . SER B 1 498 ? 11.156 9.938 -7.098 1 54.19 498 SER B O 1
ATOM 11114 N N . ILE B 1 499 ? 11.164 12.227 -7.09 1 55.69 499 ILE B N 1
ATOM 11115 C CA . ILE B 1 499 ? 10.133 12.07 -6.074 1 55.69 499 ILE B CA 1
ATOM 11116 C C . ILE B 1 499 ? 8.75 12.117 -6.727 1 55.69 499 ILE B C 1
ATOM 11118 O O . ILE B 1 499 ? 8.344 13.148 -7.258 1 55.69 499 ILE B O 1
ATOM 11122 N N . ALA B 1 500 ? 8.234 10.953 -7.164 1 54.81 500 ALA B N 1
ATOM 11123 C CA . ALA B 1 500 ? 6.906 10.898 -7.762 1 54.81 500 ALA B CA 1
ATOM 11124 C C . ALA B 1 500 ? 5.844 11.383 -6.773 1 54.81 500 ALA B C 1
ATOM 11126 O O . ALA B 1 500 ? 4.867 12.023 -7.168 1 54.81 500 ALA B O 1
ATOM 11127 N N . ARG B 1 501 ? 6.062 11.148 -5.398 1 63.03 501 ARG B N 1
ATOM 11128 C CA . ARG B 1 501 ? 5.016 11.477 -4.438 1 63.03 501 ARG B CA 1
ATOM 11129 C C . ARG B 1 501 ? 5.605 12.055 -3.158 1 63.03 501 ARG B C 1
ATOM 11131 O O . ARG B 1 501 ? 6.176 11.32 -2.346 1 63.03 501 ARG B O 1
ATOM 11138 N N . LEU B 1 502 ? 5.535 13.43 -3.127 1 74 502 LEU B N 1
ATOM 11139 C CA . LEU B 1 502 ? 5.992 14.086 -1.906 1 74 502 LEU B CA 1
ATOM 11140 C C . LEU B 1 502 ? 4.832 14.312 -0.944 1 74 502 LEU B C 1
ATOM 11142 O O . LEU B 1 502 ? 3.721 14.641 -1.369 1 74 502 LEU B O 1
ATOM 11146 N N . THR B 1 503 ? 5.043 14.062 0.271 1 76.81 503 THR B N 1
ATOM 11147 C CA . THR B 1 503 ? 4.07 14.352 1.319 1 76.81 503 THR B CA 1
ATOM 11148 C C . THR B 1 503 ? 4.082 15.836 1.671 1 76.81 503 THR B C 1
ATOM 11150 O O . THR B 1 503 ? 4.961 16.578 1.226 1 76.81 503 THR B O 1
ATOM 11153 N N . ALA B 1 504 ? 3.098 16.281 2.426 1 82.44 504 ALA B N 1
ATOM 11154 C CA . ALA B 1 504 ? 3.016 17.672 2.865 1 82.44 504 ALA B CA 1
ATOM 11155 C C . ALA B 1 504 ? 4.242 18.062 3.682 1 82.44 504 ALA B C 1
ATOM 11157 O O . ALA B 1 504 ? 4.77 19.156 3.531 1 82.44 504 ALA B O 1
ATOM 11158 N N . ASN B 1 505 ? 4.676 17.172 4.418 1 81.75 505 ASN B N 1
ATOM 11159 C CA . ASN B 1 505 ? 5.852 17.438 5.242 1 81.75 505 ASN B CA 1
ATOM 11160 C C . ASN B 1 505 ? 7.105 17.609 4.387 1 81.75 505 ASN B C 1
ATOM 11162 O O . ASN B 1 505 ? 7.977 18.422 4.711 1 81.75 505 ASN B O 1
ATOM 11166 N N . GLU B 1 506 ? 7.219 16.844 3.377 1 83.31 506 GLU B N 1
ATOM 11167 C CA . GLU B 1 506 ? 8.367 16.953 2.477 1 83.31 506 GLU B CA 1
ATOM 11168 C C . GLU B 1 506 ? 8.336 18.266 1.701 1 83.31 506 GLU B C 1
ATOM 11170 O O . GLU B 1 506 ? 9.375 18.891 1.487 1 83.31 506 GLU B O 1
ATOM 11175 N N . TYR B 1 507 ? 7.148 18.703 1.385 1 87.25 507 TYR B N 1
ATOM 11176 C CA . TYR B 1 507 ? 7.039 20 0.716 1 87.25 507 TYR B CA 1
ATOM 11177 C C . TYR B 1 507 ? 7.41 21.141 1.662 1 87.25 507 TYR B C 1
ATOM 11179 O O . TYR B 1 507 ? 8.031 22.125 1.249 1 87.25 507 TYR B O 1
ATOM 11187 N N . ARG B 1 508 ? 7.008 20.953 2.832 1 87.88 508 ARG B N 1
ATOM 11188 C CA . ARG B 1 508 ? 7.367 21.969 3.818 1 87.88 508 ARG B CA 1
ATOM 11189 C C . ARG B 1 508 ? 8.883 22.047 3.994 1 87.88 508 ARG B C 1
ATOM 11191 O O . ARG B 1 508 ? 9.438 23.125 4.18 1 87.88 508 ARG B O 1
ATOM 11198 N N . SER B 1 509 ? 9.469 20.922 3.924 1 86.69 509 SER B N 1
ATOM 11199 C CA . SER B 1 509 ? 10.93 20.906 3.994 1 86.69 509 SER B CA 1
ATOM 11200 C C . SER B 1 509 ? 11.547 21.578 2.771 1 86.69 509 SER B C 1
ATOM 11202 O O . SER B 1 509 ? 12.539 22.297 2.891 1 86.69 509 SER B O 1
ATOM 11204 N N . LEU B 1 510 ? 10.922 21.375 1.692 1 87.94 510 LEU B N 1
ATOM 11205 C CA . LEU B 1 510 ? 11.398 22 0.465 1 87.94 510 LEU B CA 1
ATOM 11206 C C . LEU B 1 510 ? 11.203 23.516 0.52 1 87.94 510 LEU B C 1
ATOM 11208 O O . LEU B 1 510 ? 12.047 24.266 0.03 1 87.94 510 LEU B O 1
ATOM 11212 N N . MET B 1 511 ? 10.148 23.859 1.113 1 90.19 511 MET B N 1
ATOM 11213 C CA . MET B 1 511 ? 9.82 25.281 1.228 1 90.19 511 MET B CA 1
ATOM 11214 C C . MET B 1 511 ? 10.914 26.031 1.986 1 90.19 511 MET B C 1
ATOM 11216 O O . MET B 1 511 ? 11.242 27.172 1.647 1 90.19 511 MET B O 1
ATOM 11220 N N . LYS B 1 512 ? 11.477 25.375 2.861 1 86 512 LYS B N 1
ATOM 11221 C CA . LYS B 1 512 ? 12.461 26.016 3.736 1 86 512 LYS B CA 1
ATOM 11222 C C . LYS B 1 512 ? 13.797 26.203 3.021 1 86 512 LYS B C 1
ATOM 11224 O O . LYS B 1 512 ? 14.562 27.109 3.357 1 86 512 LYS B O 1
ATOM 11229 N N . VAL B 1 513 ? 14.023 25.406 2.023 1 89.5 513 VAL B N 1
ATOM 11230 C CA . VAL B 1 513 ? 15.391 25.422 1.513 1 89.5 513 VAL B CA 1
ATOM 11231 C C . VAL B 1 513 ? 15.391 25.891 0.058 1 89.5 513 VAL B C 1
ATOM 11233 O O . VAL B 1 513 ? 16.438 26.25 -0.483 1 89.5 513 VAL B O 1
ATOM 11236 N N . MET B 1 514 ? 14.328 26.016 -0.599 1 90.75 514 MET B N 1
ATOM 11237 C CA . MET B 1 514 ? 14.289 26.203 -2.047 1 90.75 514 MET B CA 1
ATOM 11238 C C . MET B 1 514 ? 14.898 27.547 -2.439 1 90.75 514 MET B C 1
ATOM 11240 O O . MET B 1 514 ? 15.508 27.672 -3.504 1 90.75 514 MET B O 1
ATOM 11244 N N . ILE B 1 515 ? 14.656 28.562 -1.624 1 90.56 515 ILE B N 1
ATOM 11245 C CA . ILE B 1 515 ? 15.18 29.891 -1.944 1 90.56 515 ILE B CA 1
ATOM 11246 C C . ILE B 1 515 ? 16.703 29.844 -2.068 1 90.56 515 ILE B C 1
ATOM 11248 O O . ILE B 1 515 ? 17.281 30.516 -2.914 1 90.56 515 ILE B O 1
ATOM 11252 N N . PHE B 1 516 ? 17.328 29.016 -1.318 1 90.62 516 PHE B N 1
ATOM 11253 C CA . PHE B 1 516 ? 18.781 28.906 -1.333 1 90.62 516 PHE B CA 1
ATOM 11254 C C . PHE B 1 516 ? 19.25 28.031 -2.494 1 90.62 516 PHE B C 1
ATOM 11256 O O . PHE B 1 516 ? 20.344 28.234 -3.027 1 90.62 516 PHE B O 1
ATOM 11263 N N . VAL B 1 517 ? 18.438 27.109 -2.871 1 90.88 517 VAL B N 1
ATOM 11264 C CA . VAL B 1 517 ? 18.75 26.188 -3.953 1 90.88 517 VAL B CA 1
ATOM 11265 C C . VAL B 1 517 ? 18.719 26.922 -5.289 1 90.88 517 VAL B C 1
ATOM 11267 O O . VAL B 1 517 ? 19.547 26.672 -6.168 1 90.88 517 VAL B O 1
ATOM 11270 N N . ILE B 1 518 ? 17.844 27.906 -5.41 1 91 518 ILE B N 1
ATOM 11271 C CA . ILE B 1 518 ? 17.656 28.562 -6.703 1 91 518 ILE B CA 1
ATOM 11272 C C . ILE B 1 518 ? 18.469 29.844 -6.746 1 91 518 ILE B C 1
ATOM 11274 O O . ILE B 1 518 ? 18.516 30.531 -7.773 1 91 518 ILE B O 1
ATOM 11278 N N . ASP B 1 519 ? 19.094 30.188 -5.617 1 91.62 519 ASP B N 1
ATOM 11279 C CA . ASP B 1 519 ? 19.906 31.406 -5.559 1 91.62 519 ASP B CA 1
ATOM 11280 C C . ASP B 1 519 ? 21.016 31.375 -6.617 1 91.62 519 ASP B C 1
ATOM 11282 O O . ASP B 1 519 ? 21.812 30.438 -6.66 1 91.62 519 ASP B O 1
ATOM 11286 N N . ASN B 1 520 ? 20.969 32.344 -7.453 1 89 520 ASN B N 1
ATOM 11287 C CA . ASN B 1 520 ? 21.969 32.531 -8.5 1 89 520 ASN B CA 1
ATOM 11288 C C . ASN B 1 520 ? 22.188 31.234 -9.289 1 89 520 ASN B C 1
ATOM 11290 O O . ASN B 1 520 ? 23.328 30.781 -9.461 1 89 520 ASN B O 1
ATOM 11294 N N . LEU B 1 521 ? 21.172 30.625 -9.711 1 88.06 521 LEU B N 1
ATOM 11295 C CA . LEU B 1 521 ? 21.203 29.344 -10.406 1 88.06 521 LEU B CA 1
ATOM 11296 C C . LEU B 1 521 ? 21.625 29.516 -11.852 1 88.06 521 LEU B C 1
ATOM 11298 O O . LEU B 1 521 ? 22.328 28.672 -12.406 1 88.06 521 LEU B O 1
ATOM 11302 N N . TYR B 1 522 ? 21.188 30.531 -12.555 1 81.69 522 TYR B N 1
ATOM 11303 C CA . TYR B 1 522 ? 21.578 30.781 -13.938 1 81.69 522 TYR B CA 1
ATOM 11304 C C . TYR B 1 522 ? 21.688 32.281 -14.219 1 81.69 522 TYR B C 1
ATOM 11306 O O . TYR B 1 522 ? 21.109 33.094 -13.508 1 81.69 522 TYR B O 1
ATOM 11314 N N . ASP B 1 523 ? 22.625 32.531 -15.234 1 70.62 523 ASP B N 1
ATOM 11315 C CA . ASP B 1 523 ? 22.906 33.906 -15.586 1 70.62 523 ASP B CA 1
ATOM 11316 C C . ASP B 1 523 ? 21.828 34.469 -16.516 1 70.62 523 ASP B C 1
ATOM 11318 O O . ASP B 1 523 ? 21.219 33.719 -17.297 1 70.62 523 ASP B O 1
ATOM 11322 N N . GLU B 1 524 ? 21.281 35.625 -16.297 1 62 524 GLU B N 1
ATOM 11323 C CA . GLU B 1 524 ? 20.234 36.344 -17.031 1 62 524 GLU B CA 1
ATOM 11324 C C . GLU B 1 524 ? 20.516 36.312 -18.531 1 62 524 GLU B C 1
ATOM 11326 O O . GLU B 1 524 ? 19.594 36.406 -19.344 1 62 524 GLU B O 1
ATOM 11331 N N . ASN B 1 525 ? 21.781 36.281 -19.016 1 54.16 525 ASN B N 1
ATOM 11332 C CA . ASN B 1 525 ? 22.141 36.594 -20.391 1 54.16 525 ASN B CA 1
ATOM 11333 C C . ASN B 1 525 ? 21.688 35.5 -21.359 1 54.16 525 ASN B C 1
ATOM 11335 O O . ASN B 1 525 ? 21.75 35.688 -22.578 1 54.16 525 ASN B O 1
ATOM 11339 N N . ASN B 1 526 ? 21.453 34.375 -21 1 50.62 526 ASN B N 1
ATOM 11340 C CA . ASN B 1 526 ? 21.375 33.312 -22.016 1 50.62 526 ASN B CA 1
ATOM 11341 C C . ASN B 1 526 ? 19.953 33.125 -22.516 1 50.62 526 ASN B C 1
ATOM 11343 O O . ASN B 1 526 ? 19.609 32.062 -23.047 1 50.62 526 ASN B O 1
ATOM 11347 N N . ASN B 1 527 ? 19.125 33.969 -22.234 1 50.06 527 ASN B N 1
ATOM 11348 C CA . ASN B 1 527 ? 17.703 33.656 -22.203 1 50.06 527 ASN B CA 1
ATOM 11349 C C . ASN B 1 527 ? 17.047 33.906 -23.562 1 50.06 527 ASN B C 1
ATOM 11351 O O . ASN B 1 527 ? 16.641 35.031 -23.875 1 50.06 527 ASN B O 1
ATOM 11355 N N . GLU B 1 528 ? 17.453 33.188 -24.5 1 48.06 528 GLU B N 1
ATOM 11356 C CA . GLU B 1 528 ? 16.828 33.344 -25.812 1 48.06 528 GLU B CA 1
ATOM 11357 C C . GLU B 1 528 ? 15.328 33.094 -25.734 1 48.06 528 GLU B C 1
ATOM 11359 O O . GLU B 1 528 ? 14.633 33.188 -26.75 1 48.06 528 GLU B O 1
ATOM 11364 N N . VAL B 1 529 ? 14.828 32.531 -24.75 1 51.78 529 VAL B N 1
ATOM 11365 C CA . VAL B 1 529 ? 13.422 32.188 -24.844 1 51.78 529 VAL B CA 1
ATOM 11366 C C . VAL B 1 529 ? 12.555 33.344 -24.391 1 51.78 529 VAL B C 1
ATOM 11368 O O . VAL B 1 529 ? 12.875 34.031 -23.406 1 51.78 529 VAL B O 1
ATOM 11371 N N . ASP B 1 530 ? 11.586 33.75 -25.188 1 52.97 530 ASP B N 1
ATOM 11372 C CA . ASP B 1 530 ? 10.516 34.688 -24.891 1 52.97 530 ASP B CA 1
ATOM 11373 C C . ASP B 1 530 ? 9.773 34.312 -23.609 1 52.97 530 ASP B C 1
ATOM 11375 O O . ASP B 1 530 ? 9.609 33.125 -23.328 1 52.97 530 ASP B O 1
ATOM 11379 N N . ASN B 1 531 ? 9.664 35.281 -22.484 1 58.97 531 ASN B N 1
ATOM 11380 C CA . ASN B 1 531 ? 8.914 35.125 -21.25 1 58.97 531 ASN B CA 1
ATOM 11381 C C . ASN B 1 531 ? 9.727 34.375 -20.188 1 58.97 531 ASN B C 1
ATOM 11383 O O . ASN B 1 531 ? 9.164 33.625 -19.375 1 58.97 531 ASN B O 1
ATOM 11387 N N . PHE B 1 532 ? 11.008 34.594 -20.422 1 62.59 532 PHE B N 1
ATOM 11388 C CA . PHE B 1 532 ? 11.961 34 -19.484 1 62.59 532 PHE B CA 1
ATOM 11389 C C . PHE B 1 532 ? 11.883 34.656 -18.125 1 62.59 532 PHE B C 1
ATOM 11391 O O . PHE B 1 532 ? 11.859 35.906 -18.047 1 62.59 532 PHE B O 1
ATOM 11398 N N . VAL B 1 533 ? 11.656 33.844 -17.094 1 78.56 533 VAL B N 1
ATOM 11399 C CA . VAL B 1 533 ? 11.703 34.375 -15.742 1 78.56 533 VAL B CA 1
ATOM 11400 C C . VAL B 1 533 ? 13.156 34.5 -15.289 1 78.56 533 VAL B C 1
ATOM 11402 O O . VAL B 1 533 ? 13.891 33.5 -15.281 1 78.56 533 VAL B O 1
ATOM 11405 N N . ASN B 1 534 ? 13.617 35.781 -15.164 1 84 534 ASN B N 1
ATOM 11406 C CA . ASN B 1 534 ? 14.969 36 -14.648 1 84 534 ASN B CA 1
ATOM 11407 C C . ASN B 1 534 ? 15.141 35.344 -13.266 1 84 534 ASN B C 1
ATOM 11409 O O . ASN B 1 534 ? 14.156 35.125 -12.555 1 84 534 ASN B O 1
ATOM 11413 N N . ASN B 1 535 ? 16.359 34.938 -13.023 1 87.81 535 ASN B N 1
ATOM 11414 C CA . ASN B 1 535 ? 16.625 34.25 -11.766 1 87.81 535 ASN B CA 1
ATOM 11415 C C . ASN B 1 535 ? 16.25 35.094 -10.562 1 87.81 535 ASN B C 1
ATOM 11417 O O . ASN B 1 535 ? 15.773 34.594 -9.547 1 87.81 535 ASN B O 1
ATOM 11421 N N . ASP B 1 536 ? 16.406 36.406 -10.672 1 87.69 536 ASP B N 1
ATOM 11422 C CA . ASP B 1 536 ? 16.062 37.281 -9.57 1 87.69 536 ASP B CA 1
ATOM 11423 C C . ASP B 1 536 ? 14.562 37.281 -9.297 1 87.69 536 ASP B C 1
ATOM 11425 O O . ASP B 1 536 ? 14.133 37.312 -8.141 1 87.69 536 ASP B O 1
ATOM 11429 N N . ASP B 1 537 ? 13.867 37.25 -10.383 1 88.88 537 ASP B N 1
ATOM 11430 C CA . ASP B 1 537 ? 12.414 37.219 -10.234 1 88.88 537 ASP B CA 1
ATOM 11431 C C . ASP B 1 537 ? 11.984 35.906 -9.594 1 88.88 537 ASP B C 1
ATOM 11433 O O . ASP B 1 537 ? 11.055 35.875 -8.781 1 88.88 537 ASP B O 1
ATOM 11437 N N . LEU B 1 538 ? 12.688 34.906 -10.039 1 91.19 538 LEU B N 1
ATOM 11438 C CA . LEU B 1 538 ? 12.367 33.594 -9.461 1 91.19 538 LEU B CA 1
ATOM 11439 C C . LEU B 1 538 ? 12.68 33.562 -7.973 1 91.19 538 LEU B C 1
ATOM 11441 O O . LEU B 1 538 ? 11.898 33.031 -7.176 1 91.19 538 LEU B O 1
ATOM 11445 N N . VAL B 1 539 ? 13.758 34.094 -7.586 1 92.25 539 VAL B N 1
ATOM 11446 C CA . VAL B 1 539 ? 14.156 34.156 -6.18 1 92.25 539 VAL B CA 1
ATOM 11447 C C . VAL B 1 539 ? 13.148 35 -5.402 1 92.25 539 VAL B C 1
ATOM 11449 O O . VAL B 1 539 ? 12.758 34.656 -4.293 1 92.25 539 VAL B O 1
ATOM 11452 N N . LYS B 1 540 ? 12.742 36.062 -5.973 1 93.25 540 LYS B N 1
ATOM 11453 C CA . LYS B 1 540 ? 11.766 36.938 -5.328 1 93.25 540 LYS B CA 1
ATOM 11454 C C . LYS B 1 540 ? 10.438 36.219 -5.117 1 93.25 540 LYS B C 1
ATOM 11456 O O . LYS B 1 540 ? 9.758 36.438 -4.109 1 93.25 540 LYS B O 1
ATOM 11461 N N . LEU B 1 541 ? 10.102 35.469 -6.117 1 95.31 541 LEU B N 1
ATOM 11462 C CA . LEU B 1 541 ? 8.883 34.688 -5.996 1 95.31 541 LEU B CA 1
ATOM 11463 C C . LEU B 1 541 ? 8.93 33.812 -4.746 1 95.31 541 LEU B C 1
ATOM 11465 O O . LEU B 1 541 ? 7.961 33.75 -3.986 1 95.31 541 LEU B O 1
ATOM 11469 N N . TYR B 1 542 ? 10.023 33.156 -4.543 1 94.75 542 TYR B N 1
ATOM 11470 C CA . TYR B 1 542 ? 10.156 32.25 -3.393 1 94.75 542 TYR B CA 1
ATOM 11471 C C . TYR B 1 542 ? 10.281 33.062 -2.102 1 94.75 542 TYR B C 1
ATOM 11473 O O . TYR B 1 542 ? 9.828 32.625 -1.043 1 94.75 542 TYR B O 1
ATOM 11481 N N . GLU B 1 543 ? 10.852 34.219 -2.139 1 92.69 543 GLU B N 1
ATOM 11482 C CA . GLU B 1 543 ? 10.906 35.094 -0.982 1 92.69 543 GLU B CA 1
ATOM 11483 C C . GLU B 1 543 ? 9.508 35.531 -0.565 1 92.69 543 GLU B C 1
ATOM 11485 O O . GLU B 1 543 ? 9.164 35.5 0.62 1 92.69 543 GLU B O 1
ATOM 11490 N N . TYR B 1 544 ? 8.75 35.969 -1.564 1 95.44 544 TYR B N 1
ATOM 11491 C CA . TYR B 1 544 ? 7.383 36.406 -1.289 1 95.44 544 TYR B CA 1
ATOM 11492 C C . TYR B 1 544 ? 6.543 35.25 -0.748 1 95.44 544 TYR B C 1
ATOM 11494 O O . TYR B 1 544 ? 5.688 35.438 0.117 1 95.44 544 TYR B O 1
ATOM 11502 N N . TRP B 1 545 ? 6.781 34.062 -1.291 1 96.06 545 TRP B N 1
ATOM 11503 C CA . TRP B 1 545 ? 6.09 32.875 -0.779 1 96.06 545 TRP B CA 1
ATOM 11504 C C . TRP B 1 545 ? 6.379 32.688 0.707 1 96.06 545 TRP B C 1
ATOM 11506 O O . TRP B 1 545 ? 5.457 32.469 1.498 1 96.06 545 TRP B O 1
ATOM 11516 N N . ASN B 1 546 ? 7.617 32.781 1.084 1 92.75 546 ASN B N 1
ATOM 11517 C CA . ASN B 1 546 ? 8.016 32.562 2.471 1 92.75 546 ASN B CA 1
ATOM 11518 C C . ASN B 1 546 ? 7.379 33.594 3.402 1 92.75 546 ASN B C 1
ATOM 11520 O O . ASN B 1 546 ? 6.938 33.25 4.5 1 92.75 546 ASN B O 1
ATOM 11524 N N . GLU B 1 547 ? 7.375 34.75 2.928 1 92.19 547 GLU B N 1
ATOM 11525 C CA . GLU B 1 547 ? 6.742 35.812 3.717 1 92.19 547 GLU B CA 1
ATOM 11526 C C . GLU B 1 547 ? 5.262 35.5 3.941 1 92.19 547 GLU B C 1
ATOM 11528 O O . GLU B 1 547 ? 4.773 35.594 5.07 1 92.19 547 GLU B O 1
ATOM 11533 N N . MET B 1 548 ? 4.633 35.219 2.893 1 95.62 548 MET B N 1
ATOM 11534 C CA . MET B 1 548 ? 3.207 34.906 2.959 1 95.62 548 MET B CA 1
ATOM 11535 C C . MET B 1 548 ? 2.949 33.688 3.838 1 95.62 548 MET B C 1
ATOM 11537 O O . MET B 1 548 ? 2.029 33.688 4.66 1 95.62 548 MET B O 1
ATOM 11541 N N . TYR B 1 549 ? 3.77 32.656 3.641 1 94.75 549 TYR B N 1
ATOM 11542 C CA . TYR B 1 549 ? 3.582 31.406 4.371 1 94.75 549 TYR B CA 1
ATOM 11543 C C . TYR B 1 549 ? 3.795 31.609 5.867 1 94.75 549 TYR B C 1
ATOM 11545 O O . TYR B 1 549 ? 3.057 31.047 6.684 1 94.75 549 TYR B O 1
ATOM 11553 N N . ILE B 1 550 ? 4.711 32.438 6.266 1 90.56 550 ILE B N 1
ATOM 11554 C CA . ILE B 1 550 ? 4.984 32.719 7.668 1 90.56 550 ILE B CA 1
ATOM 11555 C C . ILE B 1 550 ? 3.791 33.438 8.297 1 90.56 550 ILE B C 1
ATOM 11557 O O . ILE B 1 550 ? 3.375 33.094 9.406 1 90.56 550 ILE B O 1
ATOM 11561 N N . LEU B 1 551 ? 3.279 34.312 7.562 1 93.62 551 LEU B N 1
ATOM 11562 C CA . LEU B 1 551 ? 2.119 35.062 8.055 1 93.62 551 LEU B CA 1
ATOM 11563 C C . LEU B 1 551 ? 0.918 34.125 8.219 1 93.62 551 LEU B C 1
ATOM 11565 O O . LEU B 1 551 ? 0.128 34.281 9.148 1 93.62 551 LEU B O 1
ATOM 11569 N N . SER B 1 552 ? 0.816 33.188 7.348 1 94.69 552 SER B N 1
ATOM 11570 C CA . SER B 1 552 ? -0.304 32.25 7.402 1 94.69 552 SER B CA 1
ATOM 11571 C C . SER B 1 552 ? -0.27 31.422 8.68 1 94.69 552 SER B C 1
ATOM 11573 O O . SER B 1 552 ? -1.283 30.844 9.078 1 94.69 552 SER B O 1
ATOM 11575 N N . ARG B 1 553 ? 0.802 31.406 9.406 1 92.12 553 ARG B N 1
ATOM 11576 C CA . ARG B 1 553 ? 0.966 30.562 10.586 1 92.12 553 ARG B CA 1
ATOM 11577 C C . ARG B 1 553 ? 0.759 31.359 11.867 1 92.12 553 ARG B C 1
ATOM 11579 O O . ARG B 1 553 ? 0.885 30.812 12.969 1 92.12 553 ARG B O 1
ATOM 11586 N N . TYR B 1 554 ? 0.367 32.562 11.703 1 92.81 554 TYR B N 1
ATOM 11587 C CA . TYR B 1 554 ? 0.111 33.375 12.883 1 92.81 554 TYR B CA 1
ATOM 11588 C C . TYR B 1 554 ? -1.045 32.812 13.703 1 92.81 554 TYR B C 1
ATOM 11590 O O . TYR B 1 554 ? -1.981 32.25 13.148 1 92.81 554 TYR B O 1
ATOM 11598 N N . GLU B 1 555 ? -0.981 33.031 15 1 92.25 555 GLU B N 1
ATOM 11599 C CA . GLU B 1 555 ? -2.02 32.562 15.898 1 92.25 555 GLU B CA 1
ATOM 11600 C C . GLU B 1 555 ? -3.084 33.625 16.156 1 92.25 555 GLU B C 1
ATOM 11602 O O . GLU B 1 555 ? -4.211 33.281 16.531 1 92.25 555 GLU B O 1
ATOM 11607 N N . GLU B 1 556 ? -2.605 34.875 16 1 94 556 GLU B N 1
ATOM 11608 C CA . GLU B 1 556 ? -3.5 36 16.188 1 94 556 GLU B CA 1
ATOM 11609 C C . GLU B 1 556 ? -3.311 37.031 15.078 1 94 556 GLU B C 1
ATOM 11611 O O . GLU B 1 556 ? -2.186 37.281 14.648 1 94 556 GLU B O 1
ATOM 11616 N N . PHE B 1 557 ? -4.445 37.594 14.625 1 95.69 557 PHE B N 1
ATOM 11617 C CA . PHE B 1 557 ? -4.414 38.594 13.578 1 95.69 557 PHE B CA 1
ATOM 11618 C C . PHE B 1 557 ? -5.168 39.844 14.016 1 95.69 557 PHE B C 1
ATOM 11620 O O . PHE B 1 557 ? -6.344 39.781 14.383 1 95.69 557 PHE B O 1
ATOM 11627 N N . SER B 1 558 ? -4.48 40.875 13.977 1 94.62 558 SER B N 1
ATOM 11628 C CA . SER B 1 558 ? -5.168 42.188 14.016 1 94.62 558 SER B CA 1
ATOM 11629 C C . SER B 1 558 ? -5.605 42.625 12.625 1 94.62 558 SER B C 1
ATOM 11631 O O . SER B 1 558 ? -5.211 42 11.625 1 94.62 558 SER B O 1
ATOM 11633 N N . GLU B 1 559 ? -6.438 43.594 12.578 1 93.5 559 GLU B N 1
ATOM 11634 C CA . GLU B 1 559 ? -6.84 44.094 11.266 1 93.5 559 GLU B CA 1
ATOM 11635 C C . GLU B 1 559 ? -5.633 44.562 10.453 1 93.5 559 GLU B C 1
ATOM 11637 O O . GLU B 1 559 ? -5.594 44.406 9.234 1 93.5 559 GLU B O 1
ATOM 11642 N N . SER B 1 560 ? -4.688 45.125 11.102 1 94.06 560 SER B N 1
ATOM 11643 C CA . SER B 1 560 ? -3.455 45.562 10.438 1 94.06 560 SER B CA 1
ATOM 11644 C C . SER B 1 560 ? -2.664 44.344 9.938 1 94.06 560 SER B C 1
ATOM 11646 O O . SER B 1 560 ? -2.072 44.406 8.859 1 94.06 560 SER B O 1
ATOM 11648 N N . ASP B 1 561 ? -2.656 43.344 10.797 1 94.62 561 ASP B N 1
ATOM 11649 C CA . ASP B 1 561 ? -1.981 42.125 10.383 1 94.62 561 ASP B CA 1
ATOM 11650 C C . ASP B 1 561 ? -2.652 41.531 9.156 1 94.62 561 ASP B C 1
ATOM 11652 O O . ASP B 1 561 ? -1.976 41 8.266 1 94.62 561 ASP B O 1
ATOM 11656 N N . LEU B 1 562 ? -3.918 41.531 9.125 1 96.69 562 LEU B N 1
ATOM 11657 C CA . LEU B 1 562 ? -4.668 40.969 8 1 96.69 562 LEU B CA 1
ATOM 11658 C C . LEU B 1 562 ? -4.387 41.75 6.723 1 96.69 562 LEU B C 1
ATOM 11660 O O . LEU B 1 562 ? -4.316 41.156 5.637 1 96.69 562 LEU B O 1
ATOM 11664 N N . GLU B 1 563 ? -4.266 43.031 6.891 1 95.88 563 GLU B N 1
ATOM 11665 C CA . GLU B 1 563 ? -3.912 43.844 5.734 1 95.88 563 GLU B CA 1
ATOM 11666 C C . GLU B 1 563 ? -2.518 43.5 5.215 1 95.88 563 GLU B C 1
ATOM 11668 O O . GLU B 1 563 ? -2.307 43.406 4.004 1 95.88 563 GLU B O 1
ATOM 11673 N N . LYS B 1 564 ? -1.626 43.344 6.156 1 96.56 564 LYS B N 1
ATOM 11674 C CA . LYS B 1 564 ? -0.277 42.938 5.785 1 96.56 564 LYS B CA 1
ATOM 11675 C C . LYS B 1 564 ? -0.291 41.562 5.094 1 96.56 564 LYS B C 1
ATOM 11677 O O . LYS B 1 564 ? 0.429 41.375 4.117 1 96.56 564 LYS B O 1
ATOM 11682 N N . PHE B 1 565 ? -1.063 40.719 5.676 1 97.38 565 PHE B N 1
ATOM 11683 C CA . PHE B 1 565 ? -1.182 39.375 5.109 1 97.38 565 PHE B CA 1
ATOM 11684 C C . PHE B 1 565 ? -1.794 39.438 3.717 1 97.38 565 PHE B C 1
ATOM 11686 O O . PHE B 1 565 ? -1.316 38.781 2.799 1 97.38 565 PHE B O 1
ATOM 11693 N N . ASN B 1 566 ? -2.826 40.188 3.529 1 97.06 566 ASN B N 1
ATOM 11694 C CA . ASN B 1 566 ? -3.457 40.375 2.225 1 97.06 566 ASN B CA 1
ATOM 11695 C C . ASN B 1 566 ? -2.473 40.938 1.195 1 97.06 566 ASN B C 1
ATOM 11697 O O . ASN B 1 566 ? -2.443 40.469 0.052 1 97.06 566 ASN B O 1
ATOM 11701 N N . ASP B 1 567 ? -1.711 41.844 1.617 1 97.19 567 ASP B N 1
ATOM 11702 C CA . ASP B 1 567 ? -0.697 42.438 0.737 1 97.19 567 ASP B CA 1
ATOM 11703 C C . ASP B 1 567 ? 0.34 41.375 0.338 1 97.19 567 ASP B C 1
ATOM 11705 O O . ASP B 1 567 ? 0.765 41.344 -0.818 1 97.19 567 ASP B O 1
ATOM 11709 N N . ALA B 1 568 ? 0.756 40.656 1.318 1 97.62 568 ALA B N 1
ATOM 11710 C CA . ALA B 1 568 ? 1.736 39.594 1.051 1 97.62 568 ALA B CA 1
ATOM 11711 C C . ALA B 1 568 ? 1.186 38.594 0.065 1 97.62 568 ALA B C 1
ATOM 11713 O O . ALA B 1 568 ? 1.904 38.125 -0.821 1 97.62 568 ALA B O 1
ATOM 11714 N N . ILE B 1 569 ? -0.08 38.219 0.181 1 98 569 ILE B N 1
ATOM 11715 C CA . ILE B 1 569 ? -0.728 37.25 -0.708 1 98 569 ILE B CA 1
ATOM 11716 C C . ILE B 1 569 ? -0.74 37.781 -2.135 1 98 569 ILE B C 1
ATOM 11718 O O . ILE B 1 569 ? -0.359 37.094 -3.076 1 98 569 ILE B O 1
ATOM 11722 N N . HIS B 1 570 ? -1.104 39.031 -2.254 1 97.12 570 HIS B N 1
ATOM 11723 C CA . HIS B 1 570 ? -1.232 39.625 -3.578 1 97.12 570 HIS B CA 1
ATOM 11724 C C . HIS B 1 570 ? 0.133 39.812 -4.23 1 97.12 570 HIS B C 1
ATOM 11726 O O . HIS B 1 570 ? 0.274 39.656 -5.445 1 97.12 570 HIS B O 1
ATOM 11732 N N . ARG B 1 571 ? 1.109 40.125 -3.441 1 96.5 571 ARG B N 1
ATOM 11733 C CA . ARG B 1 571 ? 2.457 40.281 -3.982 1 96.5 571 ARG B CA 1
ATOM 11734 C C . ARG B 1 571 ? 2.961 38.938 -4.539 1 96.5 571 ARG B C 1
ATOM 11736 O O . ARG B 1 571 ? 3.494 38.906 -5.648 1 96.5 571 ARG B O 1
ATOM 11743 N N . TRP B 1 572 ? 2.816 37.969 -3.77 1 97.5 572 TRP B N 1
ATOM 11744 C CA . TRP B 1 572 ? 3.223 36.656 -4.227 1 97.5 572 TRP B CA 1
ATOM 11745 C C . TRP B 1 572 ? 2.43 36.219 -5.461 1 97.5 572 TRP B C 1
ATOM 11747 O O . TRP B 1 572 ? 3.004 35.781 -6.449 1 97.5 572 TRP B O 1
ATOM 11757 N N . ALA B 1 573 ? 1.081 36.375 -5.395 1 97.44 573 ALA B N 1
ATOM 11758 C CA . ALA B 1 573 ? 0.2 35.906 -6.465 1 97.44 573 ALA B CA 1
ATOM 11759 C C . ALA B 1 573 ? 0.527 36.625 -7.781 1 97.44 573 ALA B C 1
ATOM 11761 O O . ALA B 1 573 ? 0.504 36 -8.844 1 97.44 573 ALA B O 1
ATOM 11762 N N . ARG B 1 574 ? 0.806 37.906 -7.668 1 95.31 574 ARG B N 1
ATOM 11763 C CA . ARG B 1 574 ? 1.165 38.656 -8.867 1 95.31 574 ARG B CA 1
ATOM 11764 C C . ARG B 1 574 ? 2.43 38.094 -9.508 1 95.31 574 ARG B C 1
ATOM 11766 O O . ARG B 1 574 ? 2.484 37.906 -10.727 1 95.31 574 ARG B O 1
ATOM 11773 N N . MET B 1 575 ? 3.375 37.844 -8.703 1 94.5 575 MET B N 1
ATOM 11774 C CA . MET B 1 575 ? 4.633 37.312 -9.211 1 94.5 575 MET B CA 1
ATOM 11775 C C . MET B 1 575 ? 4.441 35.875 -9.727 1 94.5 575 MET B C 1
ATOM 11777 O O . MET B 1 575 ? 5.066 35.469 -10.711 1 94.5 575 MET B O 1
ATOM 11781 N N . PHE B 1 576 ? 3.646 35.125 -9.047 1 95.81 576 PHE B N 1
ATOM 11782 C CA . PHE B 1 576 ? 3.336 33.75 -9.43 1 95.81 576 PHE B CA 1
ATOM 11783 C C . PHE B 1 576 ? 2.703 33.688 -10.812 1 95.81 576 PHE B C 1
ATOM 11785 O O . PHE B 1 576 ? 3.104 32.906 -11.664 1 95.81 576 PHE B O 1
ATOM 11792 N N . VAL B 1 577 ? 1.756 34.562 -11.047 1 93.94 577 VAL B N 1
ATOM 11793 C CA . VAL B 1 577 ? 1.059 34.594 -12.328 1 93.94 577 VAL B CA 1
ATOM 11794 C C . VAL B 1 577 ? 2.006 35.094 -13.414 1 93.94 577 VAL B C 1
ATOM 11796 O O . VAL B 1 577 ? 2.033 34.562 -14.523 1 93.94 577 VAL B O 1
ATOM 11799 N N . LYS B 1 578 ? 2.768 36.062 -13.055 1 89.75 578 LYS B N 1
ATOM 11800 C CA . LYS B 1 578 ? 3.725 36.625 -14.008 1 89.75 578 LYS B CA 1
ATOM 11801 C C . LYS B 1 578 ? 4.742 35.562 -14.438 1 89.75 578 LYS B C 1
ATOM 11803 O O . LYS B 1 578 ? 5.066 35.469 -15.625 1 89.75 578 LYS B O 1
ATOM 11808 N N . ALA B 1 579 ? 5.141 34.812 -13.508 1 89.06 579 ALA B N 1
ATOM 11809 C CA . ALA B 1 579 ? 6.227 33.875 -13.758 1 89.06 579 ALA B CA 1
ATOM 11810 C C . ALA B 1 579 ? 5.719 32.656 -14.5 1 89.06 579 ALA B C 1
ATOM 11812 O O . ALA B 1 579 ? 6.414 32.094 -15.367 1 89.06 579 ALA B O 1
ATOM 11813 N N . PHE B 1 580 ? 4.508 32.188 -14.18 1 90.44 580 PHE B N 1
ATOM 11814 C CA . PHE B 1 580 ? 4.176 30.812 -14.578 1 90.44 580 PHE B CA 1
ATOM 11815 C C . PHE B 1 580 ? 2.996 30.797 -15.539 1 90.44 580 PHE B C 1
ATOM 11817 O O . PHE B 1 580 ? 2.613 29.75 -16.047 1 90.44 580 PHE B O 1
ATOM 11824 N N . LYS B 1 581 ? 2.328 31.812 -15.789 1 86.06 581 LYS B N 1
ATOM 11825 C CA . LYS B 1 581 ? 1.122 31.844 -16.609 1 86.06 581 LYS B CA 1
ATOM 11826 C C . LYS B 1 581 ? 1.352 31.141 -17.953 1 86.06 581 LYS B C 1
ATOM 11828 O O . LYS B 1 581 ? 0.498 30.391 -18.422 1 86.06 581 LYS B O 1
ATOM 11833 N N . PHE B 1 582 ? 2.488 31.219 -18.484 1 79.5 582 PHE B N 1
ATOM 11834 C CA . PHE B 1 582 ? 2.725 30.719 -19.828 1 79.5 582 PHE B CA 1
ATOM 11835 C C . PHE B 1 582 ? 3.268 29.297 -19.797 1 79.5 582 PHE B C 1
ATOM 11837 O O . PHE B 1 582 ? 3.271 28.609 -20.812 1 79.5 582 PHE B O 1
ATOM 11844 N N . VAL B 1 583 ? 3.691 28.844 -18.688 1 79.25 583 VAL B N 1
ATOM 11845 C CA . VAL B 1 583 ? 4.238 27.5 -18.578 1 79.25 583 VAL B CA 1
ATOM 11846 C C . VAL B 1 583 ? 3.133 26.531 -18.188 1 79.25 583 VAL B C 1
ATOM 11848 O O . VAL B 1 583 ? 3.213 25.328 -18.484 1 79.25 583 VAL B O 1
ATOM 11851 N N . SER B 1 584 ? 2.152 27.094 -17.594 1 82 584 SER B N 1
ATOM 11852 C CA . SER B 1 584 ? 1.039 26.25 -17.172 1 82 584 SER B CA 1
ATOM 11853 C C . SER B 1 584 ? 0.155 25.859 -18.359 1 82 584 SER B C 1
ATOM 11855 O O . SER B 1 584 ? -0.275 26.734 -19.125 1 82 584 SER B O 1
ATOM 11857 N N . PRO B 1 585 ? -0.088 24.578 -18.484 1 74.44 585 PRO B N 1
ATOM 11858 C CA . PRO B 1 585 ? -0.948 24.172 -19.594 1 74.44 585 PRO B CA 1
ATOM 11859 C C . PRO B 1 585 ? -2.348 24.781 -19.516 1 74.44 585 PRO B C 1
ATOM 11861 O O . PRO B 1 585 ? -2.971 25.031 -20.547 1 74.44 585 PRO B O 1
ATOM 11864 N N . SER B 1 586 ? -2.873 25.109 -18.359 1 79.12 586 SER B N 1
ATOM 11865 C CA . SER B 1 586 ? -4.215 25.656 -18.172 1 79.12 586 SER B CA 1
ATOM 11866 C C . SER B 1 586 ? -4.18 27.172 -18 1 79.12 586 SER B C 1
ATOM 11868 O O . SER B 1 586 ? -5.207 27.797 -17.734 1 79.12 586 SER B O 1
ATOM 11870 N N . ASN B 1 587 ? -3.07 27.797 -18.141 1 85.44 587 ASN B N 1
ATOM 11871 C CA . ASN B 1 587 ? -2.916 29.219 -17.875 1 85.44 587 ASN B CA 1
ATOM 11872 C C . ASN B 1 587 ? -3.256 29.562 -16.438 1 85.44 587 ASN B C 1
ATOM 11874 O O . ASN B 1 587 ? -3.957 30.547 -16.172 1 85.44 587 ASN B O 1
ATOM 11878 N N . LEU B 1 588 ? -2.947 28.672 -15.516 1 91.12 588 LEU B N 1
ATOM 11879 C CA . LEU B 1 588 ? -3.061 28.797 -14.062 1 91.12 588 LEU B CA 1
ATOM 11880 C C . LEU B 1 588 ? -4.52 28.938 -13.641 1 91.12 588 LEU B C 1
ATOM 11882 O O . LEU B 1 588 ? -4.844 29.703 -12.742 1 91.12 588 LEU B O 1
ATOM 11886 N N . LYS B 1 589 ? -5.375 28.406 -14.398 1 90.5 589 LYS B N 1
ATOM 11887 C CA . LYS B 1 589 ? -6.777 28.344 -13.992 1 90.5 589 LYS B CA 1
ATOM 11888 C C . LYS B 1 589 ? -6.969 27.391 -12.812 1 90.5 589 LYS B C 1
ATOM 11890 O O . LYS B 1 589 ? -7.645 26.375 -12.938 1 90.5 589 LYS B O 1
ATOM 11895 N N . LEU B 1 590 ? -6.418 27.844 -11.656 1 92.75 590 LEU B N 1
ATOM 11896 C CA . LEU B 1 590 ? -6.402 27.047 -10.43 1 92.75 590 LEU B CA 1
ATOM 11897 C C . LEU B 1 590 ? -7.402 27.594 -9.414 1 92.75 590 LEU B C 1
ATOM 11899 O O . LEU B 1 590 ? -7.188 28.672 -8.844 1 92.75 590 LEU B O 1
ATOM 11903 N N . PRO B 1 591 ? -8.43 26.891 -9.117 1 94.38 591 PRO B N 1
ATOM 11904 C CA . PRO B 1 591 ? -9.406 27.375 -8.141 1 94.38 591 PRO B CA 1
ATOM 11905 C C . PRO B 1 591 ? -8.789 27.641 -6.77 1 94.38 591 PRO B C 1
ATOM 11907 O O . PRO B 1 591 ? -9.203 28.578 -6.074 1 94.38 591 PRO B O 1
ATOM 11910 N N . LYS B 1 592 ? -7.785 26.891 -6.395 1 94.81 592 LYS B N 1
ATOM 11911 C CA . LYS B 1 592 ? -7.121 27.062 -5.105 1 94.81 592 LYS B CA 1
ATOM 11912 C C . LYS B 1 592 ? -6.414 28.406 -5.031 1 94.81 592 LYS B C 1
ATOM 11914 O O . LYS B 1 592 ? -6.32 29.016 -3.959 1 94.81 592 LYS B O 1
ATOM 11919 N N . LEU B 1 593 ? -5.891 28.875 -6.195 1 96.5 593 LEU B N 1
ATOM 11920 C CA . LEU B 1 593 ? -5.246 30.172 -6.246 1 96.5 593 LEU B CA 1
ATOM 11921 C C . LEU B 1 593 ? -6.25 31.297 -5.965 1 96.5 593 LEU B C 1
ATOM 11923 O O . LEU B 1 593 ? -6.012 32.156 -5.105 1 96.5 593 LEU B O 1
ATOM 11927 N N . HIS B 1 594 ? -7.355 31.25 -6.617 1 95.56 594 HIS B N 1
ATOM 11928 C CA . HIS B 1 594 ? -8.406 32.219 -6.418 1 95.56 594 HIS B CA 1
ATOM 11929 C C . HIS B 1 594 ? -8.914 32.219 -4.98 1 95.56 594 HIS B C 1
ATOM 11931 O O . HIS B 1 594 ? -9.031 33.281 -4.352 1 95.56 594 HIS B O 1
ATOM 11937 N N . SER B 1 595 ? -9.227 31.016 -4.543 1 96.25 595 SER B N 1
ATOM 11938 C CA . SER B 1 595 ? -9.766 30.844 -3.199 1 96.25 595 SER B CA 1
ATOM 11939 C C . SER B 1 595 ? -8.82 31.422 -2.146 1 96.25 595 SER B C 1
ATOM 11941 O O . SER B 1 595 ? -9.258 32.094 -1.215 1 96.25 595 SER B O 1
ATOM 11943 N N . TRP B 1 596 ? -7.562 31.172 -2.312 1 96.88 596 TRP B N 1
ATOM 11944 C CA . TRP B 1 596 ? -6.57 31.641 -1.351 1 96.88 596 TRP B CA 1
ATOM 11945 C C . TRP B 1 596 ? -6.441 33.156 -1.397 1 96.88 596 TRP B C 1
ATOM 11947 O O . TRP B 1 596 ? -6.367 33.812 -0.356 1 96.88 596 TRP B O 1
ATOM 11957 N N . VAL B 1 597 ? -6.52 33.75 -2.516 1 96.75 597 VAL B N 1
ATOM 11958 C CA . VAL B 1 597 ? -6.281 35.188 -2.709 1 96.75 597 VAL B CA 1
ATOM 11959 C C . VAL B 1 597 ? -7.492 35.969 -2.23 1 96.75 597 VAL B C 1
ATOM 11961 O O . VAL B 1 597 ? -7.344 37.031 -1.598 1 96.75 597 VAL B O 1
ATOM 11964 N N . TYR B 1 598 ? -8.633 35.438 -2.396 1 96.44 598 TYR B N 1
ATOM 11965 C CA . TYR B 1 598 ? -9.781 36.344 -2.229 1 96.44 598 TYR B CA 1
ATOM 11966 C C . TYR B 1 598 ? -10.633 35.906 -1.04 1 96.44 598 TYR B C 1
ATOM 11968 O O . TYR B 1 598 ? -11.461 36.656 -0.552 1 96.44 598 TYR B O 1
ATOM 11976 N N . HIS B 1 599 ? -10.422 34.719 -0.537 1 96.31 599 HIS B N 1
ATOM 11977 C CA . HIS B 1 599 ? -11.383 34.25 0.459 1 96.31 599 HIS B CA 1
ATOM 11978 C C . HIS B 1 599 ? -10.711 34 1.802 1 96.31 599 HIS B C 1
ATOM 11980 O O . HIS B 1 599 ? -11.383 33.906 2.832 1 96.31 599 HIS B O 1
ATOM 11986 N N . ILE B 1 600 ? -9.406 33.844 1.926 1 97 600 ILE B N 1
ATOM 11987 C CA . ILE B 1 600 ? -8.742 33.406 3.148 1 97 600 ILE B CA 1
ATOM 11988 C C . ILE B 1 600 ? -8.867 34.5 4.219 1 97 600 ILE B C 1
ATOM 11990 O O . ILE B 1 600 ? -9.055 34.188 5.398 1 97 600 ILE B O 1
ATOM 11994 N N . ILE B 1 601 ? -8.797 35.75 3.871 1 96.62 601 ILE B N 1
ATOM 11995 C CA . ILE B 1 601 ? -8.836 36.844 4.832 1 96.62 601 ILE B CA 1
ATOM 11996 C C . ILE B 1 601 ? -10.219 36.906 5.488 1 96.62 601 ILE B C 1
ATOM 11998 O O . ILE B 1 601 ? -10.32 37.031 6.711 1 96.62 601 ILE B O 1
ATOM 12002 N N . ASP B 1 602 ? -11.211 36.75 4.652 1 95.75 602 ASP B N 1
ATOM 12003 C CA . ASP B 1 602 ? -12.57 36.75 5.184 1 95.75 602 ASP B CA 1
ATOM 12004 C C . ASP B 1 602 ? -12.812 35.531 6.074 1 95.75 602 ASP B C 1
ATOM 12006 O O . ASP B 1 602 ? -13.562 35.625 7.051 1 95.75 602 ASP B O 1
ATOM 12010 N N . SER B 1 603 ? -12.242 34.469 5.754 1 97 603 SER B N 1
ATOM 12011 C CA . SER B 1 603 ? -12.359 33.281 6.59 1 97 603 SER B CA 1
ATOM 12012 C C . SER B 1 603 ? -11.734 33.5 7.961 1 97 603 SER B C 1
ATOM 12014 O O . SER B 1 603 ? -12.281 33.062 8.977 1 97 603 SER B O 1
ATOM 12016 N N . ILE B 1 604 ? -10.602 34.156 7.988 1 97.44 604 ILE B N 1
ATOM 12017 C CA . ILE B 1 604 ? -9.938 34.438 9.25 1 97.44 604 ILE B CA 1
ATOM 12018 C C . ILE B 1 604 ? -10.805 35.375 10.086 1 97.44 604 ILE B C 1
ATOM 12020 O O . ILE B 1 604 ? -10.977 35.156 11.289 1 97.44 604 ILE B O 1
ATOM 12024 N N . ARG B 1 605 ? -11.398 36.375 9.445 1 96.5 605 ARG B N 1
ATOM 12025 C CA . ARG B 1 605 ? -12.266 37.344 10.148 1 96.5 605 ARG B CA 1
ATOM 12026 C C . ARG B 1 605 ? -13.469 36.625 10.758 1 96.5 605 ARG B C 1
ATOM 12028 O O . ARG B 1 605 ? -13.898 36.969 11.859 1 96.5 605 ARG B O 1
ATOM 12035 N N . SER B 1 606 ? -13.875 35.656 10.039 1 96.94 606 SER B N 1
ATOM 12036 C CA . SER B 1 606 ? -15.109 35 10.445 1 96.94 606 SER B CA 1
ATOM 12037 C C . SER B 1 606 ? -14.844 33.875 11.469 1 96.94 606 SER B C 1
ATOM 12039 O O . SER B 1 606 ? -15.609 33.719 12.414 1 96.94 606 SER B O 1
ATOM 12041 N N . TYR B 1 607 ? -13.789 33.094 11.297 1 97.06 607 TYR B N 1
ATOM 12042 C CA . TYR B 1 607 ? -13.68 31.859 12.039 1 97.06 607 TYR B CA 1
ATOM 12043 C C . TYR B 1 607 ? -12.391 31.812 12.852 1 97.06 607 TYR B C 1
ATOM 12045 O O . TYR B 1 607 ? -12.109 30.812 13.523 1 97.06 607 TYR B O 1
ATOM 12053 N N . GLY B 1 608 ? -11.57 32.812 12.781 1 95.12 608 GLY B N 1
ATOM 12054 C CA . GLY B 1 608 ? -10.32 32.844 13.523 1 95.12 608 GLY B CA 1
ATOM 12055 C C . GLY B 1 608 ? -9.125 32.438 12.688 1 95.12 608 GLY B C 1
ATOM 12056 O O . GLY B 1 608 ? -9.227 32.281 11.469 1 95.12 608 GLY B O 1
ATOM 12057 N N . ALA B 1 609 ? -8.023 32.219 13.344 1 95.38 609 ALA B N 1
ATOM 12058 C CA . ALA B 1 609 ? -6.754 31.953 12.688 1 95.38 609 ALA B CA 1
ATOM 12059 C C . ALA B 1 609 ? -6.816 30.641 11.914 1 95.38 609 ALA B C 1
ATOM 12061 O O . ALA B 1 609 ? -7.594 29.734 12.266 1 95.38 609 ALA B O 1
ATOM 12062 N N . ILE B 1 610 ? -5.945 30.469 10.969 1 95.31 610 ILE B N 1
ATOM 12063 C CA . ILE B 1 610 ? -5.957 29.359 10.031 1 95.31 610 ILE B CA 1
ATOM 12064 C C . ILE B 1 610 ? -5.625 28.062 10.766 1 95.31 610 ILE B C 1
ATOM 12066 O O . ILE B 1 610 ? -6.102 26.984 10.383 1 95.31 610 ILE B O 1
ATOM 12070 N N . ASN B 1 611 ? -4.918 28.078 11.812 1 92.19 611 ASN B N 1
ATOM 12071 C CA . ASN B 1 611 ? -4.512 26.906 12.586 1 92.19 611 ASN B CA 1
ATOM 12072 C C . ASN B 1 611 ? -5.715 26.172 13.164 1 92.19 611 ASN B C 1
ATOM 12074 O O . ASN B 1 611 ? -5.617 25 13.531 1 92.19 611 ASN B O 1
ATOM 12078 N N . GLY B 1 612 ? -6.773 26.875 13.211 1 92.06 612 GLY B N 1
ATOM 12079 C CA . GLY B 1 612 ? -7.965 26.297 13.82 1 92.06 612 GLY B CA 1
ATOM 12080 C C . GLY B 1 612 ? -8.758 25.422 12.859 1 92.06 612 GLY B C 1
ATOM 12081 O O . GLY B 1 612 ? -9.68 24.719 13.273 1 92.06 612 GLY B O 1
ATOM 12082 N N . TYR B 1 613 ? -8.43 25.531 11.625 1 91 613 TYR B N 1
ATOM 12083 C CA . TYR B 1 613 ? -9.172 24.719 10.672 1 91 613 TYR B CA 1
ATOM 12084 C C . TYR B 1 613 ? -8.242 24.125 9.617 1 91 613 TYR B C 1
ATOM 12086 O O . TYR B 1 613 ? -8.484 24.266 8.414 1 91 613 TYR B O 1
ATOM 12094 N N . THR B 1 614 ? -7.285 23.344 10.047 1 88.88 614 THR B N 1
ATOM 12095 C CA . THR B 1 614 ? -6.336 22.656 9.188 1 88.88 614 THR B CA 1
ATOM 12096 C C . THR B 1 614 ? -6.664 21.156 9.117 1 88.88 614 THR B C 1
ATOM 12098 O O . THR B 1 614 ? -7.082 20.562 10.109 1 88.88 614 THR B O 1
ATOM 12101 N N . THR B 1 615 ? -6.496 20.594 7.957 1 89.94 615 THR B N 1
ATOM 12102 C CA . THR B 1 615 ? -6.781 19.172 7.734 1 89.94 615 THR B CA 1
ATOM 12103 C C . THR B 1 615 ? -5.703 18.297 8.367 1 89.94 615 THR B C 1
ATOM 12105 O O . THR B 1 615 ? -5.926 17.109 8.609 1 89.94 615 THR B O 1
ATOM 12108 N N . GLU B 1 616 ? -4.555 18.781 8.656 1 86.69 616 GLU B N 1
ATOM 12109 C CA . GLU B 1 616 ? -3.389 18.031 9.109 1 86.69 616 GLU B CA 1
ATOM 12110 C C . GLU B 1 616 ? -3.699 17.234 10.375 1 86.69 616 GLU B C 1
ATOM 12112 O O . GLU B 1 616 ? -3.334 16.062 10.484 1 86.69 616 GLU B O 1
ATOM 12117 N N . THR B 1 617 ? -4.348 17.844 11.289 1 86.12 617 THR B N 1
ATOM 12118 C CA . THR B 1 617 ? -4.609 17.203 12.578 1 86.12 617 THR B CA 1
ATOM 12119 C C . THR B 1 617 ? -5.707 16.156 12.453 1 86.12 617 THR B C 1
ATOM 12121 O O . THR B 1 617 ? -5.777 15.227 13.258 1 86.12 617 THR B O 1
ATOM 12124 N N . TYR B 1 618 ? -6.535 16.312 11.453 1 90.75 618 TYR B N 1
ATOM 12125 C CA . TYR B 1 618 ? -7.645 15.375 11.289 1 90.75 618 TYR B CA 1
ATOM 12126 C C . TYR B 1 618 ? -7.219 14.164 10.469 1 90.75 618 TYR B C 1
ATOM 12128 O O . TYR B 1 618 ? -7.727 13.055 10.672 1 90.75 618 TYR B O 1
ATOM 12136 N N . GLU B 1 619 ? -6.336 14.312 9.531 1 87.44 619 GLU B N 1
ATOM 12137 C CA . GLU B 1 619 ? -5.867 13.219 8.688 1 87.44 619 GLU B CA 1
ATOM 12138 C C . GLU B 1 619 ? -5.18 12.141 9.516 1 87.44 619 GLU B C 1
ATOM 12140 O O . GLU B 1 619 ? -5.207 10.961 9.156 1 87.44 619 GLU B O 1
ATOM 12145 N N . SER B 1 620 ? -4.547 12.555 10.562 1 85.88 620 SER B N 1
ATOM 12146 C CA . SER B 1 620 ? -3.869 11.609 11.445 1 85.88 620 SER B CA 1
ATOM 12147 C C . SER B 1 620 ? -4.863 10.664 12.109 1 85.88 620 SER B C 1
ATOM 12149 O O . SER B 1 620 ? -4.496 9.562 12.531 1 85.88 620 SER B O 1
ATOM 12151 N N . LEU B 1 621 ? -6.129 11.086 12.164 1 91.56 621 LEU B N 1
ATOM 12152 C CA . LEU B 1 621 ? -7.16 10.273 12.805 1 91.56 621 LEU B CA 1
ATOM 12153 C C . LEU B 1 621 ? -7.473 9.039 11.977 1 91.56 621 LEU B C 1
ATOM 12155 O O . LEU B 1 621 ? -7.945 8.023 12.508 1 91.56 621 LEU B O 1
ATOM 12159 N N . HIS B 1 622 ? -7.238 9.086 10.711 1 90.69 622 HIS B N 1
ATOM 12160 C CA . HIS B 1 622 ? -7.52 7.957 9.828 1 90.69 622 HIS B CA 1
ATOM 12161 C C . HIS B 1 622 ? -6.738 6.719 10.258 1 90.69 622 HIS B C 1
ATOM 12163 O O . HIS B 1 622 ? -7.215 5.59 10.086 1 90.69 622 HIS B O 1
ATOM 12169 N N . LYS B 1 623 ? -5.613 6.941 10.75 1 86.69 623 LYS B N 1
ATOM 12170 C CA . LYS B 1 623 ? -4.785 5.82 11.188 1 86.69 623 LYS B CA 1
ATOM 12171 C C . LYS B 1 623 ? -5.48 5.02 12.281 1 86.69 623 LYS B C 1
ATOM 12173 O O . LYS B 1 623 ? -5.531 3.791 12.227 1 86.69 623 LYS B O 1
ATOM 12178 N N . TYR B 1 624 ? -6.082 5.719 13.156 1 86.62 624 TYR B N 1
ATOM 12179 C CA . TYR B 1 624 ? -6.602 5.082 14.359 1 86.62 624 TYR B CA 1
ATOM 12180 C C . TYR B 1 624 ? -8.047 4.637 14.156 1 86.62 624 TYR B C 1
ATOM 12182 O O . TYR B 1 624 ? -8.492 3.656 14.766 1 86.62 624 TYR B O 1
ATOM 12190 N N . PHE B 1 625 ? -8.703 5.352 13.32 1 92 625 PHE B N 1
ATOM 12191 C CA . PHE B 1 625 ? -10.133 5.074 13.234 1 92 625 PHE B CA 1
ATOM 12192 C C . PHE B 1 625 ? -10.453 4.262 11.984 1 92 625 PHE B C 1
ATOM 12194 O O . PHE B 1 625 ? -11.539 3.699 11.867 1 92 625 PHE B O 1
ATOM 12201 N N . VAL B 1 626 ? -9.484 4.176 11.062 1 92.62 626 VAL B N 1
ATOM 12202 C CA . VAL B 1 626 ? -9.805 3.488 9.82 1 92.62 626 VAL B CA 1
ATOM 12203 C C . VAL B 1 626 ? -8.727 2.451 9.508 1 92.62 626 VAL B C 1
ATOM 12205 O O . VAL B 1 626 ? -9.008 1.249 9.484 1 92.62 626 VAL B O 1
ATOM 12208 N N . LYS B 1 627 ? -7.539 2.824 9.398 1 86.5 627 LYS B N 1
ATOM 12209 C CA . LYS B 1 627 ? -6.484 1.972 8.859 1 86.5 627 LYS B CA 1
ATOM 12210 C C . LYS B 1 627 ? -6.156 0.83 9.812 1 86.5 627 LYS B C 1
ATOM 12212 O O . LYS B 1 627 ? -6.129 -0.335 9.406 1 86.5 627 LYS B O 1
ATOM 12217 N N . ILE B 1 628 ? -5.859 1.124 11.062 1 86 628 ILE B N 1
ATOM 12218 C CA . ILE B 1 628 ? -5.488 0.1 12.031 1 86 628 ILE B CA 1
ATOM 12219 C C . ILE B 1 628 ? -6.656 -0.864 12.234 1 86 628 ILE B C 1
ATOM 12221 O O . ILE B 1 628 ? -6.492 -2.08 12.117 1 86 628 ILE B O 1
ATOM 12225 N N . PRO B 1 629 ? -7.812 -0.321 12.469 1 87.88 629 PRO B N 1
ATOM 12226 C CA . PRO B 1 629 ? -8.93 -1.248 12.633 1 87.88 629 PRO B CA 1
ATOM 12227 C C . PRO B 1 629 ? -9.195 -2.084 11.383 1 87.88 629 PRO B C 1
ATOM 12229 O O . PRO B 1 629 ? -9.57 -3.256 11.492 1 87.88 629 PRO B O 1
ATOM 12232 N N . TYR B 1 630 ? -8.984 -1.551 10.203 1 88.19 630 TYR B N 1
ATOM 12233 C CA . TYR B 1 630 ? -9.195 -2.285 8.961 1 88.19 630 TYR B CA 1
ATOM 12234 C C . TYR B 1 630 ? -8.203 -3.43 8.82 1 88.19 630 TYR B C 1
ATOM 12236 O O . TYR B 1 630 ? -8.562 -4.531 8.398 1 88.19 630 TYR B O 1
ATOM 12244 N N . ARG B 1 631 ? -7.047 -3.098 9.164 1 80.25 631 ARG B N 1
ATOM 12245 C CA . ARG B 1 631 ? -5.984 -4.09 9.062 1 80.25 631 ARG B CA 1
ATOM 12246 C C . ARG B 1 631 ? -6.273 -5.301 9.945 1 80.25 631 ARG B C 1
ATOM 12248 O O . ARG B 1 631 ? -5.93 -6.43 9.594 1 80.25 631 ARG B O 1
ATOM 12255 N N . ILE B 1 632 ? -6.871 -5.074 11.078 1 83.12 632 ILE B N 1
ATOM 12256 C CA . ILE B 1 632 ? -7.094 -6.16 12.031 1 83.12 632 ILE B CA 1
ATOM 12257 C C . ILE B 1 632 ? -8.445 -6.82 11.75 1 83.12 632 ILE B C 1
ATOM 12259 O O . ILE B 1 632 ? -8.773 -7.852 12.344 1 83.12 632 ILE B O 1
ATOM 12263 N N . SER B 1 633 ? -9.18 -6.27 10.781 1 84.88 633 SER B N 1
ATOM 12264 C CA . SER B 1 633 ? -10.484 -6.832 10.438 1 84.88 633 SER B CA 1
ATOM 12265 C C . SER B 1 633 ? -10.344 -7.969 9.43 1 84.88 633 SER B C 1
ATOM 12267 O O . SER B 1 633 ? -9.25 -8.219 8.914 1 84.88 633 SER B O 1
ATOM 12269 N N . ASN B 1 634 ? -11.391 -8.703 9.203 1 76.38 634 ASN B N 1
ATOM 12270 C CA . ASN B 1 634 ? -11.383 -9.773 8.211 1 76.38 634 ASN B CA 1
ATOM 12271 C C . ASN B 1 634 ? -11.75 -9.25 6.824 1 76.38 634 ASN B C 1
ATOM 12273 O O . ASN B 1 634 ? -11.953 -10.031 5.895 1 76.38 634 ASN B O 1
ATOM 12277 N N . LYS B 1 635 ? -11.883 -7.965 6.652 1 76.62 635 LYS B N 1
ATOM 12278 C CA . LYS B 1 635 ? -12.102 -7.254 5.398 1 76.62 635 LYS B CA 1
ATOM 12279 C C . LYS B 1 635 ? -13.477 -7.562 4.824 1 76.62 635 LYS B C 1
ATOM 12281 O O . LYS B 1 635 ? -13.719 -7.355 3.633 1 76.62 635 LYS B O 1
ATOM 12286 N N . LYS B 1 636 ? -14.336 -8.25 5.602 1 73.06 636 LYS B N 1
ATOM 12287 C CA . LYS B 1 636 ? -15.742 -8.453 5.262 1 73.06 636 LYS B CA 1
ATOM 12288 C C . LYS B 1 636 ? -16.656 -7.664 6.203 1 73.06 636 LYS B C 1
ATOM 12290 O O . LYS B 1 636 ? -16.469 -7.699 7.422 1 73.06 636 LYS B O 1
ATOM 12295 N N . ASP B 1 637 ? -17.594 -7.012 5.68 1 79.81 637 ASP B N 1
ATOM 12296 C CA . ASP B 1 637 ? -18.453 -6.191 6.531 1 79.81 637 ASP B CA 1
ATOM 12297 C C . ASP B 1 637 ? -17.625 -5.438 7.574 1 79.81 637 ASP B C 1
ATOM 12299 O O . ASP B 1 637 ? -17.844 -5.598 8.781 1 79.81 637 ASP B O 1
ATOM 12303 N N . VAL B 1 638 ? -16.844 -4.629 7.066 1 86.44 638 VAL B N 1
ATOM 12304 C CA . VAL B 1 638 ? -15.695 -4.09 7.793 1 86.44 638 VAL B CA 1
ATOM 12305 C C . VAL B 1 638 ? -16.172 -3.043 8.797 1 86.44 638 VAL B C 1
ATOM 12307 O O . VAL B 1 638 ? -15.625 -2.941 9.898 1 86.44 638 VAL B O 1
ATOM 12310 N N . GLU B 1 639 ? -17.234 -2.227 8.57 1 90.56 639 GLU B N 1
ATOM 12311 C CA . GLU B 1 639 ? -17.562 -1.06 9.375 1 90.56 639 GLU B CA 1
ATOM 12312 C C . GLU B 1 639 ? -17.953 -1.467 10.797 1 90.56 639 GLU B C 1
ATOM 12314 O O . GLU B 1 639 ? -17.438 -0.922 11.766 1 90.56 639 GLU B O 1
ATOM 12319 N N . PRO B 1 640 ? -18.781 -2.49 10.938 1 87.12 640 PRO B N 1
ATOM 12320 C CA . PRO B 1 640 ? -19.109 -2.9 12.305 1 87.12 640 PRO B CA 1
ATOM 12321 C C . PRO B 1 640 ? -17.891 -3.404 13.07 1 87.12 640 PRO B C 1
ATOM 12323 O O . PRO B 1 640 ? -17.766 -3.178 14.273 1 87.12 640 PRO B O 1
ATOM 12326 N N . GLN B 1 641 ? -17.094 -4.078 12.367 1 88.81 641 GLN B N 1
ATOM 12327 C CA . GLN B 1 641 ? -15.875 -4.578 13 1 88.81 641 GLN B CA 1
ATOM 12328 C C . GLN B 1 641 ? -14.969 -3.43 13.438 1 88.81 641 GLN B C 1
ATOM 12330 O O . GLN B 1 641 ? -14.367 -3.486 14.508 1 88.81 641 GLN B O 1
ATOM 12335 N N . LEU B 1 642 ? -14.922 -2.422 12.633 1 92.19 642 LEU B N 1
ATOM 12336 C CA . LEU B 1 642 ? -14.102 -1.264 12.961 1 92.19 642 LEU B CA 1
ATOM 12337 C C . LEU B 1 642 ? -14.617 -0.571 14.219 1 92.19 642 LEU B C 1
ATOM 12339 O O . LEU B 1 642 ? -13.828 -0.22 15.102 1 92.19 642 LEU B O 1
ATOM 12343 N N . LEU B 1 643 ? -15.875 -0.461 14.258 1 90.44 643 LEU B N 1
ATOM 12344 C CA . LEU B 1 643 ? -16.484 0.238 15.383 1 90.44 643 LEU B CA 1
ATOM 12345 C C . LEU B 1 643 ? -16.25 -0.527 16.688 1 90.44 643 LEU B C 1
ATOM 12347 O O . LEU B 1 643 ? -16.016 0.078 17.734 1 90.44 643 LEU B O 1
ATOM 12351 N N . ARG B 1 644 ? -16.25 -1.827 16.625 1 87.94 644 ARG B N 1
ATOM 12352 C CA . ARG B 1 644 ? -15.969 -2.639 17.797 1 87.94 644 ARG B CA 1
ATOM 12353 C C . ARG B 1 644 ? -14.516 -2.479 18.234 1 87.94 644 ARG B C 1
ATOM 12355 O O . ARG B 1 644 ? -14.219 -2.383 19.422 1 87.94 644 ARG B O 1
ATOM 12362 N N . THR B 1 645 ? -13.742 -2.525 17.234 1 89.31 645 THR B N 1
ATOM 12363 C CA . THR B 1 645 ? -12.32 -2.361 17.516 1 89.31 645 THR B CA 1
ATOM 12364 C C . THR B 1 645 ? -12.047 -1.002 18.156 1 89.31 645 THR B C 1
ATOM 12366 O O . THR B 1 645 ? -11.258 -0.898 19.094 1 89.31 645 THR B O 1
ATOM 12369 N N . ILE B 1 646 ? -12.68 0.041 17.656 1 88.88 646 ILE B N 1
ATOM 12370 C CA . ILE B 1 646 ? -12.508 1.394 18.172 1 88.88 646 ILE B CA 1
ATOM 12371 C C . ILE B 1 646 ? -12.992 1.459 19.625 1 88.88 646 ILE B C 1
ATOM 12373 O O . ILE B 1 646 ? -12.352 2.086 20.469 1 88.88 646 ILE B O 1
ATOM 12377 N N . LYS B 1 647 ? -14.031 0.832 19.906 1 85.75 647 LYS B N 1
ATOM 12378 C CA . LYS B 1 647 ? -14.555 0.787 21.266 1 85.75 647 LYS B CA 1
ATOM 12379 C C . LYS B 1 647 ? -13.578 0.106 22.203 1 85.75 647 LYS B C 1
ATOM 12381 O O . LYS B 1 647 ? -13.32 0.602 23.312 1 85.75 647 LYS B O 1
ATOM 12386 N N . ARG B 1 648 ? -13.062 -0.963 21.781 1 87.69 648 ARG B N 1
ATOM 12387 C CA . ARG B 1 648 ? -12.094 -1.685 22.609 1 87.69 648 ARG B CA 1
ATOM 12388 C C . ARG B 1 648 ? -10.852 -0.842 22.859 1 87.69 648 ARG B C 1
ATOM 12390 O O . ARG B 1 648 ? -10.305 -0.841 23.953 1 87.69 648 ARG B O 1
ATOM 12397 N N . GLN B 1 649 ? -10.391 -0.208 21.859 1 86.19 649 GLN B N 1
ATOM 12398 C CA . GLN B 1 649 ? -9.219 0.646 22 1 86.19 649 GLN B CA 1
ATOM 12399 C C . GLN B 1 649 ? -9.484 1.799 22.969 1 86.19 649 GLN B C 1
ATOM 12401 O O . GLN B 1 649 ? -8.609 2.17 23.75 1 86.19 649 GLN B O 1
ATOM 12406 N N . ALA B 1 650 ? -10.656 2.342 22.844 1 81.44 650 ALA B N 1
ATOM 12407 C CA . ALA B 1 650 ? -11.023 3.43 23.734 1 81.44 650 ALA B CA 1
ATOM 12408 C C . ALA B 1 650 ? -11.023 2.955 25.188 1 81.44 650 ALA B C 1
ATOM 12410 O O . ALA B 1 650 ? -10.57 3.67 26.094 1 81.44 650 ALA B O 1
ATOM 12411 N N . ILE B 1 651 ? -11.484 1.764 25.375 1 81.62 651 ILE B N 1
ATOM 12412 C CA . ILE B 1 651 ? -11.508 1.176 26.719 1 81.62 651 ILE B CA 1
ATOM 12413 C C . ILE B 1 651 ? -10.078 0.975 27.219 1 81.62 651 ILE B C 1
ATOM 12415 O O . ILE B 1 651 ? -9.766 1.287 28.359 1 81.62 651 ILE B O 1
ATOM 12419 N N . SER B 1 652 ? -9.289 0.501 26.328 1 84 652 SER B N 1
ATOM 12420 C CA . SER B 1 652 ? -7.898 0.241 26.672 1 84 652 SER B CA 1
ATOM 12421 C C . SER B 1 652 ? -7.172 1.529 27.047 1 84 652 SER B C 1
ATOM 12423 O O . SER B 1 652 ? -6.422 1.566 28.016 1 84 652 SER B O 1
ATOM 12425 N N . ILE B 1 653 ? -7.324 2.57 26.344 1 77.19 653 ILE B N 1
ATOM 12426 C CA . ILE B 1 653 ? -6.664 3.85 26.578 1 77.19 653 ILE B CA 1
ATOM 12427 C C . ILE B 1 653 ? -7.145 4.445 27.891 1 77.19 653 ILE B C 1
ATOM 12429 O O . ILE B 1 653 ? -6.34 4.941 28.688 1 77.19 653 ILE B O 1
ATOM 12433 N N . ARG B 1 654 ? -8.344 4.371 28.141 1 73.69 654 ARG B N 1
ATOM 12434 C CA . ARG B 1 654 ? -8.922 4.934 29.359 1 73.69 654 ARG B CA 1
ATOM 12435 C C . ARG B 1 654 ? -8.406 4.195 30.594 1 73.69 654 ARG B C 1
ATOM 12437 O O . ARG B 1 654 ? -8.133 4.816 31.625 1 73.69 654 ARG B O 1
ATOM 12444 N N . MET B 1 655 ? -8.258 2.975 30.406 1 76 655 MET B N 1
ATOM 12445 C CA . MET B 1 655 ? -7.844 2.162 31.547 1 76 655 MET B CA 1
ATOM 12446 C C . MET B 1 655 ? -6.34 2.27 31.781 1 76 655 MET B C 1
ATOM 12448 O O . MET B 1 655 ? -5.855 2.039 32.875 1 76 655 MET B O 1
ATOM 12452 N N . SER B 1 656 ? -5.609 2.547 30.688 1 70.06 656 SER B N 1
ATOM 12453 C CA . SER B 1 656 ? -4.164 2.684 30.797 1 70.06 656 SER B CA 1
ATOM 12454 C C . SER B 1 656 ? -3.773 4.062 31.328 1 70.06 656 SER B C 1
ATOM 12456 O O . SER B 1 656 ? -2.695 4.23 31.906 1 70.06 656 SER B O 1
ATOM 12458 N N . GLN B 1 657 ? -4.262 5.289 30.844 1 61.28 657 GLN B N 1
ATOM 12459 C CA . GLN B 1 657 ? -3.928 6.668 31.188 1 61.28 657 GLN B CA 1
ATOM 12460 C C . GLN B 1 657 ? -3.846 6.859 32.688 1 61.28 657 GLN B C 1
ATOM 12462 O O . GLN B 1 657 ? -3.246 7.824 33.156 1 61.28 657 GLN B O 1
ATOM 12467 N N . HIS B 1 658 ? -4.367 5.961 33.5 1 49.78 658 HIS B N 1
ATOM 12468 C CA . HIS B 1 658 ? -4.188 6.297 34.906 1 49.78 658 HIS B CA 1
ATOM 12469 C C . HIS B 1 658 ? -2.709 6.32 35.281 1 49.78 658 HIS B C 1
ATOM 12471 O O . HIS B 1 658 ? -2.355 6.637 36.438 1 49.78 658 HIS B O 1
ATOM 12477 N N . SER B 1 659 ? -1.865 5.844 34.531 1 45.81 659 SER B N 1
ATOM 12478 C CA . SER B 1 659 ? -0.5 5.941 35.031 1 45.81 659 SER B CA 1
ATOM 12479 C C . SER B 1 659 ? 0.175 7.227 34.562 1 45.81 659 SER B C 1
ATOM 12481 O O . SER B 1 659 ? 0.383 7.418 33.344 1 45.81 659 SER B O 1
ATOM 12483 N N . VAL B 1 660 ? -0.058 8.312 35.156 1 42.94 660 VAL B N 1
ATOM 12484 C CA . VAL B 1 660 ? 0.501 9.656 35 1 42.94 660 VAL B CA 1
ATOM 12485 C C . VAL B 1 660 ? 1.972 9.555 34.594 1 42.94 660 VAL B C 1
ATOM 12487 O O . VAL B 1 660 ? 2.773 8.938 35.312 1 42.94 660 VAL B O 1
ATOM 12490 N N . ASN B 1 661 ? 2.236 9.625 33.469 1 46.28 661 ASN B N 1
ATOM 12491 C CA . ASN B 1 661 ? 3.639 9.734 33.062 1 46.28 661 ASN B CA 1
ATOM 12492 C C . ASN B 1 661 ? 4.375 10.773 33.906 1 46.28 661 ASN B C 1
ATOM 12494 O O . ASN B 1 661 ? 3.924 11.914 34.031 1 46.28 661 ASN B O 1
ATOM 12498 N N . PRO B 1 662 ? 5.18 10.383 34.75 1 43.81 662 PRO B N 1
ATOM 12499 C CA . PRO B 1 662 ? 5.91 11.383 35.531 1 43.81 662 PRO B CA 1
ATOM 12500 C C . PRO B 1 662 ? 6.422 12.547 34.688 1 43.81 662 PRO B C 1
ATOM 12502 O O . PRO B 1 662 ? 6.691 12.367 33.5 1 43.81 662 PRO B O 1
ATOM 12505 N N . ALA B 1 663 ? 6.129 13.695 35.156 1 42.34 663 ALA B N 1
ATOM 12506 C CA . ALA B 1 663 ? 6.617 14.961 34.594 1 42.34 663 ALA B CA 1
ATOM 12507 C C . ALA B 1 663 ? 8.039 14.805 34.062 1 42.34 663 ALA B C 1
ATOM 12509 O O . ALA B 1 663 ? 8.883 14.18 34.688 1 42.34 663 ALA B O 1
ATOM 12510 N N . LYS B 1 664 ? 8.266 14.867 32.875 1 45.75 664 LYS B N 1
ATOM 12511 C CA . LYS B 1 664 ? 9.602 14.836 32.281 1 45.75 664 LYS B CA 1
ATOM 12512 C C . LYS B 1 664 ? 10.57 15.719 33.062 1 45.75 664 LYS B C 1
ATOM 12514 O O . LYS B 1 664 ? 10.32 16.906 33.281 1 45.75 664 LYS B O 1
ATOM 12519 N N . THR B 1 665 ? 11.25 15.336 34 1 47.62 665 THR B N 1
ATOM 12520 C CA . THR B 1 665 ? 12.305 16.094 34.656 1 47.62 665 THR B CA 1
ATOM 12521 C C . THR B 1 665 ? 13.078 16.922 33.625 1 47.62 665 THR B C 1
ATOM 12523 O O . THR B 1 665 ? 13.312 16.484 32.5 1 47.62 665 THR B O 1
ATOM 12526 N N . PRO B 1 666 ? 13.297 18.156 34.094 1 49.25 666 PRO B N 1
ATOM 12527 C CA . PRO B 1 666 ? 14.078 19.062 33.25 1 49.25 666 PRO B CA 1
ATOM 12528 C C . PRO B 1 666 ? 15.328 18.406 32.688 1 49.25 666 PRO B C 1
ATOM 12530 O O . PRO B 1 666 ? 16.078 17.734 33.406 1 49.25 666 PRO B O 1
ATOM 12533 N N . ARG B 1 667 ? 15.383 18.172 31.531 1 54.12 667 ARG B N 1
ATOM 12534 C CA . ARG B 1 667 ? 16.453 17.438 30.875 1 54.12 667 ARG B CA 1
ATOM 12535 C C . ARG B 1 667 ? 17.781 18.156 31.016 1 54.12 667 ARG B C 1
ATOM 12537 O O . ARG B 1 667 ? 17.891 19.344 30.703 1 54.12 667 ARG B O 1
ATOM 12544 N N . THR B 1 668 ? 18.609 17.922 32.062 1 66.5 668 THR B N 1
ATOM 12545 C CA . THR B 1 668 ? 20.016 18.344 32.031 1 66.5 668 THR B CA 1
ATOM 12546 C C . THR B 1 668 ? 20.672 17.875 30.75 1 66.5 668 THR B C 1
ATOM 12548 O O . THR B 1 668 ? 20.156 16.984 30.062 1 66.5 668 THR B O 1
ATOM 12551 N N . CYS B 1 669 ? 21.719 18.797 30.375 1 79.44 669 CYS B N 1
ATOM 12552 C CA . CYS B 1 669 ? 22.469 18.406 29.188 1 79.44 669 CYS B CA 1
ATOM 12553 C C . CYS B 1 669 ? 22.984 16.984 29.312 1 79.44 669 CYS B C 1
ATOM 12555 O O . CYS B 1 669 ? 23.422 16.562 30.375 1 79.44 669 CYS B O 1
ATOM 12557 N N . LYS B 1 670 ? 22.656 16.172 28.406 1 84.5 670 LYS B N 1
ATOM 12558 C CA . LYS B 1 670 ? 23.078 14.766 28.453 1 84.5 670 LYS B CA 1
ATOM 12559 C C . LYS B 1 670 ? 23.922 14.414 27.219 1 84.5 670 LYS B C 1
ATOM 12561 O O . LYS B 1 670 ? 23.453 14.531 26.094 1 84.5 670 LYS B O 1
ATOM 12566 N N . PHE B 1 671 ? 25.312 14.156 27.531 1 90.44 671 PHE B N 1
ATOM 12567 C CA . PHE B 1 671 ? 26.188 13.688 26.469 1 90.44 671 PHE B CA 1
ATOM 12568 C C . PHE B 1 671 ? 25.828 12.266 26.047 1 90.44 671 PHE B C 1
ATOM 12570 O O . PHE B 1 671 ? 25.375 11.469 26.875 1 90.44 671 PHE B O 1
ATOM 12577 N N . SER B 1 672 ? 25.875 12.07 24.766 1 87.06 672 SER B N 1
ATOM 12578 C CA . SER B 1 672 ? 25.656 10.719 24.25 1 87.06 672 SER B CA 1
ATOM 12579 C C . SER B 1 672 ? 26.703 10.336 23.219 1 87.06 672 SER B C 1
ATOM 12581 O O . SER B 1 672 ? 27.297 11.211 22.578 1 87.06 672 SER B O 1
ATOM 12583 N N . ALA B 1 673 ? 27.125 9.07 23.078 1 85.06 673 ALA B N 1
ATOM 12584 C CA . ALA B 1 673 ? 28.031 8.516 22.078 1 85.06 673 ALA B CA 1
ATOM 12585 C C . ALA B 1 673 ? 29.469 8.961 22.328 1 85.06 673 ALA B C 1
ATOM 12587 O O . ALA B 1 673 ? 30.047 9.711 21.531 1 85.06 673 ALA B O 1
ATOM 12588 N N . ARG B 1 674 ? 30.125 8.43 23.391 1 90.44 674 ARG B N 1
ATOM 12589 C CA . ARG B 1 674 ? 31.516 8.758 23.688 1 90.44 674 ARG B CA 1
ATOM 12590 C C . ARG B 1 674 ? 32.438 8.258 22.594 1 90.44 674 ARG B C 1
ATOM 12592 O O . ARG B 1 674 ? 32.438 7.074 22.25 1 90.44 674 ARG B O 1
ATOM 12599 N N . LEU B 1 675 ? 33.125 9.141 22.016 1 90 675 LEU B N 1
ATOM 12600 C CA . LEU B 1 675 ? 34.031 8.812 20.906 1 90 675 LEU B CA 1
ATOM 12601 C C . LEU B 1 675 ? 35.406 8.5 21.438 1 90 675 LEU B C 1
ATOM 12603 O O . LEU B 1 675 ? 36.031 7.535 21 1 90 675 LEU B O 1
ATOM 12607 N N . PHE B 1 676 ? 35.938 9.406 22.375 1 91.19 676 PHE B N 1
ATOM 12608 C CA . PHE B 1 676 ? 37.312 9.289 22.859 1 91.19 676 PHE B CA 1
ATOM 12609 C C . PHE B 1 676 ? 37.375 9.578 24.359 1 91.19 676 PHE B C 1
ATOM 12611 O O . PHE B 1 676 ? 36.531 10.273 24.906 1 91.19 676 PHE B O 1
ATOM 12618 N N . ASP B 1 677 ? 38.312 8.953 25.047 1 92.88 677 ASP B N 1
ATOM 12619 C CA . ASP B 1 677 ? 38.688 9.219 26.438 1 92.88 677 ASP B CA 1
ATOM 12620 C C . ASP B 1 677 ? 40.188 9.227 26.609 1 92.88 677 ASP B C 1
ATOM 12622 O O . ASP B 1 677 ? 40.875 8.297 26.188 1 92.88 677 ASP B O 1
ATOM 12626 N N . PHE B 1 678 ? 40.781 10.344 27.062 1 91.75 678 PHE B N 1
ATOM 12627 C CA . PHE B 1 678 ? 42.25 10.461 27.25 1 91.75 678 PHE B CA 1
ATOM 12628 C C . PHE B 1 678 ? 42.562 11.398 28.391 1 91.75 678 PHE B C 1
ATOM 12630 O O . PHE B 1 678 ? 41.688 12.102 28.906 1 91.75 678 PHE B O 1
ATOM 12637 N N . SER B 1 679 ? 43.875 11.352 28.828 1 91.19 679 SER B N 1
ATOM 12638 C CA . SER B 1 679 ? 44.344 12.273 29.859 1 91.19 679 SER B CA 1
ATOM 12639 C C . SER B 1 679 ? 44.844 13.578 29.25 1 91.19 679 SER B C 1
ATOM 12641 O O . SER B 1 679 ? 45.438 13.578 28.156 1 91.19 679 SER B O 1
ATOM 12643 N N . LEU B 1 680 ? 44.594 14.703 29.906 1 89.81 680 LEU B N 1
ATOM 12644 C CA . LEU B 1 680 ? 45 16.016 29.406 1 89.81 680 LEU B CA 1
ATOM 12645 C C . LEU B 1 680 ? 46.5 16.078 29.156 1 89.81 680 LEU B C 1
ATOM 12647 O O . LEU B 1 680 ? 46.938 16.734 28.219 1 89.81 680 LEU B O 1
ATOM 12651 N N . GLN B 1 681 ? 47.281 15.336 29.938 1 85.38 681 GLN B N 1
ATOM 12652 C CA . GLN B 1 681 ? 48.75 15.32 29.812 1 85.38 681 GLN B CA 1
ATOM 12653 C C . GLN B 1 681 ? 49.188 14.609 28.531 1 85.38 681 GLN B C 1
ATOM 12655 O O . GLN B 1 681 ? 50.219 14.945 27.953 1 85.38 681 GLN B O 1
ATOM 12660 N N . ASP B 1 682 ? 48.344 13.703 28.078 1 89.06 682 ASP B N 1
ATOM 12661 C CA . ASP B 1 682 ? 48.688 12.914 26.906 1 89.06 682 ASP B CA 1
ATOM 12662 C C . ASP B 1 682 ? 47.906 13.398 25.688 1 89.06 682 ASP B C 1
ATOM 12664 O O . ASP B 1 682 ? 47.75 12.672 24.703 1 89.06 682 ASP B O 1
ATOM 12668 N N . ALA B 1 683 ? 47.312 14.578 25.734 1 89.69 683 ALA B N 1
ATOM 12669 C CA . ALA B 1 683 ? 46.406 15.047 24.703 1 89.69 683 ALA B CA 1
ATOM 12670 C C . ALA B 1 683 ? 47.094 15.148 23.359 1 89.69 683 ALA B C 1
ATOM 12672 O O . ALA B 1 683 ? 46.594 14.672 22.344 1 89.69 683 ALA B O 1
ATOM 12673 N N . ASN B 1 684 ? 48.281 15.664 23.344 1 87.75 684 ASN B N 1
ATOM 12674 C CA . ASN B 1 684 ? 49 15.859 22.094 1 87.75 684 ASN B CA 1
ATOM 12675 C C . ASN B 1 684 ? 49.375 14.523 21.453 1 87.75 684 ASN B C 1
ATOM 12677 O O . ASN B 1 684 ? 49.25 14.367 20.234 1 87.75 684 ASN B O 1
ATOM 12681 N N . THR B 1 685 ? 49.844 13.633 22.281 1 89.75 685 THR B N 1
ATOM 12682 C CA . THR B 1 685 ? 50.188 12.312 21.781 1 89.75 685 THR B CA 1
ATOM 12683 C C . THR B 1 685 ? 48.938 11.602 21.234 1 89.75 685 THR B C 1
ATOM 12685 O O . THR B 1 685 ? 49 10.977 20.172 1 89.75 685 THR B O 1
ATOM 12688 N N . PHE B 1 686 ? 47.969 11.797 21.969 1 91.62 686 PHE B N 1
ATOM 12689 C CA . PHE B 1 686 ? 46.719 11.164 21.562 1 91.62 686 PHE B CA 1
ATOM 12690 C C . PHE B 1 686 ? 46.219 11.719 20.234 1 91.62 686 PHE B C 1
ATOM 12692 O O . PHE B 1 686 ? 45.844 10.961 19.344 1 91.62 686 PHE B O 1
ATOM 12699 N N . PHE B 1 687 ? 46.156 12.984 20.047 1 91.31 687 PHE B N 1
ATOM 12700 C CA . PHE B 1 687 ? 45.656 13.633 18.844 1 91.31 687 PHE B CA 1
ATOM 12701 C C . PHE B 1 687 ? 46.531 13.273 17.625 1 91.31 687 PHE B C 1
ATOM 12703 O O . PHE B 1 687 ? 46 13.078 16.531 1 91.31 687 PHE B O 1
ATOM 12710 N N . ASN B 1 688 ? 47.719 13.141 17.766 1 88.25 688 ASN B N 1
ATOM 12711 C CA . ASN B 1 688 ? 48.625 12.789 16.688 1 88.25 688 ASN B CA 1
ATOM 12712 C C . ASN B 1 688 ? 48.375 11.352 16.203 1 88.25 688 ASN B C 1
ATOM 12714 O O . ASN B 1 688 ? 48.5 11.062 15.016 1 88.25 688 ASN B O 1
ATOM 12718 N N . GLU B 1 689 ? 48.031 10.539 17.094 1 89.31 689 GLU B N 1
ATOM 12719 C CA . GLU B 1 689 ? 47.812 9.141 16.75 1 89.31 689 GLU B CA 1
ATOM 12720 C C . GLU B 1 689 ? 46.469 8.977 16.016 1 89.31 689 GLU B C 1
ATOM 12722 O O . GLU B 1 689 ? 46.344 8.102 15.164 1 89.31 689 GLU B O 1
ATOM 12727 N N . LYS B 1 690 ? 45.5 9.789 16.406 1 88.75 690 LYS B N 1
ATOM 12728 C CA . LYS B 1 690 ? 44.156 9.586 15.898 1 88.75 690 LYS B CA 1
ATOM 12729 C C . LYS B 1 690 ? 43.875 10.5 14.711 1 88.75 690 LYS B C 1
ATOM 12731 O O . LYS B 1 690 ? 42.844 10.383 14.062 1 88.75 690 LYS B O 1
ATOM 12736 N N . LYS B 1 691 ? 44.656 11.312 14.281 1 84.69 691 LYS B N 1
ATOM 12737 C CA . LYS B 1 691 ? 44.469 12.352 13.266 1 84.69 691 LYS B CA 1
ATOM 12738 C C . LYS B 1 691 ? 44.062 11.734 11.93 1 84.69 691 LYS B C 1
ATOM 12740 O O . LYS B 1 691 ? 43.219 12.289 11.219 1 84.69 691 LYS B O 1
ATOM 12745 N N . ASP B 1 692 ? 44.531 10.555 11.602 1 81.69 692 ASP B N 1
ATOM 12746 C CA . ASP B 1 692 ? 44.281 9.977 10.289 1 81.69 692 ASP B CA 1
ATOM 12747 C C . ASP B 1 692 ? 42.969 9.227 10.242 1 81.69 692 ASP B C 1
ATOM 12749 O O . ASP B 1 692 ? 42.469 8.906 9.164 1 81.69 692 ASP B O 1
ATOM 12753 N N . SER B 1 693 ? 42.375 9.117 11.414 1 81.81 693 SER B N 1
ATOM 12754 C CA . SER B 1 693 ? 41.156 8.305 11.461 1 81.81 693 SER B CA 1
ATOM 12755 C C . SER B 1 693 ? 39.906 9.172 11.508 1 81.81 693 SER B C 1
ATOM 12757 O O . SER B 1 693 ? 38.781 8.664 11.477 1 81.81 693 SER B O 1
ATOM 12759 N N . VAL B 1 694 ? 40.125 10.461 11.594 1 87 694 VAL B N 1
ATOM 12760 C CA . VAL B 1 694 ? 38.969 11.336 11.766 1 87 694 VAL B CA 1
ATOM 12761 C C . VAL B 1 694 ? 38.875 12.312 10.586 1 87 694 VAL B C 1
ATOM 12763 O O . VAL B 1 694 ? 39.812 12.414 9.789 1 87 694 VAL B O 1
ATOM 12766 N N . ASP B 1 695 ? 37.781 13.016 10.398 1 86.56 695 ASP B N 1
ATOM 12767 C CA . ASP B 1 695 ? 37.562 13.953 9.305 1 86.56 695 ASP B CA 1
ATOM 12768 C C . ASP B 1 695 ? 38.312 15.258 9.531 1 86.56 695 ASP B C 1
ATOM 12770 O O . ASP B 1 695 ? 38.875 15.477 10.609 1 86.56 695 ASP B O 1
ATOM 12774 N N . ASN B 1 696 ? 38.312 16.109 8.523 1 86.5 696 ASN B N 1
ATOM 12775 C CA . ASN B 1 696 ? 39.094 17.344 8.547 1 86.5 696 ASN B CA 1
ATOM 12776 C C . ASN B 1 696 ? 38.594 18.281 9.656 1 86.5 696 ASN B C 1
ATOM 12778 O O . ASN B 1 696 ? 39.406 18.984 10.281 1 86.5 696 ASN B O 1
ATOM 12782 N N . LYS B 1 697 ? 37.406 18.359 9.945 1 90 697 LYS B N 1
ATOM 12783 C CA . LYS B 1 697 ? 36.844 19.25 10.961 1 90 697 LYS B CA 1
ATOM 12784 C C . LYS B 1 697 ? 37.25 18.812 12.367 1 90 697 LYS B C 1
ATOM 12786 O O . LYS B 1 697 ? 37.625 19.641 13.195 1 90 697 LYS B O 1
ATOM 12791 N N . MET B 1 698 ? 37.219 17.594 12.57 1 91.5 698 MET B N 1
ATOM 12792 C CA . MET B 1 698 ? 37.656 17.062 13.859 1 91.5 698 MET B CA 1
ATOM 12793 C C . MET B 1 698 ? 39.188 17.25 14.039 1 91.5 698 MET B C 1
ATOM 12795 O O . MET B 1 698 ? 39.656 17.484 15.148 1 91.5 698 MET B O 1
ATOM 12799 N N . GLN B 1 699 ? 39.875 17.125 12.883 1 91.88 699 GLN B N 1
ATOM 12800 C CA . GLN B 1 699 ? 41.312 17.375 12.945 1 91.88 699 GLN B CA 1
ATOM 12801 C C . GLN B 1 699 ? 41.625 18.797 13.383 1 91.88 699 GLN B C 1
ATOM 12803 O O . GLN B 1 699 ? 42.531 19.047 14.188 1 91.88 699 GLN B O 1
ATOM 12808 N N . THR B 1 700 ? 40.844 19.672 12.805 1 92.19 700 THR B N 1
ATOM 12809 C CA . THR B 1 700 ? 40.969 21.062 13.211 1 92.19 700 THR B CA 1
ATOM 12810 C C . THR B 1 700 ? 40.656 21.234 14.695 1 92.19 700 THR B C 1
ATOM 12812 O O . THR B 1 700 ? 41.312 21.984 15.398 1 92.19 700 THR B O 1
ATOM 12815 N N . GLY B 1 701 ? 39.688 20.562 15.156 1 92.56 701 GLY B N 1
ATOM 12816 C CA . GLY B 1 701 ? 39.344 20.578 16.578 1 92.56 701 GLY B CA 1
ATOM 12817 C C . GLY B 1 701 ? 40.469 20.078 17.469 1 92.56 701 GLY B C 1
ATOM 12818 O O . GLY B 1 701 ? 40.781 20.688 18.5 1 92.56 701 GLY B O 1
ATOM 12819 N N . PHE B 1 702 ? 41.125 19.094 17.016 1 92.81 702 PHE B N 1
ATOM 12820 C CA . PHE B 1 702 ? 42.25 18.531 17.766 1 92.81 702 PHE B CA 1
ATOM 12821 C C . PHE B 1 702 ? 43.406 19.516 17.828 1 92.81 702 PHE B C 1
ATOM 12823 O O . PHE B 1 702 ? 44 19.703 18.891 1 92.81 702 PHE B O 1
ATOM 12830 N N . ALA B 1 703 ? 43.625 20.094 16.656 1 92.06 703 ALA B N 1
ATOM 12831 C CA . ALA B 1 703 ? 44.75 21.016 16.562 1 92.06 703 ALA B CA 1
ATOM 12832 C C . ALA B 1 703 ? 44.562 22.219 17.484 1 92.06 703 ALA B C 1
ATOM 12834 O O . ALA B 1 703 ? 45.531 22.797 17.984 1 92.06 703 ALA B O 1
ATOM 12835 N N . ARG B 1 704 ? 43.344 22.594 17.719 1 93.31 704 ARG B N 1
ATOM 12836 C CA . ARG B 1 704 ? 43.031 23.797 18.469 1 93.31 704 ARG B CA 1
ATOM 12837 C C . ARG B 1 704 ? 42.594 23.469 19.891 1 93.31 704 ARG B C 1
ATOM 12839 O O . ARG B 1 704 ? 42.344 24.375 20.688 1 93.31 704 ARG B O 1
ATOM 12846 N N . PHE B 1 705 ? 42.625 22.281 20.312 1 94.19 705 PHE B N 1
ATOM 12847 C CA . PHE B 1 705 ? 42 21.828 21.562 1 94.19 705 PHE B CA 1
ATOM 12848 C C . PHE B 1 705 ? 42.719 22.438 22.766 1 94.19 705 PHE B C 1
ATOM 12850 O O . PHE B 1 705 ? 42.094 23.078 23.594 1 94.19 705 PHE B O 1
ATOM 12857 N N . ILE B 1 706 ? 44.062 22.312 22.828 1 91 706 ILE B N 1
ATOM 12858 C CA . ILE B 1 706 ? 44.812 22.703 24.016 1 91 706 ILE B CA 1
ATOM 12859 C C . ILE B 1 706 ? 44.875 24.219 24.125 1 91 706 ILE B C 1
ATOM 12861 O O . ILE B 1 706 ? 44.656 24.781 25.219 1 91 706 ILE B O 1
ATOM 12865 N N . SER B 1 707 ? 45.125 24.859 22.969 1 90.62 707 SER B N 1
ATOM 12866 C CA . SER B 1 707 ? 45.188 26.312 22.984 1 90.62 707 SER B CA 1
ATOM 12867 C C . SER B 1 707 ? 43.875 26.922 23.422 1 90.62 707 SER B C 1
ATOM 12869 O O . SER B 1 707 ? 43.844 27.875 24.203 1 90.62 707 SER B O 1
ATOM 12871 N N . CYS B 1 708 ? 42.781 26.359 22.953 1 93.06 708 CYS B N 1
ATOM 12872 C CA . CYS B 1 708 ? 41.469 26.906 23.266 1 93.06 708 CYS B CA 1
ATOM 12873 C C . CYS B 1 708 ? 41.062 26.562 24.688 1 93.06 708 CYS B C 1
ATOM 12875 O O . CYS B 1 708 ? 40.375 27.344 25.344 1 93.06 708 CYS B O 1
ATOM 12877 N N . LEU B 1 709 ? 41.469 25.422 25.172 1 91.12 709 LEU B N 1
ATOM 12878 C CA . LEU B 1 709 ? 41.156 25.062 26.547 1 91.12 709 LEU B CA 1
ATOM 12879 C C . LEU B 1 709 ? 41.875 25.984 27.531 1 91.12 709 LEU B C 1
ATOM 12881 O O . LEU B 1 709 ? 41.281 26.406 28.531 1 91.12 709 LEU B O 1
ATOM 12885 N N . ASP B 1 710 ? 43.125 26.266 27.203 1 87.25 710 ASP B N 1
ATOM 12886 C CA . ASP B 1 710 ? 43.906 27.172 28.047 1 87.25 710 ASP B CA 1
ATOM 12887 C C . ASP B 1 710 ? 43.25 28.547 28.109 1 87.25 710 ASP B C 1
ATOM 12889 O O . ASP B 1 710 ? 43.156 29.141 29.188 1 87.25 710 ASP B O 1
ATOM 12893 N N . SER B 1 711 ? 42.875 28.922 26.969 1 87.44 711 SER B N 1
ATOM 12894 C CA . SER B 1 711 ? 42.219 30.234 26.906 1 87.44 711 SER B CA 1
ATOM 12895 C C . SER B 1 711 ? 40.938 30.25 27.703 1 87.44 711 SER B C 1
ATOM 12897 O O . SER B 1 711 ? 40.562 31.266 28.297 1 87.44 711 SER B O 1
ATOM 12899 N N . TYR B 1 712 ? 40.188 29.188 27.641 1 89.88 712 TYR B N 1
ATOM 12900 C CA . TYR B 1 712 ? 38.938 29.094 28.359 1 89.88 712 TYR B CA 1
ATOM 12901 C C . TYR B 1 712 ? 39.188 29.078 29.875 1 89.88 712 TYR B C 1
ATOM 12903 O O . TYR B 1 712 ? 38.438 29.719 30.625 1 89.88 712 TYR B O 1
ATOM 12911 N N . LEU B 1 713 ? 40.156 28.406 30.328 1 86.06 713 LEU B N 1
ATOM 12912 C CA . LEU B 1 713 ? 40.469 28.297 31.75 1 86.06 713 LEU B CA 1
ATOM 12913 C C . LEU B 1 713 ? 40.969 29.625 32.312 1 86.06 713 LEU B C 1
ATOM 12915 O O . LEU B 1 713 ? 40.75 29.938 33.469 1 86.06 713 LEU B O 1
ATOM 12919 N N . ASP B 1 714 ? 41.656 30.328 31.438 1 81.94 714 ASP B N 1
ATOM 12920 C CA . ASP B 1 714 ? 42.125 31.656 31.844 1 81.94 714 ASP B CA 1
ATOM 12921 C C . ASP B 1 714 ? 40.969 32.594 32.125 1 81.94 714 ASP B C 1
ATOM 12923 O O . ASP B 1 714 ? 41.062 33.469 32.969 1 81.94 714 ASP B O 1
ATOM 12927 N N . LEU B 1 715 ? 39.906 32.344 31.375 1 79.12 715 LEU B N 1
ATOM 12928 C CA . LEU B 1 715 ? 38.719 33.188 31.562 1 79.12 715 LEU B CA 1
ATOM 12929 C C . LEU B 1 715 ? 38 32.844 32.875 1 79.12 715 LEU B C 1
ATOM 12931 O O . LEU B 1 715 ? 37.281 33.656 33.438 1 79.12 715 LEU B O 1
ATOM 12935 N N . LEU B 1 716 ? 38.219 31.578 33.281 1 77.94 716 LEU B N 1
ATOM 12936 C CA . LEU B 1 716 ? 37.562 31.156 34.531 1 77.94 716 LEU B CA 1
ATOM 12937 C C . LEU B 1 716 ? 38.406 31.547 35.75 1 77.94 716 LEU B C 1
ATOM 12939 O O . LEU B 1 716 ? 39.625 31.281 35.781 1 77.94 716 LEU B O 1
ATOM 12943 N N . ASP B 1 717 ? 38.5 32.812 36.125 1 64.94 717 ASP B N 1
ATOM 12944 C CA . ASP B 1 717 ? 39.281 33.344 37.219 1 64.94 717 ASP B CA 1
ATOM 12945 C C . ASP B 1 717 ? 39.688 32.25 38.219 1 64.94 717 ASP B C 1
ATOM 12947 O O . ASP B 1 717 ? 38.812 31.656 38.844 1 64.94 717 ASP B O 1
ATOM 12951 N N . GLY B 1 718 ? 40.969 31.891 38.375 1 61.62 718 GLY B N 1
ATOM 12952 C CA . GLY B 1 718 ? 41.5 31.094 39.5 1 61.62 718 GLY B CA 1
ATOM 12953 C C . GLY B 1 718 ? 41.375 29.609 39.25 1 61.62 718 GLY B C 1
ATOM 12954 O O . GLY B 1 718 ? 41.625 28.812 40.188 1 61.62 718 GLY B O 1
ATOM 12955 N N . PHE B 1 719 ? 40.875 29.203 37.969 1 65.81 719 PHE B N 1
ATOM 12956 C CA . PHE B 1 719 ? 40.688 27.766 37.844 1 65.81 719 PHE B CA 1
ATOM 12957 C C . PHE B 1 719 ? 42 27.094 37.406 1 65.81 719 PHE B C 1
ATOM 12959 O O . PHE B 1 719 ? 42.594 27.5 36.406 1 65.81 719 PHE B O 1
ATOM 12966 N N . THR B 1 720 ? 42.719 26.438 38.219 1 64.69 720 THR B N 1
ATOM 12967 C CA . THR B 1 720 ? 43.906 25.672 37.906 1 64.69 720 THR B CA 1
ATOM 12968 C C . THR B 1 720 ? 43.625 24.188 37.906 1 64.69 720 THR B C 1
ATOM 12970 O O . THR B 1 720 ? 42.969 23.672 38.812 1 64.69 720 THR B O 1
ATOM 12973 N N . ILE B 1 721 ? 43.781 23.578 36.719 1 68.75 721 ILE B N 1
ATOM 12974 C CA . ILE B 1 721 ? 43.625 22.125 36.656 1 68.75 721 ILE B CA 1
ATOM 12975 C C . ILE B 1 721 ? 44.75 21.438 37.469 1 68.75 721 ILE B C 1
ATOM 12977 O O . ILE B 1 721 ? 45.938 21.625 37.156 1 68.75 721 ILE B O 1
ATOM 12981 N N . ILE B 1 722 ? 44.375 21.016 38.656 1 61.91 722 ILE B N 1
ATOM 12982 C CA . ILE B 1 722 ? 45.312 20.312 39.531 1 61.91 722 ILE B CA 1
ATOM 12983 C C . ILE B 1 722 ? 45.219 18.812 39.25 1 61.91 722 ILE B C 1
ATOM 12985 O O . ILE B 1 722 ? 44.125 18.25 39.25 1 61.91 722 ILE B O 1
ATOM 12989 N N . GLY B 1 723 ? 46.344 18.031 39 1 63.59 723 GLY B N 1
ATOM 12990 C CA . GLY B 1 723 ? 46.469 16.594 38.906 1 63.59 723 GLY B CA 1
ATOM 12991 C C . GLY B 1 723 ? 46.125 16.047 37.531 1 63.59 723 GLY B C 1
ATOM 12992 O O . GLY B 1 723 ? 46.125 16.766 36.531 1 63.59 723 GLY B O 1
ATOM 12993 N N . GLU B 1 724 ? 45.875 14.703 37.469 1 77.06 724 GLU B N 1
ATOM 12994 C CA . GLU B 1 724 ? 45.531 13.984 36.25 1 77.06 724 GLU B CA 1
ATOM 12995 C C . GLU B 1 724 ? 44.062 14.195 35.875 1 77.06 724 GLU B C 1
ATOM 12997 O O . GLU B 1 724 ? 43.156 13.867 36.656 1 77.06 724 GLU B O 1
ATOM 13002 N N . THR B 1 725 ? 43.781 15.078 34.938 1 87 725 THR B N 1
ATOM 13003 C CA . THR B 1 725 ? 42.438 15.344 34.5 1 87 725 THR B CA 1
ATOM 13004 C C . THR B 1 725 ? 42.125 14.562 33.219 1 87 725 THR B C 1
ATOM 13006 O O . THR B 1 725 ? 42.906 14.539 32.281 1 87 725 THR B O 1
ATOM 13009 N N . ARG B 1 726 ? 41.031 13.891 33.281 1 92.62 726 ARG B N 1
ATOM 13010 C CA . ARG B 1 726 ? 40.594 13.109 32.125 1 92.62 726 ARG B CA 1
ATOM 13011 C C . ARG B 1 726 ? 39.594 13.891 31.297 1 92.62 726 ARG B C 1
ATOM 13013 O O . ARG B 1 726 ? 38.844 14.695 31.828 1 92.62 726 ARG B O 1
ATOM 13020 N N . ILE B 1 727 ? 39.688 13.68 29.953 1 93.44 727 ILE B N 1
ATOM 13021 C CA . ILE B 1 727 ? 38.812 14.344 29 1 93.44 727 ILE B CA 1
ATOM 13022 C C . ILE B 1 727 ? 38.031 13.297 28.203 1 93.44 727 ILE B C 1
ATOM 13024 O O . ILE B 1 727 ? 38.625 12.328 27.703 1 93.44 727 ILE B O 1
ATOM 13028 N N . ASN B 1 728 ? 36.781 13.5 28.203 1 94.25 728 ASN B N 1
ATOM 13029 C CA . ASN B 1 728 ? 35.906 12.688 27.328 1 94.25 728 ASN B CA 1
ATOM 13030 C C . ASN B 1 728 ? 35.406 13.492 26.141 1 94.25 728 ASN B C 1
ATOM 13032 O O . ASN B 1 728 ? 34.938 14.617 26.297 1 94.25 728 ASN B O 1
ATOM 13036 N N . ILE B 1 729 ? 35.531 13.008 24.922 1 94.25 729 ILE B N 1
ATOM 13037 C CA . ILE B 1 729 ? 34.969 13.602 23.719 1 94.25 729 ILE B CA 1
ATOM 13038 C C . ILE B 1 729 ? 33.75 12.812 23.281 1 94.25 729 ILE B C 1
ATOM 13040 O O . ILE B 1 729 ? 33.781 11.578 23.188 1 94.25 729 ILE B O 1
ATOM 13044 N N . TYR B 1 730 ? 32.688 13.562 23.062 1 94.12 730 TYR B N 1
ATOM 13045 C CA . TYR B 1 730 ? 31.422 12.914 22.703 1 94.12 730 TYR B CA 1
ATOM 13046 C C . TYR B 1 730 ? 31 13.297 21.281 1 94.12 730 TYR B C 1
ATOM 13048 O O . TYR B 1 730 ? 31.484 14.289 20.734 1 94.12 730 TYR B O 1
ATOM 13056 N N . GLY B 1 731 ? 30.094 12.461 20.672 1 92 731 GLY B N 1
ATOM 13057 C CA . GLY B 1 731 ? 29.578 12.727 19.344 1 92 731 GLY B CA 1
ATOM 13058 C C . GLY B 1 731 ? 28.312 13.555 19.359 1 92 731 GLY B C 1
ATOM 13059 O O . GLY B 1 731 ? 27.984 14.219 18.375 1 92 731 GLY B O 1
ATOM 13060 N N . SER B 1 732 ? 27.562 13.461 20.406 1 92.75 732 SER B N 1
ATOM 13061 C CA . SER B 1 732 ? 26.281 14.172 20.469 1 92.75 732 SER B CA 1
ATOM 13062 C C . SER B 1 732 ? 25.984 14.648 21.891 1 92.75 732 SER B C 1
ATOM 13064 O O . SER B 1 732 ? 26.531 14.109 22.859 1 92.75 732 SER B O 1
ATOM 13066 N N . VAL B 1 733 ? 25.281 15.75 22.016 1 92.81 733 VAL B N 1
ATOM 13067 C CA . VAL B 1 733 ? 24.828 16.266 23.312 1 92.81 733 VAL B CA 1
ATOM 13068 C C . VAL B 1 733 ? 23.391 16.766 23.188 1 92.81 733 VAL B C 1
ATOM 13070 O O . VAL B 1 733 ? 23.031 17.391 22.172 1 92.81 733 VAL B O 1
ATOM 13073 N N . THR B 1 734 ? 22.562 16.375 24.047 1 89.25 734 THR B N 1
ATOM 13074 C CA . THR B 1 734 ? 21.203 16.891 24.125 1 89.25 734 THR B CA 1
ATOM 13075 C C . THR B 1 734 ? 21.156 18.141 25 1 89.25 734 THR B C 1
ATOM 13077 O O . THR B 1 734 ? 21.516 18.109 26.172 1 89.25 734 THR B O 1
ATOM 13080 N N . LEU B 1 735 ? 20.781 19.188 24.422 1 87.88 735 LEU B N 1
ATOM 13081 C CA . LEU B 1 735 ? 20.703 20.469 25.109 1 87.88 735 LEU B CA 1
ATOM 13082 C C . LEU B 1 735 ? 19.484 20.516 26.031 1 87.88 735 LEU B C 1
ATOM 13084 O O . LEU B 1 735 ? 18.656 19.609 26.016 1 87.88 735 LEU B O 1
ATOM 13088 N N . GLU B 1 736 ? 19.438 21.484 26.766 1 78.44 736 GLU B N 1
ATOM 13089 C CA . GLU B 1 736 ? 18.359 21.625 27.734 1 78.44 736 GLU B CA 1
ATOM 13090 C C . GLU B 1 736 ? 17 21.75 27.047 1 78.44 736 GLU B C 1
ATOM 13092 O O . GLU B 1 736 ? 15.984 21.266 27.562 1 78.44 736 GLU B O 1
ATOM 13097 N N . ASN B 1 737 ? 17.047 22.406 25.859 1 74.94 737 ASN B N 1
ATOM 13098 C CA . ASN B 1 737 ? 15.797 22.594 25.125 1 74.94 737 ASN B CA 1
ATOM 13099 C C . ASN B 1 737 ? 15.414 21.328 24.359 1 74.94 737 ASN B C 1
ATOM 13101 O O . ASN B 1 737 ? 14.391 21.312 23.672 1 74.94 737 ASN B O 1
ATOM 13105 N N . GLY B 1 738 ? 16.203 20.359 24.469 1 78.25 738 GLY B N 1
ATOM 13106 C CA . GLY B 1 738 ? 15.859 19.078 23.844 1 78.25 738 GLY B CA 1
ATOM 13107 C C . GLY B 1 738 ? 16.531 18.891 22.484 1 78.25 738 GLY B C 1
ATOM 13108 O O . GLY B 1 738 ? 16.531 17.781 21.938 1 78.25 738 GLY B O 1
ATOM 13109 N N . ALA B 1 739 ? 17.062 19.969 21.969 1 85 739 ALA B N 1
ATOM 13110 C CA . ALA B 1 739 ? 17.734 19.859 20.672 1 85 739 ALA B CA 1
ATOM 13111 C C . ALA B 1 739 ? 19 19.016 20.781 1 85 739 ALA B C 1
ATOM 13113 O O . ALA B 1 739 ? 19.688 19.047 21.797 1 85 739 ALA B O 1
ATOM 13114 N N . ILE B 1 740 ? 19.281 18.297 19.859 1 88 740 ILE B N 1
ATOM 13115 C CA . ILE B 1 740 ? 20.469 17.453 19.859 1 88 740 ILE B CA 1
ATOM 13116 C C . ILE B 1 740 ? 21.547 18.078 18.969 1 88 740 ILE B C 1
ATOM 13118 O O . ILE B 1 740 ? 21.297 18.375 17.797 1 88 740 ILE B O 1
ATOM 13122 N N . MET B 1 741 ? 22.578 18.328 19.578 1 91.38 741 MET B N 1
ATOM 13123 C CA . MET B 1 741 ? 23.75 18.844 18.875 1 91.38 741 MET B CA 1
ATOM 13124 C C . MET B 1 741 ? 24.75 17.719 18.594 1 91.38 741 MET B C 1
ATOM 13126 O O . MET B 1 741 ? 24.984 16.859 19.453 1 91.38 741 MET B O 1
ATOM 13130 N N . ARG B 1 742 ? 25.297 17.797 17.406 1 91.56 742 ARG B N 1
ATOM 13131 C CA . ARG B 1 742 ? 26.188 16.703 17.031 1 91.56 742 ARG B CA 1
ATOM 13132 C C . ARG B 1 742 ? 27.516 17.234 16.5 1 91.56 742 ARG B C 1
ATOM 13134 O O . ARG B 1 742 ? 27.578 18.328 15.953 1 91.56 742 ARG B O 1
ATOM 13141 N N . ALA B 1 743 ? 28.594 16.531 16.766 1 92.94 743 ALA B N 1
ATOM 13142 C CA . ALA B 1 743 ? 29.938 16.734 16.219 1 92.94 743 ALA B CA 1
ATOM 13143 C C . ALA B 1 743 ? 30.656 15.414 16 1 92.94 743 ALA B C 1
ATOM 13145 O O . ALA B 1 743 ? 31.469 15 16.844 1 92.94 743 ALA B O 1
ATOM 13146 N N . THR B 1 744 ? 30.328 14.773 14.898 1 89.19 744 THR B N 1
ATOM 13147 C CA . THR B 1 744 ? 30.859 13.43 14.688 1 89.19 744 THR B CA 1
ATOM 13148 C C . THR B 1 744 ? 31.094 13.172 13.195 1 89.19 744 THR B C 1
ATOM 13150 O O . THR B 1 744 ? 30.484 13.812 12.344 1 89.19 744 THR B O 1
ATOM 13153 N N . ASN B 1 745 ? 32.031 12.25 12.984 1 79.19 745 ASN B N 1
ATOM 13154 C CA . ASN B 1 745 ? 32.312 11.812 11.625 1 79.19 745 ASN B CA 1
ATOM 13155 C C . ASN B 1 745 ? 31.516 10.562 11.258 1 79.19 745 ASN B C 1
ATOM 13157 O O . ASN B 1 745 ? 31.547 10.117 10.109 1 79.19 745 ASN B O 1
ATOM 13161 N N . ARG B 1 746 ? 30.859 9.961 12.148 1 75.31 746 ARG B N 1
ATOM 13162 C CA . ARG B 1 746 ? 30.266 8.656 11.875 1 75.31 746 ARG B CA 1
ATOM 13163 C C . ARG B 1 746 ? 28.812 8.617 12.344 1 75.31 746 ARG B C 1
ATOM 13165 O O . ARG B 1 746 ? 28.5 8.016 13.375 1 75.31 746 ARG B O 1
ATOM 13172 N N . TYR B 1 747 ? 27.938 9.414 11.844 1 73.75 747 TYR B N 1
ATOM 13173 C CA . TYR B 1 747 ? 26.516 9.234 12.102 1 73.75 747 TYR B CA 1
ATOM 13174 C C . TYR B 1 747 ? 25.828 8.562 10.922 1 73.75 747 TYR B C 1
ATOM 13176 O O . TYR B 1 747 ? 25.5 9.211 9.922 1 73.75 747 TYR B O 1
ATOM 13184 N N . HIS B 1 748 ? 25.547 7.344 11.031 1 62.22 748 HIS B N 1
ATOM 13185 C CA . HIS B 1 748 ? 25.047 6.508 9.938 1 62.22 748 HIS B CA 1
ATOM 13186 C C . HIS B 1 748 ? 25.938 6.641 8.703 1 62.22 748 HIS B C 1
ATOM 13188 O O . HIS B 1 748 ? 25.438 6.879 7.602 1 62.22 748 HIS B O 1
ATOM 13194 N N . ASN B 1 749 ? 27.281 6.727 9.031 1 61.25 749 ASN B N 1
ATOM 13195 C CA . ASN B 1 749 ? 28.359 6.754 8.039 1 61.25 749 ASN B CA 1
ATOM 13196 C C . ASN B 1 749 ? 28.422 8.102 7.328 1 61.25 749 ASN B C 1
ATOM 13198 O O . ASN B 1 749 ? 28.906 8.188 6.199 1 61.25 749 ASN B O 1
ATOM 13202 N N . LYS B 1 750 ? 27.844 9.07 7.973 1 73.75 750 LYS B N 1
ATOM 13203 C CA . LYS B 1 750 ? 27.938 10.414 7.41 1 73.75 750 LYS B CA 1
ATOM 13204 C C . LYS B 1 750 ? 28.453 11.406 8.438 1 73.75 750 LYS B C 1
ATOM 13206 O O . LYS B 1 750 ? 28.281 11.211 9.648 1 73.75 750 LYS B O 1
ATOM 13211 N N . VAL B 1 751 ? 29.172 12.438 7.949 1 81.25 751 VAL B N 1
ATOM 13212 C CA . VAL B 1 751 ? 29.719 13.492 8.797 1 81.25 751 VAL B CA 1
ATOM 13213 C C . VAL B 1 751 ? 28.609 14.445 9.234 1 81.25 751 VAL B C 1
ATOM 13215 O O . VAL B 1 751 ? 27.719 14.773 8.438 1 81.25 751 VAL B O 1
ATOM 13218 N N . TRP B 1 752 ? 28.531 14.734 10.531 1 87.38 752 TRP B N 1
ATOM 13219 C CA . TRP B 1 752 ? 27.516 15.664 11.023 1 87.38 752 TRP B CA 1
ATOM 13220 C C . TRP B 1 752 ? 28.109 16.609 12.07 1 87.38 752 TRP B C 1
ATOM 13222 O O . TRP B 1 752 ? 28.453 16.188 13.172 1 87.38 752 TRP B O 1
ATOM 13232 N N . PHE B 1 753 ? 28.328 17.828 11.758 1 92.19 753 PHE B N 1
ATOM 13233 C CA . PHE B 1 753 ? 28.734 18.891 12.672 1 92.19 753 PHE B CA 1
ATOM 13234 C C . PHE B 1 753 ? 27.656 19.969 12.75 1 92.19 753 PHE B C 1
ATOM 13236 O O . PHE B 1 753 ? 27.422 20.688 11.781 1 92.19 753 PHE B O 1
ATOM 13243 N N . SER B 1 754 ? 27.031 20.141 13.875 1 92.06 754 SER B N 1
ATOM 13244 C CA . SER B 1 754 ? 25.891 21.016 14.031 1 92.06 754 SER B CA 1
ATOM 13245 C C . SER B 1 754 ? 26.312 22.469 14.125 1 92.06 754 SER B C 1
ATOM 13247 O O . SER B 1 754 ? 27.359 22.781 14.695 1 92.06 754 SER B O 1
ATOM 13249 N N . ASP B 1 755 ? 25.547 23.312 13.562 1 91.81 755 ASP B N 1
ATOM 13250 C CA . ASP B 1 755 ? 25.656 24.766 13.773 1 91.81 755 ASP B CA 1
ATOM 13251 C C . ASP B 1 755 ? 24.812 25.203 14.961 1 91.81 755 ASP B C 1
ATOM 13253 O O . ASP B 1 755 ? 23.719 24.672 15.188 1 91.81 755 ASP B O 1
ATOM 13257 N N . ILE B 1 756 ? 25.359 26.156 15.695 1 91.31 756 ILE B N 1
ATOM 13258 C CA . ILE B 1 756 ? 24.672 26.531 16.938 1 91.31 756 ILE B CA 1
ATOM 13259 C C . ILE B 1 756 ? 24.609 28.047 17.062 1 91.31 756 ILE B C 1
ATOM 13261 O O . ILE B 1 756 ? 25.375 28.766 16.406 1 91.31 756 ILE B O 1
ATOM 13265 N N . ALA B 1 757 ? 23.656 28.516 17.859 1 89.38 757 ALA B N 1
ATOM 13266 C CA . ALA B 1 757 ? 23.516 29.922 18.234 1 89.38 757 ALA B CA 1
ATOM 13267 C C . ALA B 1 757 ? 23.844 30.125 19.719 1 89.38 757 ALA B C 1
ATOM 13269 O O . ALA B 1 757 ? 23.453 29.328 20.562 1 89.38 757 ALA B O 1
ATOM 13270 N N . ILE B 1 758 ? 24.641 31.125 20.016 1 86.5 758 ILE B N 1
ATOM 13271 C CA . ILE B 1 758 ? 25.031 31.438 21.375 1 86.5 758 ILE B CA 1
ATOM 13272 C C . ILE B 1 758 ? 24.656 32.875 21.703 1 86.5 758 ILE B C 1
ATOM 13274 O O . ILE B 1 758 ? 24.719 33.75 20.828 1 86.5 758 ILE B O 1
ATOM 13278 N N . SER B 1 759 ? 24.172 33.062 22.891 1 77.25 759 SER B N 1
ATOM 13279 C CA . SER B 1 759 ? 23.891 34.406 23.344 1 77.25 759 SER B CA 1
ATOM 13280 C C . SER B 1 759 ? 25.172 35.125 23.781 1 77.25 759 SER B C 1
ATOM 13282 O O . SER B 1 759 ? 26.047 34.5 24.391 1 77.25 759 SER B O 1
ATOM 13284 N N . MET B 1 760 ? 25.484 36.219 23.203 1 63.19 760 MET B N 1
ATOM 13285 C CA . MET B 1 760 ? 26.672 36.969 23.609 1 63.19 760 MET B CA 1
ATOM 13286 C C . MET B 1 760 ? 26.344 37.906 24.781 1 63.19 760 MET B C 1
ATOM 13288 O O . MET B 1 760 ? 25.266 38.469 24.828 1 63.19 760 MET B O 1
ATOM 13292 N N . ASP B 1 761 ? 27.078 37.844 25.875 1 52.22 761 ASP B N 1
ATOM 13293 C CA . ASP B 1 761 ? 26.953 38.812 26.969 1 52.22 761 ASP B CA 1
ATOM 13294 C C . ASP B 1 761 ? 27.156 40.25 26.469 1 52.22 761 ASP B C 1
ATOM 13296 O O . ASP B 1 761 ? 27.797 40.469 25.453 1 52.22 761 ASP B O 1
ATOM 13300 N N . SER B 1 762 ? 26.469 41.25 27.016 1 48.94 762 SER B N 1
ATOM 13301 C CA . SER B 1 762 ? 26.469 42.656 26.734 1 48.94 762 SER B CA 1
ATOM 13302 C C . SER B 1 762 ? 27.875 43.188 26.516 1 48.94 762 SER B C 1
ATOM 13304 O O . SER B 1 762 ? 28.094 44.094 25.703 1 48.94 762 SER B O 1
ATOM 13306 N N . GLU B 1 763 ? 28.781 42.875 27.234 1 46.84 763 GLU B N 1
ATOM 13307 C CA . GLU B 1 763 ? 30.094 43.469 27.156 1 46.84 763 GLU B CA 1
ATOM 13308 C C . GLU B 1 763 ? 30.828 43.031 25.875 1 46.84 763 GLU B C 1
ATOM 13310 O O . GLU B 1 763 ? 31.656 43.781 25.344 1 46.84 763 GLU B O 1
ATOM 13315 N N . GLU B 1 764 ? 30.594 41.906 25.453 1 46.84 764 GLU B N 1
ATOM 13316 C CA . GLU B 1 764 ? 31.297 41.344 24.312 1 46.84 764 GLU B CA 1
ATOM 13317 C C . GLU B 1 764 ? 30.703 41.844 23 1 46.84 764 GLU B C 1
ATOM 13319 O O . GLU B 1 764 ? 31.312 41.688 21.938 1 46.84 764 GLU B O 1
ATOM 13324 N N . SER B 1 765 ? 29.562 42.312 23.016 1 48.78 765 SER B N 1
ATOM 13325 C CA . SER B 1 765 ? 28.781 42.688 21.844 1 48.78 765 SER B CA 1
ATOM 13326 C C . SER B 1 765 ? 29.406 43.875 21.125 1 48.78 765 SER B C 1
ATOM 13328 O O . SER B 1 765 ? 29.047 44.188 19.984 1 48.78 765 SER B O 1
ATOM 13330 N N . ASN B 1 766 ? 30.203 44.594 21.75 1 47.06 766 ASN B N 1
ATOM 13331 C CA . ASN B 1 766 ? 30.641 45.812 21.078 1 47.06 766 ASN B CA 1
ATOM 13332 C C . ASN B 1 766 ? 31.453 45.5 19.812 1 47.06 766 ASN B C 1
ATOM 13334 O O . ASN B 1 766 ? 31.469 46.281 18.875 1 47.06 766 ASN B O 1
ATOM 13338 N N . ASP B 1 767 ? 32.188 44.375 19.781 1 47.56 767 ASP B N 1
ATOM 13339 C CA . ASP B 1 767 ? 33.094 44.188 18.641 1 47.56 767 ASP B CA 1
ATOM 13340 C C . ASP B 1 767 ? 32.5 43.281 17.594 1 47.56 767 ASP B C 1
ATOM 13342 O O . ASP B 1 767 ? 33.031 43.125 16.5 1 47.56 767 ASP B O 1
ATOM 13346 N N . TYR B 1 768 ? 31.375 42.469 17.953 1 55.53 768 TYR B N 1
ATOM 13347 C CA . TYR B 1 768 ? 30.859 41.5 16.984 1 55.53 768 TYR B CA 1
ATOM 13348 C C . TYR B 1 768 ? 29.422 41.812 16.625 1 55.53 768 TYR B C 1
ATOM 13350 O O . TYR B 1 768 ? 28.656 42.312 17.453 1 55.53 768 TYR B O 1
ATOM 13358 N N . THR B 1 769 ? 29.203 42.062 15.344 1 62.25 769 THR B N 1
ATOM 13359 C CA . THR B 1 769 ? 27.828 42.25 14.875 1 62.25 769 THR B CA 1
ATOM 13360 C C . THR B 1 769 ? 26.984 41 15.195 1 62.25 769 THR B C 1
ATOM 13362 O O . THR B 1 769 ? 27.312 39.906 14.789 1 62.25 769 THR B O 1
ATOM 13365 N N . SER B 1 770 ? 26.25 41.156 16.281 1 68.31 770 SER B N 1
ATOM 13366 C CA . SER B 1 770 ? 25.375 40.031 16.672 1 68.31 770 SER B CA 1
ATOM 13367 C C . SER B 1 770 ? 24 40.188 16.016 1 68.31 770 SER B C 1
ATOM 13369 O O . SER B 1 770 ? 23.625 41.25 15.539 1 68.31 770 SER B O 1
ATOM 13371 N N . ASP B 1 771 ? 23.406 39.031 15.711 1 75.06 771 ASP B N 1
ATOM 13372 C CA . ASP B 1 771 ? 22.031 39 15.227 1 75.06 771 ASP B CA 1
ATOM 13373 C C . ASP B 1 771 ? 21.031 39.062 16.391 1 75.06 771 ASP B C 1
ATOM 13375 O O . ASP B 1 771 ? 20.641 38 16.906 1 75.06 771 ASP B O 1
ATOM 13379 N N . LYS B 1 772 ? 20.609 40.25 16.719 1 72.62 772 LYS B N 1
ATOM 13380 C CA . LYS B 1 772 ? 19.672 40.406 17.812 1 72.62 772 LYS B CA 1
ATOM 13381 C C . LYS B 1 772 ? 20.156 39.719 19.078 1 72.62 772 LYS B C 1
ATOM 13383 O O . LYS B 1 772 ? 19.406 38.969 19.703 1 72.62 772 LYS B O 1
ATOM 13388 N N . GLY B 1 773 ? 21.5 39.719 19.297 1 72.56 773 GLY B N 1
ATOM 13389 C CA . GLY B 1 773 ? 22.078 39.188 20.5 1 72.56 773 GLY B CA 1
ATOM 13390 C C . GLY B 1 773 ? 22.594 37.75 20.328 1 72.56 773 GLY B C 1
ATOM 13391 O O . GLY B 1 773 ? 23.141 37.156 21.25 1 72.56 773 GLY B O 1
ATOM 13392 N N . LEU B 1 774 ? 22.406 37.25 19.094 1 83 774 LEU B N 1
ATOM 13393 C CA . LEU B 1 774 ? 22.844 35.875 18.875 1 83 774 LEU B CA 1
ATOM 13394 C C . LEU B 1 774 ? 24.047 35.844 17.938 1 83 774 LEU B C 1
ATOM 13396 O O . LEU B 1 774 ? 24.125 36.625 16.984 1 83 774 LEU B O 1
ATOM 13400 N N . CYS B 1 775 ? 24.922 35 18.25 1 86.12 775 CYS B N 1
ATOM 13401 C CA . CYS B 1 775 ? 26.062 34.719 17.391 1 86.12 775 CYS B CA 1
ATOM 13402 C C . CYS B 1 775 ? 26.031 33.25 16.938 1 86.12 775 CYS B C 1
ATOM 13404 O O . CYS B 1 775 ? 25.453 32.406 17.625 1 86.12 775 CYS B O 1
ATOM 13406 N N . TYR B 1 776 ? 26.594 33.031 15.789 1 89.81 776 TYR B N 1
ATOM 13407 C CA . TYR B 1 776 ? 26.516 31.703 15.211 1 89.81 776 TYR B CA 1
ATOM 13408 C C . TYR B 1 776 ? 27.875 31.031 15.156 1 89.81 776 TYR B C 1
ATOM 13410 O O . TYR B 1 776 ? 28.891 31.703 14.969 1 89.81 776 TYR B O 1
ATOM 13418 N N . ARG B 1 777 ? 27.828 29.703 15.414 1 89.56 777 ARG B N 1
ATOM 13419 C CA . ARG B 1 777 ? 29.062 28.938 15.469 1 89.56 777 ARG B CA 1
ATOM 13420 C C . ARG B 1 777 ? 28.859 27.531 14.914 1 89.56 777 ARG B C 1
ATOM 13422 O O . ARG B 1 777 ? 27.719 27.062 14.797 1 89.56 777 ARG B O 1
ATOM 13429 N N . GLN B 1 778 ? 29.938 26.953 14.492 1 93.44 778 GLN B N 1
ATOM 13430 C CA . GLN B 1 778 ? 29.938 25.547 14.125 1 93.44 778 GLN B CA 1
ATOM 13431 C C . GLN B 1 778 ? 30.641 24.703 15.188 1 93.44 778 GLN B C 1
ATOM 13433 O O . GLN B 1 778 ? 31.766 25.016 15.586 1 93.44 778 GLN B O 1
ATOM 13438 N N . ALA B 1 779 ? 30 23.688 15.656 1 94.62 779 ALA B N 1
ATOM 13439 C CA . ALA B 1 779 ? 30.594 22.812 16.672 1 94.62 779 ALA B CA 1
ATOM 13440 C C . ALA B 1 779 ? 31.562 21.812 16.047 1 94.62 779 ALA B C 1
ATOM 13442 O O . ALA B 1 779 ? 31.234 21.125 15.078 1 94.62 779 ALA B O 1
ATOM 13443 N N . LEU B 1 780 ? 32.719 21.719 16.625 1 94.5 780 LEU B N 1
ATOM 13444 C CA . LEU B 1 780 ? 33.75 20.828 16.094 1 94.5 780 LEU B CA 1
ATOM 13445 C C . LEU B 1 780 ? 33.938 19.625 17 1 94.5 780 LEU B C 1
ATOM 13447 O O . LEU B 1 780 ? 34.188 18.516 16.531 1 94.5 780 LEU B O 1
ATOM 13451 N N . LEU B 1 781 ? 33.938 19.938 18.328 1 95.62 781 LEU B N 1
ATOM 13452 C CA . LEU B 1 781 ? 34.094 18.875 19.328 1 95.62 781 LEU B CA 1
ATOM 13453 C C . LEU B 1 781 ? 33.219 19.125 20.531 1 95.62 781 LEU B C 1
ATOM 13455 O O . LEU B 1 781 ? 32.938 20.266 20.891 1 95.62 781 LEU B O 1
ATOM 13459 N N . LEU B 1 782 ? 32.781 18.125 21.094 1 95.81 782 LEU B N 1
ATOM 13460 C CA . LEU B 1 782 ? 32.031 18.125 22.359 1 95.81 782 LEU B CA 1
ATOM 13461 C C . LEU B 1 782 ? 32.844 17.422 23.453 1 95.81 782 LEU B C 1
ATOM 13463 O O . LEU B 1 782 ? 33.031 16.203 23.391 1 95.81 782 LEU B O 1
ATOM 13467 N N . ALA B 1 783 ? 33.219 18.188 24.438 1 94.75 783 ALA B N 1
ATOM 13468 C CA . ALA B 1 783 ? 34.156 17.641 25.422 1 94.75 783 ALA B CA 1
ATOM 13469 C C . ALA B 1 783 ? 33.625 17.812 26.844 1 94.75 783 ALA B C 1
ATOM 13471 O O . ALA B 1 783 ? 33 18.828 27.172 1 94.75 783 ALA B O 1
ATOM 13472 N N . GLU B 1 784 ? 33.812 16.875 27.578 1 94 784 GLU B N 1
ATOM 13473 C CA . GLU B 1 784 ? 33.594 16.891 29.031 1 94 784 GLU B CA 1
ATOM 13474 C C . GLU B 1 784 ? 34.938 16.781 29.766 1 94 784 GLU B C 1
ATOM 13476 O O . GLU B 1 784 ? 35.625 15.773 29.688 1 94 784 GLU B O 1
ATOM 13481 N N . VAL B 1 785 ? 35.281 17.859 30.391 1 90.75 785 VAL B N 1
ATOM 13482 C CA . VAL B 1 785 ? 36.5 17.891 31.203 1 90.75 785 VAL B CA 1
ATOM 13483 C C . VAL B 1 785 ? 36.156 17.516 32.656 1 90.75 785 VAL B C 1
ATOM 13485 O O . VAL B 1 785 ? 35.438 18.234 33.312 1 90.75 785 VAL B O 1
ATOM 13488 N N . LEU B 1 786 ? 36.719 16.406 33.062 1 90.31 786 LEU B N 1
ATOM 13489 C CA . LEU B 1 786 ? 36.344 15.836 34.344 1 90.31 786 LEU B CA 1
ATOM 13490 C C . LEU B 1 786 ? 37.094 16.547 35.469 1 90.31 786 LEU B C 1
ATOM 13492 O O . LEU B 1 786 ? 38 15.969 36.094 1 90.31 786 LEU B O 1
ATOM 13496 N N . THR B 1 787 ? 36.781 17.766 35.656 1 84.19 787 THR B N 1
ATOM 13497 C CA . THR B 1 787 ? 37.188 18.547 36.812 1 84.19 787 THR B CA 1
ATOM 13498 C C . THR B 1 787 ? 36.125 18.547 37.906 1 84.19 787 THR B C 1
ATOM 13500 O O . THR B 1 787 ? 35.062 17.953 37.719 1 84.19 787 THR B O 1
ATOM 13503 N N . ASP B 1 788 ? 36.406 18.984 39.125 1 77.88 788 ASP B N 1
ATOM 13504 C CA . ASP B 1 788 ? 35.406 19.094 40.219 1 77.88 788 ASP B CA 1
ATOM 13505 C C . ASP B 1 788 ? 34.906 20.531 40.375 1 77.88 788 ASP B C 1
ATOM 13507 O O . ASP B 1 788 ? 35.625 21.375 40.906 1 77.88 788 ASP B O 1
ATOM 13511 N N . PRO B 1 789 ? 33.812 20.797 39.781 1 81.75 789 PRO B N 1
ATOM 13512 C CA . PRO B 1 789 ? 32.812 20.109 38.969 1 81.75 789 PRO B CA 1
ATOM 13513 C C . PRO B 1 789 ? 33.25 19.938 37.5 1 81.75 789 PRO B C 1
ATOM 13515 O O . PRO B 1 789 ? 34.094 20.688 37.031 1 81.75 789 PRO B O 1
ATOM 13518 N N . PRO B 1 790 ? 32.562 19.062 36.812 1 88 790 PRO B N 1
ATOM 13519 C CA . PRO B 1 790 ? 32.969 18.844 35.438 1 88 790 PRO B CA 1
ATOM 13520 C C . PRO B 1 790 ? 32.594 20.016 34.531 1 88 790 PRO B C 1
ATOM 13522 O O . PRO B 1 790 ? 31.578 20.672 34.75 1 88 790 PRO B O 1
ATOM 13525 N N . LEU B 1 791 ? 33.5 20.281 33.594 1 88.62 791 LEU B N 1
ATOM 13526 C CA . LEU B 1 791 ? 33.25 21.312 32.594 1 88.62 791 LEU B CA 1
ATOM 13527 C C . LEU B 1 791 ? 32.719 20.703 31.297 1 88.62 791 LEU B C 1
ATOM 13529 O O . LEU B 1 791 ? 33.406 19.891 30.656 1 88.62 791 LEU B O 1
ATOM 13533 N N . ASN B 1 792 ? 31.5 21 30.969 1 93.25 792 ASN B N 1
ATOM 13534 C CA . ASN B 1 792 ? 30.906 20.594 29.688 1 93.25 792 ASN B CA 1
ATOM 13535 C C . ASN B 1 792 ? 31.125 21.641 28.609 1 93.25 792 ASN B C 1
ATOM 13537 O O . ASN B 1 792 ? 30.469 22.688 28.625 1 93.25 792 ASN B O 1
ATOM 13541 N N . LEU B 1 793 ? 31.984 21.266 27.688 1 93.56 793 LEU B N 1
ATOM 13542 C CA . LEU B 1 793 ? 32.438 22.281 26.766 1 93.56 793 LEU B CA 1
ATOM 13543 C C . LEU B 1 793 ? 32.219 21.859 25.312 1 93.56 793 LEU B C 1
ATOM 13545 O O . LEU B 1 793 ? 32.125 20.656 25.031 1 93.56 793 LEU B O 1
ATOM 13549 N N . ALA B 1 794 ? 32.031 22.844 24.422 1 95.38 794 ALA B N 1
ATOM 13550 C CA . ALA B 1 794 ? 32 22.656 22.984 1 95.38 794 ALA B CA 1
ATOM 13551 C C . ALA B 1 794 ? 33.062 23.516 22.297 1 95.38 794 ALA B C 1
ATOM 13553 O O . ALA B 1 794 ? 33.125 24.734 22.531 1 95.38 794 ALA B O 1
ATOM 13554 N N . LEU B 1 795 ? 33.938 22.844 21.625 1 95.31 795 LEU B N 1
ATOM 13555 C CA . LEU B 1 795 ? 34.844 23.609 20.797 1 95.31 795 LEU B CA 1
ATOM 13556 C C . LEU B 1 795 ? 34.156 24.078 19.516 1 95.31 795 LEU B C 1
ATOM 13558 O O . LEU B 1 795 ? 33.656 23.266 18.75 1 95.31 795 LEU B O 1
ATOM 13562 N N . ILE B 1 796 ? 34.156 25.375 19.328 1 94.25 796 ILE B N 1
ATOM 13563 C CA . ILE B 1 796 ? 33.375 25.922 18.25 1 94.25 796 ILE B CA 1
ATOM 13564 C C . ILE B 1 796 ? 34.25 26.766 17.328 1 94.25 796 ILE B C 1
ATOM 13566 O O . ILE B 1 796 ? 35.312 27.219 17.719 1 94.25 796 ILE B O 1
ATOM 13570 N N . GLN B 1 797 ? 33.812 26.891 16.047 1 93.56 797 GLN B N 1
ATOM 13571 C CA . GLN B 1 797 ? 34.312 27.844 15.07 1 93.56 797 GLN B CA 1
ATOM 13572 C C . GLN B 1 797 ? 33.281 28.922 14.781 1 93.56 797 GLN B C 1
ATOM 13574 O O . GLN B 1 797 ? 32.094 28.641 14.633 1 93.56 797 GLN B O 1
ATOM 13579 N N . TRP B 1 798 ? 33.719 30.125 14.656 1 90.81 798 TRP B N 1
ATOM 13580 C CA . TRP B 1 798 ? 32.812 31.266 14.617 1 90.81 798 TRP B CA 1
ATOM 13581 C C . TRP B 1 798 ? 32.406 31.578 13.18 1 90.81 798 TRP B C 1
ATOM 13583 O O . TRP B 1 798 ? 33.219 31.5 12.258 1 90.81 798 TRP B O 1
ATOM 13593 N N . TYR B 1 799 ? 31.109 31.953 13.102 1 91.19 799 TYR B N 1
ATOM 13594 C CA . TYR B 1 799 ? 30.609 32.656 11.914 1 91.19 799 TYR B CA 1
ATOM 13595 C C . TYR B 1 799 ? 30.562 34.156 12.141 1 91.19 799 TYR B C 1
ATOM 13597 O O . TYR B 1 799 ? 30.281 34.625 13.258 1 91.19 799 TYR B O 1
ATOM 13605 N N . ASP B 1 800 ? 30.922 34.875 11.109 1 87.5 800 ASP B N 1
ATOM 13606 C CA . ASP B 1 800 ? 30.719 36.312 11.125 1 87.5 800 ASP B CA 1
ATOM 13607 C C . ASP B 1 800 ? 29.844 36.75 9.961 1 87.5 800 ASP B C 1
ATOM 13609 O O . ASP B 1 800 ? 29.641 36 9 1 87.5 800 ASP B O 1
ATOM 13613 N N . PHE B 1 801 ? 29.219 37.938 10.172 1 87.56 801 PHE B N 1
ATOM 13614 C CA . PHE B 1 801 ? 28.422 38.469 9.078 1 87.56 801 PHE B CA 1
ATOM 13615 C C . PHE B 1 801 ? 29.297 38.812 7.883 1 87.56 801 PHE B C 1
ATOM 13617 O O . PHE B 1 801 ? 30.406 39.344 8.055 1 87.56 801 PHE B O 1
ATOM 13624 N N . LYS B 1 802 ? 28.938 38.469 6.73 1 84.56 802 LYS B N 1
ATOM 13625 C CA . LYS B 1 802 ? 29.688 38.75 5.508 1 84.56 802 LYS B CA 1
ATOM 13626 C C . LYS B 1 802 ? 29.812 40.25 5.273 1 84.56 802 LYS B C 1
ATOM 13628 O O . LYS B 1 802 ? 30.844 40.719 4.797 1 84.56 802 LYS B O 1
ATOM 13633 N N . SER B 1 803 ? 28.641 40.906 5.457 1 81.81 803 SER B N 1
ATOM 13634 C CA . SER B 1 803 ? 28.641 42.344 5.297 1 81.81 803 SER B CA 1
ATOM 13635 C C . SER B 1 803 ? 27.938 43.031 6.469 1 81.81 803 SER B C 1
ATOM 13637 O O . SER B 1 803 ? 26.859 42.594 6.887 1 81.81 803 SER B O 1
ATOM 13639 N N . LYS B 1 804 ? 28.625 44.031 7.027 1 78.06 804 LYS B N 1
ATOM 13640 C CA . LYS B 1 804 ? 28.031 44.781 8.133 1 78.06 804 LYS B CA 1
ATOM 13641 C C . LYS B 1 804 ? 26.922 45.688 7.648 1 78.06 804 LYS B C 1
ATOM 13643 O O . LYS B 1 804 ? 25.984 46 8.391 1 78.06 804 LYS B O 1
ATOM 13648 N N . ARG B 1 805 ? 27.062 46.125 6.367 1 77.06 805 ARG B N 1
ATOM 13649 C CA . ARG B 1 805 ? 26.078 47.062 5.797 1 77.06 805 ARG B CA 1
ATOM 13650 C C . ARG B 1 805 ? 24.797 46.312 5.438 1 77.06 805 ARG B C 1
ATOM 13652 O O . ARG B 1 805 ? 23.688 46.812 5.68 1 77.06 805 ARG B O 1
ATOM 13659 N N . ASN B 1 806 ? 25.062 45.125 4.875 1 82 806 ASN B N 1
ATOM 13660 C CA . ASN B 1 806 ? 23.922 44.281 4.492 1 82 806 ASN B CA 1
ATOM 13661 C C . ASN B 1 806 ? 24 42.906 5.141 1 82 806 ASN B C 1
ATOM 13663 O O . ASN B 1 806 ? 24.312 41.938 4.477 1 82 806 ASN B O 1
ATOM 13667 N N . PRO B 1 807 ? 23.578 42.906 6.359 1 84.88 807 PRO B N 1
ATOM 13668 C CA . PRO B 1 807 ? 23.781 41.656 7.102 1 84.88 807 PRO B CA 1
ATOM 13669 C C . PRO B 1 807 ? 22.781 40.562 6.711 1 84.88 807 PRO B C 1
ATOM 13671 O O . PRO B 1 807 ? 22.984 39.375 7.008 1 84.88 807 PRO B O 1
ATOM 13674 N N . TYR B 1 808 ? 21.719 40.969 6.043 1 86.5 808 TYR B N 1
ATOM 13675 C CA . TYR B 1 808 ? 20.688 40 5.754 1 86.5 808 TYR B CA 1
ATOM 13676 C C . TYR B 1 808 ? 20.484 39.844 4.25 1 86.5 808 TYR B C 1
ATOM 13678 O O . TYR B 1 808 ? 20.578 40.812 3.502 1 86.5 808 TYR B O 1
ATOM 13686 N N . LEU B 1 809 ? 20.375 38.625 3.863 1 85 809 LEU B N 1
ATOM 13687 C CA . LEU B 1 809 ? 19.969 38.281 2.502 1 85 809 LEU B CA 1
ATOM 13688 C C . LEU B 1 809 ? 18.766 37.344 2.506 1 85 809 LEU B C 1
ATOM 13690 O O . LEU B 1 809 ? 18.781 36.312 3.176 1 85 809 LEU B O 1
ATOM 13694 N N . TYR B 1 810 ? 17.703 37.625 1.799 1 85.5 810 TYR B N 1
ATOM 13695 C CA . TYR B 1 810 ? 16.438 36.906 1.763 1 85.5 810 TYR B CA 1
ATOM 13696 C C . TYR B 1 810 ? 15.828 36.812 3.156 1 85.5 810 TYR B C 1
ATOM 13698 O O . TYR B 1 810 ? 15.266 35.75 3.514 1 85.5 810 TYR B O 1
ATOM 13706 N N . GLY B 1 811 ? 16.094 37.688 3.98 1 77.69 811 GLY B N 1
ATOM 13707 C CA . GLY B 1 811 ? 15.578 37.688 5.336 1 77.69 811 GLY B CA 1
ATOM 13708 C C . GLY B 1 811 ? 16.391 36.875 6.301 1 77.69 811 GLY B C 1
ATOM 13709 O O . GLY B 1 811 ? 16.047 36.75 7.477 1 77.69 811 GLY B O 1
ATOM 13710 N N . CYS B 1 812 ? 17.5 36.312 5.781 1 86.5 812 CYS B N 1
ATOM 13711 C CA . CYS B 1 812 ? 18.344 35.469 6.617 1 86.5 812 CYS B CA 1
ATOM 13712 C C . CYS B 1 812 ? 19.719 36.094 6.816 1 86.5 812 CYS B C 1
ATOM 13714 O O . CYS B 1 812 ? 20.219 36.781 5.93 1 86.5 812 CYS B O 1
ATOM 13716 N N . PRO B 1 813 ? 20.312 35.844 7.984 1 86.56 813 PRO B N 1
ATOM 13717 C CA . PRO B 1 813 ? 21.672 36.344 8.188 1 86.56 813 PRO B CA 1
ATOM 13718 C C . PRO B 1 813 ? 22.656 35.781 7.176 1 86.56 813 PRO B C 1
ATOM 13720 O O . PRO B 1 813 ? 22.688 34.562 6.949 1 86.56 813 PRO B O 1
ATOM 13723 N N . HIS B 1 814 ? 23.359 36.656 6.516 1 89.94 814 HIS B N 1
ATOM 13724 C CA . HIS B 1 814 ? 24.422 36.312 5.566 1 89.94 814 HIS B CA 1
ATOM 13725 C C . HIS B 1 814 ? 25.766 36.188 6.262 1 89.94 814 HIS B C 1
ATOM 13727 O O . HIS B 1 814 ? 26.328 37.188 6.715 1 89.94 814 HIS B O 1
ATOM 13733 N N . LEU B 1 815 ? 26.312 34.938 6.266 1 91.44 815 LEU B N 1
ATOM 13734 C CA . LEU B 1 815 ? 27.406 34.656 7.176 1 91.44 815 LEU B CA 1
ATOM 13735 C C . LEU B 1 815 ? 28.641 34.188 6.402 1 91.44 815 LEU B C 1
ATOM 13737 O O . LEU B 1 815 ? 28.547 33.812 5.223 1 91.44 815 LEU B O 1
ATOM 13741 N N . LYS B 1 816 ? 29.797 34.281 7.004 1 92.5 816 LYS B N 1
ATOM 13742 C CA . LYS B 1 816 ? 31.062 33.688 6.574 1 92.5 816 LYS B CA 1
ATOM 13743 C C . LYS B 1 816 ? 31.781 33 7.738 1 92.5 816 LYS B C 1
ATOM 13745 O O . LYS B 1 816 ? 31.703 33.469 8.875 1 92.5 816 LYS B O 1
ATOM 13750 N N . LEU B 1 817 ? 32.344 31.922 7.441 1 92.06 817 LEU B N 1
ATOM 13751 C CA . LEU B 1 817 ? 33.125 31.188 8.445 1 92.06 817 LEU B CA 1
ATOM 13752 C C . LEU B 1 817 ? 34.5 31.812 8.617 1 92.06 817 LEU B C 1
ATOM 13754 O O . LEU B 1 817 ? 35.219 32.062 7.637 1 92.06 817 LEU B O 1
ATOM 13758 N N . ILE B 1 818 ? 34.906 32.125 9.875 1 90.44 818 ILE B N 1
ATOM 13759 C CA . ILE B 1 818 ? 36.188 32.75 10.141 1 90.44 818 ILE B CA 1
ATOM 13760 C C . ILE B 1 818 ? 37.062 31.781 10.93 1 90.44 818 ILE B C 1
ATOM 13762 O O . ILE B 1 818 ? 36.562 30.844 11.555 1 90.44 818 ILE B O 1
ATOM 13766 N N . GLU B 1 819 ? 38.344 32 10.844 1 90.19 819 GLU B N 1
ATOM 13767 C CA . GLU B 1 819 ? 39.312 31.125 11.523 1 90.19 819 GLU B CA 1
ATOM 13768 C C . GLU B 1 819 ? 39.469 31.531 12.984 1 90.19 819 GLU B C 1
ATOM 13770 O O . GLU B 1 819 ? 40.594 31.891 13.406 1 90.19 819 GLU B O 1
ATOM 13775 N N . LEU B 1 820 ? 38.469 31.531 13.719 1 90.19 820 LEU B N 1
ATOM 13776 C CA . LEU B 1 820 ? 38.438 31.797 15.156 1 90.19 820 LEU B CA 1
ATOM 13777 C C . LEU B 1 820 ? 37.781 30.641 15.898 1 90.19 820 LEU B C 1
ATOM 13779 O O . LEU B 1 820 ? 36.688 30.188 15.531 1 90.19 820 LEU B O 1
ATOM 13783 N N . TYR B 1 821 ? 38.531 30.172 16.938 1 93.19 821 TYR B N 1
ATOM 13784 C CA . TYR B 1 821 ? 38.094 28.984 17.656 1 93.19 821 TYR B CA 1
ATOM 13785 C C . TYR B 1 821 ? 38.062 29.234 19.156 1 93.19 821 TYR B C 1
ATOM 13787 O O . TYR B 1 821 ? 38.938 29.906 19.703 1 93.19 821 TYR B O 1
ATOM 13795 N N . ASN B 1 822 ? 37.031 28.781 19.828 1 91.19 822 ASN B N 1
ATOM 13796 C CA . ASN B 1 822 ? 36.938 28.891 21.281 1 91.19 822 ASN B CA 1
ATOM 13797 C C . ASN B 1 822 ? 36.125 27.719 21.875 1 91.19 822 ASN B C 1
ATOM 13799 O O . ASN B 1 822 ? 35.344 27.078 21.156 1 91.19 822 ASN B O 1
ATOM 13803 N N . PHE B 1 823 ? 36.406 27.469 23.109 1 93.31 823 PHE B N 1
ATOM 13804 C CA . PHE B 1 823 ? 35.5 26.609 23.875 1 93.31 823 PHE B CA 1
ATOM 13805 C C . PHE B 1 823 ? 34.375 27.422 24.5 1 93.31 823 PHE B C 1
ATOM 13807 O O . PHE B 1 823 ? 34.594 28.547 24.953 1 93.31 823 PHE B O 1
ATOM 13814 N N . VAL B 1 824 ? 33.219 26.891 24.422 1 90.12 824 VAL B N 1
ATOM 13815 C CA . VAL B 1 824 ? 32.094 27.484 25.109 1 90.12 824 VAL B CA 1
ATOM 13816 C C . VAL B 1 824 ? 31.391 26.438 25.969 1 90.12 824 VAL B C 1
ATOM 13818 O O . VAL B 1 824 ? 31.453 25.234 25.672 1 90.12 824 VAL B O 1
ATOM 13821 N N . ALA B 1 825 ? 30.859 26.938 27.047 1 88.81 825 ALA B N 1
ATOM 13822 C CA . ALA B 1 825 ? 30.078 26.047 27.891 1 88.81 825 ALA B CA 1
ATOM 13823 C C . ALA B 1 825 ? 28.812 25.594 27.172 1 88.81 825 ALA B C 1
ATOM 13825 O O . ALA B 1 825 ? 28.125 26.422 26.547 1 88.81 825 ALA B O 1
ATOM 13826 N N . ILE B 1 826 ? 28.484 24.422 27.188 1 91 826 ILE B N 1
ATOM 13827 C CA . ILE B 1 826 ? 27.312 23.875 26.516 1 91 826 ILE B CA 1
ATOM 13828 C C . ILE B 1 826 ? 26.047 24.547 27.047 1 91 826 ILE B C 1
ATOM 13830 O O . ILE B 1 826 ? 25.094 24.75 26.297 1 91 826 ILE B O 1
ATOM 13834 N N . GLU B 1 827 ? 26.047 24.922 28.25 1 84.81 827 GLU B N 1
ATOM 13835 C CA . GLU B 1 827 ? 24.891 25.562 28.891 1 84.81 827 GLU B CA 1
ATOM 13836 C C . GLU B 1 827 ? 24.609 26.938 28.297 1 84.81 827 GLU B C 1
ATOM 13838 O O . GLU B 1 827 ? 23.5 27.453 28.406 1 84.81 827 GLU B O 1
ATOM 13843 N N . SER B 1 828 ? 25.688 27.516 27.688 1 83.25 828 SER B N 1
ATOM 13844 C CA . SER B 1 828 ? 25.531 28.859 27.109 1 83.25 828 SER B CA 1
ATOM 13845 C C . SER B 1 828 ? 24.953 28.781 25.703 1 83.25 828 SER B C 1
ATOM 13847 O O . SER B 1 828 ? 24.625 29.812 25.109 1 83.25 828 SER B O 1
ATOM 13849 N N . ILE B 1 829 ? 24.828 27.625 25.25 1 88.81 829 ILE B N 1
ATOM 13850 C CA . ILE B 1 829 ? 24.312 27.438 23.891 1 88.81 829 ILE B CA 1
ATOM 13851 C C . ILE B 1 829 ? 22.797 27.562 23.891 1 88.81 829 ILE B C 1
ATOM 13853 O O . ILE B 1 829 ? 22.109 26.875 24.625 1 88.81 829 ILE B O 1
ATOM 13857 N N . HIS B 1 830 ? 22.328 28.438 23.016 1 84.88 830 HIS B N 1
ATOM 13858 C CA . HIS B 1 830 ? 20.906 28.703 22.906 1 84.88 830 HIS B CA 1
ATOM 13859 C C . HIS B 1 830 ? 20.188 27.578 22.156 1 84.88 830 HIS B C 1
ATOM 13861 O O . HIS B 1 830 ? 19.062 27.219 22.5 1 84.88 830 HIS B O 1
ATOM 13867 N N . GLY B 1 831 ? 20.781 27.125 21.047 1 86.75 831 GLY B N 1
ATOM 13868 C CA . GLY B 1 831 ? 20.156 26.078 20.266 1 86.75 831 GLY B CA 1
ATOM 13869 C C . GLY B 1 831 ? 20.922 25.75 18.984 1 86.75 831 GLY B C 1
ATOM 13870 O O . GLY B 1 831 ? 21.953 26.359 18.703 1 86.75 831 GLY B O 1
ATOM 13871 N N . VAL B 1 832 ? 20.406 24.75 18.375 1 88.88 832 VAL B N 1
ATOM 13872 C CA . VAL B 1 832 ? 20.984 24.359 17.094 1 88.88 832 VAL B CA 1
ATOM 13873 C C . VAL B 1 832 ? 20.312 25.125 15.953 1 88.88 832 VAL B C 1
ATOM 13875 O O . VAL B 1 832 ? 19.094 25.359 16 1 88.88 832 VAL B O 1
ATOM 13878 N N . VAL B 1 833 ? 21.094 25.578 15.07 1 89.06 833 VAL B N 1
ATOM 13879 C CA . VAL B 1 833 ? 20.547 26.344 13.938 1 89.06 833 VAL B CA 1
ATOM 13880 C C . VAL B 1 833 ? 20.938 25.656 12.633 1 89.06 833 VAL B C 1
ATOM 13882 O O . VAL B 1 833 ? 21.828 24.797 12.609 1 89.06 833 VAL B O 1
ATOM 13885 N N . HIS B 1 834 ? 20.203 25.969 11.609 1 89.12 834 HIS B N 1
ATOM 13886 C CA . HIS B 1 834 ? 20.453 25.391 10.297 1 89.12 834 HIS B CA 1
ATOM 13887 C C . HIS B 1 834 ? 21.141 26.375 9.359 1 89.12 834 HIS B C 1
ATOM 13889 O O . HIS B 1 834 ? 20.5 27.344 8.906 1 89.12 834 HIS B O 1
ATOM 13895 N N . ILE B 1 835 ? 22.359 26.203 9.148 1 90.81 835 ILE B N 1
ATOM 13896 C CA . ILE B 1 835 ? 23.125 27.078 8.258 1 90.81 835 ILE B CA 1
ATOM 13897 C C . ILE B 1 835 ? 23.375 26.375 6.93 1 90.81 835 ILE B C 1
ATOM 13899 O O . ILE B 1 835 ? 23.891 25.266 6.906 1 90.81 835 ILE B O 1
ATOM 13903 N N . VAL B 1 836 ? 23 27.016 5.848 1 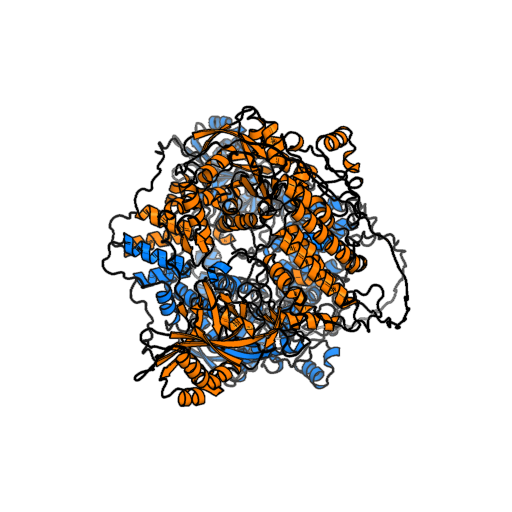90.31 836 VAL B N 1
ATOM 13904 C CA . VAL B 1 836 ? 23.109 26.453 4.5 1 90.31 836 VAL B CA 1
ATOM 13905 C C . VAL B 1 836 ? 24.141 27.234 3.703 1 90.31 836 VAL B C 1
ATOM 13907 O O . VAL B 1 836 ? 24.188 28.469 3.775 1 90.31 836 VAL B O 1
ATOM 13910 N N . PRO B 1 837 ? 25.016 26.531 2.973 1 90.56 837 PRO B N 1
ATOM 13911 C CA . PRO B 1 837 ? 26 27.25 2.158 1 90.56 837 PRO B CA 1
ATOM 13912 C C . PRO B 1 837 ? 25.391 27.906 0.923 1 90.56 837 PRO B C 1
ATOM 13914 O O . PRO B 1 837 ? 24.391 27.406 0.381 1 90.56 837 PRO B O 1
ATOM 13917 N N . ARG B 1 838 ? 25.891 29 0.638 1 92.06 838 ARG B N 1
ATOM 13918 C CA . ARG B 1 838 ? 25.594 29.578 -0.672 1 92.06 838 ARG B CA 1
ATOM 13919 C C . ARG B 1 838 ? 26.359 28.844 -1.773 1 92.06 838 ARG B C 1
ATOM 13921 O O . ARG B 1 838 ? 27.578 28.922 -1.852 1 92.06 838 ARG B O 1
ATOM 13928 N N . PHE B 1 839 ? 25.766 28.203 -2.621 1 90.62 839 PHE B N 1
ATOM 13929 C CA . PHE B 1 839 ? 26.328 27.141 -3.459 1 90.62 839 PHE B CA 1
ATOM 13930 C C . PHE B 1 839 ? 27.219 27.734 -4.551 1 90.62 839 PHE B C 1
ATOM 13932 O O . PHE B 1 839 ? 28.141 27.078 -5.035 1 90.62 839 PHE B O 1
ATOM 13939 N N . ASP B 1 840 ? 26.984 28.953 -4.961 1 86.31 840 ASP B N 1
ATOM 13940 C CA . ASP B 1 840 ? 27.75 29.547 -6.059 1 86.31 840 ASP B CA 1
ATOM 13941 C C . ASP B 1 840 ? 28.953 30.312 -5.527 1 86.31 840 ASP B C 1
ATOM 13943 O O . ASP B 1 840 ? 29.812 30.734 -6.305 1 86.31 840 ASP B O 1
ATOM 13947 N N . LYS B 1 841 ? 28.984 30.484 -4.188 1 88.75 841 LYS B N 1
ATOM 13948 C CA . LYS B 1 841 ? 30.062 31.266 -3.578 1 88.75 841 LYS B CA 1
ATOM 13949 C C . LYS B 1 841 ? 30.812 30.438 -2.541 1 88.75 841 LYS B C 1
ATOM 13951 O O . LYS B 1 841 ? 30.25 29.531 -1.925 1 88.75 841 LYS B O 1
ATOM 13956 N N . GLN B 1 842 ? 32.031 30.781 -2.447 1 87.5 842 GLN B N 1
ATOM 13957 C CA . GLN B 1 842 ? 32.844 30.094 -1.451 1 87.5 842 GLN B CA 1
ATOM 13958 C C . GLN B 1 842 ? 32.719 30.766 -0.089 1 87.5 842 GLN B C 1
ATOM 13960 O O . GLN B 1 842 ? 32.719 32 -0.002 1 87.5 842 GLN B O 1
ATOM 13965 N N . ASN B 1 843 ? 32.562 30.109 0.924 1 90.94 843 ASN B N 1
ATOM 13966 C CA . ASN B 1 843 ? 32.562 30.531 2.32 1 90.94 843 ASN B CA 1
ATOM 13967 C C . ASN B 1 843 ? 31.438 31.516 2.605 1 90.94 843 ASN B C 1
ATOM 13969 O O . ASN B 1 843 ? 31.641 32.531 3.268 1 90.94 843 ASN B O 1
ATOM 13973 N N . GLU B 1 844 ? 30.359 31.469 1.956 1 90.56 844 GLU B N 1
ATOM 13974 C CA . GLU B 1 844 ? 29.141 32.219 2.252 1 90.56 844 GLU B CA 1
ATOM 13975 C C . GLU B 1 844 ? 28 31.266 2.664 1 90.56 844 GLU B C 1
ATOM 13977 O O . GLU B 1 844 ? 27.844 30.188 2.09 1 90.56 844 GLU B O 1
ATOM 13982 N N . TYR B 1 845 ? 27.375 31.766 3.688 1 90.31 845 TYR B N 1
ATOM 13983 C CA . TYR B 1 845 ? 26.359 30.891 4.254 1 90.31 845 TYR B CA 1
ATOM 13984 C C . TYR B 1 845 ? 25.109 31.688 4.605 1 90.31 845 TYR B C 1
ATOM 13986 O O . TYR B 1 845 ? 25.141 32.906 4.711 1 90.31 845 TYR B O 1
ATOM 13994 N N . PHE B 1 846 ? 23.984 30.984 4.688 1 86.94 846 PHE B N 1
ATOM 13995 C CA . PHE B 1 846 ? 22.703 31.516 5.137 1 86.94 846 PHE B CA 1
ATOM 13996 C C . PHE B 1 846 ? 22.25 30.812 6.41 1 86.94 846 PHE B C 1
ATOM 13998 O O . PHE B 1 846 ? 22.375 29.594 6.535 1 86.94 846 PHE B O 1
ATOM 14005 N N . ASN B 1 847 ? 21.922 31.547 7.371 1 82.75 847 ASN B N 1
ATOM 14006 C CA . ASN B 1 847 ? 21.25 30.938 8.508 1 82.75 847 ASN B CA 1
ATOM 14007 C C . ASN B 1 847 ? 19.734 30.875 8.297 1 82.75 847 ASN B C 1
ATOM 14009 O O . ASN B 1 847 ? 19.078 31.922 8.234 1 82.75 847 ASN B O 1
ATOM 14013 N N . LEU B 1 848 ? 19.344 29.625 8.102 1 76.88 848 LEU B N 1
ATOM 14014 C CA . LEU B 1 848 ? 17.906 29.469 7.898 1 76.88 848 LEU B CA 1
ATOM 14015 C C . LEU B 1 848 ? 17.141 29.844 9.156 1 76.88 848 LEU B C 1
ATOM 14017 O O . LEU B 1 848 ? 17.516 29.453 10.266 1 76.88 848 LEU B O 1
ATOM 14021 N N . TRP B 1 849 ? 16.609 31.078 9.133 1 56.16 849 TRP B N 1
ATOM 14022 C CA . TRP B 1 849 ? 15.898 31.578 10.305 1 56.16 849 TRP B CA 1
ATOM 14023 C C . TRP B 1 849 ? 14.945 30.516 10.852 1 56.16 849 TRP B C 1
ATOM 14025 O O . TRP B 1 849 ? 14.32 29.781 10.078 1 56.16 849 TRP B O 1
ATOM 14035 N N . SER B 1 850 ? 15.281 30.109 12.023 1 49 850 SER B N 1
ATOM 14036 C CA . SER B 1 850 ? 14.383 29.328 12.867 1 49 850 SER B CA 1
ATOM 14037 C C . SER B 1 850 ? 12.93 29.734 12.648 1 49 850 SER B C 1
ATOM 14039 O O . SER B 1 850 ? 12.031 29.219 13.32 1 49 850 SER B O 1
ATOM 14041 N N . ARG B 1 851 ? 12.727 30.75 11.906 1 45 851 ARG B N 1
ATOM 14042 C CA . ARG B 1 851 ? 11.414 31.391 12.008 1 45 851 ARG B CA 1
ATOM 14043 C C . ARG B 1 851 ? 10.312 30.469 11.492 1 45 851 ARG B C 1
ATOM 14045 O O . ARG B 1 851 ? 9.141 30.844 11.484 1 45 851 ARG B O 1
ATOM 14052 N N . PHE B 1 852 ? 10.672 29.562 10.703 1 47.81 852 PHE B N 1
ATOM 14053 C CA . PHE B 1 852 ? 9.508 28.703 10.531 1 47.81 852 PHE B CA 1
ATOM 14054 C C . PHE B 1 852 ? 9.156 28 11.828 1 47.81 852 PHE B C 1
ATOM 14056 O O . PHE B 1 852 ? 9.859 27.078 12.25 1 47.81 852 PHE B O 1
ATOM 14063 N N . PRO B 1 853 ? 8.578 28.609 12.664 1 39.31 853 PRO B N 1
ATOM 14064 C CA . PRO B 1 853 ? 8.25 27.984 13.945 1 39.31 853 PRO B CA 1
ATOM 14065 C C . PRO B 1 853 ? 7.824 26.531 13.805 1 39.31 853 PRO B C 1
ATOM 14067 O O . PRO B 1 853 ? 6.891 26.219 13.055 1 39.31 853 PRO B O 1
ATOM 14070 N N . TYR B 1 854 ? 8.773 25.641 13.695 1 36.44 854 TYR B N 1
ATOM 14071 C CA . TYR B 1 854 ? 8.5 24.219 13.703 1 36.44 854 TYR B CA 1
ATOM 14072 C C . TYR B 1 854 ? 7.445 23.875 14.758 1 36.44 854 TYR B C 1
ATOM 14074 O O . TYR B 1 854 ? 7.559 24.281 15.914 1 36.44 854 TYR B O 1
ATOM 14082 N N . HIS B 1 855 ? 6.281 23.891 14.453 1 32.59 855 HIS B N 1
ATOM 14083 C CA . HIS B 1 855 ? 5.277 23.375 15.375 1 32.59 855 HIS B CA 1
ATOM 14084 C C . HIS B 1 855 ? 5.672 22 15.922 1 32.59 855 HIS B C 1
ATOM 14086 O O . HIS B 1 855 ? 5.957 21.094 15.148 1 32.59 855 HIS B O 1
ATOM 14092 N N . LYS B 1 856 ? 6.668 21.812 16.844 1 31.47 856 LYS B N 1
ATOM 14093 C CA . LYS B 1 856 ? 6.547 20.547 17.562 1 31.47 856 LYS B CA 1
ATOM 14094 C C . LYS B 1 856 ? 5.098 20.266 17.938 1 31.47 856 LYS B C 1
ATOM 14096 O O . LYS B 1 856 ? 4.375 21.172 18.375 1 31.47 856 LYS B O 1
#